Protein 5DBJ (pdb70)

GO terms:
  GO:0047651 alkylhalidase activity (F, IDA)

Organism: Pseudomonas fluorescens (strain ATCC BAA-477 / NRRL B-23932 / Pf-5) (NCBI:txid220664)

Nearest PDB structures (foldseek):
  5dbj-assembly1_E  TM=1.002E+00  e=1.154E-94  Pseudomonas protegens Pf-5
  5dbj-assembly3_D  TM=1.001E+00  e=9.780E-88  Pseudomonas protegens Pf-5
  5dbj-assembly2_B  TM=9.991E-01  e=4.605E-87  Pseudomonas protegens Pf-5
  7fco-assembly1_A  TM=9.778E-01  e=1.468E-64  Streptomyces antibioticus
  5buk-assembly2_B  TM=9.796E-01  e=3.278E-64  Streptomyces sp. CNQ-418

B-factor: mean 79.22, std 24.17, range [26.07, 203.74]

Foldseek 3Di:
DPAQFQEEEAAQALLRLLLLLLQLLLVGAYAYEHQADALDFDPQFDAFQLVQLSCVVSPLVVVVVVVVFQWAQWAKEAEPDQADPCLVPLPDDPGRLGMFIDGLVPDDDPSGPDSTDGGARRRSVSVSSNVSSVVSPYHYHYNKHWQDKADDDQQWIWTWIDNPNRTDIGIYRFYEHLDALVQHCCVVVVFKAQDDPDFKKKKKAKWFQQQLCLQDDDPVCSQHWYWYFFPDALKTKIWHGHHPGMIIIMIMDHVVVVVVVPDDSVVVGLVRQVSRPSRNVSRVPTDGPDDMDMDGSQAIATNDQAFRRYGYFQSSHGDHDCPLSCRSSRSSVLSVLQSVLSSVCVVVVGRGRVSRVRSRVQVVQLVVCVRLLVVLCSFQPSVVSSQCGRPVRNVLNSCVSSSVRGDPPPSVSSVVSVVVSVVLVVDVVDSSNVNGD/DPAQFQEEEAAQFLLNLLLLLLCLLLVGAYAYEHQADALDADDQFDAFQLVQLSCVVSPLVVVVVVVQFFWAQWAKEAEPDAAFPCLPPLPFDDRRLGMFIDGLVVDDDPSGPDSTDGGARRRVVSVSSNVSSVVSNYHYHYSKHWQDKDCPDFQWIWTWIDHPPGTDTHIYGFYEHLDAQVQRCCVRVVQKFFDPPDFKKKKWAKWFQQQLCLQDPDVVNSQHWYWYFFPAALKTKTWHDHHPGMTIIMIMDHVCQVVVVPDDSVVSRQVRLVRRPSSNVSRVPIDTPDDIDMDGRQFIAGNDQAFRRYGYFQNSHGDHDCPLSCSSSRSSVLSVFQSVLSSVCVVVVGRGVVSCVRSRLQSVQLVVQLNLLVVLCSQCRSVVSSLCGGPVNNNQVSCSSNSVRGDDGCVSVVSVVVSVVQCPDCVRSSHVNGD/DDAQFAEEEAAQFLLNLLLLLLQLLLPGAYAYEHQADFLDFDDQFDAFQLLQLSCVVSPLVVVVVVVVFAKAQWAKEAEPDAADPCLPPFDFDDRRLGIFIDGLVVADDVRDPDSTDGGERRRSVSVSSNVSSVVSRYHYDYNKHFQDKDCDFQQWIWTWIDNVPRIDTGIYGFYEHLDALVLRCCVVVVFKFQDDPDWKKKKKAKWFQQQLCLQDDDPVCSQHWYWYFAPDAAKTKTWHGYHPGMIIIMIMHHVVCVVVVPDDSVRVGQVRQVSRPSSNVSRVVTDGPDDMDMDGSQAIATNDQAFRRYGYAQSSHGDHDCPLSCSSSRSSVLSVQQSVLSSVCVVVVGRGPVSCVRSVVQSCQLVVQLNLVVVLCSQQPSPVSSLCRGPVRNNLNSCVSNSVRRPDHPPSVVSVVVSVVLCPPVPRRSVVNGD/DPAPFAEEEEAQALLRLLLLLLCLLLVGAYEYEHQADALDADDQFDAFQLLQLSCVVSPLNVVVVVVAFQKAQWEKEAEPDQAFPCLVDQDDDDRRLGIFIDGLVVADDPSDPDSIDGGERSRVVSCSSNVSSVVSNYHYHYNKHFPDKDCPDFQWIWTWIDRPPRTDTRIYRFYEHPDALPLHCLVVVVFKFQDPPDFKKKKKAKWFQQQQCLRDVDPPCSQHWYWYFFPAALKTKTWHGHHPGMIIIMIMGHPCQVVVVVDDSVVSVQVRQVRDDSRNVSRVPTDGPDDMDMDGSQAIATNDQAFRRYGYFQNSHGDHDCPLSCRSSRSNVLSVQQSVLSSVCSVVVGRGRVSRVSSVVQSVQLVVVLNLLVVLCSQQRSPVSSLCGRPVNNNLNSCSSSSVRRDPDDSCSSVVSVVVSCVQVVDVVDSSNVNGD/DPAQFAEEEEALFLLRLLLLLLCLLLVGAYAYEHQADALDFDPQFDAFQLLQLSCVVSPLVVVVVVVQFQWAQWAKEAEPDAADPCLVPQPDDDPRLGIFIDGLVVFDDPRDPDSTDGGARRRVVSVSSNVSSVVSPYHYHYNKHWDDKDCPDQQWIWTFIDNDPRTDTHIYRFYEHPDALVQHCCVVVVFWFQDDPDWKKKKKAKWFQQDLCLQDPDPVCSQHWYWYFFPDAQKIKIWHDHHPGIIIIMIMGGPVVVVVVPDDRVVVVLVRQVSRVSSNVSRVPTDGPDHMDMDTSQAIAGNDQFFRRYGYFQSSHGDHDCPLSCRSSRSSVLSVFQSVLSSVCVVVSGRGPVSRVRSRVQSVQLCVQLNLLVVLCSQQPSPVSSLCGRPVNNNQVSCSSNSVRSHVVSVVSVVVSVVCVPDVVRRSNVNGD

Secondary structure (DSSP, 8-state):
---SEEEEEE--SHHHHHHHHHHHHTT--EEEEESSPSS---S--B--GGGHHHHHHHT-HHHHHTT-PPEE-EEEEEESS---TTGGG-S--SSSSSEEEEEGGGS--TT--SS-EEB--HHHHHHHHHHHHHHHT-EEEES-EEEEEEEEETTEEEEEEESSS-EEEEEEEEEEE---TT-HHHHHTT-EEE-SS--EEEEEEEEET--GGGT-S-GGGTTSEEEEE-SSTT-EEEEEESSSS-EEEEEEEEHHHHHHHT--HHHHHHHHHHTSHHHHHHHHHSEE-SPPEEE-S--EEES-SEETTEEE-GGGT-B--TTS--HHHHHHHHHHHHHHHHHHHHHHT--SGGGGHHHHHHHHHHHHHHHHHHHHHHHHGGGHHHHHHSTTTHHHHHHHHHT--S---HHHHHHHHHHHHHHH-TTSTTGGG--/---SEEEEEE--SHHHHHHHHHHHHTT--EEEEESSPSS---S--B--TTSHHHHHHHT-HHHHHHTTPPEE-EEEEEESS---SS-TT-S--SSSSSEEEEEGGGS--BTB-SS-EEB--HHHHHHHHHHHHHHHT-EEEES-EEEEEEEEETTEEEEEEEETTEEEEEEEEEEEE--STT-HHHHHTT-EEE-SS--EEEEEEEEET--GGGT-S-STTTTSEEEEE-SSTT-EEEEEESSSSEEEEEEEEEHHHHHHH-S-HHHHHHHHHTTSHHHHHHHHHSEE-S--EEEES--EEES-SEETTEEE-GGGT-B--SSS--HHHHHHHHHHHHHHHHHHHHHHT--STGGGHHHHHHHHHHHHHHHHHHHHHHHHGGGHHHHHHSHHHHHHHHHHHHT--S----SHHHHHHHHHHHHH-TTSSGGGG--/---SEEEEEE--SHHHHHHHHHHHHTT--EEEEESSPSS---S--B--TTSHHHHHHTT-HHHHHHTTPPEE-EEEEE-SS---SSGGG-S--SSTTSEEEEEGGGS--TT--SS-EEB--HHHHHHHHHHHHHHTT-EEEES-EEEEEEEEETTEEEEEEESSS-EEEEEEEEEEE--STT-HHHHHHT-EEE-SS--EEEEEEEEET--GGGT-SSTTSTTSEEEEE-SSTT-EEEEEE-SSS-EEEEEEEEHHHHHHHT--HHHHHHHHHHTSHHHHHHHHHSEE-S--EEEES--EEES-SEETTEEE-GGGT-B--SSS--HHHHHHHHHHHHHHHHHHHHHTT--SGGGGHHHHHHHHHHHHHHHHHHHHHHHHGGGHHHHHHSHHHHHHHHHHHTT---SSS--THHHHHHHHHHHHHH-SSSTTGGG--/---SEEEEEE--SHHHHHHHHHHHHTT--EEEEESSPSSPP-S--B--TTHHHHHHHHT-HHHHHHTTPPEE-EEEEE-SS---SSGGG-S--SSSSSEEEEEGGGS--SS---S-EEB--HHHHHHHHHHHHHHTT-EEEES-EEEEEEEEETTEEEEEEESSS-EEEEEEEEEEE---TT-HHHHHTT-EEE-SS--EEEEEEEEET--GGGT-S-TTSTTSEEEEE-SSTT-EEEEEE-SSSEEEEEEEEEHHHHHHHT--HHHHHHHHHTTSHHHHHHHHHSEESS--EEE-S--EEES-SEETTEEE-HHHH-B--SSS--HHHHHHHHHHHHHHHHHHHHHHT--SGGGGHHHHHHHHHHHHHHHHHHHHHHHHGGGHHHHHHSHHHHHHHHHHHTT-----HHHHHHHHHHHHHH-TTSTTGGG--/---SEEEEEE--SHHHHHHHHHHHHTT--EEEEESSPSS---S--B--GGGHHHHHHHT-HHHHHTT-PPEE-EEEEEESS---SSGGG-S--SSSSSEEEEEGGGS--TT---S-EEB--HHHHHHHHHHHHHHTT-EEEES-EEEEEEEEETTEEEEEEESSS-EEEEEEEEEEE---SS-HHHHHTT-EEE-SS--EEEEEEEEET--GGGS-S-TTSTTSEEEEE-SSTT-EEEEEESSSS-EEEEEEEEHHHHHHHTS-HHHHHHHHHTTSHHHHHHHHHSEE-S--EEE-S--EEES-SEETTEEE-GGGT-B--STT--HHHHHHHHHHHHHHHHHHHHHHT--SGGGGHHHHHHHHHHHHHHHHHHHHHHHHGGGHHHHHH-HHHHHHHHHHHTT---S----THHHHHHHHHHHHHH-SSSTTGGG--

Solvent-accessible surface area: 82862 Å² total; per-residue (Å²): 137,110,40,60,27,27,0,0,0,8,14,0,13,10,6,0,0,0,0,0,0,10,0,17,101,46,70,10,121,3,0,0,6,10,84,64,141,19,90,46,85,75,34,30,6,6,0,2,2,7,0,0,33,0,0,67,87,3,49,0,8,110,76,0,64,135,28,128,9,17,92,2,76,0,4,1,1,12,4,64,74,45,15,10,137,70,57,76,59,17,90,29,22,107,99,39,2,133,28,2,40,0,54,7,49,49,40,126,3,159,32,32,95,45,58,37,0,4,0,0,15,10,6,81,0,0,72,18,1,3,100,5,0,24,79,58,63,8,104,41,52,71,45,17,71,8,29,55,8,84,72,100,55,86,12,56,0,18,0,49,1,64,93,57,168,176,69,62,109,19,74,0,34,0,0,0,0,7,16,25,85,85,0,15,0,0,132,114,71,44,20,81,80,118,8,124,108,14,58,10,2,2,0,7,3,25,0,28,104,6,82,16,103,25,18,22,175,31,98,128,60,30,46,10,5,3,3,5,4,4,100,48,84,24,1,3,0,13,0,9,0,3,47,167,66,24,0,0,0,0,0,0,0,55,66,77,36,33,82,127,28,137,48,70,78,89,91,0,0,64,89,0,0,134,60,41,139,110,8,19,81,11,1,158,92,13,107,66,58,48,104,34,63,97,24,4,82,6,7,1,8,7,118,58,9,1,6,75,1,17,1,0,0,1,37,0,3,48,26,2,2,36,0,8,20,9,14,17,2,9,8,0,7,0,0,74,10,0,1,44,16,0,54,91,1,31,154,77,107,66,3,31,77,86,30,0,85,103,0,30,42,58,2,88,50,0,13,94,2,11,54,24,3,0,39,8,2,17,90,1,25,8,0,0,1,0,0,0,28,0,89,108,21,38,51,61,0,0,26,5,6,2,5,38,13,38,82,54,126,84,6,100,4,0,65,93,0,115,129,41,5,49,52,1,74,40,12,92,65,25,78,1,55,192,62,34,54,147,87,49,21,13,30,0,0,0,10,13,1,12,10,6,0,1,0,0,0,0,12,0,16,102,48,69,7,123,4,0,0,2,11,67,69,31,5,47,40,89,73,31,32,5,5,0,2,2,4,0,0,28,0,0,71,75,3,37,0,8,116,73,0,83,148,30,127,9,16,100,4,73,0,6,0,2,5,4,60,71,55,14,13,143,73,59,78,66,21,127,24,41,87,93,49,1,130,21,0,21,0,44,9,75,60,43,52,1,59,32,32,94,40,72,36,0,6,0,0,12,14,7,80,0,0,25,19,0,0,32,14,0,21,80,51,62,6,68,5,0,4,2,0,74,10,33,58,13,82,70,100,53,78,12,50,0,20,0,46,0,60,0,30,142,86,58,7,89,0,59,0,44,0,0,0,0,4,16,26,79,84,0,12,1,0,129,112,72,47,22,87,85,111,7,124,104,13,50,9,2,3,0,6,2,22,0,25,95,10,66,17,121,24,12,25,181,23,102,135,62,31,49,10,6,0,3,1,5,7,98,52,84,26,1,2,0,13,0,10,0,4,54,168,64,26,0,0,0,0,0,0,0,48,54,78,36,32,31,30,39,93,53,65,82,102,89,0,0,65,85,1,0,132,60,31,138,104,6,28,70,11,2,142,91,16,102,81,59,47,100,27,58,94,25,10,72,6,4,0,6,9,117,62,8,0,5,71,1,19,0,0,0,2,31,0,4,54,21,0,2,37,2,9,17,7,14,13,2,14,7,0,5,0,0,64,11,0,1,39,17,0,54,92,1,28,158,85,100,59,3,26,80,80,27,1,90,96,0,32,37,43,2,95,63,3,18,112,13,11,52,42,2,0,43,10,2,15,90,2,26,8,0,0,2,0,0,0,28,0,88,117,21,43,72,47,0,0,37,6,8,1,3,41,12,36,101,68,47,116,3,5,80,88,0,116,62,41,7,18,19,4,42,38,39,99,143,22,98,3,46,124,62,26,46,114,114,65,23,9,34,0,0,0,12,13,0,12,8,7,0,0,0,0,0,0,13,0,18,90,43,77,8,134,2,0,0,2,10,72,68,34,4,55,43,89,68,34,30,7,5,0,2,2,6,0,0,30,0,0,62,93,3,44,0,10,115,81,0,79,145,23,123,11,14,92,2,83,0,7,0,2,8,2,56,79,56,13,9,152,68,55,95,67,22,138,18,34,96,98,44,4,129,21,1,34,1,48,8,73,68,51,178,4,166,38,29,100,50,74,35,0,4,0,0,18,16,5,73,0,0,18,21,0,1,35,15,0,19,85,56,56,4,71,3,0,4,3,0,98,5,30,56,12,72,69,107,53,73,13,44,0,14,0,37,0,56,2,50,177,59,61,2,96,0,59,0,41,0,0,0,0,5,12,26,84,80,1,14,0,1,112,114,68,48,22,121,76,132,7,121,106,14,40,9,0,3,0,7,2,23,0,27,98,9,80,18,121,27,20,23,183,28,90,125,63,24,50,6,5,0,3,4,5,6,96,62,93,24,1,2,0,13,0,8,0,3,53,166,66,20,0,0,0,0,0,0,0,52,38,94,37,53,93,120,33,138,57,70,80,79,90,9,0,32,108,3,0,136,59,44,130,97,7,26,78,10,2,120,88,17,104,70,72,47,107,16,64,99,27,13,87,8,5,8,1,6,109,62,8,4,3,65,1,19,0,0,0,4,29,0,4,42,25,1,1,36,1,10,19,6,17,12,1,12,8,0,6,0,0,73,10,0,1,40,12,0,53,106,1,36,175,96,105,66,4,26,105,79,31,0,85,105,0,53,41,51,5,94,54,4,17,109,8,11,53,45,2,0,45,10,2,18,90,1,29,6,0,0,2,0,0,0,29,0,77,137,18,48,85,55,1,0,34,7,7,1,3,32,7,38,86,68,47,130,4,6,78,89,0,119,123,40,8,57,54,3,68,71,70,98,139,27,87,1,45,171,65,33,46,148,104,47,17,13,24,0,0,0,11,12,0,12,9,6,0,0,1,0,0,1,12,0,13,106,50,64,8,124,3,0,0,2,10,78,65,34,3,43,39,93,79,38,31,7,6,0,1,2,6,0,0,29,0,0,64,85,4,37,0,8,101,68,0,71,135,31,121,8,18,67,3,34,0,5,0,1,10,5,66,81,49,9,7,132,68,9,95,54,10,58,26,19,75,93,29,0,91,21,0,23,0,16,9,54,53,48,175,9,162,28,25,101,48,33,34,0,2,0,0,16,15,6,75,0,0,16,13,3,1,47,9,0,23,81,51,62,7,64,5,0,1,3,0,79,7,41,51,13,64,73,94,54,91,12,45,1,14,0,23,1,65,2,25,152,102,72,6,96,0,67,0,36,0,0,0,0,4,14,27,82,79,0,22,1,0,144,116,68,44,22,83,79,124,9,122,100,17,45,10,5,2,0,10,1,28,0,30,105,9,68,18,137,33,26,18,187,35,111,39,44,40,56,8,3,0,2,3,6,7,101,50,87,28,2,2,0,14,0,8,0,4,49,160,62,20,0,0,0,0,0,0,0,55,59,82,36,33,79,118,36,133,56,78,74,82,98,2,0,59,95,1,0,133,60,29,133,102,6,32,79,12,1,147,90,14,108,67,56,41,102,31,69,102,27,9,70,7,6,0,6,8,119,60,8,0,6,71,1,19,0,0,0,2,34,0,3,50,24,1,1,36,0,7,18,6,18,10,1,12,7,0,6,0,0,63,11,0,2,40,12,0,45,110,3,27,160,96,108,71,4,28,80,79,29,0,77,108,0,31,44,52,3,97,48,3,16,95,1,8,48,24,1,0,45,7,3,17,86,1,31,6,0,0,0,0,0,0,29,0,81,125,14,42,85,70,0,0,26,4,5,1,3,40,10,24,47,71,160,103,12,120,3,0,72,81,0,128,118,53,15,57,54,2,94,82,52,102,129,33,81,3,57,200,59,33,54,139,127,50,23,14,27,0,0,0,13,11,0,12,9,6,0,0,0,0,0,0,14,0,16,108,47,71,12,126,3,0,0,2,9,73,63,27,4,25,50,87,64,31,31,4,6,0,2,2,7,0,0,25,0,0,69,83,3,40,0,9,106,67,0,76,143,28,125,10,15,99,3,81,0,6,0,2,12,3,50,73,49,14,10,147,77,59,88,65,18,125,30,29,78,109,46,1,128,18,0,27,1,49,7,80,81,52,198,8,159,36,34,100,48,69,37,0,4,0,0,18,13,4,74,0,0,18,16,1,1,39,10,0,25,80,56,64,5,70,5,0,2,2,0,70,8,32,60,9,98,66,103,56,80,14,53,2,18,0,51,0,63,1,22,158,89,66,5,98,0,70,0,44,0,0,0,0,5,13,29,83,80,1,10,0,0,125,111,72,44,24,83,95,107,8,124,112,15,43,9,2,2,0,6,2,24,1,32,85,8,33,17,72,20,17,22,147,35,91,120,62,25,49,8,5,0,3,4,2,4,88,46,91,24,2,3,0,12,0,10,0,3,49,162,52,22,0,0,0,0,0,0,0,46,62,89,34,38,87,123,36,132,49,74,78,86,92,1,0,64,93,0,0,127,61,44,129,88,5,24,57,1,3,149,55,16,113,58,60,41,108,34,68,102,20,12,72,6,4,0,8,9,116,51,5,0,4,63,0,18,0,0,0,3,30,0,2,41,23,0,1,40,0,6,18,6,14,14,3,10,8,0,7,0,0,63,9,1,1,41,20,0,54,94,2,28,166,95,105,63,2,23,97,79,24,0,91,101,0,46,47,55,2,91,70,3,17,111,15,7,52,38,2,0,47,6,2,18,89,2,27,8,0,0,0,0,0,0,26,0,76,128,26,39,83,69,1,0,32,6,8,1,4,38,10,88,90,123,3,5,85,100,0,126,114,44,7,50,64,2,73,97,78,98,133,32,90,1,57,197,58,32,52

Sequence (2177 aa):
SDHDYDVVIIGGGPAGSTMASYLAKAGVKCAVFEKELFEREHVGESLVPATTPVLLEIGVMEKIEKANFPKKFGAAWTSADSGPEDKMGFQGLDHDFRSAEILFNERKQEGVDRDFTFHVDRGKFDRILLEHAGSLGAKVFQGVEIADVEFLSPGNVIVNAKLGKRSVEIKAKMVVDASGRNVLLGRRLGLREKDPVFNQFAIHSWFDNFDRKSATQSPDKVDYIFIHFLPMTNTWVWQIPITETITSVGVVTQKQNYTNSDLTYEEFFWEAVKTRENLHDALKASEQVRPFKKEADYSYGMKEVCGDSFVLIGDAARFVDPIFSSGVSVALNSARIASGDIIEAVKNNDFSKSSFTHYEGMIRNGIKNWYEFITLYYRLNILFTAFVQDPRYRLDILQLLQGDVYSGKRLEVLDKMREIIAAVESDPEHLWHKYLGSDHDYDVVIIGGGPAGSTMASYLAKAGVKCAVFEKELFEREHVGESLVPATTPVLLEIGVMEKIEKANFPKKFGAAWTSADSGPEDKMGFQGLDHDFRSAEILFNERKQEGVDRDFTFHVDRGKFDRILLEHAGSLGAKVFQGVEIADVEFLSPGNVIVNAKLGKRSVEIKAKMVVDASGRNVLLGRRLGLREKDPVFNQFAIHSWFDNFDRKSATQSPDKVDYIFIHFLPMTNTWVWQIPITETITSVGVVTQKQNYTNSDLTYEEFFWEAVKTRENLHDALKASEQVRPFKKEADYSYGMKEVCGDSFVLIGDAARFVDPIFSSGVSVALNSARIASGDIIEAVKNNDFSKSSFTHYEGMIRNGIKNWYEFITLYYRLNILFTAFVQDPRYRLDILQLLQGDVYSGLEVLDKMREIIAAVESDPEHLWHKYLGSDHDYDVVIIGGGPAGSTMASYLAKAGVKCAVFEKELFEREHVGESLVPATTPVLLEIGVMEKIEKANFPKKFGAAWTSADSGPEDKMGFQGLDHDFRSAEILFNERKQEGVDRDFTFHVDRGKFDRILLEHAGSLGAKVFQGVEIADVEFLSPGNVIVNAKLGKRSVEIKAKMVVDASGRNVLLGRRLGLREKDPVFNQFAIHSWFDNFDRKSATQSPDKVDYIFIHFLPMTNTWVWQIPITETITSVGVVTQKQNYTNSDLTYEEFFWEAVKTRENLHDALKASEQVRPFKKEADYSYGMKEVCGDSFVLIGDAARFVDPIFSSGVSVALNSARIASGDIIEAVKNNDFSKSSFTHYEGMIRNGIKNWYEFITLYYRLNILFTAFVQDPRYRLDILQLLQGDVYSGLEVLDKMREIIAAVESDPEHLWHKYLGSDHDYDVVIIGGGPAGSTMASYLAKAGVKCAVFEKELFEREHVGESLVPATTPVLLEIGVMEKIEKANFPKKFGAAWTSADSGPEDKMGFQGLDHDFRSAEILFNERKQEGVDRDFTFHVDRGKFDRILLEHAGSLGAKVFQGVEIADVEFLSPGNVIVNAKLGKRSVEIKAKMVVDASGRNVLLGRRLGLREKDPVFNQFAIHSWFDNFDRKSATQSPDKVDYIFIHFLPMTNTWVWQIPITETITSVGVVTQKQNYTNSDLTYEEFFWEAVKTRENLHDALKASEQVRPFKKEADYSYGMKEVCGDSFVLIGDAARFVDPIFSSGVSVALNSARIASGDIIEAVKNNDFSKSSFTHYEGMIRNGIKNWYEFITLYYRLNILFTAFVQDPRYRLDILQLLQGDVYSGKRLEVLDKMREIIAAVESDPEHLWHKYLGSDHDYDVVIIGGGPAGSTMASYLAKAGVKCAVFEKELFEREHVGESLVPATTPVLLEIGVMEKIEKANFPKKFGAAWTSADSGPEDKMGFQGLDHDFRSAEILFNERKQEGVDRDFTFHVDRGKFDRILLEHAGSLGAKVFQGVEIADVEFLSPGNVIVNAKLGKRSVEIKAKMVVDASGRNVLLGRRLGLREKDPVFNQFAIHSWFDNFDRKSATQSPDKVDYIFIHFLPMTNTWVWQIPITETITSVGVVTQKQNYTNSDLTYEEFFWEAVKTRENLHDALKASEQVRPFKKEADYSYGMKEVCGDSFVLIGDAARFVDPIFSSGVSVALNSARIASGDIIEAVKNNDFSKSSFTHYEGMIRNGIKNWYEFITLYYRLNILFTAFVQDPRYRLDILQLLQGDVYLEVLDKMREIIAAVESDPEHLWHKYLG

Radius of gyration: 47.96 Å; Cα contacts (8 Å, |Δi|>4): 4859; chains: 5; bounding box: 131×91×128 Å

CATH classification: 3.50.50.60

InterPro domains:
  IPR002938 FAD-binding domain [PF01494] (5-337)
  IPR036188 FAD/NAD(P)-binding domain superfamily [G3DSA:3.50.50.60] (1-449)
  IPR036188 FAD/NAD(P)-binding domain superfamily [SSF51905] (1-402)
  IPR050816 Flavin-dependent halogenases [PTHR43747] (3-379)

Structure (mmCIF, N/CA/C/O backbone):
data_5DBJ
#
_entry.id   5DBJ
#
_cell.length_a   242.934
_cell.length_b   94.981
_cell.length_c   102.145
_cell.angle_alpha   90.00
_cell.angle_beta   91.21
_cell.angle_gamma   90.00
#
_symmetry.space_group_name_H-M   'C 1 2 1'
#
loop_
_entity.id
_entity.type
_entity.pdbx_description
1 polymer 'FADH2-dependent halogenase PltA'
2 non-polymer 'FLAVIN-ADENINE DINUCLEOTIDE'
3 non-polymer 'CHLORIDE ION'
4 water water
#
loop_
_atom_site.group_PDB
_atom_site.id
_atom_site.type_symbol
_atom_site.label_atom_id
_atom_site.label_alt_id
_atom_site.label_comp_id
_atom_site.label_asym_id
_atom_site.label_entity_id
_atom_site.label_seq_id
_atom_site.pdbx_PDB_ins_code
_atom_site.Cartn_x
_atom_site.Cartn_y
_atom_site.Cartn_z
_atom_site.occupancy
_atom_site.B_iso_or_equiv
_atom_site.auth_seq_id
_atom_site.auth_comp_id
_atom_site.auth_asym_id
_atom_site.auth_atom_id
_atom_site.pdbx_PDB_model_num
ATOM 1 N N . SER A 1 5 ? 1.364 -85.428 31.736 1.00 106.48 2 SER E N 1
ATOM 2 C CA . SER A 1 5 ? 2.368 -86.542 31.849 1.00 107.85 2 SER E CA 1
ATOM 3 C C . SER A 1 5 ? 2.701 -86.883 33.313 1.00 106.43 2 SER E C 1
ATOM 4 O O . SER A 1 5 ? 3.870 -87.042 33.681 1.00 106.56 2 SER E O 1
ATOM 7 N N . ASP A 1 6 ? 1.646 -87.023 34.118 1.00 105.03 3 ASP E N 1
ATOM 8 C CA . ASP A 1 6 ? 1.709 -87.161 35.589 1.00 102.94 3 ASP E CA 1
ATOM 9 C C . ASP A 1 6 ? 2.850 -86.379 36.263 1.00 98.77 3 ASP E C 1
ATOM 10 O O . ASP A 1 6 ? 3.689 -86.932 36.982 1.00 99.29 3 ASP E O 1
ATOM 15 N N . HIS A 1 7 ? 2.873 -85.084 35.972 1.00 93.82 4 HIS E N 1
ATOM 16 C CA . HIS A 1 7 ? 3.603 -84.099 36.755 1.00 89.43 4 HIS E CA 1
ATOM 17 C C . HIS A 1 7 ? 2.562 -83.064 37.146 1.00 86.25 4 HIS E C 1
ATOM 18 O O . HIS A 1 7 ? 1.749 -82.656 36.310 1.00 86.19 4 HIS E O 1
ATOM 25 N N . ASP A 1 8 ? 2.568 -82.655 38.411 1.00 82.97 5 ASP E N 1
ATOM 26 C CA . ASP A 1 8 ? 1.665 -81.607 38.876 1.00 79.61 5 ASP E CA 1
ATOM 27 C C . ASP A 1 8 ? 2.018 -80.266 38.226 1.00 76.67 5 ASP E C 1
ATOM 28 O O . ASP A 1 8 ? 1.128 -79.482 37.888 1.00 75.86 5 ASP E O 1
ATOM 33 N N . TYR A 1 9 ? 3.317 -80.023 38.053 1.00 74.54 6 TYR E N 1
ATOM 34 C CA . TYR A 1 9 ? 3.835 -78.770 37.481 1.00 71.82 6 TYR E CA 1
ATOM 35 C C . TYR A 1 9 ? 5.108 -79.062 36.689 1.00 72.34 6 TYR E C 1
ATOM 36 O O . TYR A 1 9 ? 5.809 -80.032 36.977 1.00 73.27 6 TYR E O 1
ATOM 45 N N . ASP A 1 10 ? 5.394 -78.239 35.681 1.00 71.47 7 ASP E N 1
ATOM 46 C CA . ASP A 1 10 ? 6.686 -78.294 34.991 1.00 71.62 7 ASP E CA 1
ATOM 47 C C . ASP A 1 10 ? 7.783 -77.917 35.976 1.00 70.12 7 ASP E C 1
ATOM 48 O O . ASP A 1 10 ? 8.750 -78.655 36.162 1.00 71.18 7 ASP E O 1
ATOM 53 N N . VAL A 1 11 ? 7.591 -76.771 36.623 1.00 67.48 8 VAL E N 1
ATOM 54 C CA . VAL A 1 11 ? 8.549 -76.211 37.569 1.00 65.69 8 VAL E CA 1
ATOM 55 C C . VAL A 1 11 ? 7.870 -76.019 38.922 1.00 64.15 8 VAL E C 1
ATOM 56 O O . VAL A 1 11 ? 6.696 -75.667 38.990 1.00 63.61 8 VAL E O 1
ATOM 60 N N . VAL A 1 12 ? 8.611 -76.258 39.998 1.00 63.53 9 VAL E N 1
ATOM 61 C CA . VAL A 1 12 ? 8.151 -75.926 41.348 1.00 62.27 9 VAL E CA 1
ATOM 62 C C . VAL A 1 12 ? 9.154 -74.961 41.974 1.00 60.40 9 VAL E C 1
ATOM 63 O O . VAL A 1 12 ? 10.302 -75.322 42.221 1.00 60.52 9 VAL E O 1
ATOM 67 N N . ILE A 1 13 ? 8.713 -73.732 42.219 1.00 58.47 10 ILE E N 1
ATOM 68 C CA . ILE A 1 13 ? 9.541 -72.733 42.884 1.00 57.27 10 ILE E CA 1
ATOM 69 C C . ILE A 1 13 ? 9.429 -72.905 44.408 1.00 56.54 10 ILE E C 1
ATOM 70 O O . ILE A 1 13 ? 8.329 -72.979 44.963 1.00 56.22 10 ILE E O 1
ATOM 75 N N . ILE A 1 14 ? 10.593 -72.986 45.051 1.00 56.18 11 ILE E N 1
ATOM 76 C CA . ILE A 1 14 ? 10.741 -73.062 46.508 1.00 55.57 11 ILE E CA 1
ATOM 77 C C . ILE A 1 14 ? 10.996 -71.637 47.009 1.00 53.47 11 ILE E C 1
ATOM 78 O O . ILE A 1 14 ? 12.051 -71.082 46.740 1.00 53.08 11 ILE E O 1
ATOM 83 N N . GLY A 1 15 ? 10.036 -71.057 47.728 1.00 52.45 12 GLY E N 1
ATOM 84 C CA . GLY A 1 15 ? 10.160 -69.688 48.280 1.00 50.93 12 GLY E CA 1
ATOM 85 C C . GLY A 1 15 ? 9.512 -68.621 47.412 1.00 49.63 12 GLY E C 1
ATOM 86 O O . GLY A 1 15 ? 9.647 -68.655 46.195 1.00 49.38 12 GLY E O 1
ATOM 87 N N . GLY A 1 16 ? 8.820 -67.671 48.046 1.00 48.99 13 GLY E N 1
ATOM 88 C CA . GLY A 1 16 ? 8.012 -66.647 47.345 1.00 48.53 13 GLY E CA 1
ATOM 89 C C . GLY A 1 16 ? 8.497 -65.211 47.482 1.00 47.66 13 GLY E C 1
ATOM 90 O O . GLY A 1 16 ? 7.693 -64.272 47.474 1.00 46.99 13 GLY E O 1
ATOM 91 N N . GLY A 1 17 ? 9.814 -65.049 47.587 1.00 48.02 14 GLY E N 1
ATOM 92 C CA . GLY A 1 17 ? 10.451 -63.735 47.679 1.00 47.61 14 GLY E CA 1
ATOM 93 C C . GLY A 1 17 ? 10.614 -63.124 46.298 1.00 47.77 14 GLY E C 1
ATOM 94 O O . GLY A 1 17 ? 9.949 -63.552 45.355 1.00 48.75 14 GLY E O 1
ATOM 95 N N . PRO A 1 18 ? 11.488 -62.110 46.166 1.00 47.40 15 PRO E N 1
ATOM 96 C CA . PRO A 1 18 ? 11.748 -61.510 44.856 1.00 47.40 15 PRO E CA 1
ATOM 97 C C . PRO A 1 18 ? 12.274 -62.497 43.821 1.00 47.87 15 PRO E C 1
ATOM 98 O O . PRO A 1 18 ? 11.839 -62.466 42.675 1.00 48.22 15 PRO E O 1
ATOM 102 N N . ALA A 1 19 ? 13.195 -63.364 44.232 1.00 48.43 16 ALA E N 1
ATOM 103 C CA . ALA A 1 19 ? 13.787 -64.359 43.331 1.00 49.42 16 ALA E CA 1
ATOM 104 C C . ALA A 1 19 ? 12.753 -65.378 42.859 1.00 50.06 16 ALA E C 1
ATOM 105 O O . ALA A 1 19 ? 12.737 -65.764 41.690 1.00 51.03 16 ALA E O 1
ATOM 107 N N . GLY A 1 20 ? 11.886 -65.793 43.777 1.00 49.81 17 GLY E N 1
ATOM 108 C CA . GLY A 1 20 ? 10.845 -66.768 43.485 1.00 50.37 17 GLY E CA 1
ATOM 109 C C . GLY A 1 20 ? 9.683 -66.196 42.699 1.00 49.82 17 GLY E C 1
ATOM 110 O O . GLY A 1 20 ? 9.262 -66.781 41.704 1.00 51.05 17 GLY E O 1
ATOM 111 N N . SER A 1 21 ? 9.162 -65.062 43.159 1.00 48.49 18 SER E N 1
ATOM 112 C CA . SER A 1 21 ? 8.046 -64.375 42.501 1.00 48.26 18 SER E CA 1
ATOM 113 C C . SER A 1 21 ? 8.355 -64.075 41.042 1.00 48.29 18 SER E C 1
ATOM 114 O O . SER A 1 21 ? 7.508 -64.242 40.167 1.00 49.01 18 SER E O 1
ATOM 117 N N . THR A 1 22 ? 9.581 -63.635 40.798 1.00 47.73 19 THR E N 1
ATOM 118 C CA . THR A 1 22 ? 10.016 -63.230 39.469 1.00 47.97 19 THR E CA 1
ATOM 119 C C . THR A 1 22 ? 10.116 -64.409 38.520 1.00 49.14 19 THR E C 1
ATOM 120 O O . THR A 1 22 ? 9.594 -64.355 37.402 1.00 49.31 19 THR E O 1
ATOM 124 N N . MET A 1 23 ? 10.804 -65.456 38.972 1.00 49.74 20 MET E N 1
ATOM 125 C CA . MET A 1 23 ? 10.919 -66.705 38.222 1.00 51.18 20 MET E CA 1
ATOM 126 C C . MET A 1 23 ? 9.533 -67.183 37.796 1.00 51.32 20 MET E C 1
ATOM 127 O O . MET A 1 23 ? 9.302 -67.469 36.627 1.00 52.01 20 MET E O 1
ATOM 132 N N . ALA A 1 24 ? 8.622 -67.239 38.759 1.00 50.74 21 ALA E N 1
ATOM 133 C CA . ALA A 1 24 ? 7.222 -67.591 38.521 1.00 51.54 21 ALA E CA 1
ATOM 134 C C . ALA A 1 24 ? 6.521 -66.703 37.489 1.00 51.91 21 ALA E C 1
ATOM 135 O O . ALA A 1 24 ? 5.726 -67.197 36.690 1.00 52.78 21 ALA E O 1
ATOM 137 N N . SER A 1 25 ? 6.796 -65.400 37.530 1.00 51.50 22 SER E N 1
ATOM 138 C CA . SER A 1 25 ? 6.263 -64.462 36.537 1.00 51.68 22 SER E CA 1
ATOM 139 C C . SER A 1 25 ? 6.831 -64.723 35.142 1.00 52.89 22 SER E C 1
ATOM 140 O O . SER A 1 25 ? 6.086 -64.702 34.174 1.00 54.01 22 SER E O 1
ATOM 143 N N . TYR A 1 26 ? 8.137 -64.970 35.050 1.00 53.06 23 TYR E N 1
ATOM 144 C CA . TYR A 1 26 ? 8.792 -65.288 33.761 1.00 54.30 23 TYR E CA 1
ATOM 145 C C . TYR A 1 26 ? 8.328 -66.607 33.136 1.00 55.59 23 TYR E C 1
ATOM 146 O O . TYR A 1 26 ? 8.336 -66.748 31.911 1.00 56.93 23 TYR E O 1
ATOM 155 N N . LEU A 1 27 ? 7.945 -67.563 33.976 1.00 55.29 24 LEU E N 1
ATOM 156 C CA . LEU A 1 27 ? 7.516 -68.883 33.520 1.00 56.66 24 LEU E CA 1
ATOM 157 C C . LEU A 1 27 ? 6.053 -68.872 33.080 1.00 57.57 24 LEU E C 1
ATOM 158 O O . LEU A 1 27 ? 5.734 -69.298 31.965 1.00 59.10 24 LEU E O 1
ATOM 163 N N . ALA A 1 28 ? 5.177 -68.383 33.955 1.00 56.93 25 ALA E N 1
ATOM 164 C CA . ALA A 1 28 ? 3.743 -68.238 33.654 1.00 57.77 25 ALA E CA 1
ATOM 165 C C . ALA A 1 28 ? 3.477 -67.321 32.452 1.00 58.87 25 ALA E C 1
ATOM 166 O O . ALA A 1 28 ? 2.562 -67.574 31.666 1.00 60.41 25 ALA E O 1
ATOM 168 N N . LYS A 1 29 ? 4.280 -66.269 32.319 1.00 58.88 26 LYS E N 1
ATOM 169 C CA . LYS A 1 29 ? 4.217 -65.365 31.165 1.00 60.59 26 LYS E CA 1
ATOM 170 C C . LYS A 1 29 ? 4.609 -66.076 29.864 1.00 62.44 26 LYS E C 1
ATOM 171 O O . LYS A 1 29 ? 4.063 -65.772 28.802 1.00 63.48 26 LYS E O 1
ATOM 177 N N . ALA A 1 30 ? 5.543 -67.024 29.964 1.00 62.89 27 ALA E N 1
ATOM 178 C CA . ALA A 1 30 ? 5.988 -67.840 28.825 1.00 64.57 27 ALA E CA 1
ATOM 179 C C . ALA A 1 30 ? 5.245 -69.179 28.686 1.00 66.25 27 ALA E C 1
ATOM 180 O O . ALA A 1 30 ? 5.744 -70.102 28.029 1.00 68.01 27 ALA E O 1
ATOM 182 N N . GLY A 1 31 ? 4.063 -69.288 29.297 1.00 66.04 28 GLY E N 1
ATOM 183 C CA . GLY A 1 31 ? 3.215 -70.483 29.169 1.00 67.51 28 GLY E CA 1
ATOM 184 C C . GLY A 1 31 ? 3.556 -71.703 30.016 1.00 67.69 28 GLY E C 1
ATOM 185 O O . GLY A 1 31 ? 2.782 -72.656 30.047 1.00 68.69 28 GLY E O 1
ATOM 186 N N . VAL A 1 32 ? 4.692 -71.677 30.712 1.00 67.11 29 VAL E N 1
ATOM 187 C CA . VAL A 1 32 ? 5.143 -72.807 31.522 1.00 67.34 29 VAL E CA 1
ATOM 188 C C . VAL A 1 32 ? 4.262 -72.902 32.758 1.00 66.69 29 VAL E C 1
ATOM 189 O O . VAL A 1 32 ? 4.010 -71.898 33.423 1.00 65.74 29 VAL E O 1
ATOM 193 N N . LYS A 1 33 ? 3.796 -74.112 33.047 1.00 67.89 30 LYS E N 1
ATOM 194 C CA . LYS A 1 33 ? 2.986 -74.377 34.227 1.00 67.49 30 LYS E CA 1
ATOM 195 C C . LYS A 1 33 ? 3.903 -74.577 35.439 1.00 66.33 30 LYS E C 1
ATOM 196 O O . LYS A 1 33 ? 4.528 -75.631 35.595 1.00 67.31 30 LYS E O 1
ATOM 202 N N . CYS A 1 34 ? 3.984 -73.554 36.286 1.00 64.34 31 CYS E N 1
ATOM 203 C CA . CYS A 1 34 ? 4.798 -73.609 37.502 1.00 63.27 31 CYS E CA 1
ATOM 204 C C . CYS A 1 34 ? 3.946 -73.449 38.759 1.00 62.12 31 CYS E C 1
ATOM 205 O O . CYS A 1 34 ? 2.729 -73.261 38.682 1.00 62.43 31 CYS E O 1
ATOM 208 N N . ALA A 1 35 ? 4.605 -73.556 39.911 1.00 61.00 32 ALA E N 1
ATOM 209 C CA . ALA A 1 35 ? 3.994 -73.263 41.210 1.00 59.49 32 ALA E CA 1
ATOM 210 C C . ALA A 1 35 ? 5.021 -72.683 42.181 1.00 57.71 32 ALA E C 1
ATOM 211 O O . ALA A 1 35 ? 6.170 -73.126 42.203 1.00 58.29 32 ALA E O 1
ATOM 213 N N . VAL A 1 36 ? 4.602 -71.696 42.973 1.00 55.57 33 VAL E N 1
ATOM 214 C CA . VAL A 1 36 ? 5.432 -71.142 44.046 1.00 53.71 33 VAL E CA 1
ATOM 215 C C . VAL A 1 36 ? 4.909 -71.630 45.381 1.00 53.32 33 VAL E C 1
ATOM 216 O O . VAL A 1 36 ? 3.708 -71.563 45.646 1.00 53.33 33 VAL E O 1
ATOM 220 N N . PHE A 1 37 ? 5.827 -72.103 46.216 1.00 52.91 34 PHE E N 1
ATOM 221 C CA . PHE A 1 37 ? 5.539 -72.429 47.604 1.00 52.69 34 PHE E CA 1
ATOM 222 C C . PHE A 1 37 ? 6.254 -71.425 48.501 1.00 51.54 34 PHE E C 1
ATOM 223 O O . PHE A 1 37 ? 7.483 -71.375 48.522 1.00 51.12 34 PHE E O 1
ATOM 231 N N . GLU A 1 38 ? 5.472 -70.608 49.204 1.00 50.93 35 GLU E N 1
ATOM 232 C CA . GLU A 1 38 ? 5.980 -69.719 50.250 1.00 50.25 35 GLU E CA 1
ATOM 233 C C . GLU A 1 38 ? 5.562 -70.282 51.612 1.00 50.77 35 GLU E C 1
ATOM 234 O O . GLU A 1 38 ? 4.387 -70.574 51.833 1.00 51.33 35 GLU E O 1
ATOM 240 N N . LYS A 1 39 ? 6.523 -70.443 52.515 1.00 50.79 36 LYS E N 1
ATOM 241 C CA . LYS A 1 39 ? 6.243 -71.015 53.838 1.00 51.66 36 LYS E CA 1
ATOM 242 C C . LYS A 1 39 ? 5.557 -70.022 54.787 1.00 51.07 36 LYS E C 1
ATOM 243 O O . LYS A 1 39 ? 4.808 -70.428 55.676 1.00 51.94 36 LYS E O 1
ATOM 249 N N . GLU A 1 40 ? 5.826 -68.731 54.600 1.00 49.71 37 GLU E N 1
ATOM 250 C CA . GLU A 1 40 ? 5.224 -67.687 55.425 1.00 48.96 37 GLU E CA 1
ATOM 251 C C . GLU A 1 40 ? 3.908 -67.178 54.862 1.00 48.44 37 GLU E C 1
ATOM 252 O O . GLU A 1 40 ? 3.631 -67.302 53.671 1.00 47.99 37 GLU E O 1
ATOM 258 N N . LEU A 1 41 ? 3.094 -66.620 55.752 1.00 48.61 38 LEU E N 1
ATOM 259 C CA . LEU A 1 41 ? 1.929 -65.842 55.363 1.00 48.02 38 LEU E CA 1
ATOM 260 C C . LEU A 1 41 ? 2.399 -64.409 55.143 1.00 46.44 38 LEU E C 1
ATOM 261 O O . LEU A 1 41 ? 2.953 -63.787 56.048 1.00 46.72 38 LEU E O 1
ATOM 266 N N . PHE A 1 42 ? 2.176 -63.902 53.935 1.00 45.25 39 PHE E N 1
ATOM 267 C CA . PHE A 1 42 ? 2.471 -62.511 53.585 1.00 43.71 39 PHE E CA 1
ATOM 268 C C . PHE A 1 42 ? 1.324 -61.631 54.088 1.00 44.33 39 PHE E C 1
ATOM 269 O O . PHE A 1 42 ? 0.225 -62.138 54.295 1.00 45.28 39 PHE E O 1
ATOM 277 N N . GLU A 1 43 ? 1.540 -60.337 54.326 1.00 44.59 40 GLU E N 1
ATOM 278 C CA . GLU A 1 43 ? 2.856 -59.687 54.356 1.00 44.36 40 GLU E CA 1
ATOM 279 C C . GLU A 1 43 ? 3.707 -60.095 55.551 1.00 44.51 40 GLU E C 1
ATOM 280 O O . GLU A 1 43 ? 3.206 -60.282 56.663 1.00 45.25 40 GLU E O 1
ATOM 286 N N . ARG A 1 44 ? 5.006 -60.181 55.289 1.00 43.92 41 ARG E N 1
ATOM 287 C CA . ARG A 1 44 ? 6.003 -60.629 56.243 1.00 44.10 41 ARG E CA 1
ATOM 288 C C . ARG A 1 44 ? 7.198 -59.675 56.173 1.00 43.64 41 ARG E C 1
ATOM 289 O O . ARG A 1 44 ? 7.682 -59.356 55.090 1.00 42.78 41 ARG E O 1
ATOM 297 N N . GLU A 1 45 ? 7.678 -59.255 57.340 1.00 44.56 42 GLU E N 1
ATOM 298 C CA . GLU A 1 45 ? 8.823 -58.350 57.463 1.00 44.53 42 GLU E CA 1
ATOM 299 C C . GLU A 1 45 ? 10.092 -58.991 56.906 1.00 44.58 42 GLU E C 1
ATOM 300 O O . GLU A 1 45 ? 10.360 -60.166 57.151 1.00 46.15 42 GLU E O 1
ATOM 306 N N . HIS A 1 46 ? 10.863 -58.220 56.152 1.00 44.26 43 HIS E N 1
ATOM 307 C CA . HIS A 1 46 ? 12.098 -58.705 55.549 1.00 44.37 43 HIS E CA 1
ATOM 308 C C . HIS A 1 46 ? 13.074 -57.547 55.396 1.00 44.16 43 HIS E C 1
ATOM 309 O O . HIS A 1 46 ? 12.707 -56.492 54.889 1.00 44.01 43 HIS E O 1
ATOM 316 N N . VAL A 1 47 ? 14.309 -57.734 55.851 1.00 44.59 44 VAL E N 1
ATOM 317 C CA . VAL A 1 47 ? 15.368 -56.763 55.590 1.00 44.62 44 VAL E CA 1
ATOM 318 C C . VAL A 1 47 ? 15.730 -56.828 54.111 1.00 44.58 44 VAL E C 1
ATOM 319 O O . VAL A 1 47 ? 15.610 -57.884 53.481 1.00 45.44 44 VAL E O 1
ATOM 323 N N . GLY A 1 48 ? 16.174 -55.702 53.568 1.00 44.46 45 GLY E N 1
ATOM 324 C CA . GLY A 1 48 ? 16.703 -55.644 52.209 1.00 44.58 45 GLY E CA 1
ATOM 325 C C . GLY A 1 48 ? 15.901 -54.714 51.338 1.00 44.53 45 GLY E C 1
ATOM 326 O O . GLY A 1 48 ? 15.304 -55.138 50.352 1.00 44.03 45 GLY E O 1
ATOM 327 N N . GLU A 1 49 ? 15.954 -53.431 51.680 1.00 44.49 46 GLU E N 1
ATOM 328 C CA . GLU A 1 49 ? 14.955 -52.461 51.252 1.00 44.36 46 GLU E CA 1
ATOM 329 C C . GLU A 1 49 ? 15.314 -51.628 50.032 1.00 44.28 46 GLU E C 1
ATOM 330 O O . GLU A 1 49 ? 14.460 -51.392 49.184 1.00 44.30 46 GLU E O 1
ATOM 336 N N . SER A 1 50 ? 16.553 -51.163 49.948 1.00 44.49 47 SER E N 1
ATOM 337 C CA . SER A 1 50 ? 16.926 -50.191 48.913 1.00 44.38 47 SER E CA 1
ATOM 338 C C . SER A 1 50 ? 17.252 -50.878 47.585 1.00 44.68 47 SER E C 1
ATOM 339 O O . SER A 1 50 ? 18.295 -51.526 47.455 1.00 44.44 47 SER E O 1
ATOM 342 N N . LEU A 1 51 ? 16.362 -50.735 46.602 1.00 44.83 48 LEU E N 1
ATOM 343 C CA . LEU A 1 51 ? 16.589 -51.329 45.280 1.00 45.20 48 LEU E CA 1
ATOM 344 C C . LEU A 1 51 ? 17.677 -50.588 44.531 1.00 45.89 48 LEU E C 1
ATOM 345 O O . LEU A 1 51 ? 18.079 -49.484 44.904 1.00 46.13 48 LEU E O 1
ATOM 350 N N . VAL A 1 52 ? 18.146 -51.237 43.476 1.00 46.48 49 VAL E N 1
ATOM 351 C CA . VAL A 1 52 ? 19.171 -50.713 42.600 1.00 47.23 49 VAL E CA 1
ATOM 352 C C . VAL A 1 52 ? 18.582 -50.837 41.189 1.00 48.22 49 VAL E C 1
ATOM 353 O O . VAL A 1 52 ? 17.863 -51.799 40.912 1.00 47.81 49 VAL E O 1
ATOM 357 N N . PRO A 1 53 ? 18.864 -49.855 40.303 1.00 49.42 50 PRO E N 1
ATOM 358 C CA . PRO A 1 53 ? 18.153 -49.717 39.023 1.00 50.33 50 PRO E CA 1
ATOM 359 C C . PRO A 1 53 ? 18.171 -50.911 38.061 1.00 51.17 50 PRO E C 1
ATOM 360 O O . PRO A 1 53 ? 17.323 -50.962 37.162 1.00 52.11 50 PRO E O 1
ATOM 364 N N . ALA A 1 54 ? 19.096 -51.858 38.242 1.00 50.94 51 ALA E N 1
ATOM 365 C CA . ALA A 1 54 ? 19.074 -53.116 37.479 1.00 51.17 51 ALA E CA 1
ATOM 366 C C . ALA A 1 54 ? 17.850 -53.991 37.771 1.00 50.87 51 ALA E C 1
ATOM 367 O O . ALA A 1 54 ? 17.639 -54.995 37.093 1.00 51.74 51 ALA E O 1
ATOM 369 N N . THR A 1 55 ? 17.068 -53.635 38.788 1.00 50.20 52 THR E N 1
ATOM 370 C CA . THR A 1 55 ? 15.764 -54.250 39.019 1.00 50.17 52 THR E CA 1
ATOM 371 C C . THR A 1 55 ? 14.703 -53.858 37.994 1.00 50.84 52 THR E C 1
ATOM 372 O O . THR A 1 55 ? 13.841 -54.674 37.666 1.00 51.75 52 THR E O 1
ATOM 376 N N . THR A 1 56 ? 14.762 -52.631 37.479 1.00 51.08 53 THR E N 1
ATOM 377 C CA . THR A 1 56 ? 13.627 -52.084 36.719 1.00 51.68 53 THR E CA 1
ATOM 378 C C . THR A 1 56 ? 13.403 -52.741 35.348 1.00 52.20 53 THR E C 1
ATOM 379 O O . THR A 1 56 ? 12.247 -52.953 34.971 1.00 52.33 53 THR E O 1
ATOM 383 N N . PRO A 1 57 ? 14.484 -53.076 34.605 1.00 52.47 54 PRO E N 1
ATOM 384 C CA . PRO A 1 57 ? 14.249 -53.808 33.357 1.00 53.34 54 PRO E CA 1
ATOM 385 C C . PRO A 1 57 ? 13.472 -55.101 33.582 1.00 52.85 54 PRO E C 1
ATOM 386 O O . PRO A 1 57 ? 12.577 -55.414 32.799 1.00 54.02 54 PRO E O 1
ATOM 390 N N . VAL A 1 58 ? 13.801 -55.810 34.662 1.00 51.29 55 VAL E N 1
ATOM 391 C CA . VAL A 1 58 ? 13.098 -57.035 35.049 1.00 50.88 55 VAL E CA 1
ATOM 392 C C . VAL A 1 58 ? 11.668 -56.726 35.476 1.00 50.12 55 VAL E C 1
ATOM 393 O O . VAL A 1 58 ? 10.726 -57.312 34.945 1.00 50.54 55 VAL E O 1
ATOM 397 N N . LEU A 1 59 ? 11.515 -55.823 36.440 1.00 49.54 56 LEU E N 1
ATOM 398 C CA . LEU A 1 59 ? 10.181 -55.382 36.887 1.00 49.55 56 LEU E CA 1
ATOM 399 C C . LEU A 1 59 ? 9.288 -54.994 35.707 1.00 50.43 56 LEU E C 1
ATOM 400 O O . LEU A 1 59 ? 8.100 -55.320 35.689 1.00 51.14 56 LEU E O 1
ATOM 405 N N . LEU A 1 60 ? 9.878 -54.314 34.724 1.00 50.93 57 LEU E N 1
ATOM 406 C CA . LEU A 1 60 ? 9.197 -53.964 33.476 1.00 51.72 57 LEU E CA 1
ATOM 407 C C . LEU A 1 60 ? 8.910 -55.176 32.603 1.00 52.28 57 LEU E C 1
ATOM 408 O O . LEU A 1 60 ? 7.793 -55.342 32.115 1.00 52.65 57 LEU E O 1
ATOM 413 N N . GLU A 1 61 ? 9.928 -56.006 32.403 1.00 52.58 58 GLU E N 1
ATOM 414 C CA . GLU A 1 61 ? 9.816 -57.201 31.563 1.00 53.78 58 GLU E CA 1
ATOM 415 C C . GLU A 1 61 ? 8.727 -58.172 32.042 1.00 53.32 58 GLU E C 1
ATOM 416 O O . GLU A 1 61 ? 8.054 -58.788 31.221 1.00 54.00 58 GLU E O 1
ATOM 422 N N . ILE A 1 62 ? 8.550 -58.290 33.357 1.00 52.45 59 ILE E N 1
ATOM 423 C CA . ILE A 1 62 ? 7.507 -59.172 33.934 1.00 52.46 59 ILE E CA 1
ATOM 424 C C . ILE A 1 62 ? 6.105 -58.547 34.016 1.00 52.49 59 ILE E C 1
ATOM 425 O O . ILE A 1 62 ? 5.126 -59.259 34.232 1.00 52.26 59 ILE E O 1
ATOM 430 N N . GLY A 1 63 ? 6.017 -57.228 33.857 1.00 52.89 60 GLY E N 1
ATOM 431 C CA . GLY A 1 63 ? 4.731 -56.516 33.778 1.00 53.51 60 GLY E CA 1
ATOM 432 C C . GLY A 1 63 ? 4.181 -55.989 35.096 1.00 53.14 60 GLY E C 1
ATOM 433 O O . GLY A 1 63 ? 2.987 -55.686 35.189 1.00 53.70 60 GLY E O 1
ATOM 434 N N . VAL A 1 64 ? 5.049 -55.846 36.098 1.00 52.62 61 VAL E N 1
ATOM 435 C CA . VAL A 1 64 ? 4.634 -55.491 37.465 1.00 52.23 61 VAL E CA 1
ATOM 436 C C . VAL A 1 64 ? 4.940 -54.040 37.868 1.00 52.19 61 VAL E C 1
ATOM 437 O O . VAL A 1 64 ? 4.496 -53.593 38.927 1.00 51.87 61 VAL E O 1
ATOM 441 N N . MET A 1 65 ? 5.672 -53.306 37.031 1.00 53.02 62 MET E N 1
ATOM 442 C CA . MET A 1 65 ? 6.124 -51.946 37.382 1.00 53.23 62 MET E CA 1
ATOM 443 C C . MET A 1 65 ? 5.034 -50.983 37.866 1.00 54.23 62 MET E C 1
ATOM 444 O O . MET A 1 65 ? 5.252 -50.268 38.842 1.00 53.79 62 MET E O 1
ATOM 449 N N . GLU A 1 66 ? 3.879 -50.960 37.199 1.00 55.96 63 GLU E N 1
ATOM 450 C CA . GLU A 1 66 ? 2.815 -50.016 37.576 1.00 56.90 63 GLU E CA 1
ATOM 451 C C . GLU A 1 66 ? 2.122 -50.391 38.899 1.00 56.39 63 GLU E C 1
ATOM 452 O O . GLU A 1 66 ? 1.745 -49.507 39.674 1.00 56.19 63 GLU E O 1
ATOM 458 N N . LYS A 1 67 ? 1.984 -51.690 39.159 1.00 55.76 64 LYS E N 1
ATOM 459 C CA . LYS A 1 67 ? 1.544 -52.171 40.478 1.00 55.04 64 LYS E CA 1
ATOM 460 C C . LYS A 1 67 ? 2.513 -51.746 41.596 1.00 54.22 64 LYS E C 1
ATOM 461 O O . LYS A 1 67 ? 2.085 -51.400 42.702 1.00 53.90 64 LYS E O 1
ATOM 467 N N . ILE A 1 68 ? 3.808 -51.773 41.288 1.00 53.64 65 ILE E N 1
ATOM 468 C CA . ILE A 1 68 ? 4.862 -51.289 42.194 1.00 52.72 65 ILE E CA 1
ATOM 469 C C . ILE A 1 68 ? 4.816 -49.779 42.380 1.00 53.03 65 ILE E C 1
ATOM 470 O O . ILE A 1 68 ? 5.041 -49.279 43.479 1.00 53.10 65 ILE E O 1
ATOM 475 N N . GLU A 1 69 ? 4.549 -49.059 41.300 1.00 53.98 66 GLU E N 1
ATOM 476 C CA . GLU A 1 69 ? 4.413 -47.610 41.354 1.00 54.67 66 GLU E CA 1
ATOM 477 C C . GLU A 1 69 ? 3.205 -47.173 42.170 1.00 55.16 66 GLU E C 1
ATOM 478 O O . GLU A 1 69 ? 3.271 -46.161 42.858 1.00 56.12 66 GLU E O 1
ATOM 484 N N . LYS A 1 70 ? 2.117 -47.938 42.109 1.00 55.67 67 LYS E N 1
ATOM 485 C CA . LYS A 1 70 ? 0.932 -47.670 42.933 1.00 56.39 67 LYS E CA 1
ATOM 486 C C . LYS A 1 70 ? 1.162 -47.875 44.433 1.00 54.89 67 LYS E C 1
ATOM 487 O O . LYS A 1 70 ? 0.387 -47.376 45.245 1.00 54.92 67 LYS E O 1
ATOM 493 N N . ALA A 1 71 ? 2.206 -48.621 44.793 1.00 53.86 68 ALA E N 1
ATOM 494 C CA . ALA A 1 71 ? 2.610 -48.788 46.198 1.00 53.23 68 ALA E CA 1
ATOM 495 C C . ALA A 1 71 ? 3.227 -47.534 46.820 1.00 53.24 68 ALA E C 1
ATOM 496 O O . ALA A 1 71 ? 3.314 -47.441 48.043 1.00 53.24 68 ALA E O 1
ATOM 498 N N . ASN A 1 72 ? 3.661 -46.593 45.978 1.00 53.48 69 ASN E N 1
ATOM 499 C CA . ASN A 1 72 ? 4.192 -45.292 46.402 1.00 53.90 69 ASN E CA 1
ATOM 500 C C . ASN A 1 72 ? 5.414 -45.439 47.299 1.00 52.45 69 ASN E C 1
ATOM 501 O O . ASN A 1 72 ? 5.465 -44.920 48.411 1.00 53.17 69 ASN E O 1
ATOM 506 N N . PHE A 1 73 ? 6.394 -46.174 46.791 1.00 50.94 70 PHE E N 1
ATOM 507 C CA . PHE A 1 73 ? 7.655 -46.371 47.484 1.00 49.44 70 PHE E CA 1
ATOM 508 C C . PHE A 1 73 ? 8.506 -45.125 47.306 1.00 49.09 70 PHE E C 1
ATOM 509 O O . PHE A 1 73 ? 8.442 -44.493 46.249 1.00 49.36 70 PHE E O 1
ATOM 517 N N . PRO A 1 74 ? 9.298 -44.758 48.332 1.00 48.77 71 PRO E N 1
ATOM 518 C CA . PRO A 1 74 ? 10.170 -43.602 48.137 1.00 48.70 71 PRO E CA 1
ATOM 519 C C . PRO A 1 74 ? 11.162 -43.827 47.003 1.00 48.13 71 PRO E C 1
ATOM 520 O O . PRO A 1 74 ? 11.811 -44.873 46.944 1.00 48.14 71 PRO E O 1
ATOM 524 N N . LYS A 1 75 ? 11.247 -42.848 46.109 1.00 47.88 72 LYS E N 1
ATOM 525 C CA . LYS A 1 75 ? 12.105 -42.921 44.939 1.00 47.02 72 LYS E CA 1
ATOM 526 C C . LYS A 1 75 ? 13.574 -42.753 45.310 1.00 46.25 72 LYS E C 1
ATOM 527 O O . LYS A 1 75 ? 13.930 -41.920 46.151 1.00 46.79 72 LYS E O 1
ATOM 533 N N . LYS A 1 76 ? 14.414 -43.551 44.659 1.00 44.95 73 LYS E N 1
ATOM 534 C CA . LYS A 1 76 ? 15.857 -43.541 44.859 1.00 43.79 73 LYS E CA 1
ATOM 535 C C . LYS A 1 76 ? 16.518 -43.029 43.591 1.00 43.54 73 LYS E C 1
ATOM 536 O O . LYS A 1 76 ? 16.835 -43.799 42.688 1.00 43.01 73 LYS E O 1
ATOM 542 N N . PHE A 1 77 ? 16.723 -41.717 43.538 1.00 43.74 74 PHE E N 1
ATOM 543 C CA . PHE A 1 77 ? 17.437 -41.088 42.431 1.00 43.88 74 PHE E CA 1
ATOM 544 C C . PHE A 1 77 ? 18.954 -41.269 42.527 1.00 44.40 74 PHE E C 1
ATOM 545 O O . PHE A 1 77 ? 19.662 -41.102 41.534 1.00 45.18 74 PHE E O 1
ATOM 553 N N . GLY A 1 78 ? 19.459 -41.613 43.705 1.00 44.45 75 GLY E N 1
ATOM 554 C CA . GLY A 1 78 ? 20.892 -41.814 43.857 1.00 45.42 75 GLY E CA 1
ATOM 555 C C . GLY A 1 78 ? 21.338 -42.286 45.221 1.00 45.70 75 GLY E C 1
ATOM 556 O O . GLY A 1 78 ? 20.522 -42.668 46.062 1.00 45.34 75 GLY E O 1
ATOM 557 N N . ALA A 1 79 ? 22.651 -42.236 45.420 1.00 46.78 76 ALA E N 1
ATOM 558 C CA . ALA A 1 79 ? 23.315 -42.854 46.564 1.00 47.20 76 ALA E CA 1
ATOM 559 C C . ALA A 1 79 ? 24.441 -41.962 47.072 1.00 48.92 76 ALA E C 1
ATOM 560 O O . ALA A 1 79 ? 25.190 -41.381 46.278 1.00 49.56 76 ALA E O 1
ATOM 562 N N . ALA A 1 80 ? 24.565 -41.883 48.394 1.00 50.02 77 ALA E N 1
ATOM 563 C CA . ALA A 1 80 ? 25.575 -41.054 49.043 1.00 52.00 77 ALA E CA 1
ATOM 564 C C . ALA A 1 80 ? 26.419 -41.847 50.031 1.00 53.32 77 ALA E C 1
ATOM 565 O O . ALA A 1 80 ? 26.026 -42.924 50.485 1.00 53.28 77 ALA E O 1
ATOM 567 N N . TRP A 1 81 ? 27.599 -41.306 50.321 1.00 55.56 78 TRP E N 1
ATOM 568 C CA . TRP A 1 81 ? 28.477 -41.797 51.380 1.00 56.95 78 TRP E CA 1
ATOM 569 C C . TRP A 1 81 ? 28.955 -40.582 52.153 1.00 57.82 78 TRP E C 1
ATOM 570 O O . TRP A 1 81 ? 29.318 -39.573 51.554 1.00 58.17 78 TRP E O 1
ATOM 581 N N . THR A 1 82 ? 28.938 -40.686 53.479 1.00 58.36 79 THR E N 1
ATOM 582 C CA . THR A 1 82 ? 29.449 -39.639 54.358 1.00 59.63 79 THR E CA 1
ATOM 583 C C . THR A 1 82 ? 30.419 -40.262 55.353 1.00 60.72 79 THR E C 1
ATOM 584 O O . THR A 1 82 ? 30.315 -41.445 55.672 1.00 59.80 79 THR E O 1
ATOM 588 N N . SER A 1 83 ? 31.355 -39.458 55.844 1.00 62.93 80 SER E N 1
ATOM 589 C CA . SER A 1 83 ? 32.238 -39.865 56.937 1.00 64.50 80 SER E CA 1
ATOM 590 C C . SER A 1 83 ? 32.599 -38.642 57.763 1.00 66.03 80 SER E C 1
ATOM 591 O O . SER A 1 83 ? 32.913 -37.590 57.210 1.00 66.37 80 SER E O 1
ATOM 594 N N . ALA A 1 84 ? 32.546 -38.790 59.084 1.00 67.61 81 ALA E N 1
ATOM 595 C CA . ALA A 1 84 ? 32.968 -37.738 60.005 1.00 70.01 81 ALA E CA 1
ATOM 596 C C . ALA A 1 84 ? 34.460 -37.457 59.854 1.00 72.56 81 ALA E C 1
ATOM 597 O O . ALA A 1 84 ? 34.898 -36.315 60.004 1.00 74.31 81 ALA E O 1
ATOM 599 N N . ASP A 1 85 ? 35.229 -38.501 59.553 1.00 73.85 82 ASP E N 1
ATOM 600 C CA . ASP A 1 85 ? 36.646 -38.350 59.258 1.00 76.41 82 ASP E CA 1
ATOM 601 C C . ASP A 1 85 ? 36.844 -38.041 57.782 1.00 76.54 82 ASP E C 1
ATOM 602 O O . ASP A 1 85 ? 36.806 -38.938 56.936 1.00 76.45 82 ASP E O 1
ATOM 607 N N . SER A 1 86 ? 37.044 -36.761 57.481 1.00 77.71 83 SER E N 1
ATOM 608 C CA . SER A 1 86 ? 37.631 -36.363 56.207 1.00 78.28 83 SER E CA 1
ATOM 609 C C . SER A 1 86 ? 39.026 -36.969 56.178 1.00 80.22 83 SER E C 1
ATOM 610 O O . SER A 1 86 ? 39.697 -37.054 57.209 1.00 82.36 83 SER E O 1
ATOM 613 N N . GLY A 1 87 ? 39.456 -37.388 54.998 1.00 81.12 84 GLY E N 1
ATOM 614 C CA . GLY A 1 87 ? 40.574 -38.321 54.869 1.00 82.83 84 GLY E CA 1
ATOM 615 C C . GLY A 1 87 ? 41.928 -37.637 54.943 1.00 85.84 84 GLY E C 1
ATOM 616 O O . GLY A 1 87 ? 42.086 -36.654 55.672 1.00 86.76 84 GLY E O 1
ATOM 617 N N . PRO A 1 88 ? 42.928 -38.161 54.205 1.00 87.85 85 PRO E N 1
ATOM 618 C CA . PRO A 1 88 ? 44.198 -37.439 54.126 1.00 90.58 85 PRO E CA 1
ATOM 619 C C . PRO A 1 88 ? 44.070 -36.167 53.296 1.00 92.54 85 PRO E C 1
ATOM 620 O O . PRO A 1 88 ? 43.220 -36.086 52.402 1.00 91.86 85 PRO E O 1
ATOM 624 N N . GLU A 1 89 ? 44.917 -35.189 53.602 1.00 95.94 86 GLU E N 1
ATOM 625 C CA . GLU A 1 89 ? 44.883 -33.886 52.930 1.00 97.95 86 GLU E CA 1
ATOM 626 C C . GLU A 1 89 ? 45.480 -33.948 51.511 1.00 98.95 86 GLU E C 1
ATOM 627 O O . GLU A 1 89 ? 45.164 -33.104 50.670 1.00 99.83 86 GLU E O 1
ATOM 633 N N . ASP A 1 90 ? 46.328 -34.947 51.254 1.00 99.38 87 ASP E N 1
ATOM 634 C CA . ASP A 1 90 ? 47.016 -35.111 49.964 1.00 100.28 87 ASP E CA 1
ATOM 635 C C . ASP A 1 90 ? 46.084 -35.441 48.786 1.00 99.16 87 ASP E C 1
ATOM 636 O O . ASP A 1 90 ? 46.198 -34.834 47.715 1.00 99.78 87 ASP E O 1
ATOM 641 N N . LYS A 1 91 ? 45.191 -36.411 48.992 1.00 96.95 88 LYS E N 1
ATOM 642 C CA . LYS A 1 91 ? 44.231 -36.876 47.968 1.00 95.23 88 LYS E CA 1
ATOM 643 C C . LYS A 1 91 ? 44.874 -37.588 46.763 1.00 95.21 88 LYS E C 1
ATOM 644 O O . LYS A 1 91 ? 44.206 -37.801 45.752 1.00 93.84 88 LYS E O 1
ATOM 650 N N . MET A 1 92 ? 46.152 -37.957 46.881 1.00 96.64 89 MET E N 1
ATOM 651 C CA . MET A 1 92 ? 46.927 -38.658 45.829 1.00 97.40 89 MET E CA 1
ATOM 652 C C . MET A 1 92 ? 46.608 -38.311 44.362 1.00 96.90 89 MET E C 1
ATOM 653 O O . MET A 1 92 ? 46.560 -39.187 43.491 1.00 96.28 89 MET E O 1
ATOM 658 N N . GLY A 1 93 ? 46.422 -37.023 44.097 1.00 96.92 90 GLY E N 1
ATOM 659 C CA . GLY A 1 93 ? 46.121 -36.539 42.749 1.00 96.85 90 GLY E CA 1
ATOM 660 C C . GLY A 1 93 ? 44.769 -36.935 42.177 1.00 95.08 90 GLY E C 1
ATOM 661 O O . GLY A 1 93 ? 44.590 -36.911 40.959 1.00 95.02 90 GLY E O 1
ATOM 662 N N . PHE A 1 94 ? 43.817 -37.289 43.042 1.00 93.97 91 PHE E N 1
ATOM 663 C CA . PHE A 1 94 ? 42.473 -37.662 42.592 1.00 92.88 91 PHE E CA 1
ATOM 664 C C . PHE A 1 94 ? 41.694 -36.413 42.199 1.00 95.51 91 PHE E C 1
ATOM 665 O O . PHE A 1 94 ? 41.503 -35.499 43.004 1.00 96.02 91 PHE E O 1
ATOM 673 N N . GLN A 1 95 ? 41.228 -36.431 40.953 1.00 98.47 92 GLN E N 1
ATOM 674 C CA . GLN A 1 95 ? 40.858 -35.237 40.174 1.00 101.24 92 GLN E CA 1
ATOM 675 C C . GLN A 1 95 ? 39.795 -34.342 40.812 1.00 101.03 92 GLN E C 1
ATOM 676 O O . GLN A 1 95 ? 39.850 -33.117 40.664 1.00 102.16 92 GLN E O 1
ATOM 682 N N . GLY A 1 96 ? 38.842 -34.955 41.511 1.00 99.30 93 GLY E N 1
ATOM 683 C CA . GLY A 1 96 ? 37.751 -34.223 42.144 1.00 99.05 93 GLY E CA 1
ATOM 684 C C . GLY A 1 96 ? 37.322 -34.847 43.454 1.00 98.68 93 GLY E C 1
ATOM 685 O O . GLY A 1 96 ? 36.854 -35.981 43.471 1.00 98.94 93 GLY E O 1
ATOM 686 N N . LEU A 1 97 ? 37.521 -34.111 44.549 1.00 99.79 94 LEU E N 1
ATOM 687 C CA . LEU A 1 97 ? 36.913 -34.414 45.853 1.00 98.53 94 LEU E CA 1
ATOM 688 C C . LEU A 1 97 ? 36.421 -33.103 46.467 1.00 98.56 94 LEU E C 1
ATOM 689 O O . LEU A 1 97 ? 37.205 -32.343 47.040 1.00 98.94 94 LEU E O 1
ATOM 694 N N . ASP A 1 98 ? 35.121 -32.848 46.344 1.00 97.79 95 ASP E N 1
ATOM 695 C CA . ASP A 1 98 ? 34.533 -31.585 46.824 1.00 98.03 95 ASP E CA 1
ATOM 696 C C . ASP A 1 98 ? 34.504 -31.402 48.356 1.00 95.81 95 ASP E C 1
ATOM 697 O O . ASP A 1 98 ? 34.265 -30.291 48.827 1.00 96.05 95 ASP E O 1
ATOM 702 N N . HIS A 1 99 ? 34.734 -32.477 49.119 1.00 93.44 96 HIS E N 1
ATOM 703 C CA . HIS A 1 99 ? 34.789 -32.410 50.598 1.00 91.92 96 HIS E CA 1
ATOM 704 C C . HIS A 1 99 ? 35.898 -33.232 51.308 1.00 90.76 96 HIS E C 1
ATOM 705 O O . HIS A 1 99 ? 35.866 -33.349 52.528 1.00 90.51 96 HIS E O 1
ATOM 712 N N . ASP A 1 100 ? 36.882 -33.749 50.567 1.00 89.89 97 ASP E N 1
ATOM 713 C CA . ASP A 1 100 ? 38.032 -34.505 51.131 1.00 89.80 97 ASP E CA 1
ATOM 714 C C . ASP A 1 100 ? 37.638 -35.804 51.860 1.00 87.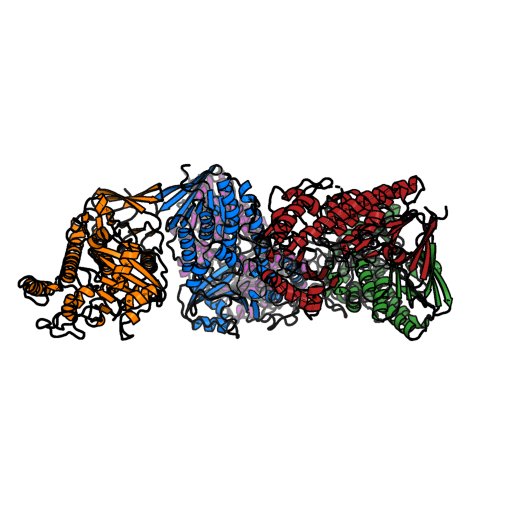51 97 ASP E C 1
ATOM 715 O O . ASP A 1 100 ? 37.850 -35.935 53.067 1.00 88.37 97 ASP E O 1
ATOM 720 N N . PHE A 1 101 ? 37.073 -36.757 51.116 1.00 84.13 98 PHE E N 1
ATOM 721 C CA . PHE A 1 101 ? 36.595 -38.059 51.655 1.00 81.63 98 PHE E CA 1
ATOM 722 C C . PHE A 1 101 ? 35.456 -37.957 52.689 1.00 80.13 98 PHE E C 1
ATOM 723 O O . PHE A 1 101 ? 35.023 -38.969 53.246 1.00 79.33 98 PHE E O 1
ATOM 731 N N . ARG A 1 102 ? 34.962 -36.744 52.916 1.00 79.78 99 ARG E N 1
ATOM 732 C CA . ARG A 1 102 ? 33.977 -36.454 53.953 1.00 78.90 99 ARG E CA 1
ATOM 733 C C . ARG A 1 102 ? 32.601 -36.797 53.400 1.00 75.65 99 ARG E C 1
ATOM 734 O O . ARG A 1 102 ? 31.804 -37.442 54.072 1.00 74.55 99 ARG E O 1
ATOM 742 N N . SER A 1 103 ? 32.344 -36.355 52.168 1.00 73.95 100 SER E N 1
ATOM 743 C CA . SER A 1 103 ? 31.085 -36.613 51.472 1.00 71.35 100 SER E CA 1
ATOM 744 C C . SER A 1 103 ? 31.288 -36.961 49.997 1.00 69.62 100 SER E C 1
ATOM 745 O O . SER A 1 103 ? 32.161 -36.405 49.326 1.00 70.80 100 SER E O 1
ATOM 748 N N . ALA A 1 104 ? 30.454 -37.879 49.513 1.00 66.92 101 ALA E N 1
ATOM 749 C CA . ALA A 1 104 ? 30.428 -38.290 48.108 1.00 65.04 101 ALA E CA 1
ATOM 750 C C . ALA A 1 104 ? 29.009 -38.677 47.701 1.00 61.97 101 ALA E C 1
ATOM 751 O O . ALA A 1 104 ? 28.266 -39.259 48.485 1.00 60.71 101 ALA E O 1
ATOM 753 N N . GLU A 1 105 ? 28.651 -38.342 46.467 1.00 60.57 102 GLU E N 1
ATOM 754 C CA . GLU A 1 105 ? 27.307 -38.551 45.933 1.00 58.84 102 GLU E CA 1
ATOM 755 C C . GLU A 1 105 ? 27.395 -39.034 44.515 1.00 57.62 102 GLU E C 1
ATOM 756 O O . GLU A 1 105 ? 28.387 -38.786 43.826 1.00 58.50 102 GLU E O 1
ATOM 762 N N . ILE A 1 106 ? 26.338 -39.705 44.074 1.00 55.52 103 ILE E N 1
ATOM 763 C CA . ILE A 1 106 ? 26.215 -40.102 42.682 1.00 54.64 103 ILE E CA 1
ATOM 764 C C . ILE A 1 106 ? 24.747 -40.291 42.311 1.00 53.31 103 ILE E C 1
ATOM 765 O O . ILE A 1 106 ? 23.972 -40.855 43.080 1.00 52.28 103 ILE E O 1
ATOM 770 N N . LEU A 1 107 ? 24.376 -39.768 41.147 1.00 53.82 104 LEU E N 1
ATOM 771 C CA . LEU A 1 107 ? 23.029 -39.903 40.599 1.00 53.24 104 LEU E CA 1
ATOM 772 C C . LEU A 1 107 ? 23.040 -41.103 39.662 1.00 53.11 104 LEU E C 1
ATOM 773 O O . LEU A 1 107 ? 23.960 -41.249 38.855 1.00 53.66 104 LEU E O 1
ATOM 778 N N . PHE A 1 108 ? 22.026 -41.959 39.774 1.00 52.43 105 PHE E N 1
ATOM 779 C CA . PHE A 1 108 ? 21.894 -43.126 38.890 1.00 52.72 105 PHE E CA 1
ATOM 780 C C . PHE A 1 108 ? 21.713 -42.764 37.403 1.00 54.31 105 PHE E C 1
ATOM 781 O O . PHE A 1 108 ? 22.131 -43.526 36.539 1.00 54.84 105 PHE E O 1
ATOM 789 N N . ASN A 1 109 ? 21.113 -41.608 37.113 1.00 55.84 106 ASN E N 1
ATOM 790 C CA . ASN A 1 109 ? 20.955 -41.134 35.719 1.00 57.44 106 ASN E CA 1
ATOM 791 C C . ASN A 1 109 ? 22.252 -40.743 34.986 1.00 58.59 106 ASN E C 1
ATOM 792 O O . ASN A 1 109 ? 22.249 -40.623 33.761 1.00 59.29 106 ASN E O 1
ATOM 797 N N . GLU A 1 110 ? 23.339 -40.528 35.735 1.00 58.68 107 GLU E N 1
ATOM 798 C CA . GLU A 1 110 ? 24.658 -40.179 35.173 1.00 59.69 107 GLU E CA 1
ATOM 799 C C . GLU A 1 110 ? 25.261 -41.186 34.180 1.00 59.97 107 GLU E C 1
ATOM 800 O O . GLU A 1 110 ? 26.171 -40.839 33.430 1.00 60.78 107 GLU E O 1
ATOM 806 N N . ARG A 1 111 ? 24.796 -42.431 34.218 1.00 59.45 108 ARG E N 1
ATOM 807 C CA . ARG A 1 111 ? 25.158 -43.435 33.221 1.00 60.13 108 ARG E CA 1
ATOM 808 C C . ARG A 1 111 ? 23.885 -44.034 32.629 1.00 60.28 108 ARG E C 1
ATOM 809 O O . ARG A 1 111 ? 22.922 -44.311 33.354 1.00 58.57 108 ARG E O 1
ATOM 817 N N . LYS A 1 112 ? 23.884 -44.218 31.309 1.00 62.25 109 LYS E N 1
ATOM 818 C CA . LYS A 1 112 ? 22.779 -44.881 30.631 1.00 63.43 109 LYS E CA 1
ATOM 819 C C . LYS A 1 112 ? 22.912 -46.383 30.840 1.00 63.14 109 LYS E C 1
ATOM 820 O O . LYS A 1 112 ? 23.992 -46.954 30.671 1.00 63.48 109 LYS E O 1
ATOM 826 N N . GLN A 1 113 ? 21.796 -47.004 31.199 1.00 62.58 110 GLN E N 1
ATOM 827 C CA . GLN A 1 113 ? 21.742 -48.409 31.568 1.00 62.26 110 GLN E CA 1
ATOM 828 C C . GLN A 1 113 ? 20.653 -49.055 30.716 1.00 63.45 110 GLN E C 1
ATOM 829 O O . GLN A 1 113 ? 19.505 -48.607 30.743 1.00 62.25 110 GLN E O 1
ATOM 835 N N . GLU A 1 114 ? 21.011 -50.081 29.941 1.00 65.82 111 GLU E N 1
ATOM 836 C CA . GLU A 1 114 ? 20.056 -50.699 29.010 1.00 67.94 111 GLU E CA 1
ATOM 837 C C . GLU A 1 114 ? 18.940 -51.388 29.791 1.00 66.25 111 GLU E C 1
ATOM 838 O O . GLU A 1 114 ? 19.204 -52.168 30.709 1.00 64.49 111 GLU E O 1
ATOM 844 N N . GLY A 1 115 ? 17.701 -51.061 29.424 1.00 66.22 112 GLY E N 1
ATOM 845 C CA . GLY A 1 115 ? 16.513 -51.467 30.171 1.00 65.17 112 GLY E CA 1
ATOM 846 C C . GLY A 1 115 ? 15.941 -50.367 31.052 1.00 64.51 112 GLY E C 1
ATOM 847 O O . GLY A 1 115 ? 14.719 -50.251 31.174 1.00 64.52 112 GLY E O 1
ATOM 848 N N . VAL A 1 116 ? 16.815 -49.574 31.680 1.00 64.38 113 VAL E N 1
ATOM 849 C CA . VAL A 1 116 ? 16.382 -48.473 32.544 1.00 63.49 113 VAL E CA 1
ATOM 850 C C . VAL A 1 116 ? 15.784 -47.369 31.668 1.00 63.69 113 VAL E C 1
ATOM 851 O O . VAL A 1 116 ? 16.383 -46.960 30.674 1.00 65.06 113 VAL E O 1
ATOM 855 N N . ASP A 1 117 ? 14.591 -46.919 32.039 1.00 62.92 114 ASP E N 1
ATOM 856 C CA . ASP A 1 117 ? 13.877 -45.840 31.339 1.00 63.90 114 ASP E CA 1
ATOM 857 C C . ASP A 1 117 ? 13.552 -44.724 32.334 1.00 63.38 114 ASP E C 1
ATOM 858 O O . ASP A 1 117 ? 12.552 -44.014 32.201 1.00 64.25 114 ASP E O 1
ATOM 863 N N . ARG A 1 118 ? 14.442 -44.564 33.308 1.00 62.51 115 ARG E N 1
ATOM 864 C CA . ARG A 1 118 ? 14.150 -43.867 34.548 1.00 61.60 115 ARG E CA 1
ATOM 865 C C . ARG A 1 118 ? 15.401 -43.220 35.110 1.00 61.59 115 ARG E C 1
ATOM 866 O O . ARG A 1 118 ? 16.517 -43.699 34.877 1.00 62.09 115 ARG E O 1
ATOM 874 N N . ASP A 1 119 ? 15.197 -42.135 35.857 1.00 61.23 116 ASP E N 1
ATOM 875 C CA . ASP A 1 119 ? 16.246 -41.528 36.687 1.00 60.36 116 ASP E CA 1
ATOM 876 C C . ASP A 1 119 ? 16.328 -42.184 38.070 1.00 57.39 116 ASP E C 1
ATOM 877 O O . ASP A 1 119 ? 17.336 -42.041 38.760 1.00 57.67 116 ASP E O 1
ATOM 882 N N . PHE A 1 120 ? 15.264 -42.891 38.461 1.00 54.46 117 PHE E N 1
ATOM 883 C CA . PHE A 1 120 ? 15.110 -43.453 39.805 1.00 51.73 117 PHE E CA 1
ATOM 884 C C . PHE A 1 120 ? 14.715 -44.930 39.799 1.00 49.92 117 PHE E C 1
ATOM 885 O O . PHE A 1 120 ? 14.064 -45.411 38.871 1.00 50.09 117 PHE E O 1
ATOM 893 N N . THR A 1 121 ? 15.120 -45.624 40.859 1.00 47.71 118 THR E N 1
ATOM 894 C CA . THR A 1 121 ? 14.506 -46.878 41.290 1.00 46.14 118 THR E CA 1
ATOM 895 C C . THR A 1 121 ? 13.838 -46.601 42.651 1.00 45.22 118 THR E C 1
ATOM 896 O O . THR A 1 121 ? 13.623 -45.437 42.991 1.00 45.38 118 THR E O 1
ATOM 900 N N . PHE A 1 122 ? 13.511 -47.639 43.424 1.00 44.04 119 PHE E N 1
ATOM 901 C CA . PHE A 1 122 ? 12.752 -47.472 44.678 1.00 43.17 119 PHE E CA 1
ATOM 902 C C . PHE A 1 122 ? 13.485 -47.953 45.932 1.00 42.47 119 PHE E C 1
ATOM 903 O O . PHE A 1 122 ? 14.377 -48.798 45.866 1.00 42.28 119 PHE E O 1
ATOM 911 N N . HIS A 1 123 ? 13.100 -47.382 47.070 1.00 41.88 120 HIS E N 1
ATOM 912 C CA . HIS A 1 123 ? 13.359 -47.970 48.378 1.00 41.49 120 HIS E CA 1
ATOM 913 C C . HIS A 1 123 ? 12.038 -48.587 48.814 1.00 41.49 120 HIS E C 1
ATOM 914 O O . HIS A 1 123 ? 11.028 -47.893 48.816 1.00 42.16 120 HIS E O 1
ATOM 921 N N . VAL A 1 124 ? 12.026 -49.853 49.215 1.00 41.36 121 VAL E N 1
ATOM 922 C CA . VAL A 1 124 ? 10.750 -50.543 49.476 1.00 41.50 121 VAL E CA 1
ATOM 923 C C . VAL A 1 124 ? 10.565 -51.048 50.912 1.00 41.78 121 VAL E C 1
ATOM 924 O O . VAL A 1 124 ? 11.522 -51.448 51.572 1.00 41.46 121 VAL E O 1
ATOM 928 N N . ASP A 1 125 ? 9.319 -50.996 51.380 1.00 42.09 122 ASP E N 1
ATOM 929 C CA . ASP A 1 125 ? 8.856 -51.867 52.444 1.00 42.64 122 ASP E CA 1
ATOM 930 C C . ASP A 1 125 ? 8.854 -53.249 51.807 1.00 42.83 122 ASP E C 1
ATOM 931 O O . ASP A 1 125 ? 8.070 -53.518 50.895 1.00 43.08 122 ASP E O 1
ATOM 936 N N . ARG A 1 126 ? 9.738 -54.118 52.283 1.00 43.60 123 ARG E N 1
ATOM 937 C CA . ARG A 1 126 ? 9.921 -55.446 51.672 1.00 43.65 123 ARG E CA 1
ATOM 938 C C . ARG A 1 126 ? 8.755 -56.399 51.912 1.00 43.90 123 ARG E C 1
ATOM 939 O O . ARG A 1 126 ? 8.585 -57.360 51.165 1.00 44.08 123 ARG E O 1
ATOM 947 N N . GLY A 1 127 ? 7.964 -56.132 52.949 1.00 44.22 124 GLY E N 1
ATOM 948 C CA . GLY A 1 127 ? 6.698 -56.821 53.162 1.00 44.70 124 GLY E CA 1
ATOM 949 C C . GLY A 1 127 ? 5.727 -56.553 52.028 1.00 45.12 124 GLY E C 1
ATOM 950 O O . GLY A 1 127 ? 5.283 -57.485 51.368 1.00 45.12 124 GLY E O 1
ATOM 951 N N . LYS A 1 128 ? 5.417 -55.272 51.803 1.00 45.85 125 LYS E N 1
ATOM 952 C CA . LYS A 1 128 ? 4.556 -54.828 50.689 1.00 46.22 125 LYS E CA 1
ATOM 953 C C . LYS A 1 128 ? 5.099 -55.289 49.340 1.00 45.45 125 LYS E C 1
ATOM 954 O O . LYS A 1 128 ? 4.379 -55.911 48.554 1.00 45.91 125 LYS E O 1
ATOM 960 N N . PHE A 1 129 ? 6.372 -54.974 49.096 1.00 44.16 126 PHE E N 1
ATOM 961 C CA . PHE A 1 129 ? 7.063 -55.282 47.833 1.00 43.46 126 PHE E CA 1
ATOM 962 C C . PHE A 1 129 ? 6.856 -56.736 47.387 1.00 43.52 126 PHE E C 1
ATOM 963 O O . PHE A 1 129 ? 6.384 -56.989 46.284 1.00 43.65 126 PHE E O 1
ATOM 971 N N . ASP A 1 130 ? 7.178 -57.672 48.269 1.00 43.34 127 ASP E N 1
ATOM 972 C CA . ASP A 1 130 ? 7.129 -59.105 47.949 1.00 43.85 127 ASP E CA 1
ATOM 973 C C . ASP A 1 130 ? 5.714 -59.650 47.728 1.00 43.75 127 ASP E C 1
ATOM 974 O O . ASP A 1 130 ? 5.524 -60.559 46.919 1.00 44.20 127 ASP E O 1
ATOM 979 N N . ARG A 1 131 ? 4.734 -59.101 48.439 1.00 43.18 128 ARG E N 1
ATOM 980 C CA . ARG A 1 131 ? 3.336 -59.470 48.219 1.00 43.40 128 ARG E CA 1
ATOM 981 C C . ARG A 1 131 ? 2.874 -59.085 46.814 1.00 43.46 128 ARG E C 1
ATOM 982 O O . ARG A 1 131 ? 2.324 -59.917 46.088 1.00 44.51 128 ARG E O 1
ATOM 990 N N . ILE A 1 132 ? 3.091 -57.823 46.458 1.00 42.60 129 ILE E N 1
ATOM 991 C CA . ILE A 1 132 ? 2.749 -57.300 45.136 1.00 42.58 129 ILE E CA 1
ATOM 992 C C . ILE A 1 132 ? 3.379 -58.128 44.001 1.00 42.56 129 ILE E C 1
ATOM 993 O O . ILE A 1 132 ? 2.732 -58.361 42.978 1.00 43.32 129 ILE E O 1
ATOM 998 N N . LEU A 1 133 ? 4.618 -58.578 44.195 1.00 41.73 130 LEU E N 1
ATOM 999 C CA . LEU A 1 133 ? 5.319 -59.390 43.193 1.00 41.60 130 LEU E CA 1
ATOM 1000 C C . LEU A 1 133 ? 4.759 -60.808 43.079 1.00 42.34 130 LEU E C 1
ATOM 1001 O O . LEU A 1 133 ? 4.716 -61.370 41.983 1.00 43.62 130 LEU E O 1
ATOM 1006 N N . LEU A 1 134 ? 4.375 -61.393 44.210 1.00 42.19 131 LEU E N 1
ATOM 1007 C CA . LEU A 1 134 ? 3.858 -62.766 44.242 1.00 42.75 131 LEU E CA 1
ATOM 1008 C C . LEU A 1 134 ? 2.406 -62.794 43.789 1.00 43.36 131 LEU E C 1
ATOM 1009 O O . LEU A 1 134 ? 1.994 -63.708 43.070 1.00 44.01 131 LEU E O 1
ATOM 1014 N N . GLU A 1 135 ? 1.635 -61.800 44.230 1.00 43.13 132 GLU E N 1
ATOM 1015 C CA . GLU A 1 135 ? 0.305 -61.539 43.671 1.00 43.64 132 GLU E CA 1
ATOM 1016 C C . GLU A 1 135 ? 0.362 -61.443 42.162 1.00 44.02 132 GLU E C 1
ATOM 1017 O O . GLU A 1 135 ? -0.428 -62.075 41.462 1.00 44.94 132 GLU E O 1
ATOM 1023 N N . HIS A 1 136 ? 1.294 -60.623 41.681 1.00 43.56 133 HIS E N 1
ATOM 1024 C CA . HIS A 1 136 ? 1.490 -60.430 40.253 1.00 44.11 133 HIS E CA 1
ATOM 1025 C C . HIS A 1 136 ? 1.771 -61.748 39.549 1.00 45.07 133 HIS E C 1
ATOM 1026 O O . HIS A 1 136 ? 1.103 -62.077 38.572 1.00 46.02 133 HIS E O 1
ATOM 1033 N N . ALA A 1 137 ? 2.752 -62.493 40.053 1.00 45.08 134 ALA E N 1
ATOM 1034 C CA . ALA A 1 137 ? 3.075 -63.818 39.517 1.00 46.38 134 ALA E CA 1
ATOM 1035 C C . ALA A 1 137 ? 1.827 -64.696 39.486 1.00 47.60 134 ALA E C 1
ATOM 1036 O O . ALA A 1 137 ? 1.575 -65.391 38.501 1.00 48.90 134 ALA E O 1
ATOM 1038 N N . GLY A 1 138 ? 1.042 -64.625 40.560 1.00 47.38 135 GLY E N 1
ATOM 1039 C CA . GLY A 1 138 ? -0.274 -65.250 40.619 1.00 48.32 135 GLY E CA 1
ATOM 1040 C C . GLY A 1 138 ? -1.160 -64.861 39.450 1.00 49.32 135 GLY E C 1
ATOM 1041 O O . GLY A 1 138 ? -1.628 -65.727 38.707 1.00 50.39 135 GLY E O 1
ATOM 1042 N N . SER A 1 139 ? -1.353 -63.555 39.271 1.00 49.21 136 SER E N 1
ATOM 1043 C CA . SER A 1 139 ? -2.222 -63.015 38.213 1.00 50.51 136 SER E CA 1
ATOM 1044 C C . SER A 1 139 ? -1.799 -63.394 36.783 1.00 51.85 136 SER E C 1
ATOM 1045 O O . SER A 1 139 ? -2.645 -63.448 35.888 1.00 53.37 136 SER E O 1
ATOM 1048 N N . LEU A 1 140 ? -0.507 -63.658 36.575 1.00 51.65 137 LEU E N 1
ATOM 1049 C CA . LEU A 1 140 ? -0.002 -64.126 35.273 1.00 52.86 137 LEU E CA 1
ATOM 1050 C C . LEU A 1 140 ? -0.282 -65.607 34.987 1.00 54.07 137 LEU E C 1
ATOM 1051 O O . LEU A 1 140 ? 0.005 -66.089 33.886 1.00 55.02 137 LEU E O 1
ATOM 1056 N N . GLY A 1 141 ? -0.819 -66.321 35.974 1.00 53.86 138 GLY E N 1
ATOM 1057 C CA . GLY A 1 141 ? -1.216 -67.714 35.822 1.00 54.96 138 GLY E CA 1
ATOM 1058 C C . GLY A 1 141 ? -0.531 -68.675 36.773 1.00 54.75 138 GLY E C 1
ATOM 1059 O O . GLY A 1 141 ? -0.994 -69.814 36.919 1.00 56.09 138 GLY E O 1
ATOM 1060 N N . ALA A 1 142 ? 0.565 -68.241 37.405 1.00 53.19 139 ALA E N 1
ATOM 1061 C CA . ALA A 1 142 ? 1.318 -69.099 38.327 1.00 52.87 139 ALA E CA 1
ATOM 1062 C C . ALA A 1 142 ? 0.465 -69.470 39.531 1.00 52.85 139 ALA E C 1
ATOM 1063 O O . ALA A 1 142 ? -0.266 -68.635 40.058 1.00 51.95 139 ALA E O 1
ATOM 1065 N N . LYS A 1 143 ? 0.538 -70.735 39.935 1.00 53.95 140 LYS E N 1
ATOM 1066 C CA . LYS A 1 143 ? -0.155 -71.211 41.132 1.00 54.19 140 LYS E CA 1
ATOM 1067 C C . LYS A 1 143 ? 0.728 -70.886 42.339 1.00 53.01 140 LYS E C 1
ATOM 1068 O O . LYS A 1 143 ? 1.922 -71.156 42.321 1.00 53.05 140 LYS E O 1
ATOM 1074 N N . VAL A 1 144 ? 0.142 -70.294 43.377 1.00 52.36 141 VAL E N 1
ATOM 1075 C CA . VAL A 1 144 ? 0.901 -69.821 44.543 1.00 51.20 141 VAL E CA 1
ATOM 1076 C C . VAL A 1 144 ? 0.322 -70.416 45.814 1.00 51.16 141 VAL E C 1
ATOM 1077 O O . VAL A 1 144 ? -0.875 -70.289 46.058 1.00 51.60 141 VAL E O 1
ATOM 1081 N N . PHE A 1 145 ? 1.181 -71.038 46.619 1.00 50.90 142 PHE E N 1
ATOM 1082 C CA . PHE A 1 145 ? 0.807 -71.555 47.941 1.00 51.16 142 PHE E CA 1
ATOM 1083 C C . PHE A 1 145 ? 1.523 -70.769 49.045 1.00 50.13 142 PHE E C 1
ATOM 1084 O O . PHE A 1 145 ? 2.736 -70.565 48.979 1.00 49.87 142 PHE E O 1
ATOM 1092 N N . GLN A 1 146 ? 0.760 -70.328 50.046 1.00 49.86 143 GLN E N 1
ATOM 1093 C CA . GLN A 1 146 ? 1.300 -69.672 51.242 1.00 49.10 143 GLN E CA 1
ATOM 1094 C C . GLN A 1 146 ? 0.924 -70.476 52.477 1.00 50.16 143 GLN E C 1
ATOM 1095 O O . GLN A 1 146 ? -0.174 -71.028 52.556 1.00 50.57 143 GLN E O 1
ATOM 1101 N N . GLY A 1 147 ? 1.836 -70.507 53.445 1.00 50.43 144 GLY E N 1
ATOM 1102 C CA . GLY A 1 147 ? 1.695 -71.347 54.635 1.00 51.74 144 GLY E CA 1
ATOM 1103 C C . GLY A 1 147 ? 2.091 -72.799 54.410 1.00 53.12 144 GLY E C 1
ATOM 1104 O O . GLY A 1 147 ? 1.858 -73.639 55.275 1.00 54.12 144 GLY E O 1
ATOM 1105 N N . VAL A 1 148 ? 2.714 -73.079 53.263 1.00 53.28 145 VAL E N 1
ATOM 1106 C CA . VAL A 1 148 ? 3.074 -74.433 52.843 1.00 54.71 145 VAL E CA 1
ATOM 1107 C C . VAL A 1 148 ? 4.587 -74.452 52.661 1.00 54.79 145 VAL E C 1
ATOM 1108 O O . VAL A 1 148 ? 5.113 -73.872 51.714 1.00 53.85 145 VAL E O 1
ATOM 1112 N N . GLU A 1 149 ? 5.275 -75.114 53.582 1.00 56.52 146 GLU E N 1
ATOM 1113 C CA . GLU A 1 149 ? 6.732 -75.197 53.573 1.00 57.34 146 GLU E CA 1
ATOM 1114 C C . GLU A 1 149 ? 7.205 -76.427 52.806 1.00 59.11 146 GLU E C 1
ATOM 1115 O O . GLU A 1 149 ? 6.618 -77.507 52.930 1.00 60.56 146 GLU E O 1
ATOM 1121 N N . ILE A 1 150 ? 8.269 -76.252 52.026 1.00 59.00 147 ILE E N 1
ATOM 1122 C CA . ILE A 1 150 ? 8.938 -77.349 51.325 1.00 60.49 147 ILE E CA 1
ATOM 1123 C C . ILE A 1 150 ? 10.017 -77.965 52.219 1.00 62.01 147 ILE E C 1
ATOM 1124 O O . ILE A 1 150 ? 11.043 -77.334 52.488 1.00 61.35 147 ILE E O 1
ATOM 1129 N N . ALA A 1 151 ? 9.776 -79.197 52.661 1.00 64.32 148 ALA E N 1
ATOM 1130 C CA . ALA A 1 151 ? 10.695 -79.927 53.534 1.00 65.95 148 ALA E CA 1
ATOM 1131 C C . ALA A 1 151 ? 11.937 -80.450 52.810 1.00 67.14 148 ALA E C 1
ATOM 1132 O O . ALA A 1 151 ? 13.049 -80.321 53.321 1.00 67.30 148 ALA E O 1
ATOM 1134 N N . ASP A 1 152 ? 11.745 -81.047 51.636 1.00 68.44 149 ASP E N 1
ATOM 1135 C CA . ASP A 1 152 ? 12.850 -81.643 50.871 1.00 70.47 149 ASP E CA 1
ATOM 1136 C C . ASP A 1 152 ? 12.415 -81.981 49.444 1.00 71.53 149 ASP E C 1
ATOM 1137 O O . ASP A 1 152 ? 11.222 -82.122 49.163 1.00 71.73 149 ASP E O 1
ATOM 1142 N N . VAL A 1 153 ? 13.401 -82.106 48.558 1.00 72.63 150 VAL E N 1
ATOM 1143 C CA . VAL A 1 153 ? 13.189 -82.459 47.157 1.00 73.83 150 VAL E CA 1
ATOM 1144 C C . VAL A 1 153 ? 13.836 -83.809 46.837 1.00 77.09 150 VAL E C 1
ATOM 1145 O O . VAL A 1 153 ? 15.052 -83.962 46.978 1.00 77.62 150 VAL E O 1
ATOM 1149 N N . GLU A 1 154 ? 13.018 -84.771 46.402 1.00 79.63 151 GLU E N 1
ATOM 1150 C CA . GLU A 1 154 ? 13.490 -86.073 45.911 1.00 82.93 151 GLU E CA 1
ATOM 1151 C C . GLU A 1 154 ? 13.937 -85.967 44.452 1.00 83.93 151 GLU E C 1
ATOM 1152 O O . GLU A 1 154 ? 13.135 -85.621 43.583 1.00 83.30 151 GLU E O 1
ATOM 1158 N N . PHE A 1 155 ? 15.210 -86.270 44.198 1.00 85.91 152 PHE E N 1
ATOM 1159 C CA . PHE A 1 155 ? 15.785 -86.241 42.846 1.00 87.38 152 PHE E CA 1
ATOM 1160 C C . PHE A 1 155 ? 15.822 -87.644 42.245 1.00 90.82 152 PHE E C 1
ATOM 1161 O O . PHE A 1 155 ? 16.782 -88.396 42.441 1.00 92.16 152 PHE E O 1
ATOM 1169 N N . LEU A 1 156 ? 14.767 -87.976 41.505 1.00 92.09 153 LEU E N 1
ATOM 1170 C CA . LEU A 1 156 ? 14.564 -89.326 40.973 1.00 95.42 153 LEU E CA 1
ATOM 1171 C C . LEU A 1 156 ? 15.348 -89.546 39.683 1.00 96.64 153 LEU E C 1
ATOM 1172 O O . LEU A 1 156 ? 16.074 -90.533 39.543 1.00 99.15 153 LEU E O 1
ATOM 1177 N N . SER A 1 157 ? 15.176 -88.620 38.745 1.00 94.95 154 SER E N 1
ATOM 1178 C CA . SER A 1 157 ? 15.760 -88.721 37.412 1.00 95.81 154 SER E CA 1
ATOM 1179 C C . SER A 1 157 ? 15.862 -87.330 36.776 1.00 93.20 154 SER E C 1
ATOM 1180 O O . SER A 1 157 ? 15.132 -86.420 37.174 1.00 90.71 154 SER E O 1
ATOM 1183 N N . PRO A 1 158 ? 16.782 -87.150 35.804 1.00 93.71 155 PRO E N 1
ATOM 1184 C CA . PRO A 1 158 ? 16.752 -85.924 35.005 1.00 91.80 155 PRO E CA 1
ATOM 1185 C C . PRO A 1 158 ? 15.385 -85.696 34.348 1.00 90.81 155 PRO E C 1
ATOM 1186 O O . PRO A 1 158 ? 14.916 -86.528 33.569 1.00 92.49 155 PRO E O 1
ATOM 1190 N N . GLY A 1 159 ? 14.761 -84.578 34.706 1.00 87.95 156 GLY E N 1
ATOM 1191 C CA . GLY A 1 159 ? 13.408 -84.237 34.274 1.00 86.87 156 GLY E CA 1
ATOM 1192 C C . GLY A 1 159 ? 12.305 -84.874 35.099 1.00 86.81 156 GLY E C 1
ATOM 1193 O O . GLY A 1 159 ? 11.163 -84.956 34.640 1.00 87.40 156 GLY E O 1
ATOM 1194 N N . ASN A 1 160 ? 12.634 -85.318 36.313 1.00 86.54 157 ASN E N 1
ATOM 1195 C CA . ASN A 1 160 ? 11.678 -86.038 37.161 1.00 87.00 157 ASN E CA 1
ATOM 1196 C C . ASN A 1 160 ? 12.032 -85.902 38.645 1.00 85.69 157 ASN E C 1
ATOM 1197 O O . ASN A 1 160 ? 13.007 -86.486 39.124 1.00 86.65 157 ASN E O 1
ATOM 1202 N N . VAL A 1 161 ? 11.217 -85.128 39.357 1.00 83.43 158 VAL E N 1
ATOM 1203 C CA . VAL A 1 161 ? 11.469 -84.759 40.746 1.00 82.20 158 VAL E CA 1
ATOM 1204 C C . VAL A 1 161 ? 10.168 -84.816 41.554 1.00 81.52 158 VAL E C 1
ATOM 1205 O O . VAL A 1 161 ? 9.083 -84.581 41.023 1.00 81.45 158 VAL E O 1
ATOM 1209 N N . ILE A 1 162 ? 10.296 -85.140 42.838 1.00 81.55 159 ILE E N 1
ATOM 1210 C CA . ILE A 1 162 ? 9.191 -85.049 43.797 1.00 81.10 159 ILE E CA 1
ATOM 1211 C C . ILE A 1 162 ? 9.605 -84.062 44.881 1.00 79.13 159 ILE E C 1
ATOM 1212 O O . ILE A 1 162 ? 10.768 -84.021 45.280 1.00 79.34 159 ILE E O 1
ATOM 1217 N N . VAL A 1 163 ? 8.635 -83.284 45.352 1.00 77.43 160 VAL E N 1
ATOM 1218 C CA . VAL A 1 163 ? 8.853 -82.254 46.359 1.00 75.63 160 VAL E CA 1
ATOM 1219 C C . VAL A 1 163 ? 8.009 -82.585 47.585 1.00 76.36 160 VAL E C 1
ATOM 1220 O O . VAL A 1 163 ? 6.796 -82.781 47.470 1.00 76.27 160 VAL E O 1
ATOM 1224 N N . ASN A 1 164 ? 8.656 -82.643 48.748 1.00 77.29 161 ASN E N 1
ATOM 1225 C CA . ASN A 1 164 ? 7.970 -82.839 50.026 1.00 78.58 161 ASN E CA 1
ATOM 1226 C C . ASN A 1 164 ? 7.504 -81.494 50.592 1.00 77.45 161 ASN E C 1
ATOM 1227 O O . ASN A 1 164 ? 8.278 -80.770 51.219 1.00 76.02 161 ASN E O 1
ATOM 1232 N N . ALA A 1 165 ? 6.235 -81.176 50.349 1.00 78.42 162 ALA E N 1
ATOM 1233 C CA . ALA A 1 165 ? 5.588 -79.994 50.918 1.00 78.02 162 ALA E CA 1
ATOM 1234 C C . ALA A 1 165 ? 4.821 -80.400 52.171 1.00 80.01 162 ALA E C 1
ATOM 1235 O O . ALA A 1 165 ? 4.062 -81.368 52.142 1.00 81.48 162 ALA E O 1
ATOM 1237 N N . LYS A 1 166 ? 5.016 -79.652 53.256 1.00 80.49 163 LYS E N 1
ATOM 1238 C CA . LYS A 1 166 ? 4.357 -79.925 54.545 1.00 81.95 163 LYS E CA 1
ATOM 1239 C C . LYS A 1 166 ? 3.367 -78.818 54.915 1.00 80.71 163 LYS E C 1
ATOM 1240 O O . LYS A 1 166 ? 3.527 -77.667 54.511 1.00 78.71 163 LYS E O 1
ATOM 1246 N N . LEU A 1 167 ? 2.330 -79.202 55.658 1.00 82.36 164 LEU E N 1
ATOM 1247 C CA . LEU A 1 167 ? 1.331 -78.284 56.205 1.00 82.14 164 LEU E CA 1
ATOM 1248 C C . LEU A 1 167 ? 1.299 -78.493 57.719 1.00 84.22 164 LEU E C 1
ATOM 1249 O O . LEU A 1 167 ? 0.534 -79.314 58.234 1.00 85.70 164 LEU E O 1
ATOM 1254 N N . GLY A 1 168 ? 2.151 -77.744 58.416 1.00 84.94 165 GLY E N 1
ATOM 1255 C CA . GLY A 1 168 ? 2.398 -77.953 59.842 1.00 87.07 165 GLY E CA 1
ATOM 1256 C C . GLY A 1 168 ? 3.218 -79.218 60.031 1.00 89.99 165 GLY E C 1
ATOM 1257 O O . GLY A 1 168 ? 4.433 -79.208 59.828 1.00 90.57 165 GLY E O 1
ATOM 1258 N N . LYS A 1 169 ? 2.547 -80.302 60.418 1.00 92.27 166 LYS E N 1
ATOM 1259 C CA . LYS A 1 169 ? 3.161 -81.629 60.502 1.00 94.75 166 LYS E CA 1
ATOM 1260 C C . LYS A 1 169 ? 2.253 -82.592 59.726 1.00 95.08 166 LYS E C 1
ATOM 1261 O O . LYS A 1 169 ? 1.619 -83.492 60.287 1.00 97.06 166 LYS E O 1
ATOM 1267 N N . ARG A 1 170 ? 2.186 -82.361 58.418 1.00 92.90 167 ARG E N 1
ATOM 1268 C CA . ARG A 1 170 ? 1.319 -83.127 57.522 1.00 92.69 167 ARG E CA 1
ATOM 1269 C C . ARG A 1 170 ? 1.822 -82.998 56.080 1.00 90.30 167 ARG E C 1
ATOM 1270 O O . ARG A 1 170 ? 1.656 -81.963 55.444 1.00 88.48 167 ARG E O 1
ATOM 1278 N N . SER A 1 171 ? 2.438 -84.065 55.580 1.00 90.58 168 SER E N 1
ATOM 1279 C CA . SER A 1 171 ? 3.159 -84.052 54.305 1.00 88.74 168 SER E CA 1
ATOM 1280 C C . SER A 1 171 ? 2.254 -84.119 53.070 1.00 87.38 168 SER E C 1
ATOM 1281 O O . SER A 1 171 ? 1.141 -84.642 53.130 1.00 88.52 168 SER E O 1
ATOM 1284 N N . VAL A 1 172 ? 2.755 -83.575 51.959 1.00 85.00 169 VAL E N 1
ATOM 1285 C CA . VAL A 1 172 ? 2.114 -83.662 50.637 1.00 84.17 169 VAL E CA 1
ATOM 1286 C C . VAL A 1 172 ? 3.186 -83.792 49.558 1.00 83.40 169 VAL E C 1
ATOM 1287 O O . VAL A 1 172 ? 4.173 -83.049 49.556 1.00 81.82 169 VAL E O 1
ATOM 1291 N N . GLU A 1 173 ? 2.949 -84.710 48.624 1.00 84.06 170 GLU E N 1
ATOM 1292 C CA . GLU A 1 173 ? 3.892 -85.036 47.560 1.00 83.80 170 GLU E CA 1
ATOM 1293 C C . GLU A 1 173 ? 3.481 -84.322 46.271 1.00 81.95 170 GLU E C 1
ATOM 1294 O O . GLU A 1 173 ? 2.331 -84.427 45.841 1.00 82.02 170 GLU E O 1
ATOM 1300 N N . ILE A 1 174 ? 4.424 -83.598 45.671 1.00 80.01 171 ILE E N 1
ATOM 1301 C CA . ILE A 1 174 ? 4.176 -82.796 44.469 1.00 78.80 171 ILE E CA 1
ATOM 1302 C C . ILE A 1 174 ? 5.186 -83.184 43.389 1.00 79.40 171 ILE E C 1
ATOM 1303 O O . ILE A 1 174 ? 6.378 -82.891 43.513 1.00 78.62 171 ILE E O 1
ATOM 1308 N N . LYS A 1 175 ? 4.708 -83.842 42.335 1.00 80.86 172 LYS E N 1
ATOM 1309 C CA . LYS A 1 175 ? 5.574 -84.248 41.229 1.00 82.20 172 LYS E CA 1
ATOM 1310 C C . LYS A 1 175 ? 5.892 -83.069 40.326 1.00 79.89 172 LYS E C 1
ATOM 1311 O O . LYS A 1 175 ? 5.030 -82.226 40.064 1.00 78.81 172 LYS E O 1
ATOM 1317 N N . ALA A 1 176 ? 7.132 -83.028 39.848 1.00 79.10 173 ALA E N 1
ATOM 1318 C CA . ALA A 1 176 ? 7.606 -81.941 39.003 1.00 77.42 173 ALA E CA 1
ATOM 1319 C C . ALA A 1 176 ? 8.772 -82.373 38.140 1.00 78.32 173 ALA E C 1
ATOM 1320 O O . ALA A 1 176 ? 9.516 -83.281 38.501 1.00 80.23 173 ALA E O 1
ATOM 1322 N N . LYS A 1 177 ? 8.925 -81.715 36.994 1.00 77.45 174 LYS E N 1
ATOM 1323 C CA . LYS A 1 177 ? 10.075 -81.948 36.115 1.00 78.06 174 LYS E CA 1
ATOM 1324 C C . LYS A 1 177 ? 11.347 -81.299 36.666 1.00 76.40 174 LYS E C 1
ATOM 1325 O O . LYS A 1 177 ? 12.455 -81.710 36.320 1.00 77.37 174 LYS E O 1
ATOM 1331 N N . MET A 1 178 ? 11.181 -80.287 37.516 1.00 74.07 175 MET E N 1
ATOM 1332 C CA . MET A 1 178 ? 12.293 -79.688 38.256 1.00 72.48 175 MET E CA 1
ATOM 1333 C C . MET A 1 178 ? 11.796 -78.785 39.377 1.00 69.84 175 MET E C 1
ATOM 1334 O O . MET A 1 178 ? 10.611 -78.453 39.449 1.00 68.80 175 MET E O 1
ATOM 1339 N N . VAL A 1 179 ? 12.737 -78.386 40.229 1.00 68.82 176 VAL E N 1
ATOM 1340 C CA . VAL A 1 179 ? 12.506 -77.382 41.266 1.00 66.72 176 VAL E CA 1
ATOM 1341 C C . VAL A 1 179 ? 13.409 -76.181 41.051 1.00 64.75 176 VAL E C 1
ATOM 1342 O O . VAL A 1 179 ? 14.485 -76.304 40.471 1.00 65.04 176 VAL E O 1
ATOM 1346 N N . VAL A 1 180 ? 12.955 -75.029 41.531 1.00 62.83 177 VAL E N 1
ATOM 1347 C CA . VAL A 1 180 ? 13.776 -73.824 41.612 1.00 61.27 177 VAL E CA 1
ATOM 1348 C C . VAL A 1 180 ? 13.918 -73.488 43.085 1.00 60.48 177 VAL E C 1
ATOM 1349 O O . VAL A 1 180 ? 12.922 -73.258 43.773 1.00 59.17 177 VAL E O 1
ATOM 1353 N N . ASP A 1 181 ? 15.157 -73.472 43.563 1.00 61.22 178 ASP E N 1
ATOM 1354 C CA . ASP A 1 181 ? 15.449 -73.031 44.920 1.00 60.86 178 ASP E CA 1
ATOM 1355 C C . ASP A 1 181 ? 15.522 -71.508 44.894 1.00 59.50 178 ASP E C 1
ATOM 1356 O O . ASP A 1 181 ? 16.527 -70.928 44.485 1.00 59.16 178 ASP E O 1
ATOM 1361 N N . ALA A 1 182 ? 14.419 -70.883 45.295 1.00 59.39 179 ALA E N 1
ATOM 1362 C CA . ALA A 1 182 ? 14.335 -69.436 45.491 1.00 58.60 179 ALA E CA 1
ATOM 1363 C C . ALA A 1 182 ? 14.177 -69.138 46.982 1.00 58.98 179 ALA E C 1
ATOM 1364 O O . ALA A 1 182 ? 13.507 -68.179 47.382 1.00 58.12 179 ALA E O 1
ATOM 1366 N N . SER A 1 183 ? 14.806 -69.982 47.797 1.00 61.04 180 SER E N 1
ATOM 1367 C CA . SER A 1 183 ? 14.830 -69.818 49.235 1.00 62.06 180 SER E CA 1
ATOM 1368 C C . SER A 1 183 ? 15.745 -68.638 49.576 1.00 61.42 180 SER E C 1
ATOM 1369 O O . SER A 1 183 ? 16.409 -68.068 48.698 1.00 62.50 180 SER E O 1
ATOM 1372 N N . GLY A 1 184 ? 15.774 -68.260 50.842 1.00 60.50 181 GLY E N 1
ATOM 1373 C CA . GLY A 1 184 ? 16.504 -67.065 51.240 1.00 59.56 181 GLY E CA 1
ATOM 1374 C C . GLY A 1 184 ? 17.921 -67.397 51.653 1.00 59.83 181 GLY E C 1
ATOM 1375 O O . GLY A 1 184 ? 18.625 -68.155 50.983 1.00 60.05 181 GLY E O 1
ATOM 1376 N N . ARG A 1 185 ? 18.329 -66.796 52.766 1.00 59.06 182 ARG E N 1
ATOM 1377 C CA . ARG A 1 185 ? 19.481 -67.247 53.529 1.00 59.56 182 ARG E CA 1
ATOM 1378 C C . ARG A 1 185 ? 19.202 -68.595 54.207 1.00 61.66 182 ARG E C 1
ATOM 1379 O O . ARG A 1 185 ? 20.128 -69.244 54.702 1.00 62.47 182 ARG E O 1
ATOM 1387 N N . ASN A 1 186 ? 17.922 -68.982 54.250 1.00 62.50 183 ASN E N 1
ATOM 1388 C CA . ASN A 1 186 ? 17.486 -70.336 54.612 1.00 64.39 183 ASN E CA 1
ATOM 1389 C C . ASN A 1 186 ? 18.285 -71.413 53.879 1.00 66.25 183 ASN E C 1
ATOM 1390 O O . ASN A 1 186 ? 18.926 -72.255 54.518 1.00 67.61 183 ASN E O 1
ATOM 1395 N N . VAL A 1 187 ? 18.248 -71.348 52.544 1.00 66.44 184 VAL E N 1
ATOM 1396 C CA . VAL A 1 187 ? 19.028 -72.222 51.655 1.00 68.19 184 VAL E CA 1
ATOM 1397 C C . VAL A 1 187 ? 18.629 -73.690 51.849 1.00 69.83 184 VAL E C 1
ATOM 1398 O O . VAL A 1 187 ? 19.242 -74.416 52.633 1.00 71.25 184 VAL E O 1
ATOM 1402 N N . LEU A 1 188 ? 17.589 -74.116 51.139 1.00 69.68 185 LEU E N 1
ATOM 1403 C CA . LEU A 1 188 ? 17.077 -75.475 51.283 1.00 70.39 185 LEU E CA 1
ATOM 1404 C C . LEU A 1 188 ? 17.998 -76.453 50.572 1.00 72.78 185 LEU E C 1
ATOM 1405 O O . LEU A 1 188 ? 18.551 -77.358 51.202 1.00 74.56 185 LEU E O 1
ATOM 1410 N N . LEU A 1 189 ? 18.175 -76.256 49.269 1.00 73.03 186 LEU E N 1
ATOM 1411 C CA . LEU A 1 189 ? 18.971 -77.182 48.458 1.00 75.01 186 LEU E CA 1
ATOM 1412 C C . LEU A 1 189 ? 20.471 -77.091 48.735 1.00 76.22 186 LEU E C 1
ATOM 1413 O O . LEU A 1 189 ? 21.177 -78.085 48.586 1.00 78.74 186 LEU E O 1
ATOM 1418 N N . GLY A 1 190 ? 20.952 -75.921 49.146 1.00 75.45 187 GLY E N 1
ATOM 1419 C CA . GLY A 1 190 ? 22.353 -75.777 49.556 1.00 76.23 187 GLY E CA 1
ATOM 1420 C C . GLY A 1 190 ? 22.706 -76.568 50.808 1.00 77.77 187 GLY E C 1
ATOM 1421 O O . GLY A 1 190 ? 23.802 -77.120 50.899 1.00 79.40 187 GLY E O 1
ATOM 1422 N N . ARG A 1 191 ? 21.783 -76.623 51.767 1.00 77.85 188 ARG E N 1
ATOM 1423 C CA . ARG A 1 191 ? 21.960 -77.433 52.980 1.00 80.18 188 ARG E CA 1
ATOM 1424 C C . ARG A 1 191 ? 21.723 -78.928 52.730 1.00 82.77 188 ARG E C 1
ATOM 1425 O O . ARG A 1 191 ? 22.548 -79.755 53.125 1.00 84.85 188 ARG E O 1
ATOM 1433 N N . ARG A 1 192 ? 20.602 -79.263 52.083 1.00 82.90 189 ARG E N 1
ATOM 1434 C CA . ARG A 1 192 ? 20.233 -80.667 51.799 1.00 84.77 189 ARG E CA 1
ATOM 1435 C C . ARG A 1 192 ? 21.283 -81.393 50.950 1.00 85.14 189 ARG E C 1
ATOM 1436 O O . ARG A 1 192 ? 21.729 -82.489 51.305 1.00 87.29 189 ARG E O 1
ATOM 1444 N N . LEU A 1 193 ? 21.658 -80.773 49.830 1.00 82.49 190 LEU E N 1
ATOM 1445 C CA . LEU A 1 193 ? 22.683 -81.315 48.919 1.00 82.61 190 LEU E CA 1
ATOM 1446 C C . LEU A 1 193 ? 24.131 -80.984 49.305 1.00 82.00 190 LEU E C 1
ATOM 1447 O O . LEU A 1 193 ? 25.062 -81.465 48.660 1.00 83.30 190 LEU E O 1
ATOM 1452 N N . GLY A 1 194 ? 24.320 -80.158 50.332 1.00 80.04 191 GLY E N 1
ATOM 1453 C CA . GLY A 1 194 ? 25.655 -79.839 50.848 1.00 80.38 191 GLY E CA 1
ATOM 1454 C C . GLY A 1 194 ? 26.488 -78.959 49.931 1.00 79.40 191 GLY E C 1
ATOM 1455 O O . GLY A 1 194 ? 27.705 -79.132 49.830 1.00 80.67 191 GLY E O 1
ATOM 1456 N N . LEU A 1 195 ? 25.824 -78.016 49.267 1.00 77.35 192 LEU E N 1
ATOM 1457 C CA . LEU A 1 195 ? 26.468 -77.055 48.367 1.00 76.11 192 LEU E CA 1
ATOM 1458 C C . LEU A 1 195 ? 26.986 -75.804 49.110 1.00 74.67 192 LEU E C 1
ATOM 1459 O O . LEU A 1 195 ? 27.962 -75.192 48.670 1.00 74.23 192 LEU E O 1
ATOM 1464 N N . ARG A 1 196 ? 26.340 -75.451 50.227 1.00 73.73 193 ARG E N 1
ATOM 1465 C CA . ARG A 1 196 ? 26.685 -74.272 51.050 1.00 72.89 193 ARG E CA 1
ATOM 1466 C C . ARG A 1 196 ? 28.170 -74.215 51.421 1.00 73.41 193 ARG E C 1
ATOM 1467 O O . ARG A 1 196 ? 28.702 -75.157 52.006 1.00 75.53 193 ARG E O 1
ATOM 1475 N N . GLU A 1 197 ? 28.814 -73.100 51.073 1.00 71.90 194 GLU E N 1
ATOM 1476 C CA . GLU A 1 197 ? 30.214 -72.832 51.418 1.00 72.48 194 GLU E CA 1
ATOM 1477 C C . GLU A 1 197 ? 30.326 -71.474 52.096 1.00 71.46 194 GLU E C 1
ATOM 1478 O O . GLU A 1 197 ? 30.352 -70.442 51.425 1.00 70.13 194 GLU E O 1
ATOM 1484 N N . LYS A 1 198 ? 30.389 -71.486 53.425 1.00 72.39 195 LYS E N 1
ATOM 1485 C CA . LYS A 1 198 ? 30.554 -70.271 54.221 1.00 71.99 195 LYS E CA 1
ATOM 1486 C C . LYS A 1 198 ? 31.809 -69.513 53.775 1.00 72.63 195 LYS E C 1
ATOM 1487 O O . LYS A 1 198 ? 32.858 -70.118 53.539 1.00 74.07 195 LYS E O 1
ATOM 1493 N N . ASP A 1 199 ? 31.683 -68.193 53.661 1.00 71.75 196 ASP E N 1
ATOM 1494 C CA . ASP A 1 199 ? 32.754 -67.340 53.147 1.00 72.27 196 ASP E CA 1
ATOM 1495 C C . ASP A 1 199 ? 33.906 -67.236 54.157 1.00 73.48 196 ASP E C 1
ATOM 1496 O O . ASP A 1 199 ? 33.657 -67.006 55.342 1.00 73.40 196 ASP E O 1
ATOM 1501 N N . PRO A 1 200 ? 35.165 -67.404 53.691 1.00 74.90 197 PRO E N 1
ATOM 1502 C CA . PRO A 1 200 ? 36.310 -67.349 54.607 1.00 76.36 197 PRO E CA 1
ATOM 1503 C C . PRO A 1 200 ? 36.721 -65.934 55.032 1.00 75.53 197 PRO E C 1
ATOM 1504 O O . PRO A 1 200 ? 37.014 -65.718 56.208 1.00 76.30 197 PRO E O 1
ATOM 1508 N N . VAL A 1 201 ? 36.740 -64.986 54.096 1.00 74.48 198 VAL E N 1
ATOM 1509 C CA . VAL A 1 201 ? 37.178 -63.614 54.402 1.00 73.90 198 VAL E CA 1
ATOM 1510 C C . VAL A 1 201 ? 36.070 -62.803 55.097 1.00 71.86 198 VAL E C 1
ATOM 1511 O O . VAL A 1 201 ? 36.322 -62.161 56.119 1.00 71.94 198 VAL E O 1
ATOM 1515 N N . PHE A 1 202 ? 34.851 -62.861 54.558 1.00 70.18 199 PHE E N 1
ATOM 1516 C CA . PHE A 1 202 ? 33.717 -62.090 55.079 1.00 68.74 199 PHE E CA 1
ATOM 1517 C C . PHE A 1 202 ? 33.110 -62.699 56.334 1.00 69.23 199 PHE E C 1
ATOM 1518 O O . PHE A 1 202 ? 32.522 -63.789 56.298 1.00 69.82 199 PHE E O 1
ATOM 1526 N N . ASN A 1 203 ? 33.264 -61.979 57.439 1.00 69.05 200 ASN E N 1
ATOM 1527 C CA . ASN A 1 203 ? 32.499 -62.220 58.646 1.00 68.73 200 ASN E CA 1
ATOM 1528 C C . ASN A 1 203 ? 31.900 -60.884 59.075 1.00 66.24 200 ASN E C 1
ATOM 1529 O O . ASN A 1 203 ? 32.338 -60.259 60.044 1.00 66.58 200 ASN E O 1
ATOM 1534 N N . GLN A 1 204 ? 30.908 -60.450 58.301 1.00 63.41 201 GLN E N 1
ATOM 1535 C CA . GLN A 1 204 ? 30.143 -59.233 58.589 1.00 61.19 201 GLN E CA 1
ATOM 1536 C C . GLN A 1 204 ? 28.793 -59.582 59.206 1.00 59.85 201 GLN E C 1
ATOM 1537 O O . GLN A 1 204 ? 28.334 -60.723 59.155 1.00 60.51 201 GLN E O 1
ATOM 1543 N N . PHE A 1 205 ? 28.170 -58.563 59.774 1.00 58.42 202 PHE E N 1
ATOM 1544 C CA . PHE A 1 205 ? 27.061 -58.714 60.701 1.00 57.67 202 PHE E CA 1
ATOM 1545 C C . PHE A 1 205 ? 26.285 -57.393 60.721 1.00 56.21 202 PHE E C 1
ATOM 1546 O O . PHE A 1 205 ? 26.893 -56.323 60.620 1.00 56.07 202 PHE E O 1
ATOM 1554 N N . ALA A 1 206 ? 24.958 -57.470 60.830 1.00 54.64 203 ALA E N 1
ATOM 1555 C CA . ALA A 1 206 ? 24.098 -56.280 60.739 1.00 53.09 203 ALA E CA 1
ATOM 1556 C C . ALA A 1 206 ? 23.036 -56.220 61.827 1.00 52.75 203 ALA E C 1
ATOM 1557 O O . ALA A 1 206 ? 22.481 -57.250 62.222 1.00 53.57 203 ALA E O 1
ATOM 1559 N N . ILE A 1 207 ? 22.764 -55.002 62.301 1.00 51.54 204 ILE E N 1
ATOM 1560 C CA . ILE A 1 207 ? 21.697 -54.740 63.271 1.00 50.93 204 ILE E CA 1
ATOM 1561 C C . ILE A 1 207 ? 20.912 -53.536 62.781 1.00 49.37 204 ILE E C 1
ATOM 1562 O O . ILE A 1 207 ? 21.504 -52.499 62.489 1.00 49.15 204 ILE E O 1
ATOM 1567 N N . HIS A 1 208 ? 19.587 -53.665 62.726 1.00 48.32 205 HIS E N 1
ATOM 1568 C CA . HIS A 1 208 ? 18.734 -52.637 62.128 1.00 46.94 205 HIS E CA 1
ATOM 1569 C C . HIS A 1 208 ? 17.320 -52.616 62.668 1.00 46.51 205 HIS E C 1
ATOM 1570 O O . HIS A 1 208 ? 16.815 -53.618 63.176 1.00 47.02 205 HIS E O 1
ATOM 1577 N N . SER A 1 209 ? 16.677 -51.462 62.525 1.00 45.85 206 SER E N 1
ATOM 1578 C CA . SER A 1 209 ? 15.220 -51.372 62.620 1.00 45.29 206 SER E CA 1
ATOM 1579 C C . SER A 1 209 ? 14.708 -50.141 61.872 1.00 44.56 206 SER E C 1
ATOM 1580 O O . SER A 1 209 ? 15.444 -49.506 61.109 1.00 44.23 206 SER E O 1
ATOM 1583 N N . TRP A 1 210 ? 13.433 -49.836 62.080 1.00 44.62 207 TRP E N 1
ATOM 1584 C CA . TRP A 1 210 ? 12.775 -48.698 61.454 1.00 44.12 207 TRP E CA 1
ATOM 1585 C C . TRP A 1 210 ? 12.707 -47.534 62.423 1.00 45.98 207 TRP E C 1
ATOM 1586 O O . TRP A 1 210 ? 12.715 -47.727 63.639 1.00 47.34 207 TRP E O 1
ATOM 1597 N N . PHE A 1 211 ? 12.643 -46.326 61.865 1.00 46.76 208 PHE E N 1
ATOM 1598 C CA . PHE A 1 211 ? 12.667 -45.088 62.640 1.00 48.24 208 PHE E CA 1
ATOM 1599 C C . PHE A 1 211 ? 11.761 -44.044 61.988 1.00 49.25 208 PHE E C 1
ATOM 1600 O O . PHE A 1 211 ? 12.059 -43.530 60.905 1.00 48.69 208 PHE E O 1
ATOM 1608 N N . ASP A 1 212 ? 10.651 -43.750 62.663 1.00 51.13 209 ASP E N 1
ATOM 1609 C CA . ASP A 1 212 ? 9.608 -42.862 62.155 1.00 52.00 209 ASP E CA 1
ATOM 1610 C C . ASP A 1 212 ? 9.889 -41.408 62.521 1.00 53.17 209 ASP E C 1
ATOM 1611 O O . ASP A 1 212 ? 10.406 -41.126 63.605 1.00 54.41 209 ASP E O 1
ATOM 1616 N N . ASN A 1 213 ? 9.524 -40.500 61.615 1.00 52.99 210 ASN E N 1
ATOM 1617 C CA . ASN A 1 213 ? 9.889 -39.074 61.700 1.00 53.62 210 ASN E CA 1
ATOM 1618 C C . ASN A 1 213 ? 11.397 -38.844 61.818 1.00 53.42 210 ASN E C 1
ATOM 1619 O O . ASN A 1 213 ? 11.837 -37.908 62.481 1.00 54.79 210 ASN E O 1
ATOM 1624 N N . PHE A 1 214 ? 12.183 -39.704 61.176 1.00 52.42 211 PHE E N 1
ATOM 1625 C CA . PHE A 1 214 ? 13.634 -39.584 61.196 1.00 52.19 211 PHE E CA 1
ATOM 1626 C C . PHE A 1 214 ? 14.028 -38.500 60.204 1.00 53.32 211 PHE E C 1
ATOM 1627 O O . PHE A 1 214 ? 13.886 -38.685 58.988 1.00 52.58 211 PHE E O 1
ATOM 1635 N N . ASP A 1 215 ? 14.522 -37.381 60.732 1.00 55.02 212 ASP E N 1
ATOM 1636 C CA . ASP A 1 215 ? 14.886 -36.239 59.909 1.00 56.14 212 ASP E CA 1
ATOM 1637 C C . ASP A 1 215 ? 16.029 -36.589 58.963 1.00 55.65 212 ASP E C 1
ATOM 1638 O O . ASP A 1 215 ? 17.197 -36.638 59.360 1.00 56.17 212 ASP E O 1
ATOM 1643 N N . ARG A 1 216 ? 15.676 -36.820 57.704 1.00 54.94 213 ARG E N 1
ATOM 1644 C CA . ARG A 1 216 ? 16.647 -37.216 56.686 1.00 54.28 213 ARG E CA 1
ATOM 1645 C C . ARG A 1 216 ? 17.630 -36.102 56.290 1.00 55.08 213 ARG E C 1
ATOM 1646 O O . ARG A 1 216 ? 18.653 -36.377 55.662 1.00 54.90 213 ARG E O 1
ATOM 1654 N N . LYS A 1 217 ? 17.326 -34.861 56.677 1.00 56.50 214 LYS E N 1
ATOM 1655 C CA . LYS A 1 217 ? 18.286 -33.745 56.591 1.00 57.49 214 LYS E CA 1
ATOM 1656 C C . LYS A 1 217 ? 19.465 -33.825 57.569 1.00 57.48 214 LYS E C 1
ATOM 1657 O O . LYS A 1 217 ? 20.412 -33.052 57.446 1.00 58.03 214 LYS E O 1
ATOM 1663 N N . SER A 1 218 ? 19.413 -34.746 58.529 1.00 57.06 215 SER E N 1
ATOM 1664 C CA . SER A 1 218 ? 20.593 -35.105 59.322 1.00 57.12 215 SER E CA 1
ATOM 1665 C C . SER A 1 218 ? 21.778 -35.544 58.453 1.00 56.79 215 SER E C 1
ATOM 1666 O O . SER A 1 218 ? 22.927 -35.351 58.843 1.00 57.80 215 SER E O 1
ATOM 1669 N N . ALA A 1 219 ? 21.487 -36.118 57.284 1.00 56.14 216 ALA E N 1
ATOM 1670 C CA . ALA A 1 219 ? 22.503 -36.587 56.339 1.00 56.40 216 ALA E CA 1
ATOM 1671 C C . ALA A 1 219 ? 22.980 -35.567 55.293 1.00 58.26 216 ALA E C 1
ATOM 1672 O O . ALA A 1 219 ? 24.102 -35.687 54.793 1.00 58.66 216 ALA E O 1
ATOM 1674 N N . THR A 1 220 ? 22.136 -34.597 54.936 1.00 59.97 217 THR E N 1
ATOM 1675 C CA . THR A 1 220 ? 22.497 -33.593 53.921 1.00 61.40 217 THR E CA 1
ATOM 1676 C C . THR A 1 220 ? 21.666 -32.316 54.004 1.00 63.37 217 THR E C 1
ATOM 1677 O O . THR A 1 220 ? 20.512 -32.332 54.439 1.00 63.33 217 THR E O 1
ATOM 1681 N N . GLN A 1 221 ? 22.264 -31.221 53.543 1.00 65.57 218 GLN E N 1
ATOM 1682 C CA . GLN A 1 221 ? 21.611 -29.915 53.518 1.00 67.54 218 GLN E CA 1
ATOM 1683 C C . GLN A 1 221 ? 20.467 -29.869 52.495 1.00 66.50 218 GLN E C 1
ATOM 1684 O O . GLN A 1 221 ? 19.353 -29.461 52.825 1.00 67.21 218 GLN E O 1
ATOM 1690 N N . SER A 1 222 ? 20.745 -30.320 51.272 1.00 64.92 219 SER E N 1
ATOM 1691 C CA . SER A 1 222 ? 19.859 -30.094 50.125 1.00 64.37 219 SER E CA 1
ATOM 1692 C C . SER A 1 222 ? 18.632 -31.018 50.094 1.00 62.50 219 SER E C 1
ATOM 1693 O O . SER A 1 222 ? 18.771 -32.223 50.281 1.00 61.14 219 SER E O 1
ATOM 1696 N N . PRO A 1 223 ? 17.433 -30.460 49.820 1.00 62.72 220 PRO E N 1
ATOM 1697 C CA . PRO A 1 223 ? 16.207 -31.266 49.785 1.00 61.85 220 PRO E CA 1
ATOM 1698 C C . PRO A 1 223 ? 16.053 -32.179 48.558 1.00 60.64 220 PRO E C 1
ATOM 1699 O O . PRO A 1 223 ? 15.185 -33.050 48.555 1.00 58.85 220 PRO E O 1
ATOM 1703 N N . ASP A 1 224 ? 16.858 -31.948 47.521 1.00 61.46 221 ASP E N 1
ATOM 1704 C CA . ASP A 1 224 ? 16.962 -32.862 46.375 1.00 60.54 221 ASP E CA 1
ATOM 1705 C C . ASP A 1 224 ? 17.600 -34.210 46.722 1.00 58.86 221 ASP E C 1
ATOM 1706 O O . ASP A 1 224 ? 17.282 -35.215 46.087 1.00 58.87 221 ASP E O 1
ATOM 1711 N N . LYS A 1 225 ? 18.501 -34.223 47.707 1.00 58.28 222 LYS E N 1
ATOM 1712 C CA . LYS A 1 225 ? 19.256 -35.432 48.088 1.00 56.99 222 LYS E CA 1
ATOM 1713 C C . LYS A 1 225 ? 18.712 -36.153 49.332 1.00 55.40 222 LYS E C 1
ATOM 1714 O O . LYS A 1 225 ? 19.359 -37.048 49.862 1.00 54.29 222 LYS E O 1
ATOM 1720 N N . VAL A 1 226 ? 17.511 -35.786 49.765 1.00 55.00 223 VAL E N 1
ATOM 1721 C CA . VAL A 1 226 ? 16.967 -36.214 51.053 1.00 53.84 223 VAL E CA 1
ATOM 1722 C C . VAL A 1 226 ? 16.594 -37.704 51.089 1.00 52.33 223 VAL E C 1
ATOM 1723 O O . VAL A 1 226 ? 16.689 -38.337 52.140 1.00 52.26 223 VAL E O 1
ATOM 1727 N N . ASP A 1 227 ? 16.172 -38.238 49.938 1.00 51.38 224 ASP E N 1
ATOM 1728 C CA . ASP A 1 227 ? 15.734 -39.637 49.795 1.00 49.45 224 ASP E CA 1
ATOM 1729 C C . ASP A 1 227 ? 16.720 -40.535 49.037 1.00 48.54 224 ASP E C 1
ATOM 1730 O O . ASP A 1 227 ? 16.339 -41.606 48.568 1.00 48.45 224 ASP E O 1
ATOM 1735 N N . TYR A 1 228 ? 17.979 -40.114 48.922 1.00 48.63 225 TYR E N 1
ATOM 1736 C CA . TYR A 1 228 ? 19.053 -41.005 48.469 1.00 48.62 225 TYR E CA 1
ATOM 1737 C C . TYR A 1 228 ? 19.274 -42.076 49.537 1.00 48.21 225 TYR E C 1
ATOM 1738 O O . TYR A 1 228 ? 18.915 -41.873 50.701 1.00 48.43 225 TYR E O 1
ATOM 1747 N N . ILE A 1 229 ? 19.886 -43.197 49.156 1.00 47.61 226 ILE E N 1
ATOM 1748 C CA . ILE A 1 229 ? 20.497 -44.074 50.161 1.00 47.46 226 ILE E CA 1
ATOM 1749 C C . ILE A 1 229 ? 21.735 -43.350 50.680 1.00 48.35 226 ILE E C 1
ATOM 1750 O O . ILE A 1 229 ? 22.517 -42.799 49.898 1.00 48.98 226 ILE E O 1
ATOM 1755 N N . PHE A 1 230 ? 21.888 -43.338 51.999 1.00 48.42 227 PHE E N 1
ATOM 1756 C CA . PHE A 1 230 ? 23.078 -42.799 52.635 1.00 48.97 227 PHE E CA 1
ATOM 1757 C C . PHE A 1 230 ? 23.798 -43.923 53.350 1.00 49.25 227 PHE E C 1
ATOM 1758 O O . PHE A 1 230 ? 23.197 -44.649 54.147 1.00 49.48 227 PHE E O 1
ATOM 1766 N N . ILE A 1 231 ? 25.082 -44.069 53.040 1.00 49.74 228 ILE E N 1
ATOM 1767 C CA . ILE A 1 231 ? 25.957 -45.015 53.715 1.00 50.01 228 ILE E CA 1
ATOM 1768 C C . ILE A 1 231 ? 26.927 -44.191 54.565 1.00 51.11 228 ILE E C 1
ATOM 1769 O O . ILE A 1 231 ? 27.858 -43.571 54.049 1.00 51.42 228 ILE E O 1
ATOM 1774 N N . HIS A 1 232 ? 26.673 -44.176 55.868 1.00 51.37 229 HIS E N 1
ATOM 1775 C CA . HIS A 1 232 ? 27.489 -43.436 56.814 1.00 52.55 229 HIS E CA 1
ATOM 1776 C C . HIS A 1 232 ? 28.626 -44.334 57.299 1.00 53.49 229 HIS E C 1
ATOM 1777 O O . HIS A 1 232 ? 28.388 -45.293 58.029 1.00 53.15 229 HIS E O 1
ATOM 1784 N N . PHE A 1 233 ? 29.850 -44.031 56.866 1.00 54.97 230 PHE E N 1
ATOM 1785 C CA . PHE A 1 233 ? 31.061 -44.651 57.414 1.00 56.54 230 PHE E CA 1
ATOM 1786 C C . PHE A 1 233 ? 31.166 -44.342 58.900 1.00 58.06 230 PHE E C 1
ATOM 1787 O O . PHE A 1 233 ? 30.877 -43.223 59.309 1.00 58.92 230 PHE E O 1
ATOM 1795 N N . LEU A 1 234 ? 31.585 -45.328 59.690 1.00 59.07 231 LEU E N 1
ATOM 1796 C CA . LEU A 1 234 ? 31.890 -45.129 61.113 1.00 60.69 231 LEU E CA 1
ATOM 1797 C C . LEU A 1 234 ? 33.383 -45.403 61.357 1.00 62.63 231 LEU E C 1
ATOM 1798 O O . LEU A 1 234 ? 33.987 -46.172 60.607 1.00 62.38 231 LEU E O 1
ATOM 1803 N N . PRO A 1 235 ? 33.988 -44.766 62.392 1.00 64.95 232 PRO E N 1
ATOM 1804 C CA . PRO A 1 235 ? 35.428 -44.936 62.676 1.00 67.21 232 PRO E CA 1
ATOM 1805 C C . PRO A 1 235 ? 35.864 -46.361 63.034 1.00 68.47 232 PRO E C 1
ATOM 1806 O O . PRO A 1 235 ? 37.028 -46.709 62.835 1.00 69.96 232 PRO E O 1
ATOM 1810 N N . MET A 1 236 ? 34.937 -47.161 63.555 1.00 68.74 233 MET E N 1
ATOM 1811 C CA . MET A 1 236 ? 35.186 -48.577 63.842 1.00 69.98 233 MET E CA 1
ATOM 1812 C C . MET A 1 236 ? 35.574 -49.334 62.568 1.00 68.83 233 MET E C 1
ATOM 1813 O O . MET A 1 236 ? 35.144 -48.968 61.472 1.00 68.06 233 MET E O 1
ATOM 1818 N N . THR A 1 237 ? 36.366 -50.396 62.726 1.00 68.94 234 THR E N 1
ATOM 1819 C CA . THR A 1 237 ? 36.862 -51.192 61.590 1.00 67.80 234 THR E CA 1
ATOM 1820 C C . THR A 1 237 ? 35.713 -51.833 60.803 1.00 65.48 234 THR E C 1
ATOM 1821 O O . THR A 1 237 ? 34.814 -52.432 61.393 1.00 64.91 234 THR E O 1
ATOM 1825 N N . ASN A 1 238 ? 35.753 -51.685 59.477 1.00 64.00 235 ASN E N 1
ATOM 1826 C CA . ASN A 1 238 ? 34.743 -52.248 58.561 1.00 62.26 235 ASN E CA 1
ATOM 1827 C C . ASN A 1 238 ? 33.289 -51.982 58.975 1.00 60.41 235 ASN E C 1
ATOM 1828 O O . ASN A 1 238 ? 32.419 -52.848 58.830 1.00 59.17 235 ASN E O 1
ATOM 1833 N N . THR A 1 239 ? 33.038 -50.775 59.480 1.00 59.79 236 THR E N 1
ATOM 1834 C CA . THR A 1 239 ? 31.730 -50.412 60.024 1.00 58.47 236 THR E CA 1
ATOM 1835 C C . THR A 1 239 ? 31.088 -49.274 59.240 1.00 57.20 236 THR E C 1
ATOM 1836 O O . THR A 1 239 ? 31.746 -48.294 58.889 1.00 57.75 236 THR E O 1
ATOM 1840 N N . TRP A 1 240 ? 29.793 -49.424 58.975 1.00 55.68 237 TRP E N 1
ATOM 1841 C CA . TRP A 1 240 ? 28.995 -48.387 58.327 1.00 54.48 237 TRP E CA 1
ATOM 1842 C C . TRP A 1 240 ? 27.521 -48.581 58.658 1.00 53.62 237 TRP E C 1
ATOM 1843 O O . TRP A 1 240 ? 27.092 -49.682 59.015 1.00 53.67 237 TRP E O 1
ATOM 1854 N N . VAL A 1 241 ? 26.759 -47.496 58.536 1.00 52.99 238 VAL E N 1
ATOM 1855 C CA . VAL A 1 241 ? 25.319 -47.495 58.804 1.00 52.15 238 VAL E CA 1
ATOM 1856 C C . VAL A 1 241 ? 24.585 -47.214 57.503 1.00 50.55 238 VAL E C 1
ATOM 1857 O O . VAL A 1 241 ? 25.032 -46.375 56.729 1.00 51.07 238 VAL E O 1
ATOM 1861 N N . TRP A 1 242 ? 23.476 -47.909 57.255 1.00 49.28 239 TRP E N 1
ATOM 1862 C CA . TRP A 1 242 ? 22.591 -47.544 56.137 1.00 48.27 239 TRP E CA 1
ATOM 1863 C C . TRP A 1 242 ? 21.481 -46.632 56.628 1.00 48.07 239 TRP E C 1
ATOM 1864 O O . TRP A 1 242 ? 21.074 -46.708 57.784 1.00 48.81 239 TRP E O 1
ATOM 1875 N N . GLN A 1 243 ? 21.021 -45.763 55.734 1.00 47.48 240 GLN E N 1
ATOM 1876 C CA . GLN A 1 243 ? 19.844 -44.922 55.946 1.00 47.04 240 GLN E CA 1
ATOM 1877 C C . GLN A 1 243 ? 19.014 -45.043 54.675 1.00 45.92 240 GLN E C 1
ATOM 1878 O O . GLN A 1 243 ? 19.424 -44.568 53.617 1.00 45.94 240 GLN E O 1
ATOM 1884 N N . ILE A 1 244 ? 17.863 -45.698 54.785 1.00 45.39 241 ILE E N 1
ATOM 1885 C CA . ILE A 1 244 ? 17.014 -46.013 53.632 1.00 44.76 241 ILE E CA 1
ATOM 1886 C C . ILE A 1 244 ? 15.589 -45.547 53.923 1.00 44.73 241 ILE E C 1
ATOM 1887 O O . ILE A 1 244 ? 15.002 -45.991 54.911 1.00 44.91 241 ILE E O 1
ATOM 1892 N N . PRO A 1 245 ? 15.025 -44.665 53.071 1.00 44.33 242 PRO E N 1
ATOM 1893 C CA . PRO A 1 245 ? 13.608 -44.304 53.167 1.00 44.49 242 PRO E CA 1
ATOM 1894 C C . PRO A 1 245 ? 12.674 -45.482 52.937 1.00 44.26 242 PRO E C 1
ATOM 1895 O O . PRO A 1 245 ? 12.907 -46.259 52.036 1.00 44.22 242 PRO E O 1
ATOM 1899 N N . ILE A 1 246 ? 11.634 -45.606 53.753 1.00 44.78 243 ILE E N 1
ATOM 1900 C CA . ILE A 1 246 ? 10.617 -46.667 53.601 1.00 44.56 243 ILE E CA 1
ATOM 1901 C C . ILE A 1 246 ? 9.250 -46.081 53.243 1.00 45.00 243 ILE E C 1
ATOM 1902 O O . ILE A 1 246 ? 8.517 -46.640 52.420 1.00 44.76 243 ILE E O 1
ATOM 1907 N N . THR A 1 247 ? 8.899 -44.989 53.912 1.00 45.49 244 THR E N 1
ATOM 1908 C CA . THR A 1 247 ? 7.761 -44.167 53.548 1.00 46.17 244 THR E CA 1
ATOM 1909 C C . THR A 1 247 ? 8.248 -42.720 53.592 1.00 47.32 244 THR E C 1
ATOM 1910 O O . THR A 1 247 ? 9.455 -42.471 53.717 1.00 47.28 244 THR E O 1
ATOM 1914 N N . GLU A 1 248 ? 7.316 -41.774 53.476 1.00 48.21 245 GLU E N 1
ATOM 1915 C CA . GLU A 1 248 ? 7.621 -40.349 53.631 1.00 49.22 245 GLU E CA 1
ATOM 1916 C C . GLU A 1 248 ? 8.254 -40.013 54.985 1.00 49.17 245 GLU E C 1
ATOM 1917 O O . GLU A 1 248 ? 9.131 -39.156 55.062 1.00 49.64 245 GLU E O 1
ATOM 1923 N N . THR A 1 249 ? 7.809 -40.706 56.033 1.00 48.58 246 THR E N 1
ATOM 1924 C CA . THR A 1 249 ? 8.264 -40.474 57.414 1.00 48.65 246 THR E CA 1
ATOM 1925 C C . THR A 1 249 ? 9.207 -41.570 57.964 1.00 47.40 246 THR E C 1
ATOM 1926 O O . THR A 1 249 ? 10.171 -41.266 58.678 1.00 46.95 246 THR E O 1
ATOM 1930 N N . ILE A 1 250 ? 8.929 -42.830 57.617 1.00 46.41 247 ILE E N 1
ATOM 1931 C CA . ILE A 1 250 ? 9.673 -43.983 58.147 1.00 45.55 247 ILE E CA 1
ATOM 1932 C C . ILE A 1 250 ? 10.982 -44.121 57.375 1.00 44.54 247 ILE E C 1
ATOM 1933 O O . ILE A 1 250 ? 10.989 -44.114 56.144 1.00 43.85 247 ILE E O 1
ATOM 1938 N N . THR A 1 251 ? 12.080 -44.257 58.112 1.00 44.37 248 THR E N 1
ATOM 1939 C CA . THR A 1 251 ? 13.385 -44.576 57.542 1.00 43.65 248 THR E CA 1
ATOM 1940 C C . THR A 1 251 ? 13.861 -45.889 58.160 1.00 43.16 248 THR E C 1
ATOM 1941 O O . THR A 1 251 ? 13.607 -46.155 59.334 1.00 43.52 248 THR E O 1
ATOM 1945 N N . SER A 1 252 ? 14.527 -46.708 57.353 1.00 42.40 249 SER E N 1
ATOM 1946 C CA . SER A 1 252 ? 15.159 -47.938 57.820 1.00 43.01 249 SER E CA 1
ATOM 1947 C C . SER A 1 252 ? 16.623 -47.627 58.058 1.00 43.54 249 SER E C 1
ATOM 1948 O O . SER A 1 252 ? 17.296 -47.106 57.169 1.00 43.72 249 SER E O 1
ATOM 1951 N N . VAL A 1 253 ? 17.106 -47.942 59.256 1.00 44.22 250 VAL E N 1
ATOM 1952 C CA . VAL A 1 253 ? 18.483 -47.648 59.641 1.00 44.90 250 VAL E CA 1
ATOM 1953 C C . VAL A 1 253 ? 19.105 -48.897 60.246 1.00 45.65 250 VAL E C 1
ATOM 1954 O O . VAL A 1 253 ? 18.559 -49.471 61.192 1.00 45.71 250 VAL E O 1
ATOM 1958 N N . GLY A 1 254 ? 20.251 -49.296 59.697 1.00 46.23 251 GLY E N 1
ATOM 1959 C CA . GLY A 1 254 ? 20.981 -50.466 60.170 1.00 47.48 251 GLY E CA 1
ATOM 1960 C C . GLY A 1 254 ? 22.474 -50.228 60.234 1.00 48.71 251 GLY E C 1
ATOM 1961 O O . GLY A 1 254 ? 23.037 -49.662 59.306 1.00 48.98 251 GLY E O 1
ATOM 1962 N N . VAL A 1 255 ? 23.112 -50.645 61.328 1.00 50.20 252 VAL E N 1
ATOM 1963 C CA . VAL A 1 255 ? 24.576 -50.682 61.388 1.00 51.49 252 VAL E CA 1
ATOM 1964 C C . VAL A 1 255 ? 25.034 -52.035 60.852 1.00 52.06 252 VAL E C 1
ATOM 1965 O O . VAL A 1 255 ? 24.390 -53.063 61.090 1.00 51.67 252 VAL E O 1
ATOM 1969 N N . VAL A 1 256 ? 26.134 -52.010 60.109 1.00 52.74 253 VAL E N 1
ATOM 1970 C CA . VAL A 1 256 ? 26.792 -53.211 59.624 1.00 53.53 253 VAL E CA 1
ATOM 1971 C C . VAL A 1 256 ? 28.232 -53.132 60.110 1.00 55.26 253 VAL E C 1
ATOM 1972 O O . VAL A 1 256 ? 28.841 -52.064 60.052 1.00 56.01 253 VAL E O 1
ATOM 1976 N N . THR A 1 257 ? 28.767 -54.251 60.591 1.00 56.44 254 THR E N 1
ATOM 1977 C CA . THR A 1 257 ? 30.148 -54.303 61.076 1.00 58.22 254 THR E CA 1
ATOM 1978 C C . THR A 1 257 ? 30.687 -55.736 61.142 1.00 60.21 254 THR E C 1
ATOM 1979 O O . THR A 1 257 ? 29.954 -56.699 60.921 1.00 59.76 254 THR E O 1
ATOM 1983 N N . GLN A 1 258 ? 31.985 -55.849 61.421 1.00 63.05 255 GLN E N 1
ATOM 1984 C CA . GLN A 1 258 ? 32.604 -57.127 61.798 1.00 65.48 255 GLN E CA 1
ATOM 1985 C C . GLN A 1 258 ? 31.955 -57.606 63.088 1.00 67.01 255 GLN E C 1
ATOM 1986 O O . GLN A 1 258 ? 31.750 -56.810 64.007 1.00 67.76 255 GLN E O 1
ATOM 1992 N N . LYS A 1 259 ? 31.628 -58.895 63.152 1.00 68.01 256 LYS E N 1
ATOM 1993 C CA . LYS A 1 259 ? 31.103 -59.500 64.379 1.00 69.10 256 LYS E CA 1
ATOM 1994 C C . LYS A 1 259 ? 32.108 -59.358 65.530 1.00 70.40 256 LYS E C 1
ATOM 1995 O O . LYS A 1 259 ? 31.718 -59.126 66.674 1.00 70.47 256 LYS E O 1
ATOM 2001 N N . GLN A 1 260 ? 33.394 -59.467 65.197 1.00 71.31 257 GLN E N 1
ATOM 2002 C CA . GLN A 1 260 ? 34.509 -59.272 66.140 1.00 73.08 257 GLN E CA 1
ATOM 2003 C C . GLN A 1 260 ? 34.394 -57.961 66.929 1.00 72.40 257 GLN E C 1
ATOM 2004 O O . GLN A 1 260 ? 34.709 -57.929 68.117 1.00 73.66 257 GLN E O 1
ATOM 2010 N N . ASN A 1 261 ? 33.945 -56.894 66.263 1.00 70.07 258 ASN E N 1
ATOM 2011 C CA . ASN A 1 261 ? 33.652 -55.615 66.927 1.00 69.15 258 ASN E CA 1
ATOM 2012 C C . ASN A 1 261 ? 32.452 -55.696 67.871 1.00 68.47 258 ASN E C 1
ATOM 2013 O O . ASN A 1 261 ? 32.497 -55.141 68.972 1.00 69.23 258 ASN E O 1
ATOM 2018 N N . TYR A 1 262 ? 31.386 -56.372 67.442 1.00 66.87 259 TYR E N 1
ATOM 2019 C CA . TYR A 1 262 ? 30.229 -56.591 68.312 1.00 66.59 259 TYR E CA 1
ATOM 2020 C C . TYR A 1 262 ? 30.546 -57.509 69.501 1.00 68.94 259 TYR E C 1
ATOM 2021 O O . TYR A 1 262 ? 30.283 -57.151 70.641 1.00 69.54 259 TYR E O 1
ATOM 2030 N N . THR A 1 263 ? 31.077 -58.699 69.235 1.00 70.26 260 THR E N 1
ATOM 2031 C CA . THR A 1 263 ? 31.307 -59.688 70.304 1.00 72.81 260 THR E CA 1
ATOM 2032 C C . THR A 1 263 ? 32.293 -59.207 71.384 1.00 74.71 260 THR E C 1
ATOM 2033 O O . THR A 1 263 ? 32.133 -59.539 72.559 1.00 76.53 260 THR E O 1
ATOM 2037 N N . ASN A 1 264 ? 33.292 -58.422 70.983 1.00 74.65 261 ASN E N 1
ATOM 2038 C CA . ASN A 1 264 ? 34.177 -57.734 71.935 1.00 76.16 261 ASN E CA 1
ATOM 2039 C C . ASN A 1 264 ? 33.530 -56.542 72.653 1.00 75.54 261 ASN E C 1
ATOM 2040 O O . ASN A 1 264 ? 34.031 -56.107 73.690 1.00 77.16 261 ASN E O 1
ATOM 2045 N N . SER A 1 265 ? 32.443 -56.013 72.090 1.00 73.37 262 SER E N 1
ATOM 2046 C CA . SER A 1 265 ? 31.672 -54.912 72.688 1.00 72.75 262 SER E CA 1
ATOM 2047 C C . SER A 1 265 ? 31.156 -55.197 74.093 1.00 73.77 262 SER E C 1
ATOM 2048 O O . SER A 1 265 ? 31.072 -54.284 74.911 1.00 74.81 262 SER E O 1
ATOM 2051 N N . ASP A 1 266 ? 30.786 -56.453 74.347 1.00 73.90 263 ASP E N 1
ATOM 2052 C CA . ASP A 1 266 ? 30.229 -56.899 75.638 1.00 75.17 263 ASP E CA 1
ATOM 2053 C C . ASP A 1 266 ? 28.811 -56.337 75.862 1.00 73.58 263 ASP E C 1
ATOM 2054 O O . ASP A 1 266 ? 28.334 -56.260 76.994 1.00 74.44 263 ASP E O 1
ATOM 2059 N N . LEU A 1 267 ? 28.142 -55.978 74.764 1.00 71.18 264 LEU E N 1
ATOM 2060 C CA . LEU A 1 267 ? 26.839 -55.308 74.787 1.00 70.12 264 LEU E CA 1
ATOM 2061 C C . LEU A 1 267 ? 25.770 -56.144 74.104 1.00 69.16 264 LEU E C 1
ATOM 2062 O O . LEU A 1 267 ? 26.073 -57.037 73.311 1.00 68.23 264 LEU E O 1
ATOM 2067 N N . THR A 1 268 ? 24.516 -55.838 74.418 1.00 69.59 265 THR E N 1
ATOM 2068 C CA . THR A 1 268 ? 23.382 -56.370 73.660 1.00 69.10 265 THR E CA 1
ATOM 2069 C C . THR A 1 268 ? 23.314 -55.675 72.288 1.00 67.00 265 THR E C 1
ATOM 2070 O O . THR A 1 268 ? 23.982 -54.658 72.065 1.00 66.66 265 THR E O 1
ATOM 2074 N N . TYR A 1 269 ? 22.523 -56.244 71.377 1.00 65.38 266 TYR E N 1
ATOM 2075 C CA . TYR A 1 269 ? 22.405 -55.736 69.999 1.00 63.23 266 TYR E CA 1
ATOM 2076 C C . TYR A 1 269 ? 21.908 -54.297 69.972 1.00 62.51 266 TYR E C 1
ATOM 2077 O O . TYR A 1 269 ? 22.452 -53.460 69.248 1.00 61.88 266 TYR E O 1
ATOM 2086 N N . GLU A 1 270 ? 20.866 -54.034 70.760 1.00 62.75 267 GLU E N 1
ATOM 2087 C CA . GLU A 1 270 ? 20.310 -52.691 70.942 1.00 62.31 267 GLU E CA 1
ATOM 2088 C C . GLU A 1 270 ? 21.376 -51.675 71.359 1.00 62.56 267 GLU E C 1
ATOM 2089 O O . GLU A 1 270 ? 21.464 -50.601 70.778 1.00 62.17 267 GLU E O 1
ATOM 2095 N N . GLU A 1 271 ? 22.197 -52.040 72.340 1.00 63.56 268 GLU E N 1
ATOM 2096 C CA . GLU A 1 271 ? 23.188 -51.133 72.932 1.00 64.03 268 GLU E CA 1
ATOM 2097 C C . GLU A 1 271 ? 24.344 -50.861 71.971 1.00 62.79 268 GLU E C 1
ATOM 2098 O O . GLU A 1 271 ? 24.818 -49.725 71.878 1.00 62.96 268 GLU E O 1
ATOM 2104 N N . PHE A 1 272 ? 24.781 -51.897 71.255 1.00 61.53 269 PHE E N 1
ATOM 2105 C CA . PHE A 1 272 ? 25.817 -51.748 70.230 1.00 60.43 269 PHE E CA 1
ATOM 2106 C C . PHE A 1 272 ? 25.400 -50.786 69.120 1.00 59.15 269 PHE E C 1
ATOM 2107 O O . PHE A 1 272 ? 26.227 -50.011 68.632 1.00 59.19 269 PHE E O 1
ATOM 2115 N N . PHE A 1 273 ? 24.131 -50.866 68.712 1.00 58.32 270 PHE E N 1
ATOM 2116 C CA . PHE A 1 273 ? 23.566 -49.969 67.697 1.00 57.19 270 PHE E CA 1
ATOM 2117 C C . PHE A 1 273 ? 23.806 -48.521 68.089 1.00 57.41 270 PHE E C 1
ATOM 2118 O O . PHE A 1 273 ? 24.432 -47.776 67.346 1.00 56.92 270 PHE E O 1
ATOM 2126 N N . TRP A 1 274 ? 23.331 -48.153 69.275 1.00 58.21 271 TRP E N 1
ATOM 2127 C CA . TRP A 1 274 ? 23.449 -46.783 69.768 1.00 58.85 271 TRP E CA 1
ATOM 2128 C C . TRP A 1 274 ? 24.904 -46.374 69.985 1.00 60.27 271 TRP E C 1
ATOM 2129 O O . TRP A 1 274 ? 25.267 -45.242 69.696 1.00 60.37 271 TRP E O 1
ATOM 2140 N N . GLU A 1 275 ? 25.733 -47.305 70.456 1.00 61.84 272 GLU E N 1
ATOM 2141 C CA . GLU A 1 275 ? 27.147 -47.021 70.733 1.00 63.29 272 GLU E CA 1
ATOM 2142 C C . GLU A 1 275 ? 27.953 -46.749 69.459 1.00 62.60 272 GLU E C 1
ATOM 2143 O O . GLU A 1 275 ? 28.721 -45.792 69.409 1.00 63.69 272 GLU E O 1
ATOM 2149 N N . ALA A 1 276 ? 27.784 -47.591 68.445 1.00 61.71 273 ALA E N 1
ATOM 2150 C CA . ALA A 1 276 ? 28.409 -47.365 67.137 1.00 61.40 273 ALA E CA 1
ATOM 2151 C C . ALA A 1 276 ? 27.851 -46.101 66.470 1.00 61.40 273 ALA E C 1
ATOM 2152 O O . ALA A 1 276 ? 28.601 -45.297 65.920 1.00 61.48 273 ALA E O 1
ATOM 2154 N N . VAL A 1 277 ? 26.532 -45.938 66.540 1.00 61.43 274 VAL E N 1
ATOM 2155 C CA . VAL A 1 277 ? 25.838 -44.753 66.013 1.00 61.15 274 VAL E CA 1
ATOM 2156 C C . VAL A 1 277 ? 26.262 -43.436 66.703 1.00 62.78 274 VAL E C 1
ATOM 2157 O O . VAL A 1 277 ? 26.341 -42.394 66.048 1.00 62.36 274 VAL E O 1
ATOM 2161 N N . LYS A 1 278 ? 26.561 -43.492 68.002 1.00 64.70 275 LYS E N 1
ATOM 2162 C CA . LYS A 1 278 ? 26.989 -42.302 68.774 1.00 66.59 275 LYS E CA 1
ATOM 2163 C C . LYS A 1 278 ? 28.353 -41.729 68.344 1.00 67.32 275 LYS E C 1
ATOM 2164 O O . LYS A 1 278 ? 28.684 -40.592 68.692 1.00 68.50 275 LYS E O 1
ATOM 2170 N N . THR A 1 279 ? 29.131 -42.503 67.581 1.00 66.98 276 THR E N 1
ATOM 2171 C CA . THR A 1 279 ? 30.397 -42.018 67.000 1.00 67.61 276 THR E CA 1
ATOM 2172 C C . THR A 1 279 ? 30.189 -40.977 65.888 1.00 67.12 276 THR E C 1
ATOM 2173 O O . THR A 1 279 ? 31.159 -40.385 65.413 1.00 67.91 276 THR E O 1
ATOM 2177 N N . ARG A 1 280 ? 28.939 -40.788 65.460 1.00 66.44 277 ARG E N 1
ATOM 2178 C CA . ARG A 1 280 ? 28.560 -39.717 64.541 1.00 66.26 277 ARG E CA 1
ATOM 2179 C C . ARG A 1 280 ? 27.328 -38.953 65.042 1.00 67.05 277 ARG E C 1
ATOM 2180 O O . ARG A 1 280 ? 26.189 -39.390 64.846 1.00 65.90 277 ARG E O 1
ATOM 2188 N N . GLU A 1 281 ? 27.584 -37.799 65.665 1.00 69.03 278 GLU E N 1
ATOM 2189 C CA . GLU A 1 281 ? 26.594 -37.078 66.478 1.00 70.43 278 GLU E CA 1
ATOM 2190 C C . GLU A 1 281 ? 25.293 -36.697 65.768 1.00 68.84 278 GLU E C 1
ATOM 2191 O O . GLU A 1 281 ? 24.221 -36.774 66.373 1.00 69.29 278 GLU E O 1
ATOM 2197 N N . ASN A 1 282 ? 25.383 -36.276 64.511 1.00 66.93 279 ASN E N 1
ATOM 2198 C CA . ASN A 1 282 ? 24.179 -35.906 63.754 1.00 65.76 279 ASN E CA 1
ATOM 2199 C C . ASN A 1 282 ? 23.227 -37.080 63.561 1.00 63.87 279 ASN E C 1
ATOM 2200 O O . ASN A 1 282 ? 22.021 -36.946 63.779 1.00 63.51 279 ASN E O 1
ATOM 2205 N N . LEU A 1 283 ? 23.781 -38.219 63.157 1.00 62.46 280 LEU E N 1
ATOM 2206 C CA . LEU A 1 283 ? 23.015 -39.450 62.981 1.00 60.80 280 LEU E CA 1
ATOM 2207 C C . LEU A 1 283 ? 22.329 -39.869 64.284 1.00 61.31 280 LEU E C 1
ATOM 2208 O O . LEU A 1 283 ? 21.110 -40.069 64.315 1.00 61.37 280 LEU E O 1
ATOM 2213 N N . HIS A 1 284 ? 23.122 -39.981 65.348 1.00 61.65 281 HIS E N 1
ATOM 2214 C CA . HIS A 1 284 ? 22.639 -40.390 66.673 1.00 62.03 281 HIS E CA 1
ATOM 2215 C C . HIS A 1 284 ? 21.466 -39.557 67.186 1.00 62.45 281 HIS E C 1
ATOM 2216 O O . HIS A 1 284 ? 20.449 -40.103 67.611 1.00 62.10 281 HIS E O 1
ATOM 2223 N N . ASP A 1 285 ? 21.632 -38.241 67.157 1.00 63.22 282 ASP E N 1
ATOM 2224 C CA . ASP A 1 285 ? 20.610 -37.313 67.641 1.00 64.43 282 ASP E CA 1
ATOM 2225 C C . ASP A 1 285 ? 19.331 -37.316 66.793 1.00 62.92 282 ASP E C 1
ATOM 2226 O O . ASP A 1 285 ? 18.231 -37.158 67.326 1.00 63.18 282 ASP E O 1
ATOM 2231 N N . ALA A 1 286 ? 19.476 -37.495 65.484 1.00 61.35 283 ALA E N 1
ATOM 2232 C CA . ALA A 1 286 ? 18.321 -37.654 64.593 1.00 60.39 283 ALA E CA 1
ATOM 2233 C C . ALA A 1 286 ? 17.561 -38.953 64.872 1.00 59.77 283 ALA E C 1
ATOM 2234 O O . ALA A 1 286 ? 16.329 -38.981 64.825 1.00 60.05 283 ALA E O 1
ATOM 2236 N N . LEU A 1 287 ? 18.306 -40.019 65.155 1.00 59.10 284 LEU E N 1
ATOM 2237 C CA . LEU A 1 287 ? 17.730 -41.316 65.512 1.00 58.62 284 LEU E CA 1
ATOM 2238 C C . LEU A 1 287 ? 17.080 -41.310 66.890 1.00 59.82 284 LEU E C 1
ATOM 2239 O O . LEU A 1 287 ? 15.992 -41.862 67.078 1.00 59.75 284 LEU E O 1
ATOM 2244 N N . LYS A 1 288 ? 17.760 -40.696 67.851 1.00 61.37 285 LYS E N 1
ATOM 2245 C CA . LYS A 1 288 ? 17.250 -40.565 69.217 1.00 63.12 285 LYS E CA 1
ATOM 2246 C C . LYS A 1 288 ? 15.963 -39.731 69.237 1.00 62.85 285 LYS E C 1
ATOM 2247 O O . LYS A 1 288 ? 15.034 -40.039 69.979 1.00 63.12 285 LYS E O 1
ATOM 2253 N N . ALA A 1 289 ? 15.926 -38.686 68.412 1.00 62.47 286 ALA E N 1
ATOM 2254 C CA . ALA A 1 289 ? 14.729 -37.857 68.226 1.00 62.65 286 ALA E CA 1
ATOM 2255 C C . ALA A 1 289 ? 13.583 -38.585 67.516 1.00 61.72 286 ALA E C 1
ATOM 2256 O O . ALA A 1 289 ? 12.419 -38.251 67.722 1.00 62.66 286 ALA E O 1
ATOM 2258 N N . SER A 1 290 ? 13.920 -39.553 66.669 1.00 60.37 287 SER E N 1
ATOM 2259 C CA . SER A 1 290 ? 12.929 -40.340 65.939 1.00 59.47 287 SER E CA 1
ATOM 2260 C C . SER A 1 290 ? 12.377 -41.483 66.780 1.00 59.68 287 SER E C 1
ATOM 2261 O O . SER A 1 290 ? 12.939 -41.838 67.817 1.00 60.55 287 SER E O 1
ATOM 2264 N N . GLU A 1 291 ? 11.291 -42.069 66.283 1.00 59.19 288 GLU E N 1
ATOM 2265 C CA . GLU A 1 291 ? 10.536 -43.111 66.982 1.00 59.62 288 GLU E CA 1
ATOM 2266 C C . GLU A 1 291 ? 10.791 -44.515 66.415 1.00 58.03 288 GLU E C 1
ATOM 2267 O O . GLU A 1 291 ? 10.460 -44.785 65.260 1.00 56.81 288 GLU E O 1
ATOM 2273 N N . GLN A 1 292 ? 11.371 -45.399 67.230 1.00 58.03 289 GLN E N 1
ATOM 2274 C CA . GLN A 1 292 ? 11.457 -46.821 66.888 1.00 57.25 289 GLN E CA 1
ATOM 2275 C C . GLN A 1 292 ? 10.050 -47.377 66.710 1.00 57.71 289 GLN E C 1
ATOM 2276 O O . GLN A 1 292 ? 9.271 -47.413 67.668 1.00 58.59 289 GLN E O 1
ATOM 2282 N N . VAL A 1 293 ? 9.730 -47.789 65.484 1.00 56.83 290 VAL E N 1
ATOM 2283 C CA . VAL A 1 293 ? 8.447 -48.459 65.193 1.00 57.09 290 VAL E CA 1
ATOM 2284 C C . VAL A 1 293 ? 8.588 -49.985 65.147 1.00 57.18 290 VAL E C 1
ATOM 2285 O O . VAL A 1 293 ? 7.600 -50.696 64.949 1.00 57.69 290 VAL E O 1
ATOM 2289 N N . ARG A 1 294 ? 9.810 -50.479 65.334 1.00 57.18 291 ARG E N 1
ATOM 2290 C CA . ARG A 1 294 ? 10.092 -51.909 65.323 1.00 57.14 291 ARG E CA 1
ATOM 2291 C C . ARG A 1 294 ? 11.277 -52.208 66.218 1.00 58.02 291 ARG E C 1
ATOM 2292 O O . ARG A 1 294 ? 12.194 -51.386 66.314 1.00 58.77 291 ARG E O 1
ATOM 2300 N N . PRO A 1 295 ? 11.285 -53.397 66.849 1.00 58.28 292 PRO E N 1
ATOM 2301 C CA . PRO A 1 295 ? 12.451 -53.789 67.626 1.00 58.61 292 PRO E CA 1
ATOM 2302 C C . PRO A 1 295 ? 13.618 -54.123 66.711 1.00 57.33 292 PRO E C 1
ATOM 2303 O O . PRO A 1 295 ? 13.410 -54.465 65.543 1.00 56.43 292 PRO E O 1
ATOM 2307 N N . PHE A 1 296 ? 14.830 -54.009 67.247 1.00 57.75 293 PHE E N 1
ATOM 2308 C CA . PHE A 1 296 ? 16.052 -54.247 66.485 1.00 56.86 293 PHE E CA 1
ATOM 2309 C C . PHE A 1 296 ? 16.172 -55.705 66.091 1.00 56.60 293 PHE E C 1
ATOM 2310 O O . PHE A 1 296 ? 15.925 -56.597 66.905 1.00 57.53 293 PHE E O 1
ATOM 2318 N N . LYS A 1 297 ? 16.553 -55.926 64.838 1.00 55.52 294 LYS E N 1
ATOM 2319 C CA . LYS A 1 297 ? 16.785 -57.256 64.304 1.00 55.40 294 LYS E CA 1
ATOM 2320 C C . LYS A 1 297 ? 18.276 -57.439 64.082 1.00 56.38 294 LYS E C 1
ATOM 2321 O O . LYS A 1 297 ? 18.954 -56.506 63.644 1.00 55.79 294 LYS E O 1
ATOM 2327 N N . LYS A 1 298 ? 18.771 -58.638 64.395 1.00 57.63 295 LYS E N 1
ATOM 2328 C CA . LYS A 1 298 ? 20.113 -59.074 63.988 1.00 58.27 295 LYS E CA 1
ATOM 2329 C C . LYS A 1 298 ? 20.006 -59.749 62.628 1.00 56.89 295 LYS E C 1
ATOM 2330 O O . LYS A 1 298 ? 19.033 -60.457 62.360 1.00 56.27 295 LYS E O 1
ATOM 2336 N N . GLU A 1 299 ? 21.022 -59.537 61.795 1.00 56.09 296 GLU E N 1
ATOM 2337 C CA . GLU A 1 299 ? 21.241 -60.338 60.595 1.00 55.46 296 GLU E CA 1
ATOM 2338 C C . GLU A 1 299 ? 22.714 -60.731 60.575 1.00 56.46 296 GLU E C 1
ATOM 2339 O O . GLU A 1 299 ? 23.592 -59.867 60.547 1.00 56.39 296 GLU E O 1
ATOM 2345 N N . ALA A 1 300 ? 22.971 -62.036 60.607 1.00 57.56 297 ALA E N 1
ATOM 2346 C CA . ALA A 1 300 ? 24.326 -62.576 60.691 1.00 59.13 297 ALA E CA 1
ATOM 2347 C C . ALA A 1 300 ? 24.483 -63.762 59.764 1.00 60.10 297 ALA E C 1
ATOM 2348 O O . ALA A 1 300 ? 23.515 -64.206 59.140 1.00 59.82 297 ALA E O 1
ATOM 2350 N N . ASP A 1 301 ? 25.718 -64.254 59.672 1.00 61.84 298 ASP E N 1
ATOM 2351 C CA . ASP A 1 301 ? 26.047 -65.522 58.989 1.00 62.93 298 ASP E CA 1
ATOM 2352 C C . ASP A 1 301 ? 25.552 -65.586 57.535 1.00 61.98 298 ASP E C 1
ATOM 2353 O O . ASP A 1 301 ? 25.194 -66.656 57.030 1.00 62.39 298 ASP E O 1
ATOM 2358 N N . TYR A 1 302 ? 25.561 -64.426 56.875 1.00 60.85 299 TYR E N 1
ATOM 2359 C CA . TYR A 1 302 ? 24.952 -64.248 55.543 1.00 59.51 299 TYR E CA 1
ATOM 2360 C C . TYR A 1 302 ? 25.949 -64.288 54.372 1.00 59.70 299 TYR E C 1
ATOM 2361 O O . TYR A 1 302 ? 25.529 -64.316 53.214 1.00 59.14 299 TYR E O 1
ATOM 2370 N N . SER A 1 303 ? 27.249 -64.268 54.673 1.00 60.62 300 SER E N 1
ATOM 2371 C CA . SER A 1 303 ? 28.298 -64.385 53.654 1.00 61.07 300 SER E CA 1
ATOM 2372 C C . SER A 1 303 ? 28.595 -65.863 53.370 1.00 62.36 300 SER E C 1
ATOM 2373 O O . SER A 1 303 ? 29.279 -66.529 54.150 1.00 63.61 300 SER E O 1
ATOM 2376 N N . TYR A 1 304 ? 28.063 -66.367 52.260 1.00 62.02 301 TYR E N 1
ATOM 2377 C CA . TYR A 1 304 ? 28.250 -67.765 51.867 1.00 63.50 301 TYR E CA 1
ATOM 2378 C C . TYR A 1 304 ? 28.268 -67.931 50.352 1.00 64.10 301 TYR E C 1
ATOM 2379 O O . TYR A 1 304 ? 27.495 -67.293 49.637 1.00 62.76 301 TYR E O 1
ATOM 2388 N N . GLY A 1 305 ? 29.161 -68.798 49.884 1.00 66.69 302 GLY E N 1
ATOM 2389 C CA . GLY A 1 305 ? 29.199 -69.242 48.492 1.00 67.74 302 GLY E CA 1
ATOM 2390 C C . GLY A 1 305 ? 28.354 -70.484 48.275 1.00 68.55 302 GLY E C 1
ATOM 2391 O O . GLY A 1 305 ? 27.526 -70.841 49.114 1.00 67.45 302 GLY E O 1
ATOM 2392 N N . MET A 1 306 ? 28.581 -71.143 47.143 1.00 70.35 303 MET E N 1
ATOM 2393 C CA . MET A 1 306 ? 27.796 -72.315 46.741 1.00 71.28 303 MET E CA 1
ATOM 2394 C C . MET A 1 306 ? 28.583 -73.135 45.709 1.00 72.88 303 MET E C 1
ATOM 2395 O O . MET A 1 306 ? 28.903 -72.635 44.626 1.00 72.33 303 MET E O 1
ATOM 2400 N N . LYS A 1 307 ? 28.912 -74.378 46.069 1.00 74.92 304 LYS E N 1
ATOM 2401 C CA . LYS A 1 307 ? 29.692 -75.291 45.215 1.00 77.07 304 LYS E CA 1
ATOM 2402 C C . LYS A 1 307 ? 29.130 -75.416 43.809 1.00 76.59 304 LYS E C 1
ATOM 2403 O O . LYS A 1 307 ? 29.867 -75.330 42.825 1.00 77.60 304 LYS E O 1
ATOM 2409 N N . GLU A 1 308 ? 27.820 -75.628 43.739 1.00 75.06 305 GLU E N 1
ATOM 2410 C CA . GLU A 1 308 ? 27.107 -75.752 42.475 1.00 74.42 305 GLU E CA 1
ATOM 2411 C C . GLU A 1 308 ? 25.808 -74.960 42.556 1.00 71.91 305 GLU E C 1
ATOM 2412 O O . GLU A 1 308 ? 25.012 -75.162 43.471 1.00 71.62 305 GLU E O 1
ATOM 2418 N N . VAL A 1 309 ? 25.609 -74.051 41.603 1.00 70.33 306 VAL E N 1
ATOM 2419 C CA . VAL A 1 309 ? 24.375 -73.250 41.521 1.00 67.75 306 VAL E CA 1
ATOM 2420 C C . VAL A 1 309 ? 23.361 -73.829 40.527 1.00 67.96 306 VAL E C 1
ATOM 2421 O O . VAL A 1 309 ? 22.323 -73.218 40.268 1.00 66.45 306 VAL E O 1
ATOM 2425 N N . CYS A 1 310 ? 23.673 -74.999 39.970 1.00 69.88 307 CYS E N 1
ATOM 2426 C CA . CYS A 1 310 ? 22.767 -75.714 39.081 1.00 70.62 307 CYS E CA 1
ATOM 2427 C C . CYS A 1 310 ? 23.075 -77.209 39.080 1.00 72.97 307 CYS E C 1
ATOM 2428 O O . CYS A 1 310 ? 24.140 -77.641 39.528 1.00 74.30 307 CYS E O 1
ATOM 2431 N N . GLY A 1 311 ? 22.131 -77.983 38.556 1.00 73.61 308 GLY E N 1
ATOM 2432 C CA . GLY A 1 311 ? 22.233 -79.438 38.542 1.00 75.89 308 GLY E CA 1
ATOM 2433 C C . GLY A 1 311 ? 21.161 -80.112 37.710 1.00 76.94 308 GLY E C 1
ATOM 2434 O O . GLY A 1 311 ? 20.369 -79.445 37.036 1.00 75.73 308 GLY E O 1
ATOM 2435 N N . ASP A 1 312 ? 21.154 -81.445 37.760 1.00 78.88 309 ASP E N 1
ATOM 2436 C CA . ASP A 1 312 ? 20.102 -82.247 37.138 1.00 79.85 309 ASP E CA 1
ATOM 2437 C C . ASP A 1 312 ? 18.780 -81.946 37.839 1.00 78.49 309 ASP E C 1
ATOM 2438 O O . ASP A 1 312 ? 18.629 -82.223 39.032 1.00 78.61 309 ASP E O 1
ATOM 2443 N N . SER A 1 313 ? 17.849 -81.353 37.091 1.00 77.52 310 SER E N 1
ATOM 2444 C CA . SER A 1 313 ? 16.507 -80.994 37.574 1.00 76.27 310 SER E CA 1
ATOM 2445 C C . SER A 1 313 ? 16.490 -79.995 38.742 1.00 74.19 310 SER E C 1
ATOM 2446 O O . SER A 1 313 ? 15.557 -79.989 39.552 1.00 73.83 310 SER E O 1
ATOM 2449 N N . PHE A 1 314 ? 17.508 -79.142 38.823 1.00 73.14 311 PHE E N 1
ATOM 2450 C CA . PHE A 1 314 ? 17.511 -78.071 39.814 1.00 70.84 311 PHE E CA 1
ATOM 2451 C C . PHE A 1 314 ? 18.383 -76.901 39.406 1.00 69.77 311 PHE E C 1
ATOM 2452 O O . PHE A 1 314 ? 19.377 -77.049 38.689 1.00 70.93 311 PHE E O 1
ATOM 2460 N N . VAL A 1 315 ? 17.982 -75.737 39.900 1.00 67.71 312 VAL E N 1
ATOM 2461 C CA . VAL A 1 315 ? 18.735 -74.515 39.739 1.00 66.32 312 VAL E CA 1
ATOM 2462 C C . VAL A 1 315 ? 18.476 -73.646 40.977 1.00 64.32 312 VAL E C 1
ATOM 2463 O O . VAL A 1 315 ? 17.350 -73.596 41.477 1.00 63.56 312 VAL E O 1
ATOM 2467 N N . LEU A 1 316 ? 19.532 -73.016 41.486 1.00 63.78 313 LEU E N 1
ATOM 2468 C CA . LEU A 1 316 ? 19.451 -72.120 42.645 1.00 62.14 313 LEU E CA 1
ATOM 2469 C C . LEU A 1 316 ? 19.459 -70.671 42.159 1.00 60.86 313 LEU E C 1
ATOM 2470 O O . LEU A 1 316 ? 20.236 -70.332 41.264 1.00 61.26 313 LEU E O 1
ATOM 2475 N N . ILE A 1 317 ? 18.607 -69.828 42.749 1.00 59.44 314 ILE E N 1
ATOM 2476 C CA . ILE A 1 317 ? 18.533 -68.397 42.396 1.00 58.01 314 ILE E CA 1
ATOM 2477 C C . ILE A 1 317 ? 18.448 -67.483 43.615 1.00 57.03 314 ILE E C 1
ATOM 2478 O O . ILE A 1 317 ? 17.956 -67.877 44.676 1.00 56.49 314 ILE E O 1
ATOM 2483 N N . GLY A 1 318 ? 18.917 -66.251 43.430 1.00 56.65 315 GLY E N 1
ATOM 2484 C CA . GLY A 1 318 ? 18.857 -65.227 44.465 1.00 55.79 315 GLY E CA 1
ATOM 2485 C C . GLY A 1 318 ? 19.756 -65.560 45.637 1.00 56.69 315 GLY E C 1
ATOM 2486 O O . GLY A 1 318 ? 20.931 -65.892 45.446 1.00 57.28 315 GLY E O 1
ATOM 2487 N N . ASP A 1 319 ? 19.197 -65.484 46.844 1.00 56.80 316 ASP E N 1
ATOM 2488 C CA . ASP A 1 319 ? 19.953 -65.764 48.072 1.00 57.65 316 ASP E CA 1
ATOM 2489 C C . ASP A 1 319 ? 20.191 -67.253 48.315 1.00 58.83 316 ASP E C 1
ATOM 2490 O O . ASP A 1 319 ? 21.173 -67.626 48.948 1.00 59.78 316 ASP E O 1
ATOM 2495 N N . ALA A 1 320 ? 19.313 -68.100 47.790 1.00 58.81 317 ALA E N 1
ATOM 2496 C CA . ALA A 1 320 ? 19.547 -69.542 47.780 1.00 59.81 317 ALA E CA 1
ATOM 2497 C C . ALA A 1 320 ? 20.850 -69.948 47.069 1.00 60.77 317 ALA E C 1
ATOM 2498 O O . ALA A 1 320 ? 21.395 -71.014 47.355 1.00 62.00 317 ALA E O 1
ATOM 2500 N N . ALA A 1 321 ? 21.312 -69.114 46.133 1.00 60.16 318 ALA E N 1
ATOM 2501 C CA . ALA A 1 321 ? 22.561 -69.336 45.387 1.00 61.34 318 ALA E CA 1
ATOM 2502 C C . ALA A 1 321 ? 23.796 -68.646 45.974 1.00 60.75 318 ALA E C 1
ATOM 2503 O O . ALA A 1 321 ? 24.909 -69.147 45.834 1.00 62.82 318 ALA E O 1
ATOM 2505 N N . ARG A 1 322 ? 23.601 -67.493 46.603 1.00 58.86 319 ARG E N 1
ATOM 2506 C CA . ARG A 1 322 ? 24.713 -66.646 47.047 1.00 58.10 319 ARG E CA 1
ATOM 2507 C C . ARG A 1 322 ? 24.212 -65.482 47.883 1.00 56.03 319 ARG E C 1
ATOM 2508 O O . ARG A 1 322 ? 23.128 -64.963 47.640 1.00 54.48 319 ARG E O 1
ATOM 2516 N N . PHE A 1 323 ? 25.011 -65.074 48.860 1.00 56.01 320 PHE E N 1
ATOM 2517 C CA . PHE A 1 323 ? 24.974 -63.686 49.332 1.00 55.18 320 PHE E CA 1
ATOM 2518 C C . PHE A 1 323 ? 26.327 -63.280 49.898 1.00 55.56 320 PHE E C 1
ATOM 2519 O O . PHE A 1 323 ? 27.012 -64.094 50.519 1.00 56.68 320 PHE E O 1
ATOM 2527 N N . VAL A 1 324 ? 26.692 -62.018 49.667 1.00 54.57 321 VAL E N 1
ATOM 2528 C CA . VAL A 1 324 ? 27.982 -61.459 50.081 1.00 54.91 321 VAL E CA 1
ATOM 2529 C C . VAL A 1 324 ? 27.806 -60.545 51.302 1.00 54.51 321 VAL E C 1
ATOM 2530 O O . VAL A 1 324 ? 28.121 -60.938 52.425 1.00 54.90 321 VAL E O 1
ATOM 2534 N N . ASP A 1 325 ? 27.286 -59.338 51.069 1.00 54.02 322 ASP E N 1
ATOM 2535 C CA . ASP A 1 325 ? 27.240 -58.262 52.071 1.00 53.51 322 ASP E CA 1
ATOM 2536 C C . ASP A 1 325 ? 26.413 -57.108 51.497 1.00 52.72 322 ASP E C 1
ATOM 2537 O O . ASP A 1 325 ? 26.508 -56.837 50.299 1.00 53.02 322 ASP E O 1
ATOM 2542 N N . PRO A 1 326 ? 25.626 -56.402 52.338 1.00 52.52 323 PRO E N 1
ATOM 2543 C CA . PRO A 1 326 ? 24.630 -55.495 51.762 1.00 51.56 323 PRO E CA 1
ATOM 2544 C C . PRO A 1 326 ? 25.041 -54.055 51.413 1.00 51.82 323 PRO E C 1
ATOM 2545 O O . PRO A 1 326 ? 24.155 -53.217 51.228 1.00 51.21 323 PRO E O 1
ATOM 2549 N N . ILE A 1 327 ? 26.336 -53.768 51.271 1.00 53.35 324 ILE E N 1
ATOM 2550 C CA . ILE A 1 327 ? 26.800 -52.366 51.076 1.00 53.92 324 ILE E CA 1
ATOM 2551 C C . ILE A 1 327 ? 26.054 -51.689 49.940 1.00 54.12 324 ILE E C 1
ATOM 2552 O O . ILE A 1 327 ? 25.404 -50.652 50.127 1.00 54.86 324 ILE E O 1
ATOM 2557 N N . PHE A 1 328 ? 26.154 -52.302 48.765 1.00 54.31 325 PHE E N 1
ATOM 2558 C CA . PHE A 1 328 ? 25.694 -51.694 47.520 1.00 54.00 325 PHE E CA 1
ATOM 2559 C C . PHE A 1 328 ? 24.244 -52.012 47.168 1.00 53.52 325 PHE E C 1
ATOM 2560 O O . PHE A 1 328 ? 23.798 -51.724 46.055 1.00 53.88 325 PHE E O 1
ATOM 2568 N N . SER A 1 329 ? 23.521 -52.605 48.119 1.00 53.23 326 SER E N 1
ATOM 2569 C CA . SER A 1 329 ? 22.063 -52.687 48.084 1.00 52.88 326 SER E CA 1
ATOM 2570 C C . SER A 1 329 ? 21.597 -53.390 46.806 1.00 53.36 326 SER E C 1
ATOM 2571 O O . SER A 1 329 ? 20.641 -52.967 46.148 1.00 54.02 326 SER E O 1
ATOM 2574 N N . SER A 1 330 ? 22.295 -54.482 46.497 1.00 53.83 327 SER E N 1
ATOM 2575 C CA . SER A 1 330 ? 22.262 -55.135 45.186 1.00 53.89 327 SER E CA 1
ATOM 2576 C C . SER A 1 330 ? 21.710 -56.558 45.192 1.00 53.14 327 SER E C 1
ATOM 2577 O O . SER A 1 330 ? 21.670 -57.199 44.147 1.00 53.73 327 SER E O 1
ATOM 2580 N N . GLY A 1 331 ? 21.275 -57.044 46.351 1.00 52.15 328 GLY E N 1
ATOM 2581 C CA . GLY A 1 331 ? 20.894 -58.446 46.516 1.00 51.62 328 GLY E CA 1
ATOM 2582 C C . GLY A 1 331 ? 19.558 -58.780 45.884 1.00 50.99 328 GLY E C 1
ATOM 2583 O O . GLY A 1 331 ? 19.398 -59.853 45.298 1.00 51.98 328 GLY E O 1
ATOM 2584 N N . VAL A 1 332 ? 18.599 -57.865 46.012 1.00 49.63 329 VAL E N 1
ATOM 2585 C CA . VAL A 1 332 ? 17.286 -58.001 45.366 1.00 49.04 329 VAL E CA 1
ATOM 2586 C C . VAL A 1 332 ? 17.432 -57.926 43.847 1.00 49.26 329 VAL E C 1
ATOM 2587 O O . VAL A 1 332 ? 16.670 -58.560 43.120 1.00 49.73 329 VAL E O 1
ATOM 2591 N N . SER A 1 333 ? 18.394 -57.138 43.373 1.00 49.01 330 SER E N 1
ATOM 2592 C CA . SER A 1 333 ? 18.679 -57.055 41.942 1.00 49.48 330 SER E CA 1
ATOM 2593 C C . SER A 1 333 ? 19.121 -58.414 41.416 1.00 50.38 330 SER E C 1
ATOM 2594 O O . SER A 1 333 ? 18.623 -58.882 40.385 1.00 50.78 330 SER E O 1
ATOM 2597 N N . VAL A 1 334 ? 20.057 -59.030 42.136 1.00 50.74 331 VAL E N 1
ATOM 2598 C CA . VAL A 1 334 ? 20.525 -60.391 41.842 1.00 51.51 331 VAL E CA 1
ATOM 2599 C C . VAL A 1 334 ? 19.378 -61.409 41.893 1.00 51.26 331 VAL E C 1
ATOM 2600 O O . VAL A 1 334 ? 19.311 -62.299 41.051 1.00 51.86 331 VAL E O 1
ATOM 2604 N N . ALA A 1 335 ? 18.489 -61.271 42.873 1.00 50.31 332 ALA E N 1
ATOM 2605 C CA . ALA A 1 335 ? 17.288 -62.104 42.952 1.00 50.16 332 ALA E CA 1
ATOM 2606 C C . ALA A 1 335 ? 16.494 -62.069 41.648 1.00 50.78 332 ALA E C 1
ATOM 2607 O O . ALA A 1 335 ? 16.156 -63.122 41.103 1.00 52.28 332 ALA E O 1
ATOM 2609 N N . LEU A 1 336 ? 16.234 -60.864 41.140 1.00 50.41 333 LEU E N 1
ATOM 2610 C CA . LEU A 1 336 ? 15.418 -60.682 39.927 1.00 50.65 333 LEU E CA 1
ATOM 2611 C C . LEU A 1 336 ? 16.164 -61.081 38.649 1.00 51.26 333 LEU E C 1
ATOM 2612 O O . LEU A 1 336 ? 15.577 -61.687 37.748 1.00 52.02 333 LEU E O 1
ATOM 2617 N N . ASN A 1 337 ? 17.448 -60.731 38.573 1.00 50.97 334 ASN E N 1
ATOM 2618 C CA . ASN A 1 337 ? 18.273 -61.054 37.399 1.00 51.74 334 ASN E CA 1
ATOM 2619 C C . ASN A 1 337 ? 18.695 -62.522 37.314 1.00 52.33 334 ASN E C 1
ATOM 2620 O O . ASN A 1 337 ? 18.769 -63.078 36.220 1.00 53.34 334 ASN E O 1
ATOM 2625 N N . SER A 1 338 ? 18.968 -63.148 38.454 1.00 51.77 335 SER E N 1
ATOM 2626 C CA . SER A 1 338 ? 19.157 -64.599 38.489 1.00 52.85 335 SER E CA 1
ATOM 2627 C C . SER A 1 338 ? 17.848 -65.327 38.148 1.00 53.35 335 SER E C 1
ATOM 2628 O O . SER A 1 338 ? 17.880 -66.390 37.522 1.00 54.83 335 SER E O 1
ATOM 2631 N N . ALA A 1 339 ? 16.713 -64.752 38.556 1.00 52.32 336 ALA E N 1
ATOM 2632 C CA . ALA A 1 339 ? 15.391 -65.252 38.158 1.00 52.63 336 ALA E CA 1
ATOM 2633 C C . ALA A 1 339 ? 15.098 -65.031 36.669 1.00 53.94 336 ALA E C 1
ATOM 2634 O O . ALA A 1 339 ? 14.468 -65.869 36.036 1.00 55.12 336 ALA E O 1
ATOM 2636 N N . ARG A 1 340 ? 15.547 -63.907 36.119 1.00 54.39 337 ARG E N 1
ATOM 2637 C CA . ARG A 1 340 ? 15.392 -63.627 34.683 1.00 55.59 337 ARG E CA 1
ATOM 2638 C C . ARG A 1 340 ? 16.189 -64.592 33.808 1.00 56.90 337 ARG E C 1
ATOM 2639 O O . ARG A 1 340 ? 15.653 -65.184 32.873 1.00 57.90 337 ARG E O 1
ATOM 2647 N N . ILE A 1 341 ? 17.475 -64.714 34.107 1.00 57.37 338 ILE E N 1
ATOM 2648 C CA . ILE A 1 341 ? 18.406 -65.478 33.270 1.00 59.17 338 ILE E CA 1
ATOM 2649 C C . ILE A 1 341 ? 18.127 -66.978 33.356 1.00 60.68 338 ILE E C 1
ATOM 2650 O O . ILE A 1 341 ? 18.069 -67.658 32.329 1.00 62.19 338 ILE E O 1
ATOM 2655 N N . ALA A 1 342 ? 17.950 -67.481 34.575 1.00 60.71 339 ALA E N 1
ATOM 2656 C CA . ALA A 1 342 ? 17.628 -68.897 34.787 1.00 62.67 339 ALA E CA 1
ATOM 2657 C C . ALA A 1 342 ? 16.278 -69.309 34.179 1.00 63.77 339 ALA E C 1
ATOM 2658 O O . ALA A 1 342 ? 16.107 -70.469 33.801 1.00 65.19 339 ALA E O 1
ATOM 2660 N N . SER A 1 343 ? 15.336 -68.365 34.084 1.00 63.39 340 SER E N 1
ATOM 2661 C CA . SER A 1 343 ? 14.047 -68.599 33.406 1.00 64.26 340 SER E CA 1
ATOM 2662 C C . SER A 1 343 ? 14.220 -68.801 31.903 1.00 66.33 340 SER E C 1
ATOM 2663 O O . SER A 1 343 ? 13.588 -69.676 31.318 1.00 67.29 340 SER E O 1
ATOM 2666 N N . GLY A 1 344 ? 15.072 -67.979 31.291 1.00 67.29 341 GLY E N 1
ATOM 2667 C CA . GLY A 1 344 ? 15.431 -68.122 29.876 1.00 69.10 341 GLY E CA 1
ATOM 2668 C C . GLY A 1 344 ? 15.894 -69.527 29.533 1.00 71.04 341 GLY E C 1
ATOM 2669 O O . GLY A 1 344 ? 15.479 -70.091 28.521 1.00 73.43 341 GLY E O 1
ATOM 2670 N N . ASP A 1 345 ? 16.746 -70.087 30.390 1.00 70.87 342 ASP E N 1
ATOM 2671 C CA . ASP A 1 345 ? 17.177 -71.486 30.285 1.00 72.57 342 ASP E CA 1
ATOM 2672 C C . ASP A 1 345 ? 16.070 -72.502 30.599 1.00 73.12 342 ASP E C 1
ATOM 2673 O O . ASP A 1 345 ? 15.977 -73.533 29.931 1.00 75.19 342 ASP E O 1
ATOM 2678 N N . ILE A 1 346 ? 15.253 -72.221 31.613 1.00 71.62 343 ILE E N 1
ATOM 2679 C CA . ILE A 1 346 ? 14.143 -73.115 31.999 1.00 71.96 343 ILE E CA 1
ATOM 2680 C C . ILE A 1 346 ? 13.037 -73.189 30.933 1.00 72.79 343 ILE E C 1
ATOM 2681 O O . ILE A 1 346 ? 12.524 -74.276 30.645 1.00 74.20 343 ILE E O 1
ATOM 2686 N N . ILE A 1 347 ? 12.671 -72.038 30.369 1.00 71.89 344 ILE E N 1
ATOM 2687 C CA . ILE A 1 347 ? 11.640 -71.949 29.324 1.00 72.76 344 ILE E CA 1
ATOM 2688 C C . ILE A 1 347 ? 11.991 -72.848 28.131 1.00 75.60 344 ILE E C 1
ATOM 2689 O O . ILE A 1 347 ? 11.111 -73.490 27.542 1.00 77.16 344 ILE E O 1
ATOM 2694 N N . GLU A 1 348 ? 13.275 -72.887 27.789 1.00 76.39 345 GLU E N 1
ATOM 2695 C CA . GLU A 1 348 ? 13.768 -73.778 26.740 1.00 78.84 345 GLU E CA 1
ATOM 2696 C C . GLU A 1 348 ? 13.850 -75.237 27.224 1.00 79.92 345 GLU E C 1
ATOM 2697 O O . GLU A 1 348 ? 13.590 -76.161 26.452 1.00 82.12 345 GLU E O 1
ATOM 2703 N N . ALA A 1 349 ? 14.227 -75.435 28.488 1.00 78.55 346 ALA E N 1
ATOM 2704 C CA . ALA A 1 349 ? 14.321 -76.779 29.085 1.00 79.39 346 ALA E CA 1
ATOM 2705 C C . ALA A 1 349 ? 13.012 -77.586 29.023 1.00 79.89 346 ALA E C 1
ATOM 2706 O O . ALA A 1 349 ? 13.044 -78.780 28.725 1.00 81.98 346 ALA E O 1
ATOM 2708 N N . VAL A 1 350 ? 11.881 -76.937 29.305 1.00 78.23 347 VAL E N 1
ATOM 2709 C CA . VAL A 1 350 ? 10.557 -77.578 29.165 1.00 78.81 347 VAL E CA 1
ATOM 2710 C C . VAL A 1 350 ? 10.151 -77.779 27.703 1.00 80.90 347 VAL E C 1
ATOM 2711 O O . VAL A 1 350 ? 9.455 -78.742 27.378 1.00 83.01 347 VAL E O 1
ATOM 2715 N N . LYS A 1 351 ? 10.569 -76.856 26.838 1.00 80.85 348 LYS E N 1
ATOM 2716 C CA . LYS A 1 351 ? 10.349 -76.970 25.395 1.00 82.79 348 LYS E CA 1
ATOM 2717 C C . LYS A 1 351 ? 11.088 -78.195 24.858 1.00 84.74 348 LYS E C 1
ATOM 2718 O O . LYS A 1 351 ? 10.495 -79.041 24.191 1.00 86.53 348 LYS E O 1
ATOM 2724 N N . ASN A 1 352 ? 12.378 -78.280 25.175 1.00 84.35 349 ASN E N 1
ATOM 2725 C CA . ASN A 1 352 ? 13.222 -79.419 24.796 1.00 86.26 349 ASN E CA 1
ATOM 2726 C C . ASN A 1 352 ? 13.023 -80.689 25.634 1.00 86.74 349 ASN E C 1
ATOM 2727 O O . ASN A 1 352 ? 13.453 -81.768 25.215 1.00 89.04 349 ASN E O 1
ATOM 2732 N N . ASN A 1 353 ? 12.391 -80.557 26.803 1.00 84.51 350 ASN E N 1
ATOM 2733 C CA . ASN A 1 353 ? 12.152 -81.678 27.729 1.00 85.01 350 ASN E CA 1
ATOM 2734 C C . ASN A 1 353 ? 13.485 -82.271 28.210 1.00 85.83 350 ASN E C 1
ATOM 2735 O O . ASN A 1 353 ? 13.679 -83.492 28.242 1.00 87.64 350 ASN E O 1
ATOM 2740 N N . ASP A 1 354 ? 14.386 -81.370 28.595 1.00 84.24 351 ASP E N 1
ATOM 2741 C CA . ASP A 1 354 ? 15.786 -81.688 28.866 1.00 84.91 351 ASP E CA 1
ATOM 2742 C C . ASP A 1 354 ? 16.236 -80.847 30.063 1.00 82.48 351 ASP E C 1
ATOM 2743 O O . ASP A 1 354 ? 16.663 -79.702 29.905 1.00 81.13 351 ASP E O 1
ATOM 2748 N N . PHE A 1 355 ? 16.131 -81.435 31.255 1.00 82.14 352 PHE E N 1
ATOM 2749 C CA . PHE A 1 355 ? 16.397 -80.737 32.523 1.00 80.10 352 PHE E CA 1
ATOM 2750 C C . PHE A 1 355 ? 17.710 -81.160 33.201 1.00 80.79 352 PHE E C 1
ATOM 2751 O O . PHE A 1 355 ? 17.824 -81.104 34.429 1.00 79.89 352 PHE E O 1
ATOM 2759 N N . SER A 1 356 ? 18.698 -81.573 32.409 1.00 82.63 353 SER E N 1
ATOM 2760 C CA . SER A 1 356 ? 20.033 -81.878 32.926 1.00 83.37 353 SER E CA 1
ATOM 2761 C C . SER A 1 356 ? 20.868 -80.602 32.993 1.00 81.53 353 SER E C 1
ATOM 2762 O O . SER A 1 356 ? 20.583 -79.639 32.277 1.00 80.60 353 SER E O 1
ATOM 2765 N N . LYS A 1 357 ? 21.895 -80.610 33.844 1.00 81.09 354 LYS E N 1
ATOM 2766 C CA . LYS A 1 357 ? 22.827 -79.470 34.018 1.00 79.68 354 LYS E CA 1
ATOM 2767 C C . LYS A 1 357 ? 23.121 -78.650 32.759 1.00 79.49 354 LYS E C 1
ATOM 2768 O O . LYS A 1 357 ? 23.129 -77.419 32.810 1.00 77.52 354 LYS E O 1
ATOM 2774 N N . SER A 1 358 ? 23.383 -79.347 31.654 1.00 81.50 355 SER E N 1
ATOM 2775 C CA . SER A 1 358 ? 23.703 -78.736 30.354 1.00 81.88 355 SER E CA 1
ATOM 2776 C C . SER A 1 358 ? 22.705 -77.683 29.858 1.00 80.12 355 SER E C 1
ATOM 2777 O O . SER A 1 358 ? 23.103 -76.699 29.233 1.00 79.67 355 SER E O 1
ATOM 2780 N N . SER A 1 359 ? 21.418 -77.907 30.122 1.00 79.16 356 SER E N 1
ATOM 2781 C CA . SER A 1 359 ? 20.361 -76.959 29.749 1.00 77.34 356 SER E CA 1
ATOM 2782 C C . SER A 1 359 ? 20.376 -75.660 30.572 1.00 74.93 356 SER E C 1
ATOM 2783 O O . SER A 1 359 ? 19.850 -74.643 30.115 1.00 73.82 356 SER E O 1
ATOM 2786 N N . PHE A 1 360 ? 20.965 -75.705 31.771 1.00 74.29 357 PHE E N 1
ATOM 2787 C CA . PHE A 1 360 ? 21.139 -74.521 32.635 1.00 72.51 357 PHE E CA 1
ATOM 2788 C C . PHE A 1 360 ? 22.570 -73.960 32.659 1.00 73.07 357 PHE E C 1
ATOM 2789 O O . PHE A 1 360 ? 22.900 -73.158 33.541 1.00 71.49 357 PHE E O 1
ATOM 2797 N N . THR A 1 361 ? 23.412 -74.370 31.709 1.00 75.28 358 THR E N 1
ATOM 2798 C CA . THR A 1 361 ? 24.821 -73.953 31.692 1.00 76.14 358 THR E CA 1
ATOM 2799 C C . THR A 1 361 ? 25.005 -72.448 31.440 1.00 75.13 358 THR E C 1
ATOM 2800 O O . THR A 1 361 ? 25.946 -71.839 31.957 1.00 74.72 358 THR E O 1
ATOM 2804 N N . HIS A 1 362 ? 24.110 -71.872 30.638 1.00 74.99 359 HIS E N 1
ATOM 2805 C CA . HIS A 1 362 ? 24.143 -70.445 30.319 1.00 73.98 359 HIS E CA 1
ATOM 2806 C C . HIS A 1 362 ? 23.867 -69.582 31.549 1.00 72.14 359 HIS E C 1
ATOM 2807 O O . HIS A 1 362 ? 24.504 -68.544 31.729 1.00 71.74 359 HIS E O 1
ATOM 2814 N N . TYR A 1 363 ? 22.924 -70.009 32.386 1.00 71.52 360 TYR E N 1
ATOM 2815 C CA . TYR A 1 363 ? 22.693 -69.354 33.675 1.00 69.60 360 TYR E CA 1
ATOM 2816 C C . TYR A 1 363 ? 23.908 -69.469 34.599 1.00 70.37 360 TYR E C 1
ATOM 2817 O O . TYR A 1 363 ? 24.305 -68.472 35.197 1.00 69.62 360 TYR E O 1
ATOM 2826 N N . GLU A 1 364 ? 24.485 -70.668 34.716 1.00 72.69 361 GLU E N 1
ATOM 2827 C CA . GLU A 1 364 ? 25.664 -70.890 35.577 1.00 73.92 361 GLU E CA 1
ATOM 2828 C C . GLU A 1 364 ? 26.795 -69.906 35.273 1.00 74.16 361 GLU E C 1
ATOM 2829 O O . GLU A 1 364 ? 27.338 -69.285 36.180 1.00 73.75 361 GLU E O 1
ATOM 2835 N N . GLY A 1 365 ? 27.140 -69.781 33.996 1.00 75.51 362 GLY E N 1
ATOM 2836 C CA . GLY A 1 365 ? 28.203 -68.876 33.558 1.00 76.00 362 GLY E CA 1
ATOM 2837 C C . GLY A 1 365 ? 27.874 -67.416 33.811 1.00 74.33 362 GLY E C 1
ATOM 2838 O O . GLY A 1 365 ? 28.716 -66.661 34.296 1.00 73.88 362 GLY E O 1
ATOM 2839 N N . MET A 1 366 ? 26.641 -67.033 33.488 1.00 73.72 363 MET E N 1
ATOM 2840 C CA . MET A 1 366 ? 26.173 -65.654 33.651 1.00 72.81 363 MET E CA 1
ATOM 2841 C C . MET A 1 366 ? 26.149 -65.204 35.110 1.00 71.54 363 MET E C 1
ATOM 2842 O O . MET A 1 366 ? 26.621 -64.108 35.420 1.00 71.11 363 MET E O 1
ATOM 2847 N N . ILE A 1 367 ? 25.609 -66.046 35.992 1.00 71.10 364 ILE E N 1
ATOM 2848 C CA . ILE A 1 367 ? 25.531 -65.710 37.415 1.00 70.00 364 ILE E CA 1
ATOM 2849 C C . ILE A 1 367 ? 26.912 -65.693 38.069 1.00 71.23 364 ILE E C 1
ATOM 2850 O O . ILE A 1 367 ? 27.247 -64.723 38.736 1.00 70.50 364 ILE E O 1
ATOM 2855 N N . ARG A 1 368 ? 27.718 -66.731 37.846 1.00 73.60 365 ARG E N 1
ATOM 2856 C CA . ARG A 1 368 ? 29.049 -66.830 38.469 1.00 75.20 365 ARG E CA 1
ATOM 2857 C C . ARG A 1 368 ? 29.921 -65.607 38.182 1.00 75.00 365 ARG E C 1
ATOM 2858 O O . ARG A 1 368 ? 30.641 -65.134 39.063 1.00 74.75 365 ARG E O 1
ATOM 2866 N N . ASN A 1 369 ? 29.833 -65.100 36.955 1.00 75.08 366 ASN E N 1
ATOM 2867 C CA . ASN A 1 369 ? 30.552 -63.886 36.562 1.00 75.00 366 ASN E CA 1
ATOM 2868 C C . ASN A 1 369 ? 29.906 -62.646 37.193 1.00 73.04 366 ASN E C 1
ATOM 2869 O O . ASN A 1 369 ? 30.602 -61.711 37.592 1.00 72.67 366 ASN E O 1
ATOM 2874 N N . GLY A 1 370 ? 28.577 -62.652 37.269 1.00 71.99 367 GLY E N 1
ATOM 2875 C CA . GLY A 1 370 ? 27.812 -61.611 37.970 1.00 70.19 367 GLY E CA 1
ATOM 2876 C C . GLY A 1 370 ? 28.012 -61.572 39.480 1.00 69.44 367 GLY E C 1
ATOM 2877 O O . GLY A 1 370 ? 27.917 -60.523 40.106 1.00 67.26 367 GLY E O 1
ATOM 2878 N N . ILE A 1 371 ? 28.263 -62.731 40.071 1.00 70.76 368 ILE E N 1
ATOM 2879 C CA . ILE A 1 371 ? 28.669 -62.809 41.464 1.00 70.98 368 ILE E CA 1
ATOM 2880 C C . ILE A 1 371 ? 30.117 -62.337 41.599 1.00 72.32 368 ILE E C 1
ATOM 2881 O O . ILE A 1 371 ? 30.427 -61.611 42.537 1.00 72.47 368 ILE E O 1
ATOM 2886 N N . LYS A 1 372 ? 30.990 -62.743 40.675 1.00 74.11 369 LYS E N 1
ATOM 2887 C CA . LYS A 1 372 ? 32.424 -62.408 40.743 1.00 75.65 369 LYS E CA 1
ATOM 2888 C C . LYS A 1 372 ? 32.682 -60.908 40.880 1.00 74.69 369 LYS E C 1
ATOM 2889 O O . LYS A 1 372 ? 33.392 -60.481 41.790 1.00 74.74 369 LYS E O 1
ATOM 2895 N N . ASN A 1 373 ? 32.107 -60.126 39.969 1.00 74.41 370 ASN E N 1
ATOM 2896 C CA . ASN A 1 373 ? 32.240 -58.662 39.985 1.00 73.46 370 ASN E CA 1
ATOM 2897 C C . ASN A 1 373 ? 31.595 -58.061 41.228 1.00 71.61 370 ASN E C 1
ATOM 2898 O O . ASN A 1 373 ? 32.206 -57.246 41.919 1.00 71.33 370 ASN E O 1
ATOM 2903 N N . TRP A 1 374 ? 30.354 -58.464 41.489 1.00 70.13 371 TRP E N 1
ATOM 2904 C CA . TRP A 1 374 ? 29.642 -58.098 42.717 1.00 68.52 371 TRP E CA 1
ATOM 2905 C C . TRP A 1 374 ? 30.484 -58.400 43.963 1.00 67.98 371 TRP E C 1
ATOM 2906 O O . TRP A 1 374 ? 30.601 -57.565 44.858 1.00 67.63 371 TRP E O 1
ATOM 2917 N N . TYR A 1 375 ? 31.093 -59.581 43.983 1.00 68.08 372 TYR E N 1
ATOM 2918 C CA . TYR A 1 375 ? 31.922 -60.031 45.098 1.00 67.75 372 TYR E CA 1
ATOM 2919 C C . TYR A 1 375 ? 33.192 -59.187 45.231 1.00 68.04 372 TYR E C 1
ATOM 2920 O O . TYR A 1 375 ? 33.462 -58.641 46.303 1.00 67.89 372 TYR E O 1
ATOM 2929 N N . GLU A 1 376 ? 33.957 -59.099 44.139 1.00 68.39 373 GLU E N 1
ATOM 2930 C CA . GLU A 1 376 ? 35.189 -58.286 44.075 1.00 68.98 373 GLU E CA 1
ATOM 2931 C C . GLU A 1 376 ? 34.960 -56.833 44.478 1.00 67.42 373 GLU E C 1
ATOM 2932 O O . GLU A 1 376 ? 35.742 -56.262 45.230 1.00 68.41 373 GLU E O 1
ATOM 2938 N N . PHE A 1 377 ? 33.890 -56.246 43.953 1.00 65.38 374 PHE E N 1
ATOM 2939 C CA . PHE A 1 377 ? 33.548 -54.851 44.220 1.00 63.70 374 PHE E CA 1
ATOM 2940 C C . PHE A 1 377 ? 33.256 -54.599 45.703 1.00 62.72 374 PHE E C 1
ATOM 2941 O O . PHE A 1 377 ? 33.624 -53.550 46.236 1.00 62.50 374 PHE E O 1
ATOM 2949 N N . ILE A 1 378 ? 32.603 -55.561 46.358 1.00 61.83 375 ILE E N 1
ATOM 2950 C CA . ILE A 1 378 ? 32.359 -55.503 47.806 1.00 61.10 375 ILE E CA 1
ATOM 2951 C C . ILE A 1 378 ? 33.658 -55.620 48.614 1.00 62.30 375 ILE E C 1
ATOM 2952 O O . ILE A 1 378 ? 33.814 -54.921 49.617 1.00 62.27 375 ILE E O 1
ATOM 2957 N N . THR A 1 379 ? 34.578 -56.486 48.190 1.00 63.68 376 THR E N 1
ATOM 2958 C CA . THR A 1 379 ? 35.858 -56.653 48.903 1.00 65.22 376 THR E CA 1
ATOM 2959 C C . THR A 1 379 ? 36.699 -55.374 48.882 1.00 65.41 376 THR E C 1
ATOM 2960 O O . THR A 1 379 ? 37.220 -54.949 49.916 1.00 65.94 376 THR E O 1
ATOM 2964 N N . LEU A 1 380 ? 36.806 -54.765 47.705 1.00 65.12 377 LEU E N 1
ATOM 2965 C CA . LEU A 1 380 ? 37.607 -53.553 47.508 1.00 65.69 377 LEU E CA 1
ATOM 2966 C C . LEU A 1 380 ? 37.051 -52.306 48.212 1.00 64.93 377 LEU E C 1
ATOM 2967 O O . LEU A 1 380 ? 37.805 -51.390 48.531 1.00 65.17 377 LEU E O 1
ATOM 2972 N N . TYR A 1 381 ? 35.743 -52.272 48.445 1.00 64.40 378 TYR E N 1
ATOM 2973 C CA . TYR A 1 381 ? 35.133 -51.229 49.275 1.00 64.80 378 TYR E CA 1
ATOM 2974 C C . TYR A 1 381 ? 35.652 -51.316 50.706 1.00 64.82 378 TYR E C 1
ATOM 2975 O O . TYR A 1 381 ? 36.098 -50.320 51.274 1.00 65.01 378 TYR E O 1
ATOM 2984 N N . TYR A 1 382 ? 35.557 -52.509 51.284 1.00 64.41 379 TYR E N 1
ATOM 2985 C CA . TYR A 1 382 ? 36.033 -52.751 52.647 1.00 64.73 379 TYR E CA 1
ATOM 2986 C C . TYR A 1 382 ? 37.542 -52.555 52.784 1.00 67.59 379 TYR E C 1
ATOM 2987 O O . TYR A 1 382 ? 38.025 -52.141 53.845 1.00 68.85 379 TYR E O 1
ATOM 2996 N N . ARG A 1 383 ? 38.271 -52.841 51.708 1.00 69.08 380 ARG E N 1
ATOM 2997 C CA . ARG A 1 383 ? 39.715 -52.611 51.664 1.00 71.39 380 ARG E CA 1
ATOM 2998 C C . ARG A 1 383 ? 40.034 -51.111 51.613 1.00 70.59 380 ARG E C 1
ATOM 2999 O O . ARG A 1 383 ? 40.908 -50.634 52.339 1.00 71.64 380 ARG E O 1
ATOM 3007 N N . LEU A 1 384 ? 39.316 -50.378 50.767 1.00 68.74 381 LEU E N 1
ATOM 3008 C CA . LEU A 1 384 ? 39.473 -48.922 50.664 1.00 68.23 381 LEU E CA 1
ATOM 3009 C C . LEU A 1 384 ? 38.950 -48.152 51.884 1.00 67.12 381 LEU E C 1
ATOM 3010 O O . LEU A 1 384 ? 39.513 -47.123 52.254 1.00 68.01 381 LEU E O 1
ATOM 3015 N N . ASN A 1 385 ? 37.883 -48.663 52.497 1.00 65.73 382 ASN E N 1
ATOM 3016 C CA . ASN A 1 385 ? 37.086 -47.939 53.507 1.00 64.78 382 ASN E CA 1
ATOM 3017 C C . ASN A 1 385 ? 36.631 -46.548 52.989 1.00 64.34 382 ASN E C 1
ATOM 3018 O O . ASN A 1 385 ? 35.947 -46.491 51.961 1.00 63.31 382 ASN E O 1
ATOM 3023 N N . ILE A 1 386 ? 37.014 -45.448 53.651 1.00 64.77 383 ILE E N 1
ATOM 3024 C CA . ILE A 1 386 ? 36.585 -44.096 53.239 1.00 64.49 383 ILE E CA 1
ATOM 3025 C C . ILE A 1 386 ? 37.228 -43.646 51.923 1.00 64.67 383 ILE E C 1
ATOM 3026 O O . ILE A 1 386 ? 36.703 -42.762 51.251 1.00 64.60 383 ILE E O 1
ATOM 3031 N N . LEU A 1 387 ? 38.342 -44.276 51.556 1.00 65.23 384 LEU E N 1
ATOM 3032 C CA . LEU A 1 387 ? 39.053 -43.981 50.307 1.00 65.95 384 LEU E CA 1
ATOM 3033 C C . LEU A 1 387 ? 38.270 -44.412 49.062 1.00 65.32 384 LEU E C 1
ATOM 3034 O O . LEU A 1 387 ? 38.612 -44.014 47.946 1.00 65.93 384 LEU E O 1
ATOM 3039 N N . PHE A 1 388 ? 37.245 -45.245 49.261 1.00 64.29 385 PHE E N 1
ATOM 3040 C CA . PHE A 1 388 ? 36.241 -45.570 48.237 1.00 63.24 385 PHE E CA 1
ATOM 3041 C C . PHE A 1 388 ? 35.622 -44.340 47.576 1.00 63.17 385 PHE E C 1
ATOM 3042 O O . PHE A 1 388 ? 35.385 -44.345 46.371 1.00 63.34 385 PHE E O 1
ATOM 3050 N N . THR A 1 389 ? 35.378 -43.296 48.369 1.00 63.51 386 THR E N 1
ATOM 3051 C CA . THR A 1 389 ? 34.782 -42.042 47.889 1.00 63.53 386 THR E CA 1
ATOM 3052 C C . THR A 1 389 ? 35.631 -41.299 46.852 1.00 64.55 386 THR E C 1
ATOM 3053 O O . THR A 1 389 ? 35.099 -40.517 46.058 1.00 64.39 386 THR E O 1
ATOM 3057 N N . ALA A 1 390 ? 36.944 -41.521 46.880 1.00 65.65 387 ALA E N 1
ATOM 3058 C CA . ALA A 1 390 ? 37.850 -40.966 45.871 1.00 66.95 387 ALA E CA 1
ATOM 3059 C C . ALA A 1 390 ? 37.574 -41.531 44.486 1.00 66.28 387 ALA E C 1
ATOM 3060 O O . ALA A 1 390 ? 37.701 -40.819 43.497 1.00 67.56 387 ALA E O 1
ATOM 3062 N N . PHE A 1 391 ? 37.194 -42.804 44.426 1.00 64.90 388 PHE E N 1
ATOM 3063 C CA . PHE A 1 391 ? 36.844 -43.455 43.158 1.00 64.32 388 PHE E CA 1
ATOM 3064 C C . PHE A 1 391 ? 35.450 -43.038 42.685 1.00 62.96 388 PHE E C 1
ATOM 3065 O O . PHE A 1 391 ? 35.257 -42.761 41.501 1.00 63.16 388 PHE E O 1
ATOM 3073 N N . VAL A 1 392 ? 34.499 -42.980 43.617 1.00 61.62 389 VAL E N 1
ATOM 3074 C CA . VAL A 1 392 ? 33.136 -42.498 43.335 1.00 60.84 389 VAL E CA 1
ATOM 3075 C C . VAL A 1 392 ? 33.179 -41.109 42.693 1.00 61.82 389 VAL E C 1
ATOM 3076 O O . VAL A 1 392 ? 32.535 -40.883 41.672 1.00 62.38 389 VAL E O 1
ATOM 3080 N N . GLN A 1 393 ? 33.951 -40.200 43.286 1.00 62.73 390 GLN E N 1
ATOM 3081 C CA . GLN A 1 393 ? 33.984 -38.791 42.867 1.00 63.70 390 GLN E CA 1
ATOM 3082 C C . GLN A 1 393 ? 34.840 -38.476 41.632 1.00 65.39 390 GLN E C 1
ATOM 3083 O O . GLN A 1 393 ? 34.572 -37.491 40.941 1.00 66.45 390 GLN E O 1
ATOM 3089 N N . ASP A 1 394 ? 35.858 -39.288 41.358 1.00 66.22 391 ASP E N 1
ATOM 3090 C CA . ASP A 1 394 ? 36.794 -39.016 40.259 1.00 68.07 391 ASP E CA 1
ATOM 3091 C C . ASP A 1 394 ? 36.206 -39.428 38.901 1.00 68.47 391 ASP E C 1
ATOM 3092 O O . ASP A 1 394 ? 35.823 -40.586 38.738 1.00 67.89 391 ASP E O 1
ATOM 3097 N N . PRO A 1 395 ? 36.154 -38.493 37.922 1.00 69.98 392 PRO E N 1
ATOM 3098 C CA . PRO A 1 395 ? 35.678 -38.771 36.555 1.00 70.56 392 PRO E CA 1
ATOM 3099 C C . PRO A 1 395 ? 36.278 -40.004 35.866 1.00 71.52 392 PRO E C 1
ATOM 3100 O O . PRO A 1 395 ? 35.564 -40.714 35.148 1.00 71.23 392 PRO E O 1
ATOM 3104 N N . ARG A 1 396 ? 37.569 -40.244 36.085 1.00 73.00 393 ARG E N 1
ATOM 3105 C CA . ARG A 1 396 ? 38.266 -41.401 35.501 1.00 74.43 393 ARG E CA 1
ATOM 3106 C C . ARG A 1 396 ? 37.672 -42.765 35.887 1.00 72.38 393 ARG E C 1
ATOM 3107 O O . ARG A 1 396 ? 37.772 -43.722 35.114 1.00 72.91 393 ARG E O 1
ATOM 3115 N N . TYR A 1 397 ? 37.072 -42.845 37.076 1.00 69.87 394 TYR E N 1
ATOM 3116 C CA . TYR A 1 397 ? 36.452 -44.085 37.583 1.00 67.78 394 TYR E CA 1
ATOM 3117 C C . TYR A 1 397 ? 34.941 -43.994 37.885 1.00 64.92 394 TYR E C 1
ATOM 3118 O O . TYR A 1 397 ? 34.294 -45.024 38.077 1.00 63.56 394 TYR E O 1
ATOM 3127 N N . ARG A 1 398 ? 34.387 -42.779 37.895 1.00 63.09 395 ARG E N 1
ATOM 3128 C CA . ARG A 1 398 ? 33.032 -42.505 38.406 1.00 60.16 395 ARG E CA 1
ATOM 3129 C C . ARG A 1 398 ? 31.931 -43.355 37.785 1.00 58.82 395 ARG E C 1
ATOM 3130 O O . ARG A 1 398 ? 31.186 -44.024 38.497 1.00 58.03 395 ARG E O 1
ATOM 3138 N N . LEU A 1 399 ? 31.822 -43.308 36.464 1.00 59.02 396 LEU E N 1
ATOM 3139 C CA . LEU A 1 399 ? 30.745 -44.014 35.759 1.00 58.23 396 LEU E CA 1
ATOM 3140 C C . LEU A 1 399 ? 31.027 -45.513 35.594 1.00 58.46 396 LEU E C 1
ATOM 3141 O O . LEU A 1 399 ? 30.097 -46.311 35.481 1.00 57.84 396 LEU E O 1
ATOM 3146 N N . ASP A 1 400 ? 32.303 -45.887 35.614 1.00 59.64 397 ASP E N 1
ATOM 3147 C CA . ASP A 1 400 ? 32.710 -47.298 35.730 1.00 59.64 397 ASP E CA 1
ATOM 3148 C C . ASP A 1 400 ? 32.325 -47.889 37.102 1.00 58.11 397 ASP E C 1
ATOM 3149 O O . ASP A 1 400 ? 31.969 -49.066 37.207 1.00 57.98 397 ASP E O 1
ATOM 3154 N N . ILE A 1 401 ? 32.433 -47.068 38.145 1.00 57.02 398 ILE E N 1
ATOM 3155 C CA . ILE A 1 401 ? 31.951 -47.409 39.484 1.00 55.62 398 ILE E CA 1
ATOM 3156 C C . ILE A 1 401 ? 30.428 -47.414 39.516 1.00 54.60 398 ILE E C 1
ATOM 3157 O O . ILE A 1 401 ? 29.823 -48.289 40.137 1.00 54.30 398 ILE E O 1
ATOM 3162 N N . LEU A 1 402 ? 29.815 -46.428 38.866 1.00 54.47 399 LEU E N 1
ATOM 3163 C CA . LEU A 1 402 ? 28.355 -46.343 38.794 1.00 53.36 399 LEU E CA 1
ATOM 3164 C C . LEU A 1 402 ? 27.746 -47.562 38.111 1.00 53.44 399 LEU E C 1
ATOM 3165 O O . LEU A 1 402 ? 26.705 -48.047 38.531 1.00 52.58 399 LEU E O 1
ATOM 3170 N N . GLN A 1 403 ? 28.406 -48.047 37.062 1.00 55.09 400 GLN E N 1
ATOM 3171 C CA . GLN A 1 403 ? 28.024 -49.289 36.385 1.00 55.49 400 GLN E CA 1
ATOM 3172 C C . GLN A 1 403 ? 27.726 -50.417 37.380 1.00 55.03 400 GLN E C 1
ATOM 3173 O O . GLN A 1 403 ? 26.694 -51.081 37.288 1.00 54.53 400 GLN E O 1
ATOM 3179 N N . LEU A 1 404 ? 28.639 -50.611 38.327 1.00 55.49 401 LEU E N 1
ATOM 3180 C CA . LEU A 1 404 ? 28.486 -51.619 39.378 1.00 54.95 401 LEU E CA 1
ATOM 3181 C C . LEU A 1 404 ? 27.369 -51.277 40.355 1.00 53.69 401 LEU E C 1
ATOM 3182 O O . LEU A 1 404 ? 26.533 -52.123 40.660 1.00 52.83 401 LEU E O 1
ATOM 3187 N N . LEU A 1 405 ? 27.349 -50.034 40.828 1.00 53.70 402 LEU E N 1
ATOM 3188 C CA . LEU A 1 405 ? 26.317 -49.573 41.769 1.00 53.02 402 LEU E CA 1
ATOM 3189 C C . LEU A 1 405 ? 24.914 -49.637 41.156 1.00 52.91 402 LEU E C 1
ATOM 3190 O O . LEU A 1 405 ? 23.925 -49.856 41.857 1.00 52.42 402 LEU E O 1
ATOM 3195 N N . GLN A 1 406 ? 24.848 -49.457 39.842 1.00 53.90 403 GLN E N 1
ATOM 3196 C CA . GLN A 1 406 ? 23.623 -49.658 39.071 1.00 54.21 403 GLN E CA 1
ATOM 3197 C C . GLN A 1 406 ? 23.177 -51.124 38.927 1.00 55.09 403 GLN E C 1
ATOM 3198 O O . GLN A 1 406 ? 22.019 -51.380 38.586 1.00 54.68 403 GLN E O 1
ATOM 3204 N N . GLY A 1 407 ? 24.090 -52.066 39.169 1.00 56.44 404 GLY E N 1
ATOM 3205 C CA . GLY A 1 407 ? 23.821 -53.501 39.035 1.00 57.05 404 GLY E CA 1
ATOM 3206 C C . GLY A 1 407 ? 24.054 -54.089 37.646 1.00 59.11 404 GLY E C 1
ATOM 3207 O O . GLY A 1 407 ? 23.626 -55.218 37.385 1.00 59.38 404 GLY E O 1
ATOM 3208 N N . ASP A 1 408 ? 24.728 -53.344 36.759 1.00 60.78 405 ASP E N 1
ATOM 3209 C CA . ASP A 1 408 ? 25.171 -53.868 35.446 1.00 63.04 405 ASP E CA 1
ATOM 3210 C C . ASP A 1 408 ? 26.422 -54.713 35.637 1.00 63.70 405 ASP E C 1
ATOM 3211 O O . ASP A 1 408 ? 27.544 -54.294 35.337 1.00 64.73 405 ASP E O 1
ATOM 3216 N N . VAL A 1 409 ? 26.193 -55.916 36.140 1.00 63.31 406 VAL E N 1
ATOM 3217 C CA . VAL A 1 409 ? 27.246 -56.812 36.584 1.00 63.95 406 VAL E CA 1
ATOM 3218 C C . VAL A 1 409 ? 27.368 -58.049 35.657 1.00 65.14 406 VAL E C 1
ATOM 3219 O O . VAL A 1 409 ? 28.303 -58.842 35.792 1.00 65.64 406 VAL E O 1
ATOM 3223 N N . TYR A 1 410 ? 26.465 -58.161 34.678 1.00 65.42 407 TYR E N 1
ATOM 3224 C CA . TYR A 1 410 ? 26.372 -59.323 33.787 1.00 66.93 407 TYR E CA 1
ATOM 3225 C C . TYR A 1 410 ? 26.673 -58.883 32.357 1.00 68.98 407 TYR E C 1
ATOM 3226 O O . TYR A 1 410 ? 25.911 -58.120 31.754 1.00 69.76 407 TYR E O 1
ATOM 3235 N N . SER A 1 411 ? 27.783 -59.382 31.824 1.00 70.35 408 SER E N 1
ATOM 3236 C CA . SER A 1 411 ? 28.257 -59.023 30.476 1.00 71.66 408 SER E CA 1
ATOM 3237 C C . SER A 1 411 ? 29.539 -59.747 30.063 1.00 73.04 408 SER E C 1
ATOM 3238 O O . SER A 1 411 ? 29.750 -59.986 28.869 1.00 74.57 408 SER E O 1
ATOM 3241 N N . GLY A 1 412 ? 30.405 -60.057 31.028 1.00 72.76 409 GLY E N 1
ATOM 3242 C CA . GLY A 1 412 ? 31.636 -60.791 30.752 1.00 74.64 409 GLY E CA 1
ATOM 3243 C C . GLY A 1 412 ? 32.820 -59.894 30.429 1.00 75.69 409 GLY E C 1
ATOM 3244 O O . GLY A 1 412 ? 33.957 -60.375 30.408 1.00 77.84 409 GLY E O 1
ATOM 3245 N N . LYS A 1 413 ? 32.570 -58.604 30.154 1.00 74.76 410 LYS E N 1
ATOM 3246 C CA . LYS A 1 413 ? 33.638 -57.595 30.160 1.00 74.59 410 LYS E CA 1
ATOM 3247 C C . LYS A 1 413 ? 34.303 -57.655 31.529 1.00 74.07 410 LYS E C 1
ATOM 3248 O O . LYS A 1 413 ? 33.653 -57.976 32.529 1.00 73.04 410 LYS E O 1
ATOM 3254 N N . ARG A 1 414 ? 35.594 -57.350 31.564 1.00 75.69 411 ARG E N 1
ATOM 3255 C CA . ARG A 1 414 ? 36.364 -57.420 32.800 1.00 76.07 411 ARG E CA 1
ATOM 3256 C C . ARG A 1 414 ? 35.869 -56.410 33.845 1.00 74.62 411 ARG E C 1
ATOM 3257 O O . ARG A 1 414 ? 35.577 -56.790 34.981 1.00 73.37 411 ARG E O 1
ATOM 3265 N N . LEU A 1 415 ? 35.773 -55.148 33.425 1.00 74.74 412 LEU E N 1
ATOM 3266 C CA . LEU A 1 415 ? 35.500 -53.977 34.281 1.00 73.71 412 LEU E CA 1
ATOM 3267 C C . LEU A 1 415 ? 36.853 -53.530 34.815 1.00 74.76 412 LEU E C 1
ATOM 3268 O O . LEU A 1 415 ? 37.240 -53.867 35.936 1.00 74.61 412 LEU E O 1
ATOM 3273 N N . GLU A 1 416 ? 37.569 -52.789 33.964 1.00 76.13 413 GLU E N 1
ATOM 3274 C CA . GLU A 1 416 ? 38.930 -52.317 34.239 1.00 77.39 413 GLU E CA 1
ATOM 3275 C C . GLU A 1 416 ? 39.056 -51.622 35.600 1.00 76.06 413 GLU E C 1
ATOM 3276 O O . GLU A 1 416 ? 40.088 -51.748 36.256 1.00 77.06 413 GLU E O 1
ATOM 3282 N N . VAL A 1 417 ? 38.017 -50.880 36.000 1.00 74.34 414 VAL E N 1
ATOM 3283 C CA . VAL A 1 417 ? 37.919 -50.291 37.364 1.00 73.02 414 VAL E CA 1
ATOM 3284 C C . VAL A 1 417 ? 38.477 -51.177 38.458 1.00 72.96 414 VAL E C 1
ATOM 3285 O O . VAL A 1 417 ? 39.347 -50.761 39.215 1.00 73.24 414 VAL E O 1
ATOM 3289 N N . LEU A 1 418 ? 37.968 -52.402 38.512 1.00 72.55 415 LEU E N 1
ATOM 3290 C CA . LEU A 1 418 ? 38.251 -53.320 39.612 1.00 72.50 415 LEU E CA 1
ATOM 3291 C C . LEU A 1 418 ? 39.735 -53.709 39.715 1.00 74.82 415 LEU E C 1
ATOM 3292 O O . LEU A 1 418 ? 40.198 -54.050 40.799 1.00 75.10 415 LEU E O 1
ATOM 3297 N N . ASP A 1 419 ? 40.462 -53.641 38.596 1.00 77.23 416 ASP E N 1
ATOM 3298 C CA . ASP A 1 419 ? 41.935 -53.751 38.584 1.00 80.12 416 ASP E CA 1
ATOM 3299 C C . ASP A 1 419 ? 42.621 -52.440 38.989 1.00 81.09 416 ASP E C 1
ATOM 3300 O O . ASP A 1 419 ? 43.606 -52.452 39.731 1.00 81.88 416 ASP E O 1
ATOM 3305 N N . LYS A 1 420 ? 42.112 -51.321 38.476 1.00 81.43 417 LYS E N 1
ATOM 3306 C CA . LYS A 1 420 ? 42.617 -49.987 38.829 1.00 82.53 417 LYS E CA 1
ATOM 3307 C C . LYS A 1 420 ? 42.437 -49.698 40.319 1.00 81.17 417 LYS E C 1
ATOM 3308 O O . LYS A 1 420 ? 43.291 -49.073 40.948 1.00 81.98 417 LYS E O 1
ATOM 3314 N N . MET A 1 421 ? 41.319 -50.169 40.866 1.00 79.41 418 MET E N 1
ATOM 3315 C CA . MET A 1 421 ? 41.088 -50.200 42.309 1.00 78.67 418 MET E CA 1
ATOM 3316 C C . MET A 1 421 ? 42.192 -51.041 42.959 1.00 80.31 418 MET E C 1
ATOM 3317 O O . MET A 1 421 ? 42.915 -50.556 43.825 1.00 80.80 418 MET E O 1
ATOM 3322 N N . ARG A 1 422 ? 42.338 -52.279 42.484 1.00 81.23 419 ARG E N 1
ATOM 3323 C CA . ARG A 1 422 ? 43.348 -53.237 42.976 1.00 82.94 419 ARG E CA 1
ATOM 3324 C C . ARG A 1 422 ? 44.790 -52.725 42.945 1.00 85.07 419 ARG E C 1
ATOM 3325 O O . ARG A 1 422 ? 45.582 -53.069 43.823 1.00 86.20 419 ARG E O 1
ATOM 3333 N N . GLU A 1 423 ? 45.131 -51.940 41.923 1.00 85.86 420 GLU E N 1
ATOM 3334 C CA . GLU A 1 423 ? 46.490 -51.398 41.781 1.00 87.93 420 GLU E CA 1
ATOM 3335 C C . GLU A 1 423 ? 46.784 -50.359 42.854 1.00 87.75 420 GLU E C 1
ATOM 3336 O O . GLU A 1 423 ? 47.805 -50.432 43.537 1.00 88.95 420 GLU E O 1
ATOM 3342 N N . ILE A 1 424 ? 45.885 -49.389 42.982 1.00 86.58 421 ILE E N 1
ATOM 3343 C CA . ILE A 1 424 ? 46.006 -48.337 43.995 1.00 86.77 421 ILE E CA 1
ATOM 3344 C C . ILE A 1 424 ? 45.904 -48.912 45.417 1.00 86.55 421 ILE E C 1
ATOM 3345 O O . ILE A 1 424 ? 46.509 -48.371 46.340 1.00 87.36 421 ILE E O 1
ATOM 3350 N N . ILE A 1 425 ? 45.163 -50.011 45.583 1.00 85.68 422 ILE E N 1
ATOM 3351 C CA . ILE A 1 425 ? 45.197 -50.788 46.829 1.00 85.74 422 ILE E CA 1
ATOM 3352 C C . ILE A 1 425 ? 46.639 -51.248 47.055 1.00 87.89 422 ILE E C 1
ATOM 3353 O O . ILE A 1 425 ? 47.272 -50.864 48.039 1.00 88.49 422 ILE E O 1
ATOM 3358 N N . ALA A 1 426 ? 47.139 -52.045 46.110 1.00 89.06 423 ALA E N 1
ATOM 3359 C CA . ALA A 1 426 ? 48.480 -52.651 46.164 1.00 91.15 423 ALA E CA 1
ATOM 3360 C C . ALA A 1 426 ? 49.633 -51.650 46.298 1.00 92.51 423 ALA E C 1
ATOM 3361 O O . ALA A 1 426 ? 50.672 -51.971 46.883 1.00 94.25 423 ALA E O 1
ATOM 3363 N N . ALA A 1 427 ? 49.451 -50.455 45.738 1.00 91.84 424 ALA E N 1
ATOM 3364 C CA . ALA A 1 427 ? 50.417 -49.363 45.875 1.00 92.98 424 ALA E CA 1
ATOM 3365 C C . ALA A 1 427 ? 50.516 -48.867 47.321 1.00 92.76 424 ALA E C 1
ATOM 3366 O O . ALA A 1 427 ? 51.609 -48.573 47.807 1.00 94.60 424 ALA E O 1
ATOM 3368 N N . VAL A 1 428 ? 49.371 -48.781 47.995 1.00 90.92 425 VAL E N 1
ATOM 3369 C CA . VAL A 1 428 ? 49.308 -48.363 49.400 1.00 90.83 425 VAL E CA 1
ATOM 3370 C C . VAL A 1 428 ? 49.662 -49.524 50.329 1.00 91.62 425 VAL E C 1
ATOM 3371 O O . VAL A 1 428 ? 50.419 -49.335 51.274 1.00 92.89 425 VAL E O 1
ATOM 3375 N N . GLU A 1 429 ? 49.092 -50.704 50.069 1.00 91.20 426 GLU E N 1
ATOM 3376 C CA . GLU A 1 429 ? 49.439 -51.948 50.783 1.00 92.25 426 GLU E CA 1
ATOM 3377 C C . GLU A 1 429 ? 50.937 -52.085 50.968 1.00 95.26 426 GLU E C 1
ATOM 3378 O O . GLU A 1 429 ? 51.425 -52.255 52.087 1.00 96.56 426 GLU E O 1
ATOM 3384 N N . SER A 1 430 ? 51.644 -52.020 49.842 1.00 96.90 427 SER E N 1
ATOM 3385 C CA . SER A 1 430 ? 53.088 -52.199 49.796 1.00 99.98 427 SER E CA 1
ATOM 3386 C C . SER A 1 430 ? 53.783 -51.251 50.760 1.00 102.24 427 SER E C 1
ATOM 3387 O O . SER A 1 430 ? 54.581 -51.686 51.585 1.00 104.85 427 SER E O 1
ATOM 3390 N N . ASP A 1 431 ? 53.429 -49.971 50.681 1.00 102.39 428 ASP E N 1
ATOM 3391 C CA . ASP A 1 431 ? 54.114 -48.899 51.406 1.00 104.10 428 ASP E CA 1
ATOM 3392 C C . ASP A 1 431 ? 53.344 -48.436 52.669 1.00 103.16 428 ASP E C 1
ATOM 3393 O O . ASP A 1 431 ? 52.319 -47.762 52.541 1.00 101.47 428 ASP E O 1
ATOM 3398 N N . PRO A 1 432 ? 53.835 -48.777 53.890 1.00 104.12 429 PRO E N 1
ATOM 3399 C CA . PRO A 1 432 ? 53.166 -48.289 55.113 1.00 103.54 429 PRO E CA 1
ATOM 3400 C C . PRO A 1 432 ? 53.446 -46.831 55.472 1.00 104.72 429 PRO E C 1
ATOM 3401 O O . PRO A 1 432 ? 52.790 -46.286 56.363 1.00 103.61 429 PRO E O 1
ATOM 3405 N N . GLU A 1 433 ? 54.431 -46.224 54.816 1.00 107.49 430 GLU E N 1
ATOM 3406 C CA . GLU A 1 433 ? 54.605 -44.776 54.855 1.00 109.17 430 GLU E CA 1
ATOM 3407 C C . GLU A 1 433 ? 53.403 -44.079 54.223 1.00 107.01 430 GLU E C 1
ATOM 3408 O O . GLU A 1 433 ? 52.944 -43.059 54.742 1.00 107.80 430 GLU E O 1
ATOM 3414 N N . HIS A 1 434 ? 52.917 -44.640 53.109 1.00 104.63 431 HIS E N 1
ATOM 3415 C CA . HIS A 1 434 ? 51.870 -44.041 52.265 1.00 101.81 431 HIS E CA 1
ATOM 3416 C C . HIS A 1 434 ? 50.778 -43.391 53.120 1.00 99.18 431 HIS E C 1
ATOM 3417 O O . HIS A 1 434 ? 50.337 -43.954 54.122 1.00 98.27 431 HIS E O 1
ATOM 3424 N N . LEU A 1 435 ? 50.353 -42.205 52.704 1.00 97.56 432 LEU E N 1
ATOM 3425 C CA . LEU A 1 435 ? 49.557 -41.298 53.536 1.00 95.96 432 LEU E CA 1
ATOM 3426 C C . LEU A 1 435 ? 48.148 -41.865 53.759 1.00 92.88 432 LEU E C 1
ATOM 3427 O O . LEU A 1 435 ? 47.614 -41.845 54.868 1.00 93.20 432 LEU E O 1
ATOM 3432 N N . TRP A 1 436 ? 47.580 -42.376 52.673 1.00 90.07 433 TRP E N 1
ATOM 3433 C CA . TRP A 1 436 ? 46.353 -43.196 52.645 1.00 86.83 433 TRP E CA 1
ATOM 3434 C C . TRP A 1 436 ? 46.336 -44.508 53.476 1.00 86.70 433 TRP E C 1
ATOM 3435 O O . TRP A 1 436 ? 45.287 -45.148 53.561 1.00 85.57 433 TRP E O 1
ATOM 3446 N N . HIS A 1 437 ? 47.454 -44.910 54.086 1.00 88.16 434 HIS E N 1
ATOM 3447 C CA . HIS A 1 437 ? 47.591 -46.271 54.650 1.00 88.54 434 HIS E CA 1
ATOM 3448 C C . HIS A 1 437 ? 46.690 -46.599 55.849 1.00 87.45 434 HIS E C 1
ATOM 3449 O O . HIS A 1 437 ? 46.004 -47.627 55.834 1.00 86.83 434 HIS E O 1
ATOM 3456 N N . LYS A 1 438 ? 46.700 -45.748 56.878 1.00 87.16 435 LYS E N 1
ATOM 3457 C CA . LYS A 1 438 ? 45.904 -45.999 58.099 1.00 85.92 435 LYS E CA 1
ATOM 3458 C C . LYS A 1 438 ? 44.379 -45.915 57.901 1.00 82.84 435 LYS E C 1
ATOM 3459 O O . LYS A 1 438 ? 43.620 -46.314 58.789 1.00 82.84 435 LYS E O 1
ATOM 3465 N N . TYR A 1 439 ? 43.944 -45.416 56.744 1.00 80.04 436 TYR E N 1
ATOM 3466 C CA . TYR A 1 439 ? 42.525 -45.378 56.373 1.00 76.95 436 TYR E CA 1
ATOM 3467 C C . TYR A 1 439 ? 42.010 -46.650 55.666 1.00 75.68 436 TYR E C 1
ATOM 3468 O O . TYR A 1 439 ? 40.820 -46.741 55.376 1.00 74.05 436 TYR E O 1
ATOM 3477 N N . LEU A 1 440 ? 42.892 -47.613 55.386 1.00 76.11 437 LEU E N 1
ATOM 3478 C CA . LEU A 1 440 ? 42.506 -48.897 54.770 1.00 75.04 437 LEU E CA 1
ATOM 3479 C C . LEU A 1 440 ? 41.851 -49.856 55.763 1.00 74.49 437 LEU E C 1
ATOM 3480 O O . LEU A 1 440 ? 41.878 -49.628 56.975 1.00 75.38 437 LEU E O 1
ATOM 3485 N N . GLY A 1 441 ? 41.278 -50.933 55.225 1.00 73.10 438 GLY E N 1
ATOM 3486 C CA . GLY A 1 441 ? 40.648 -51.993 56.016 1.00 72.30 438 GLY E CA 1
ATOM 3487 C C . GLY A 1 441 ? 40.995 -53.372 55.489 1.00 72.77 438 GLY E C 1
ATOM 3488 O O . GLY A 1 441 ? 40.899 -54.366 56.211 1.00 72.93 438 GLY E O 1
ATOM 3489 N N . SER B 1 5 ? 32.232 -61.724 -22.377 1.00 62.38 2 SER A N 1
ATOM 3490 C CA . SER B 1 5 ? 31.565 -61.477 -23.700 1.00 62.77 2 SER A CA 1
ATOM 3491 C C . SER B 1 5 ? 30.062 -61.250 -23.583 1.00 62.37 2 SER A C 1
ATOM 3492 O O . SER B 1 5 ? 29.523 -60.446 -24.318 1.00 62.37 2 SER A O 1
ATOM 3495 N N . ASP B 1 6 ? 29.396 -61.956 -22.669 1.00 62.52 3 ASP A N 1
ATOM 3496 C CA . ASP B 1 6 ? 28.046 -61.580 -22.242 1.00 61.95 3 ASP A CA 1
ATOM 3497 C C . ASP B 1 6 ? 28.124 -60.891 -20.893 1.00 60.48 3 ASP A C 1
ATOM 3498 O O . ASP B 1 6 ? 27.261 -61.067 -20.036 1.00 60.34 3 ASP A O 1
ATOM 3503 N N . HIS B 1 7 ? 29.174 -60.103 -20.711 1.00 59.87 4 HIS A N 1
ATOM 3504 C CA . HIS B 1 7 ? 29.331 -59.311 -19.523 1.00 58.69 4 HIS A CA 1
ATOM 3505 C C . HIS B 1 7 ? 28.762 -57.966 -19.883 1.00 58.20 4 HIS A C 1
ATOM 3506 O O . HIS B 1 7 ? 29.219 -57.321 -20.836 1.00 58.22 4 HIS A O 1
ATOM 3513 N N . ASP B 1 8 ? 27.748 -57.557 -19.136 1.00 58.12 5 ASP A N 1
ATOM 3514 C CA . ASP B 1 8 ? 27.089 -56.275 -19.368 1.00 57.64 5 ASP A CA 1
ATOM 3515 C C . ASP B 1 8 ? 28.074 -55.120 -19.247 1.00 56.90 5 ASP A C 1
ATOM 3516 O O . ASP B 1 8 ? 28.032 -54.184 -20.047 1.00 57.19 5 ASP A O 1
ATOM 3521 N N . TYR B 1 9 ? 28.972 -55.207 -18.266 1.00 56.61 6 TYR A N 1
ATOM 3522 C CA . TYR B 1 9 ? 29.989 -54.180 -18.032 1.00 55.98 6 TYR A CA 1
ATOM 3523 C C . TYR B 1 9 ? 31.288 -54.849 -17.606 1.00 56.76 6 TYR A C 1
ATOM 3524 O O . TYR B 1 9 ? 31.254 -55.902 -16.984 1.00 57.31 6 TYR A O 1
ATOM 3533 N N . ASP B 1 10 ? 32.431 -54.258 -17.960 1.00 57.48 7 ASP A N 1
ATOM 3534 C CA . ASP B 1 10 ? 33.730 -54.699 -17.415 1.00 58.09 7 ASP A CA 1
ATOM 3535 C C . ASP B 1 10 ? 33.711 -54.550 -15.903 1.00 56.93 7 ASP A C 1
ATOM 3536 O O . ASP B 1 10 ? 33.997 -55.486 -15.169 1.00 57.53 7 ASP A O 1
ATOM 3541 N N . VAL B 1 11 ? 33.354 -53.350 -15.459 1.00 55.79 8 VAL A N 1
ATOM 3542 C CA . VAL B 1 11 ? 33.384 -52.982 -14.051 1.00 54.92 8 VAL A CA 1
ATOM 3543 C C . VAL B 1 11 ? 32.030 -52.395 -13.656 1.00 53.90 8 VAL A C 1
ATOM 3544 O O . VAL B 1 11 ? 31.507 -51.533 -14.345 1.00 53.63 8 VAL A O 1
ATOM 3548 N N . VAL B 1 12 ? 31.476 -52.871 -12.544 1.00 53.51 9 VAL A N 1
ATOM 3549 C CA . VAL B 1 12 ? 30.225 -52.353 -11.983 1.00 52.88 9 VAL A CA 1
ATOM 3550 C C . VAL B 1 12 ? 30.571 -51.693 -10.650 1.00 52.11 9 VAL A C 1
ATOM 3551 O O . VAL B 1 12 ? 31.097 -52.347 -9.753 1.00 52.21 9 VAL A O 1
ATOM 3555 N N . ILE B 1 13 ? 30.280 -50.399 -10.534 1.00 51.42 10 ILE A N 1
ATOM 3556 C CA . ILE B 1 13 ? 30.608 -49.630 -9.333 1.00 50.84 10 ILE A CA 1
ATOM 3557 C C . ILE B 1 13 ? 29.370 -49.562 -8.445 1.00 50.49 10 ILE A C 1
ATOM 3558 O O . ILE B 1 13 ? 28.372 -48.949 -8.817 1.00 51.06 10 ILE A O 1
ATOM 3563 N N . ILE B 1 14 ? 29.435 -50.202 -7.279 1.00 50.35 11 ILE A N 1
ATOM 3564 C CA . ILE B 1 14 ? 28.337 -50.162 -6.316 1.00 50.10 11 ILE A CA 1
ATOM 3565 C C . ILE B 1 14 ? 28.384 -48.808 -5.632 1.00 49.44 11 ILE A C 1
ATOM 3566 O O . ILE B 1 14 ? 29.381 -48.483 -5.009 1.00 49.83 11 ILE A O 1
ATOM 3571 N N . GLY B 1 15 ? 27.318 -48.026 -5.747 1.00 49.31 12 GLY A N 1
ATOM 3572 C CA . GLY B 1 15 ? 27.246 -46.719 -5.083 1.00 49.01 12 GLY A CA 1
ATOM 3573 C C . GLY B 1 15 ? 27.871 -45.621 -5.923 1.00 48.87 12 GLY A C 1
ATOM 3574 O O . GLY B 1 15 ? 28.924 -45.823 -6.530 1.00 49.41 12 GLY A O 1
ATOM 3575 N N . GLY B 1 16 ? 27.227 -44.456 -5.947 1.00 48.78 13 GLY A N 1
ATOM 3576 C CA . GLY B 1 16 ? 27.620 -43.362 -6.843 1.00 49.06 13 GLY A CA 1
ATOM 3577 C C . GLY B 1 16 ? 27.905 -42.049 -6.146 1.00 48.67 13 GLY A C 1
ATOM 3578 O O . GLY B 1 16 ? 27.461 -40.996 -6.596 1.00 49.73 13 GLY A O 1
ATOM 3579 N N . GLY B 1 17 ? 28.662 -42.113 -5.058 1.00 48.10 14 GLY A N 1
ATOM 3580 C CA . GLY B 1 17 ? 29.130 -40.914 -4.352 1.00 47.36 14 GLY A CA 1
ATOM 3581 C C . GLY B 1 17 ? 30.455 -40.450 -4.930 1.00 46.88 14 GLY A C 1
ATOM 3582 O O . GLY B 1 17 ? 30.774 -40.776 -6.069 1.00 47.02 14 GLY A O 1
ATOM 3583 N N . PRO B 1 18 ? 31.238 -39.678 -4.158 1.00 46.56 15 PRO A N 1
ATOM 3584 C CA . PRO B 1 18 ? 32.537 -39.209 -4.637 1.00 46.96 15 PRO A CA 1
ATOM 3585 C C . PRO B 1 18 ? 33.494 -40.325 -5.033 1.00 47.14 15 PRO A C 1
ATOM 3586 O O . PRO B 1 18 ? 34.158 -40.215 -6.064 1.00 47.52 15 PRO A O 1
ATOM 3590 N N . ALA B 1 19 ? 33.563 -41.375 -4.217 1.00 46.65 16 ALA A N 1
ATOM 3591 C CA . ALA B 1 19 ? 34.334 -42.571 -4.554 1.00 46.78 16 ALA A CA 1
ATOM 3592 C C . ALA B 1 19 ? 33.830 -43.188 -5.857 1.00 47.38 16 ALA A C 1
ATOM 3593 O O . ALA B 1 19 ? 34.611 -43.430 -6.780 1.00 47.88 16 ALA A O 1
ATOM 3595 N N . GLY B 1 20 ? 32.518 -43.416 -5.917 1.00 47.40 17 GLY A N 1
ATOM 3596 C CA . GLY B 1 20 ? 31.862 -44.044 -7.067 1.00 47.72 17 GLY A CA 1
ATOM 3597 C C . GLY B 1 20 ? 31.928 -43.268 -8.369 1.00 48.26 17 GLY A C 1
ATOM 3598 O O . GLY B 1 20 ? 32.222 -43.836 -9.421 1.00 48.93 17 GLY A O 1
ATOM 3599 N N . SER B 1 21 ? 31.646 -41.970 -8.298 1.00 48.34 18 SER A N 1
ATOM 3600 C CA . SER B 1 21 ? 31.688 -41.095 -9.477 1.00 49.01 18 SER A CA 1
ATOM 3601 C C . SER B 1 21 ? 33.107 -40.933 -10.024 1.00 49.57 18 SER A C 1
ATOM 3602 O O . SER B 1 21 ? 33.301 -40.812 -11.233 1.00 50.12 18 SER A O 1
ATOM 3605 N N . THR B 1 22 ? 34.088 -40.948 -9.126 1.00 49.66 19 THR A N 1
ATOM 3606 C CA . THR B 1 22 ? 35.493 -40.766 -9.488 1.00 50.56 19 THR A CA 1
ATOM 3607 C C . THR B 1 22 ? 36.085 -42.012 -10.139 1.00 51.36 19 THR A C 1
ATOM 3608 O O . THR B 1 22 ? 36.766 -41.906 -11.164 1.00 51.66 19 THR A O 1
ATOM 3612 N N . MET B 1 23 ? 35.824 -43.181 -9.556 1.00 51.70 20 MET A N 1
ATOM 3613 C CA . MET B 1 23 ? 36.155 -44.450 -10.213 1.00 53.10 20 MET A CA 1
ATOM 3614 C C . MET B 1 23 ? 35.527 -44.480 -11.608 1.00 53.88 20 MET A C 1
ATOM 3615 O O . MET B 1 23 ? 36.205 -44.770 -12.596 1.00 54.74 20 MET A O 1
ATOM 3620 N N . ALA B 1 24 ? 34.237 -44.156 -11.667 1.00 53.52 21 ALA A N 1
ATOM 3621 C CA . ALA B 1 24 ? 33.489 -44.080 -12.924 1.00 54.14 21 ALA A CA 1
ATOM 3622 C C . ALA B 1 24 ? 34.079 -43.112 -13.954 1.00 55.12 21 ALA A C 1
ATOM 3623 O O . ALA B 1 24 ? 34.101 -43.424 -15.147 1.00 55.92 21 ALA A O 1
ATOM 3625 N N . SER B 1 25 ? 34.537 -41.945 -13.495 1.00 55.27 22 SER A N 1
ATOM 3626 C CA . SER B 1 25 ? 35.172 -40.946 -14.373 1.00 56.51 22 SER A CA 1
ATOM 3627 C C . SER B 1 25 ? 36.469 -41.480 -14.985 1.00 57.53 22 SER A C 1
ATOM 3628 O O . SER B 1 25 ? 36.640 -41.451 -16.204 1.00 58.51 22 SER A O 1
ATOM 3631 N N . TYR B 1 26 ? 37.363 -41.966 -14.122 1.00 57.44 23 TYR A N 1
ATOM 3632 C CA . TYR B 1 26 ? 38.658 -42.538 -14.532 1.00 58.31 23 TYR A CA 1
ATOM 3633 C C . TYR B 1 26 ? 38.538 -43.708 -15.520 1.00 59.03 23 TYR A C 1
ATOM 3634 O O . TYR B 1 26 ? 39.240 -43.737 -16.535 1.00 59.91 23 TYR A O 1
ATOM 3643 N N . LEU B 1 27 ? 37.657 -44.659 -15.211 1.00 58.55 24 LEU A N 1
ATOM 3644 C CA . LEU B 1 27 ? 37.424 -45.835 -16.063 1.00 59.61 24 LEU A CA 1
ATOM 3645 C C . LEU B 1 27 ? 36.837 -45.479 -17.437 1.00 60.92 24 LEU A C 1
ATOM 3646 O O . LEU B 1 27 ? 37.325 -45.957 -18.463 1.00 61.81 24 LEU A O 1
ATOM 3651 N N . ALA B 1 28 ? 35.797 -44.644 -17.446 1.00 61.42 25 ALA A N 1
ATOM 3652 C CA . ALA B 1 28 ? 35.126 -44.217 -18.688 1.00 62.87 25 ALA A CA 1
ATOM 3653 C C . ALA B 1 28 ? 36.038 -43.416 -19.618 1.00 64.89 25 ALA A C 1
ATOM 3654 O O . ALA B 1 28 ? 35.985 -43.577 -20.839 1.00 66.37 25 ALA A O 1
ATOM 3656 N N . LYS B 1 29 ? 36.864 -42.556 -19.028 1.00 65.90 26 LYS A N 1
ATOM 3657 C CA . LYS B 1 29 ? 37.912 -41.826 -19.743 1.00 67.97 26 LYS A CA 1
ATOM 3658 C C . LYS B 1 29 ? 38.963 -42.759 -20.368 1.00 68.29 26 LYS A C 1
ATOM 3659 O O . LYS B 1 29 ? 39.448 -42.504 -21.469 1.00 69.90 26 LYS A O 1
ATOM 3665 N N . ALA B 1 30 ? 39.295 -43.837 -19.658 1.00 67.17 27 ALA A N 1
ATOM 3666 C CA . ALA B 1 30 ? 40.232 -44.868 -20.134 1.00 67.61 27 ALA A CA 1
ATOM 3667 C C . ALA B 1 30 ? 39.612 -45.948 -21.050 1.00 67.67 27 ALA A C 1
ATOM 3668 O O . ALA B 1 30 ? 40.294 -46.906 -21.427 1.00 68.66 27 ALA A O 1
ATOM 3670 N N . GLY B 1 31 ? 38.336 -45.800 -21.403 1.00 66.45 28 GLY A N 1
ATOM 3671 C CA . GLY B 1 31 ? 37.660 -46.721 -22.321 1.00 66.46 28 GLY A CA 1
ATOM 3672 C C . GLY B 1 31 ? 37.196 -48.034 -21.713 1.00 65.38 28 GLY A C 1
ATOM 3673 O O . GLY B 1 31 ? 36.853 -48.970 -22.441 1.00 66.30 28 GLY A O 1
ATOM 3674 N N . VAL B 1 32 ? 37.171 -48.099 -20.384 1.00 63.42 29 VAL A N 1
ATOM 3675 C CA . VAL B 1 32 ? 36.705 -49.273 -19.657 1.00 62.44 29 VAL A CA 1
ATOM 3676 C C . VAL B 1 32 ? 35.199 -49.113 -19.485 1.00 61.59 29 VAL A C 1
ATOM 3677 O O . VAL B 1 32 ? 34.745 -48.155 -18.857 1.00 60.99 29 VAL A O 1
ATOM 3681 N N . LYS B 1 33 ? 34.430 -50.042 -20.049 1.00 61.89 30 LYS A N 1
ATOM 3682 C CA . LYS B 1 33 ? 32.972 -49.977 -19.964 1.00 61.36 30 LYS A CA 1
ATOM 3683 C C . LYS B 1 33 ? 32.538 -50.225 -18.528 1.00 59.84 30 LYS A C 1
ATOM 3684 O O . LYS B 1 33 ? 33.054 -51.123 -17.865 1.00 59.63 30 LYS A O 1
ATOM 3690 N N . CYS B 1 34 ? 31.593 -49.420 -18.056 1.00 58.76 31 CYS A N 1
ATOM 3691 C CA . CYS B 1 34 ? 31.172 -49.472 -16.662 1.00 57.56 31 CYS A CA 1
ATOM 3692 C C . CYS B 1 34 ? 29.812 -48.850 -16.432 1.00 56.95 31 CYS A C 1
ATOM 3693 O O . CYS B 1 34 ? 29.318 -48.072 -17.248 1.00 57.61 31 CYS A O 1
ATOM 3696 N N . ALA B 1 35 ? 29.238 -49.193 -15.285 1.00 56.04 32 ALA A N 1
ATOM 3697 C CA . ALA B 1 35 ? 27.956 -48.665 -14.846 1.00 55.56 32 ALA A CA 1
ATOM 3698 C C . ALA B 1 35 ? 28.000 -48.378 -13.356 1.00 54.42 32 ALA A C 1
ATOM 3699 O O . ALA B 1 35 ? 28.495 -49.189 -12.574 1.00 54.23 32 ALA A O 1
ATOM 3701 N N . VAL B 1 36 ? 27.475 -47.220 -12.974 1.00 53.97 33 VAL A N 1
ATOM 3702 C CA . VAL B 1 36 ? 27.376 -46.830 -11.570 1.00 52.97 33 VAL A CA 1
ATOM 3703 C C . VAL B 1 36 ? 25.950 -47.082 -11.118 1.00 52.84 33 VAL A C 1
ATOM 3704 O O . VAL B 1 36 ? 25.000 -46.629 -11.763 1.00 53.27 33 VAL A O 1
ATOM 3708 N N . PHE B 1 37 ? 25.812 -47.797 -10.009 1.00 52.28 34 PHE A N 1
ATOM 3709 C CA . PHE B 1 37 ? 24.515 -48.033 -9.388 1.00 52.60 34 PHE A CA 1
ATOM 3710 C C . PHE B 1 37 ? 24.449 -47.229 -8.106 1.00 51.36 34 PHE A C 1
ATOM 3711 O O . PHE B 1 37 ? 25.309 -47.374 -7.240 1.00 50.78 34 PHE A O 1
ATOM 3719 N N . GLU B 1 38 ? 23.432 -46.379 -8.000 1.00 50.93 35 GLU A N 1
ATOM 3720 C CA . GLU B 1 38 ? 23.246 -45.500 -6.848 1.00 49.74 35 GLU A CA 1
ATOM 3721 C C . GLU B 1 38 ? 21.815 -45.678 -6.341 1.00 50.64 35 GLU A C 1
ATOM 3722 O O . GLU B 1 38 ? 20.867 -45.383 -7.061 1.00 51.67 35 GLU A O 1
ATOM 3728 N N . LYS B 1 39 ? 21.664 -46.168 -5.111 1.00 50.61 36 LYS A N 1
ATOM 3729 C CA . LYS B 1 39 ? 20.335 -46.482 -4.560 1.00 51.67 36 LYS A CA 1
ATOM 3730 C C . LYS B 1 39 ? 19.415 -45.273 -4.365 1.00 52.31 36 LYS A C 1
ATOM 3731 O O . LYS B 1 39 ? 18.194 -45.409 -4.446 1.00 53.41 36 LYS A O 1
ATOM 3737 N N . GLU B 1 40 ? 20.001 -44.110 -4.092 1.00 52.01 37 GLU A N 1
ATOM 3738 C CA . GLU B 1 40 ? 19.236 -42.889 -3.833 1.00 52.85 37 GLU A CA 1
ATOM 3739 C C . GLU B 1 40 ? 18.989 -42.091 -5.104 1.00 53.64 37 GLU A C 1
ATOM 3740 O O . GLU B 1 40 ? 19.676 -42.260 -6.116 1.00 53.17 37 GLU A O 1
ATOM 3746 N N . LEU B 1 41 ? 17.988 -41.221 -5.030 1.00 55.09 38 LEU A N 1
ATOM 3747 C CA . LEU B 1 41 ? 17.763 -40.207 -6.044 1.00 56.26 38 LEU A CA 1
ATOM 3748 C C . LEU B 1 41 ? 18.590 -38.989 -5.647 1.00 55.65 38 LEU A C 1
ATOM 3749 O O . LEU B 1 41 ? 18.368 -38.398 -4.591 1.00 55.30 38 LEU A O 1
ATOM 3754 N N . PHE B 1 42 ? 19.556 -38.642 -6.488 1.00 55.71 39 PHE A N 1
ATOM 3755 C CA . PHE B 1 42 ? 20.347 -37.422 -6.317 1.00 55.97 39 PHE A CA 1
ATOM 3756 C C . PHE B 1 42 ? 19.504 -36.214 -6.733 1.00 57.73 39 PHE A C 1
ATOM 3757 O O . PHE B 1 42 ? 18.573 -36.381 -7.518 1.00 58.90 39 PHE A O 1
ATOM 3765 N N . GLU B 1 43 ? 19.769 -35.005 -6.224 1.00 58.60 40 GLU A N 1
ATOM 3766 C CA . GLU B 1 43 ? 20.624 -34.716 -5.068 1.00 57.98 40 GLU A CA 1
ATOM 3767 C C . GLU B 1 43 ? 20.072 -35.341 -3.802 1.00 58.17 40 GLU A C 1
ATOM 3768 O O . GLU B 1 43 ? 18.860 -35.495 -3.634 1.00 59.31 40 GLU A O 1
ATOM 3774 N N . ARG B 1 44 ? 20.994 -35.667 -2.910 1.00 57.50 41 ARG A N 1
ATOM 3775 C CA . ARG B 1 44 ? 20.721 -36.481 -1.740 1.00 57.28 41 ARG A CA 1
ATOM 3776 C C . ARG B 1 44 ? 21.590 -35.914 -0.631 1.00 56.66 41 ARG A C 1
ATOM 3777 O O . ARG B 1 44 ? 22.804 -35.799 -0.795 1.00 55.89 41 ARG A O 1
ATOM 3785 N N . GLU B 1 45 ? 20.968 -35.552 0.487 1.00 57.45 42 GLU A N 1
ATOM 3786 C CA . GLU B 1 45 ? 21.683 -34.925 1.597 1.00 57.18 42 GLU A CA 1
ATOM 3787 C C . GLU B 1 45 ? 22.698 -35.897 2.179 1.00 56.03 42 GLU A C 1
ATOM 3788 O O . GLU B 1 45 ? 22.504 -37.113 2.127 1.00 55.78 42 GLU A O 1
ATOM 3794 N N . HIS B 1 46 ? 23.782 -35.353 2.719 1.00 55.86 43 HIS A N 1
ATOM 3795 C CA . HIS B 1 46 ? 24.915 -36.165 3.155 1.00 55.49 43 HIS A CA 1
ATOM 3796 C C . HIS B 1 46 ? 25.874 -35.332 3.994 1.00 55.46 43 HIS A C 1
ATOM 3797 O O . HIS B 1 46 ? 26.143 -34.177 3.659 1.00 55.66 43 HIS A O 1
ATOM 3804 N N . VAL B 1 47 ? 26.389 -35.915 5.078 1.00 54.99 44 VAL A N 1
ATOM 3805 C CA . VAL B 1 47 ? 27.386 -35.229 5.901 1.00 54.46 44 VAL A CA 1
ATOM 3806 C C . VAL B 1 47 ? 28.739 -35.313 5.211 1.00 53.52 44 VAL A C 1
ATOM 3807 O O . VAL B 1 47 ? 28.990 -36.229 4.421 1.00 53.05 44 VAL A O 1
ATOM 3811 N N . GLY B 1 48 ? 29.592 -34.339 5.505 1.00 52.59 45 GLY A N 1
ATOM 3812 C CA . GLY B 1 48 ? 31.002 -34.403 5.159 1.00 51.53 45 GLY A CA 1
ATOM 3813 C C . GLY B 1 48 ? 31.385 -33.416 4.095 1.00 51.31 45 GLY A C 1
ATOM 3814 O O . GLY B 1 48 ? 31.737 -33.797 2.982 1.00 50.78 45 GLY A O 1
ATOM 3815 N N . GLU B 1 49 ? 31.373 -32.143 4.479 1.00 51.80 46 GLU A N 1
ATOM 3816 C CA . GLU B 1 49 ? 31.280 -31.032 3.533 1.00 51.89 46 GLU A CA 1
ATOM 3817 C C . GLU B 1 49 ? 32.594 -30.355 3.186 1.00 52.21 46 GLU A C 1
ATOM 3818 O O . GLU B 1 49 ? 32.815 -30.002 2.034 1.00 52.12 46 GLU A O 1
ATOM 3824 N N . SER B 1 50 ? 33.466 -30.176 4.167 1.00 52.84 47 SER A N 1
ATOM 3825 C CA . SER B 1 50 ? 34.708 -29.436 3.956 1.00 54.28 47 SER A CA 1
ATOM 3826 C C . SER B 1 50 ? 35.736 -30.315 3.262 1.00 54.52 47 SER A C 1
ATOM 3827 O O . SER B 1 50 ? 36.139 -31.341 3.806 1.00 54.01 47 SER A O 1
ATOM 3830 N N . LEU B 1 51 ? 36.154 -29.918 2.063 1.00 55.69 48 LEU A N 1
ATOM 3831 C CA . LEU B 1 51 ? 37.140 -30.685 1.301 1.00 55.93 48 LEU A CA 1
ATOM 3832 C C . LEU B 1 51 ? 38.544 -30.351 1.757 1.00 57.32 48 LEU A C 1
ATOM 3833 O O . LEU B 1 51 ? 38.749 -29.465 2.592 1.00 58.34 48 LEU A O 1
ATOM 3838 N N . VAL B 1 52 ? 39.501 -31.084 1.200 1.00 57.97 49 VAL A N 1
ATOM 3839 C CA . VAL B 1 52 ? 40.925 -30.901 1.468 1.00 59.20 49 VAL A CA 1
ATOM 3840 C C . VAL B 1 52 ? 41.645 -30.792 0.106 1.00 60.05 49 VAL A C 1
ATOM 3841 O O . VAL B 1 52 ? 41.189 -31.382 -0.871 1.00 60.07 49 VAL A O 1
ATOM 3845 N N . PRO B 1 53 ? 42.758 -30.029 0.029 1.00 61.17 50 PRO A N 1
ATOM 3846 C CA . PRO B 1 53 ? 43.368 -29.751 -1.288 1.00 62.09 50 PRO A CA 1
ATOM 3847 C C . PRO B 1 53 ? 44.024 -30.927 -2.034 1.00 61.62 50 PRO A C 1
ATOM 3848 O O . PRO B 1 53 ? 44.412 -30.759 -3.192 1.00 62.32 50 PRO A O 1
ATOM 3852 N N . ALA B 1 54 ? 44.154 -32.087 -1.391 1.00 60.26 51 ALA A N 1
ATOM 3853 C CA . ALA B 1 54 ? 44.488 -33.328 -2.094 1.00 59.99 51 ALA A CA 1
ATOM 3854 C C . ALA B 1 54 ? 43.382 -33.806 -3.036 1.00 59.40 51 ALA A C 1
ATOM 3855 O O . ALA B 1 54 ? 43.606 -34.734 -3.813 1.00 59.75 51 ALA A O 1
ATOM 3857 N N . THR B 1 55 ? 42.195 -33.204 -2.944 1.00 58.93 52 THR A N 1
ATOM 3858 C CA . THR B 1 55 ? 41.107 -33.451 -3.885 1.00 58.44 52 THR A CA 1
ATOM 3859 C C . THR B 1 55 ? 41.277 -32.759 -5.237 1.00 59.55 52 THR A C 1
ATOM 3860 O O . THR B 1 55 ? 40.782 -33.267 -6.238 1.00 59.94 52 THR A O 1
ATOM 3864 N N . THR B 1 56 ? 41.959 -31.614 -5.278 1.00 60.85 53 THR A N 1
ATOM 3865 C CA . THR B 1 56 ? 42.035 -30.836 -6.531 1.00 62.56 53 THR A CA 1
ATOM 3866 C C . THR B 1 56 ? 42.829 -31.531 -7.658 1.00 63.36 53 THR A C 1
ATOM 3867 O O . THR B 1 56 ? 42.387 -31.479 -8.809 1.00 64.05 53 THR A O 1
ATOM 3871 N N . PRO B 1 57 ? 43.978 -32.182 -7.349 1.00 63.81 54 PRO A N 1
ATOM 3872 C CA . PRO B 1 57 ? 44.670 -32.890 -8.437 1.00 64.71 54 PRO A CA 1
ATOM 3873 C C . PRO B 1 57 ? 43.736 -33.821 -9.204 1.00 64.38 54 PRO A C 1
ATOM 3874 O O . PRO B 1 57 ? 43.739 -33.811 -10.430 1.00 65.78 54 PRO A O 1
ATOM 3878 N N . VAL B 1 58 ? 42.923 -34.575 -8.465 1.00 63.14 55 VAL A N 1
ATOM 3879 C CA . VAL B 1 58 ? 41.961 -35.512 -9.044 1.00 62.65 55 VAL A CA 1
ATOM 3880 C C . VAL B 1 58 ? 40.907 -34.759 -9.853 1.00 63.04 55 VAL A C 1
ATOM 3881 O O . VAL B 1 58 ? 40.756 -35.000 -11.046 1.00 63.41 55 VAL A O 1
ATOM 3885 N N . LEU B 1 59 ? 40.196 -33.850 -9.192 1.00 63.31 56 LEU A N 1
ATOM 3886 C CA . LEU B 1 59 ? 39.091 -33.102 -9.808 1.00 64.29 56 LEU A CA 1
ATOM 3887 C C . LEU B 1 59 ? 39.473 -32.507 -11.166 1.00 66.84 56 LEU A C 1
ATOM 3888 O O . LEU B 1 59 ? 38.679 -32.531 -12.109 1.00 67.10 56 LEU A O 1
ATOM 3893 N N . LEU B 1 60 ? 40.696 -31.987 -11.249 1.00 68.91 57 LEU A N 1
ATOM 3894 C CA . LEU B 1 60 ? 41.305 -31.604 -12.522 1.00 71.36 57 LEU A CA 1
ATOM 3895 C C . LEU B 1 60 ? 41.551 -32.831 -13.408 1.00 71.83 57 LEU A C 1
ATOM 3896 O O . LEU B 1 60 ? 41.052 -32.891 -14.533 1.00 72.48 57 LEU A O 1
ATOM 3901 N N . GLU B 1 61 ? 42.309 -33.797 -12.883 1.00 72.00 58 GLU A N 1
ATOM 3902 C CA . GLU B 1 61 ? 42.690 -35.032 -13.606 1.00 72.67 58 GLU A CA 1
ATOM 3903 C C . GLU B 1 61 ? 41.511 -35.719 -14.317 1.00 71.40 58 GLU A C 1
ATOM 3904 O O . GLU B 1 61 ? 41.656 -36.160 -15.456 1.00 72.08 58 GLU A O 1
ATOM 3910 N N . ILE B 1 62 ? 40.354 -35.780 -13.651 1.00 69.68 59 ILE A N 1
ATOM 3911 C CA . ILE B 1 62 ? 39.119 -36.372 -14.225 1.00 68.53 59 ILE A CA 1
ATOM 3912 C C . ILE B 1 62 ? 38.305 -35.409 -15.104 1.00 68.93 59 ILE A C 1
ATOM 3913 O O . ILE B 1 62 ? 37.479 -35.853 -15.901 1.00 69.04 59 ILE A O 1
ATOM 3918 N N . GLY B 1 63 ? 38.515 -34.104 -14.918 1.00 69.02 60 GLY A N 1
ATOM 3919 C CA . GLY B 1 63 ? 37.990 -33.064 -15.813 1.00 69.73 60 GLY A CA 1
ATOM 3920 C C . GLY B 1 63 ? 36.729 -32.352 -15.351 1.00 69.14 60 GLY A C 1
ATOM 3921 O O . GLY B 1 63 ? 35.982 -31.833 -16.179 1.00 69.73 60 GLY A O 1
ATOM 3922 N N . VAL B 1 64 ? 36.523 -32.281 -14.036 1.00 68.09 61 VAL A N 1
ATOM 3923 C CA . VAL B 1 64 ? 35.268 -31.783 -13.442 1.00 67.73 61 VAL A CA 1
ATOM 3924 C C . VAL B 1 64 ? 35.409 -30.463 -12.649 1.00 68.84 61 VAL A C 1
ATOM 3925 O O . VAL B 1 64 ? 34.441 -29.996 -12.045 1.00 68.72 61 VAL A O 1
ATOM 3929 N N . MET B 1 65 ? 36.594 -29.857 -12.654 1.00 70.34 62 MET A N 1
ATOM 3930 C CA . MET B 1 65 ? 36.849 -28.665 -11.825 1.00 71.98 62 MET A CA 1
ATOM 3931 C C . MET B 1 65 ? 35.996 -27.461 -12.221 1.00 74.40 62 MET A C 1
ATOM 3932 O O . MET B 1 65 ? 35.361 -26.835 -11.372 1.00 74.68 62 MET A O 1
ATOM 3937 N N . GLU B 1 66 ? 36.002 -27.141 -13.511 1.00 76.82 63 GLU A N 1
ATOM 3938 C CA . GLU B 1 66 ? 35.191 -26.040 -14.047 1.00 79.28 63 GLU A CA 1
ATOM 3939 C C . GLU B 1 66 ? 33.681 -26.212 -13.802 1.00 78.44 63 GLU A C 1
ATOM 3940 O O . GLU B 1 66 ? 32.964 -25.222 -13.647 1.00 79.75 63 GLU A O 1
ATOM 3946 N N . LYS B 1 67 ? 33.215 -27.459 -13.748 1.00 76.21 64 LYS A N 1
ATOM 3947 C CA . LYS B 1 67 ? 31.822 -27.761 -13.386 1.00 75.38 64 LYS A CA 1
ATOM 3948 C C . LYS B 1 67 ? 31.539 -27.503 -11.900 1.00 73.95 64 LYS A C 1
ATOM 3949 O O . LYS B 1 67 ? 30.470 -27.006 -11.543 1.00 74.11 64 LYS A O 1
ATOM 3955 N N . ILE B 1 68 ? 32.497 -27.857 -11.047 1.00 72.49 65 ILE A N 1
ATOM 3956 C CA . ILE B 1 68 ? 32.419 -27.576 -9.609 1.00 71.54 65 ILE A CA 1
ATOM 3957 C C . ILE B 1 68 ? 32.485 -26.080 -9.332 1.00 72.69 65 ILE A C 1
ATOM 3958 O O . ILE B 1 68 ? 31.697 -25.560 -8.543 1.00 72.06 65 ILE A O 1
ATOM 3963 N N . GLU B 1 69 ? 33.440 -25.411 -9.975 1.00 74.39 66 GLU A N 1
ATOM 3964 C CA . GLU B 1 69 ? 33.591 -23.948 -9.913 1.00 76.35 66 GLU A CA 1
ATOM 3965 C C . GLU B 1 69 ? 32.271 -23.174 -10.080 1.00 77.45 66 GLU A C 1
ATOM 3966 O O . GLU B 1 69 ? 32.019 -22.208 -9.358 1.00 78.29 66 GLU A O 1
ATOM 3972 N N . LYS B 1 70 ? 31.441 -23.618 -11.025 1.00 77.84 67 LYS A N 1
ATOM 3973 C CA . LYS B 1 70 ? 30.130 -23.007 -11.310 1.00 79.46 67 LYS A CA 1
ATOM 3974 C C . LYS B 1 70 ? 29.134 -23.034 -10.144 1.00 77.76 67 LYS A C 1
ATOM 3975 O O . LYS B 1 70 ? 28.239 -22.194 -10.075 1.00 79.46 67 LYS A O 1
ATOM 3981 N N . ALA B 1 71 ? 29.285 -24.003 -9.246 1.00 74.84 68 ALA A N 1
ATOM 3982 C CA . ALA B 1 71 ? 28.398 -24.152 -8.089 1.00 73.13 68 ALA A CA 1
ATOM 3983 C C . ALA B 1 71 ? 28.611 -23.113 -6.987 1.00 72.64 68 ALA A C 1
ATOM 3984 O O . ALA B 1 71 ? 27.804 -23.043 -6.059 1.00 71.73 68 ALA A O 1
ATOM 3986 N N . ASN B 1 72 ? 29.690 -22.329 -7.080 1.00 72.97 69 ASN A N 1
ATOM 3987 C CA . ASN B 1 72 ? 30.001 -21.258 -6.118 1.00 73.41 69 ASN A CA 1
ATOM 3988 C C . ASN B 1 72 ? 30.117 -21.783 -4.688 1.00 71.44 69 ASN A C 1
ATOM 3989 O O . ASN B 1 72 ? 29.544 -21.215 -3.749 1.00 72.10 69 ASN A O 1
ATOM 3994 N N . PHE B 1 73 ? 30.852 -22.882 -4.540 1.00 68.91 70 PHE A N 1
ATOM 3995 C CA . PHE B 1 73 ? 31.149 -23.429 -3.227 1.00 67.07 70 PHE A CA 1
ATOM 3996 C C . PHE B 1 73 ? 32.127 -22.476 -2.527 1.00 67.28 70 PHE A C 1
ATOM 3997 O O . PHE B 1 73 ? 33.079 -22.017 -3.157 1.00 68.36 70 PHE A O 1
ATOM 4005 N N . PRO B 1 74 ? 31.879 -22.144 -1.243 1.00 66.42 71 PRO A N 1
ATOM 4006 C CA . PRO B 1 74 ? 32.792 -21.277 -0.495 1.00 67.18 71 PRO A CA 1
ATOM 4007 C C . PRO B 1 74 ? 34.237 -21.765 -0.522 1.00 66.93 71 PRO A C 1
ATOM 4008 O O . PRO B 1 74 ? 34.498 -22.961 -0.354 1.00 65.19 71 PRO A O 1
ATOM 4012 N N . LYS B 1 75 ? 35.157 -20.833 -0.741 1.00 68.81 72 LYS A N 1
ATOM 4013 C CA . LYS B 1 75 ? 36.572 -21.150 -0.853 1.00 68.82 72 LYS A CA 1
ATOM 4014 C C . LYS B 1 75 ? 37.179 -21.366 0.527 1.00 68.18 72 LYS A C 1
ATOM 4015 O O . LYS B 1 75 ? 36.965 -20.575 1.450 1.00 69.08 72 LYS A O 1
ATOM 4021 N N . LYS B 1 76 ? 37.924 -22.457 0.648 1.00 66.86 73 LYS A N 1
ATOM 4022 C CA . LYS B 1 76 ? 38.604 -22.825 1.874 1.00 66.20 73 LYS A CA 1
ATOM 4023 C C . LYS B 1 76 ? 40.081 -22.602 1.619 1.00 66.82 73 LYS A C 1
ATOM 4024 O O . LYS B 1 76 ? 40.730 -23.415 0.964 1.00 66.81 73 LYS A O 1
ATOM 4030 N N . PHE B 1 77 ? 40.604 -21.490 2.122 1.00 68.07 74 PHE A N 1
ATOM 4031 C CA . PHE B 1 77 ? 42.016 -21.132 1.918 1.00 69.30 74 PHE A CA 1
ATOM 4032 C C . PHE B 1 77 ? 42.942 -21.705 2.987 1.00 68.53 74 PHE A C 1
ATOM 4033 O O . PHE B 1 77 ? 44.167 -21.615 2.872 1.00 69.83 74 PHE A O 1
ATOM 4041 N N . GLY B 1 78 ? 42.348 -22.298 4.016 1.00 66.64 75 GLY A N 1
ATOM 4042 C CA . GLY B 1 78 ? 43.104 -22.930 5.082 1.00 65.76 75 GLY A CA 1
ATOM 4043 C C . GLY B 1 78 ? 42.181 -23.450 6.162 1.00 63.85 75 GLY A C 1
ATOM 4044 O O . GLY B 1 78 ? 41.002 -23.708 5.909 1.00 63.08 75 GLY A O 1
ATOM 4045 N N . ALA B 1 79 ? 42.716 -23.592 7.367 1.00 63.20 76 ALA A N 1
ATOM 4046 C CA . ALA B 1 79 ? 41.958 -24.125 8.492 1.00 61.79 76 ALA A CA 1
ATOM 4047 C C . ALA B 1 79 ? 42.374 -23.440 9.777 1.00 62.74 76 ALA A C 1
ATOM 4048 O O . ALA B 1 79 ? 43.438 -22.822 9.845 1.00 63.85 76 ALA A O 1
ATOM 4050 N N . ALA B 1 80 ? 41.529 -23.572 10.795 1.00 62.47 77 ALA A N 1
ATOM 4051 C CA . ALA B 1 80 ? 41.731 -22.893 12.071 1.00 64.15 77 ALA A CA 1
ATOM 4052 C C . ALA B 1 80 ? 41.213 -23.719 13.236 1.00 63.91 77 ALA A C 1
ATOM 4053 O O . ALA B 1 80 ? 40.224 -24.439 13.109 1.00 63.07 77 ALA A O 1
ATOM 4055 N N . TRP B 1 81 ? 41.901 -23.596 14.368 1.00 65.84 78 TRP A N 1
ATOM 4056 C CA . TRP B 1 81 ? 41.545 -24.272 15.616 1.00 66.14 78 TRP A CA 1
ATOM 4057 C C . TRP B 1 81 ? 41.394 -23.219 16.702 1.00 68.18 78 TRP A C 1
ATOM 4058 O O . TRP B 1 81 ? 42.223 -22.314 16.806 1.00 69.70 78 TRP A O 1
ATOM 4069 N N . THR B 1 82 ? 40.334 -23.346 17.500 1.00 68.47 79 THR A N 1
ATOM 4070 C CA . THR B 1 82 ? 40.006 -22.375 18.543 1.00 70.33 79 THR A CA 1
ATOM 4071 C C . THR B 1 82 ? 39.512 -23.099 19.789 1.00 70.41 79 THR A C 1
ATOM 4072 O O . THR B 1 82 ? 38.825 -24.116 19.688 1.00 68.74 79 THR A O 1
ATOM 4076 N N . SER B 1 83 ? 39.850 -22.556 20.955 1.00 72.52 80 SER A N 1
ATOM 4077 C CA . SER B 1 83 ? 39.293 -23.014 22.227 1.00 73.52 80 SER A CA 1
ATOM 4078 C C . SER B 1 83 ? 39.122 -21.835 23.173 1.00 76.25 80 SER A C 1
ATOM 4079 O O . SER B 1 83 ? 39.912 -20.891 23.146 1.00 77.75 80 SER A O 1
ATOM 4082 N N . ALA B 1 84 ? 38.079 -21.896 23.997 1.00 77.70 81 ALA A N 1
ATOM 4083 C CA . ALA B 1 84 ? 37.853 -20.911 25.057 1.00 80.14 81 ALA A CA 1
ATOM 4084 C C . ALA B 1 84 ? 38.908 -21.074 26.148 1.00 81.96 81 ALA A C 1
ATOM 4085 O O . ALA B 1 84 ? 39.367 -20.093 26.734 1.00 84.07 81 ALA A O 1
ATOM 4087 N N . ASP B 1 85 ? 39.273 -22.327 26.412 1.00 81.99 82 ASP A N 1
ATOM 4088 C CA . ASP B 1 85 ? 40.359 -22.667 27.323 1.00 83.75 82 ASP A CA 1
ATOM 4089 C C . ASP B 1 85 ? 41.711 -22.326 26.704 1.00 84.40 82 ASP A C 1
ATOM 4090 O O . ASP B 1 85 ? 42.057 -22.835 25.639 1.00 83.55 82 ASP A O 1
ATOM 4095 N N . SER B 1 86 ? 42.457 -21.449 27.366 1.00 86.57 83 SER A N 1
ATOM 4096 C CA . SER B 1 86 ? 43.892 -21.321 27.121 1.00 87.62 83 SER A CA 1
ATOM 4097 C C . SER B 1 86 ? 44.584 -22.476 27.843 1.00 88.43 83 SER A C 1
ATOM 4098 O O . SER B 1 86 ? 44.072 -22.995 28.839 1.00 88.54 83 SER A O 1
ATOM 4101 N N . GLY B 1 87 ? 45.750 -22.868 27.344 1.00 89.42 84 GLY A N 1
ATOM 4102 C CA . GLY B 1 87 ? 46.485 -24.010 27.893 1.00 90.09 84 GLY A CA 1
ATOM 4103 C C . GLY B 1 87 ? 47.285 -23.626 29.126 1.00 92.85 84 GLY A C 1
ATOM 4104 O O . GLY B 1 87 ? 46.960 -22.641 29.795 1.00 94.14 84 GLY A O 1
ATOM 4105 N N . PRO B 1 88 ? 48.337 -24.404 29.446 1.00 94.66 85 PRO A N 1
ATOM 4106 C CA . PRO B 1 88 ? 49.230 -23.989 30.518 1.00 97.84 85 PRO A CA 1
ATOM 4107 C C . PRO B 1 88 ? 50.192 -22.919 30.007 1.00 100.51 85 PRO A C 1
ATOM 4108 O O . PRO B 1 88 ? 50.521 -22.898 28.815 1.00 100.07 85 PRO A O 1
ATOM 4112 N N . GLU B 1 89 ? 50.642 -22.053 30.911 1.00 103.70 86 GLU A N 1
ATOM 4113 C CA . GLU B 1 89 ? 51.418 -20.862 30.540 1.00 106.34 86 GLU A CA 1
ATOM 4114 C C . GLU B 1 89 ? 52.793 -21.184 29.938 1.00 108.19 86 GLU A C 1
ATOM 4115 O O . GLU B 1 89 ? 53.309 -20.394 29.151 1.00 109.17 86 GLU A O 1
ATOM 4121 N N . ASP B 1 90 ? 53.369 -22.336 30.289 1.00 109.22 87 ASP A N 1
ATOM 4122 C CA . ASP B 1 90 ? 54.777 -22.630 29.967 1.00 111.25 87 ASP A CA 1
ATOM 4123 C C . ASP B 1 90 ? 55.081 -22.854 28.483 1.00 110.21 87 ASP A C 1
ATOM 4124 O O . ASP B 1 90 ? 56.119 -22.396 27.999 1.00 112.56 87 ASP A O 1
ATOM 4129 N N . LYS B 1 91 ? 54.200 -23.573 27.788 1.00 107.26 88 LYS A N 1
ATOM 4130 C CA . LYS B 1 91 ? 54.367 -23.893 26.354 1.00 106.25 88 LYS A CA 1
ATOM 4131 C C . LYS B 1 91 ? 55.641 -24.716 26.065 1.00 107.76 88 LYS A C 1
ATOM 4132 O O . LYS B 1 91 ? 56.184 -24.638 24.963 1.00 108.01 88 LYS A O 1
ATOM 4138 N N . MET B 1 92 ? 56.080 -25.516 27.044 1.00 109.07 89 MET A N 1
ATOM 4139 C CA . MET B 1 92 ? 57.409 -26.187 27.064 1.00 111.10 89 MET A CA 1
ATOM 4140 C C . MET B 1 92 ? 58.272 -26.032 25.798 1.00 110.97 89 MET A C 1
ATOM 4141 O O . MET B 1 92 ? 58.390 -26.945 24.975 1.00 109.38 89 MET A O 1
ATOM 4146 N N . GLY B 1 93 ? 58.850 -24.841 25.662 1.00 112.22 90 GLY A N 1
ATOM 4147 C CA . GLY B 1 93 ? 59.804 -24.521 24.596 1.00 113.16 90 GLY A CA 1
ATOM 4148 C C . GLY B 1 93 ? 59.303 -24.449 23.160 1.00 111.24 90 GLY A C 1
ATOM 4149 O O . GLY B 1 93 ? 60.119 -24.440 22.234 1.00 111.98 90 GLY A O 1
ATOM 4150 N N . PHE B 1 94 ? 57.984 -24.377 22.962 1.00 108.98 91 PHE A N 1
ATOM 4151 C CA . PHE B 1 94 ? 57.397 -24.375 21.605 1.00 107.22 91 PHE A CA 1
ATOM 4152 C C . PHE B 1 94 ? 57.485 -22.991 20.957 1.00 109.34 91 PHE A C 1
ATOM 4153 O O . PHE B 1 94 ? 56.833 -22.041 21.393 1.00 109.50 91 PHE A O 1
ATOM 4161 N N . GLN B 1 95 ? 58.269 -22.932 19.882 1.00 111.70 92 GLN A N 1
ATOM 4162 C CA . GLN B 1 95 ? 58.898 -21.700 19.375 1.00 115.24 92 GLN A CA 1
ATOM 4163 C C . GLN B 1 95 ? 57.962 -20.547 19.012 1.00 115.38 92 GLN A C 1
ATOM 4164 O O . GLN B 1 95 ? 58.309 -19.379 19.228 1.00 117.79 92 GLN A O 1
ATOM 4170 N N . GLY B 1 96 ? 56.793 -20.877 18.465 1.00 113.26 93 GLY A N 1
ATOM 4171 C CA . GLY B 1 96 ? 55.839 -19.874 17.986 1.00 113.48 93 GLY A CA 1
ATOM 4172 C C . GLY B 1 96 ? 54.408 -20.173 18.386 1.00 111.86 93 GLY A C 1
ATOM 4173 O O . GLY B 1 96 ? 53.879 -21.222 18.042 1.00 110.00 93 GLY A O 1
ATOM 4174 N N . LEU B 1 97 ? 53.814 -19.261 19.156 1.00 113.27 94 LEU A N 1
ATOM 4175 C CA . LEU B 1 97 ? 52.366 -19.213 19.397 1.00 111.87 94 LEU A CA 1
ATOM 4176 C C . LEU B 1 97 ? 51.928 -17.753 19.498 1.00 113.48 94 LEU A C 1
ATOM 4177 O O . LEU B 1 97 ? 52.671 -16.903 19.999 1.00 115.76 94 LEU A O 1
ATOM 4182 N N . ASP B 1 98 ? 50.714 -17.480 19.031 1.00 112.35 95 ASP A N 1
ATOM 4183 C CA . ASP B 1 98 ? 50.147 -16.119 19.040 1.00 113.32 95 ASP A CA 1
ATOM 4184 C C . ASP B 1 98 ? 4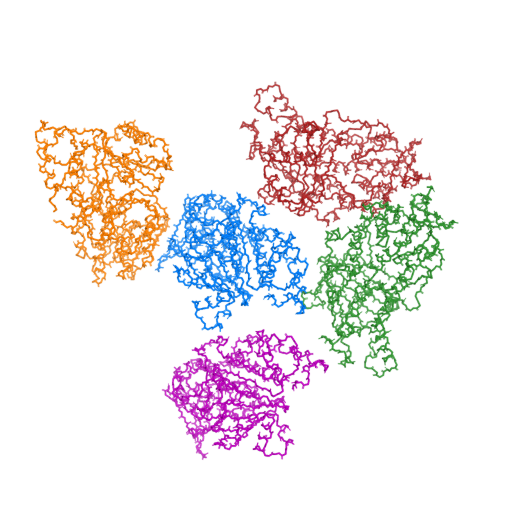9.152 -15.877 20.188 1.00 112.76 95 ASP A C 1
ATOM 4185 O O . ASP B 1 98 ? 49.143 -14.789 20.768 1.00 113.82 95 ASP A O 1
ATOM 4190 N N . HIS B 1 99 ? 48.330 -16.884 20.506 1.00 110.48 96 HIS A N 1
ATOM 4191 C CA . HIS B 1 99 ? 47.312 -16.792 21.577 1.00 109.63 96 HIS A CA 1
ATOM 4192 C C . HIS B 1 99 ? 47.379 -17.856 22.698 1.00 108.39 96 HIS A C 1
ATOM 4193 O O . HIS B 1 99 ? 46.483 -17.903 23.544 1.00 107.14 96 HIS A O 1
ATOM 4200 N N . ASP B 1 100 ? 48.427 -18.685 22.712 1.00 108.47 97 ASP A N 1
ATOM 4201 C CA . ASP B 1 100 ? 48.647 -19.709 23.762 1.00 107.91 97 ASP A CA 1
ATOM 4202 C C . ASP B 1 100 ? 47.532 -20.764 23.813 1.00 104.26 97 ASP A C 1
ATOM 4203 O O . ASP B 1 100 ? 46.716 -20.782 24.740 1.00 104.48 97 ASP A O 1
ATOM 4208 N N . PHE B 1 101 ? 47.501 -21.620 22.792 1.00 100.77 98 PHE A N 1
ATOM 4209 C CA . PHE B 1 101 ? 46.491 -22.697 22.629 1.00 97.57 98 PHE A CA 1
ATOM 4210 C C . PHE B 1 101 ? 45.025 -22.235 22.464 1.00 95.64 98 PHE A C 1
ATOM 4211 O O . PHE B 1 101 ? 44.128 -23.063 22.304 1.00 94.76 98 PHE A O 1
ATOM 4219 N N . ARG B 1 102 ? 44.797 -20.926 22.476 1.00 95.70 99 ARG A N 1
ATOM 4220 C CA . ARG B 1 102 ? 43.459 -20.340 22.439 1.00 94.73 99 ARG A CA 1
ATOM 4221 C C . ARG B 1 102 ? 42.976 -20.260 20.996 1.00 91.89 99 ARG A C 1
ATOM 4222 O O . ARG B 1 102 ? 41.792 -20.454 20.716 1.00 90.93 99 ARG A O 1
ATOM 4230 N N . SER B 1 103 ? 43.909 -19.964 20.093 1.00 90.12 100 SER A N 1
ATOM 4231 C CA . SER B 1 103 ? 43.651 -19.891 18.662 1.00 87.66 100 SER A CA 1
ATOM 4232 C C . SER B 1 103 ? 44.880 -20.366 17.890 1.00 85.89 100 SER A C 1
ATOM 4233 O O . SER B 1 103 ? 46.013 -20.208 18.348 1.00 87.26 100 SER A O 1
ATOM 4236 N N . ALA B 1 104 ? 44.638 -20.952 16.721 1.00 82.65 101 ALA A N 1
ATOM 4237 C CA . ALA B 1 104 ? 45.703 -21.426 15.837 1.00 81.11 101 ALA A CA 1
ATOM 4238 C C . ALA B 1 104 ? 45.177 -21.562 14.411 1.00 78.91 101 ALA A C 1
ATOM 4239 O O . ALA B 1 104 ? 43.988 -21.815 14.208 1.00 76.42 101 ALA A O 1
ATOM 4241 N N . GLU B 1 105 ? 46.076 -21.403 13.440 1.00 78.95 102 GLU A N 1
ATOM 4242 C CA . GLU B 1 105 ? 45.714 -21.300 12.021 1.00 78.28 102 GLU A CA 1
ATOM 4243 C C . GLU B 1 105 ? 46.760 -21.875 11.072 1.00 78.53 102 GLU A C 1
ATOM 4244 O O . GLU B 1 105 ? 47.931 -22.038 11.425 1.00 79.36 102 GLU A O 1
ATOM 4250 N N . ILE B 1 106 ? 46.301 -22.165 9.857 1.00 77.86 103 ILE A N 1
ATOM 4251 C CA . ILE B 1 106 ? 47.129 -22.738 8.796 1.00 77.69 103 ILE A CA 1
ATOM 4252 C C . ILE B 1 106 ? 46.514 -22.391 7.433 1.00 77.37 103 ILE A C 1
ATOM 4253 O O . ILE B 1 106 ? 45.296 -22.435 7.276 1.00 75.94 103 ILE A O 1
ATOM 4258 N N . LEU B 1 107 ? 47.366 -22.008 6.483 1.00 78.74 104 LEU A N 1
ATOM 4259 C CA . LEU B 1 107 ? 46.973 -21.738 5.095 1.00 79.18 104 LEU A CA 1
ATOM 4260 C C . LEU B 1 107 ? 47.451 -22.882 4.216 1.00 78.60 104 LEU A C 1
ATOM 4261 O O . LEU B 1 107 ? 48.553 -23.394 4.413 1.00 79.29 104 LEU A O 1
ATOM 4266 N N . PHE B 1 108 ? 46.632 -23.274 3.242 1.00 77.80 105 PHE A N 1
ATOM 4267 C CA . PHE B 1 108 ? 47.019 -24.321 2.289 1.00 77.35 105 PHE A CA 1
ATOM 4268 C C . PHE B 1 108 ? 48.111 -23.865 1.318 1.00 79.58 105 PHE A C 1
ATOM 4269 O O . PHE B 1 108 ? 48.868 -24.698 0.813 1.00 79.95 105 PHE A O 1
ATOM 4277 N N . ASN B 1 109 ? 48.198 -22.554 1.073 1.00 81.51 106 ASN A N 1
ATOM 4278 C CA . ASN B 1 109 ? 49.269 -21.985 0.233 1.00 83.55 106 ASN A CA 1
ATOM 4279 C C . ASN B 1 109 ? 50.676 -21.984 0.860 1.00 84.63 106 ASN A C 1
ATOM 4280 O O . ASN B 1 109 ? 51.659 -21.740 0.156 1.00 86.38 106 ASN A O 1
ATOM 4285 N N . GLU B 1 110 ? 50.771 -22.250 2.164 1.00 83.48 107 GLU A N 1
ATOM 4286 C CA . GLU B 1 110 ? 52.067 -22.332 2.859 1.00 84.45 107 GLU A CA 1
ATOM 4287 C C . GLU B 1 110 ? 52.947 -23.518 2.450 1.00 84.30 107 GLU A C 1
ATOM 4288 O O . GLU B 1 110 ? 54.159 -23.473 2.659 1.00 86.31 107 GLU A O 1
ATOM 4294 N N . ARG B 1 111 ? 52.344 -24.572 1.899 1.00 82.50 108 ARG A N 1
ATOM 4295 C CA . ARG B 1 111 ? 53.093 -25.719 1.367 1.00 82.82 108 ARG A CA 1
ATOM 4296 C C . ARG B 1 111 ? 52.702 -25.984 -0.087 1.00 82.67 108 ARG A C 1
ATOM 4297 O O . ARG B 1 111 ? 51.512 -26.090 -0.408 1.00 80.79 108 ARG A O 1
ATOM 4305 N N . LYS B 1 112 ? 53.712 -26.093 -0.952 1.00 84.49 109 LYS A N 1
ATOM 4306 C CA . LYS B 1 112 ? 53.497 -26.374 -2.369 1.00 85.19 109 LYS A CA 1
ATOM 4307 C C . LYS B 1 112 ? 53.180 -27.862 -2.572 1.00 83.57 109 LYS A C 1
ATOM 4308 O O . LYS B 1 112 ? 54.068 -28.720 -2.511 1.00 83.95 109 LYS A O 1
ATOM 4314 N N . GLN B 1 113 ? 51.901 -28.143 -2.802 1.00 81.66 110 GLN A N 1
ATOM 4315 C CA . GLN B 1 113 ? 51.391 -29.497 -3.007 1.00 79.82 110 GLN A CA 1
ATOM 4316 C C . GLN B 1 113 ? 51.343 -29.768 -4.505 1.00 80.70 110 GLN A C 1
ATOM 4317 O O . GLN B 1 113 ? 50.693 -29.025 -5.235 1.00 81.22 110 GLN A O 1
ATOM 4323 N N . GLU B 1 114 ? 52.023 -30.815 -4.972 1.00 81.78 111 GLU A N 1
ATOM 4324 C CA . GLU B 1 114 ? 51.975 -31.157 -6.406 1.00 82.87 111 GLU A CA 1
ATOM 4325 C C . GLU B 1 114 ? 50.591 -31.676 -6.815 1.00 80.35 111 GLU A C 1
ATOM 4326 O O . GLU B 1 114 ? 49.958 -32.441 -6.085 1.00 77.99 111 GLU A O 1
ATOM 4332 N N . GLY B 1 115 ? 50.140 -31.238 -7.989 1.00 80.78 112 GLY A N 1
ATOM 4333 C CA . GLY B 1 115 ? 48.760 -31.436 -8.439 1.00 79.40 112 GLY A CA 1
ATOM 4334 C C . GLY B 1 115 ? 47.862 -30.247 -8.126 1.00 79.36 112 GLY A C 1
ATOM 4335 O O . GLY B 1 115 ? 46.952 -29.942 -8.897 1.00 78.96 112 GLY A O 1
ATOM 4336 N N . VAL B 1 116 ? 48.111 -29.588 -6.990 1.00 80.11 113 VAL A N 1
ATOM 4337 C CA . VAL B 1 116 ? 47.394 -28.369 -6.598 1.00 80.32 113 VAL A CA 1
ATOM 4338 C C . VAL B 1 116 ? 47.922 -27.216 -7.470 1.00 82.08 113 VAL A C 1
ATOM 4339 O O . VAL B 1 116 ? 49.121 -27.140 -7.748 1.00 83.59 113 VAL A O 1
ATOM 4343 N N . ASP B 1 117 ? 47.013 -26.345 -7.900 1.00 81.84 114 ASP A N 1
ATOM 4344 C CA . ASP B 1 117 ? 47.317 -25.197 -8.774 1.00 83.53 114 ASP A CA 1
ATOM 4345 C C . ASP B 1 117 ? 46.702 -23.926 -8.184 1.00 83.56 114 ASP A C 1
ATOM 4346 O O . ASP B 1 117 ? 46.409 -22.960 -8.897 1.00 85.07 114 ASP A O 1
ATOM 4351 N N . ARG B 1 118 ? 46.554 -23.942 -6.864 1.00 81.82 115 ARG A N 1
ATOM 4352 C CA . ARG B 1 118 ? 45.585 -23.118 -6.154 1.00 80.88 115 ARG A CA 1
ATOM 4353 C C . ARG B 1 118 ? 46.036 -22.871 -4.720 1.00 80.10 115 ARG A C 1
ATOM 4354 O O . ARG B 1 118 ? 46.759 -23.684 -4.137 1.00 79.47 115 ARG A O 1
ATOM 4362 N N . ASP B 1 119 ? 45.578 -21.754 -4.160 1.00 79.95 116 ASP A N 1
ATOM 4363 C CA . ASP B 1 119 ? 45.710 -21.466 -2.725 1.00 78.68 116 ASP A CA 1
ATOM 4364 C C . ASP B 1 119 ? 44.516 -21.976 -1.907 1.00 75.29 116 ASP A C 1
ATOM 4365 O O . ASP B 1 119 ? 44.564 -21.964 -0.672 1.00 74.34 116 ASP A O 1
ATOM 4370 N N . PHE B 1 120 ? 43.458 -22.413 -2.597 1.00 73.02 117 PHE A N 1
ATOM 4371 C CA . PHE B 1 120 ? 42.227 -22.888 -1.962 1.00 70.54 117 PHE A CA 1
ATOM 4372 C C . PHE B 1 120 ? 41.693 -24.216 -2.507 1.00 68.85 117 PHE A C 1
ATOM 4373 O O . PHE B 1 120 ? 42.077 -24.687 -3.581 1.00 69.66 117 PHE A O 1
ATOM 4381 N N . THR B 1 121 ? 40.799 -24.803 -1.721 1.00 66.63 118 THR A N 1
ATOM 4382 C CA . THR B 1 121 ? 39.867 -25.826 -2.177 1.00 64.80 118 THR A CA 1
ATOM 4383 C C . THR B 1 121 ? 38.491 -25.316 -1.746 1.00 64.01 118 THR A C 1
ATOM 4384 O O . THR B 1 121 ? 38.350 -24.129 -1.433 1.00 64.88 118 THR A O 1
ATOM 4388 N N . PHE B 1 122 ? 37.494 -26.197 -1.704 1.00 62.03 119 PHE A N 1
ATOM 4389 C CA . PHE B 1 122 ? 36.113 -25.794 -1.436 1.00 61.58 119 PHE A CA 1
ATOM 4390 C C . PHE B 1 122 ? 35.522 -26.379 -0.154 1.00 60.26 119 PHE A C 1
ATOM 4391 O O . PHE B 1 122 ? 36.031 -27.351 0.399 1.00 59.45 119 PHE A O 1
ATOM 4399 N N . HIS B 1 123 ? 34.460 -25.731 0.317 1.00 60.66 120 HIS A N 1
ATOM 4400 C CA . HIS B 1 123 ? 33.509 -26.312 1.256 1.00 59.54 120 HIS A CA 1
ATOM 4401 C C . HIS B 1 123 ? 32.259 -26.598 0.436 1.00 59.27 120 HIS A C 1
ATOM 4402 O O . HIS B 1 123 ? 31.669 -25.667 -0.116 1.00 60.19 120 HIS A O 1
ATOM 4409 N N . VAL B 1 124 ? 31.828 -27.855 0.374 1.00 57.88 121 VAL A N 1
ATOM 4410 C CA . VAL B 1 124 ? 30.772 -28.248 -0.576 1.00 57.47 121 VAL A CA 1
ATOM 4411 C C . VAL B 1 124 ? 29.457 -28.683 0.073 1.00 56.65 121 VAL A C 1
ATOM 4412 O O . VAL B 1 124 ? 29.450 -29.357 1.097 1.00 55.36 121 VAL A O 1
ATOM 4416 N N . ASP B 1 125 ? 28.352 -28.258 -0.536 1.00 57.16 122 ASP A N 1
ATOM 4417 C CA . ASP B 1 125 ? 27.047 -28.877 -0.343 1.00 56.56 122 ASP A CA 1
ATOM 4418 C C . ASP B 1 125 ? 27.190 -30.268 -0.951 1.00 55.17 122 ASP A C 1
ATOM 4419 O O . ASP B 1 125 ? 27.318 -30.403 -2.166 1.00 55.62 122 ASP A O 1
ATOM 4424 N N . ARG B 1 126 ? 27.184 -31.295 -0.109 1.00 53.83 123 ARG A N 1
ATOM 4425 C CA . ARG B 1 126 ? 27.435 -32.661 -0.575 1.00 52.90 123 ARG A CA 1
ATOM 4426 C C . ARG B 1 126 ? 26.307 -33.235 -1.439 1.00 53.58 123 ARG A C 1
ATOM 4427 O O . ARG B 1 126 ? 26.530 -34.200 -2.161 1.00 53.63 123 ARG A O 1
ATOM 4435 N N . GLY B 1 127 ? 25.112 -32.650 -1.369 1.00 54.92 124 GLY A N 1
ATOM 4436 C CA . GLY B 1 127 ? 24.036 -32.971 -2.314 1.00 55.74 124 GLY A CA 1
ATOM 4437 C C . GLY B 1 127 ? 24.412 -32.601 -3.740 1.00 56.51 124 GLY A C 1
ATOM 4438 O O . GLY B 1 127 ? 24.468 -33.466 -4.616 1.00 56.39 124 GLY A O 1
ATOM 4439 N N . LYS B 1 128 ? 24.705 -31.317 -3.946 1.00 57.75 125 LYS A N 1
ATOM 4440 C CA . LYS B 1 128 ? 25.117 -30.768 -5.251 1.00 58.64 125 LYS A CA 1
ATOM 4441 C C . LYS B 1 128 ? 26.409 -31.402 -5.772 1.00 57.32 125 LYS A C 1
ATOM 4442 O O . LYS B 1 128 ? 26.484 -31.838 -6.919 1.00 56.88 125 LYS A O 1
ATOM 4448 N N . PHE B 1 129 ? 27.417 -31.419 -4.905 1.00 56.74 126 PHE A N 1
ATOM 4449 C CA . PHE B 1 129 ? 28.774 -31.903 -5.201 1.00 56.62 126 PHE A CA 1
ATOM 4450 C C . PHE B 1 129 ? 28.802 -33.307 -5.798 1.00 56.10 126 PHE A C 1
ATOM 4451 O O . PHE B 1 129 ? 29.415 -33.533 -6.834 1.00 56.53 126 PHE A O 1
ATOM 4459 N N . ASP B 1 130 ? 28.124 -34.236 -5.138 1.00 55.66 127 ASP A N 1
ATOM 4460 C CA . ASP B 1 130 ? 28.022 -35.619 -5.612 1.00 55.35 127 ASP A CA 1
ATOM 4461 C C . ASP B 1 130 ? 27.301 -35.754 -6.955 1.00 55.73 127 ASP A C 1
ATOM 4462 O O . ASP B 1 130 ? 27.680 -36.585 -7.780 1.00 56.44 127 ASP A O 1
ATOM 4467 N N . ARG B 1 131 ? 26.263 -34.953 -7.161 1.00 56.03 128 ARG A N 1
ATOM 4468 C CA . ARG B 1 131 ? 25.545 -34.933 -8.434 1.00 56.67 128 ARG A CA 1
ATOM 4469 C C . ARG B 1 131 ? 26.390 -34.381 -9.579 1.00 57.31 128 ARG A C 1
ATOM 4470 O O . ARG B 1 131 ? 26.406 -34.948 -10.674 1.00 57.69 128 ARG A O 1
ATOM 4478 N N . ILE B 1 132 ? 27.063 -33.265 -9.329 1.00 57.58 129 ILE A N 1
ATOM 4479 C CA . ILE B 1 132 ? 27.963 -32.669 -10.314 1.00 58.27 129 ILE A CA 1
ATOM 4480 C C . ILE B 1 132 ? 29.043 -33.680 -10.704 1.00 57.67 129 ILE A C 1
ATOM 4481 O O . ILE B 1 132 ? 29.362 -33.828 -11.884 1.00 58.98 129 ILE A O 1
ATOM 4486 N N . LEU B 1 133 ? 29.588 -34.376 -9.709 1.00 56.44 130 LEU A N 1
ATOM 4487 C CA . LEU B 1 133 ? 30.604 -35.397 -9.940 1.00 55.49 130 LEU A CA 1
ATOM 4488 C C . LEU B 1 133 ? 30.062 -36.599 -10.714 1.00 55.14 130 LEU A C 1
ATOM 4489 O O . LEU B 1 133 ? 30.706 -37.069 -11.658 1.00 55.39 130 LEU A O 1
ATOM 4494 N N . LEU B 1 134 ? 28.881 -37.074 -10.321 1.00 54.66 131 LEU A N 1
ATOM 4495 C CA . LEU B 1 134 ? 28.279 -38.270 -10.923 1.00 54.74 131 LEU A CA 1
ATOM 4496 C C . LEU B 1 134 ? 27.754 -38.042 -12.337 1.00 56.09 131 LEU A C 1
ATOM 4497 O O . LEU B 1 134 ? 27.788 -38.957 -13.165 1.00 56.57 131 LEU A O 1
ATOM 4502 N N . GLU B 1 135 ? 27.242 -36.845 -12.602 1.00 56.99 132 GLU A N 1
ATOM 4503 C CA . GLU B 1 135 ? 26.870 -36.457 -13.965 1.00 58.33 132 GLU A CA 1
ATOM 4504 C C . GLU B 1 135 ? 28.076 -36.386 -14.897 1.00 58.62 132 GLU A C 1
ATOM 4505 O O . GLU B 1 135 ? 27.981 -36.780 -16.064 1.00 59.25 132 GLU A O 1
ATOM 4511 N N . HIS B 1 136 ? 29.196 -35.873 -14.380 1.00 57.99 133 HIS A N 1
ATOM 4512 C CA . HIS B 1 136 ? 30.434 -35.775 -15.154 1.00 58.39 133 HIS A CA 1
ATOM 4513 C C . HIS B 1 136 ? 30.996 -37.150 -15.526 1.00 58.26 133 HIS A C 1
ATOM 4514 O O . HIS B 1 136 ? 31.500 -37.331 -16.638 1.00 59.66 133 HIS A O 1
ATOM 4521 N N . ALA B 1 137 ? 30.915 -38.101 -14.595 1.00 56.86 134 ALA A N 1
ATOM 4522 C CA . ALA B 1 137 ? 31.144 -39.515 -14.904 1.00 56.29 134 ALA A CA 1
ATOM 4523 C C . ALA B 1 137 ? 30.188 -39.970 -15.999 1.00 57.28 134 ALA A C 1
ATOM 4524 O O . ALA B 1 137 ? 30.607 -40.581 -16.983 1.00 57.77 134 ALA A O 1
ATOM 4526 N N . GLY B 1 138 ? 28.908 -39.648 -15.820 1.00 57.86 135 GLY A N 1
ATOM 4527 C CA . GLY B 1 138 ? 27.866 -39.894 -16.830 1.00 59.37 135 GLY A CA 1
ATOM 4528 C C . GLY B 1 138 ? 28.190 -39.407 -18.236 1.00 61.08 135 GLY A C 1
ATOM 4529 O O . GLY B 1 138 ? 27.942 -40.114 -19.220 1.00 62.23 135 GLY A O 1
ATOM 4530 N N . SER B 1 139 ? 28.749 -38.200 -18.316 1.00 61.73 136 SER A N 1
ATOM 4531 C CA . SER B 1 139 ? 29.127 -37.565 -19.590 1.00 63.31 136 SER A CA 1
ATOM 4532 C C . SER B 1 139 ? 30.454 -38.060 -20.183 1.00 63.45 136 SER A C 1
ATOM 4533 O O . SER B 1 139 ? 30.723 -37.826 -21.362 1.00 65.24 136 SER A O 1
ATOM 4536 N N . LEU B 1 140 ? 31.285 -38.706 -19.365 1.00 61.97 137 LEU A N 1
ATOM 4537 C CA . LEU B 1 140 ? 32.555 -39.287 -19.826 1.00 61.91 137 LEU A CA 1
ATOM 4538 C C . LEU B 1 140 ? 32.400 -40.671 -20.475 1.00 61.18 137 LEU A C 1
ATOM 4539 O O . LEU B 1 140 ? 33.355 -41.183 -21.059 1.00 61.84 137 LEU A O 1
ATOM 4544 N N . GLY B 1 141 ? 31.212 -41.263 -20.376 1.00 59.86 138 GLY A N 1
ATOM 4545 C CA . GLY B 1 141 ? 30.950 -42.595 -20.925 1.00 59.56 138 GLY A CA 1
ATOM 4546 C C . GLY B 1 141 ? 30.184 -43.501 -19.977 1.00 58.05 138 GLY A C 1
ATOM 4547 O O . GLY B 1 141 ? 29.354 -44.295 -20.419 1.00 58.68 138 GLY A O 1
ATOM 4548 N N . ALA B 1 142 ? 30.459 -43.379 -18.677 1.00 56.09 139 ALA A N 1
ATOM 4549 C CA . ALA B 1 142 ? 29.879 -44.261 -17.661 1.00 54.73 139 ALA A CA 1
ATOM 4550 C C . ALA B 1 142 ? 28.354 -44.261 -17.676 1.00 54.24 139 ALA A C 1
ATOM 4551 O O . ALA B 1 142 ? 27.727 -43.207 -17.648 1.00 54.57 139 ALA A O 1
ATOM 4553 N N . LYS B 1 143 ? 27.776 -45.456 -17.744 1.00 53.83 140 LYS A N 1
ATOM 4554 C CA . LYS B 1 143 ? 26.345 -45.648 -17.528 1.00 53.75 140 LYS A CA 1
ATOM 4555 C C . LYS B 1 143 ? 26.043 -45.376 -16.054 1.00 52.60 140 LYS A C 1
ATOM 4556 O O . LYS B 1 143 ? 26.873 -45.653 -15.186 1.00 51.69 140 LYS A O 1
ATOM 4562 N N . VAL B 1 144 ? 24.868 -44.818 -15.778 1.00 52.59 141 VAL A N 1
ATOM 4563 C CA . VAL B 1 144 ? 24.493 -44.439 -14.412 1.00 51.85 141 VAL A CA 1
ATOM 4564 C C . VAL B 1 144 ? 23.047 -44.832 -14.143 1.00 52.67 141 VAL A C 1
ATOM 4565 O O . VAL B 1 144 ? 22.132 -44.333 -14.800 1.00 54.20 141 VAL A O 1
ATOM 4569 N N . PHE B 1 145 ? 22.857 -45.717 -13.169 1.00 52.16 142 PHE A N 1
ATOM 4570 C CA . PHE B 1 145 ? 21.534 -46.058 -12.680 1.00 52.88 142 PHE A CA 1
ATOM 4571 C C . PHE B 1 145 ? 21.353 -45.430 -11.308 1.00 52.61 142 PHE A C 1
ATOM 4572 O O . PHE B 1 145 ? 22.090 -45.755 -10.380 1.00 51.97 142 PHE A O 1
ATOM 4580 N N . GLN B 1 146 ? 20.393 -44.516 -11.196 1.00 53.67 143 GLN A N 1
ATOM 4581 C CA . GLN B 1 146 ? 19.974 -43.974 -9.903 1.00 53.85 143 GLN A CA 1
ATOM 4582 C C . GLN B 1 146 ? 18.696 -44.660 -9.440 1.00 54.69 143 GLN A C 1
ATOM 4583 O O . GLN B 1 146 ? 17.869 -45.061 -10.260 1.00 55.69 143 GLN A O 1
ATOM 4589 N N . GLY B 1 147 ? 18.543 -44.781 -8.124 1.00 54.31 144 GLY A N 1
ATOM 4590 C CA . GLY B 1 147 ? 17.379 -45.433 -7.521 1.00 55.61 144 GLY A CA 1
ATOM 4591 C C . GLY B 1 147 ? 17.424 -46.955 -7.531 1.00 56.25 144 GLY A C 1
ATOM 4592 O O . GLY B 1 147 ? 16.430 -47.602 -7.208 1.00 57.01 144 GLY A O 1
ATOM 4593 N N . VAL B 1 148 ? 18.579 -47.521 -7.879 1.00 55.99 145 VAL A N 1
ATOM 4594 C CA . VAL B 1 148 ? 18.722 -48.956 -8.117 1.00 57.09 145 VAL A CA 1
ATOM 4595 C C . VAL B 1 148 ? 19.749 -49.506 -7.138 1.00 56.85 145 VAL A C 1
ATOM 4596 O O . VAL B 1 148 ? 20.955 -49.399 -7.359 1.00 56.30 145 VAL A O 1
ATOM 4600 N N . GLU B 1 149 ? 19.258 -50.096 -6.055 1.00 57.93 146 GLU A N 1
ATOM 4601 C CA . GLU B 1 149 ? 20.116 -50.609 -4.994 1.00 58.01 146 GLU A CA 1
ATOM 4602 C C . GLU B 1 149 ? 20.720 -51.957 -5.381 1.00 58.69 146 GLU A C 1
ATOM 4603 O O . GLU B 1 149 ? 20.047 -52.783 -5.985 1.00 60.30 146 GLU A O 1
ATOM 4609 N N . ILE B 1 150 ? 21.989 -52.161 -5.044 1.00 58.38 147 ILE A N 1
ATOM 4610 C CA . ILE B 1 150 ? 22.639 -53.463 -5.181 1.00 59.51 147 ILE A CA 1
ATOM 4611 C C . ILE B 1 150 ? 22.442 -54.215 -3.871 1.00 60.49 147 ILE A C 1
ATOM 4612 O O . ILE B 1 150 ? 22.841 -53.732 -2.807 1.00 59.35 147 ILE A O 1
ATOM 4617 N N . ALA B 1 151 ? 21.827 -55.392 -3.967 1.00 62.35 148 ALA A N 1
ATOM 4618 C CA . ALA B 1 151 ? 21.601 -56.265 -2.816 1.00 63.91 148 ALA A CA 1
ATOM 4619 C C . ALA B 1 151 ? 22.792 -57.190 -2.553 1.00 64.70 148 ALA A C 1
ATOM 4620 O O . ALA B 1 151 ? 23.188 -57.378 -1.406 1.00 64.93 148 ALA A O 1
ATOM 4622 N N . ASP B 1 152 ? 23.353 -57.769 -3.613 1.00 65.28 149 ASP A N 1
ATOM 4623 C CA . ASP B 1 152 ? 24.390 -58.793 -3.468 1.00 66.12 149 ASP A CA 1
ATOM 4624 C C . ASP B 1 152 ? 25.264 -58.912 -4.716 1.00 65.16 149 ASP A C 1
ATOM 4625 O O . ASP B 1 152 ? 24.899 -58.443 -5.794 1.00 64.52 149 ASP A O 1
ATOM 4630 N N . VAL B 1 153 ? 26.424 -59.539 -4.537 1.00 65.16 150 VAL A N 1
ATOM 4631 C CA . VAL B 1 153 ? 27.309 -59.924 -5.636 1.00 65.24 150 VAL A CA 1
ATOM 4632 C C . VAL B 1 153 ? 27.556 -61.425 -5.530 1.00 67.71 150 VAL A C 1
ATOM 4633 O O . VAL B 1 153 ? 27.827 -61.947 -4.447 1.00 68.69 150 VAL A O 1
ATOM 4637 N N . GLU B 1 154 ? 27.453 -62.105 -6.663 1.00 69.10 151 GLU A N 1
ATOM 4638 C CA . GLU B 1 154 ? 27.841 -63.499 -6.776 1.00 71.45 151 GLU A CA 1
ATOM 4639 C C . GLU B 1 154 ? 29.230 -63.524 -7.405 1.00 70.68 151 GLU A C 1
ATOM 4640 O O . GLU B 1 154 ? 29.419 -63.046 -8.523 1.00 70.23 151 GLU A O 1
ATOM 4646 N N . PHE B 1 155 ? 30.198 -64.043 -6.655 1.00 70.81 152 PHE A N 1
ATOM 4647 C CA . PHE B 1 155 ? 31.557 -64.252 -7.141 1.00 70.54 152 PHE A CA 1
ATOM 4648 C C . PHE B 1 155 ? 31.685 -65.675 -7.654 1.00 72.96 152 PHE A C 1
ATOM 4649 O O . PHE B 1 155 ? 31.868 -66.619 -6.880 1.00 74.38 152 PHE A O 1
ATOM 4657 N N . LEU B 1 156 ? 31.573 -65.810 -8.971 1.00 73.25 153 LEU A N 1
ATOM 4658 C CA . LEU B 1 156 ? 31.654 -67.103 -9.643 1.00 75.53 153 LEU A CA 1
ATOM 4659 C C . LEU B 1 156 ? 33.112 -67.513 -9.820 1.00 76.53 153 LEU A C 1
ATOM 4660 O O . LEU B 1 156 ? 33.482 -68.647 -9.526 1.00 78.92 153 LEU A O 1
ATOM 4665 N N . SER B 1 157 ? 33.924 -66.575 -10.307 1.00 75.41 154 SER A N 1
ATOM 4666 C CA . SER B 1 157 ? 35.325 -66.818 -10.661 1.00 76.66 154 SER A CA 1
ATOM 4667 C C . SER B 1 157 ? 36.087 -65.487 -10.778 1.00 74.82 154 SER A C 1
ATOM 4668 O O . SER B 1 157 ? 35.465 -64.419 -10.801 1.00 73.20 154 SER A O 1
ATOM 4671 N N . PRO B 1 158 ? 37.434 -65.537 -10.814 1.00 75.36 155 PRO A N 1
ATOM 4672 C CA . PRO B 1 158 ? 38.218 -64.379 -11.232 1.00 74.05 155 PRO A CA 1
ATOM 4673 C C . PRO B 1 158 ? 37.831 -63.828 -12.607 1.00 73.20 155 PRO A C 1
ATOM 4674 O O . PRO B 1 158 ? 37.876 -64.551 -13.605 1.00 74.61 155 PRO A O 1
ATOM 4678 N N . GLY B 1 159 ? 37.438 -62.556 -12.629 1.00 71.01 156 GLY A N 1
ATOM 4679 C CA . GLY B 1 159 ? 37.041 -61.864 -13.855 1.00 70.09 156 GLY A CA 1
ATOM 4680 C C . GLY B 1 159 ? 35.670 -62.264 -14.357 1.00 70.11 156 GLY A C 1
ATOM 4681 O O . GLY B 1 159 ? 35.417 -62.254 -15.566 1.00 70.52 156 GLY A O 1
ATOM 4682 N N . ASN B 1 160 ? 34.785 -62.604 -13.424 1.00 69.85 157 ASN A N 1
ATOM 4683 C CA . ASN B 1 160 ? 33.462 -63.131 -13.751 1.00 70.45 157 ASN A CA 1
ATOM 4684 C C . ASN B 1 160 ? 32.542 -63.070 -12.531 1.00 69.92 157 ASN A C 1
ATOM 4685 O O . ASN B 1 160 ? 32.726 -63.802 -11.559 1.00 70.96 157 ASN A O 1
ATOM 4690 N N . VAL B 1 161 ? 31.542 -62.202 -12.614 1.00 68.94 158 VAL A N 1
ATOM 4691 C CA . VAL B 1 161 ? 30.727 -61.805 -11.473 1.00 68.37 158 VAL A CA 1
ATOM 4692 C C . VAL B 1 161 ? 29.284 -61.620 -11.932 1.00 68.58 158 VAL A C 1
ATOM 4693 O O . VAL B 1 161 ? 29.029 -61.196 -13.060 1.00 68.05 158 VAL A O 1
ATOM 4697 N N . ILE B 1 162 ? 28.350 -61.950 -11.047 1.00 69.52 159 ILE A N 1
ATOM 4698 C CA . ILE B 1 162 ? 26.954 -61.579 -11.220 1.00 69.85 159 ILE A CA 1
ATOM 4699 C C . ILE B 1 162 ? 26.581 -60.618 -10.104 1.00 68.63 159 ILE A C 1
ATOM 4700 O O . ILE B 1 162 ? 26.580 -60.987 -8.932 1.00 68.88 159 ILE A O 1
ATOM 4705 N N . VAL B 1 163 ? 26.257 -59.390 -10.484 1.00 67.80 160 VAL A N 1
ATOM 4706 C CA . VAL B 1 163 ? 25.753 -58.395 -9.556 1.00 67.02 160 VAL A CA 1
ATOM 4707 C C . VAL B 1 163 ? 24.232 -58.457 -9.585 1.00 68.18 160 VAL A C 1
ATOM 4708 O O . VAL B 1 163 ? 23.626 -58.314 -10.648 1.00 68.67 160 VAL A O 1
ATOM 4712 N N . ASN B 1 164 ? 23.631 -58.681 -8.418 1.00 69.11 161 ASN A N 1
ATOM 4713 C CA . ASN B 1 164 ? 22.181 -58.602 -8.250 1.00 70.43 161 ASN A CA 1
ATOM 4714 C C . ASN B 1 164 ? 21.756 -57.174 -7.901 1.00 69.58 161 ASN A C 1
ATOM 4715 O O . ASN B 1 164 ? 21.993 -56.698 -6.787 1.00 69.13 161 ASN A O 1
ATOM 4720 N N . ALA B 1 165 ? 21.135 -56.499 -8.865 1.00 69.96 162 ALA A N 1
ATOM 4721 C CA . ALA B 1 165 ? 20.538 -55.179 -8.648 1.00 69.43 162 ALA A CA 1
ATOM 4722 C C . ALA B 1 165 ? 19.063 -55.362 -8.329 1.00 71.05 162 ALA A C 1
ATOM 4723 O O . ALA B 1 165 ? 18.442 -56.316 -8.803 1.00 72.43 162 ALA A O 1
ATOM 4725 N N . LYS B 1 166 ? 18.513 -54.457 -7.520 1.00 71.34 163 LYS A N 1
ATOM 4726 C CA . LYS B 1 166 ? 17.077 -54.459 -7.215 1.00 73.54 163 LYS A CA 1
ATOM 4727 C C . LYS B 1 166 ? 16.416 -53.100 -7.445 1.00 73.30 163 LYS A C 1
ATOM 4728 O O . LYS B 1 166 ? 17.022 -52.050 -7.212 1.00 72.07 163 LYS A O 1
ATOM 4734 N N . LEU B 1 167 ? 15.172 -53.153 -7.923 1.00 75.08 164 LEU A N 1
ATOM 4735 C CA . LEU B 1 167 ? 14.327 -51.978 -8.127 1.00 76.05 164 LEU A CA 1
ATOM 4736 C C . LEU B 1 167 ? 13.056 -52.178 -7.308 1.00 78.41 164 LEU A C 1
ATOM 4737 O O . LEU B 1 167 ? 12.186 -52.966 -7.685 1.00 80.33 164 LEU A O 1
ATOM 4742 N N . GLY B 1 168 ? 12.959 -51.468 -6.185 1.00 79.39 165 GLY A N 1
ATOM 4743 C CA . GLY B 1 168 ? 11.893 -51.694 -5.212 1.00 81.67 165 GLY A CA 1
ATOM 4744 C C . GLY B 1 168 ? 12.094 -53.077 -4.624 1.00 83.62 165 GLY A C 1
ATOM 4745 O O . GLY B 1 168 ? 13.208 -53.420 -4.230 1.00 82.62 165 GLY A O 1
ATOM 4746 N N . LYS B 1 169 ? 11.027 -53.873 -4.584 1.00 87.24 166 LYS A N 1
ATOM 4747 C CA . LYS B 1 169 ? 11.138 -55.299 -4.273 1.00 89.54 166 LYS A CA 1
ATOM 4748 C C . LYS B 1 169 ? 11.049 -56.063 -5.593 1.00 89.95 166 LYS A C 1
ATOM 4749 O O . LYS B 1 169 ? 10.047 -56.723 -5.889 1.00 92.76 166 LYS A O 1
ATOM 4755 N N . ARG B 1 170 ? 12.102 -55.939 -6.397 1.00 87.33 167 ARG A N 1
ATOM 4756 C CA . ARG B 1 170 ? 12.220 -56.700 -7.646 1.00 86.77 167 ARG A CA 1
ATOM 4757 C C . ARG B 1 170 ? 13.665 -56.787 -8.120 1.00 83.47 167 ARG A C 1
ATOM 4758 O O . ARG B 1 170 ? 14.357 -55.780 -8.187 1.00 81.54 167 ARG A O 1
ATOM 4766 N N . SER B 1 171 ? 14.087 -57.997 -8.477 1.00 82.79 168 SER A N 1
ATOM 4767 C CA . SER B 1 171 ? 15.481 -58.298 -8.790 1.00 80.26 168 SER A CA 1
ATOM 4768 C C . SER B 1 171 ? 15.802 -58.159 -10.278 1.00 78.69 168 SER A C 1
ATOM 4769 O O . SER B 1 171 ? 14.936 -58.336 -11.136 1.00 79.86 168 SER A O 1
ATOM 4772 N N . VAL B 1 172 ? 17.060 -57.825 -10.556 1.00 75.57 169 VAL A N 1
ATOM 4773 C CA . VAL B 1 172 ? 17.632 -57.877 -11.903 1.00 74.00 169 VAL A CA 1
ATOM 4774 C C . VAL B 1 172 ? 19.049 -58.401 -11.790 1.00 71.96 169 VAL A C 1
ATOM 4775 O O . VAL B 1 172 ? 19.762 -58.084 -10.836 1.00 71.34 169 VAL A O 1
ATOM 4779 N N . GLU B 1 173 ? 19.459 -59.178 -12.783 1.00 71.08 170 GLU A N 1
ATOM 4780 C CA . GLU B 1 173 ? 20.785 -59.774 -12.803 1.00 69.85 170 GLU A CA 1
ATOM 4781 C C . GLU B 1 173 ? 21.686 -59.016 -13.778 1.00 67.72 170 GLU A C 1
ATOM 4782 O O . GLU B 1 173 ? 21.408 -58.982 -14.975 1.00 68.60 170 GLU A O 1
ATOM 4788 N N . ILE B 1 174 ? 22.750 -58.409 -13.255 1.00 64.80 171 ILE A N 1
ATOM 4789 C CA . ILE B 1 174 ? 23.708 -57.635 -14.053 1.00 62.79 171 ILE A CA 1
ATOM 4790 C C . ILE B 1 174 ? 25.073 -58.321 -14.002 1.00 62.12 171 ILE A C 1
ATOM 4791 O O . ILE B 1 174 ? 25.707 -58.367 -12.952 1.00 61.46 171 ILE A O 1
ATOM 4796 N N . LYS B 1 175 ? 25.516 -58.849 -15.140 1.00 62.48 172 LYS A N 1
ATOM 4797 C CA . LYS B 1 175 ? 26.800 -59.548 -15.239 1.00 62.57 172 LYS A CA 1
ATOM 4798 C C . LYS B 1 175 ? 27.954 -58.583 -15.446 1.00 61.18 172 LYS A C 1
ATOM 4799 O O . LYS B 1 175 ? 27.821 -57.595 -16.163 1.00 60.72 172 LYS A O 1
ATOM 4805 N N . ALA B 1 176 ? 29.092 -58.891 -14.833 1.00 61.06 173 ALA A N 1
ATOM 4806 C CA . ALA B 1 176 ? 30.298 -58.079 -14.974 1.00 60.29 173 ALA A CA 1
ATOM 4807 C C . ALA B 1 176 ? 31.558 -58.884 -14.698 1.00 61.48 173 ALA A C 1
ATOM 4808 O O . ALA B 1 176 ? 31.488 -60.011 -14.215 1.00 62.86 173 ALA A O 1
ATOM 4810 N N . LYS B 1 177 ? 32.709 -58.303 -15.025 1.00 61.62 174 LYS A N 1
ATOM 4811 C CA . LYS B 1 177 ? 34.004 -58.946 -14.760 1.00 63.02 174 LYS A CA 1
ATOM 4812 C C . LYS B 1 177 ? 34.451 -58.725 -13.318 1.00 62.77 174 LYS A C 1
ATOM 4813 O O . LYS B 1 177 ? 34.946 -59.652 -12.671 1.00 64.14 174 LYS A O 1
ATOM 4819 N N . MET B 1 178 ? 34.275 -57.506 -12.818 1.00 61.64 175 MET A N 1
ATOM 4820 C CA . MET B 1 178 ? 34.540 -57.202 -11.409 1.00 61.24 175 MET A CA 1
ATOM 4821 C C . MET B 1 178 ? 33.525 -56.210 -10.859 1.00 59.33 175 MET A C 1
ATOM 4822 O O . MET B 1 178 ? 32.649 -55.736 -11.582 1.00 58.50 175 MET A O 1
ATOM 4827 N N . VAL B 1 179 ? 33.654 -55.926 -9.567 1.00 58.61 176 VAL A N 1
ATOM 4828 C CA . VAL B 1 179 ? 32.934 -54.830 -8.917 1.00 56.95 176 VAL A CA 1
ATOM 4829 C C . VAL B 1 179 ? 33.877 -53.952 -8.116 1.00 55.87 176 VAL A C 1
ATOM 4830 O O . VAL B 1 179 ? 34.914 -54.405 -7.643 1.00 55.99 176 VAL A O 1
ATOM 4834 N N . VAL B 1 180 ? 33.494 -52.688 -7.982 1.00 54.77 177 VAL A N 1
ATOM 4835 C CA . VAL B 1 180 ? 34.173 -51.733 -7.126 1.00 53.56 177 VAL A CA 1
ATOM 4836 C C . VAL B 1 180 ? 33.171 -51.374 -6.052 1.00 53.11 177 VAL A C 1
ATOM 4837 O O . VAL B 1 180 ? 32.135 -50.787 -6.363 1.00 53.06 177 VAL A O 1
ATOM 4841 N N . ASP B 1 181 ? 33.459 -51.733 -4.800 1.00 53.48 178 ASP A N 1
ATOM 4842 C CA . ASP B 1 181 ? 32.607 -51.319 -3.680 1.00 53.43 178 ASP A CA 1
ATOM 4843 C C . ASP B 1 181 ? 32.899 -49.854 -3.363 1.00 53.10 178 ASP A C 1
ATOM 4844 O O . ASP B 1 181 ? 33.796 -49.526 -2.586 1.00 53.05 178 ASP A O 1
ATOM 4849 N N . ALA B 1 182 ? 32.143 -48.985 -4.020 1.00 53.35 179 ALA A N 1
ATOM 4850 C CA . ALA B 1 182 ? 32.170 -47.553 -3.764 1.00 52.96 179 ALA A CA 1
ATOM 4851 C C . ALA B 1 182 ? 30.881 -47.138 -3.078 1.00 53.07 179 ALA A C 1
ATOM 4852 O O . ALA B 1 182 ? 30.281 -46.126 -3.417 1.00 53.30 179 ALA A O 1
ATOM 4854 N N . SER B 1 183 ? 30.433 -47.950 -2.131 1.00 54.26 180 SER A N 1
ATOM 4855 C CA . SER B 1 183 ? 29.497 -47.487 -1.132 1.00 54.94 180 SER A CA 1
ATOM 4856 C C . SER B 1 183 ? 30.273 -46.543 -0.210 1.00 54.61 180 SER A C 1
ATOM 4857 O O . SER B 1 183 ? 31.444 -46.203 -0.467 1.00 54.92 180 SER A O 1
ATOM 4860 N N . GLY B 1 184 ? 29.622 -46.114 0.859 1.00 53.87 181 GLY A N 1
ATOM 4861 C CA . GLY B 1 184 ? 30.310 -45.421 1.930 1.00 53.48 181 GLY A CA 1
ATOM 4862 C C . GLY B 1 184 ? 30.157 -46.267 3.167 1.00 53.60 181 GLY A C 1
ATOM 4863 O O . GLY B 1 184 ? 30.569 -47.426 3.188 1.00 54.59 181 GLY A O 1
ATOM 4864 N N . ARG B 1 185 ? 29.514 -45.693 4.174 1.00 52.94 182 ARG A N 1
ATOM 4865 C CA . ARG B 1 185 ? 29.265 -46.364 5.440 1.00 53.39 182 ARG A CA 1
ATOM 4866 C C . ARG B 1 185 ? 28.174 -47.437 5.393 1.00 54.04 182 ARG A C 1
ATOM 4867 O O . ARG B 1 185 ? 27.987 -48.152 6.379 1.00 54.79 182 ARG A O 1
ATOM 4875 N N . ASN B 1 186 ? 27.454 -47.544 4.274 1.00 54.07 183 ASN A N 1
ATOM 4876 C CA . ASN B 1 186 ? 26.537 -48.664 4.045 1.00 54.87 183 ASN A CA 1
ATOM 4877 C C . ASN B 1 186 ? 27.282 -50.001 3.934 1.00 55.17 183 ASN A C 1
ATOM 4878 O O . ASN B 1 186 ? 26.787 -51.015 4.422 1.00 55.96 183 ASN A O 1
ATOM 4883 N N . VAL B 1 187 ? 28.461 -49.990 3.307 1.00 54.68 184 VAL A N 1
ATOM 4884 C CA . VAL B 1 187 ? 29.437 -51.100 3.409 1.00 55.69 184 VAL A CA 1
ATOM 4885 C C . VAL B 1 187 ? 28.818 -52.441 2.958 1.00 56.74 184 VAL A C 1
ATOM 4886 O O . VAL B 1 187 ? 28.552 -53.330 3.766 1.00 58.30 184 VAL A O 1
ATOM 4890 N N . LEU B 1 188 ? 28.559 -52.570 1.662 1.00 56.54 185 LEU A N 1
ATOM 4891 C CA . LEU B 1 188 ? 27.850 -53.746 1.139 1.00 57.18 185 LEU A CA 1
ATOM 4892 C C . LEU B 1 188 ? 28.752 -54.971 1.143 1.00 58.50 185 LEU A C 1
ATOM 4893 O O . LEU B 1 188 ? 28.406 -55.994 1.726 1.00 59.64 185 LEU A O 1
ATOM 4898 N N . LEU B 1 189 ? 29.914 -54.851 0.511 1.00 58.43 186 LEU A N 1
ATOM 4899 C CA . LEU B 1 189 ? 30.905 -55.933 0.507 1.00 59.85 186 LEU A CA 1
ATOM 4900 C C . LEU B 1 189 ? 31.652 -56.124 1.836 1.00 61.03 186 LEU A C 1
ATOM 4901 O O . LEU B 1 189 ? 32.391 -57.095 1.982 1.00 62.45 186 LEU A O 1
ATOM 4906 N N . GLY B 1 190 ? 31.481 -55.211 2.790 1.00 60.99 187 GLY A N 1
ATOM 4907 C CA . GLY B 1 190 ? 31.967 -55.429 4.156 1.00 62.19 187 GLY A CA 1
ATOM 4908 C C . GLY B 1 190 ? 31.023 -56.280 4.988 1.00 63.84 187 GLY A C 1
ATOM 4909 O O . GLY B 1 190 ? 31.470 -57.092 5.803 1.00 64.34 187 GLY A O 1
ATOM 4910 N N . ARG B 1 191 ? 29.719 -56.078 4.791 1.00 64.65 188 ARG A N 1
ATOM 4911 C CA . ARG B 1 191 ? 28.688 -56.918 5.408 1.00 66.89 188 ARG A CA 1
ATOM 4912 C C . ARG B 1 191 ? 28.565 -58.254 4.683 1.00 68.44 188 ARG A C 1
ATOM 4913 O O . ARG B 1 191 ? 28.700 -59.305 5.306 1.00 70.72 188 ARG A O 1
ATOM 4921 N N . ARG B 1 192 ? 28.323 -58.201 3.372 1.00 68.28 189 ARG A N 1
ATOM 4922 C CA . ARG B 1 192 ? 28.111 -59.409 2.543 1.00 69.93 189 ARG A CA 1
ATOM 4923 C C . ARG B 1 192 ? 29.245 -60.440 2.634 1.00 71.03 189 ARG A C 1
ATOM 4924 O O . ARG B 1 192 ? 28.980 -61.645 2.565 1.00 72.64 189 ARG A O 1
ATOM 4932 N N . LEU B 1 193 ? 30.488 -59.964 2.775 1.00 69.67 190 LEU A N 1
ATOM 4933 C CA . LEU B 1 193 ? 31.676 -60.842 2.885 1.00 70.86 190 LEU A CA 1
ATOM 4934 C C . LEU B 1 193 ? 32.257 -60.995 4.299 1.00 71.81 190 LEU A C 1
ATOM 4935 O O . LEU B 1 193 ? 33.173 -61.794 4.501 1.00 73.03 190 LEU A O 1
ATOM 4940 N N . GLY B 1 194 ? 31.730 -60.248 5.266 1.00 71.56 191 GLY A N 1
ATOM 4941 C CA . GLY B 1 194 ? 32.220 -60.297 6.649 1.00 72.85 191 GLY A CA 1
ATOM 4942 C C . GLY B 1 194 ? 33.599 -59.688 6.848 1.00 72.57 191 GLY A C 1
ATOM 4943 O O . GLY B 1 194 ? 34.345 -60.107 7.733 1.00 73.90 191 GLY A O 1
ATOM 4944 N N . LEU B 1 195 ? 33.931 -58.696 6.025 1.00 71.34 192 LEU A N 1
ATOM 4945 C CA . LEU B 1 195 ? 35.213 -57.986 6.116 1.00 71.32 192 LEU A CA 1
ATOM 4946 C C . LEU B 1 195 ? 35.177 -56.858 7.156 1.00 70.87 192 LEU A C 1
ATOM 4947 O O . LEU B 1 195 ? 36.225 -56.414 7.616 1.00 70.54 192 LEU A O 1
ATOM 4952 N N . ARG B 1 196 ? 33.975 -56.408 7.515 1.00 71.39 193 ARG A N 1
ATOM 4953 C CA . ARG B 1 196 ? 33.765 -55.360 8.516 1.00 71.73 193 ARG A CA 1
ATOM 4954 C C . ARG B 1 196 ? 34.413 -55.710 9.857 1.00 73.38 193 ARG A C 1
ATOM 4955 O O . ARG B 1 196 ? 34.085 -56.730 10.464 1.00 75.73 193 ARG A O 1
ATOM 4963 N N . GLU B 1 197 ? 35.341 -54.857 10.288 1.00 72.82 194 GLU A N 1
ATOM 4964 C CA . GLU B 1 197 ? 35.920 -54.897 11.629 1.00 73.75 194 GLU A CA 1
ATOM 4965 C C . GLU B 1 197 ? 35.710 -53.535 12.295 1.00 72.40 194 GLU A C 1
ATOM 4966 O O . GLU B 1 197 ? 36.335 -52.548 11.900 1.00 70.44 194 GLU A O 1
ATOM 4972 N N . LYS B 1 198 ? 34.826 -53.491 13.294 1.00 73.04 195 LYS A N 1
ATOM 4973 C CA . LYS B 1 198 ? 34.546 -52.265 14.050 1.00 72.25 195 LYS A CA 1
ATOM 4974 C C . LYS B 1 198 ? 35.791 -51.824 14.811 1.00 72.95 195 LYS A C 1
ATOM 4975 O O . LYS B 1 198 ? 36.526 -52.657 15.341 1.00 74.89 195 LYS A O 1
ATOM 4981 N N . ASP B 1 199 ? 36.016 -50.514 14.861 1.00 72.34 196 ASP A N 1
ATOM 4982 C CA . ASP B 1 199 ? 37.208 -49.951 15.497 1.00 72.55 196 ASP A CA 1
ATOM 4983 C C . ASP B 1 199 ? 37.093 -49.996 17.023 1.00 73.05 196 ASP A C 1
ATOM 4984 O O . ASP B 1 199 ? 36.140 -49.444 17.583 1.00 72.47 196 ASP A O 1
ATOM 4989 N N . PRO B 1 200 ? 38.068 -50.638 17.701 1.00 74.01 197 PRO A N 1
ATOM 4990 C CA . PRO B 1 200 ? 37.999 -50.764 19.161 1.00 74.80 197 PRO A CA 1
ATOM 4991 C C . PRO B 1 200 ? 38.170 -49.448 19.928 1.00 73.53 197 PRO A C 1
ATOM 4992 O O . PRO B 1 200 ? 37.524 -49.266 20.961 1.00 74.27 197 PRO A O 1
ATOM 4996 N N . VAL B 1 201 ? 39.018 -48.547 19.428 1.00 71.43 198 VAL A N 1
ATOM 4997 C CA . VAL B 1 201 ? 39.318 -47.287 20.140 1.00 70.71 198 VAL A CA 1
ATOM 4998 C C . VAL B 1 201 ? 38.353 -46.133 19.814 1.00 67.65 198 VAL A C 1
ATOM 4999 O O . VAL B 1 201 ? 37.865 -45.465 20.726 1.00 66.91 198 VAL A O 1
ATOM 5003 N N . PHE B 1 202 ? 38.068 -45.914 18.532 1.00 65.54 199 PHE A N 1
ATOM 5004 C CA . PHE B 1 202 ? 37.208 -44.798 18.108 1.00 63.74 199 PHE A CA 1
ATOM 5005 C C . PHE B 1 202 ? 35.727 -45.111 18.291 1.00 63.32 199 PHE A C 1
ATOM 5006 O O . PHE B 1 202 ? 35.182 -45.974 17.606 1.00 63.47 199 PHE A O 1
ATOM 5014 N N . ASN B 1 203 ? 35.096 -44.407 19.226 1.00 63.55 200 ASN A N 1
ATOM 5015 C CA . ASN B 1 203 ? 33.658 -44.516 19.471 1.00 63.52 200 ASN A CA 1
ATOM 5016 C C . ASN B 1 203 ? 33.031 -43.119 19.457 1.00 62.22 200 ASN A C 1
ATOM 5017 O O . ASN B 1 203 ? 32.238 -42.762 20.332 1.00 63.26 200 ASN A O 1
ATOM 5022 N N . GLN B 1 204 ? 33.396 -42.338 18.442 1.00 60.37 201 GLN A N 1
ATOM 5023 C CA . GLN B 1 204 ? 32.907 -40.965 18.286 1.00 59.21 201 GLN A CA 1
ATOM 5024 C C . GLN B 1 204 ? 31.494 -40.904 17.682 1.00 58.26 201 GLN A C 1
ATOM 5025 O O . GLN B 1 204 ? 30.982 -41.883 17.132 1.00 58.29 201 GLN A O 1
ATOM 5031 N N . PHE B 1 205 ? 30.884 -39.731 17.807 1.00 57.70 202 PHE A N 1
ATOM 5032 C CA . PHE B 1 205 ? 29.460 -39.528 17.535 1.00 57.15 202 PHE A CA 1
ATOM 5033 C C . PHE B 1 205 ? 29.213 -38.056 17.211 1.00 55.83 202 PHE A C 1
ATOM 5034 O O . PHE B 1 205 ? 29.648 -37.181 17.959 1.00 55.77 202 PHE A O 1
ATOM 5042 N N . ALA B 1 206 ? 28.500 -37.797 16.117 1.00 54.46 203 ALA A N 1
ATOM 5043 C CA . ALA B 1 206 ? 28.259 -36.433 15.639 1.00 53.75 203 ALA A CA 1
ATOM 5044 C C . ALA B 1 206 ? 26.774 -36.088 15.563 1.00 53.98 203 ALA A C 1
ATOM 5045 O O . ALA B 1 206 ? 25.998 -36.814 14.942 1.00 53.54 203 ALA A O 1
ATOM 5047 N N . ILE B 1 207 ? 26.396 -34.981 16.205 1.00 54.62 204 ILE A N 1
ATOM 5048 C CA . ILE B 1 207 ? 25.091 -34.343 15.995 1.00 55.40 204 ILE A CA 1
ATOM 5049 C C . ILE B 1 207 ? 25.353 -33.046 15.245 1.00 55.63 204 ILE A C 1
ATOM 5050 O O . ILE B 1 207 ? 26.224 -32.269 15.642 1.00 56.05 204 ILE A O 1
ATOM 5055 N N . HIS B 1 208 ? 24.593 -32.804 14.179 1.00 55.73 205 HIS A N 1
ATOM 5056 C CA . HIS B 1 208 ? 24.853 -31.660 13.308 1.00 55.73 205 HIS A CA 1
ATOM 5057 C C . HIS B 1 208 ? 23.653 -31.233 12.470 1.00 56.54 205 HIS A C 1
ATOM 5058 O O . HIS B 1 208 ? 22.775 -32.042 12.161 1.00 56.90 205 HIS A O 1
ATOM 5065 N N . SER B 1 209 ? 23.638 -29.953 12.105 1.00 57.36 206 SER A N 1
ATOM 5066 C CA . SER B 1 209 ? 22.682 -29.423 11.130 1.00 58.20 206 SER A CA 1
ATOM 5067 C C . SER B 1 209 ? 23.214 -28.150 10.485 1.00 58.58 206 SER A C 1
ATOM 5068 O O . SER B 1 209 ? 24.235 -27.598 10.905 1.00 58.71 206 SER A O 1
ATOM 5071 N N . TRP B 1 210 ? 22.497 -27.697 9.463 1.00 59.15 207 TRP A N 1
ATOM 5072 C CA . TRP B 1 210 ? 22.782 -26.434 8.778 1.00 59.62 207 TRP A CA 1
ATOM 5073 C C . TRP B 1 210 ? 22.118 -25.256 9.482 1.00 60.98 207 TRP A C 1
ATOM 5074 O O . TRP B 1 210 ? 21.063 -25.400 10.105 1.00 61.62 207 TRP A O 1
ATOM 5085 N N . PHE B 1 211 ? 22.758 -24.096 9.357 1.00 61.57 208 PHE A N 1
ATOM 5086 C CA . PHE B 1 211 ? 22.353 -22.868 10.033 1.00 63.13 208 PHE A CA 1
ATOM 5087 C C . PHE B 1 211 ? 22.517 -21.691 9.084 1.00 64.56 208 PHE A C 1
ATOM 5088 O O . PHE B 1 211 ? 23.626 -21.415 8.618 1.00 64.07 208 PHE A O 1
ATOM 5096 N N . ASP B 1 212 ? 21.417 -20.998 8.810 1.00 66.56 209 ASP A N 1
ATOM 5097 C CA . ASP B 1 212 ? 21.423 -19.848 7.914 1.00 68.27 209 ASP A CA 1
ATOM 5098 C C . ASP B 1 212 ? 21.661 -18.564 8.700 1.00 69.99 209 ASP A C 1
ATOM 5099 O O . ASP B 1 212 ? 21.161 -18.409 9.815 1.00 70.27 209 ASP A O 1
ATOM 5104 N N . ASN B 1 213 ? 22.427 -17.657 8.093 1.00 71.27 210 ASN A N 1
ATOM 5105 C CA . ASN B 1 213 ? 22.819 -16.362 8.687 1.00 73.41 210 ASN A CA 1
ATOM 5106 C C . ASN B 1 213 ? 23.581 -16.501 10.004 1.00 72.73 210 ASN A C 1
ATOM 5107 O O . ASN B 1 213 ? 23.428 -15.681 10.917 1.00 74.63 210 ASN A O 1
ATOM 5112 N N . PHE B 1 214 ? 24.402 -17.543 10.095 1.00 70.32 211 PHE A N 1
ATOM 5113 C CA . PHE B 1 214 ? 25.258 -17.737 11.253 1.00 69.59 211 PHE A CA 1
ATOM 5114 C C . PHE B 1 214 ? 26.447 -16.794 11.118 1.00 70.66 211 PHE A C 1
ATOM 5115 O O . PHE B 1 214 ? 27.092 -16.749 10.069 1.00 70.47 211 PHE A O 1
ATOM 5123 N N . ASP B 1 215 ? 26.725 -16.046 12.182 1.00 72.13 212 ASP A N 1
ATOM 5124 C CA . ASP B 1 215 ? 27.876 -15.153 12.219 1.00 73.34 212 ASP A CA 1
ATOM 5125 C C . ASP B 1 215 ? 29.162 -15.957 12.407 1.00 72.01 212 ASP A C 1
ATOM 5126 O O . ASP B 1 215 ? 29.426 -16.484 13.488 1.00 71.10 212 ASP A O 1
ATOM 5131 N N . ARG B 1 216 ? 29.949 -16.039 11.338 1.00 72.24 213 ARG A N 1
ATOM 5132 C CA . ARG B 1 216 ? 31.243 -16.722 11.355 1.00 71.49 213 ARG A CA 1
ATOM 5133 C C . ARG B 1 216 ? 32.358 -15.900 12.025 1.00 74.12 213 ARG A C 1
ATOM 5134 O O . ARG B 1 216 ? 33.426 -16.436 12.313 1.00 73.64 213 ARG A O 1
ATOM 5142 N N . LYS B 1 217 ? 32.113 -14.612 12.268 1.00 77.93 214 LYS A N 1
ATOM 5143 C CA . LYS B 1 217 ? 33.027 -13.775 13.062 1.00 80.90 214 LYS A CA 1
ATOM 5144 C C . LYS B 1 217 ? 33.047 -14.123 14.556 1.00 81.03 214 LYS A C 1
ATOM 5145 O O . LYS B 1 217 ? 33.951 -13.699 15.264 1.00 82.14 214 LYS A O 1
ATOM 5151 N N . SER B 1 218 ? 32.044 -14.857 15.039 1.00 80.48 215 SER A N 1
ATOM 5152 C CA . SER B 1 218 ? 32.033 -15.348 16.424 1.00 80.46 215 SER A CA 1
ATOM 5153 C C . SER B 1 218 ? 33.139 -16.381 16.702 1.00 79.76 215 SER A C 1
ATOM 5154 O O . SER B 1 218 ? 33.547 -16.561 17.850 1.00 80.20 215 SER A O 1
ATOM 5157 N N . ALA B 1 219 ? 33.599 -17.058 15.650 1.00 79.39 216 ALA A N 1
ATOM 5158 C CA . ALA B 1 219 ? 34.731 -17.989 15.718 1.00 78.49 216 ALA A CA 1
ATOM 5159 C C . ALA B 1 219 ? 36.065 -17.293 15.993 1.00 80.04 216 ALA A C 1
ATOM 5160 O O . ALA B 1 219 ? 36.810 -17.701 16.883 1.00 80.13 216 ALA A O 1
ATOM 5162 N N . THR B 1 220 ? 36.356 -16.254 15.215 1.00 81.91 217 THR A N 1
ATOM 5163 C CA . THR B 1 220 ? 37.652 -15.565 15.268 1.00 83.95 217 THR A CA 1
ATOM 5164 C C . THR B 1 220 ? 37.443 -14.051 15.379 1.00 87.40 217 THR A C 1
ATOM 5165 O O . THR B 1 220 ? 36.388 -13.595 15.800 1.00 88.28 217 THR A O 1
ATOM 5169 N N . GLN B 1 221 ? 38.473 -13.283 15.057 1.00 90.49 218 GLN A N 1
ATOM 5170 C CA . GLN B 1 221 ? 38.349 -11.837 14.894 1.00 94.43 218 GLN A CA 1
ATOM 5171 C C . GLN B 1 221 ? 39.404 -11.410 13.880 1.00 95.99 218 GLN A C 1
ATOM 5172 O O . GLN B 1 221 ? 40.388 -10.737 14.193 1.00 98.41 218 GLN A O 1
ATOM 5178 N N . SER B 1 222 ? 39.176 -11.863 12.657 1.00 95.12 219 SER A N 1
ATOM 5179 C CA . SER B 1 222 ? 40.035 -11.576 11.516 1.00 95.96 219 SER A CA 1
ATOM 5180 C C . SER B 1 222 ? 39.264 -12.065 10.295 1.00 94.32 219 SER A C 1
ATOM 5181 O O . SER B 1 222 ? 39.268 -13.261 10.008 1.00 92.27 219 SER A O 1
ATOM 5184 N N . PRO B 1 223 ? 38.575 -11.146 9.586 1.00 95.52 220 PRO A N 1
ATOM 5185 C CA . PRO B 1 223 ? 37.660 -11.581 8.531 1.00 94.03 220 PRO A CA 1
ATOM 5186 C C . PRO B 1 223 ? 38.341 -12.067 7.240 1.00 93.02 220 PRO A C 1
ATOM 5187 O O . PRO B 1 223 ? 37.648 -12.498 6.319 1.00 92.19 220 PRO A O 1
ATOM 5191 N N . ASP B 1 224 ? 39.671 -11.979 7.177 1.00 93.28 221 ASP A N 1
ATOM 5192 C CA . ASP B 1 224 ? 40.466 -12.727 6.184 1.00 92.56 221 ASP A CA 1
ATOM 5193 C C . ASP B 1 224 ? 40.423 -14.255 6.387 1.00 89.41 221 ASP A C 1
ATOM 5194 O O . ASP B 1 224 ? 40.706 -15.006 5.452 1.00 88.66 221 ASP A O 1
ATOM 5199 N N . LYS B 1 225 ? 40.086 -14.699 7.599 1.00 87.87 222 LYS A N 1
ATOM 5200 C CA . LYS B 1 225 ? 40.002 -16.127 7.941 1.00 85.23 222 LYS A CA 1
ATOM 5201 C C . LYS B 1 225 ? 38.564 -16.575 8.257 1.00 82.96 222 LYS A C 1
ATOM 5202 O O . LYS B 1 225 ? 38.356 -17.590 8.929 1.00 81.00 222 LYS A O 1
ATOM 5208 N N . VAL B 1 226 ? 37.583 -15.845 7.727 1.00 82.44 223 VAL A N 1
ATOM 5209 C CA . VAL B 1 226 ? 36.169 -16.064 8.053 1.00 80.99 223 VAL A CA 1
ATOM 5210 C C . VAL B 1 226 ? 35.577 -17.347 7.422 1.00 78.33 223 VAL A C 1
ATOM 5211 O O . VAL B 1 226 ? 34.699 -17.977 8.019 1.00 77.38 223 VAL A O 1
ATOM 5215 N N . ASP B 1 227 ? 36.062 -17.715 6.231 1.00 77.02 224 ASP A N 1
ATOM 5216 C CA . ASP B 1 227 ? 35.623 -18.927 5.507 1.00 74.50 224 ASP A CA 1
ATOM 5217 C C . ASP B 1 227 ? 36.584 -20.128 5.626 1.00 72.75 224 ASP A C 1
ATOM 5218 O O . ASP B 1 227 ? 36.577 -21.023 4.774 1.00 71.80 224 ASP A O 1
ATOM 5223 N N . TYR B 1 228 ? 37.403 -20.153 6.674 1.00 72.28 225 TYR A N 1
ATOM 5224 C CA . TYR B 1 228 ? 38.206 -21.334 7.001 1.00 70.35 225 TYR A CA 1
ATOM 5225 C C . TYR B 1 228 ? 37.291 -22.364 7.638 1.00 68.15 225 TYR A C 1
ATOM 5226 O O . TYR B 1 228 ? 36.199 -22.015 8.108 1.00 68.67 225 TYR A O 1
ATOM 5235 N N . ILE B 1 229 ? 37.727 -23.625 7.671 1.00 65.68 226 ILE A N 1
ATOM 5236 C CA . ILE B 1 229 ? 37.087 -24.583 8.576 1.00 63.93 226 ILE A CA 1
ATOM 5237 C C . ILE B 1 229 ? 37.548 -24.234 9.983 1.00 64.07 226 ILE A C 1
ATOM 5238 O O . ILE B 1 229 ? 38.730 -23.956 10.210 1.00 65.11 226 ILE A O 1
ATOM 5243 N N . PHE B 1 230 ? 36.599 -24.223 10.910 1.00 63.27 227 PHE A N 1
ATOM 5244 C CA . PHE B 1 230 ? 36.890 -23.947 12.304 1.00 63.65 227 PHE A CA 1
ATOM 5245 C C . PHE B 1 230 ? 36.563 -25.166 13.138 1.00 62.56 227 PHE A C 1
ATOM 5246 O O . PHE B 1 230 ? 35.450 -25.688 13.078 1.00 61.39 227 PHE A O 1
ATOM 5254 N N . ILE B 1 231 ? 37.557 -25.610 13.899 1.00 63.16 228 ILE A N 1
ATOM 5255 C CA . ILE B 1 231 ? 37.382 -26.644 14.902 1.00 63.10 228 ILE A CA 1
ATOM 5256 C C . ILE B 1 231 ? 37.334 -25.925 16.244 1.00 64.56 228 ILE A C 1
ATOM 5257 O O . ILE B 1 231 ? 38.271 -25.212 16.613 1.00 65.61 228 ILE A O 1
ATOM 5262 N N . HIS B 1 232 ? 36.223 -26.112 16.947 1.00 64.96 229 HIS A N 1
ATOM 5263 C CA . HIS B 1 232 ? 35.976 -25.482 18.232 1.00 66.69 229 HIS A CA 1
ATOM 5264 C C . HIS B 1 232 ? 36.029 -26.520 19.346 1.00 67.75 229 HIS A C 1
ATOM 5265 O O . HIS B 1 232 ? 35.005 -27.100 19.707 1.00 67.50 229 HIS A O 1
ATOM 5272 N N . PHE B 1 233 ? 37.230 -26.756 19.875 1.00 69.80 230 PHE A N 1
ATOM 5273 C CA . PHE B 1 233 ? 37.417 -27.611 21.055 1.00 71.16 230 PHE A CA 1
ATOM 5274 C C . PHE B 1 233 ? 36.490 -27.137 22.162 1.00 72.57 230 PHE A C 1
ATOM 5275 O O . PHE B 1 233 ? 36.417 -25.937 22.441 1.00 74.09 230 PHE A O 1
ATOM 5283 N N . LEU B 1 234 ? 35.793 -28.080 22.786 1.00 72.91 231 LEU A N 1
ATOM 5284 C CA . LEU B 1 234 ? 34.969 -27.801 23.957 1.00 74.43 231 LEU A CA 1
ATOM 5285 C C . LEU B 1 234 ? 35.619 -28.418 25.199 1.00 76.06 231 LEU A C 1
ATOM 5286 O O . LEU B 1 234 ? 36.448 -29.324 25.070 1.00 75.34 231 LEU A O 1
ATOM 5291 N N . PRO B 1 235 ? 35.256 -27.928 26.406 1.00 78.61 232 PRO A N 1
ATOM 5292 C CA . PRO B 1 235 ? 35.776 -28.525 27.650 1.00 80.29 232 PRO A CA 1
ATOM 5293 C C . PRO B 1 235 ? 35.385 -29.985 27.924 1.00 80.55 232 PRO A C 1
ATOM 5294 O O . PRO B 1 235 ? 35.993 -30.618 28.791 1.00 81.92 232 PRO A O 1
ATOM 5298 N N . MET B 1 236 ? 34.391 -30.506 27.207 1.00 80.10 233 MET A N 1
ATOM 5299 C CA . MET B 1 236 ? 34.025 -31.922 27.293 1.00 80.05 233 MET A CA 1
ATOM 5300 C C . MET B 1 236 ? 35.066 -32.818 26.609 1.00 78.28 233 MET A C 1
ATOM 5301 O O . MET B 1 236 ? 35.808 -32.370 25.731 1.00 77.53 233 MET A O 1
ATOM 5306 N N . THR B 1 237 ? 35.110 -34.082 27.025 1.00 77.12 234 THR A N 1
ATOM 5307 C CA . THR B 1 237 ? 36.185 -34.999 26.627 1.00 76.02 234 THR A CA 1
ATOM 5308 C C . THR B 1 237 ? 36.079 -35.446 25.168 1.00 73.19 234 THR A C 1
ATOM 5309 O O . THR B 1 237 ? 35.000 -35.819 24.704 1.00 72.53 234 THR A O 1
ATOM 5313 N N . ASN B 1 238 ? 37.222 -35.417 24.477 1.00 71.47 235 ASN A N 1
ATOM 5314 C CA . ASN B 1 238 ? 37.336 -35.646 23.021 1.00 69.29 235 ASN A CA 1
ATOM 5315 C C . ASN B 1 238 ? 36.179 -35.038 22.210 1.00 67.86 235 ASN A C 1
ATOM 5316 O O . ASN B 1 238 ? 35.653 -35.664 21.282 1.00 67.45 235 ASN A O 1
ATOM 5321 N N . THR B 1 239 ? 35.804 -33.812 22.577 1.00 67.00 236 THR A N 1
ATOM 5322 C CA . THR B 1 239 ? 34.626 -33.135 22.041 1.00 65.69 236 THR A CA 1
ATOM 5323 C C . THR B 1 239 ? 35.042 -31.849 21.344 1.00 65.11 236 THR A C 1
ATOM 5324 O O . THR B 1 239 ? 35.847 -31.079 21.865 1.00 66.81 236 THR A O 1
ATOM 5328 N N . TRP B 1 240 ? 34.464 -31.620 20.173 1.00 63.58 237 TRP A N 1
ATOM 5329 C CA . TRP B 1 240 ? 34.729 -30.420 19.391 1.00 63.17 237 TRP A CA 1
ATOM 5330 C C . TRP B 1 240 ? 33.574 -30.156 18.427 1.00 61.83 237 TRP A C 1
ATOM 5331 O O . TRP B 1 240 ? 32.695 -31.002 18.253 1.00 60.79 237 TRP A O 1
ATOM 5342 N N . VAL B 1 241 ? 33.589 -28.972 17.819 1.00 61.27 238 VAL A N 1
ATOM 5343 C CA . VAL B 1 241 ? 32.519 -28.517 16.930 1.00 60.60 238 VAL A CA 1
ATOM 5344 C C . VAL B 1 241 ? 33.128 -28.066 15.608 1.00 60.05 238 VAL A C 1
ATOM 5345 O O . VAL B 1 241 ? 34.026 -27.224 15.601 1.00 61.64 238 VAL A O 1
ATOM 5349 N N . TRP B 1 242 ? 32.652 -28.627 14.498 1.00 58.42 239 TRP A N 1
ATOM 5350 C CA . TRP B 1 242 ? 33.067 -28.160 13.176 1.00 57.89 239 TRP A CA 1
ATOM 5351 C C . TRP B 1 242 ? 32.217 -26.959 12.786 1.00 58.20 239 TRP A C 1
ATOM 5352 O O . TRP B 1 242 ? 31.070 -26.837 13.216 1.00 59.25 239 TRP A O 1
ATOM 5363 N N . GLN B 1 243 ? 32.790 -26.087 11.967 1.00 57.88 240 GLN A N 1
ATOM 5364 C CA . GLN B 1 243 ? 32.090 -24.920 11.440 1.00 58.18 240 GLN A CA 1
ATOM 5365 C C . GLN B 1 243 ? 32.541 -24.742 9.998 1.00 57.41 240 GLN A C 1
ATOM 5366 O O . GLN B 1 243 ? 33.579 -24.143 9.714 1.00 57.41 240 GLN A O 1
ATOM 5372 N N . ILE B 1 244 ? 31.731 -25.294 9.105 1.00 56.50 241 ILE A N 1
ATOM 5373 C CA . ILE B 1 244 ? 32.031 -25.398 7.694 1.00 55.96 241 ILE A CA 1
ATOM 5374 C C . ILE B 1 244 ? 30.981 -24.589 6.941 1.00 56.89 241 ILE A C 1
ATOM 5375 O O . ILE B 1 244 ? 29.801 -24.951 6.967 1.00 56.59 241 ILE A O 1
ATOM 5380 N N . PRO B 1 245 ? 31.400 -23.483 6.289 1.00 57.63 242 PRO A N 1
ATOM 5381 C CA . PRO B 1 245 ? 30.546 -22.740 5.372 1.00 58.82 242 PRO A CA 1
ATOM 5382 C C . PRO B 1 245 ? 29.969 -23.617 4.270 1.00 58.21 242 PRO A C 1
ATOM 5383 O O . PRO B 1 245 ? 30.667 -24.472 3.749 1.00 56.93 242 PRO A O 1
ATOM 5387 N N . ILE B 1 246 ? 28.706 -23.400 3.928 1.00 59.07 243 ILE A N 1
ATOM 5388 C CA . ILE B 1 246 ? 28.082 -24.075 2.788 1.00 59.06 243 ILE A CA 1
ATOM 5389 C C . ILE B 1 246 ? 27.789 -23.070 1.685 1.00 61.13 243 ILE A C 1
ATOM 5390 O O . ILE B 1 246 ? 28.095 -23.315 0.522 1.00 61.41 243 ILE A O 1
ATOM 5395 N N . THR B 1 247 ? 27.154 -21.967 2.052 1.00 63.37 244 THR A N 1
ATOM 5396 C CA . THR B 1 247 ? 26.972 -20.823 1.156 1.00 65.66 244 THR A CA 1
ATOM 5397 C C . THR B 1 247 ? 27.562 -19.591 1.844 1.00 67.17 244 THR A C 1
ATOM 5398 O O . THR B 1 247 ? 28.236 -19.708 2.874 1.00 66.58 244 THR A O 1
ATOM 5402 N N . GLU B 1 248 ? 27.321 -18.420 1.268 1.00 69.72 245 GLU A N 1
ATOM 5403 C CA . GLU B 1 248 ? 27.728 -17.152 1.872 1.00 71.54 245 GLU A CA 1
ATOM 5404 C C . GLU B 1 248 ? 27.063 -16.909 3.235 1.00 71.44 245 GLU A C 1
ATOM 5405 O O . GLU B 1 248 ? 27.685 -16.341 4.133 1.00 71.55 245 GLU A O 1
ATOM 5411 N N . THR B 1 249 ? 25.820 -17.370 3.382 1.00 71.34 246 THR A N 1
ATOM 5412 C CA . THR B 1 249 ? 25.082 -17.297 4.660 1.00 71.68 246 THR A CA 1
ATOM 5413 C C . THR B 1 249 ? 24.976 -18.633 5.427 1.00 69.39 246 THR A C 1
ATOM 5414 O O . THR B 1 249 ? 25.059 -18.638 6.659 1.00 69.02 246 THR A O 1
ATOM 5418 N N . ILE B 1 250 ? 24.798 -19.745 4.706 1.00 67.93 247 ILE A N 1
ATOM 5419 C CA . ILE B 1 250 ? 24.556 -21.067 5.320 1.00 66.00 247 ILE A CA 1
ATOM 5420 C C . ILE B 1 250 ? 25.858 -21.669 5.844 1.00 63.99 247 ILE A C 1
ATOM 5421 O O . ILE B 1 250 ? 26.798 -21.881 5.072 1.00 63.76 247 ILE A O 1
ATOM 5426 N N . THR B 1 251 ? 25.896 -21.981 7.138 1.00 62.58 248 THR A N 1
ATOM 5427 C CA . THR B 1 251 ? 27.038 -22.678 7.745 1.00 60.61 248 THR A CA 1
ATOM 5428 C C . THR B 1 251 ? 26.589 -24.040 8.274 1.00 58.84 248 THR A C 1
ATOM 5429 O O . THR B 1 251 ? 25.615 -24.129 9.022 1.00 59.36 248 THR A O 1
ATOM 5433 N N . SER B 1 252 ? 27.302 -25.093 7.875 1.00 56.70 249 SER A N 1
ATOM 5434 C CA . SER B 1 252 ? 27.140 -26.411 8.475 1.00 55.14 249 SER A CA 1
ATOM 5435 C C . SER B 1 252 ? 27.871 -26.392 9.803 1.00 54.88 249 SER A C 1
ATOM 5436 O O . SER B 1 252 ? 29.023 -25.965 9.871 1.00 54.74 249 SER A O 1
ATOM 5439 N N . VAL B 1 253 ? 27.192 -26.842 10.853 1.00 55.00 250 VAL A N 1
ATOM 5440 C CA . VAL B 1 253 ? 27.766 -26.914 12.192 1.00 55.09 250 VAL A CA 1
ATOM 5441 C C . VAL B 1 253 ? 27.386 -28.245 12.823 1.00 54.45 250 VAL A C 1
ATOM 5442 O O . VAL B 1 253 ? 26.218 -28.639 12.816 1.00 54.30 250 VAL A O 1
ATOM 5446 N N . GLY B 1 254 ? 28.384 -28.917 13.384 1.00 54.17 251 GLY A N 1
ATOM 5447 C CA . GLY B 1 254 ? 28.185 -30.194 14.050 1.00 53.95 251 GLY A CA 1
ATOM 5448 C C . GLY B 1 254 ? 29.080 -30.343 15.252 1.00 54.16 251 GLY A C 1
ATOM 5449 O O . GLY B 1 254 ? 30.226 -29.911 15.216 1.00 53.90 251 GLY A O 1
ATOM 5450 N N . VAL B 1 255 ? 28.542 -30.944 16.313 1.00 54.95 252 VAL A N 1
ATOM 5451 C CA . VAL B 1 255 ? 29.336 -31.336 17.476 1.00 55.60 252 VAL A CA 1
ATOM 5452 C C . VAL B 1 255 ? 29.723 -32.804 17.318 1.00 55.13 252 VAL A C 1
ATOM 5453 O O . VAL B 1 255 ? 28.861 -33.665 17.170 1.00 54.57 252 VAL A O 1
ATOM 5457 N N . VAL B 1 256 ? 31.027 -33.058 17.283 1.00 55.43 253 VAL A N 1
ATOM 5458 C CA . VAL B 1 256 ? 31.578 -34.407 17.387 1.00 55.55 253 VAL A CA 1
ATOM 5459 C C . VAL B 1 256 ? 31.996 -34.602 18.844 1.00 57.05 253 VAL A C 1
ATOM 5460 O O . VAL B 1 256 ? 32.581 -33.717 19.455 1.00 57.26 253 VAL A O 1
ATOM 5464 N N . THR B 1 257 ? 31.683 -35.769 19.387 1.00 58.65 254 THR A N 1
ATOM 5465 C CA . THR B 1 257 ? 32.005 -36.104 20.773 1.00 60.50 254 THR A CA 1
ATOM 5466 C C . THR B 1 257 ? 32.060 -37.619 20.906 1.00 61.40 254 THR A C 1
ATOM 5467 O O . THR B 1 257 ? 31.741 -38.338 19.958 1.00 60.26 254 THR A O 1
ATOM 5471 N N . GLN B 1 258 ? 32.463 -38.092 22.081 1.00 63.79 255 GLN A N 1
ATOM 5472 C CA . GLN B 1 258 ? 32.375 -39.519 22.402 1.00 65.29 255 GLN A CA 1
ATOM 5473 C C . GLN B 1 258 ? 30.911 -39.896 22.550 1.00 66.30 255 GLN A C 1
ATOM 5474 O O . GLN B 1 258 ? 30.132 -39.141 23.133 1.00 66.87 255 GLN A O 1
ATOM 5480 N N . LYS B 1 259 ? 30.540 -41.056 22.015 1.00 67.26 256 LYS A N 1
ATOM 5481 C CA . LYS B 1 259 ? 29.166 -41.563 22.119 1.00 68.71 256 LYS A CA 1
ATOM 5482 C C . LYS B 1 259 ? 28.733 -41.685 23.583 1.00 71.02 256 LYS A C 1
ATOM 5483 O O . LYS B 1 259 ? 27.574 -41.437 23.927 1.00 71.16 256 LYS A O 1
ATOM 5489 N N . GLN B 1 260 ? 29.695 -42.069 24.420 1.00 73.15 257 GLN A N 1
ATOM 5490 C CA . GLN B 1 260 ? 29.571 -42.090 25.879 1.00 75.52 257 GLN A CA 1
ATOM 5491 C C . GLN B 1 260 ? 28.940 -40.795 26.395 1.00 75.97 257 GLN A C 1
ATOM 5492 O O . GLN B 1 260 ? 27.908 -40.826 27.068 1.00 76.99 257 GLN A O 1
ATOM 5498 N N . ASN B 1 261 ? 29.561 -39.668 26.046 1.00 75.08 258 ASN A N 1
ATOM 5499 C CA . ASN B 1 261 ? 29.109 -38.351 26.506 1.00 76.11 258 ASN A CA 1
ATOM 5500 C C . ASN B 1 261 ? 27.661 -38.070 26.131 1.00 77.22 258 ASN A C 1
ATOM 5501 O O . ASN B 1 261 ? 26.918 -37.511 26.934 1.00 79.08 258 ASN A O 1
ATOM 5506 N N . TYR B 1 262 ? 27.265 -38.476 24.925 1.00 77.13 259 TYR A N 1
ATOM 5507 C CA . TYR B 1 262 ? 25.886 -38.303 24.462 1.00 77.85 259 TYR A CA 1
ATOM 5508 C C . TYR B 1 262 ? 24.917 -39.241 25.183 1.00 79.43 259 TYR A C 1
ATOM 5509 O O . TYR B 1 262 ? 23.905 -38.790 25.724 1.00 80.60 259 TYR A O 1
ATOM 5518 N N . THR B 1 263 ? 25.226 -40.538 25.160 1.00 80.03 260 THR A N 1
ATOM 5519 C CA . THR B 1 263 ? 24.374 -41.571 25.771 1.00 81.58 260 THR A CA 1
ATOM 5520 C C . THR B 1 263 ? 24.129 -41.317 27.258 1.00 83.24 260 THR A C 1
ATOM 5521 O O . THR B 1 263 ? 22.986 -41.335 27.720 1.00 84.22 260 THR A O 1
ATOM 5525 N N . ASN B 1 264 ? 25.215 -41.072 27.985 1.00 83.72 261 ASN A N 1
ATOM 5526 C CA . ASN B 1 264 ? 25.170 -40.831 29.434 1.00 85.76 261 ASN A CA 1
ATOM 5527 C C . ASN B 1 264 ? 24.455 -39.545 29.850 1.00 88.28 261 ASN A C 1
ATOM 5528 O O . ASN B 1 264 ? 23.930 -39.468 30.962 1.00 90.23 261 ASN A O 1
ATOM 5533 N N . SER B 1 265 ? 24.449 -38.541 28.969 1.00 89.22 262 SER A N 1
ATOM 5534 C CA . SER B 1 265 ? 23.784 -37.257 29.239 1.00 91.29 262 SER A CA 1
ATOM 5535 C C . SER B 1 265 ? 22.277 -37.386 29.463 1.00 93.14 262 SER A C 1
ATOM 5536 O O . SER B 1 265 ? 21.688 -36.576 30.182 1.00 94.45 262 SER A O 1
ATOM 5539 N N . ASP B 1 266 ? 21.672 -38.393 28.832 1.00 93.70 263 ASP A N 1
ATOM 5540 C CA . ASP B 1 266 ? 20.234 -38.667 28.935 1.00 95.73 263 ASP A CA 1
ATOM 5541 C C . ASP B 1 266 ? 19.416 -37.557 28.244 1.00 96.24 263 ASP A C 1
ATOM 5542 O O . ASP B 1 266 ? 18.280 -37.269 28.635 1.00 98.30 263 ASP A O 1
ATOM 5547 N N . LEU B 1 267 ? 20.014 -36.955 27.212 1.00 94.83 264 LEU A N 1
ATOM 5548 C CA . LEU B 1 267 ? 19.406 -35.879 26.424 1.00 94.74 264 LEU A CA 1
ATOM 5549 C C . LEU B 1 267 ? 19.292 -36.340 24.980 1.00 94.08 264 LEU A C 1
ATOM 5550 O O . LEU B 1 267 ? 20.118 -37.127 24.517 1.00 93.53 264 LEU A O 1
ATOM 5555 N N . THR B 1 268 ? 18.285 -35.842 24.265 1.00 94.99 265 THR A N 1
ATOM 5556 C CA . THR B 1 268 ? 18.111 -36.175 22.841 1.00 95.01 265 THR A CA 1
ATOM 5557 C C . THR B 1 268 ? 19.183 -35.476 21.991 1.00 93.55 265 THR A C 1
ATOM 5558 O O . THR B 1 268 ? 19.902 -34.605 22.495 1.00 93.15 265 THR A O 1
ATOM 5562 N N . TYR B 1 269 ? 19.287 -35.864 20.715 1.00 92.61 266 TYR A N 1
ATOM 5563 C CA . TYR B 1 269 ? 20.304 -35.284 19.799 1.00 91.35 266 TYR A CA 1
ATOM 5564 C C . TYR B 1 269 ? 20.247 -33.755 19.883 1.00 89.86 266 TYR A C 1
ATOM 5565 O O . TYR B 1 269 ? 21.238 -33.088 20.173 1.00 89.70 266 TYR A O 1
ATOM 5574 N N . GLU B 1 270 ? 19.044 -33.245 19.644 1.00 88.83 267 GLU A N 1
ATOM 5575 C CA . GLU B 1 270 ? 18.691 -31.820 19.693 1.00 88.04 267 GLU A CA 1
ATOM 5576 C C . GLU B 1 270 ? 19.281 -31.077 20.900 1.00 86.12 267 GLU A C 1
ATOM 5577 O O . GLU B 1 270 ? 19.986 -30.084 20.744 1.00 85.64 267 GLU A O 1
ATOM 5583 N N . GLU B 1 271 ? 19.012 -31.602 22.091 1.00 84.37 268 GLU A N 1
ATOM 5584 C CA . GLU B 1 271 ? 19.329 -30.939 23.357 1.00 83.22 268 GLU A CA 1
ATOM 5585 C C . GLU B 1 271 ? 20.808 -31.014 23.748 1.00 80.34 268 GLU A C 1
ATOM 5586 O O . GLU B 1 271 ? 21.335 -30.075 24.349 1.00 80.41 268 GLU A O 1
ATOM 5592 N N . PHE B 1 272 ? 21.459 -32.132 23.429 1.00 77.28 269 PHE A N 1
ATOM 5593 C CA . PHE B 1 272 ? 22.885 -32.324 23.726 1.00 74.91 269 PHE A CA 1
ATOM 5594 C C . PHE B 1 272 ? 23.753 -31.312 22.980 1.00 73.60 269 PHE A C 1
ATOM 5595 O O . PHE B 1 272 ? 24.628 -30.676 23.574 1.00 73.44 269 PHE A O 1
ATOM 5603 N N . PHE B 1 273 ? 23.515 -31.206 21.673 1.00 72.38 270 PHE A N 1
ATOM 5604 C CA . PHE B 1 273 ? 24.189 -30.238 20.803 1.00 71.64 270 PHE A CA 1
ATOM 5605 C C . PHE B 1 273 ? 24.258 -28.856 21.452 1.00 73.06 270 PHE A C 1
ATOM 5606 O O . PHE B 1 273 ? 25.338 -28.280 21.592 1.00 72.96 270 PHE A O 1
ATOM 5614 N N . TRP B 1 274 ? 23.092 -28.356 21.853 1.00 74.38 271 TRP A N 1
ATOM 5615 C CA . TRP B 1 274 ? 22.961 -27.036 22.464 1.00 75.51 271 TRP A CA 1
ATOM 5616 C C . TRP B 1 274 ? 23.714 -26.896 23.787 1.00 75.65 271 TRP A C 1
ATOM 5617 O O . TRP B 1 274 ? 24.327 -25.861 24.035 1.00 76.10 271 TRP A O 1
ATOM 5628 N N . GLU B 1 275 ? 23.668 -27.935 24.619 1.00 75.25 272 GLU A N 1
ATOM 5629 C CA . GLU B 1 275 ? 24.377 -27.949 25.908 1.00 75.65 272 GLU A CA 1
ATOM 5630 C C . GLU B 1 275 ? 25.897 -27.935 25.737 1.00 73.80 272 GLU A C 1
ATOM 5631 O O . GLU B 1 275 ? 26.605 -27.262 26.487 1.00 74.18 272 GLU A O 1
ATOM 5637 N N . ALA B 1 276 ? 26.386 -28.706 24.769 1.00 71.94 273 ALA A N 1
ATOM 5638 C CA . ALA B 1 276 ? 27.811 -28.745 24.441 1.00 70.64 273 ALA A CA 1
ATOM 5639 C C . ALA B 1 276 ? 28.256 -27.382 23.938 1.00 70.69 273 ALA A C 1
ATOM 5640 O O . ALA B 1 276 ? 29.176 -26.780 24.483 1.00 71.39 273 ALA A O 1
ATOM 5642 N N . VAL B 1 277 ? 27.566 -26.900 22.910 1.00 70.17 274 VAL A N 1
ATOM 5643 C CA . VAL B 1 277 ? 27.784 -25.569 22.343 1.00 70.54 274 VAL A CA 1
ATOM 5644 C C . VAL B 1 277 ? 27.735 -24.448 23.404 1.00 71.98 274 VAL A C 1
ATOM 5645 O O . VAL B 1 277 ? 28.525 -23.501 23.342 1.00 72.70 274 VAL A O 1
ATOM 5649 N N . LYS B 1 278 ? 26.823 -24.577 24.373 1.00 72.29 275 LYS A N 1
ATOM 5650 C CA . LYS B 1 278 ? 26.668 -23.621 25.496 1.00 73.06 275 LYS A CA 1
ATOM 5651 C C . LYS B 1 278 ? 27.957 -23.350 26.287 1.00 72.84 275 LYS A C 1
ATOM 5652 O O . LYS B 1 278 ? 28.113 -22.275 26.867 1.00 74.54 275 LYS A O 1
ATOM 5658 N N . THR B 1 279 ? 28.871 -24.321 26.301 1.00 71.04 276 THR A N 1
ATOM 5659 C CA . THR B 1 279 ? 30.167 -24.190 26.984 1.00 70.81 276 THR A CA 1
ATOM 5660 C C . THR B 1 279 ? 31.150 -23.210 26.316 1.00 70.59 276 THR A C 1
ATOM 5661 O O . THR B 1 279 ? 32.243 -22.985 26.842 1.00 70.74 276 THR A O 1
ATOM 5665 N N . ARG B 1 280 ? 30.777 -22.666 25.155 1.00 70.16 277 ARG A N 1
ATOM 5666 C CA . ARG B 1 280 ? 31.517 -21.592 24.492 1.00 70.58 277 ARG A CA 1
ATOM 5667 C C . ARG B 1 280 ? 30.538 -20.510 24.050 1.00 71.51 277 ARG A C 1
ATOM 5668 O O . ARG B 1 280 ? 29.873 -20.656 23.024 1.00 70.82 277 ARG A O 1
ATOM 5676 N N . GLU B 1 281 ? 30.470 -19.431 24.835 1.00 73.59 278 GLU A N 1
ATOM 5677 C CA . GLU B 1 281 ? 29.442 -18.377 24.699 1.00 75.31 278 GLU A CA 1
ATOM 5678 C C . GLU B 1 281 ? 29.233 -17.857 23.277 1.00 74.97 278 GLU A C 1
ATOM 5679 O O . GLU B 1 281 ? 28.117 -17.894 22.756 1.00 74.60 278 GLU A O 1
ATOM 5685 N N . ASN B 1 282 ? 30.312 -17.370 22.671 1.00 75.07 279 ASN A N 1
ATOM 5686 C CA . ASN B 1 282 ? 30.251 -16.719 21.355 1.00 75.51 279 ASN A CA 1
ATOM 5687 C C . ASN B 1 282 ? 29.678 -17.618 20.273 1.00 73.85 279 ASN A C 1
ATOM 5688 O O . ASN B 1 282 ? 28.855 -17.181 19.468 1.00 74.39 279 ASN A O 1
ATOM 5693 N N . LEU B 1 283 ? 30.127 -18.870 20.265 1.00 72.32 280 LEU A N 1
ATOM 5694 C CA . LEU B 1 283 ? 29.577 -19.894 19.381 1.00 70.89 280 LEU A CA 1
ATOM 5695 C C . LEU B 1 283 ? 28.083 -20.065 19.638 1.00 71.51 280 LEU A C 1
ATOM 5696 O O . LEU B 1 283 ? 27.280 -20.012 18.706 1.00 71.28 280 LEU A O 1
ATOM 5701 N N . HIS B 1 284 ? 27.729 -20.258 20.909 1.00 72.61 281 HIS A N 1
ATOM 5702 C CA . HIS B 1 284 ? 26.339 -20.485 21.317 1.00 73.98 281 HIS A CA 1
ATOM 5703 C C . HIS B 1 284 ? 25.416 -19.344 20.920 1.00 76.46 281 HIS A C 1
ATOM 5704 O O . HIS B 1 284 ? 24.367 -19.578 20.319 1.00 76.90 281 HIS A O 1
ATOM 5711 N N . ASP B 1 285 ? 25.816 -18.120 21.252 1.00 78.48 282 ASP A N 1
ATOM 5712 C CA . ASP B 1 285 ? 25.009 -16.935 20.962 1.00 80.68 282 ASP A CA 1
ATOM 5713 C C . ASP B 1 285 ? 24.880 -16.654 19.460 1.00 80.42 282 ASP A C 1
ATOM 5714 O O . ASP B 1 285 ? 23.852 -16.144 19.015 1.00 82.03 282 ASP A O 1
ATOM 5719 N N . ALA B 1 286 ? 25.914 -16.990 18.690 1.00 78.87 283 ALA A N 1
ATOM 5720 C CA . ALA B 1 286 ? 25.866 -16.877 17.227 1.00 78.67 283 ALA A CA 1
ATOM 5721 C C . ALA B 1 286 ? 24.921 -17.916 16.616 1.00 77.84 283 ALA A C 1
ATOM 5722 O O . ALA B 1 286 ? 24.118 -17.589 15.741 1.00 78.53 283 ALA A O 1
ATOM 5724 N N . LEU B 1 287 ? 25.029 -19.161 17.082 1.00 76.97 284 LEU A N 1
ATOM 5725 C CA . LEU B 1 287 ? 24.123 -20.253 16.679 1.00 76.51 284 LEU A CA 1
ATOM 5726 C C . LEU B 1 287 ? 22.682 -20.028 17.134 1.00 78.65 284 LEU A C 1
ATOM 5727 O O . LEU B 1 287 ? 21.735 -20.393 16.438 1.00 78.65 284 LEU A O 1
ATOM 5732 N N . LYS B 1 288 ? 22.543 -19.449 18.322 1.00 80.76 285 LYS A N 1
ATOM 5733 C CA . LYS B 1 288 ? 21.251 -19.058 18.886 1.00 83.24 285 LYS A CA 1
ATOM 5734 C C . LYS B 1 288 ? 20.547 -18.014 18.009 1.00 84.64 285 LYS A C 1
ATOM 5735 O O . LYS B 1 288 ? 19.347 -18.122 17.750 1.00 85.62 285 LYS A O 1
ATOM 5741 N N . ALA B 1 289 ? 21.303 -17.014 17.560 1.00 85.03 286 ALA A N 1
ATOM 5742 C CA . ALA B 1 289 ? 20.786 -15.953 16.682 1.00 86.42 286 ALA A CA 1
ATOM 5743 C C . ALA B 1 289 ? 20.418 -16.448 15.278 1.00 85.17 286 ALA A C 1
ATOM 5744 O O . ALA B 1 289 ? 19.500 -15.911 14.650 1.00 86.41 286 ALA A O 1
ATOM 5746 N N . SER B 1 290 ? 21.139 -17.463 14.801 1.00 82.07 287 SER A N 1
ATOM 5747 C CA . SER B 1 290 ? 20.963 -17.994 13.447 1.00 80.72 287 SER A CA 1
ATOM 5748 C C . SER B 1 290 ? 19.668 -18.788 13.277 1.00 80.30 287 SER A C 1
ATOM 5749 O O . SER B 1 290 ? 18.997 -19.129 14.252 1.00 80.44 287 SER A O 1
ATOM 5752 N N . GLU B 1 291 ? 19.347 -19.075 12.018 1.00 79.87 288 GLU A N 1
ATOM 5753 C CA . GLU B 1 291 ? 18.131 -19.787 11.620 1.00 80.02 288 GLU A CA 1
ATOM 5754 C C . GLU B 1 291 ? 18.467 -21.230 11.240 1.00 77.99 288 GLU A C 1
ATOM 5755 O O . GLU B 1 291 ? 19.318 -21.454 10.383 1.00 76.56 288 GLU A O 1
ATOM 5761 N N . GLN B 1 292 ? 17.792 -22.196 11.867 1.00 78.05 289 GLN A N 1
ATOM 5762 C CA . GLN B 1 292 ? 17.961 -23.626 11.536 1.00 76.57 289 GLN A CA 1
ATOM 5763 C C . GLN B 1 292 ? 17.245 -24.002 10.234 1.00 76.88 289 GLN A C 1
ATOM 5764 O O . GLN B 1 292 ? 16.017 -23.921 10.157 1.00 78.32 289 GLN A O 1
ATOM 5770 N N . VAL B 1 293 ? 18.011 -24.449 9.239 1.00 75.66 290 VAL A N 1
ATOM 5771 C CA . VAL B 1 293 ? 17.461 -24.813 7.914 1.00 76.28 290 VAL A CA 1
ATOM 5772 C C . VAL B 1 293 ? 17.395 -26.328 7.638 1.00 75.23 290 VAL A C 1
ATOM 5773 O O . VAL B 1 293 ? 16.949 -26.743 6.564 1.00 75.12 290 VAL A O 1
ATOM 5777 N N . ARG B 1 294 ? 17.835 -27.139 8.601 1.00 74.62 291 ARG A N 1
ATOM 5778 C CA . ARG B 1 294 ? 17.650 -28.596 8.575 1.00 74.16 291 ARG A CA 1
ATOM 5779 C C . ARG B 1 294 ? 17.443 -29.114 9.998 1.00 74.09 291 ARG A C 1
ATOM 5780 O O . ARG B 1 294 ? 17.831 -28.446 10.956 1.00 74.71 291 ARG A O 1
ATOM 5788 N N . PRO B 1 295 ? 16.829 -30.306 10.146 1.00 74.03 292 PRO A N 1
ATOM 5789 C CA . PRO B 1 295 ? 16.793 -30.923 11.472 1.00 73.58 292 PRO A CA 1
ATOM 5790 C C . PRO B 1 295 ? 18.158 -31.499 11.851 1.00 71.19 292 PRO A C 1
ATOM 5791 O O . PRO B 1 295 ? 19.001 -31.730 10.976 1.00 69.88 292 PRO A O 1
ATOM 5795 N N . PHE B 1 296 ? 18.368 -31.714 13.145 1.00 70.56 293 PHE A N 1
ATOM 5796 C CA . PHE B 1 296 ? 19.625 -32.268 13.643 1.00 68.81 293 PHE A CA 1
ATOM 5797 C C . PHE B 1 296 ? 19.754 -33.735 13.235 1.00 67.67 293 PHE A C 1
ATOM 5798 O O . PHE B 1 296 ? 18.925 -34.564 13.617 1.00 68.11 293 PHE A O 1
ATOM 5806 N N . LYS B 1 297 ? 20.779 -34.033 12.438 1.00 65.79 294 LYS A N 1
ATOM 5807 C CA . LYS B 1 297 ? 21.115 -35.408 12.073 1.00 64.62 294 LYS A CA 1
ATOM 5808 C C . LYS B 1 297 ? 22.151 -35.983 13.031 1.00 63.36 294 LYS A C 1
ATOM 5809 O O . LYS B 1 297 ? 23.076 -35.284 13.443 1.00 62.22 294 LYS A O 1
ATOM 5815 N N . LYS B 1 298 ? 21.987 -37.263 13.360 1.00 62.88 295 LYS A N 1
ATOM 5816 C CA . LYS B 1 298 ? 22.993 -38.039 14.091 1.00 62.26 295 LYS A CA 1
ATOM 5817 C C . LYS B 1 298 ? 23.879 -38.779 13.086 1.00 60.21 295 LYS A C 1
ATOM 5818 O O . LYS B 1 298 ? 23.402 -39.201 12.035 1.00 59.87 295 LYS A O 1
ATOM 5824 N N . GLU B 1 299 ? 25.159 -38.928 13.420 1.00 58.84 296 GLU A N 1
ATOM 5825 C CA . GLU B 1 299 ? 26.072 -39.821 12.694 1.00 57.57 296 GLU A CA 1
ATOM 5826 C C . GLU B 1 299 ? 26.833 -40.673 13.720 1.00 57.40 296 GLU A C 1
ATOM 5827 O O . GLU B 1 299 ? 27.673 -40.162 14.466 1.00 56.95 296 GLU A O 1
ATOM 5833 N N . ALA B 1 300 ? 26.522 -41.968 13.746 1.00 57.53 297 ALA A N 1
ATOM 5834 C CA . ALA B 1 300 ? 27.077 -42.909 14.723 1.00 57.76 297 ALA A CA 1
ATOM 5835 C C . ALA B 1 300 ? 27.834 -44.033 14.045 1.00 57.25 297 ALA A C 1
ATOM 5836 O O . ALA B 1 300 ? 27.676 -44.260 12.844 1.00 57.11 297 ALA A O 1
ATOM 5838 N N . ASP B 1 301 ? 28.652 -44.730 14.834 1.00 57.44 298 ASP A N 1
ATOM 5839 C CA . ASP B 1 301 ? 29.251 -46.021 14.447 1.00 57.33 298 ASP A CA 1
ATOM 5840 C C . ASP B 1 301 ? 30.032 -45.962 13.132 1.00 56.06 298 ASP A C 1
ATOM 5841 O O . ASP B 1 301 ? 30.025 -46.915 12.348 1.00 56.24 298 ASP A O 1
ATOM 5846 N N . TYR B 1 302 ? 30.704 -44.837 12.908 1.00 54.80 299 TYR A N 1
ATOM 5847 C CA . TYR B 1 302 ? 31.364 -44.562 11.628 1.00 53.80 299 TYR A CA 1
ATOM 5848 C C . TYR B 1 302 ? 32.837 -44.964 11.596 1.00 54.04 299 TYR A C 1
ATOM 5849 O O . TYR B 1 302 ? 33.452 -44.947 10.536 1.00 54.11 299 TYR A O 1
ATOM 5858 N N . SER B 1 303 ? 33.398 -45.321 12.747 1.00 54.90 300 SER A N 1
ATOM 5859 C CA . SER B 1 303 ? 34.793 -45.753 12.826 1.00 55.36 300 SER A CA 1
ATOM 5860 C C . SER B 1 303 ? 34.876 -47.268 12.663 1.00 56.01 300 SER A C 1
ATOM 5861 O O . SER B 1 303 ? 34.378 -48.021 13.502 1.00 56.92 300 SER A O 1
ATOM 5864 N N . TYR B 1 304 ? 35.492 -47.705 11.569 1.00 55.75 301 TYR A N 1
ATOM 5865 C CA . TYR B 1 304 ? 35.581 -49.130 11.237 1.00 56.61 301 TYR A CA 1
ATOM 5866 C C . TYR B 1 304 ? 36.657 -49.383 10.188 1.00 56.75 301 TYR A C 1
ATOM 5867 O O . TYR B 1 304 ? 36.939 -48.524 9.350 1.00 55.94 301 TYR A O 1
ATOM 5876 N N . GLY B 1 305 ? 37.230 -50.578 10.240 1.00 58.37 302 GLY A N 1
ATOM 5877 C CA . GLY B 1 305 ? 38.179 -51.048 9.240 1.00 59.04 302 GLY A CA 1
ATOM 5878 C C . GLY B 1 305 ? 37.552 -52.116 8.372 1.00 59.82 302 GLY A C 1
ATOM 5879 O O . GLY B 1 305 ? 36.352 -52.401 8.466 1.00 59.53 302 GLY A O 1
ATOM 5880 N N . MET B 1 306 ? 38.383 -52.714 7.531 1.00 60.99 303 MET A N 1
ATOM 5881 C CA . MET B 1 306 ? 37.936 -53.730 6.588 1.00 61.67 303 MET A CA 1
ATOM 5882 C C . MET B 1 306 ? 39.076 -54.746 6.423 1.00 63.58 303 MET A C 1
ATOM 5883 O O . MET B 1 306 ? 40.159 -54.402 5.943 1.00 63.11 303 MET A O 1
ATOM 5888 N N . LYS B 1 307 ? 38.826 -55.978 6.873 1.00 65.86 304 LYS A N 1
ATOM 5889 C CA . LYS B 1 307 ? 39.804 -57.087 6.856 1.00 68.43 304 LYS A CA 1
ATOM 5890 C C . LYS B 1 307 ? 40.616 -57.189 5.567 1.00 68.39 304 LYS A C 1
ATOM 5891 O O . LYS B 1 307 ? 41.839 -57.347 5.594 1.00 69.24 304 LYS A O 1
ATOM 5897 N N . GLU B 1 308 ? 39.900 -57.093 4.453 1.00 67.52 305 GLU A N 1
ATOM 5898 C CA . GLU B 1 308 ? 40.462 -57.188 3.113 1.00 67.60 305 GLU A CA 1
ATOM 5899 C C . GLU B 1 308 ? 39.861 -56.047 2.287 1.00 65.18 305 GLU A C 1
ATOM 5900 O O . GLU B 1 308 ? 38.639 -55.887 2.250 1.00 64.33 305 GLU A O 1
ATOM 5906 N N . VAL B 1 309 ? 40.716 -55.238 1.662 1.00 64.39 306 VAL A N 1
ATOM 5907 C CA . VAL B 1 309 ? 40.255 -54.115 0.809 1.00 62.03 306 VAL A CA 1
ATOM 5908 C C . VAL B 1 309 ? 40.067 -54.515 -0.654 1.00 62.17 306 VAL A C 1
ATOM 5909 O O . VAL B 1 309 ? 39.556 -53.725 -1.454 1.00 61.42 306 VAL A O 1
ATOM 5913 N N . CYS B 1 310 ? 40.497 -55.723 -1.004 1.00 63.28 307 CYS A N 1
ATOM 5914 C CA . CYS B 1 310 ? 40.303 -56.239 -2.348 1.00 63.40 307 CYS A CA 1
ATOM 5915 C C . CYS B 1 310 ? 40.296 -57.753 -2.341 1.00 65.16 307 CYS A C 1
ATOM 5916 O O . CYS B 1 310 ? 40.548 -58.392 -1.318 1.00 66.60 307 CYS A O 1
ATOM 5919 N N . GLY B 1 311 ? 39.981 -58.317 -3.495 1.00 65.22 308 GLY A N 1
ATOM 5920 C CA . GLY B 1 311 ? 40.056 -59.753 -3.688 1.00 66.99 308 GLY A CA 1
ATOM 5921 C C . GLY B 1 311 ? 40.044 -60.114 -5.148 1.00 67.16 308 GLY A C 1
ATOM 5922 O O . GLY B 1 311 ? 40.223 -59.256 -6.017 1.00 66.45 308 GLY A O 1
ATOM 5923 N N . ASP B 1 312 ? 39.845 -61.400 -5.409 1.00 68.36 309 ASP A N 1
ATOM 5924 C CA . ASP B 1 312 ? 39.505 -61.856 -6.741 1.00 68.46 309 ASP A CA 1
ATOM 5925 C C . ASP B 1 312 ? 38.172 -61.196 -7.083 1.00 66.91 309 ASP A C 1
ATOM 5926 O O . ASP B 1 312 ? 37.222 -61.281 -6.301 1.00 66.52 309 ASP A O 1
ATOM 5931 N N . SER B 1 313 ? 38.137 -60.481 -8.210 1.00 66.15 310 SER A N 1
ATOM 5932 C CA . SER B 1 313 ? 36.912 -59.866 -8.771 1.00 64.90 310 SER A CA 1
ATOM 5933 C C . SER B 1 313 ? 36.327 -58.644 -8.021 1.00 63.08 310 SER A C 1
ATOM 5934 O O . SER B 1 313 ? 35.260 -58.147 -8.400 1.00 61.68 310 SER A O 1
ATOM 5937 N N . PHE B 1 314 ? 37.002 -58.142 -6.986 1.00 62.71 311 PHE A N 1
ATOM 5938 C CA . PHE B 1 314 ? 36.519 -56.929 -6.313 1.00 61.18 311 PHE A CA 1
ATOM 5939 C C . PHE B 1 314 ? 37.591 -56.046 -5.695 1.00 60.65 311 PHE A C 1
ATOM 5940 O O . PHE B 1 314 ? 38.725 -56.468 -5.453 1.00 62.19 311 PHE A O 1
ATOM 5948 N N . VAL B 1 315 ? 37.179 -54.810 -5.437 1.00 58.68 312 VAL A N 1
ATOM 5949 C CA . VAL B 1 315 ? 37.973 -53.846 -4.697 1.00 57.86 312 VAL A CA 1
ATOM 5950 C C . VAL B 1 315 ? 37.021 -52.960 -3.896 1.00 55.90 312 VAL A C 1
ATOM 5951 O O . VAL B 1 315 ? 35.889 -52.720 -4.313 1.00 54.77 312 VAL A O 1
ATOM 5955 N N . LEU B 1 316 ? 37.480 -52.506 -2.736 1.00 55.50 313 LEU A N 1
ATOM 5956 C CA . LEU B 1 316 ? 36.759 -51.519 -1.935 1.00 54.17 313 LEU A CA 1
ATOM 5957 C C . LEU B 1 316 ? 37.503 -50.187 -2.037 1.00 52.83 313 LEU A C 1
ATOM 5958 O O . LEU B 1 316 ? 38.735 -50.156 -1.983 1.00 53.26 313 LEU A O 1
ATOM 5963 N N . ILE B 1 317 ? 36.750 -49.104 -2.218 1.00 51.23 314 ILE A N 1
ATOM 5964 C CA . ILE B 1 317 ? 37.292 -47.737 -2.229 1.00 50.11 314 ILE A CA 1
ATOM 5965 C C . ILE B 1 317 ? 36.398 -46.817 -1.407 1.00 49.01 314 ILE A C 1
ATOM 5966 O O . ILE B 1 317 ? 35.244 -47.145 -1.117 1.00 48.72 314 ILE A O 1
ATOM 5971 N N . GLY B 1 318 ? 36.939 -45.657 -1.052 1.00 48.28 315 GLY A N 1
ATOM 5972 C CA . GLY B 1 318 ? 36.223 -44.690 -0.235 1.00 47.43 315 GLY A CA 1
ATOM 5973 C C . GLY B 1 318 ? 35.880 -45.259 1.127 1.00 47.42 315 GLY A C 1
ATOM 5974 O O . GLY B 1 318 ? 36.546 -46.178 1.607 1.00 47.67 315 GLY A O 1
ATOM 5975 N N . ASP B 1 319 ? 34.827 -44.730 1.741 1.00 46.96 316 ASP A N 1
ATOM 5976 C CA . ASP B 1 319 ? 34.435 -45.147 3.087 1.00 47.43 316 ASP A CA 1
ATOM 5977 C C . ASP B 1 319 ? 34.044 -46.612 3.195 1.00 48.39 316 ASP A C 1
ATOM 5978 O O . ASP B 1 319 ? 34.173 -47.202 4.261 1.00 49.30 316 ASP A O 1
ATOM 5983 N N . ALA B 1 320 ? 33.598 -47.198 2.085 1.00 48.82 317 ALA A N 1
ATOM 5984 C CA . ALA B 1 320 ? 33.384 -48.642 1.978 1.00 49.65 317 ALA A CA 1
ATOM 5985 C C . ALA B 1 320 ? 34.621 -49.486 2.297 1.00 50.66 317 ALA A C 1
ATOM 5986 O O . ALA B 1 320 ? 34.485 -50.648 2.672 1.00 51.62 317 ALA A O 1
ATOM 5988 N N . ALA B 1 321 ? 35.810 -48.914 2.112 1.00 50.84 318 ALA A N 1
ATOM 5989 C CA . ALA B 1 321 ? 37.078 -49.555 2.481 1.00 52.16 318 ALA A CA 1
ATOM 5990 C C . ALA B 1 321 ? 37.518 -49.271 3.911 1.00 52.79 318 ALA A C 1
ATOM 5991 O O . ALA B 1 321 ? 38.182 -50.098 4.517 1.00 54.52 318 ALA A O 1
ATOM 5993 N N . ARG B 1 322 ? 37.177 -48.098 4.434 1.00 52.58 319 ARG A N 1
ATOM 5994 C CA . ARG B 1 322 ? 37.672 -47.643 5.740 1.00 53.27 319 ARG A CA 1
ATOM 5995 C C . ARG B 1 322 ? 37.108 -46.268 6.057 1.00 52.09 319 ARG A C 1
ATOM 5996 O O . ARG B 1 322 ? 36.994 -45.436 5.166 1.00 51.95 319 ARG A O 1
ATOM 6004 N N . PHE B 1 323 ? 36.765 -46.034 7.320 1.00 52.05 320 PHE A N 1
ATOM 6005 C CA . PHE B 1 323 ? 36.609 -44.661 7.832 1.00 51.44 320 PHE A CA 1
ATOM 6006 C C . PHE B 1 323 ? 37.043 -44.591 9.290 1.00 52.02 320 PHE A C 1
ATOM 6007 O O . PHE B 1 323 ? 36.789 -45.521 10.064 1.00 53.33 320 PHE A O 1
ATOM 6015 N N . VAL B 1 324 ? 37.710 -43.490 9.640 1.00 51.46 321 VAL A N 1
ATOM 6016 C CA . VAL B 1 324 ? 38.301 -43.297 10.967 1.00 52.17 321 VAL A CA 1
ATOM 6017 C C . VAL B 1 324 ? 37.531 -42.219 11.727 1.00 52.33 321 VAL A C 1
ATOM 6018 O O . VAL B 1 324 ? 36.787 -42.547 12.654 1.00 53.13 321 VAL A O 1
ATOM 6022 N N . ASP B 1 325 ? 37.702 -40.951 11.327 1.00 51.98 322 ASP A N 1
ATOM 6023 C CA . ASP B 1 325 ? 37.109 -39.798 12.019 1.00 51.81 322 ASP A CA 1
ATOM 6024 C C . ASP B 1 325 ? 37.269 -38.495 11.200 1.00 52.30 322 ASP A C 1
ATOM 6025 O O . ASP B 1 325 ? 38.311 -38.292 10.568 1.00 52.11 322 ASP A O 1
ATOM 6030 N N . PRO B 1 326 ? 36.249 -37.600 11.230 1.00 53.03 323 PRO A N 1
ATOM 6031 C CA . PRO B 1 326 ? 36.224 -36.387 10.397 1.00 53.98 323 PRO A CA 1
ATOM 6032 C C . PRO B 1 326 ? 36.892 -35.106 10.928 1.00 56.07 323 PRO A C 1
ATOM 6033 O O . PRO B 1 326 ? 36.468 -34.002 10.567 1.00 55.33 323 PRO A O 1
ATOM 6037 N N . ILE B 1 327 ? 37.952 -35.241 11.716 1.00 59.06 324 ILE A N 1
ATOM 6038 C CA . ILE B 1 327 ? 38.611 -34.067 12.300 1.00 62.12 324 ILE A CA 1
ATOM 6039 C C . ILE B 1 327 ? 39.296 -33.268 11.206 1.00 64.12 324 ILE A C 1
ATOM 6040 O O . ILE B 1 327 ? 39.161 -32.046 11.128 1.00 64.86 324 ILE A O 1
ATOM 6045 N N . PHE B 1 328 ? 40.045 -33.986 10.377 1.00 65.86 325 PHE A N 1
ATOM 6046 C CA . PHE B 1 328 ? 40.860 -33.388 9.333 1.00 67.35 325 PHE A CA 1
ATOM 6047 C C . PHE B 1 328 ? 40.157 -33.327 7.983 1.00 66.39 325 PHE A C 1
ATOM 6048 O O . PHE B 1 328 ? 40.772 -32.969 6.978 1.00 67.04 325 PHE A O 1
ATOM 6056 N N . SER B 1 329 ? 38.867 -33.674 7.977 1.00 65.00 326 SER A N 1
ATOM 6057 C CA . SER B 1 329 ? 37.961 -33.377 6.867 1.00 64.10 326 SER A CA 1
ATOM 6058 C C . SER B 1 329 ? 38.509 -33.904 5.530 1.00 63.09 326 SER A C 1
ATOM 6059 O O . SER B 1 329 ? 38.486 -33.213 4.511 1.00 64.74 326 SER A O 1
ATOM 6062 N N . SER B 1 330 ? 38.996 -35.143 5.566 1.00 61.96 327 SER A N 1
ATOM 6063 C CA . SER B 1 330 ? 39.739 -35.763 4.458 1.00 61.16 327 SER A CA 1
ATOM 6064 C C . SER B 1 330 ? 39.062 -36.975 3.793 1.00 58.69 327 SER A C 1
ATOM 6065 O O . SER B 1 330 ? 39.598 -37.520 2.830 1.00 58.18 327 SER A O 1
ATOM 6068 N N . GLY B 1 331 ? 37.894 -37.384 4.275 1.00 56.72 328 GLY A N 1
ATOM 6069 C CA . GLY B 1 331 ? 37.240 -38.597 3.771 1.00 55.91 328 GLY A CA 1
ATOM 6070 C C . GLY B 1 331 ? 36.887 -38.558 2.293 1.00 55.28 328 GLY A C 1
ATOM 6071 O O . GLY B 1 331 ? 37.001 -39.568 1.595 1.00 55.29 328 GLY A O 1
ATOM 6072 N N . VAL B 1 332 ? 36.452 -37.390 1.826 1.00 54.61 329 VAL A N 1
ATOM 6073 C CA . VAL B 1 332 ? 36.222 -37.158 0.397 1.00 54.14 329 VAL A CA 1
ATOM 6074 C C . VAL B 1 332 ? 37.545 -37.241 -0.388 1.00 54.28 329 VAL A C 1
ATOM 6075 O O . VAL B 1 332 ? 37.567 -37.740 -1.510 1.00 53.96 329 VAL A O 1
ATOM 6079 N N . SER B 1 333 ? 38.634 -36.748 0.202 1.00 54.75 330 SER A N 1
ATOM 6080 C CA . SER B 1 333 ? 39.975 -36.872 -0.398 1.00 55.36 330 SER A CA 1
ATOM 6081 C C . SER B 1 333 ? 40.492 -38.311 -0.456 1.00 55.29 330 SER A C 1
ATOM 6082 O O . SER B 1 333 ? 41.137 -38.690 -1.436 1.00 56.02 330 SER A O 1
ATOM 6085 N N . VAL B 1 334 ? 40.231 -39.099 0.585 1.00 54.31 331 VAL A N 1
ATOM 6086 C CA . VAL B 1 334 ? 40.578 -40.528 0.564 1.00 53.89 331 VAL A CA 1
ATOM 6087 C C . VAL B 1 334 ? 39.747 -41.230 -0.511 1.00 53.42 331 VAL A C 1
ATOM 6088 O O . VAL B 1 334 ? 40.281 -42.053 -1.249 1.00 53.67 331 VAL A O 1
ATOM 6092 N N . ALA B 1 335 ? 38.457 -40.885 -0.589 1.00 52.44 332 ALA A N 1
ATOM 6093 C CA . ALA B 1 335 ? 37.535 -41.405 -1.606 1.00 51.91 332 ALA A CA 1
ATOM 6094 C C . ALA B 1 335 ? 37.995 -41.149 -3.037 1.00 53.05 332 ALA A C 1
ATOM 6095 O O . ALA B 1 335 ? 38.060 -42.075 -3.845 1.00 54.28 332 ALA A O 1
ATOM 6097 N N . LEU B 1 336 ? 38.301 -39.894 -3.351 1.00 53.83 333 LEU A N 1
ATOM 6098 C CA . LEU B 1 336 ? 38.768 -39.531 -4.694 1.00 54.49 333 LEU A CA 1
ATOM 6099 C C . LEU B 1 336 ? 40.055 -40.279 -5.020 1.00 54.64 333 LEU A C 1
ATOM 6100 O O . LEU B 1 336 ? 40.147 -40.964 -6.035 1.00 54.67 333 LEU A O 1
ATOM 6105 N N . ASN B 1 337 ? 41.036 -40.146 -4.134 1.00 54.70 334 ASN A N 1
ATOM 6106 C CA . ASN B 1 337 ? 42.369 -40.709 -4.345 1.00 55.37 334 ASN A CA 1
ATOM 6107 C C . ASN B 1 337 ? 42.439 -42.237 -4.312 1.00 55.17 334 ASN A C 1
ATOM 6108 O O . ASN B 1 337 ? 43.238 -42.825 -5.036 1.00 56.20 334 ASN A O 1
ATOM 6113 N N . SER B 1 338 ? 41.609 -42.875 -3.489 1.00 54.43 335 SER A N 1
ATOM 6114 C CA . SER B 1 338 ? 41.472 -44.344 -3.513 1.00 54.52 335 SER A CA 1
ATOM 6115 C C . SER B 1 338 ? 40.954 -44.816 -4.875 1.00 55.03 335 SER A C 1
ATOM 6116 O O . SER B 1 338 ? 41.540 -45.706 -5.492 1.00 56.03 335 SER A O 1
ATOM 6119 N N . ALA B 1 339 ? 39.860 -44.204 -5.330 1.00 54.72 336 ALA A N 1
ATOM 6120 C CA . ALA B 1 339 ? 39.332 -44.423 -6.686 1.00 55.42 336 ALA A CA 1
ATOM 6121 C C . ALA B 1 339 ? 40.377 -44.183 -7.784 1.00 57.02 336 ALA A C 1
ATOM 6122 O O . ALA B 1 339 ? 40.481 -44.975 -8.719 1.00 57.97 336 ALA A O 1
ATOM 6124 N N . ARG B 1 340 ? 41.142 -43.096 -7.654 1.00 57.91 337 ARG A N 1
ATOM 6125 C CA . ARG B 1 340 ? 42.213 -42.751 -8.606 1.00 59.44 337 ARG A CA 1
ATOM 6126 C C . ARG B 1 340 ? 43.232 -43.866 -8.734 1.00 60.47 337 ARG A C 1
ATOM 6127 O O . ARG B 1 340 ? 43.529 -44.318 -9.835 1.00 61.56 337 ARG A O 1
ATOM 6135 N N . ILE B 1 341 ? 43.778 -44.272 -7.593 1.00 60.70 338 ILE A N 1
ATOM 6136 C CA . ILE B 1 341 ? 44.821 -45.293 -7.534 1.00 61.91 338 ILE A CA 1
ATOM 6137 C C . ILE B 1 341 ? 44.255 -46.628 -8.009 1.00 62.61 338 ILE A C 1
ATOM 6138 O O . ILE B 1 341 ? 44.828 -47.262 -8.900 1.00 63.96 338 ILE A O 1
ATOM 6143 N N . ALA B 1 342 ? 43.126 -47.026 -7.421 1.00 61.96 339 ALA A N 1
ATOM 6144 C CA . ALA B 1 342 ? 42.450 -48.290 -7.753 1.00 62.24 339 ALA A CA 1
ATOM 6145 C C . ALA B 1 342 ? 42.164 -48.422 -9.243 1.00 62.65 339 ALA A C 1
ATOM 6146 O O . ALA B 1 342 ? 42.391 -49.483 -9.821 1.00 63.78 339 ALA A O 1
ATOM 6148 N N . SER B 1 343 ? 41.675 -47.344 -9.854 1.00 62.13 340 SER A N 1
ATOM 6149 C CA . SER B 1 343 ? 41.384 -47.325 -11.294 1.00 62.77 340 SER A CA 1
ATOM 6150 C C . SER B 1 343 ? 42.608 -47.671 -12.154 1.00 64.78 340 SER A C 1
ATOM 6151 O O . SER B 1 343 ? 42.473 -48.353 -13.166 1.00 65.56 340 SER A O 1
ATOM 6154 N N . GLY B 1 344 ? 43.790 -47.219 -11.734 1.00 65.67 341 GLY A N 1
ATOM 6155 C CA . GLY B 1 344 ? 45.050 -47.538 -12.419 1.00 67.45 341 GLY A CA 1
ATOM 6156 C C . GLY B 1 344 ? 45.287 -49.032 -12.556 1.00 68.58 341 GLY A C 1
ATOM 6157 O O . GLY B 1 344 ? 45.629 -49.521 -13.636 1.00 70.10 341 GLY A O 1
ATOM 6158 N N . ASP B 1 345 ? 45.085 -49.749 -11.455 1.00 68.20 342 ASP A N 1
ATOM 6159 C CA . ASP B 1 345 ? 45.202 -51.208 -11.426 1.00 69.42 342 ASP A CA 1
ATOM 6160 C C . ASP B 1 345 ? 44.040 -51.921 -12.134 1.00 68.49 342 ASP A C 1
ATOM 6161 O O . ASP B 1 345 ? 44.224 -53.005 -12.692 1.00 69.81 342 ASP A O 1
ATOM 6166 N N . ILE B 1 346 ? 42.855 -51.312 -12.096 1.00 66.15 343 ILE A N 1
ATOM 6167 C CA . ILE B 1 346 ? 41.669 -51.821 -12.792 1.00 65.22 343 ILE A CA 1
ATOM 6168 C C . ILE B 1 346 ? 41.738 -51.582 -14.298 1.00 66.11 343 ILE A C 1
ATOM 6169 O O . ILE B 1 346 ? 41.286 -52.415 -15.076 1.00 66.99 343 ILE A O 1
ATOM 6174 N N . ILE B 1 347 ? 42.284 -50.442 -14.703 1.00 66.86 344 ILE A N 1
ATOM 6175 C CA . ILE B 1 347 ? 42.497 -50.140 -16.121 1.00 68.56 344 ILE A CA 1
ATOM 6176 C C . ILE B 1 347 ? 43.409 -51.197 -16.747 1.00 70.98 344 ILE A C 1
ATOM 6177 O O . ILE B 1 347 ? 43.138 -51.678 -17.844 1.00 72.15 344 ILE A O 1
ATOM 6182 N N . GLU B 1 348 ? 44.478 -51.551 -16.037 1.00 72.65 345 GLU A N 1
ATOM 6183 C CA . GLU B 1 348 ? 45.427 -52.574 -16.496 1.00 74.96 345 GLU A CA 1
ATOM 6184 C C . GLU B 1 348 ? 44.910 -54.010 -16.294 1.00 75.44 345 GLU A C 1
ATOM 6185 O O . GLU B 1 348 ? 45.351 -54.928 -16.986 1.00 77.16 345 GLU A O 1
ATOM 6191 N N . ALA B 1 349 ? 43.994 -54.199 -15.343 1.00 74.06 346 ALA A N 1
ATOM 6192 C CA . ALA B 1 349 ? 43.293 -55.475 -15.168 1.00 74.32 346 ALA A CA 1
ATOM 6193 C C . ALA B 1 349 ? 42.431 -55.844 -16.389 1.00 74.85 346 ALA A C 1
ATOM 6194 O O . ALA B 1 349 ? 42.607 -56.917 -16.958 1.00 76.69 346 ALA A O 1
ATOM 6196 N N . VAL B 1 350 ? 41.509 -54.962 -16.780 1.00 73.57 347 VAL A N 1
ATOM 6197 C CA . VAL B 1 350 ? 40.647 -55.205 -17.969 1.00 74.02 347 VAL A CA 1
ATOM 6198 C C . VAL B 1 350 ? 41.427 -55.344 -19.292 1.00 75.82 347 VAL A C 1
ATOM 6199 O O . VAL B 1 350 ? 41.018 -56.096 -20.180 1.00 76.94 347 VAL A O 1
ATOM 6203 N N . LYS B 1 351 ? 42.538 -54.612 -19.405 1.00 76.29 348 LYS A N 1
ATOM 6204 C CA . LYS B 1 351 ? 43.453 -54.695 -20.554 1.00 77.79 348 LYS A CA 1
ATOM 6205 C C . LYS B 1 351 ? 44.104 -56.076 -20.614 1.00 79.02 348 LYS A C 1
ATOM 6206 O O . LYS B 1 351 ? 44.044 -56.752 -21.640 1.00 80.59 348 LYS A O 1
ATOM 6212 N N . ASN B 1 352 ? 44.734 -56.470 -19.509 1.00 78.38 349 ASN A N 1
ATOM 6213 C CA . ASN B 1 352 ? 45.306 -57.813 -19.360 1.00 79.60 349 ASN A CA 1
ATOM 6214 C C . ASN B 1 352 ? 44.258 -58.930 -19.285 1.00 79.27 349 ASN A C 1
ATOM 6215 O O . ASN B 1 352 ? 44.570 -60.084 -19.580 1.00 81.50 349 ASN A O 1
ATOM 6220 N N . ASN B 1 353 ? 43.036 -58.578 -18.877 1.00 76.84 350 ASN A N 1
ATOM 6221 C CA . ASN B 1 353 ? 41.940 -59.527 -18.636 1.00 76.32 350 ASN A CA 1
ATOM 6222 C C . ASN B 1 353 ? 42.328 -60.488 -17.510 1.00 76.68 350 ASN A C 1
ATOM 6223 O O . ASN B 1 353 ? 42.435 -61.705 -17.690 1.00 78.53 350 ASN A O 1
ATOM 6228 N N . ASP B 1 354 ? 42.568 -59.887 -16.351 1.00 74.83 351 ASP A N 1
ATOM 6229 C CA . ASP B 1 354 ? 42.982 -60.593 -15.145 1.00 75.02 351 ASP A CA 1
ATOM 6230 C C . ASP B 1 354 ? 42.495 -59.778 -13.947 1.00 73.01 351 ASP A C 1
ATOM 6231 O O . ASP B 1 354 ? 42.915 -58.636 -13.756 1.00 71.66 351 ASP A O 1
ATOM 6236 N N . PHE B 1 355 ? 41.617 -60.387 -13.153 1.00 72.59 352 PHE A N 1
ATOM 6237 C CA . PHE B 1 355 ? 40.948 -59.716 -12.038 1.00 70.61 352 PHE A CA 1
ATOM 6238 C C . PHE B 1 355 ? 41.167 -60.426 -10.700 1.00 71.72 352 PHE A C 1
ATOM 6239 O O . PHE B 1 355 ? 40.384 -60.244 -9.761 1.00 70.79 352 PHE A O 1
ATOM 6247 N N . SER B 1 356 ? 42.234 -61.222 -10.610 1.00 73.90 353 SER A N 1
ATOM 6248 C CA . SER B 1 356 ? 42.701 -61.742 -9.322 1.00 75.01 353 SER A CA 1
ATOM 6249 C C . SER B 1 356 ? 43.348 -60.620 -8.496 1.00 73.93 353 SER A C 1
ATOM 6250 O O . SER B 1 356 ? 43.569 -59.513 -8.995 1.00 72.78 353 SER A O 1
ATOM 6253 N N . LYS B 1 357 ? 43.628 -60.914 -7.230 1.00 74.80 354 LYS A N 1
ATOM 6254 C CA . LYS B 1 357 ? 44.285 -59.959 -6.317 1.00 74.35 354 LYS A CA 1
ATOM 6255 C C . LYS B 1 357 ? 45.595 -59.389 -6.854 1.00 74.97 354 LYS A C 1
ATOM 6256 O O . LYS B 1 357 ? 45.836 -58.187 -6.750 1.00 73.73 354 LYS A O 1
ATOM 6262 N N . SER B 1 358 ? 46.428 -60.268 -7.409 1.00 77.07 355 SER A N 1
ATOM 6263 C CA . SER B 1 358 ? 47.712 -59.908 -8.039 1.00 78.22 355 SER A CA 1
ATOM 6264 C C . SER B 1 358 ? 47.697 -58.548 -8.739 1.00 76.50 355 SER A C 1
ATOM 6265 O O . SER B 1 358 ? 48.619 -57.753 -8.585 1.00 76.59 355 SER A O 1
ATOM 6268 N N . SER B 1 359 ? 46.644 -58.314 -9.520 1.00 75.14 356 SER A N 1
ATOM 6269 C CA . SER B 1 359 ? 46.466 -57.075 -10.276 1.00 73.69 356 SER A CA 1
ATOM 6270 C C . SER B 1 359 ? 46.216 -55.845 -9.398 1.00 72.27 356 SER A C 1
ATOM 6271 O O . SER B 1 359 ? 46.743 -54.771 -9.689 1.00 72.41 356 SER A O 1
ATOM 6274 N N . PHE B 1 360 ? 45.436 -56.009 -8.325 1.00 71.47 357 PHE A N 1
ATOM 6275 C CA . PHE B 1 360 ? 45.158 -54.916 -7.367 1.00 69.80 357 PHE A CA 1
ATOM 6276 C C . PHE B 1 360 ? 46.178 -54.801 -6.221 1.00 70.80 357 PHE A C 1
ATOM 6277 O O . PHE B 1 360 ? 45.920 -54.097 -5.239 1.00 69.63 357 PHE A O 1
ATOM 6285 N N . THR B 1 361 ? 47.324 -55.478 -6.342 1.00 73.10 358 THR A N 1
ATOM 6286 C CA . THR B 1 361 ? 48.373 -55.462 -5.309 1.00 74.30 358 THR A CA 1
ATOM 6287 C C . THR B 1 361 ? 48.881 -54.055 -4.967 1.00 73.55 358 THR A C 1
ATOM 6288 O O . THR B 1 361 ? 49.121 -53.744 -3.797 1.00 73.48 358 THR A O 1
ATOM 6292 N N . HIS B 1 362 ? 49.031 -53.222 -5.998 1.00 73.07 359 HIS A N 1
ATOM 6293 C CA . HIS B 1 362 ? 49.593 -51.883 -5.862 1.00 72.37 359 HIS A CA 1
ATOM 6294 C C . HIS B 1 362 ? 48.624 -50.953 -5.139 1.00 70.41 359 HIS A C 1
ATOM 6295 O O . HIS B 1 362 ? 49.042 -50.211 -4.244 1.00 70.32 359 HIS A O 1
ATOM 6302 N N . TYR B 1 363 ? 47.347 -50.993 -5.531 1.00 68.65 360 TYR A N 1
ATOM 6303 C CA . TYR B 1 363 ? 46.302 -50.204 -4.863 1.00 66.37 360 TYR A CA 1
ATOM 6304 C C . TYR B 1 363 ? 46.242 -50.511 -3.370 1.00 67.87 360 TYR A C 1
ATOM 6305 O O . TYR B 1 363 ? 46.232 -49.590 -2.546 1.00 67.66 360 TYR A O 1
ATOM 6314 N N . GLU B 1 364 ? 46.185 -51.804 -3.047 1.00 69.98 361 GLU A N 1
ATOM 6315 C CA . GLU B 1 364 ? 46.145 -52.284 -1.662 1.00 71.06 361 GLU A CA 1
ATOM 6316 C C . GLU B 1 364 ? 47.290 -51.722 -0.826 1.00 72.25 361 GLU A C 1
ATOM 6317 O O . GLU B 1 364 ? 47.068 -51.201 0.263 1.00 72.17 361 GLU A O 1
ATOM 6323 N N . GLY B 1 365 ? 48.506 -51.820 -1.356 1.00 74.23 362 GLY A N 1
ATOM 6324 C CA . GLY B 1 365 ? 49.708 -51.321 -0.672 1.00 75.62 362 GLY A CA 1
ATOM 6325 C C . GLY B 1 365 ? 49.693 -49.827 -0.401 1.00 74.44 362 GLY A C 1
ATOM 6326 O O . GLY B 1 365 ? 50.063 -49.384 0.686 1.00 74.32 362 GLY A O 1
ATOM 6327 N N . MET B 1 366 ? 49.261 -49.062 -1.401 1.00 74.04 363 MET A N 1
ATOM 6328 C CA . MET B 1 366 ? 49.141 -47.609 -1.300 1.00 73.33 363 MET A CA 1
ATOM 6329 C C . MET B 1 366 ? 48.025 -47.205 -0.342 1.00 72.10 363 MET A C 1
ATOM 6330 O O . MET B 1 366 ? 48.240 -46.366 0.535 1.00 71.82 363 MET A O 1
ATOM 6335 N N . ILE B 1 367 ? 46.843 -47.803 -0.507 1.00 71.61 364 ILE A N 1
ATOM 6336 C CA . ILE B 1 367 ? 45.689 -47.454 0.335 1.00 70.84 364 ILE A CA 1
ATOM 6337 C C . ILE B 1 367 ? 45.893 -47.858 1.801 1.00 72.42 364 ILE A C 1
ATOM 6338 O O . ILE B 1 367 ? 45.594 -47.070 2.691 1.00 71.81 364 ILE A O 1
ATOM 6343 N N . ARG B 1 368 ? 46.426 -49.055 2.045 1.00 75.35 365 ARG A N 1
ATOM 6344 C CA . ARG B 1 368 ? 46.667 -49.524 3.418 1.00 77.43 365 ARG A CA 1
ATOM 6345 C C . ARG B 1 368 ? 47.669 -48.645 4.164 1.00 78.58 365 ARG A C 1
ATOM 6346 O O . ARG B 1 368 ? 47.489 -48.380 5.352 1.00 78.63 365 ARG A O 1
ATOM 6354 N N . ASN B 1 369 ? 48.713 -48.202 3.465 1.00 80.13 366 ASN A N 1
ATOM 6355 C CA . ASN B 1 369 ? 49.651 -47.201 4.001 1.00 81.45 366 ASN A CA 1
ATOM 6356 C C . ASN B 1 369 ? 49.028 -45.804 4.105 1.00 80.25 366 ASN A C 1
ATOM 6357 O O . ASN B 1 369 ? 49.342 -45.044 5.023 1.00 80.61 366 ASN A O 1
ATOM 6362 N N . GLY B 1 370 ? 48.160 -45.478 3.151 1.00 79.16 367 GLY A N 1
ATOM 6363 C CA . GLY B 1 370 ? 47.359 -44.253 3.189 1.00 78.01 367 GLY A CA 1
ATOM 6364 C C . GLY B 1 370 ? 46.487 -44.148 4.428 1.00 77.44 367 GLY A C 1
ATOM 6365 O O . GLY B 1 370 ? 46.359 -43.068 5.003 1.00 77.25 367 GLY A O 1
ATOM 6366 N N . ILE B 1 371 ? 45.892 -45.271 4.832 1.00 77.13 368 ILE A N 1
ATOM 6367 C CA . ILE B 1 371 ? 45.134 -45.352 6.086 1.00 76.47 368 ILE A CA 1
ATOM 6368 C C . ILE B 1 371 ? 46.065 -45.343 7.298 1.00 78.85 368 ILE A C 1
ATOM 6369 O O . ILE B 1 371 ? 45.790 -44.649 8.272 1.00 78.55 368 ILE A O 1
ATOM 6374 N N . LYS B 1 372 ? 47.148 -46.117 7.240 1.00 82.44 369 LYS A N 1
ATOM 6375 C CA . LYS B 1 372 ? 48.062 -46.282 8.382 1.00 85.68 369 LYS A CA 1
ATOM 6376 C C . LYS B 1 372 ? 48.596 -44.949 8.911 1.00 86.29 369 LYS A C 1
ATOM 6377 O O . LYS B 1 372 ? 48.626 -44.729 10.124 1.00 87.02 369 LYS A O 1
ATOM 6383 N N . ASN B 1 373 ? 49.019 -44.079 7.998 1.00 86.22 370 ASN A N 1
ATOM 6384 C CA . ASN B 1 373 ? 49.451 -42.726 8.352 1.00 86.24 370 ASN A CA 1
ATOM 6385 C C . ASN B 1 373 ? 48.274 -41.885 8.832 1.00 84.75 370 ASN A C 1
ATOM 6386 O O . ASN B 1 373 ? 48.356 -41.237 9.876 1.00 86.52 370 ASN A O 1
ATOM 6391 N N . TRP B 1 374 ? 47.191 -41.905 8.051 1.00 82.68 371 TRP A N 1
ATOM 6392 C CA . TRP B 1 374 ? 45.953 -41.157 8.338 1.00 80.70 371 TRP A CA 1
ATOM 6393 C C . TRP B 1 374 ? 45.341 -41.503 9.699 1.00 77.94 371 TRP A C 1
ATOM 6394 O O . TRP B 1 374 ? 44.805 -40.632 10.377 1.00 77.02 371 TRP A O 1
ATOM 6405 N N . TYR B 1 375 ? 45.447 -42.769 10.091 1.00 75.89 372 TYR A N 1
ATOM 6406 C CA . TYR B 1 375 ? 44.929 -43.255 11.371 1.00 73.83 372 TYR A CA 1
ATOM 6407 C C . TYR B 1 375 ? 45.723 -42.727 12.565 1.00 74.77 372 TYR A C 1
ATOM 6408 O O . TYR B 1 375 ? 45.133 -42.284 13.550 1.00 74.50 372 TYR A O 1
ATOM 6417 N N . GLU B 1 376 ? 47.054 -42.791 12.470 1.00 76.06 373 GLU A N 1
ATOM 6418 C CA . GLU B 1 376 ? 47.953 -42.354 13.551 1.00 77.02 373 GLU A CA 1
ATOM 6419 C C . GLU B 1 376 ? 47.749 -40.878 13.870 1.00 75.81 373 GLU A C 1
ATOM 6420 O O . GLU B 1 376 ? 47.591 -40.502 15.031 1.00 76.66 373 GLU A O 1
ATOM 6426 N N . PHE B 1 377 ? 47.758 -40.060 12.822 1.00 73.85 374 PHE A N 1
ATOM 6427 C CA . PHE B 1 377 ? 47.526 -38.616 12.920 1.00 72.66 374 PHE A CA 1
ATOM 6428 C C . PHE B 1 377 ? 46.256 -38.278 13.714 1.00 71.57 374 PHE A C 1
ATOM 6429 O O . PHE B 1 377 ? 46.279 -37.411 14.593 1.00 72.04 374 PHE A O 1
ATOM 6437 N N . ILE B 1 378 ? 45.171 -38.993 13.414 1.00 70.16 375 ILE A N 1
ATOM 6438 C CA . ILE B 1 378 ? 43.867 -38.790 14.058 1.00 68.95 375 ILE A CA 1
ATOM 6439 C C . ILE B 1 378 ? 43.904 -39.192 15.534 1.00 70.17 375 ILE A C 1
ATOM 6440 O O . ILE B 1 378 ? 43.427 -38.446 16.393 1.00 69.80 375 ILE A O 1
ATOM 6445 N N . THR B 1 379 ? 44.452 -40.373 15.818 1.00 71.54 376 THR A N 1
ATOM 6446 C CA . THR B 1 379 ? 44.596 -40.845 17.202 1.00 72.98 376 THR A CA 1
ATOM 6447 C C . THR B 1 379 ? 45.507 -39.912 18.002 1.00 74.60 376 THR A C 1
ATOM 6448 O O . THR B 1 379 ? 45.215 -39.592 19.155 1.00 75.22 376 THR A O 1
ATOM 6452 N N . LEU B 1 380 ? 46.603 -39.483 17.374 1.00 75.46 377 LEU A N 1
ATOM 6453 C CA . LEU B 1 380 ? 47.534 -38.522 17.972 1.00 76.49 377 LEU A CA 1
ATOM 6454 C C . LEU B 1 380 ? 46.946 -37.126 18.170 1.00 75.26 377 LEU A C 1
ATOM 6455 O O . LEU B 1 380 ? 47.347 -36.422 19.100 1.00 76.22 377 LEU A O 1
ATOM 6460 N N . TYR B 1 381 ? 46.026 -36.719 17.297 1.00 73.14 378 TYR A N 1
ATOM 6461 C CA . TYR B 1 381 ? 45.298 -35.460 17.479 1.00 72.66 378 TYR A CA 1
ATOM 6462 C C . TYR B 1 381 ? 44.458 -35.506 18.743 1.00 70.92 378 TYR A C 1
ATOM 6463 O O . TYR B 1 381 ? 44.520 -34.592 19.566 1.00 72.02 378 TYR A O 1
ATOM 6472 N N . TYR B 1 382 ? 43.643 -36.552 18.860 1.00 68.12 379 TYR A N 1
ATOM 6473 C CA . TYR B 1 382 ? 42.744 -36.706 20.004 1.00 66.70 379 TYR A CA 1
ATOM 6474 C C . TYR B 1 382 ? 43.484 -36.811 21.332 1.00 68.14 379 TYR A C 1
ATOM 6475 O O . TYR B 1 382 ? 42.979 -36.349 22.356 1.00 69.07 379 TYR A O 1
ATOM 6484 N N . ARG B 1 383 ? 44.672 -37.406 21.305 1.00 69.14 380 ARG A N 1
ATOM 6485 C CA . ARG B 1 383 ? 45.526 -37.491 22.489 1.00 71.54 380 ARG A CA 1
ATOM 6486 C C . ARG B 1 383 ? 46.101 -36.120 22.874 1.00 72.14 380 ARG A C 1
ATOM 6487 O O . ARG B 1 383 ? 46.175 -35.795 24.057 1.00 72.91 380 ARG A O 1
ATOM 6495 N N . LEU B 1 384 ? 46.503 -35.330 21.877 1.00 72.16 381 LEU A N 1
ATOM 6496 C CA . LEU B 1 384 ? 46.944 -33.943 22.098 1.00 73.29 381 LEU A CA 1
ATOM 6497 C C . LEU B 1 384 ? 45.810 -32.996 22.501 1.00 72.94 381 LEU A C 1
ATOM 6498 O O . LEU B 1 384 ? 46.026 -32.098 23.321 1.00 74.23 381 LEU A O 1
ATOM 6503 N N . ASN B 1 385 ? 44.622 -33.187 21.922 1.00 71.17 382 ASN A N 1
ATOM 6504 C CA . ASN B 1 385 ? 43.471 -32.304 22.163 1.00 70.84 382 ASN A CA 1
ATOM 6505 C C . ASN B 1 385 ? 43.848 -30.849 21.780 1.00 71.35 382 ASN A C 1
ATOM 6506 O O . ASN B 1 385 ? 44.345 -30.638 20.672 1.00 70.88 382 ASN A O 1
ATOM 6511 N N . ILE B 1 386 ? 43.656 -29.869 22.669 1.00 72.65 383 ILE A N 1
ATOM 6512 C CA . ILE B 1 386 ? 43.996 -28.455 22.386 1.00 73.38 383 ILE A CA 1
ATOM 6513 C C . ILE B 1 386 ? 45.493 -28.223 22.177 1.00 74.49 383 ILE A C 1
ATOM 6514 O O . ILE B 1 386 ? 45.885 -27.300 21.462 1.00 74.62 383 ILE A O 1
ATOM 6519 N N . LEU B 1 387 ? 46.316 -29.074 22.787 1.00 75.49 384 LEU A N 1
ATOM 6520 C CA . LEU B 1 387 ? 47.776 -28.994 22.654 1.00 77.29 384 LEU A CA 1
ATOM 6521 C C . LEU B 1 387 ? 48.263 -29.273 21.222 1.00 76.70 384 LEU A C 1
ATOM 6522 O O . LEU B 1 387 ? 49.404 -28.954 20.884 1.00 78.10 384 LEU A O 1
ATOM 6527 N N . PHE B 1 388 ? 47.403 -29.879 20.400 1.00 75.10 385 PHE A N 1
ATOM 6528 C CA . PHE B 1 388 ? 47.623 -30.017 18.951 1.00 74.08 385 PHE A CA 1
ATOM 6529 C C . PHE B 1 388 ? 48.037 -28.717 18.252 1.00 74.67 385 PHE A C 1
ATOM 6530 O O . PHE B 1 388 ? 48.833 -28.747 17.308 1.00 75.01 385 PHE A O 1
ATOM 6538 N N . THR B 1 389 ? 47.495 -27.593 18.722 1.00 74.82 386 THR A N 1
ATOM 6539 C CA . THR B 1 389 ? 47.764 -26.269 18.149 1.00 75.71 386 THR A CA 1
ATOM 6540 C C . THR B 1 389 ? 49.240 -25.853 18.147 1.00 77.29 386 THR A C 1
ATOM 6541 O O . THR B 1 389 ? 49.663 -25.096 17.275 1.00 78.10 386 THR A O 1
ATOM 6545 N N . ALA B 1 390 ? 50.011 -26.342 19.117 1.00 77.79 387 ALA A N 1
ATOM 6546 C CA . ALA B 1 390 ? 51.454 -26.081 19.181 1.00 79.36 387 ALA A CA 1
ATOM 6547 C C . ALA B 1 390 ? 52.211 -26.654 17.972 1.00 78.93 387 ALA A C 1
ATOM 6548 O O . ALA B 1 390 ? 53.090 -25.993 17.419 1.00 80.51 387 ALA A O 1
ATOM 6550 N N . PHE B 1 391 ? 51.856 -27.871 17.568 1.00 76.90 388 PHE A N 1
ATOM 6551 C CA . PHE B 1 391 ? 52.440 -28.518 16.380 1.00 76.46 388 PHE A CA 1
ATOM 6552 C C . PHE B 1 391 ? 52.035 -27.868 15.053 1.00 75.97 388 PHE A C 1
ATOM 6553 O O . PHE B 1 391 ? 52.792 -27.919 14.081 1.00 76.48 388 PHE A O 1
ATOM 6561 N N . VAL B 1 392 ? 50.844 -27.274 15.017 1.00 75.03 389 VAL A N 1
ATOM 6562 C CA . VAL B 1 392 ? 50.415 -26.444 13.887 1.00 74.94 389 VAL A CA 1
ATOM 6563 C C . VAL B 1 392 ? 51.227 -25.135 13.876 1.00 77.51 389 VAL A C 1
ATOM 6564 O O . VAL B 1 392 ? 51.733 -24.719 12.835 1.00 78.40 389 VAL A O 1
ATOM 6568 N N . GLN B 1 393 ? 51.358 -24.512 15.043 1.00 78.85 390 GLN A N 1
ATOM 6569 C CA . GLN B 1 393 ? 51.954 -23.179 15.160 1.00 81.39 390 GLN A CA 1
ATOM 6570 C C . GLN B 1 393 ? 53.493 -23.123 15.045 1.00 83.78 390 GLN A C 1
ATOM 6571 O O . GLN B 1 393 ? 54.037 -22.140 14.530 1.00 85.59 390 GLN A O 1
ATOM 6577 N N . ASP B 1 394 ? 54.184 -24.160 15.518 1.00 83.78 391 ASP A N 1
ATOM 6578 C CA . ASP B 1 394 ? 55.658 -24.172 15.553 1.00 85.84 391 ASP A CA 1
ATOM 6579 C C . ASP B 1 394 ? 56.275 -24.358 14.150 1.00 85.96 391 ASP A C 1
ATOM 6580 O O . ASP B 1 394 ? 55.913 -25.309 13.457 1.00 84.40 391 ASP A O 1
ATOM 6585 N N . PRO B 1 395 ? 57.219 -23.469 13.737 1.00 87.61 392 PRO A N 1
ATOM 6586 C CA . PRO B 1 395 ? 57.912 -23.588 12.434 1.00 87.92 392 PRO A CA 1
ATOM 6587 C C . PRO B 1 395 ? 58.565 -24.942 12.108 1.00 87.24 392 PRO A C 1
ATOM 6588 O O . PRO B 1 395 ? 58.732 -25.260 10.930 1.00 87.34 392 PRO A O 1
ATOM 6592 N N . ARG B 1 396 ? 58.948 -25.708 13.129 1.00 86.66 393 ARG A N 1
ATOM 6593 C CA . ARG B 1 396 ? 59.512 -27.049 12.936 1.00 86.15 393 ARG A CA 1
ATOM 6594 C C . ARG B 1 396 ? 58.483 -28.055 12.412 1.00 82.88 393 ARG A C 1
ATOM 6595 O O . ARG B 1 396 ? 58.736 -28.758 11.432 1.00 82.71 393 ARG A O 1
ATOM 6603 N N . TYR B 1 397 ? 57.325 -28.102 13.060 1.00 80.20 394 TYR A N 1
ATOM 6604 C CA . TYR B 1 397 ? 56.321 -29.139 12.799 1.00 77.45 394 TYR A CA 1
ATOM 6605 C C . TYR B 1 397 ? 55.209 -28.690 11.847 1.00 75.64 394 TYR A C 1
ATOM 6606 O O . TYR B 1 397 ? 54.417 -29.515 11.406 1.00 73.77 394 TYR A O 1
ATOM 6615 N N . ARG B 1 398 ? 55.184 -27.403 11.502 1.00 76.36 395 ARG A N 1
ATOM 6616 C CA . ARG B 1 398 ? 54.069 -26.795 10.766 1.00 74.97 395 ARG A CA 1
ATOM 6617 C C . ARG B 1 398 ? 53.830 -27.409 9.388 1.00 74.25 395 ARG A C 1
ATOM 6618 O O . ARG B 1 398 ? 52.744 -27.918 9.115 1.00 72.16 395 ARG A O 1
ATOM 6626 N N . LEU B 1 399 ? 54.841 -27.348 8.526 1.00 76.15 396 LEU A N 1
ATOM 6627 C CA . LEU B 1 399 ? 54.692 -27.772 7.128 1.00 75.99 396 LEU A CA 1
ATOM 6628 C C . LEU B 1 399 ? 54.528 -29.287 6.968 1.00 74.78 396 LEU A C 1
ATOM 6629 O O . LEU B 1 399 ? 53.771 -29.744 6.109 1.00 73.84 396 LEU A O 1
ATOM 6634 N N . ASP B 1 400 ? 55.229 -30.054 7.796 1.00 75.44 397 ASP A N 1
ATOM 6635 C CA . ASP B 1 400 ? 55.038 -31.506 7.862 1.00 74.49 397 ASP A CA 1
ATOM 6636 C C . ASP B 1 400 ? 53.641 -31.891 8.402 1.00 72.10 397 ASP A C 1
ATOM 6637 O O . ASP B 1 400 ? 53.089 -32.924 8.018 1.00 71.00 397 ASP A O 1
ATOM 6642 N N . ILE B 1 401 ? 53.086 -31.067 9.292 1.00 71.56 398 ILE A N 1
ATOM 6643 C CA . ILE B 1 401 ? 51.679 -31.195 9.715 1.00 69.48 398 ILE A CA 1
ATOM 6644 C C . ILE B 1 401 ? 50.739 -30.743 8.590 1.00 68.86 398 ILE A C 1
ATOM 6645 O O . ILE B 1 401 ? 49.732 -31.396 8.330 1.00 67.46 398 ILE A O 1
ATOM 6650 N N . LEU B 1 402 ? 51.066 -29.627 7.940 1.00 70.35 399 LEU A N 1
ATOM 6651 C CA . LEU B 1 402 ? 50.278 -29.103 6.812 1.00 70.19 399 LEU A CA 1
ATOM 6652 C C . LEU B 1 402 ? 50.146 -30.119 5.677 1.00 69.92 399 LEU A C 1
ATOM 6653 O O . LEU B 1 402 ? 49.102 -30.190 5.030 1.00 68.86 399 LEU A O 1
ATOM 6658 N N . GLN B 1 403 ? 51.203 -30.897 5.451 1.00 71.09 400 GLN A N 1
ATOM 6659 C CA . GLN B 1 403 ? 51.187 -32.011 4.496 1.00 70.80 400 GLN A CA 1
ATOM 6660 C C . GLN B 1 403 ? 50.035 -32.979 4.786 1.00 69.46 400 GLN A C 1
ATOM 6661 O O . GLN B 1 403 ? 49.250 -33.306 3.894 1.00 68.11 400 GLN A O 1
ATOM 6667 N N . LEU B 1 404 ? 49.958 -33.423 6.041 1.00 70.00 401 LEU A N 1
ATOM 6668 C CA . LEU B 1 404 ? 48.902 -34.324 6.517 1.00 68.71 401 LEU A CA 1
ATOM 6669 C C . LEU B 1 404 ? 47.507 -33.713 6.393 1.00 68.03 401 LEU A C 1
ATOM 6670 O O . LEU B 1 404 ? 46.568 -34.385 5.970 1.00 67.91 401 LEU A O 1
ATOM 6675 N N . LEU B 1 405 ? 47.380 -32.443 6.764 1.00 69.16 402 LEU A N 1
ATOM 6676 C CA . LEU B 1 405 ? 46.118 -31.704 6.609 1.00 68.64 402 LEU A CA 1
ATOM 6677 C C . LEU B 1 405 ? 45.733 -31.528 5.137 1.00 68.43 402 LEU A C 1
ATOM 6678 O O . LEU B 1 405 ? 44.553 -31.540 4.797 1.00 67.19 402 LEU A O 1
ATOM 6683 N N . GLN B 1 406 ? 46.742 -31.358 4.284 1.00 69.84 403 GLN A N 1
ATOM 6684 C CA . GLN B 1 406 ? 46.552 -31.218 2.834 1.00 70.19 403 GLN A CA 1
ATOM 6685 C C . GLN B 1 406 ? 46.121 -32.494 2.113 1.00 69.97 403 GLN A C 1
ATOM 6686 O O . GLN B 1 406 ? 45.637 -32.411 0.989 1.00 70.84 403 GLN A O 1
ATOM 6692 N N . GLY B 1 407 ? 46.324 -33.656 2.731 1.00 69.92 404 GLY A N 1
ATOM 6693 C CA . GLY B 1 407 ? 45.892 -34.939 2.164 1.00 69.44 404 GLY A CA 1
ATOM 6694 C C . GLY B 1 407 ? 46.889 -35.663 1.271 1.00 71.06 404 GLY A C 1
ATOM 6695 O O . GLY B 1 407 ? 46.517 -36.620 0.592 1.00 70.31 404 GLY A O 1
ATOM 6696 N N . ASP B 1 408 ? 48.142 -35.204 1.255 1.00 74.38 405 ASP A N 1
ATOM 6697 C CA . ASP B 1 408 ? 49.256 -35.967 0.669 1.00 76.62 405 ASP A CA 1
ATOM 6698 C C . ASP B 1 408 ? 49.721 -37.002 1.688 1.00 76.57 405 ASP A C 1
ATOM 6699 O O . ASP B 1 408 ? 50.537 -36.700 2.559 1.00 77.63 405 ASP A O 1
ATOM 6704 N N . VAL B 1 409 ? 49.183 -38.214 1.572 1.00 75.87 406 VAL A N 1
ATOM 6705 C CA . VAL B 1 409 ? 49.374 -39.278 2.571 1.00 75.94 406 VAL A CA 1
ATOM 6706 C C . VAL B 1 409 ? 49.790 -40.617 1.925 1.00 76.13 406 VAL A C 1
ATOM 6707 O O . VAL B 1 409 ? 49.819 -41.648 2.597 1.00 76.58 406 VAL A O 1
ATOM 6711 N N . TYR B 1 410 ? 50.175 -40.597 0.647 1.00 76.24 407 TYR A N 1
ATOM 6712 C CA . TYR B 1 410 ? 50.329 -41.839 -0.141 1.00 76.33 407 TYR A CA 1
ATOM 6713 C C . TYR B 1 410 ? 51.787 -42.155 -0.535 1.00 77.94 407 TYR A C 1
ATOM 6714 O O . TYR B 1 410 ? 52.130 -42.132 -1.719 1.00 78.69 407 TYR A O 1
ATOM 6723 N N . SER B 1 411 ? 52.625 -42.461 0.464 1.00 78.76 408 SER A N 1
ATOM 6724 C CA . SER B 1 411 ? 54.038 -42.889 0.251 1.00 81.06 408 SER A CA 1
ATOM 6725 C C . SER B 1 411 ? 54.841 -43.140 1.543 1.00 82.26 408 SER A C 1
ATOM 6726 O O . SER B 1 411 ? 55.570 -44.132 1.641 1.00 83.59 408 SER A O 1
ATOM 6729 N N . GLY B 1 412 ? 54.731 -42.226 2.505 1.00 81.61 409 GLY A N 1
ATOM 6730 C CA . GLY B 1 412 ? 55.465 -42.324 3.771 1.00 82.53 409 GLY A CA 1
ATOM 6731 C C . GLY B 1 412 ? 56.936 -41.983 3.612 1.00 84.81 409 GLY A C 1
ATOM 6732 O O . GLY B 1 412 ? 57.775 -42.422 4.399 1.00 86.06 409 GLY A O 1
ATOM 6733 N N . LEU B 1 415 ? 56.584 -40.090 7.540 1.00 91.36 412 LEU A N 1
ATOM 6734 C CA . LEU B 1 415 ? 56.203 -38.761 8.017 1.00 90.87 412 LEU A CA 1
ATOM 6735 C C . LEU B 1 415 ? 56.690 -38.550 9.453 1.00 92.19 412 LEU A C 1
ATOM 6736 O O . LEU B 1 415 ? 56.113 -39.095 10.398 1.00 90.83 412 LEU A O 1
ATOM 6741 N N . GLU B 1 416 ? 57.754 -37.756 9.597 1.00 94.77 413 GLU A N 1
ATOM 6742 C CA . GLU B 1 416 ? 58.503 -37.648 10.860 1.00 97.03 413 GLU A CA 1
ATOM 6743 C C . GLU B 1 416 ? 57.775 -36.946 12.007 1.00 95.76 413 GLU A C 1
ATOM 6744 O O . GLU B 1 416 ? 58.029 -37.269 13.168 1.00 96.93 413 GLU A O 1
ATOM 6750 N N . VAL B 1 417 ? 56.911 -35.979 11.698 1.00 94.01 414 VAL A N 1
ATOM 6751 C CA . VAL B 1 417 ? 56.088 -35.329 12.745 1.00 93.21 414 VAL A CA 1
ATOM 6752 C C . VAL B 1 417 ? 55.351 -36.329 13.633 1.00 92.77 414 VAL A C 1
ATOM 6753 O O . VAL B 1 417 ? 55.325 -36.156 14.848 1.00 93.64 414 VAL A O 1
ATOM 6757 N N . LEU B 1 418 ? 54.791 -37.379 13.030 1.00 91.99 415 LEU A N 1
ATOM 6758 C CA . LEU B 1 418 ? 54.070 -38.422 13.772 1.00 91.43 415 LEU A CA 1
ATOM 6759 C C . LEU B 1 418 ? 54.906 -39.009 14.912 1.00 93.24 415 LEU A C 1
ATOM 6760 O O . LEU B 1 418 ? 54.396 -39.194 16.017 1.00 93.54 415 LEU A O 1
ATOM 6765 N N . ASP B 1 419 ? 56.180 -39.288 14.641 1.00 95.03 416 ASP A N 1
ATOM 6766 C CA . ASP B 1 419 ? 57.125 -39.728 15.680 1.00 97.42 416 ASP A CA 1
ATOM 6767 C C . ASP B 1 419 ? 57.406 -38.627 16.713 1.00 97.60 416 ASP A C 1
ATOM 6768 O O . ASP B 1 419 ? 57.439 -38.888 17.915 1.00 97.51 416 ASP A O 1
ATOM 6773 N N . LYS B 1 420 ? 57.609 -37.403 16.233 1.00 97.58 417 LYS A N 1
ATOM 6774 C CA . LYS B 1 420 ? 57.853 -36.249 17.105 1.00 98.38 417 LYS A CA 1
ATOM 6775 C C . LYS B 1 420 ? 56.646 -35.864 17.975 1.00 95.97 417 LYS A C 1
ATOM 6776 O O . LYS B 1 420 ? 56.825 -35.311 19.059 1.00 96.44 417 LYS A O 1
ATOM 6782 N N . MET B 1 421 ? 55.434 -36.171 17.511 1.00 93.00 418 MET A N 1
ATOM 6783 C CA . MET B 1 421 ? 54.232 -36.068 18.350 1.00 90.65 418 MET A CA 1
ATOM 6784 C C . MET B 1 421 ? 54.268 -37.163 19.416 1.00 91.18 418 MET A C 1
ATOM 6785 O O . MET B 1 421 ? 54.114 -36.876 20.597 1.00 91.59 418 MET A O 1
ATOM 6790 N N . ARG B 1 422 ? 54.506 -38.400 18.978 1.00 91.30 419 ARG A N 1
ATOM 6791 C CA . ARG B 1 422 ? 54.607 -39.588 19.856 1.00 92.42 419 ARG A CA 1
ATOM 6792 C C . ARG B 1 422 ? 55.526 -39.373 21.063 1.00 94.14 419 ARG A C 1
ATOM 6793 O O . ARG B 1 422 ? 55.132 -39.635 22.199 1.00 93.93 419 ARG A O 1
ATOM 6801 N N . GLU B 1 423 ? 56.745 -38.902 20.799 1.00 95.92 420 GLU A N 1
ATOM 6802 C CA . GLU B 1 423 ? 57.733 -38.601 21.853 1.00 98.63 420 GLU A CA 1
ATOM 6803 C C . GLU B 1 423 ? 57.267 -37.506 22.810 1.00 97.58 420 GLU A C 1
ATOM 6804 O O . GLU B 1 423 ? 57.448 -37.611 24.025 1.00 98.64 420 GLU A O 1
ATOM 6810 N N . ILE B 1 424 ? 56.686 -36.455 22.242 1.00 95.49 421 ILE A N 1
ATOM 6811 C CA . ILE B 1 424 ? 56.199 -35.310 23.007 1.00 94.95 421 ILE A CA 1
ATOM 6812 C C . ILE B 1 424 ? 54.874 -35.639 23.718 1.00 93.15 421 ILE A C 1
ATOM 6813 O O . ILE B 1 424 ? 54.555 -35.024 24.724 1.00 93.36 421 ILE A O 1
ATOM 6818 N N . ILE B 1 425 ? 54.113 -36.605 23.206 1.00 91.59 422 ILE A N 1
ATOM 6819 C CA . ILE B 1 425 ? 52.968 -37.169 23.937 1.00 90.45 422 ILE A CA 1
ATOM 6820 C C . ILE B 1 425 ? 53.480 -38.005 25.109 1.00 92.22 422 ILE A C 1
ATOM 6821 O O . ILE B 1 425 ? 53.069 -37.808 26.251 1.00 92.47 422 ILE A O 1
ATOM 6826 N N . ALA B 1 426 ? 54.361 -38.953 24.797 1.00 93.41 423 ALA A N 1
ATOM 6827 C CA . ALA B 1 426 ? 54.835 -39.960 25.753 1.00 95.70 423 ALA A CA 1
ATOM 6828 C C . ALA B 1 426 ? 55.576 -39.378 26.957 1.00 97.95 423 ALA A C 1
ATOM 6829 O O . ALA B 1 426 ? 55.327 -39.781 28.096 1.00 98.67 423 ALA A O 1
ATOM 6831 N N . ALA B 1 427 ? 56.485 -38.440 26.693 1.00 99.03 424 ALA A N 1
ATOM 6832 C CA . ALA B 1 427 ? 57.221 -37.736 27.750 1.00 101.17 424 ALA A CA 1
ATOM 6833 C C . ALA B 1 427 ? 56.288 -36.978 28.706 1.00 100.78 424 ALA A C 1
ATOM 6834 O O . ALA B 1 427 ? 56.602 -36.821 29.890 1.00 103.03 424 ALA A O 1
ATOM 6836 N N . VAL B 1 428 ? 55.150 -36.520 28.180 1.00 98.15 425 VAL A N 1
ATOM 6837 C CA . VAL B 1 428 ? 54.113 -35.843 28.958 1.00 97.16 425 VAL A CA 1
ATOM 6838 C C . VAL B 1 428 ? 53.231 -36.840 29.682 1.00 96.50 425 VAL A C 1
ATOM 6839 O O . VAL B 1 428 ? 52.983 -36.694 30.877 1.00 97.38 425 VAL A O 1
ATOM 6843 N N . GLU B 1 429 ? 52.730 -37.815 28.932 1.00 95.13 426 GLU A N 1
ATOM 6844 C CA . GLU B 1 429 ? 51.806 -38.824 29.457 1.00 94.95 426 GLU A CA 1
ATOM 6845 C C . GLU B 1 429 ? 52.251 -39.402 30.788 1.00 97.98 426 GLU A C 1
ATOM 6846 O O . GLU B 1 429 ? 51.483 -39.401 31.752 1.00 98.42 426 GLU A O 1
ATOM 6852 N N . SER B 1 430 ? 53.491 -39.893 30.817 1.00 100.45 427 SER A N 1
ATOM 6853 C CA . SER B 1 430 ? 54.072 -40.537 32.000 1.00 103.53 427 SER A CA 1
ATOM 6854 C C . SER B 1 430 ? 53.789 -39.768 33.285 1.00 105.28 427 SER A C 1
ATOM 6855 O O . SER B 1 430 ? 53.011 -40.222 34.117 1.00 105.57 427 SER A O 1
ATOM 6858 N N . ASP B 1 431 ? 54.411 -38.601 33.401 1.00 106.56 428 ASP A N 1
ATOM 6859 C CA . ASP B 1 431 ? 54.389 -37.789 34.607 1.00 108.36 428 ASP A CA 1
ATOM 6860 C C . ASP B 1 431 ? 53.072 -36.999 34.676 1.00 106.98 428 ASP A C 1
ATOM 6861 O O . ASP B 1 431 ? 52.913 -36.031 33.924 1.00 106.33 428 ASP A O 1
ATOM 6866 N N . PRO B 1 432 ? 52.118 -37.397 35.569 1.00 107.54 429 PRO A N 1
ATOM 6867 C CA . PRO B 1 432 ? 50.939 -36.527 35.714 1.00 106.06 429 PRO A CA 1
ATOM 6868 C C . PRO B 1 432 ? 51.221 -35.158 36.359 1.00 106.99 429 PRO A C 1
ATOM 6869 O O . PRO B 1 432 ? 50.306 -34.336 36.467 1.00 105.86 429 PRO A O 1
ATOM 6873 N N . GLU B 1 433 ? 52.468 -34.935 36.788 1.00 109.25 430 GLU A N 1
ATOM 6874 C CA . GLU B 1 433 ? 52.939 -33.631 37.249 1.00 110.05 430 GLU A CA 1
ATOM 6875 C C . GLU B 1 433 ? 53.146 -32.646 36.098 1.00 107.74 430 GLU A C 1
ATOM 6876 O O . GLU B 1 433 ? 53.066 -31.430 36.303 1.00 107.50 430 GLU A O 1
ATOM 6882 N N . HIS B 1 434 ? 53.425 -33.175 34.903 1.00 105.31 431 HIS A N 1
ATOM 6883 C CA . HIS B 1 434 ? 53.688 -32.360 33.717 1.00 103.35 431 HIS A CA 1
ATOM 6884 C C . HIS B 1 434 ? 52.570 -31.342 33.566 1.00 100.40 431 HIS A C 1
ATOM 6885 O O . HIS B 1 434 ? 51.392 -31.667 33.750 1.00 99.19 431 HIS A O 1
ATOM 6892 N N . LEU B 1 435 ? 52.945 -30.119 33.227 1.00 98.93 432 LEU A N 1
ATOM 6893 C CA . LEU B 1 435 ? 51.997 -29.001 33.185 1.00 96.58 432 LEU A CA 1
ATOM 6894 C C . LEU B 1 435 ? 50.924 -29.273 32.123 1.00 92.93 432 LEU A C 1
ATOM 6895 O O . LEU B 1 435 ? 49.727 -29.115 32.368 1.00 91.17 432 LEU A O 1
ATOM 6900 N N . TRP B 1 436 ? 51.393 -29.716 30.959 1.00 91.29 433 TRP A N 1
ATOM 6901 C CA . TRP B 1 436 ? 50.565 -30.180 29.831 1.00 88.09 433 TRP A CA 1
ATOM 6902 C C . TRP B 1 436 ? 49.617 -31.375 30.088 1.00 86.79 433 TRP A C 1
ATOM 6903 O O . TRP B 1 436 ? 48.685 -31.582 29.308 1.00 84.71 433 TRP A O 1
ATOM 6914 N N . HIS B 1 437 ? 49.842 -32.145 31.155 1.00 88.03 434 HIS A N 1
ATOM 6915 C CA . HIS B 1 437 ? 49.199 -33.458 31.336 1.00 87.74 434 HIS A CA 1
ATOM 6916 C C . HIS B 1 437 ? 47.667 -33.484 31.330 1.00 86.59 434 HIS A C 1
ATOM 6917 O O . HIS B 1 437 ? 47.067 -34.246 30.570 1.00 85.24 434 HIS A O 1
ATOM 6924 N N . LYS B 1 438 ? 47.050 -32.677 32.191 1.00 87.71 435 LYS A N 1
ATOM 6925 C CA . LYS B 1 438 ? 45.581 -32.672 32.346 1.00 86.91 435 LYS A CA 1
ATOM 6926 C C . LYS B 1 438 ? 44.811 -32.219 31.090 1.00 84.59 435 LYS A C 1
ATOM 6927 O O . LYS B 1 438 ? 43.610 -32.477 30.972 1.00 83.57 435 LYS A O 1
ATOM 6933 N N . TYR B 1 439 ? 45.508 -31.570 30.157 1.00 83.70 436 TYR A N 1
ATOM 6934 C CA . TYR B 1 439 ? 44.927 -31.125 28.884 1.00 81.64 436 TYR A CA 1
ATOM 6935 C C . TYR B 1 439 ? 44.828 -32.228 27.816 1.00 79.93 436 TYR A C 1
ATOM 6936 O O . TYR B 1 439 ? 44.117 -32.054 26.824 1.00 78.59 436 TYR A O 1
ATOM 6945 N N . LEU B 1 440 ? 45.526 -33.349 28.019 1.00 80.13 437 LEU A N 1
ATOM 6946 C CA . LEU B 1 440 ? 45.514 -34.482 27.075 1.00 78.58 437 LEU A CA 1
ATOM 6947 C C . LEU B 1 440 ? 44.155 -35.175 27.027 1.00 77.16 437 LEU A C 1
ATOM 6948 O O . LEU B 1 440 ? 43.277 -34.894 27.842 1.00 77.62 437 LEU A O 1
ATOM 6953 N N . GLY B 1 441 ? 43.996 -36.084 26.069 1.00 76.13 438 GLY A N 1
ATOM 6954 C CA . GLY B 1 441 ? 42.745 -36.833 25.896 1.00 74.98 438 GLY A CA 1
ATOM 6955 C C . GLY B 1 441 ? 42.956 -38.223 25.337 1.00 74.62 438 GLY A C 1
ATOM 6956 O O . GLY B 1 441 ? 42.185 -39.134 25.629 1.00 75.09 438 GLY A O 1
ATOM 6957 N N . SER C 1 5 ? -0.178 -61.149 -10.064 1.00 118.56 2 SER B N 1
ATOM 6958 C CA . SER C 1 5 ? -0.204 -61.465 -8.598 1.00 121.14 2 SER B CA 1
ATOM 6959 C C . SER C 1 5 ? 0.928 -60.740 -7.866 1.00 118.99 2 SER B C 1
ATOM 6960 O O . SER C 1 5 ? 2.100 -60.965 -8.167 1.00 117.36 2 SER B O 1
ATOM 6963 N N . ASP C 1 6 ? 0.552 -59.885 -6.910 1.00 119.42 3 ASP B N 1
ATOM 6964 C CA . ASP C 1 6 ? 1.463 -58.964 -6.200 1.00 116.96 3 ASP B CA 1
ATOM 6965 C C . ASP C 1 6 ? 1.936 -57.837 -7.121 1.00 112.60 3 ASP B C 1
ATOM 6966 O O . ASP C 1 6 ? 2.705 -58.068 -8.058 1.00 110.81 3 ASP B O 1
ATOM 6971 N N . HIS C 1 7 ? 1.477 -56.620 -6.832 1.00 111.13 4 HIS B N 1
ATOM 6972 C CA . HIS C 1 7 ? 1.744 -55.448 -7.665 1.00 107.13 4 HIS B CA 1
ATOM 6973 C C . HIS C 1 7 ? 2.802 -54.555 -7.015 1.00 104.56 4 HIS B C 1
ATOM 6974 O O . HIS C 1 7 ? 2.661 -54.161 -5.855 1.00 106.35 4 HIS B O 1
ATOM 6981 N N . ASP C 1 8 ? 3.855 -54.248 -7.773 1.00 100.26 5 ASP B N 1
ATOM 6982 C CA . ASP C 1 8 ? 5.015 -53.502 -7.266 1.00 97.42 5 ASP B CA 1
ATOM 6983 C C . ASP C 1 8 ? 4.674 -52.044 -6.960 1.00 96.28 5 ASP B C 1
ATOM 6984 O O . ASP C 1 8 ? 5.094 -51.509 -5.933 1.00 96.78 5 ASP B O 1
ATOM 6989 N N . TYR C 1 9 ? 3.925 -51.414 -7.864 1.00 94.79 6 TYR B N 1
ATOM 6990 C CA . TYR C 1 9 ? 3.469 -50.026 -7.705 1.00 94.00 6 TYR B CA 1
ATOM 6991 C C . TYR C 1 9 ? 2.027 -49.890 -8.178 1.00 94.94 6 TYR B C 1
ATOM 6992 O O . TYR C 1 9 ? 1.517 -50.744 -8.900 1.00 94.88 6 TYR B O 1
ATOM 7001 N N . ASP C 1 10 ? 1.378 -48.810 -7.752 1.00 95.63 7 ASP B N 1
ATOM 7002 C CA . ASP C 1 10 ? 0.024 -48.486 -8.191 1.00 97.05 7 ASP B CA 1
ATOM 7003 C C . ASP C 1 10 ? 0.066 -47.941 -9.606 1.00 94.64 7 ASP B C 1
ATOM 7004 O O . ASP C 1 10 ? -0.561 -48.484 -10.512 1.00 95.19 7 ASP B O 1
ATOM 7009 N N . VAL C 1 11 ? 0.828 -46.867 -9.779 1.00 92.39 8 VAL B N 1
ATOM 7010 C CA . VAL C 1 11 ? 0.917 -46.157 -11.046 1.00 90.13 8 VAL B CA 1
ATOM 7011 C C . VAL C 1 11 ? 2.381 -46.110 -11.455 1.00 86.79 8 VAL B C 1
ATOM 7012 O O . VAL C 1 11 ? 3.212 -45.617 -10.706 1.00 86.34 8 VAL B O 1
ATOM 7016 N N . VAL C 1 12 ? 2.691 -46.640 -12.633 1.00 84.62 9 VAL B N 1
ATOM 7017 C CA . VAL C 1 12 ? 4.036 -46.540 -13.195 1.00 81.64 9 VAL B CA 1
ATOM 7018 C C . VAL C 1 12 ? 4.045 -45.413 -14.218 1.00 80.02 9 VAL B C 1
ATOM 7019 O O . VAL C 1 12 ? 3.237 -45.409 -15.146 1.00 80.48 9 VAL B O 1
ATOM 7023 N N . ILE C 1 13 ? 4.965 -44.468 -14.046 1.00 78.63 10 ILE B N 1
ATOM 7024 C CA . ILE C 1 13 ? 5.119 -43.351 -14.977 1.00 77.16 10 ILE B CA 1
ATOM 7025 C C . ILE C 1 13 ? 6.338 -43.593 -15.875 1.00 74.68 10 ILE B C 1
ATOM 7026 O O . ILE C 1 13 ? 7.459 -43.747 -15.386 1.00 74.59 10 ILE B O 1
ATOM 7031 N N . ILE C 1 14 ? 6.095 -43.634 -17.186 1.00 73.15 11 ILE B N 1
ATOM 7032 C CA . ILE C 1 14 ? 7.148 -43.747 -18.192 1.00 70.24 11 ILE B CA 1
ATOM 7033 C C . ILE C 1 14 ? 7.634 -42.337 -18.487 1.00 68.62 11 ILE B C 1
ATOM 7034 O O . ILE C 1 14 ? 6.866 -41.521 -18.976 1.00 68.88 11 ILE B O 1
ATOM 7039 N N . GLY C 1 15 ? 8.904 -42.065 -18.196 1.00 67.15 12 GLY B N 1
ATOM 7040 C CA . GLY C 1 15 ? 9.515 -40.753 -18.444 1.00 65.85 12 GLY B CA 1
ATOM 7041 C C . GLY C 1 15 ? 9.393 -39.816 -17.255 1.00 66.85 12 GLY B C 1
ATOM 7042 O O . GLY C 1 15 ? 8.350 -39.775 -16.611 1.00 68.68 12 GLY B O 1
ATOM 7043 N N . GLY C 1 16 ? 10.452 -39.048 -16.987 1.00 66.08 13 GLY B N 1
ATOM 7044 C CA . GLY C 1 16 ? 10.568 -38.220 -15.767 1.00 67.20 13 GLY B CA 1
ATOM 7045 C C . GLY C 1 16 ? 10.683 -36.718 -15.986 1.00 67.13 13 GLY B C 1
ATOM 7046 O O . GLY C 1 16 ? 11.284 -36.010 -15.174 1.00 67.77 13 GLY B O 1
ATOM 7047 N N . GLY C 1 17 ? 10.079 -36.232 -17.068 1.00 66.73 14 GLY B N 1
ATOM 7048 C CA . GLY C 1 17 ? 10.078 -34.805 -17.403 1.00 66.71 14 GLY B CA 1
ATOM 7049 C C . GLY C 1 17 ? 9.001 -34.071 -16.621 1.00 68.87 14 GLY B C 1
ATOM 7050 O O . GLY C 1 17 ? 8.421 -34.643 -15.698 1.00 70.07 14 GLY B O 1
ATOM 7051 N N . PRO C 1 18 ? 8.719 -32.801 -16.979 1.00 69.67 15 PRO B N 1
ATOM 7052 C CA . PRO C 1 18 ? 7.687 -31.976 -16.329 1.00 72.19 15 PRO B CA 1
ATOM 7053 C C . PRO C 1 18 ? 6.290 -32.601 -16.253 1.00 73.73 15 PRO B C 1
ATOM 7054 O O . PRO C 1 18 ? 5.555 -32.317 -15.314 1.00 76.25 15 PRO B O 1
ATOM 7058 N N . ALA C 1 19 ? 5.932 -33.425 -17.234 1.00 72.53 16 ALA B N 1
ATOM 7059 C CA . ALA C 1 19 ? 4.720 -34.246 -17.158 1.00 73.72 16 ALA B CA 1
ATOM 7060 C C . ALA C 1 19 ? 4.881 -35.315 -16.080 1.00 74.24 16 ALA B C 1
ATOM 7061 O O . ALA C 1 19 ? 4.049 -35.443 -15.184 1.00 76.29 16 ALA B O 1
ATOM 7063 N N . GLY C 1 20 ? 5.975 -36.065 -16.181 1.00 72.87 17 GLY B N 1
ATOM 7064 C CA . GLY C 1 20 ? 6.254 -37.207 -15.308 1.00 73.04 17 GLY B CA 1
ATOM 7065 C C . GLY C 1 20 ? 6.523 -36.871 -13.855 1.00 74.38 17 GLY B C 1
ATOM 7066 O O . GLY C 1 20 ? 6.075 -37.586 -12.959 1.00 76.08 17 GLY B O 1
ATOM 7067 N N . SER C 1 21 ? 7.268 -35.793 -13.629 1.00 73.84 18 SER B N 1
ATOM 7068 C CA . SER C 1 21 ? 7.587 -35.321 -12.283 1.00 74.99 18 SER B CA 1
ATOM 7069 C C . SER C 1 21 ? 6.346 -34.789 -11.579 1.00 77.70 18 SER B C 1
ATOM 7070 O O . SER C 1 21 ? 6.100 -35.110 -10.415 1.00 79.31 18 SER B O 1
ATOM 7073 N N . THR C 1 22 ? 5.580 -33.974 -12.299 1.00 78.38 19 THR B N 1
ATOM 7074 C CA . THR C 1 22 ? 4.320 -33.414 -11.802 1.00 81.49 19 THR B CA 1
ATOM 7075 C C . THR C 1 22 ? 3.305 -34.491 -11.434 1.00 83.72 19 THR B C 1
ATOM 7076 O O . THR C 1 22 ? 2.708 -34.440 -10.357 1.00 85.84 19 THR B O 1
ATOM 7080 N N . MET C 1 23 ? 3.112 -35.448 -12.338 1.00 83.40 20 MET B N 1
ATOM 7081 C CA . MET C 1 23 ? 2.253 -36.606 -12.081 1.00 85.81 20 MET B CA 1
ATOM 7082 C C . MET C 1 23 ? 2.698 -37.340 -10.818 1.00 87.28 20 MET B C 1
ATOM 7083 O O . MET C 1 23 ? 1.887 -37.617 -9.933 1.00 89.35 20 MET B O 1
ATOM 7088 N N . ALA C 1 24 ? 3.994 -37.642 -10.760 1.00 86.56 21 ALA B N 1
ATOM 7089 C CA . ALA C 1 24 ? 4.618 -38.331 -9.621 1.00 87.53 21 ALA B CA 1
ATOM 7090 C C . ALA C 1 24 ? 4.559 -37.556 -8.305 1.00 90.47 21 ALA B C 1
ATOM 7091 O O . ALA C 1 24 ? 4.520 -38.159 -7.231 1.00 92.41 21 ALA B O 1
ATOM 7093 N N . SER C 1 25 ? 4.572 -36.229 -8.395 1.00 91.35 22 SER B N 1
ATOM 7094 C CA . SER C 1 25 ? 4.413 -35.371 -7.222 1.00 94.16 22 SER B CA 1
ATOM 7095 C C . SER C 1 25 ? 2.992 -35.467 -6.655 1.00 97.65 22 SER B C 1
ATOM 7096 O O . SER C 1 25 ? 2.823 -35.742 -5.471 1.00 100.02 22 SER B O 1
ATOM 7099 N N . TYR C 1 26 ? 1.987 -35.260 -7.508 1.00 98.30 23 TYR B N 1
ATOM 7100 C CA . TYR C 1 26 ? 0.566 -35.360 -7.118 1.00 101.51 23 TYR B CA 1
ATOM 7101 C C . TYR C 1 26 ? 0.174 -36.716 -6.525 1.00 103.53 23 TYR B C 1
ATOM 7102 O O . TYR C 1 26 ? -0.480 -36.771 -5.484 1.00 107.34 23 TYR B O 1
ATOM 7111 N N . LEU C 1 27 ? 0.566 -37.796 -7.198 1.00 102.34 24 LEU B N 1
ATOM 7112 C CA . LEU C 1 27 ? 0.180 -39.159 -6.801 1.00 104.17 24 LEU B CA 1
ATOM 7113 C C . LEU C 1 27 ? 0.824 -39.614 -5.489 1.00 105.62 24 LEU B C 1
ATOM 7114 O O . LEU C 1 27 ? 0.171 -40.257 -4.664 1.00 108.28 24 LEU B O 1
ATOM 7119 N N . ALA C 1 28 ? 2.101 -39.283 -5.312 1.00 104.15 25 ALA B N 1
ATOM 7120 C CA . ALA C 1 28 ? 2.812 -39.523 -4.048 1.00 105.05 25 ALA B CA 1
ATOM 7121 C C . ALA C 1 28 ? 2.257 -38.677 -2.895 1.00 108.26 25 ALA B C 1
ATOM 7122 O O . ALA C 1 28 ? 2.171 -39.143 -1.755 1.00 110.42 25 ALA B O 1
ATOM 7124 N N . LYS C 1 29 ? 1.877 -37.439 -3.213 1.00 108.47 26 LYS B N 1
ATOM 7125 C CA . LYS C 1 29 ? 1.279 -36.507 -2.252 1.00 111.40 26 LYS B CA 1
ATOM 7126 C C . LYS C 1 29 ? -0.178 -36.847 -1.874 1.00 113.55 26 LYS B C 1
ATOM 7127 O O . LYS C 1 29 ? -0.716 -36.263 -0.936 1.00 116.49 26 LYS B O 1
ATOM 7133 N N . ALA C 1 30 ? -0.809 -37.773 -2.594 1.00 111.76 27 ALA B N 1
ATOM 7134 C CA . ALA C 1 30 ? -2.197 -38.172 -2.328 1.00 114.16 27 ALA B CA 1
ATOM 7135 C C . ALA C 1 30 ? -2.352 -39.679 -2.074 1.00 113.89 27 ALA B C 1
ATOM 7136 O O . ALA C 1 30 ? -3.363 -40.280 -2.444 1.00 115.27 27 ALA B O 1
ATOM 7138 N N . GLY C 1 31 ? -1.353 -40.284 -1.434 1.00 112.45 28 GLY B N 1
ATOM 7139 C CA . GLY C 1 31 ? -1.449 -41.679 -0.979 1.00 113.27 28 GLY B CA 1
ATOM 7140 C C . GLY C 1 31 ? -0.942 -42.769 -1.908 1.00 110.23 28 GLY B C 1
ATOM 7141 O O . GLY C 1 31 ? -0.635 -43.873 -1.454 1.00 110.31 28 GLY B O 1
ATOM 7142 N N . VAL C 1 32 ? -0.828 -42.460 -3.196 1.00 107.68 29 VAL B N 1
ATOM 7143 C CA . VAL C 1 32 ? -0.674 -43.485 -4.235 1.00 105.43 29 VAL B CA 1
ATOM 7144 C C . VAL C 1 32 ? 0.807 -43.808 -4.417 1.00 102.08 29 VAL B C 1
ATOM 7145 O O . VAL C 1 32 ? 1.604 -42.913 -4.698 1.00 99.81 29 VAL B O 1
ATOM 7149 N N . LYS C 1 33 ? 1.163 -45.082 -4.259 1.00 101.94 30 LYS B N 1
ATOM 7150 C CA . LYS C 1 33 ? 2.544 -45.526 -4.462 1.00 99.65 30 LYS B CA 1
ATOM 7151 C C . LYS C 1 33 ? 2.863 -45.612 -5.953 1.00 95.88 30 LYS B C 1
ATOM 7152 O O . LYS C 1 33 ? 2.486 -46.576 -6.623 1.00 96.05 30 LYS B O 1
ATOM 7158 N N . CYS C 1 34 ? 3.569 -44.601 -6.455 1.00 92.37 31 CYS B N 1
ATOM 7159 C CA . CYS C 1 34 ? 3.940 -44.525 -7.867 1.00 88.42 31 CYS B CA 1
ATOM 7160 C C . CYS C 1 34 ? 5.453 -44.475 -8.063 1.00 84.87 31 CYS B C 1
ATOM 7161 O O . CYS C 1 34 ? 6.202 -44.107 -7.154 1.00 85.17 31 CYS B O 1
ATOM 7164 N N . ALA C 1 35 ? 5.881 -44.846 -9.265 1.00 81.30 32 ALA B N 1
ATOM 7165 C CA . ALA C 1 35 ? 7.293 -44.848 -9.641 1.00 77.70 32 ALA B CA 1
ATOM 7166 C C . ALA C 1 35 ? 7.499 -44.105 -10.956 1.00 74.37 32 ALA B C 1
ATOM 7167 O O . ALA C 1 35 ? 6.638 -44.140 -11.836 1.00 73.91 32 ALA B O 1
ATOM 7169 N N . VAL C 1 36 ? 8.643 -43.433 -11.071 1.00 71.64 33 VAL B N 1
ATOM 7170 C CA . VAL C 1 36 ? 9.062 -42.770 -12.308 1.00 68.58 33 VAL B CA 1
ATOM 7171 C C . VAL C 1 36 ? 10.220 -43.549 -12.915 1.00 66.16 33 VAL B C 1
ATOM 7172 O O . VAL C 1 36 ? 11.226 -43.799 -12.247 1.00 66.06 33 VAL B O 1
ATOM 7176 N N . PHE C 1 37 ? 10.066 -43.932 -14.178 1.00 64.13 34 PHE B N 1
ATOM 7177 C CA . PHE C 1 37 ? 11.161 -44.492 -14.956 1.00 62.01 34 PHE B CA 1
ATOM 7178 C C . PHE C 1 37 ? 11.592 -43.486 -16.002 1.00 60.28 34 PHE B C 1
ATOM 7179 O O . PHE C 1 37 ? 10.912 -43.292 -17.003 1.00 59.60 34 PHE B O 1
ATOM 7187 N N . GLU C 1 38 ? 12.712 -42.828 -15.726 1.00 59.80 35 GLU B N 1
ATOM 7188 C CA . GLU C 1 38 ? 13.339 -41.888 -16.640 1.00 58.52 35 GLU B CA 1
ATOM 7189 C C . GLU C 1 38 ? 14.538 -42.589 -17.273 1.00 57.34 35 GLU B C 1
ATOM 7190 O O . GLU C 1 38 ? 15.381 -43.134 -16.561 1.00 58.03 35 GLU B O 1
ATOM 7196 N N . LYS C 1 39 ? 14.605 -42.582 -18.601 1.00 56.28 36 LYS B N 1
ATOM 7197 C CA . LYS C 1 39 ? 15.686 -43.266 -19.327 1.00 55.54 36 LYS B CA 1
ATOM 7198 C C . LYS C 1 39 ? 17.028 -42.533 -19.252 1.00 54.75 36 LYS B C 1
ATOM 7199 O O . LYS C 1 39 ? 18.078 -43.168 -19.328 1.00 54.67 36 LYS B O 1
ATOM 7205 N N . GLU C 1 40 ? 16.989 -41.209 -19.110 1.00 54.69 37 GLU B N 1
ATOM 7206 C CA . GLU C 1 40 ? 18.210 -40.391 -19.066 1.00 54.34 37 GLU B CA 1
ATOM 7207 C C . GLU C 1 40 ? 18.703 -40.095 -17.654 1.00 55.29 37 GLU B C 1
ATOM 7208 O O . GLU C 1 40 ? 17.950 -40.161 -16.683 1.00 56.25 37 GLU B O 1
ATOM 7214 N N . LEU C 1 41 ? 19.989 -39.770 -17.572 1.00 55.22 38 LEU B N 1
ATOM 7215 C CA . LEU C 1 41 ? 20.604 -39.243 -16.363 1.00 56.26 38 LEU B CA 1
ATOM 7216 C C . LEU C 1 41 ? 20.472 -37.721 -16.424 1.00 56.84 38 LEU B C 1
ATOM 7217 O O . LEU C 1 41 ? 20.949 -37.095 -17.374 1.00 55.88 38 LEU B O 1
ATOM 7222 N N . PHE C 1 42 ? 19.813 -37.141 -15.423 1.00 58.56 39 PHE B N 1
ATOM 7223 C CA . PHE C 1 42 ? 19.684 -35.681 -15.305 1.00 59.54 39 PHE B CA 1
ATOM 7224 C C . PHE C 1 42 ? 20.925 -35.125 -14.590 1.00 60.18 39 PHE B C 1
ATOM 7225 O O . PHE C 1 42 ? 21.546 -35.858 -13.823 1.00 60.45 39 PHE B O 1
ATOM 7233 N N . GLU C 1 43 ? 21.313 -33.863 -14.810 1.00 60.64 40 GLU B N 1
ATOM 7234 C CA . GLU C 1 43 ? 20.687 -32.916 -15.738 1.00 60.85 40 GLU B CA 1
ATOM 7235 C C . GLU C 1 43 ? 20.922 -33.309 -17.193 1.00 59.47 40 GLU B C 1
ATOM 7236 O O . GLU C 1 43 ? 22.018 -33.735 -17.563 1.00 58.49 40 GLU B O 1
ATOM 7242 N N . ARG C 1 44 ? 19.872 -33.135 -17.992 1.00 59.24 41 ARG B N 1
ATOM 7243 C CA . ARG C 1 44 ? 19.800 -33.606 -19.371 1.00 58.26 41 ARG B CA 1
ATOM 7244 C C . ARG C 1 44 ? 19.210 -32.479 -20.224 1.00 57.97 41 ARG B C 1
ATOM 7245 O O . ARG C 1 44 ? 18.106 -32.001 -19.942 1.00 58.84 41 ARG B O 1
ATOM 7253 N N . GLU C 1 45 ? 19.935 -32.068 -21.265 1.00 56.55 42 GLU B N 1
ATOM 7254 C CA . GLU C 1 45 ? 19.534 -30.930 -22.107 1.00 56.13 42 GLU B CA 1
ATOM 7255 C C . GLU C 1 45 ? 18.200 -31.194 -22.800 1.00 55.90 42 GLU B C 1
ATOM 7256 O O . GLU C 1 45 ? 17.881 -32.338 -23.126 1.00 55.26 42 GLU B O 1
ATOM 7262 N N . HIS C 1 46 ? 17.422 -30.134 -23.007 1.00 56.91 43 HIS B N 1
ATOM 7263 C CA . HIS C 1 46 ? 16.061 -30.259 -23.524 1.00 57.09 43 HIS B CA 1
ATOM 7264 C C . HIS C 1 46 ? 15.499 -28.914 -23.973 1.00 58.58 43 HIS B C 1
ATOM 7265 O O . HIS C 1 46 ? 15.580 -27.925 -23.245 1.00 59.80 43 HIS B O 1
ATOM 7272 N N . VAL C 1 47 ? 14.898 -28.894 -25.161 1.00 58.97 44 VAL B N 1
ATOM 7273 C CA . VAL C 1 47 ? 14.272 -27.687 -25.685 1.00 60.46 44 VAL B CA 1
ATOM 7274 C C . VAL C 1 47 ? 12.981 -27.404 -24.920 1.00 62.44 44 VAL B C 1
ATOM 7275 O O . VAL C 1 47 ? 12.329 -28.324 -24.423 1.00 62.44 44 VAL B O 1
ATOM 7279 N N . GLY C 1 48 ? 12.636 -26.127 -24.824 1.00 64.54 45 GLY B N 1
ATOM 7280 C CA . GLY C 1 48 ? 11.353 -25.699 -24.282 1.00 66.56 45 GLY B CA 1
ATOM 7281 C C . GLY C 1 48 ? 11.459 -24.908 -23.004 1.00 68.64 45 GLY B C 1
ATOM 7282 O O . GLY C 1 48 ? 11.021 -25.358 -21.951 1.00 69.19 45 GLY B O 1
ATOM 7283 N N . GLU C 1 49 ? 11.990 -23.699 -23.123 1.00 70.25 46 GLU B N 1
ATOM 7284 C CA . GLU C 1 49 ? 12.553 -22.977 -21.980 1.00 72.14 46 GLU B CA 1
ATOM 7285 C C . GLU C 1 49 ? 11.651 -21.923 -21.330 1.00 75.68 46 GLU B C 1
ATOM 7286 O O . GLU C 1 49 ? 11.660 -21.774 -20.106 1.00 77.59 46 GLU B O 1
ATOM 7292 N N . SER C 1 50 ? 10.895 -21.182 -22.132 1.00 77.23 47 SER B N 1
ATOM 7293 C CA . SER C 1 50 ? 10.094 -20.079 -21.610 1.00 80.66 47 SER B CA 1
ATOM 7294 C C . SER C 1 50 ? 8.765 -20.591 -21.065 1.00 82.42 47 SER B C 1
ATOM 7295 O O . SER C 1 50 ? 7.927 -21.072 -21.822 1.00 82.17 47 SER B O 1
ATOM 7298 N N . LEU C 1 51 ? 8.578 -20.501 -19.751 1.00 85.15 48 LEU B N 1
ATOM 7299 C CA . LEU C 1 51 ? 7.334 -20.961 -19.121 1.00 87.20 48 LEU B CA 1
ATOM 7300 C C . LEU C 1 51 ? 6.191 -19.961 -19.292 1.00 90.45 48 LEU B C 1
ATOM 7301 O O . LEU C 1 51 ? 6.396 -18.824 -19.719 1.00 91.24 48 LEU B O 1
ATOM 7306 N N . VAL C 1 52 ? 4.989 -20.420 -18.953 1.00 92.58 49 VAL B N 1
ATOM 7307 C CA . VAL C 1 52 ? 3.748 -19.652 -19.083 1.00 96.36 49 VAL B CA 1
ATOM 7308 C C . VAL C 1 52 ? 3.001 -19.753 -17.738 1.00 99.85 49 VAL B C 1
ATOM 7309 O O . VAL C 1 52 ? 2.940 -20.838 -17.157 1.00 99.68 49 VAL B O 1
ATOM 7313 N N . PRO C 1 53 ? 2.419 -18.634 -17.244 1.00 103.44 50 PRO B N 1
ATOM 7314 C CA . PRO C 1 53 ? 1.935 -18.564 -15.850 1.00 106.26 50 PRO B CA 1
ATOM 7315 C C . PRO C 1 53 ? 0.809 -19.513 -15.401 1.00 107.33 50 PRO B C 1
ATOM 7316 O O . PRO C 1 53 ? 0.479 -19.520 -14.216 1.00 109.44 50 PRO B O 1
ATOM 7320 N N . ALA C 1 54 ? 0.232 -20.301 -16.312 1.00 105.99 51 ALA B N 1
ATOM 7321 C CA . ALA C 1 54 ? -0.616 -21.442 -15.918 1.00 106.58 51 ALA B CA 1
ATOM 7322 C C . ALA C 1 54 ? 0.186 -22.601 -15.308 1.00 104.84 51 ALA B C 1
ATOM 7323 O O . ALA C 1 54 ? -0.408 -23.560 -14.810 1.00 105.62 51 ALA B O 1
ATOM 7325 N N . THR C 1 55 ? 1.517 -22.528 -15.379 1.00 102.83 52 THR B N 1
ATOM 7326 C CA . THR C 1 55 ? 2.407 -23.405 -14.610 1.00 101.26 52 THR B CA 1
ATOM 7327 C C . THR C 1 55 ? 2.338 -23.141 -13.108 1.00 103.96 52 THR B C 1
ATOM 7328 O O . THR C 1 55 ? 2.231 -24.079 -12.316 1.00 103.79 52 THR B O 1
ATOM 7332 N N . THR C 1 56 ? 2.402 -21.862 -12.734 1.00 106.47 53 THR B N 1
ATOM 7333 C CA . THR C 1 56 ? 2.564 -21.444 -11.330 1.00 108.71 53 THR B CA 1
ATOM 7334 C C . THR C 1 56 ? 1.531 -21.998 -10.320 1.00 110.82 53 THR B C 1
ATOM 7335 O O . THR C 1 56 ? 1.920 -22.323 -9.196 1.00 111.55 53 THR B O 1
ATOM 7339 N N . PRO C 1 57 ? 0.236 -22.127 -10.704 1.00 111.94 54 PRO B N 1
ATOM 7340 C CA . PRO C 1 57 ? -0.712 -22.833 -9.824 1.00 113.87 54 PRO B CA 1
ATOM 7341 C C . PRO C 1 57 ? -0.333 -24.287 -9.537 1.00 111.70 54 PRO B C 1
ATOM 7342 O O . PRO C 1 57 ? -0.543 -24.756 -8.423 1.00 113.64 54 PRO B O 1
ATOM 7346 N N . VAL C 1 58 ? 0.227 -24.974 -10.531 1.00 108.08 55 VAL B N 1
ATOM 7347 C CA . VAL C 1 58 ? 0.666 -26.367 -10.380 1.00 105.50 55 VAL B CA 1
ATOM 7348 C C . VAL C 1 58 ? 1.943 -26.422 -9.542 1.00 103.80 55 VAL B C 1
ATOM 7349 O O . VAL C 1 58 ? 2.039 -27.227 -8.614 1.00 103.84 55 VAL B O 1
ATOM 7353 N N . LEU C 1 59 ? 2.913 -25.571 -9.886 1.00 101.73 56 LEU B N 1
ATOM 7354 C CA . LEU C 1 59 ? 4.195 -25.480 -9.171 1.00 100.36 56 LEU B CA 1
ATOM 7355 C C . LEU C 1 59 ? 4.009 -25.227 -7.673 1.00 103.32 56 LEU B C 1
ATOM 7356 O O . LEU C 1 59 ? 4.698 -25.826 -6.843 1.00 102.74 56 LEU B O 1
ATOM 7361 N N . LEU C 1 60 ? 3.077 -24.335 -7.345 1.00 106.41 57 LEU B N 1
ATOM 7362 C CA . LEU C 1 60 ? 2.681 -24.089 -5.957 1.00 109.57 57 LEU B CA 1
ATOM 7363 C C . LEU C 1 60 ? 2.000 -25.311 -5.346 1.00 110.35 57 LEU B C 1
ATOM 7364 O O . LEU C 1 60 ? 2.390 -25.761 -4.267 1.00 111.56 57 LEU B O 1
ATOM 7369 N N . GLU C 1 61 ? 0.995 -25.837 -6.046 1.00 110.11 58 GLU B N 1
ATOM 7370 C CA . GLU C 1 61 ? 0.173 -26.955 -5.555 1.00 111.34 58 GLU B CA 1
ATOM 7371 C C . GLU C 1 61 ? 0.979 -28.194 -5.151 1.00 109.60 58 GLU B C 1
ATOM 7372 O O . GLU C 1 61 ? 0.650 -28.836 -4.156 1.00 111.52 58 GLU B O 1
ATOM 7378 N N . ILE C 1 62 ? 2.030 -28.515 -5.908 1.00 106.48 59 ILE B N 1
ATOM 7379 C CA . ILE C 1 62 ? 2.906 -29.665 -5.584 1.00 104.75 59 ILE B CA 1
ATOM 7380 C C . ILE C 1 62 ? 3.976 -29.339 -4.528 1.00 105.20 59 ILE B C 1
ATOM 7381 O O . ILE C 1 62 ? 4.563 -30.246 -3.944 1.00 104.21 59 ILE B O 1
ATOM 7386 N N . GLY C 1 63 ? 4.226 -28.050 -4.301 1.00 106.75 60 GLY B N 1
ATOM 7387 C CA . GLY C 1 63 ? 5.079 -27.572 -3.199 1.00 108.11 60 GLY B CA 1
ATOM 7388 C C . GLY C 1 63 ? 6.547 -27.382 -3.547 1.00 105.85 60 GLY B C 1
ATOM 7389 O O . GLY C 1 63 ? 7.407 -27.462 -2.667 1.00 105.87 60 GLY B O 1
ATOM 7390 N N . VAL C 1 64 ? 6.821 -27.094 -4.820 1.00 104.13 61 VAL B N 1
ATOM 7391 C CA . VAL C 1 64 ? 8.188 -27.013 -5.357 1.00 101.84 61 VAL B CA 1
ATOM 7392 C C . VAL C 1 64 ? 8.554 -25.590 -5.821 1.00 103.01 61 VAL B C 1
ATOM 7393 O O . VAL C 1 64 ? 9.537 -25.392 -6.537 1.00 100.76 61 VAL B O 1
ATOM 7397 N N . MET C 1 65 ? 7.783 -24.598 -5.386 1.00 107.20 62 MET B N 1
ATOM 7398 C CA . MET C 1 65 ? 7.900 -23.246 -5.939 1.00 108.88 62 MET B CA 1
ATOM 7399 C C . MET C 1 65 ? 9.162 -22.545 -5.438 1.00 109.34 62 MET B C 1
ATOM 7400 O O . MET C 1 65 ? 9.923 -21.992 -6.233 1.00 107.38 62 MET B O 1
ATOM 7405 N N . GLU C 1 66 ? 9.384 -22.575 -4.126 1.00 111.83 63 GLU B N 1
ATOM 7406 C CA . GLU C 1 66 ? 10.595 -21.982 -3.545 1.00 112.83 63 GLU B CA 1
ATOM 7407 C C . GLU C 1 66 ? 11.878 -22.713 -3.977 1.00 109.50 63 GLU B C 1
ATOM 7408 O O . GLU C 1 66 ? 12.946 -22.104 -4.021 1.00 109.64 63 GLU B O 1
ATOM 7414 N N . LYS C 1 67 ? 11.762 -24.001 -4.306 1.00 106.93 64 LYS B N 1
ATOM 7415 C CA . LYS C 1 67 ? 12.880 -24.770 -4.887 1.00 103.60 64 LYS B CA 1
ATOM 7416 C C . LYS C 1 67 ? 13.265 -24.271 -6.291 1.00 101.66 64 LYS B C 1
ATOM 7417 O O . LYS C 1 67 ? 14.441 -24.275 -6.660 1.00 100.20 64 LYS B O 1
ATOM 7423 N N . ILE C 1 68 ? 12.263 -23.849 -7.058 1.00 101.86 65 ILE B N 1
ATOM 7424 C CA . ILE C 1 68 ? 12.455 -23.242 -8.380 1.00 100.47 65 ILE B CA 1
ATOM 7425 C C . ILE C 1 68 ? 13.010 -21.818 -8.290 1.00 102.37 65 ILE B C 1
ATOM 7426 O O . ILE C 1 68 ? 13.823 -21.416 -9.122 1.00 100.92 65 ILE B O 1
ATOM 7431 N N . GLU C 1 69 ? 12.553 -21.055 -7.300 1.00 105.82 66 GLU B N 1
ATOM 7432 C CA . GLU C 1 69 ? 13.067 -19.703 -7.071 1.00 107.97 66 GLU B CA 1
ATOM 7433 C C . GLU C 1 69 ? 14.553 -19.713 -6.697 1.00 107.35 66 GLU B C 1
ATOM 7434 O O . GLU C 1 69 ? 15.312 -18.856 -7.152 1.00 107.01 66 GLU B O 1
ATOM 7440 N N . LYS C 1 70 ? 14.955 -20.694 -5.889 1.00 107.37 67 LYS B N 1
ATOM 7441 C CA . LYS C 1 70 ? 16.368 -20.904 -5.520 1.00 107.41 67 LYS B CA 1
ATOM 7442 C C . LYS C 1 70 ? 17.306 -21.133 -6.716 1.00 104.34 67 LYS B C 1
ATOM 7443 O O . LYS C 1 70 ? 18.493 -20.807 -6.643 1.00 104.84 67 LYS B O 1
ATOM 7449 N N . ALA C 1 71 ? 16.771 -21.698 -7.800 1.00 101.24 68 ALA B N 1
ATOM 7450 C CA . ALA C 1 71 ? 17.526 -21.903 -9.044 1.00 98.07 68 ALA B CA 1
ATOM 7451 C C . ALA C 1 71 ? 17.898 -20.616 -9.791 1.00 98.15 68 ALA B C 1
ATOM 7452 O O . ALA C 1 71 ? 18.752 -20.652 -10.677 1.00 96.32 68 ALA B O 1
ATOM 7454 N N . ASN C 1 72 ? 17.238 -19.506 -9.457 1.00 100.28 69 ASN B N 1
ATOM 7455 C CA . ASN C 1 72 ? 17.581 -18.174 -9.974 1.00 101.29 69 ASN B CA 1
ATOM 7456 C C . ASN C 1 72 ? 17.410 -18.067 -11.490 1.00 98.72 69 ASN B C 1
ATOM 7457 O O . ASN C 1 72 ? 18.312 -17.620 -12.203 1.00 97.79 69 ASN B O 1
ATOM 7462 N N . PHE C 1 73 ? 16.244 -18.493 -11.968 1.00 97.38 70 PHE B N 1
ATOM 7463 C CA . PHE C 1 73 ? 15.899 -18.382 -13.385 1.00 95.80 70 PHE B CA 1
ATOM 7464 C C . PHE C 1 73 ? 15.529 -16.931 -13.709 1.00 98.12 70 PHE B C 1
ATOM 7465 O O . PHE C 1 73 ? 14.939 -16.256 -12.864 1.00 101.06 70 PHE B O 1
ATOM 7473 N N . PRO C 1 74 ? 15.888 -16.436 -14.917 1.00 97.37 71 PRO B N 1
ATOM 7474 C CA . PRO C 1 74 ? 15.436 -15.106 -15.340 1.00 99.78 71 PRO B CA 1
ATOM 7475 C C . PRO C 1 74 ? 13.917 -14.978 -15.345 1.00 101.22 71 PRO B C 1
ATOM 7476 O O . PRO C 1 74 ? 13.224 -15.846 -15.879 1.00 99.45 71 PRO B O 1
ATOM 7480 N N . LYS C 1 75 ? 13.418 -13.905 -14.740 1.00 105.06 72 LYS B N 1
ATOM 7481 C CA . LYS C 1 75 ? 11.982 -13.697 -14.593 1.00 107.11 72 LYS B CA 1
ATOM 7482 C C . LYS C 1 75 ? 11.330 -13.257 -15.901 1.00 107.69 72 LYS B C 1
ATOM 7483 O O . LYS C 1 75 ? 11.855 -12.402 -16.620 1.00 108.20 72 LYS B O 1
ATOM 7489 N N . LYS C 1 76 ? 10.184 -13.868 -16.183 1.00 107.97 73 LYS B N 1
ATOM 7490 C CA . LYS C 1 76 ? 9.355 -13.555 -17.335 1.00 108.69 73 LYS B CA 1
ATOM 7491 C C . LYS C 1 76 ? 8.102 -12.860 -16.826 1.00 112.09 73 LYS B C 1
ATOM 7492 O O . LYS C 1 76 ? 7.121 -13.512 -16.463 1.00 111.83 73 LYS B O 1
ATOM 7498 N N . PHE C 1 77 ? 8.144 -11.532 -16.802 1.00 115.66 74 PHE B N 1
ATOM 7499 C CA . PHE C 1 77 ? 6.974 -10.726 -16.427 1.00 120.04 74 PHE B CA 1
ATOM 7500 C C . PHE C 1 77 ? 5.925 -10.702 -17.551 1.00 120.37 74 PHE B C 1
ATOM 7501 O O . PHE C 1 77 ? 4.755 -10.391 -17.306 1.00 122.72 74 PHE B O 1
ATOM 7509 N N . GLY C 1 78 ? 6.347 -11.026 -18.775 1.00 118.01 75 GLY B N 1
ATOM 7510 C CA . GLY C 1 78 ? 5.460 -11.044 -19.931 1.00 117.70 75 GLY B CA 1
ATOM 7511 C C . GLY C 1 78 ? 6.152 -11.512 -21.198 1.00 114.66 75 GLY B C 1
ATOM 7512 O O . GLY C 1 78 ? 7.184 -12.189 -21.143 1.00 111.91 75 GLY B O 1
ATOM 7513 N N . ALA C 1 79 ? 5.572 -11.131 -22.337 1.00 115.28 76 ALA B N 1
ATOM 7514 C CA . ALA C 1 79 ? 6.043 -11.529 -23.667 1.00 112.55 76 ALA B CA 1
ATOM 7515 C C . ALA C 1 79 ? 6.063 -10.348 -24.632 1.00 114.64 76 ALA B C 1
ATOM 7516 O O . ALA C 1 79 ? 5.565 -9.263 -24.318 1.00 117.87 76 ALA B O 1
ATOM 7518 N N . ALA C 1 80 ? 6.649 -10.573 -25.806 1.00 112.83 77 ALA B N 1
ATOM 7519 C CA . ALA C 1 80 ? 6.709 -9.556 -26.858 1.00 114.26 77 ALA B CA 1
ATOM 7520 C C . ALA C 1 80 ? 6.856 -10.168 -28.249 1.00 111.64 77 ALA B C 1
ATOM 7521 O O . ALA C 1 80 ? 7.348 -11.287 -28.402 1.00 107.74 77 ALA B O 1
ATOM 7523 N N . TRP C 1 81 ? 6.400 -9.409 -29.244 1.00 113.88 78 TRP B N 1
ATOM 7524 C CA . TRP C 1 81 ? 6.511 -9.753 -30.662 1.00 112.66 78 TRP B CA 1
ATOM 7525 C C . TRP C 1 81 ? 7.061 -8.540 -31.406 1.00 116.35 78 TRP B C 1
ATOM 7526 O O . TRP C 1 81 ? 6.566 -7.425 -31.224 1.00 120.60 78 TRP B O 1
ATOM 7537 N N . THR C 1 82 ? 8.073 -8.763 -32.242 1.00 116.17 79 THR B N 1
ATOM 7538 C CA . THR C 1 82 ? 8.711 -7.694 -33.019 1.00 119.13 79 THR B CA 1
ATOM 7539 C C . THR C 1 82 ? 8.862 -8.115 -34.480 1.00 118.45 79 THR B C 1
ATOM 7540 O O . THR C 1 82 ? 8.881 -9.305 -34.791 1.00 115.49 79 THR B O 1
ATOM 7544 N N . SER C 1 83 ? 8.974 -7.130 -35.367 1.00 122.11 80 SER B N 1
ATOM 7545 C CA . SER C 1 83 ? 9.122 -7.376 -36.804 1.00 122.38 80 SER B CA 1
ATOM 7546 C C . SER C 1 83 ? 9.734 -6.160 -37.495 1.00 126.14 80 SER B C 1
ATOM 7547 O O . SER C 1 83 ? 9.239 -5.047 -37.331 1.00 129.76 80 SER B O 1
ATOM 7550 N N . ALA C 1 84 ? 10.803 -6.380 -38.261 1.00 126.41 81 ALA B N 1
ATOM 7551 C CA . ALA C 1 84 ? 11.468 -5.309 -39.013 1.00 129.88 81 ALA B CA 1
ATOM 7552 C C . ALA C 1 84 ? 10.520 -4.705 -40.041 1.00 133.38 81 ALA B C 1
ATOM 7553 O O . ALA C 1 84 ? 10.383 -3.483 -40.128 1.00 137.29 81 ALA B O 1
ATOM 7555 N N . ASP C 1 85 ? 9.875 -5.578 -40.813 1.00 133.24 82 ASP B N 1
ATOM 7556 C CA . ASP C 1 85 ? 8.823 -5.181 -41.750 1.00 136.20 82 ASP B CA 1
ATOM 7557 C C . ASP C 1 85 ? 7.605 -4.641 -41.001 1.00 139.32 82 ASP B C 1
ATOM 7558 O O . ASP C 1 85 ? 6.943 -5.378 -40.265 1.00 138.22 82 ASP B O 1
ATOM 7563 N N . SER C 1 86 ? 7.331 -3.351 -41.187 1.00 143.64 83 SER B N 1
ATOM 7564 C CA . SER C 1 86 ? 6.075 -2.754 -40.740 1.00 146.82 83 SER B CA 1
ATOM 7565 C C . SER C 1 86 ? 4.937 -3.271 -41.617 1.00 147.01 83 SER B C 1
ATOM 7566 O O . SER C 1 86 ? 5.137 -3.579 -42.797 1.00 145.82 83 SER B O 1
ATOM 7569 N N . GLY C 1 87 ? 3.747 -3.355 -41.034 1.00 148.74 84 GLY B N 1
ATOM 7570 C CA . GLY C 1 87 ? 2.584 -3.925 -41.710 1.00 148.87 84 GLY B CA 1
ATOM 7571 C C . GLY C 1 87 ? 1.911 -2.902 -42.611 1.00 153.08 84 GLY B C 1
ATOM 7572 O O . GLY C 1 87 ? 2.567 -1.970 -43.084 1.00 154.66 84 GLY B O 1
ATOM 7573 N N . PRO C 1 88 ? 0.598 -3.070 -42.867 1.00 155.31 85 PRO B N 1
ATOM 7574 C CA . PRO C 1 88 ? -0.121 -2.091 -43.695 1.00 159.68 85 PRO B CA 1
ATOM 7575 C C . PRO C 1 88 ? -0.359 -0.749 -42.996 1.00 164.61 85 PRO B C 1
ATOM 7576 O O . PRO C 1 88 ? -0.309 -0.662 -41.766 1.00 164.78 85 PRO B O 1
ATOM 7580 N N . GLU C 1 89 ? -0.625 0.277 -43.801 1.00 168.85 86 GLU B N 1
ATOM 7581 C CA . GLU C 1 89 ? -0.797 1.654 -43.316 1.00 174.28 86 GLU B CA 1
ATOM 7582 C C . GLU C 1 89 ? -2.243 1.940 -42.874 1.00 177.83 86 GLU B C 1
ATOM 7583 O O . GLU C 1 89 ? -2.500 2.940 -42.199 1.00 181.62 86 GLU B O 1
ATOM 7589 N N . ASP C 1 90 ? -3.173 1.061 -43.247 1.00 177.07 87 ASP B N 1
ATOM 7590 C CA . ASP C 1 90 ? -4.595 1.246 -42.951 1.00 180.72 87 ASP B CA 1
ATOM 7591 C C . ASP C 1 90 ? -4.966 0.876 -41.515 1.00 181.52 87 ASP B C 1
ATOM 7592 O O . ASP C 1 90 ? -5.510 1.706 -40.783 1.00 185.73 87 ASP B O 1
ATOM 7597 N N . LYS C 1 91 ? -4.682 -0.373 -41.140 1.00 178.22 88 LYS B N 1
ATOM 7598 C CA . LYS C 1 91 ? -5.034 -0.942 -39.821 1.00 178.15 88 LYS B CA 1
ATOM 7599 C C . LYS C 1 91 ? -6.559 -1.027 -39.627 1.00 180.62 88 LYS B C 1
ATOM 7600 O O . LYS C 1 91 ? -7.107 -0.444 -38.689 1.00 184.43 88 LYS B O 1
ATOM 7606 N N . MET C 1 92 ? -7.209 -1.778 -40.521 1.00 179.05 89 MET B N 1
ATOM 7607 C CA . MET C 1 92 ? -8.686 -1.925 -40.613 1.00 181.12 89 MET B CA 1
ATOM 7608 C C . MET C 1 92 ? -9.494 -1.781 -39.308 1.00 183.08 89 MET B C 1
ATOM 7609 O O . MET C 1 92 ? -9.942 -2.767 -38.714 1.00 181.21 89 MET B O 1
ATOM 7614 N N . GLY C 1 93 ? -9.679 -0.531 -38.892 1.00 186.81 90 GLY B N 1
ATOM 7615 C CA . GLY C 1 93 ? -10.501 -0.182 -37.728 1.00 189.62 90 GLY B CA 1
ATOM 7616 C C . GLY C 1 93 ? -10.042 -0.697 -36.372 1.00 187.77 90 GLY B C 1
ATOM 7617 O O . GLY C 1 93 ? -10.872 -0.913 -35.487 1.00 189.00 90 GLY B O 1
ATOM 7618 N N . PHE C 1 94 ? -8.732 -0.890 -36.204 1.00 185.01 91 PHE B N 1
ATOM 7619 C CA . PHE C 1 94 ? -8.158 -1.341 -34.925 1.00 183.56 91 PHE B CA 1
ATOM 7620 C C . PHE C 1 94 ? -7.741 -0.152 -34.064 1.00 186.78 91 PHE B C 1
ATOM 7621 O O . PHE C 1 94 ? -7.046 0.751 -34.534 1.00 188.50 91 PHE B O 1
ATOM 7629 N N . GLN C 1 95 ? -8.165 -0.174 -32.801 1.00 188.02 92 GLN B N 1
ATOM 7630 C CA . GLN C 1 95 ? -8.045 0.977 -31.900 1.00 191.40 92 GLN B CA 1
ATOM 7631 C C . GLN C 1 95 ? -6.613 1.188 -31.413 1.00 189.88 92 GLN B C 1
ATOM 7632 O O . GLN C 1 95 ? -6.078 2.297 -31.505 1.00 192.52 92 GLN B O 1
ATOM 7638 N N . GLY C 1 96 ? -6.011 0.119 -30.894 1.00 185.47 93 GLY B N 1
ATOM 7639 C CA . GLY C 1 96 ? -4.674 0.166 -30.294 1.00 183.46 93 GLY B CA 1
ATOM 7640 C C . GLY C 1 96 ? -3.571 -0.418 -31.160 1.00 178.73 93 GLY B C 1
ATOM 7641 O O . GLY C 1 96 ? -3.524 -1.625 -31.377 1.00 175.11 93 GLY B O 1
ATOM 7642 N N . LEU C 1 97 ? -2.717 0.458 -31.686 1.00 179.13 94 LEU B N 1
ATOM 7643 C CA . LEU C 1 97 ? -1.427 0.087 -32.288 1.00 175.13 94 LEU B CA 1
ATOM 7644 C C . LEU C 1 97 ? -0.449 1.236 -32.052 1.00 177.13 94 LEU B C 1
ATOM 7645 O O . LEU C 1 97 ? -0.816 2.396 -32.243 1.00 181.91 94 LEU B O 1
ATOM 7650 N N . ASP C 1 98 ? 0.785 0.921 -31.654 1.00 174.50 95 ASP B N 1
ATOM 7651 C CA . ASP C 1 98 ? 1.792 1.963 -31.355 1.00 176.87 95 ASP B CA 1
ATOM 7652 C C . ASP C 1 98 ? 2.884 2.117 -32.431 1.00 175.21 95 ASP B C 1
ATOM 7653 O O . ASP C 1 98 ? 3.187 3.242 -32.835 1.00 177.99 95 ASP B O 1
ATOM 7658 N N . HIS C 1 99 ? 3.456 1.002 -32.889 1.00 170.65 96 HIS B N 1
ATOM 7659 C CA . HIS C 1 99 ? 4.527 1.008 -33.907 1.00 168.66 96 HIS B CA 1
ATOM 7660 C C . HIS C 1 99 ? 4.093 0.444 -35.276 1.00 167.73 96 HIS B C 1
ATOM 7661 O O . HIS C 1 99 ? 4.931 0.264 -36.162 1.00 165.79 96 HIS B O 1
ATOM 7668 N N . ASP C 1 100 ? 2.790 0.199 -35.447 1.00 169.62 97 ASP B N 1
ATOM 7669 C CA . ASP C 1 100 ? 2.206 -0.356 -36.690 1.00 168.87 97 ASP B CA 1
ATOM 7670 C C . ASP C 1 100 ? 2.773 -1.736 -37.049 1.00 164.17 97 ASP B C 1
ATOM 7671 O O . ASP C 1 100 ? 3.589 -1.868 -37.966 1.00 162.21 97 ASP B O 1
ATOM 7676 N N . PHE C 1 101 ? 2.337 -2.748 -36.295 1.00 162.47 98 PHE B N 1
ATOM 7677 C CA . PHE C 1 101 ? 2.754 -4.162 -36.465 1.00 158.36 98 PHE B CA 1
ATOM 7678 C C . PHE C 1 101 ? 4.260 -4.444 -36.294 1.00 156.13 98 PHE B C 1
ATOM 7679 O O . PHE C 1 101 ? 4.698 -5.586 -36.445 1.00 152.63 98 PHE B O 1
ATOM 7687 N N . ARG C 1 102 ? 5.029 -3.414 -35.947 1.00 158.38 99 ARG B N 1
ATOM 7688 C CA . ARG C 1 102 ? 6.491 -3.455 -35.933 1.00 156.67 99 ARG B CA 1
ATOM 7689 C C . ARG C 1 102 ? 6.987 -3.961 -34.576 1.00 153.61 99 ARG B C 1
ATOM 7690 O O . ARG C 1 102 ? 7.976 -4.693 -34.506 1.00 150.52 99 ARG B O 1
ATOM 7698 N N . SER C 1 103 ? 6.297 -3.550 -33.510 1.00 153.95 100 SER B N 1
ATOM 7699 C CA . SER C 1 103 ? 6.533 -4.052 -32.156 1.00 151.37 100 SER B CA 1
ATOM 7700 C C . SER C 1 103 ? 5.219 -4.136 -31.373 1.00 150.61 100 SER B C 1
ATOM 7701 O O . SER C 1 103 ? 4.309 -3.325 -31.572 1.00 153.37 100 SER B O 1
ATOM 7704 N N . ALA C 1 104 ? 5.143 -5.123 -30.481 1.00 145.62 101 ALA B N 1
ATOM 7705 C CA . ALA C 1 104 ? 3.966 -5.358 -29.641 1.00 144.43 101 ALA B CA 1
ATOM 7706 C C . ALA C 1 104 ? 4.393 -6.061 -28.355 1.00 140.53 101 ALA B C 1
ATOM 7707 O O . ALA C 1 104 ? 5.219 -6.974 -28.389 1.00 137.05 101 ALA B O 1
ATOM 7709 N N . GLU C 1 105 ? 3.825 -5.625 -27.233 1.00 140.72 102 GLU B N 1
ATOM 7710 C CA . GLU C 1 105 ? 4.206 -6.093 -25.898 1.00 138.24 102 GLU B CA 1
ATOM 7711 C C . GLU C 1 105 ? 2.976 -6.409 -25.042 1.00 138.39 102 GLU B C 1
ATOM 7712 O O . GLU C 1 105 ? 1.913 -5.812 -25.223 1.00 141.38 102 GLU B O 1
ATOM 7718 N N . ILE C 1 106 ? 3.140 -7.352 -24.115 1.00 135.38 103 ILE B N 1
ATOM 7719 C CA . ILE C 1 106 ? 2.062 -7.797 -23.220 1.00 135.49 103 ILE B CA 1
ATOM 7720 C C . ILE C 1 106 ? 2.652 -8.207 -21.861 1.00 134.16 103 ILE B C 1
ATOM 7721 O O . ILE C 1 106 ? 3.773 -8.718 -21.793 1.00 130.77 103 ILE B O 1
ATOM 7726 N N . LEU C 1 107 ? 1.885 -7.967 -20.797 1.00 136.13 104 LEU B N 1
ATOM 7727 C CA . LEU C 1 107 ? 2.269 -8.283 -19.412 1.00 135.47 104 LEU B CA 1
ATOM 7728 C C . LEU C 1 107 ? 1.308 -9.325 -18.831 1.00 134.30 104 LEU B C 1
ATOM 7729 O O . LEU C 1 107 ? 0.104 -9.266 -19.087 1.00 135.91 104 LEU B O 1
ATOM 7734 N N . PHE C 1 108 ? 1.836 -10.262 -18.044 1.00 131.53 105 PHE B N 1
ATOM 7735 C CA . PHE C 1 108 ? 1.009 -11.313 -17.431 1.00 131.01 105 PHE B CA 1
ATOM 7736 C C . PHE C 1 108 ? 0.149 -10.830 -16.258 1.00 134.89 105 PHE B C 1
ATOM 7737 O O . PHE C 1 108 ? -0.911 -11.404 -16.000 1.00 135.63 105 PHE B O 1
ATOM 7745 N N . ASN C 1 109 ? 0.593 -9.786 -15.555 1.00 137.26 106 ASN B N 1
ATOM 7746 C CA . ASN C 1 109 ? -0.208 -9.180 -14.482 1.00 141.49 106 ASN B CA 1
ATOM 7747 C C . ASN C 1 109 ? -1.500 -8.501 -14.968 1.00 144.38 106 ASN B C 1
ATOM 7748 O O . ASN C 1 109 ? -2.437 -8.339 -14.186 1.00 147.78 106 ASN B O 1
ATOM 7753 N N . GLU C 1 110 ? -1.532 -8.101 -16.243 1.00 143.18 107 GLU B N 1
ATOM 7754 C CA . GLU C 1 110 ? -2.695 -7.424 -16.851 1.00 145.84 107 GLU B CA 1
ATOM 7755 C C . GLU C 1 110 ? -4.024 -8.189 -16.795 1.00 146.64 107 GLU B C 1
ATOM 7756 O O . GLU C 1 110 ? -5.089 -7.569 -16.854 1.00 150.55 107 GLU B O 1
ATOM 7762 N N . ARG C 1 111 ? -3.959 -9.517 -16.711 1.00 143.34 108 ARG B N 1
ATOM 7763 C CA . ARG C 1 111 ? -5.136 -10.341 -16.413 1.00 144.54 108 ARG B CA 1
ATOM 7764 C C . ARG C 1 111 ? -4.869 -11.190 -15.169 1.00 144.35 108 ARG B C 1
ATOM 7765 O O . ARG C 1 111 ? -3.821 -11.835 -15.071 1.00 140.87 108 ARG B O 1
ATOM 7773 N N . LYS C 1 112 ? -5.816 -11.182 -14.226 1.00 148.15 109 LYS B N 1
ATOM 7774 C CA . LYS C 1 112 ? -5.739 -12.034 -13.034 1.00 148.02 109 LYS B CA 1
ATOM 7775 C C . LYS C 1 112 ? -6.038 -13.488 -13.407 1.00 144.64 109 LYS B C 1
ATOM 7776 O O . LYS C 1 112 ? -6.943 -13.759 -14.201 1.00 145.00 109 LYS B O 1
ATOM 7782 N N . GLN C 1 113 ? -5.279 -14.407 -12.814 1.00 141.21 110 GLN B N 1
ATOM 7783 C CA . GLN C 1 113 ? -5.331 -15.828 -13.155 1.00 137.01 110 GLN B CA 1
ATOM 7784 C C . GLN C 1 113 ? -5.569 -16.671 -11.901 1.00 137.62 110 GLN B C 1
ATOM 7785 O O . GLN C 1 113 ? -4.888 -16.488 -10.893 1.00 138.09 110 GLN B O 1
ATOM 7791 N N . GLU C 1 114 ? -6.528 -17.595 -11.971 1.00 137.62 111 GLU B N 1
ATOM 7792 C CA . GLU C 1 114 ? -6.955 -18.358 -10.791 1.00 139.23 111 GLU B CA 1
ATOM 7793 C C . GLU C 1 114 ? -5.890 -19.380 -10.367 1.00 136.12 111 GLU B C 1
ATOM 7794 O O . GLU C 1 114 ? -5.797 -20.478 -10.921 1.00 132.77 111 GLU B O 1
ATOM 7800 N N . GLY C 1 115 ? -5.091 -18.987 -9.376 1.00 137.75 112 GLY B N 1
ATOM 7801 C CA . GLY C 1 115 ? -3.960 -19.781 -8.891 1.00 135.56 112 GLY B CA 1
ATOM 7802 C C . GLY C 1 115 ? -2.677 -18.972 -8.782 1.00 135.38 112 GLY B C 1
ATOM 7803 O O . GLY C 1 115 ? -1.839 -19.260 -7.926 1.00 134.59 112 GLY B O 1
ATOM 7804 N N . VAL C 1 116 ? -2.522 -17.965 -9.648 1.00 136.82 113 VAL B N 1
ATOM 7805 C CA . VAL C 1 116 ? -1.326 -17.113 -9.651 1.00 137.09 113 VAL B CA 1
ATOM 7806 C C . VAL C 1 116 ? -1.350 -16.164 -8.451 1.00 141.09 113 VAL B C 1
ATOM 7807 O O . VAL C 1 116 ? -2.413 -15.676 -8.057 1.00 145.83 113 VAL B O 1
ATOM 7811 N N . ASP C 1 117 ? -0.175 -15.927 -7.877 1.00 140.12 114 ASP B N 1
ATOM 7812 C CA . ASP C 1 117 ? 0.017 -14.943 -6.802 1.00 143.66 114 ASP B CA 1
ATOM 7813 C C . ASP C 1 117 ? 1.236 -14.082 -7.146 1.00 142.44 114 ASP B C 1
ATOM 7814 O O . ASP C 1 117 ? 2.036 -13.716 -6.280 1.00 144.18 114 ASP B O 1
ATOM 7819 N N . ARG C 1 118 ? 1.330 -13.733 -8.425 1.00 140.02 115 ARG B N 1
ATOM 7820 C CA . ARG C 1 118 ? 2.570 -13.260 -9.026 1.00 137.38 115 ARG B CA 1
ATOM 7821 C C . ARG C 1 118 ? 2.304 -12.534 -10.335 1.00 136.14 115 ARG B C 1
ATOM 7822 O O . ARG C 1 118 ? 1.344 -12.843 -11.046 1.00 135.53 115 ARG B O 1
ATOM 7830 N N . ASP C 1 119 ? 3.178 -11.581 -10.645 1.00 135.14 116 ASP B N 1
ATOM 7831 C CA . ASP C 1 119 ? 3.189 -10.899 -11.940 1.00 133.63 116 ASP B CA 1
ATOM 7832 C C . ASP C 1 119 ? 4.044 -11.632 -12.985 1.00 128.04 116 ASP B C 1
ATOM 7833 O O . ASP C 1 119 ? 3.963 -11.318 -14.174 1.00 126.75 116 ASP B O 1
ATOM 7838 N N . PHE C 1 120 ? 4.845 -12.602 -12.540 1.00 124.67 117 PHE B N 1
ATOM 7839 C CA . PHE C 1 120 ? 5.821 -13.284 -13.394 1.00 120.40 117 PHE B CA 1
ATOM 7840 C C . PHE C 1 120 ? 5.832 -14.809 -13.259 1.00 116.76 117 PHE B C 1
ATOM 7841 O O . PHE C 1 120 ? 5.394 -15.368 -12.249 1.00 117.78 117 PHE B O 1
ATOM 7849 N N . THR C 1 121 ? 6.336 -15.455 -14.309 1.00 112.29 118 THR B N 1
ATOM 7850 C CA . THR C 1 121 ? 6.839 -16.831 -14.262 1.00 108.15 118 THR B CA 1
ATOM 7851 C C . THR C 1 121 ? 8.296 -16.757 -14.751 1.00 105.34 118 THR B C 1
ATOM 7852 O O . THR C 1 121 ? 8.861 -15.662 -14.790 1.00 107.04 118 THR B O 1
ATOM 7856 N N . PHE C 1 122 ? 8.898 -17.884 -15.133 1.00 101.05 119 PHE B N 1
ATOM 7857 C CA . PHE C 1 122 ? 10.341 -17.930 -15.440 1.00 98.46 119 PHE B CA 1
ATOM 7858 C C . PHE C 1 122 ? 10.680 -18.386 -16.857 1.00 95.07 119 PHE B C 1
ATOM 7859 O O . PHE C 1 122 ? 9.879 -19.039 -17.524 1.00 94.12 119 PHE B O 1
ATOM 7867 N N . HIS C 1 123 ? 11.885 -18.025 -17.297 1.00 93.18 120 HIS B N 1
ATOM 7868 C CA . HIS C 1 123 ? 12.542 -18.672 -18.430 1.00 89.67 120 HIS B CA 1
ATOM 7869 C C . HIS C 1 123 ? 13.550 -19.653 -17.836 1.00 87.17 120 HIS B C 1
ATOM 7870 O O . HIS C 1 123 ? 14.485 -19.227 -17.155 1.00 87.56 120 HIS B O 1
ATOM 7877 N N . VAL C 1 124 ? 13.377 -20.949 -18.099 1.00 83.89 121 VAL B N 1
ATOM 7878 C CA . VAL C 1 124 ? 14.161 -21.990 -17.409 1.00 81.44 121 VAL B CA 1
ATOM 7879 C C . VAL C 1 124 ? 15.164 -22.734 -18.294 1.00 77.78 121 VAL B C 1
ATOM 7880 O O . VAL C 1 124 ? 14.898 -23.012 -19.461 1.00 76.18 121 VAL B O 1
ATOM 7884 N N . ASP C 1 125 ? 16.328 -23.025 -17.716 1.00 76.35 122 ASP B N 1
ATOM 7885 C CA . ASP C 1 125 ? 17.172 -24.136 -18.145 1.00 73.18 122 ASP B CA 1
ATOM 7886 C C . ASP C 1 125 ? 16.366 -25.392 -17.847 1.00 71.46 122 ASP B C 1
ATOM 7887 O O . ASP C 1 125 ? 16.051 -25.661 -16.687 1.00 72.36 122 ASP B O 1
ATOM 7892 N N . ARG C 1 126 ? 16.028 -26.149 -18.885 1.00 68.94 123 ARG B N 1
ATOM 7893 C CA . ARG C 1 126 ? 15.237 -27.369 -18.714 1.00 67.95 123 ARG B CA 1
ATOM 7894 C C . ARG C 1 126 ? 16.011 -28.492 -18.023 1.00 66.56 123 ARG B C 1
ATOM 7895 O O . ARG C 1 126 ? 15.409 -29.335 -17.361 1.00 66.65 123 ARG B O 1
ATOM 7903 N N . GLY C 1 127 ? 17.335 -28.494 -18.177 1.00 65.45 124 GLY B N 1
ATOM 7904 C CA . GLY C 1 127 ? 18.209 -29.435 -17.466 1.00 64.87 124 GLY B CA 1
ATOM 7905 C C . GLY C 1 127 ? 18.072 -29.320 -15.957 1.00 66.17 124 GLY B C 1
ATOM 7906 O O . GLY C 1 127 ? 17.810 -30.312 -15.278 1.00 66.46 124 GLY B O 1
ATOM 7907 N N . LYS C 1 128 ? 18.235 -28.098 -15.450 1.00 67.21 125 LYS B N 1
ATOM 7908 C CA . LYS C 1 128 ? 18.054 -27.785 -14.025 1.00 68.82 125 LYS B CA 1
ATOM 7909 C C . LYS C 1 128 ? 16.620 -28.044 -13.569 1.00 69.47 125 LYS B C 1
ATOM 7910 O O . LYS C 1 128 ? 16.384 -28.765 -12.600 1.00 69.72 125 LYS B O 1
ATOM 7916 N N . PHE C 1 129 ? 15.683 -27.431 -14.288 1.00 69.63 126 PHE B N 1
ATOM 7917 C CA . PHE C 1 129 ? 14.256 -27.424 -13.956 1.00 70.77 126 PHE B CA 1
ATOM 7918 C C . PHE C 1 129 ? 13.682 -28.830 -13.785 1.00 69.70 126 PHE B C 1
ATOM 7919 O O . PHE C 1 129 ? 13.111 -29.147 -12.740 1.00 71.29 126 PHE B O 1
ATOM 7927 N N . ASP C 1 130 ? 13.865 -29.666 -14.804 1.00 67.22 127 ASP B N 1
ATOM 7928 C CA . ASP C 1 130 ? 13.332 -31.038 -14.807 1.00 66.41 127 ASP B CA 1
ATOM 7929 C C . ASP C 1 130 ? 13.911 -31.917 -13.705 1.00 66.75 127 ASP B C 1
ATOM 7930 O O . ASP C 1 130 ? 13.213 -32.787 -13.187 1.00 67.59 127 ASP B O 1
ATOM 7935 N N . ARG C 1 131 ? 15.182 -31.695 -13.366 1.00 66.47 128 ARG B N 1
ATOM 7936 C CA . ARG C 1 131 ? 15.816 -32.352 -12.215 1.00 66.69 128 ARG B CA 1
ATOM 7937 C C . ARG C 1 131 ? 15.259 -31.852 -10.888 1.00 69.00 128 ARG B C 1
ATOM 7938 O O . ARG C 1 131 ? 14.944 -32.653 -10.005 1.00 69.80 128 ARG B O 1
ATOM 7946 N N . ILE C 1 132 ? 15.191 -30.530 -10.743 1.00 70.38 129 ILE B N 1
ATOM 7947 C CA . ILE C 1 132 ? 14.610 -29.886 -9.552 1.00 73.10 129 ILE B CA 1
ATOM 7948 C C . ILE C 1 132 ? 13.159 -30.336 -9.310 1.00 74.41 129 ILE B C 1
ATOM 7949 O O . ILE C 1 132 ? 12.746 -30.484 -8.161 1.00 76.47 129 ILE B O 1
ATOM 7954 N N . LEU C 1 133 ? 12.398 -30.559 -10.381 1.00 73.73 130 LEU B N 1
ATOM 7955 C CA . LEU C 1 133 ? 11.044 -31.113 -10.255 1.00 75.24 130 LEU B CA 1
ATOM 7956 C C . LEU C 1 133 ? 11.065 -32.602 -9.918 1.00 75.02 130 LEU B C 1
ATOM 7957 O O . LEU C 1 133 ? 10.303 -33.055 -9.063 1.00 77.35 130 LEU B O 1
ATOM 7962 N N . LEU C 1 134 ? 11.927 -33.357 -10.592 1.00 73.28 131 LEU B N 1
ATOM 7963 C CA . LEU C 1 134 ? 12.016 -34.806 -10.378 1.00 73.14 131 LEU B CA 1
ATOM 7964 C C . LEU C 1 134 ? 12.570 -35.171 -8.992 1.00 74.67 131 LEU B C 1
ATOM 7965 O O . LEU C 1 134 ? 12.185 -36.193 -8.420 1.00 75.78 131 LEU B O 1
ATOM 7970 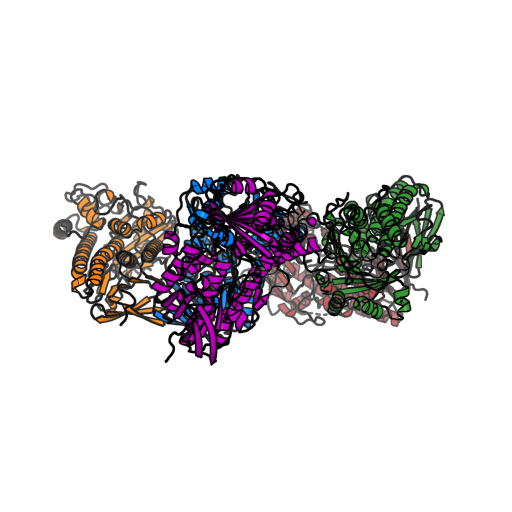N N . GLU C 1 135 ? 13.473 -34.341 -8.471 1.00 74.95 132 GLU B N 1
ATOM 7971 C CA . GLU C 1 135 ? 13.929 -34.446 -7.078 1.00 76.38 132 GLU B CA 1
ATOM 7972 C C . GLU C 1 135 ? 12.807 -34.235 -6.071 1.00 79.14 132 GLU B C 1
ATOM 7973 O O . GLU C 1 135 ? 12.741 -34.931 -5.054 1.00 80.25 132 GLU B O 1
ATOM 7979 N N . HIS C 1 136 ? 11.950 -33.253 -6.349 1.00 80.23 133 HIS B N 1
ATOM 7980 C CA . HIS C 1 136 ? 10.805 -32.960 -5.492 1.00 82.92 133 HIS B CA 1
ATOM 7981 C C . HIS C 1 136 ? 9.762 -34.070 -5.532 1.00 83.43 133 HIS B C 1
ATOM 7982 O O . HIS C 1 136 ? 9.130 -34.367 -4.518 1.00 85.70 133 HIS B O 1
ATOM 7989 N N . ALA C 1 137 ? 9.581 -34.667 -6.706 1.00 81.88 134 ALA B N 1
ATOM 7990 C CA . ALA C 1 137 ? 8.701 -35.825 -6.868 1.00 82.32 134 ALA B CA 1
ATOM 7991 C C . ALA C 1 137 ? 9.169 -36.994 -6.003 1.00 82.79 134 ALA B C 1
ATOM 7992 O O . ALA C 1 137 ? 8.357 -37.661 -5.358 1.00 84.67 134 ALA B O 1
ATOM 7994 N N . GLY C 1 138 ? 10.482 -37.219 -5.994 1.00 81.33 135 GLY B N 1
ATOM 7995 C CA . GLY C 1 138 ? 11.104 -38.270 -5.193 1.00 81.79 135 GLY B CA 1
ATOM 7996 C C . GLY C 1 138 ? 10.894 -38.095 -3.701 1.00 84.70 135 GLY B C 1
ATOM 7997 O O . GLY C 1 138 ? 10.481 -39.027 -3.010 1.00 86.14 135 GLY B O 1
ATOM 7998 N N . SER C 1 139 ? 11.178 -36.889 -3.220 1.00 85.77 136 SER B N 1
ATOM 7999 C CA . SER C 1 139 ? 11.064 -36.550 -1.797 1.00 88.60 136 SER B CA 1
ATOM 8000 C C . SER C 1 139 ? 9.624 -36.582 -1.248 1.00 91.34 136 SER B C 1
ATOM 8001 O O . SER C 1 139 ? 9.422 -36.864 -0.063 1.00 93.69 136 SER B O 1
ATOM 8004 N N . LEU C 1 140 ? 8.640 -36.293 -2.102 1.00 91.02 137 LEU B N 1
ATOM 8005 C CA . LEU C 1 140 ? 7.213 -36.385 -1.726 1.00 93.34 137 LEU B CA 1
ATOM 8006 C C . LEU C 1 140 ? 6.717 -37.816 -1.490 1.00 93.87 137 LEU B C 1
ATOM 8007 O O . LEU C 1 140 ? 5.728 -38.015 -0.781 1.00 97.20 137 LEU B O 1
ATOM 8012 N N . GLY C 1 141 ? 7.388 -38.796 -2.091 1.00 91.25 138 GLY B N 1
ATOM 8013 C CA . GLY C 1 141 ? 7.051 -40.208 -1.897 1.00 91.66 138 GLY B CA 1
ATOM 8014 C C . GLY C 1 141 ? 7.407 -41.106 -3.067 1.00 88.90 138 GLY B C 1
ATOM 8015 O O . GLY C 1 141 ? 7.845 -42.239 -2.861 1.00 88.91 138 GLY B O 1
ATOM 8016 N N . ALA C 1 142 ? 7.227 -40.596 -4.287 1.00 86.72 139 ALA B N 1
ATOM 8017 C CA . ALA C 1 142 ? 7.372 -41.385 -5.513 1.00 84.03 139 ALA B CA 1
ATOM 8018 C C . ALA C 1 142 ? 8.779 -41.937 -5.660 1.00 81.53 139 ALA B C 1
ATOM 8019 O O . ALA C 1 142 ? 9.745 -41.237 -5.378 1.00 80.93 139 ALA B O 1
ATOM 8021 N N . LYS C 1 143 ? 8.890 -43.193 -6.084 1.00 80.44 140 LYS B N 1
ATOM 8022 C CA . LYS C 1 143 ? 10.194 -43.770 -6.416 1.00 78.24 140 LYS B CA 1
ATOM 8023 C C . LYS C 1 143 ? 10.617 -43.235 -7.784 1.00 75.21 140 LYS B C 1
ATOM 8024 O O . LYS C 1 143 ? 9.771 -43.001 -8.648 1.00 74.73 140 LYS B O 1
ATOM 8030 N N . VAL C 1 144 ? 11.917 -43.008 -7.962 1.00 73.07 141 VAL B N 1
ATOM 8031 C CA . VAL C 1 144 ? 12.458 -42.518 -9.238 1.00 70.17 141 VAL B CA 1
ATOM 8032 C C . VAL C 1 144 ? 13.703 -43.305 -9.621 1.00 68.48 141 VAL B C 1
ATOM 8033 O O . VAL C 1 144 ? 14.649 -43.412 -8.839 1.00 68.51 141 VAL B O 1
ATOM 8037 N N . PHE C 1 145 ? 13.683 -43.844 -10.835 1.00 67.23 142 PHE B N 1
ATOM 8038 C CA . PHE C 1 145 ? 14.828 -44.519 -11.424 1.00 65.94 142 PHE B CA 1
ATOM 8039 C C . PHE C 1 145 ? 15.305 -43.728 -12.630 1.00 64.47 142 PHE B C 1
ATOM 8040 O O . PHE C 1 145 ? 14.532 -43.475 -13.553 1.00 63.77 142 PHE B O 1
ATOM 8048 N N . GLN C 1 146 ? 16.572 -43.328 -12.606 1.00 64.67 143 GLN B N 1
ATOM 8049 C CA . GLN C 1 146 ? 17.236 -42.750 -13.775 1.00 63.65 143 GLN B CA 1
ATOM 8050 C C . GLN C 1 146 ? 18.136 -43.796 -14.409 1.00 63.28 143 GLN B C 1
ATOM 8051 O O . GLN C 1 146 ? 18.600 -44.724 -13.739 1.00 63.57 143 GLN B O 1
ATOM 8057 N N . GLY C 1 147 ? 18.369 -43.635 -15.708 1.00 62.33 144 GLY B N 1
ATOM 8058 C CA . GLY C 1 147 ? 19.119 -44.610 -16.495 1.00 61.92 144 GLY B CA 1
ATOM 8059 C C . GLY C 1 147 ? 18.353 -45.883 -16.814 1.00 62.47 144 GLY B C 1
ATOM 8060 O O . GLY C 1 147 ? 18.958 -46.865 -17.231 1.00 62.78 144 GLY B O 1
ATOM 8061 N N . VAL C 1 148 ? 17.031 -45.863 -16.646 1.00 63.11 145 VAL B N 1
ATOM 8062 C CA . VAL C 1 148 ? 16.195 -47.056 -16.811 1.00 64.32 145 VAL B CA 1
ATOM 8063 C C . VAL C 1 148 ? 15.059 -46.733 -17.776 1.00 64.22 145 VAL B C 1
ATOM 8064 O O . VAL C 1 148 ? 14.185 -45.921 -17.468 1.00 64.59 145 VAL B O 1
ATOM 8068 N N . GLU C 1 149 ? 15.086 -47.389 -18.934 1.00 64.18 146 GLU B N 1
ATOM 8069 C CA . GLU C 1 149 ? 14.143 -47.147 -20.023 1.00 63.92 146 GLU B CA 1
ATOM 8070 C C . GLU C 1 149 ? 13.055 -48.218 -20.039 1.00 65.44 146 GLU B C 1
ATOM 8071 O O . GLU C 1 149 ? 13.343 -49.405 -19.870 1.00 66.24 146 GLU B O 1
ATOM 8077 N N . ILE C 1 150 ? 11.813 -47.784 -20.242 1.00 66.15 147 ILE B N 1
ATOM 8078 C CA . ILE C 1 150 ? 10.680 -48.689 -20.445 1.00 67.85 147 ILE B CA 1
ATOM 8079 C C . ILE C 1 150 ? 10.598 -49.063 -21.923 1.00 67.72 147 ILE B C 1
ATOM 8080 O O . ILE C 1 150 ? 10.334 -48.211 -22.774 1.00 66.56 147 ILE B O 1
ATOM 8085 N N . ALA C 1 151 ? 10.826 -50.343 -22.211 1.00 69.37 148 ALA B N 1
ATOM 8086 C CA . ALA C 1 151 ? 10.711 -50.882 -23.565 1.00 69.84 148 ALA B CA 1
ATOM 8087 C C . ALA C 1 151 ? 9.252 -51.013 -23.982 1.00 71.39 148 ALA B C 1
ATOM 8088 O O . ALA C 1 151 ? 8.845 -50.455 -24.996 1.00 70.81 148 ALA B O 1
ATOM 8090 N N . ASP C 1 152 ? 8.475 -51.752 -23.195 1.00 73.86 149 ASP B N 1
ATOM 8091 C CA . ASP C 1 152 ? 7.085 -52.059 -23.544 1.00 76.07 149 ASP B CA 1
ATOM 8092 C C . ASP C 1 152 ? 6.188 -52.113 -22.311 1.00 78.03 149 ASP B C 1
ATOM 8093 O O . ASP C 1 152 ? 6.663 -52.044 -21.177 1.00 78.17 149 ASP B O 1
ATOM 8098 N N . VAL C 1 153 ? 4.885 -52.207 -22.568 1.00 79.98 150 VAL B N 1
ATOM 8099 C CA . VAL C 1 153 ? 3.865 -52.441 -21.546 1.00 82.58 150 VAL B CA 1
ATOM 8100 C C . VAL C 1 153 ? 2.970 -53.592 -22.013 1.00 85.63 150 VAL B C 1
ATOM 8101 O O . VAL C 1 153 ? 2.551 -53.618 -23.173 1.00 86.13 150 VAL B O 1
ATOM 8105 N N . GLU C 1 154 ? 2.693 -54.534 -21.110 1.00 88.69 151 GLU B N 1
ATOM 8106 C CA . GLU C 1 154 ? 1.706 -55.600 -21.335 1.00 91.72 151 GLU B CA 1
ATOM 8107 C C . GLU C 1 154 ? 0.416 -55.225 -20.621 1.00 94.10 151 GLU B C 1
ATOM 8108 O O . GLU C 1 154 ? 0.444 -54.886 -19.438 1.00 95.19 151 GLU B O 1
ATOM 8114 N N . PHE C 1 155 ? -0.704 -55.301 -21.336 1.00 95.73 152 PHE B N 1
ATOM 8115 C CA . PHE C 1 155 ? -2.027 -55.006 -20.782 1.00 98.06 152 PHE B CA 1
ATOM 8116 C C . PHE C 1 155 ? -2.834 -56.292 -20.643 1.00 102.45 152 PHE B C 1
ATOM 8117 O O . PHE C 1 155 ? -3.445 -56.762 -21.609 1.00 104.37 152 PHE B O 1
ATOM 8125 N N . LEU C 1 156 ? -2.834 -56.849 -19.436 1.00 104.85 153 LEU B N 1
ATOM 8126 C CA . LEU C 1 156 ? -3.518 -58.112 -19.155 1.00 108.50 153 LEU B CA 1
ATOM 8127 C C . LEU C 1 156 ? -5.000 -57.907 -18.839 1.00 111.72 153 LEU B C 1
ATOM 8128 O O . LEU C 1 156 ? -5.845 -58.684 -19.289 1.00 114.34 153 LEU B O 1
ATOM 8133 N N . SER C 1 157 ? -5.302 -56.870 -18.059 1.00 111.82 154 SER B N 1
ATOM 8134 C CA . SER C 1 157 ? -6.665 -56.597 -17.584 1.00 114.60 154 SER B CA 1
ATOM 8135 C C . SER C 1 157 ? -6.757 -55.159 -17.054 1.00 113.33 154 SER B C 1
ATOM 8136 O O . SER C 1 157 ? -5.723 -54.554 -16.757 1.00 110.88 154 SER B O 1
ATOM 8139 N N . PRO C 1 158 ? -7.984 -54.596 -16.952 1.00 115.21 155 PRO B N 1
ATOM 8140 C CA . PRO C 1 158 ? -8.121 -53.316 -16.248 1.00 114.73 155 PRO B CA 1
ATOM 8141 C C . PRO C 1 158 ? -7.644 -53.397 -14.794 1.00 115.43 155 PRO B C 1
ATOM 8142 O O . PRO C 1 158 ? -8.239 -54.104 -13.979 1.00 118.79 155 PRO B O 1
ATOM 8146 N N . GLY C 1 159 ? -6.552 -52.694 -14.504 1.00 112.49 156 GLY B N 1
ATOM 8147 C CA . GLY C 1 159 ? -5.913 -52.718 -13.186 1.00 112.69 156 GLY B CA 1
ATOM 8148 C C . GLY C 1 159 ? -4.921 -53.855 -12.993 1.00 112.03 156 GLY B C 1
ATOM 8149 O O . GLY C 1 159 ? -4.678 -54.285 -11.860 1.00 113.19 156 GLY B O 1
ATOM 8150 N N . ASN C 1 160 ? -4.346 -54.337 -14.095 1.00 110.08 157 ASN B N 1
ATOM 8151 C CA . ASN C 1 160 ? -3.359 -55.417 -14.064 1.00 109.52 157 ASN B CA 1
ATOM 8152 C C . ASN C 1 160 ? -2.408 -55.316 -15.269 1.00 105.78 157 ASN B C 1
ATOM 8153 O O . ASN C 1 160 ? -2.709 -55.787 -16.371 1.00 105.90 157 ASN B O 1
ATOM 8158 N N . VAL C 1 161 ? -1.264 -54.678 -15.034 1.00 102.45 158 VAL B N 1
ATOM 8159 C CA . VAL C 1 161 ? -0.264 -54.388 -16.059 1.00 98.60 158 VAL B CA 1
ATOM 8160 C C . VAL C 1 161 ? 1.062 -55.049 -15.684 1.00 96.87 158 VAL B C 1
ATOM 8161 O O . VAL C 1 161 ? 1.313 -55.354 -14.517 1.00 98.11 158 VAL B O 1
ATOM 8165 N N . ILE C 1 162 ? 1.882 -55.293 -16.701 1.00 93.87 159 ILE B N 1
ATOM 8166 C CA . ILE C 1 162 ? 3.295 -55.611 -16.537 1.00 91.23 159 ILE B CA 1
ATOM 8167 C C . ILE C 1 162 ? 4.063 -54.573 -17.344 1.00 87.49 159 ILE B C 1
ATOM 8168 O O . ILE C 1 162 ? 3.902 -54.483 -18.565 1.00 86.63 159 ILE B O 1
ATOM 8173 N N . VAL C 1 163 ? 4.875 -53.781 -16.653 1.00 85.09 160 VAL B N 1
ATOM 8174 C CA . VAL C 1 163 ? 5.773 -52.831 -17.293 1.00 81.56 160 VAL B CA 1
ATOM 8175 C C . VAL C 1 163 ? 7.132 -53.502 -17.435 1.00 80.20 160 VAL B C 1
ATOM 8176 O O . VAL C 1 163 ? 7.671 -54.036 -16.464 1.00 81.18 160 VAL B O 1
ATOM 8180 N N . ASN C 1 164 ? 7.673 -53.468 -18.649 1.00 78.08 161 ASN B N 1
ATOM 8181 C CA . ASN C 1 164 ? 8.968 -54.066 -18.950 1.00 76.73 161 ASN B CA 1
ATOM 8182 C C . ASN C 1 164 ? 10.056 -52.995 -19.000 1.00 73.63 161 ASN B C 1
ATOM 8183 O O . ASN C 1 164 ? 10.284 -52.370 -20.037 1.00 71.81 161 ASN B O 1
ATOM 8188 N N . ALA C 1 165 ? 10.710 -52.789 -17.861 1.00 72.95 162 ALA B N 1
ATOM 8189 C CA . ALA C 1 165 ? 11.842 -51.868 -17.756 1.00 70.56 162 ALA B CA 1
ATOM 8190 C C . ALA C 1 165 ? 13.119 -52.590 -18.157 1.00 69.60 162 ALA B C 1
ATOM 8191 O O . ALA C 1 165 ? 13.183 -53.819 -18.102 1.00 71.13 162 ALA B O 1
ATOM 8193 N N . LYS C 1 166 ? 14.124 -51.818 -18.564 1.00 67.25 163 LYS B N 1
ATOM 8194 C CA . LYS C 1 166 ? 15.406 -52.367 -19.002 1.00 66.37 163 LYS B CA 1
ATOM 8195 C C . LYS C 1 166 ? 16.594 -51.564 -18.483 1.00 64.64 163 LYS B C 1
ATOM 8196 O O . LYS C 1 166 ? 16.545 -50.336 -18.410 1.00 63.50 163 LYS B O 1
ATOM 8202 N N . LEU C 1 167 ? 17.648 -52.289 -18.114 1.00 64.55 164 LEU B N 1
ATOM 8203 C CA . LEU C 1 167 ? 18.921 -51.726 -17.684 1.00 63.37 164 LEU B CA 1
ATOM 8204 C C . LEU C 1 167 ? 19.974 -52.282 -18.636 1.00 63.16 164 LEU B C 1
ATOM 8205 O O . LEU C 1 167 ? 20.537 -53.352 -18.395 1.00 64.51 164 LEU B O 1
ATOM 8210 N N . GLY C 1 168 ? 20.226 -51.558 -19.723 1.00 61.82 165 GLY B N 1
ATOM 8211 C CA . GLY C 1 168 ? 21.010 -52.084 -20.841 1.00 62.15 165 GLY B CA 1
ATOM 8212 C C . GLY C 1 168 ? 20.181 -53.126 -21.575 1.00 63.78 165 GLY B C 1
ATOM 8213 O O . GLY C 1 168 ? 19.003 -52.895 -21.846 1.00 63.47 165 GLY B O 1
ATOM 8214 N N . LYS C 1 169 ? 20.788 -54.273 -21.882 1.00 66.09 166 LYS B N 1
ATOM 8215 C CA . LYS C 1 169 ? 20.056 -55.433 -22.441 1.00 68.28 166 LYS B CA 1
ATOM 8216 C C . LYS C 1 169 ? 19.207 -56.178 -21.402 1.00 69.70 166 LYS B C 1
ATOM 8217 O O . LYS C 1 169 ? 18.301 -56.927 -21.775 1.00 70.78 166 LYS B O 1
ATOM 8223 N N . ARG C 1 170 ? 19.499 -55.987 -20.115 1.00 69.75 167 ARG B N 1
ATOM 8224 C CA . ARG C 1 170 ? 18.793 -56.702 -19.052 1.00 71.38 167 ARG B CA 1
ATOM 8225 C C . ARG C 1 170 ? 17.403 -56.140 -18.813 1.00 71.01 167 ARG B C 1
ATOM 8226 O O . ARG C 1 170 ? 17.207 -54.931 -18.795 1.00 69.07 167 ARG B O 1
ATOM 8234 N N . SER C 1 171 ? 16.460 -57.053 -18.613 1.00 72.96 168 SER B N 1
ATOM 8235 C CA . SER C 1 171 ? 15.038 -56.758 -18.603 1.00 73.68 168 SER B CA 1
ATOM 8236 C C . SER C 1 171 ? 14.503 -56.935 -17.191 1.00 75.51 168 SER B C 1
ATOM 8237 O O . SER C 1 171 ? 14.988 -57.785 -16.439 1.00 77.40 168 SER B O 1
ATOM 8240 N N . VAL C 1 172 ? 13.502 -56.131 -16.840 1.00 75.68 169 VAL B N 1
ATOM 8241 C CA . VAL C 1 172 ? 12.914 -56.142 -15.499 1.00 77.68 169 VAL B CA 1
ATOM 8242 C C . VAL C 1 172 ? 11.398 -56.102 -15.606 1.00 79.56 169 VAL B C 1
ATOM 8243 O O . VAL C 1 172 ? 10.825 -55.099 -16.037 1.00 78.80 169 VAL B O 1
ATOM 8247 N N . GLU C 1 173 ? 10.756 -57.193 -15.208 1.00 82.82 170 GLU B N 1
ATOM 8248 C CA . GLU C 1 173 ? 9.304 -57.265 -15.202 1.00 85.36 170 GLU B CA 1
ATOM 8249 C C . GLU C 1 173 ? 8.783 -56.557 -13.947 1.00 86.15 170 GLU B C 1
ATOM 8250 O O . GLU C 1 173 ? 9.103 -56.960 -12.827 1.00 87.47 170 GLU B O 1
ATOM 8256 N N . ILE C 1 174 ? 7.998 -55.499 -14.152 1.00 85.42 171 ILE B N 1
ATOM 8257 C CA . ILE C 1 174 ? 7.487 -54.652 -13.068 1.00 86.28 171 ILE B CA 1
ATOM 8258 C C . ILE C 1 174 ? 5.962 -54.672 -13.113 1.00 88.70 171 ILE B C 1
ATOM 8259 O O . ILE C 1 174 ? 5.353 -53.984 -13.938 1.00 87.74 171 ILE B O 1
ATOM 8264 N N . LYS C 1 175 ? 5.353 -55.459 -12.227 1.00 92.07 172 LYS B N 1
ATOM 8265 C CA . LYS C 1 175 ? 3.893 -55.543 -12.147 1.00 94.78 172 LYS B CA 1
ATOM 8266 C C . LYS C 1 175 ? 3.299 -54.268 -11.550 1.00 94.53 172 LYS B C 1
ATOM 8267 O O . LYS C 1 175 ? 3.714 -53.824 -10.480 1.00 94.71 172 LYS B O 1
ATOM 8273 N N . ALA C 1 176 ? 2.328 -53.694 -12.255 1.00 94.33 173 ALA B N 1
ATOM 8274 C CA . ALA C 1 176 ? 1.611 -52.498 -11.811 1.00 94.54 173 ALA B CA 1
ATOM 8275 C C . ALA C 1 176 ? 0.122 -52.615 -12.126 1.00 96.58 173 ALA B C 1
ATOM 8276 O O . ALA C 1 176 ? -0.311 -53.563 -12.782 1.00 97.55 173 ALA B O 1
ATOM 8278 N N . LYS C 1 177 ? -0.653 -51.652 -11.634 1.00 97.58 174 LYS B N 1
ATOM 8279 C CA . LYS C 1 177 ? -2.095 -51.575 -11.915 1.00 99.59 174 LYS B CA 1
ATOM 8280 C C . LYS C 1 177 ? -2.303 -50.905 -13.261 1.00 97.40 174 LYS B C 1
ATOM 8281 O O . LYS C 1 177 ? -2.887 -51.498 -14.168 1.00 98.34 174 LYS B O 1
ATOM 8287 N N . MET C 1 178 ? -1.821 -49.667 -13.369 1.00 94.99 175 MET B N 1
ATOM 8288 C CA . MET C 1 178 ? -1.894 -48.882 -14.608 1.00 92.83 175 MET B CA 1
ATOM 8289 C C . MET C 1 178 ? -0.539 -48.264 -14.956 1.00 89.19 175 MET B C 1
ATOM 8290 O O . MET C 1 178 ? 0.429 -48.395 -14.202 1.00 88.91 175 MET B O 1
ATOM 8295 N N . VAL C 1 179 ? -0.489 -47.598 -16.108 1.00 86.83 176 VAL B N 1
ATOM 8296 C CA . VAL C 1 179 ? 0.684 -46.821 -16.524 1.00 83.61 176 VAL B CA 1
ATOM 8297 C C . VAL C 1 179 ? 0.307 -45.412 -16.954 1.00 82.82 176 VAL B C 1
ATOM 8298 O O . VAL C 1 179 ? -0.795 -45.172 -17.443 1.00 83.83 176 VAL B O 1
ATOM 8302 N N . VAL C 1 180 ? 1.239 -44.487 -16.759 1.00 81.14 177 VAL B N 1
ATOM 8303 C CA . VAL C 1 180 ? 1.150 -43.160 -17.345 1.00 80.46 177 VAL B CA 1
ATOM 8304 C C . VAL C 1 180 ? 2.290 -43.054 -18.340 1.00 77.94 177 VAL B C 1
ATOM 8305 O O . VAL C 1 180 ? 3.453 -43.253 -17.982 1.00 76.87 177 VAL B O 1
ATOM 8309 N N . ASP C 1 181 ? 1.947 -42.766 -19.591 1.00 77.29 178 ASP B N 1
ATOM 8310 C CA . ASP C 1 181 ? 2.937 -42.412 -20.592 1.00 75.20 178 ASP B CA 1
ATOM 8311 C C . ASP C 1 181 ? 3.218 -40.933 -20.393 1.00 74.95 178 ASP B C 1
ATOM 8312 O O . ASP C 1 181 ? 2.465 -40.075 -20.859 1.00 75.59 178 ASP B O 1
ATOM 8317 N N . ALA C 1 182 ? 4.299 -40.652 -19.673 1.00 74.64 179 ALA B N 1
ATOM 8318 C CA . ALA C 1 182 ? 4.796 -39.290 -19.502 1.00 74.37 179 ALA B CA 1
ATOM 8319 C C . ALA C 1 182 ? 6.024 -39.090 -20.378 1.00 72.31 179 ALA B C 1
ATOM 8320 O O . ALA C 1 182 ? 6.957 -38.377 -20.013 1.00 71.44 179 ALA B O 1
ATOM 8322 N N . SER C 1 183 ? 6.023 -39.732 -21.541 1.00 72.13 180 SER B N 1
ATOM 8323 C CA . SER C 1 183 ? 7.111 -39.582 -22.483 1.00 70.90 180 SER B CA 1
ATOM 8324 C C . SER C 1 183 ? 7.006 -38.220 -23.136 1.00 70.90 180 SER B C 1
ATOM 8325 O O . SER C 1 183 ? 6.021 -37.493 -22.961 1.00 73.12 180 SER B O 1
ATOM 8328 N N . GLY C 1 184 ? 8.041 -37.875 -23.879 1.00 69.42 181 GLY B N 1
ATOM 8329 C CA . GLY C 1 184 ? 8.063 -36.623 -24.603 1.00 69.47 181 GLY B CA 1
ATOM 8330 C C . GLY C 1 184 ? 7.559 -36.892 -25.997 1.00 69.31 181 GLY B C 1
ATOM 8331 O O . GLY C 1 184 ? 6.499 -37.494 -26.189 1.00 70.48 181 GLY B O 1
ATOM 8332 N N . ARG C 1 185 ? 8.347 -36.453 -26.967 1.00 68.16 182 ARG B N 1
ATOM 8333 C CA . ARG C 1 185 ? 8.171 -36.832 -28.353 1.00 67.71 182 ARG B CA 1
ATOM 8334 C C . ARG C 1 185 ? 8.668 -38.256 -28.643 1.00 67.13 182 ARG B C 1
ATOM 8335 O O . ARG C 1 185 ? 8.563 -38.720 -29.782 1.00 67.51 182 ARG B O 1
ATOM 8343 N N . ASN C 1 186 ? 9.214 -38.942 -27.636 1.00 66.55 183 ASN B N 1
ATOM 8344 C CA . ASN C 1 186 ? 9.477 -40.378 -27.741 1.00 66.08 183 ASN B CA 1
ATOM 8345 C C . ASN C 1 186 ? 8.192 -41.205 -27.863 1.00 67.46 183 ASN B C 1
ATOM 8346 O O . ASN C 1 186 ? 8.221 -42.282 -28.459 1.00 67.54 183 ASN B O 1
ATOM 8351 N N . VAL C 1 187 ? 7.090 -40.699 -27.300 1.00 69.03 184 VAL B N 1
ATOM 8352 C CA . VAL C 1 187 ? 5.728 -41.221 -27.553 1.00 71.23 184 VAL B CA 1
ATOM 8353 C C . VAL C 1 187 ? 5.706 -42.761 -27.536 1.00 72.24 184 VAL B C 1
ATOM 8354 O O . VAL C 1 187 ? 5.590 -43.400 -28.584 1.00 73.04 184 VAL B O 1
ATOM 8358 N N . LEU C 1 188 ? 5.851 -43.354 -26.352 1.00 73.00 185 LEU B N 1
ATOM 8359 C CA . LEU C 1 188 ? 6.004 -44.816 -26.249 1.00 73.50 185 LEU B CA 1
ATOM 8360 C C . LEU C 1 188 ? 4.714 -45.551 -26.570 1.00 74.85 185 LEU B C 1
ATOM 8361 O O . LEU C 1 188 ? 4.687 -46.380 -27.480 1.00 75.07 185 LEU B O 1
ATOM 8366 N N . LEU C 1 189 ? 3.663 -45.262 -25.810 1.00 75.81 186 LEU B N 1
ATOM 8367 C CA . LEU C 1 189 ? 2.377 -45.937 -25.993 1.00 77.42 186 LEU B CA 1
ATOM 8368 C C . LEU C 1 189 ? 1.713 -45.559 -27.317 1.00 77.32 186 LEU B C 1
ATOM 8369 O O . LEU C 1 189 ? 1.001 -46.369 -27.895 1.00 78.57 186 LEU B O 1
ATOM 8374 N N . GLY C 1 190 ? 1.973 -44.349 -27.805 1.00 76.33 187 GLY B N 1
ATOM 8375 C CA . GLY C 1 190 ? 1.485 -43.922 -29.120 1.00 76.73 187 GLY B CA 1
ATOM 8376 C C . GLY C 1 190 ? 2.002 -44.731 -30.304 1.00 76.51 187 GLY B C 1
ATOM 8377 O O . GLY C 1 190 ? 1.268 -44.954 -31.267 1.00 76.96 187 GLY B O 1
ATOM 8378 N N . ARG C 1 191 ? 3.261 -45.164 -30.233 1.00 75.86 188 ARG B N 1
ATOM 8379 C CA . ARG C 1 191 ? 3.858 -46.038 -31.256 1.00 75.87 188 ARG B CA 1
ATOM 8380 C C . ARG C 1 191 ? 3.551 -47.521 -31.024 1.00 76.60 188 ARG B C 1
ATOM 8381 O O . ARG C 1 191 ? 3.316 -48.262 -31.982 1.00 77.58 188 ARG B O 1
ATOM 8389 N N . ARG C 1 192 ? 3.587 -47.945 -29.760 1.00 76.18 189 ARG B N 1
ATOM 8390 C CA . ARG C 1 192 ? 3.305 -49.334 -29.375 1.00 77.52 189 ARG B CA 1
ATOM 8391 C C . ARG C 1 192 ? 1.856 -49.711 -29.676 1.00 79.31 189 ARG B C 1
ATOM 8392 O O . ARG C 1 192 ? 1.585 -50.717 -30.335 1.00 80.25 189 ARG B O 1
ATOM 8400 N N . LEU C 1 193 ? 0.939 -48.885 -29.177 1.00 79.68 190 LEU B N 1
ATOM 8401 C CA . LEU C 1 193 ? -0.503 -49.094 -29.333 1.00 81.54 190 LEU B CA 1
ATOM 8402 C C . LEU C 1 193 ? -1.075 -48.568 -30.660 1.00 81.62 190 LEU B C 1
ATOM 8403 O O . LEU C 1 193 ? -2.238 -48.826 -30.968 1.00 84.30 190 LEU B O 1
ATOM 8408 N N . GLY C 1 194 ? -0.274 -47.828 -31.427 1.00 79.69 191 GLY B N 1
ATOM 8409 C CA . GLY C 1 194 ? -0.683 -47.316 -32.742 1.00 79.53 191 GLY B CA 1
ATOM 8410 C C . GLY C 1 194 ? -1.596 -46.099 -32.683 1.00 80.03 191 GLY B C 1
ATOM 8411 O O . GLY C 1 194 ? -2.377 -45.863 -33.605 1.00 81.14 191 GLY B O 1
ATOM 8412 N N . LEU C 1 195 ? -1.478 -45.318 -31.612 1.00 79.77 192 LEU B N 1
ATOM 8413 C CA . LEU C 1 195 ? -2.358 -44.169 -31.361 1.00 80.73 192 LEU B CA 1
ATOM 8414 C C . LEU C 1 195 ? -1.920 -42.875 -32.051 1.00 79.88 192 LEU B C 1
ATOM 8415 O O . LEU C 1 195 ? -2.735 -41.965 -32.212 1.00 81.79 192 LEU B O 1
ATOM 8420 N N . ARG C 1 196 ? -0.655 -42.785 -32.454 1.00 78.09 193 ARG B N 1
ATOM 8421 C CA . ARG C 1 196 ? -0.112 -41.532 -32.976 1.00 77.19 193 ARG B CA 1
ATOM 8422 C C . ARG C 1 196 ? -0.698 -41.186 -34.342 1.00 78.73 193 ARG B C 1
ATOM 8423 O O . ARG C 1 196 ? -0.570 -41.960 -35.289 1.00 78.45 193 ARG B O 1
ATOM 8431 N N . GLU C 1 197 ? -1.345 -40.023 -34.414 1.00 81.07 194 GLU B N 1
ATOM 8432 C CA . GLU C 1 197 ? -1.745 -39.409 -35.683 1.00 82.83 194 GLU B CA 1
ATOM 8433 C C . GLU C 1 197 ? -0.870 -38.164 -35.929 1.00 82.94 194 GLU B C 1
ATOM 8434 O O . GLU C 1 197 ? -0.904 -37.203 -35.156 1.00 82.20 194 GLU B O 1
ATOM 8440 N N . LYS C 1 198 ? -0.046 -38.220 -36.980 1.00 83.52 195 LYS B N 1
ATOM 8441 C CA . LYS C 1 198 ? 0.757 -37.072 -37.421 1.00 83.67 195 LYS B CA 1
ATOM 8442 C C . LYS C 1 198 ? -0.186 -35.977 -37.923 1.00 85.69 195 LYS B C 1
ATOM 8443 O O . LYS C 1 198 ? -1.165 -36.266 -38.612 1.00 86.72 195 LYS B O 1
ATOM 8449 N N . ASP C 1 199 ? 0.120 -34.728 -37.575 1.00 86.90 196 ASP B N 1
ATOM 8450 C CA . ASP C 1 199 ? -0.742 -33.592 -37.898 1.00 89.40 196 ASP B CA 1
ATOM 8451 C C . ASP C 1 199 ? -0.551 -33.208 -39.364 1.00 90.97 196 ASP B C 1
ATOM 8452 O O . ASP C 1 199 ? 0.581 -32.960 -39.785 1.00 89.56 196 ASP B O 1
ATOM 8457 N N . PRO C 1 200 ? -1.649 -33.163 -40.148 1.00 94.87 197 PRO B N 1
ATOM 8458 C CA . PRO C 1 200 ? -1.496 -32.907 -41.587 1.00 95.81 197 PRO B CA 1
ATOM 8459 C C . PRO C 1 200 ? -1.012 -31.492 -41.921 1.00 96.50 197 PRO B C 1
ATOM 8460 O O . PRO C 1 200 ? -0.111 -31.340 -42.750 1.00 96.15 197 PRO B O 1
ATOM 8464 N N . VAL C 1 201 ? -1.591 -30.482 -41.267 1.00 97.51 198 VAL B N 1
ATOM 8465 C CA . VAL C 1 201 ? -1.322 -29.073 -41.611 1.00 97.18 198 VAL B CA 1
ATOM 8466 C C . VAL C 1 201 ? 0.028 -28.567 -41.090 1.00 94.56 198 VAL B C 1
ATOM 8467 O O . VAL C 1 201 ? 0.768 -27.914 -41.828 1.00 94.15 198 VAL B O 1
ATOM 8471 N N . PHE C 1 202 ? 0.347 -28.878 -39.835 1.00 92.52 199 PHE B N 1
ATOM 8472 C CA . PHE C 1 202 ? 1.588 -28.408 -39.211 1.00 90.19 199 PHE B CA 1
ATOM 8473 C C . PHE C 1 202 ? 2.773 -29.309 -39.537 1.00 86.52 199 PHE B C 1
ATOM 8474 O O . PHE C 1 202 ? 2.822 -30.462 -39.110 1.00 85.33 199 PHE B O 1
ATOM 8482 N N . ASN C 1 203 ? 3.710 -28.769 -40.312 1.00 84.28 200 ASN B N 1
ATOM 8483 C CA . ASN C 1 203 ? 4.992 -29.412 -40.565 1.00 81.85 200 ASN B CA 1
ATOM 8484 C C . ASN C 1 203 ? 6.110 -28.404 -40.292 1.00 80.61 200 ASN B C 1
ATOM 8485 O O . ASN C 1 203 ? 6.862 -28.009 -41.189 1.00 80.71 200 ASN B O 1
ATOM 8490 N N . GLN C 1 204 ? 6.193 -27.994 -39.026 1.00 79.44 201 GLN B N 1
ATOM 8491 C CA . GLN C 1 204 ? 7.157 -26.982 -38.573 1.00 78.51 201 GLN B CA 1
ATOM 8492 C C . GLN C 1 204 ? 8.496 -27.594 -38.152 1.00 76.07 201 GLN B C 1
ATOM 8493 O O . GLN C 1 204 ? 8.607 -28.804 -37.933 1.00 75.21 201 GLN B O 1
ATOM 8499 N N . PHE C 1 205 ? 9.499 -26.727 -38.034 1.00 75.13 202 PHE B N 1
ATOM 8500 C CA . PHE C 1 205 ? 10.902 -27.125 -37.997 1.00 73.53 202 PHE B CA 1
ATOM 8501 C C . PHE C 1 205 ? 11.744 -26.062 -37.293 1.00 72.54 202 PHE B C 1
ATOM 8502 O O . PHE C 1 205 ? 11.847 -24.934 -37.774 1.00 73.31 202 PHE B O 1
ATOM 8510 N N . ALA C 1 206 ? 12.359 -26.438 -36.172 1.00 70.47 203 ALA B N 1
ATOM 8511 C CA . ALA C 1 206 ? 13.102 -25.509 -35.320 1.00 69.59 203 ALA B CA 1
ATOM 8512 C C . ALA C 1 206 ? 14.597 -25.813 -35.294 1.00 67.75 203 ALA B C 1
ATOM 8513 O O . ALA C 1 206 ? 14.992 -26.933 -34.971 1.00 67.06 203 ALA B O 1
ATOM 8515 N N . ILE C 1 207 ? 15.413 -24.819 -35.645 1.00 67.35 204 ILE B N 1
ATOM 8516 C CA . ILE C 1 207 ? 16.872 -24.861 -35.430 1.00 66.23 204 ILE B CA 1
ATOM 8517 C C . ILE C 1 207 ? 17.174 -23.902 -34.286 1.00 66.73 204 ILE B C 1
ATOM 8518 O O . ILE C 1 207 ? 16.645 -22.796 -34.273 1.00 67.85 204 ILE B O 1
ATOM 8523 N N . HIS C 1 208 ? 18.021 -24.314 -33.340 1.00 65.70 205 HIS B N 1
ATOM 8524 C CA . HIS C 1 208 ? 18.255 -23.522 -32.121 1.00 66.55 205 HIS B CA 1
ATOM 8525 C C . HIS C 1 208 ? 19.518 -23.903 -31.345 1.00 65.85 205 HIS B C 1
ATOM 8526 O O . HIS C 1 208 ? 19.988 -25.043 -31.409 1.00 64.90 205 HIS B O 1
ATOM 8533 N N . SER C 1 209 ? 20.045 -22.933 -30.596 1.00 66.40 206 SER B N 1
ATOM 8534 C CA . SER C 1 209 ? 21.154 -23.169 -29.671 1.00 65.58 206 SER B CA 1
ATOM 8535 C C . SER C 1 209 ? 21.248 -22.074 -28.603 1.00 66.30 206 SER B C 1
ATOM 8536 O O . SER C 1 209 ? 20.357 -21.231 -28.482 1.00 67.18 206 SER B O 1
ATOM 8539 N N . TRP C 1 210 ? 22.327 -22.119 -27.823 1.00 66.08 207 TRP B N 1
ATOM 8540 C CA . TRP C 1 210 ? 22.564 -21.191 -26.715 1.00 67.29 207 TRP B CA 1
ATOM 8541 C C . TRP C 1 210 ? 23.678 -20.180 -27.018 1.00 68.37 207 TRP B C 1
ATOM 8542 O O . TRP C 1 210 ? 24.704 -20.524 -27.614 1.00 67.70 207 TRP B O 1
ATOM 8553 N N . PHE C 1 211 ? 23.455 -18.935 -26.592 1.00 70.17 208 PHE B N 1
ATOM 8554 C CA . PHE C 1 211 ? 24.353 -17.818 -26.889 1.00 71.85 208 PHE B CA 1
ATOM 8555 C C . PHE C 1 211 ? 24.730 -17.039 -25.631 1.00 73.89 208 PHE B C 1
ATOM 8556 O O . PHE C 1 211 ? 23.893 -16.351 -25.035 1.00 74.73 208 PHE B O 1
ATOM 8564 N N . ASP C 1 212 ? 25.999 -17.173 -25.242 1.00 74.51 209 ASP B N 1
ATOM 8565 C CA . ASP C 1 212 ? 26.552 -16.536 -24.046 1.00 76.50 209 ASP B CA 1
ATOM 8566 C C . ASP C 1 212 ? 27.056 -15.147 -24.407 1.00 79.26 209 ASP B C 1
ATOM 8567 O O . ASP C 1 212 ? 27.798 -14.988 -25.379 1.00 79.42 209 ASP B O 1
ATOM 8572 N N . ASN C 1 213 ? 26.659 -14.162 -23.604 1.00 81.90 210 ASN B N 1
ATOM 8573 C CA . ASN C 1 213 ? 26.939 -12.743 -23.860 1.00 85.06 210 ASN B CA 1
ATOM 8574 C C . ASN C 1 213 ? 26.302 -12.245 -25.167 1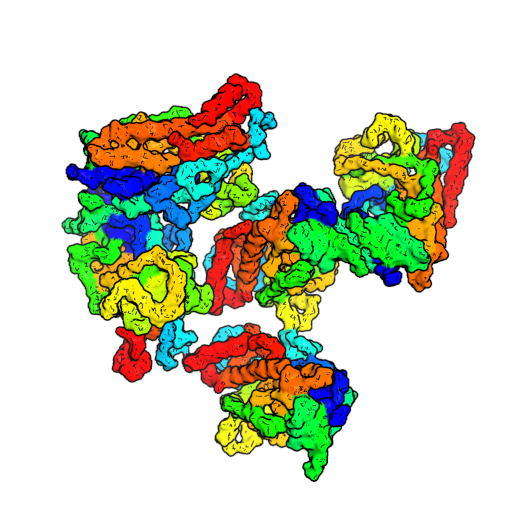.00 85.55 210 ASN B C 1
ATOM 8575 O O . ASN C 1 213 ? 26.906 -11.478 -25.923 1.00 87.38 210 ASN B O 1
ATOM 8580 N N . PHE C 1 214 ? 25.077 -12.706 -25.421 1.00 84.30 211 PHE B N 1
ATOM 8581 C CA . PHE C 1 214 ? 24.234 -12.157 -26.478 1.00 84.90 211 PHE B CA 1
ATOM 8582 C C . PHE C 1 214 ? 23.612 -10.886 -25.927 1.00 88.42 211 PHE B C 1
ATOM 8583 O O . PHE C 1 214 ? 23.035 -10.903 -24.839 1.00 88.85 211 PHE B O 1
ATOM 8591 N N . ASP C 1 215 ? 23.728 -9.796 -26.681 1.00 91.59 212 ASP B N 1
ATOM 8592 C CA . ASP C 1 215 ? 23.169 -8.509 -26.272 1.00 95.69 212 ASP B CA 1
ATOM 8593 C C . ASP C 1 215 ? 21.649 -8.520 -26.468 1.00 96.43 212 ASP B C 1
ATOM 8594 O O . ASP C 1 215 ? 21.157 -8.399 -27.591 1.00 96.22 212 ASP B O 1
ATOM 8599 N N . ARG C 1 216 ? 20.923 -8.688 -25.362 1.00 98.02 213 ARG B N 1
ATOM 8600 C CA . ARG C 1 216 ? 19.452 -8.715 -25.368 1.00 99.03 213 ARG B CA 1
ATOM 8601 C C . ARG C 1 216 ? 18.810 -7.357 -25.690 1.00 102.54 213 ARG B C 1
ATOM 8602 O O . ARG C 1 216 ? 17.668 -7.309 -26.144 1.00 102.41 213 ARG B O 1
ATOM 8610 N N . LYS C 1 217 ? 19.544 -6.268 -25.460 1.00 106.09 214 LYS B N 1
ATOM 8611 C CA . LYS C 1 217 ? 19.098 -4.911 -25.821 1.00 110.26 214 LYS B CA 1
ATOM 8612 C C . LYS C 1 217 ? 19.049 -4.642 -27.326 1.00 110.82 214 LYS B C 1
ATOM 8613 O O . LYS C 1 217 ? 18.487 -3.633 -27.754 1.00 113.29 214 LYS B O 1
ATOM 8619 N N . SER C 1 218 ? 19.655 -5.526 -28.118 1.00 108.84 215 SER B N 1
ATOM 8620 C CA . SER C 1 218 ? 19.448 -5.555 -29.569 1.00 108.92 215 SER B CA 1
ATOM 8621 C C . SER C 1 218 ? 17.965 -5.717 -29.943 1.00 109.64 215 SER B C 1
ATOM 8622 O O . SER C 1 218 ? 17.530 -5.226 -30.985 1.00 110.88 215 SER B O 1
ATOM 8625 N N . ALA C 1 219 ? 17.205 -6.403 -29.087 1.00 109.72 216 ALA B N 1
ATOM 8626 C CA . ALA C 1 219 ? 15.764 -6.598 -29.275 1.00 110.96 216 ALA B CA 1
ATOM 8627 C C . ALA C 1 219 ? 14.917 -5.338 -29.084 1.00 115.77 216 ALA B C 1
ATOM 8628 O O . ALA C 1 219 ? 14.060 -5.044 -29.919 1.00 116.93 216 ALA B O 1
ATOM 8630 N N . THR C 1 220 ? 15.146 -4.607 -27.993 1.00 119.56 217 THR B N 1
ATOM 8631 C CA . THR C 1 220 ? 14.239 -3.518 -27.585 1.00 124.31 217 THR B CA 1
ATOM 8632 C C . THR C 1 220 ? 14.941 -2.264 -27.057 1.00 128.27 217 THR B C 1
ATOM 8633 O O . THR C 1 220 ? 16.129 -2.282 -26.732 1.00 127.76 217 THR B O 1
ATOM 8637 N N . GLN C 1 221 ? 14.165 -1.184 -26.979 1.00 132.61 218 GLN B N 1
ATOM 8638 C CA . GLN C 1 221 ? 14.630 0.106 -26.474 1.00 137.17 218 GLN B CA 1
ATOM 8639 C C . GLN C 1 221 ? 14.783 0.071 -24.953 1.00 138.91 218 GLN B C 1
ATOM 8640 O O . GLN C 1 221 ? 15.884 0.255 -24.432 1.00 139.68 218 GLN B O 1
ATOM 8646 N N . SER C 1 222 ? 13.674 -0.179 -24.259 1.00 140.17 219 SER B N 1
ATOM 8647 C CA . SER C 1 222 ? 13.618 -0.075 -22.796 1.00 142.47 219 SER B CA 1
ATOM 8648 C C . SER C 1 222 ? 14.276 -1.272 -22.094 1.00 139.13 219 SER B C 1
ATOM 8649 O O . SER C 1 222 ? 14.239 -2.388 -22.617 1.00 134.72 219 SER B O 1
ATOM 8652 N N . PRO C 1 223 ? 14.867 -1.044 -20.901 1.00 141.01 220 PRO B N 1
ATOM 8653 C CA . PRO C 1 223 ? 15.457 -2.134 -20.124 1.00 138.39 220 PRO B CA 1
ATOM 8654 C C . PRO C 1 223 ? 14.458 -2.922 -19.263 1.00 137.47 220 PRO B C 1
ATOM 8655 O O . PRO C 1 223 ? 14.827 -3.961 -18.714 1.00 134.31 220 PRO B O 1
ATOM 8659 N N . ASP C 1 224 ? 13.229 -2.420 -19.123 1.00 140.07 221 ASP B N 1
ATOM 8660 C CA . ASP C 1 224 ? 12.165 -3.125 -18.397 1.00 139.90 221 ASP B CA 1
ATOM 8661 C C . ASP C 1 224 ? 11.795 -4.448 -19.067 1.00 135.98 221 ASP B C 1
ATOM 8662 O O . ASP C 1 224 ? 11.559 -5.450 -18.388 1.00 134.89 221 ASP B O 1
ATOM 8667 N N . LYS C 1 225 ? 11.766 -4.438 -20.399 1.00 134.27 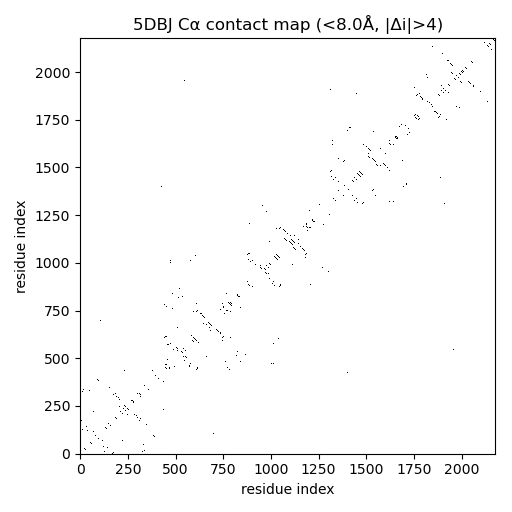222 LYS B N 1
ATOM 8668 C CA . LYS C 1 225 ? 11.333 -5.586 -21.202 1.00 129.97 222 LYS B CA 1
ATOM 8669 C C . LYS C 1 225 ? 12.494 -6.437 -21.741 1.00 125.48 222 LYS B C 1
ATOM 8670 O O . LYS C 1 225 ? 12.276 -7.290 -22.593 1.00 122.35 222 LYS B O 1
ATOM 8676 N N . VAL C 1 226 ? 13.712 -6.227 -21.239 1.00 124.88 223 VAL B N 1
ATOM 8677 C CA . VAL C 1 226 ? 14.913 -6.879 -21.791 1.00 121.27 223 VAL B CA 1
ATOM 8678 C C . VAL C 1 226 ? 14.941 -8.409 -21.614 1.00 116.61 223 VAL B C 1
ATOM 8679 O O . VAL C 1 226 ? 15.453 -9.122 -22.479 1.00 113.24 223 VAL B O 1
ATOM 8683 N N . ASP C 1 227 ? 14.396 -8.894 -20.497 1.00 116.27 224 ASP B N 1
ATOM 8684 C CA . ASP C 1 227 ? 14.326 -10.336 -20.204 1.00 112.85 224 ASP B CA 1
ATOM 8685 C C . ASP C 1 227 ? 12.926 -10.889 -20.486 1.00 112.36 224 ASP B C 1
ATOM 8686 O O . ASP C 1 227 ? 12.321 -11.554 -19.639 1.00 112.58 224 ASP B O 1
ATOM 8691 N N . TYR C 1 228 ? 12.422 -10.599 -21.684 1.00 112.21 225 TYR B N 1
ATOM 8692 C CA . TYR C 1 228 ? 11.146 -11.127 -22.170 1.00 111.18 225 TYR B CA 1
ATOM 8693 C C . TYR C 1 228 ? 11.379 -12.123 -23.284 1.00 107.15 225 TYR B C 1
ATOM 8694 O O . TYR C 1 228 ? 12.442 -12.138 -23.912 1.00 105.69 225 TYR B O 1
ATOM 8703 N N . ILE C 1 229 ? 10.371 -12.960 -23.512 1.00 105.14 226 ILE B N 1
ATOM 8704 C CA . ILE C 1 229 ? 10.292 -13.747 -24.739 1.00 102.09 226 ILE B CA 1
ATOM 8705 C C . ILE C 1 229 ? 9.989 -12.802 -25.915 1.00 103.49 226 ILE B C 1
ATOM 8706 O O . ILE C 1 229 ? 8.950 -12.138 -25.940 1.00 106.01 226 ILE B O 1
ATOM 8711 N N . PHE C 1 230 ? 10.935 -12.713 -26.850 1.00 102.36 227 PHE B N 1
ATOM 8712 C CA . PHE C 1 230 ? 10.764 -11.946 -28.088 1.00 103.29 227 PHE B CA 1
ATOM 8713 C C . PHE C 1 230 ? 10.650 -12.883 -29.283 1.00 100.92 227 PHE B C 1
ATOM 8714 O O . PHE C 1 230 ? 11.608 -13.574 -29.642 1.00 98.43 227 PHE B O 1
ATOM 8722 N N . ILE C 1 231 ? 9.465 -12.897 -29.884 1.00 101.86 228 ILE B N 1
ATOM 8723 C CA . ILE C 1 231 ? 9.214 -13.617 -31.124 1.00 100.09 228 ILE B CA 1
ATOM 8724 C C . ILE C 1 231 ? 9.487 -12.632 -32.260 1.00 101.70 228 ILE B C 1
ATOM 8725 O O . ILE C 1 231 ? 8.750 -11.661 -32.433 1.00 104.74 228 ILE B O 1
ATOM 8730 N N . HIS C 1 232 ? 10.555 -12.885 -33.015 1.00 100.40 229 HIS B N 1
ATOM 8731 C CA . HIS C 1 232 ? 10.987 -12.007 -34.109 1.00 101.84 229 HIS B CA 1
ATOM 8732 C C . HIS C 1 232 ? 10.515 -12.536 -35.463 1.00 101.25 229 HIS B C 1
ATOM 8733 O O . HIS C 1 232 ? 11.063 -13.511 -35.980 1.00 98.90 229 HIS B O 1
ATOM 8740 N N . PHE C 1 233 ? 9.495 -11.892 -36.027 1.00 104.22 230 PHE B N 1
ATOM 8741 C CA . PHE C 1 233 ? 9.008 -12.228 -37.365 1.00 104.45 230 PHE B CA 1
ATOM 8742 C C . PHE C 1 233 ? 10.066 -11.900 -38.412 1.00 104.45 230 PHE B C 1
ATOM 8743 O O . PHE C 1 233 ? 10.630 -10.803 -38.409 1.00 106.25 230 PHE B O 1
ATOM 8751 N N . LEU C 1 234 ? 10.324 -12.859 -39.297 1.00 102.65 231 LEU B N 1
ATOM 8752 C CA . LEU C 1 234 ? 11.211 -12.665 -40.442 1.00 103.18 231 LEU B CA 1
ATOM 8753 C C . LEU C 1 234 ? 10.361 -12.548 -41.714 1.00 104.83 231 LEU B C 1
ATOM 8754 O O . LEU C 1 234 ? 9.202 -12.970 -41.716 1.00 104.67 231 LEU B O 1
ATOM 8759 N N . PRO C 1 235 ? 10.921 -11.961 -42.795 1.00 107.10 232 PRO B N 1
ATOM 8760 C CA . PRO C 1 235 ? 10.171 -11.793 -44.052 1.00 109.09 232 PRO B CA 1
ATOM 8761 C C . PRO C 1 235 ? 9.676 -13.083 -44.731 1.00 108.57 232 PRO B C 1
ATOM 8762 O O . PRO C 1 235 ? 8.697 -13.029 -45.481 1.00 109.76 232 PRO B O 1
ATOM 8766 N N . MET C 1 236 ? 10.340 -14.214 -44.477 1.00 107.44 233 MET B N 1
ATOM 8767 C CA . MET C 1 236 ? 9.913 -15.521 -45.000 1.00 106.59 233 MET B CA 1
ATOM 8768 C C . MET C 1 236 ? 8.519 -15.931 -44.511 1.00 106.88 233 MET B C 1
ATOM 8769 O O . MET C 1 236 ? 8.052 -15.479 -43.459 1.00 107.94 233 MET B O 1
ATOM 8774 N N . THR C 1 237 ? 7.878 -16.807 -45.283 1.00 105.86 234 THR B N 1
ATOM 8775 C CA . THR C 1 237 ? 6.521 -17.278 -44.993 1.00 105.82 234 THR B CA 1
ATOM 8776 C C . THR C 1 237 ? 6.494 -18.246 -43.801 1.00 103.38 234 THR B C 1
ATOM 8777 O O . THR C 1 237 ? 7.198 -19.260 -43.803 1.00 101.36 234 THR B O 1
ATOM 8781 N N . ASN C 1 238 ? 5.680 -17.914 -42.797 1.00 102.95 235 ASN B N 1
ATOM 8782 C CA . ASN C 1 238 ? 5.488 -18.740 -41.591 1.00 100.54 235 ASN B CA 1
ATOM 8783 C C . ASN C 1 238 ? 6.799 -19.049 -40.848 1.00 96.98 235 ASN B C 1
ATOM 8784 O O . ASN C 1 238 ? 7.033 -20.177 -40.403 1.00 94.66 235 ASN B O 1
ATOM 8789 N N . THR C 1 239 ? 7.632 -18.018 -40.719 1.00 95.74 236 THR B N 1
ATOM 8790 C CA . THR C 1 239 ? 8.957 -18.116 -40.104 1.00 92.98 236 THR B CA 1
ATOM 8791 C C . THR C 1 239 ? 9.083 -17.106 -38.963 1.00 93.15 236 THR B C 1
ATOM 8792 O O . THR C 1 239 ? 8.619 -15.966 -39.078 1.00 95.55 236 THR B O 1
ATOM 8796 N N . TRP C 1 240 ? 9.719 -17.534 -37.871 1.00 90.09 237 TRP B N 1
ATOM 8797 C CA . TRP C 1 240 ? 9.965 -16.670 -36.714 1.00 90.04 237 TRP B CA 1
ATOM 8798 C C . TRP C 1 240 ? 11.063 -17.220 -35.802 1.00 87.65 237 TRP B C 1
ATOM 8799 O O . TRP C 1 240 ? 11.305 -18.429 -35.763 1.00 85.17 237 TRP B O 1
ATOM 8810 N N . VAL C 1 241 ? 11.699 -16.312 -35.062 1.00 87.74 238 VAL B N 1
ATOM 8811 C CA . VAL C 1 241 ? 12.824 -16.619 -34.169 1.00 86.01 238 VAL B CA 1
ATOM 8812 C C . VAL C 1 241 ? 12.420 -16.295 -32.738 1.00 86.85 238 VAL B C 1
ATOM 8813 O O . VAL C 1 241 ? 11.861 -15.226 -32.494 1.00 89.45 238 VAL B O 1
ATOM 8817 N N . TRP C 1 242 ? 12.700 -17.197 -31.798 1.00 84.86 239 TRP B N 1
ATOM 8818 C CA . TRP C 1 242 ? 12.523 -16.877 -30.376 1.00 85.88 239 TRP B CA 1
ATOM 8819 C C . TRP C 1 242 ? 13.800 -16.271 -29.801 1.00 86.81 239 TRP B C 1
ATOM 8820 O O . TRP C 1 242 ? 14.884 -16.410 -30.370 1.00 85.91 239 TRP B O 1
ATOM 8831 N N . GLN C 1 243 ? 13.643 -15.603 -28.662 1.00 88.77 240 GLN B N 1
ATOM 8832 C CA . GLN C 1 243 ? 14.757 -15.057 -27.885 1.00 89.41 240 GLN B CA 1
ATOM 8833 C C . GLN C 1 243 ? 14.389 -15.199 -26.411 1.00 89.85 240 GLN B C 1
ATOM 8834 O O . GLN C 1 243 ? 13.582 -14.428 -25.887 1.00 91.65 240 GLN B O 1
ATOM 8840 N N . ILE C 1 244 ? 14.981 -16.199 -25.762 1.00 87.84 241 ILE B N 1
ATOM 8841 C CA . ILE C 1 244 ? 14.625 -16.586 -24.397 1.00 87.75 241 ILE B CA 1
ATOM 8842 C C . ILE C 1 244 ? 15.881 -16.493 -23.516 1.00 87.59 241 ILE B C 1
ATOM 8843 O O . ILE C 1 244 ? 16.895 -17.120 -23.831 1.00 85.67 241 ILE B O 1
ATOM 8848 N N . PRO C 1 245 ? 15.828 -15.689 -22.427 1.00 89.02 242 PRO B N 1
ATOM 8849 C CA . PRO C 1 245 ? 16.880 -15.701 -21.407 1.00 88.59 242 PRO B CA 1
ATOM 8850 C C . PRO C 1 245 ? 16.988 -17.043 -20.693 1.00 85.58 242 PRO B C 1
ATOM 8851 O O . PRO C 1 245 ? 16.003 -17.758 -20.589 1.00 84.75 242 PRO B O 1
ATOM 8855 N N . ILE C 1 246 ? 18.176 -17.364 -20.198 1.00 83.95 243 ILE B N 1
ATOM 8856 C CA . ILE C 1 246 ? 18.416 -18.640 -19.504 1.00 81.90 243 ILE B CA 1
ATOM 8857 C C . ILE C 1 246 ? 19.169 -18.418 -18.204 1.00 82.87 243 ILE B C 1
ATOM 8858 O O . ILE C 1 246 ? 18.775 -18.923 -17.153 1.00 83.84 243 ILE B O 1
ATOM 8863 N N . THR C 1 247 ? 20.292 -17.725 -18.310 1.00 82.80 244 THR B N 1
ATOM 8864 C CA . THR C 1 247 ? 20.970 -17.140 -17.173 1.00 84.07 244 THR B CA 1
ATOM 8865 C C . THR C 1 247 ? 20.960 -15.647 -17.481 1.00 86.12 244 THR B C 1
ATOM 8866 O O . THR C 1 247 ? 20.320 -15.212 -18.444 1.00 85.80 244 THR B O 1
ATOM 8870 N N . GLU C 1 248 ? 21.653 -14.864 -16.667 1.00 88.11 245 GLU B N 1
ATOM 8871 C CA . GLU C 1 248 ? 21.796 -13.433 -16.921 1.00 90.72 245 GLU B CA 1
ATOM 8872 C C . GLU C 1 248 ? 22.679 -13.152 -18.149 1.00 89.83 245 GLU B C 1
ATOM 8873 O O . GLU C 1 248 ? 22.523 -12.116 -18.800 1.00 91.62 245 GLU B O 1
ATOM 8879 N N . THR C 1 249 ? 23.576 -14.088 -18.465 1.00 87.05 246 THR B N 1
ATOM 8880 C CA . THR C 1 249 ? 24.428 -14.020 -19.658 1.00 86.17 246 THR B CA 1
ATOM 8881 C C . THR C 1 249 ? 23.876 -14.836 -20.844 1.00 83.50 246 THR B C 1
ATOM 8882 O O . THR C 1 249 ? 23.862 -14.348 -21.977 1.00 83.95 246 THR B O 1
ATOM 8886 N N . ILE C 1 250 ? 23.428 -16.066 -20.579 1.00 80.84 247 ILE B N 1
ATOM 8887 C CA . ILE C 1 250 ? 23.002 -17.006 -21.638 1.00 77.70 247 ILE B CA 1
ATOM 8888 C C . ILE C 1 250 ? 21.620 -16.652 -22.202 1.00 77.55 247 ILE B C 1
ATOM 8889 O O . ILE C 1 250 ? 20.652 -16.548 -21.447 1.00 78.27 247 ILE B O 1
ATOM 8894 N N . THR C 1 251 ? 21.534 -16.493 -23.525 1.00 76.75 248 THR B N 1
ATOM 8895 C CA . THR C 1 251 ? 20.240 -16.381 -24.227 1.00 76.94 248 THR B CA 1
ATOM 8896 C C . THR C 1 251 ? 20.051 -17.538 -25.222 1.00 74.40 248 THR B C 1
ATOM 8897 O O . THR C 1 251 ? 20.919 -17.794 -26.064 1.00 73.17 248 THR B O 1
ATOM 8901 N N . SER C 1 252 ? 18.915 -18.227 -25.107 1.00 73.53 249 SER B N 1
ATOM 8902 C CA . SER C 1 252 ? 18.511 -19.261 -26.057 1.00 71.82 249 SER B CA 1
ATOM 8903 C C . SER C 1 252 ? 17.846 -18.612 -27.256 1.00 72.63 249 SER B C 1
ATOM 8904 O O . SER C 1 252 ? 16.908 -17.829 -27.098 1.00 74.32 249 SER B O 1
ATOM 8907 N N . VAL C 1 253 ? 18.330 -18.942 -28.449 1.00 71.91 250 VAL B N 1
ATOM 8908 C CA . VAL C 1 253 ? 17.788 -18.393 -29.692 1.00 72.99 250 VAL B CA 1
ATOM 8909 C C . VAL C 1 253 ? 17.617 -19.520 -30.707 1.00 71.24 250 VAL B C 1
ATOM 8910 O O . VAL C 1 253 ? 18.491 -20.386 -30.835 1.00 69.75 250 VAL B O 1
ATOM 8914 N N . GLY C 1 254 ? 16.491 -19.486 -31.423 1.00 71.37 251 GLY B N 1
ATOM 8915 C CA . GLY C 1 254 ? 16.164 -20.503 -32.420 1.00 70.05 251 GLY B CA 1
ATOM 8916 C C . GLY C 1 254 ? 15.098 -20.105 -33.429 1.00 71.10 251 GLY B C 1
ATOM 8917 O O . GLY C 1 254 ? 14.034 -19.613 -33.051 1.00 71.94 251 GLY B O 1
ATOM 8918 N N . VAL C 1 255 ? 15.378 -20.339 -34.714 1.00 71.29 252 VAL B N 1
ATOM 8919 C CA . VAL C 1 255 ? 14.396 -20.098 -35.784 1.00 72.33 252 VAL B CA 1
ATOM 8920 C C . VAL C 1 255 ? 13.382 -21.244 -35.817 1.00 71.23 252 VAL B C 1
ATOM 8921 O O . VAL C 1 255 ? 13.754 -22.400 -35.652 1.00 69.40 252 VAL B O 1
ATOM 8925 N N . VAL C 1 256 ? 12.108 -20.902 -35.995 1.00 72.87 253 VAL B N 1
ATOM 8926 C CA . VAL C 1 256 ? 11.027 -21.872 -36.209 1.00 72.88 253 VAL B CA 1
ATOM 8927 C C . VAL C 1 256 ? 10.389 -21.514 -37.550 1.00 73.90 253 VAL B C 1
ATOM 8928 O O . VAL C 1 256 ? 9.897 -20.399 -37.725 1.00 75.85 253 VAL B O 1
ATOM 8932 N N . THR C 1 257 ? 10.399 -22.467 -38.479 1.00 72.72 254 THR B N 1
ATOM 8933 C CA . THR C 1 257 ? 9.960 -22.242 -39.859 1.00 73.92 254 THR B CA 1
ATOM 8934 C C . THR C 1 257 ? 9.228 -23.462 -40.419 1.00 73.25 254 THR B C 1
ATOM 8935 O O . THR C 1 257 ? 9.116 -24.489 -39.752 1.00 72.34 254 THR B O 1
ATOM 8939 N N . GLN C 1 258 ? 8.732 -23.335 -41.646 1.00 74.45 255 GLN B N 1
ATOM 8940 C CA . GLN C 1 258 ? 8.192 -24.481 -42.378 1.00 74.24 255 GLN B CA 1
ATOM 8941 C C . GLN C 1 258 ? 9.336 -25.407 -42.775 1.00 73.44 255 GLN B C 1
ATOM 8942 O O . GLN C 1 258 ? 10.387 -24.942 -43.223 1.00 73.47 255 GLN B O 1
ATOM 8948 N N . LYS C 1 259 ? 9.125 -26.710 -42.605 1.00 72.95 256 LYS B N 1
ATOM 8949 C CA . LYS C 1 259 ? 10.140 -27.717 -42.923 1.00 72.16 256 LYS B CA 1
ATOM 8950 C C . LYS C 1 259 ? 10.441 -27.792 -44.424 1.00 72.69 256 LYS B C 1
ATOM 8951 O O . LYS C 1 259 ? 11.561 -28.127 -44.814 1.00 71.73 256 LYS B O 1
ATOM 8957 N N . GLN C 1 260 ? 9.439 -27.481 -45.248 1.00 74.31 257 GLN B N 1
ATOM 8958 C CA . GLN C 1 260 ? 9.607 -27.381 -46.707 1.00 75.54 257 GLN B CA 1
ATOM 8959 C C . GLN C 1 260 ? 10.707 -26.396 -47.119 1.00 75.60 257 GLN B C 1
ATOM 8960 O O . GLN C 1 260 ? 11.388 -26.616 -48.118 1.00 76.20 257 GLN B O 1
ATOM 8966 N N . ASN C 1 261 ? 10.869 -25.319 -46.351 1.00 75.39 258 ASN B N 1
ATOM 8967 C CA . ASN C 1 261 ? 11.923 -24.332 -46.609 1.00 75.48 258 ASN B CA 1
ATOM 8968 C C . ASN C 1 261 ? 13.332 -24.905 -46.439 1.00 74.21 258 ASN B C 1
ATOM 8969 O O . ASN C 1 261 ? 14.216 -24.615 -47.243 1.00 74.57 258 ASN B O 1
ATOM 8974 N N . TYR C 1 262 ? 13.529 -25.719 -45.404 1.00 73.09 259 TYR B N 1
ATOM 8975 C CA . TYR C 1 262 ? 14.814 -26.394 -45.170 1.00 72.05 259 TYR B CA 1
ATOM 8976 C C . TYR C 1 262 ? 15.101 -27.489 -46.201 1.00 72.95 259 TYR B C 1
ATOM 8977 O O . TYR C 1 262 ? 16.231 -27.602 -46.683 1.00 73.12 259 TYR B O 1
ATOM 8986 N N . THR C 1 263 ? 14.083 -28.290 -46.528 1.00 74.14 260 THR B N 1
ATOM 8987 C CA . THR C 1 263 ? 14.230 -29.403 -47.484 1.00 74.92 260 THR B CA 1
ATOM 8988 C C . THR C 1 263 ? 14.591 -28.975 -48.913 1.00 76.02 260 THR B C 1
ATOM 8989 O O . THR C 1 263 ? 15.146 -29.771 -49.672 1.00 76.58 260 THR B O 1
ATOM 8993 N N . ASN C 1 264 ? 14.249 -27.742 -49.278 1.00 76.86 261 ASN B N 1
ATOM 8994 C CA . ASN C 1 264 ? 14.686 -27.143 -50.548 1.00 78.23 261 ASN B CA 1
ATOM 8995 C C . ASN C 1 264 ? 16.005 -26.375 -50.418 1.00 78.34 261 ASN B C 1
ATOM 8996 O O . ASN C 1 264 ? 16.812 -26.372 -51.341 1.00 79.25 261 ASN B O 1
ATOM 9001 N N . SER C 1 265 ? 16.195 -25.737 -49.264 1.00 78.08 262 SER B N 1
ATOM 9002 C CA . SER C 1 265 ? 17.273 -24.773 -48.982 1.00 78.80 262 SER B CA 1
ATOM 9003 C C . SER C 1 265 ? 18.548 -24.823 -49.828 1.00 80.30 262 SER B C 1
ATOM 9004 O O . SER C 1 265 ? 18.922 -23.817 -50.432 1.00 83.13 262 SER B O 1
ATOM 9007 N N . ASP C 1 266 ? 19.195 -25.984 -49.863 1.00 79.65 263 ASP B N 1
ATOM 9008 C CA . ASP C 1 266 ? 20.583 -26.117 -50.352 1.00 81.25 263 ASP B CA 1
ATOM 9009 C C . ASP C 1 266 ? 21.563 -25.400 -49.399 1.00 80.89 263 ASP B C 1
ATOM 9010 O O . ASP C 1 266 ? 22.531 -24.768 -49.828 1.00 81.83 263 ASP B O 1
ATOM 9015 N N . LEU C 1 267 ? 21.279 -25.502 -48.103 1.00 79.47 264 LEU B N 1
ATOM 9016 C CA . LEU C 1 267 ? 22.170 -25.052 -47.037 1.00 79.34 264 LEU B CA 1
ATOM 9017 C C . LEU C 1 267 ? 22.104 -26.082 -45.923 1.00 78.57 264 LEU B C 1
ATOM 9018 O O . LEU C 1 267 ? 21.090 -26.771 -45.773 1.00 77.94 264 LEU B O 1
ATOM 9023 N N . THR C 1 268 ? 23.172 -26.177 -45.135 1.00 79.19 265 THR B N 1
ATOM 9024 C CA . THR C 1 268 ? 23.137 -26.963 -43.900 1.00 78.70 265 THR B CA 1
ATOM 9025 C C . THR C 1 268 ? 22.279 -26.205 -42.875 1.00 78.51 265 THR B C 1
ATOM 9026 O O . THR C 1 268 ? 21.957 -25.033 -43.082 1.00 80.09 265 THR B O 1
ATOM 9030 N N . TYR C 1 269 ? 21.909 -26.870 -41.786 1.00 77.71 266 TYR B N 1
ATOM 9031 C CA . TYR C 1 269 ? 20.972 -26.275 -40.810 1.00 77.58 266 TYR B CA 1
ATOM 9032 C C . TYR C 1 269 ? 21.584 -25.111 -40.008 1.00 78.12 266 TYR B C 1
ATOM 9033 O O . TYR C 1 269 ? 20.863 -24.217 -39.578 1.00 79.24 266 TYR B O 1
ATOM 9042 N N . GLU C 1 270 ? 22.904 -25.098 -39.845 1.00 77.80 267 GLU B N 1
ATOM 9043 C CA . GLU C 1 270 ? 23.606 -23.913 -39.329 1.00 78.60 267 GLU B CA 1
ATOM 9044 C C . GLU C 1 270 ? 23.479 -22.723 -40.296 1.00 78.85 267 GLU B C 1
ATOM 9045 O O . GLU C 1 270 ? 23.101 -21.625 -39.899 1.00 79.50 267 GLU B O 1
ATOM 9051 N N . GLU C 1 271 ? 23.794 -22.971 -41.563 1.00 77.60 268 GLU B N 1
ATOM 9052 C CA . GLU C 1 271 ? 23.701 -21.972 -42.635 1.00 78.27 268 GLU B CA 1
ATOM 9053 C C . GLU C 1 271 ? 22.273 -21.462 -42.865 1.00 77.11 268 GLU B C 1
ATOM 9054 O O . GLU C 1 271 ? 22.073 -20.272 -43.130 1.00 78.27 268 GLU B O 1
ATOM 9060 N N . PHE C 1 272 ? 21.295 -22.363 -42.775 1.00 74.04 269 PHE B N 1
ATOM 9061 C CA . PHE C 1 272 ? 19.882 -21.980 -42.837 1.00 72.80 269 PHE B CA 1
ATOM 9062 C C . PHE C 1 272 ? 19.518 -21.039 -41.692 1.00 73.00 269 PHE B C 1
ATOM 9063 O O . PHE C 1 272 ? 18.798 -20.064 -41.907 1.00 74.50 269 PHE B O 1
ATOM 9071 N N . PHE C 1 273 ? 19.994 -21.353 -40.485 1.00 71.79 270 PHE B N 1
ATOM 9072 C CA . PHE C 1 273 ? 19.767 -20.511 -39.301 1.00 72.30 270 PHE B CA 1
ATOM 9073 C C . PHE C 1 273 ? 20.258 -19.082 -39.537 1.00 74.27 270 PHE B C 1
ATOM 9074 O O . PHE C 1 273 ? 19.516 -18.124 -39.333 1.00 75.03 270 PHE B O 1
ATOM 9082 N N . TRP C 1 274 ? 21.505 -18.960 -39.984 1.00 74.79 271 TRP B N 1
ATOM 9083 C CA . TRP C 1 274 ? 22.130 -17.657 -40.197 1.00 76.88 271 TRP B CA 1
ATOM 9084 C C . TRP C 1 274 ? 21.529 -16.865 -41.357 1.00 78.73 271 TRP B C 1
ATOM 9085 O O . TRP C 1 274 ? 21.322 -15.660 -41.224 1.00 80.94 271 TRP B O 1
ATOM 9096 N N . GLU C 1 275 ? 21.243 -17.527 -42.478 1.00 78.44 272 GLU B N 1
ATOM 9097 C CA . GLU C 1 275 ? 20.583 -16.863 -43.617 1.00 80.24 272 GLU B CA 1
ATOM 9098 C C . GLU C 1 275 ? 19.188 -16.344 -43.243 1.00 80.43 272 GLU B C 1
ATOM 9099 O O . GLU C 1 275 ? 18.787 -15.258 -43.680 1.00 82.26 272 GLU B O 1
ATOM 9105 N N . ALA C 1 276 ? 18.464 -17.126 -42.441 1.00 78.32 273 ALA B N 1
ATOM 9106 C CA . ALA C 1 276 ? 17.167 -16.716 -41.901 1.00 78.64 273 ALA B CA 1
ATOM 9107 C C . ALA C 1 276 ? 17.333 -15.509 -40.985 1.00 80.12 273 ALA B C 1
ATOM 9108 O O . ALA C 1 276 ? 16.730 -14.465 -41.214 1.00 82.41 273 ALA B O 1
ATOM 9110 N N . VAL C 1 277 ? 18.180 -15.665 -39.972 1.00 79.25 274 VAL B N 1
ATOM 9111 C CA . VAL C 1 277 ? 18.449 -14.628 -38.971 1.00 80.59 274 VAL B CA 1
ATOM 9112 C C . VAL C 1 277 ? 19.029 -13.330 -39.568 1.00 83.28 274 VAL B C 1
ATOM 9113 O O . VAL C 1 277 ? 18.756 -12.245 -39.050 1.00 84.88 274 VAL B O 1
ATOM 9117 N N . LYS C 1 278 ? 19.798 -13.442 -40.654 1.00 83.77 275 LYS B N 1
ATOM 9118 C CA . LYS C 1 278 ? 20.375 -12.271 -41.356 1.00 86.72 275 LYS B CA 1
ATOM 9119 C C . LYS C 1 278 ? 19.344 -11.231 -41.817 1.00 89.19 275 LYS B C 1
ATOM 9120 O O . LYS C 1 278 ? 19.675 -10.051 -41.937 1.00 92.06 275 LYS B O 1
ATOM 9126 N N . THR C 1 279 ? 18.109 -11.664 -42.070 1.00 88.93 276 THR B N 1
ATOM 9127 C CA . THR C 1 279 ? 17.020 -10.756 -42.470 1.00 91.56 276 THR B CA 1
ATOM 9128 C C . THR C 1 279 ? 16.693 -9.670 -41.433 1.00 93.76 276 THR B C 1
ATOM 9129 O O . THR C 1 279 ? 16.043 -8.679 -41.767 1.00 96.21 276 THR B O 1
ATOM 9133 N N . ARG C 1 280 ? 17.120 -9.879 -40.187 1.00 93.30 277 ARG B N 1
ATOM 9134 C CA . ARG C 1 280 ? 17.092 -8.848 -39.148 1.00 95.51 277 ARG B CA 1
ATOM 9135 C C . ARG C 1 280 ? 18.499 -8.614 -38.582 1.00 95.18 277 ARG B C 1
ATOM 9136 O O . ARG C 1 280 ? 19.097 -9.514 -37.988 1.00 92.63 277 ARG B O 1
ATOM 9144 N N . GLU C 1 281 ? 19.005 -7.392 -38.767 1.00 97.32 278 GLU B N 1
ATOM 9145 C CA . GLU C 1 281 ? 20.427 -7.073 -38.529 1.00 97.31 278 GLU B CA 1
ATOM 9146 C C . GLU C 1 281 ? 20.867 -7.155 -37.071 1.00 95.86 278 GLU B C 1
ATOM 9147 O O . GLU C 1 281 ? 21.880 -7.781 -36.773 1.00 94.28 278 GLU B O 1
ATOM 9153 N N . ASN C 1 282 ? 20.120 -6.516 -36.176 1.00 96.20 279 ASN B N 1
ATOM 9154 C CA . ASN C 1 282 ? 20.507 -6.434 -34.761 1.00 95.89 279 ASN B CA 1
ATOM 9155 C C . ASN C 1 282 ? 20.585 -7.804 -34.085 1.00 92.32 279 ASN B C 1
ATOM 9156 O O . ASN C 1 282 ? 21.534 -8.092 -33.349 1.00 91.31 279 ASN B O 1
ATOM 9161 N N . LEU C 1 283 ? 19.590 -8.641 -34.360 1.00 90.03 280 LEU B N 1
ATOM 9162 C CA . LEU C 1 283 ? 19.565 -10.027 -33.896 1.00 86.78 280 LEU B CA 1
ATOM 9163 C C . LEU C 1 283 ? 20.769 -10.808 -34.438 1.00 84.19 280 LEU B C 1
ATOM 9164 O O . LEU C 1 283 ? 21.501 -11.445 -33.675 1.00 82.30 280 LEU B O 1
ATOM 9169 N N . HIS C 1 284 ? 20.966 -10.725 -35.754 1.00 83.46 281 HIS B N 1
ATOM 9170 C CA . HIS C 1 284 ? 22.093 -11.368 -36.451 1.00 81.65 281 HIS B CA 1
ATOM 9171 C C . HIS C 1 284 ? 23.464 -10.907 -35.952 1.00 82.83 281 HIS B C 1
ATOM 9172 O O . HIS C 1 284 ? 24.351 -11.724 -35.711 1.00 81.19 281 HIS B O 1
ATOM 9179 N N . ASP C 1 285 ? 23.627 -9.594 -35.825 1.00 86.03 282 ASP B N 1
ATOM 9180 C CA . ASP C 1 285 ? 24.888 -8.998 -35.387 1.00 87.65 282 ASP B CA 1
ATOM 9181 C C . ASP C 1 285 ? 25.202 -9.384 -33.943 1.00 86.84 282 ASP B C 1
ATOM 9182 O O . ASP C 1 285 ? 26.308 -9.840 -33.646 1.00 86.04 282 ASP B O 1
ATOM 9187 N N . ALA C 1 286 ? 24.220 -9.205 -33.061 1.00 86.86 283 ALA B N 1
ATOM 9188 C CA . ALA C 1 286 ? 24.342 -9.603 -31.654 1.00 86.09 283 ALA B CA 1
ATOM 9189 C C . ALA C 1 286 ? 24.611 -11.109 -31.477 1.00 82.95 283 ALA B C 1
ATOM 9190 O O . ALA C 1 286 ? 25.435 -11.490 -30.648 1.00 82.07 283 ALA B O 1
ATOM 9192 N N . LEU C 1 287 ? 23.928 -11.946 -32.262 1.00 81.06 284 LEU B N 1
ATOM 9193 C CA . LEU C 1 287 ? 24.140 -13.409 -32.239 1.00 78.36 284 LEU B CA 1
ATOM 9194 C C . LEU C 1 287 ? 25.549 -13.799 -32.670 1.00 77.74 284 LEU B C 1
ATOM 9195 O O . LEU C 1 287 ? 26.249 -14.526 -31.965 1.00 76.88 284 LEU B O 1
ATOM 9200 N N . LYS C 1 288 ? 25.946 -13.303 -33.835 1.00 78.67 285 LYS B N 1
ATOM 9201 C CA . LYS C 1 288 ? 27.300 -13.497 -34.359 1.00 79.03 285 LYS B CA 1
ATOM 9202 C C . LYS C 1 288 ? 28.379 -12.946 -33.406 1.00 80.72 285 LYS B C 1
ATOM 9203 O O . LYS C 1 288 ? 29.471 -13.507 -33.312 1.00 79.71 285 LYS B O 1
ATOM 9209 N N . ALA C 1 289 ? 28.061 -11.854 -32.706 1.00 82.98 286 ALA B N 1
ATOM 9210 C CA . ALA C 1 289 ? 28.953 -11.261 -31.694 1.00 84.67 286 ALA B CA 1
ATOM 9211 C C . ALA C 1 289 ? 29.077 -12.116 -30.429 1.00 82.97 286 ALA B C 1
ATOM 9212 O O . ALA C 1 289 ? 30.136 -12.147 -29.796 1.00 83.23 286 ALA B O 1
ATOM 9214 N N . SER C 1 290 ? 27.991 -12.801 -30.071 1.00 81.07 287 SER B N 1
ATOM 9215 C CA . SER C 1 290 ? 27.950 -13.691 -28.899 1.00 79.26 287 SER B CA 1
ATOM 9216 C C . SER C 1 290 ? 28.822 -14.940 -29.029 1.00 76.61 287 SER B C 1
ATOM 9217 O O . SER C 1 290 ? 29.493 -15.161 -30.039 1.00 75.69 287 SER B O 1
ATOM 9220 N N . GLU C 1 291 ? 28.794 -15.733 -27.965 1.00 75.51 288 GLU B N 1
ATOM 9221 C CA . GLU C 1 291 ? 29.567 -16.960 -27.827 1.00 74.09 288 GLU B CA 1
ATOM 9222 C C . GLU C 1 291 ? 28.621 -18.163 -27.915 1.00 71.53 288 GLU B C 1
ATOM 9223 O O . GLU C 1 291 ? 27.759 -18.334 -27.052 1.00 70.83 288 GLU B O 1
ATOM 9229 N N . GLN C 1 292 ? 28.766 -18.978 -28.960 1.00 70.63 289 GLN B N 1
ATOM 9230 C CA . GLN C 1 292 ? 27.992 -20.233 -29.082 1.00 69.10 289 GLN B CA 1
ATOM 9231 C C . GLN C 1 292 ? 28.523 -21.269 -28.094 1.00 68.16 289 GLN B C 1
ATOM 9232 O O . GLN C 1 292 ? 29.534 -21.925 -28.363 1.00 68.08 289 GLN B O 1
ATOM 9238 N N . VAL C 1 293 ? 27.851 -21.404 -26.952 1.00 67.99 290 VAL B N 1
ATOM 9239 C CA . VAL C 1 293 ? 28.244 -22.417 -25.948 1.00 67.42 290 VAL B CA 1
ATOM 9240 C C . VAL C 1 293 ? 27.899 -23.854 -26.365 1.00 65.28 290 VAL B C 1
ATOM 9241 O O . VAL C 1 293 ? 28.615 -24.783 -25.998 1.00 63.99 290 VAL B O 1
ATOM 9245 N N . ARG C 1 294 ? 26.820 -24.021 -27.129 1.00 64.96 291 ARG B N 1
ATOM 9246 C CA . ARG C 1 294 ? 26.422 -25.331 -27.672 1.00 63.72 291 ARG B CA 1
ATOM 9247 C C . ARG C 1 294 ? 26.271 -25.273 -29.188 1.00 63.70 291 ARG B C 1
ATOM 9248 O O . ARG C 1 294 ? 25.903 -24.229 -29.728 1.00 64.85 291 ARG B O 1
ATOM 9256 N N . PRO C 1 295 ? 26.525 -26.401 -29.881 1.00 63.31 292 PRO B N 1
ATOM 9257 C CA . PRO C 1 295 ? 26.238 -26.449 -31.319 1.00 63.34 292 PRO B CA 1
ATOM 9258 C C . PRO C 1 295 ? 24.734 -26.467 -31.589 1.00 62.79 292 PRO B C 1
ATOM 9259 O O . PRO C 1 295 ? 23.947 -26.760 -30.687 1.00 62.31 292 PRO B O 1
ATOM 9263 N N . PHE C 1 296 ? 24.352 -26.154 -32.823 1.00 63.07 293 PHE B N 1
ATOM 9264 C CA . PHE C 1 296 ? 22.940 -26.088 -33.199 1.00 63.15 293 PHE B CA 1
ATOM 9265 C C . PHE C 1 296 ? 22.232 -27.437 -33.099 1.00 62.96 293 PHE B C 1
ATOM 9266 O O . PHE C 1 296 ? 22.796 -28.471 -33.459 1.00 62.23 293 PHE B O 1
ATOM 9274 N N . LYS C 1 297 ? 21.007 -27.399 -32.575 1.00 64.64 294 LYS B N 1
ATOM 9275 C CA . LYS C 1 297 ? 20.119 -28.557 -32.491 1.00 65.28 294 LYS B CA 1
ATOM 9276 C C . LYS C 1 297 ? 18.944 -28.364 -33.451 1.00 65.68 294 LYS B C 1
ATOM 9277 O O . LYS C 1 297 ? 18.393 -27.268 -33.552 1.00 66.74 294 LYS B O 1
ATOM 9283 N N . LYS C 1 298 ? 18.566 -29.446 -34.128 1.00 65.16 295 LYS B N 1
ATOM 9284 C CA . LYS C 1 298 ? 17.440 -29.484 -35.068 1.00 65.63 295 LYS B CA 1
ATOM 9285 C C . LYS C 1 298 ? 16.298 -30.260 -34.401 1.00 64.95 295 LYS B C 1
ATOM 9286 O O . LYS C 1 298 ? 16.443 -31.449 -34.106 1.00 65.13 295 LYS B O 1
ATOM 9292 N N . GLU C 1 299 ? 15.184 -29.577 -34.138 1.00 64.90 296 GLU B N 1
ATOM 9293 C CA . GLU C 1 299 ? 13.983 -30.202 -33.572 1.00 64.73 296 GLU B CA 1
ATOM 9294 C C . GLU C 1 299 ? 12.937 -30.244 -34.675 1.00 64.53 296 GLU B C 1
ATOM 9295 O O . GLU C 1 299 ? 12.592 -29.203 -35.237 1.00 66.14 296 GLU B O 1
ATOM 9301 N N . ALA C 1 300 ? 12.436 -31.438 -34.982 1.00 63.01 297 ALA B N 1
ATOM 9302 C CA . ALA C 1 300 ? 11.587 -31.646 -36.158 1.00 62.64 297 ALA B CA 1
ATOM 9303 C C . ALA C 1 300 ? 10.492 -32.657 -35.901 1.00 62.79 297 ALA B C 1
ATOM 9304 O O . ALA C 1 300 ? 10.532 -33.395 -34.916 1.00 63.23 297 ALA B O 1
ATOM 9306 N N . ASP C 1 301 ? 9.517 -32.670 -36.810 1.00 63.16 298 ASP B N 1
ATOM 9307 C CA . ASP C 1 301 ? 8.441 -33.678 -36.849 1.00 63.05 298 ASP B CA 1
ATOM 9308 C C . ASP C 1 301 ? 7.615 -33.732 -35.565 1.00 64.02 298 ASP B C 1
ATOM 9309 O O . ASP C 1 301 ? 7.150 -34.797 -35.156 1.00 64.09 298 ASP B O 1
ATOM 9314 N N . TYR C 1 302 ? 7.423 -32.567 -34.954 1.00 65.29 299 TYR B N 1
ATOM 9315 C CA . TYR C 1 302 ? 6.892 -32.477 -33.588 1.00 66.50 299 TYR B CA 1
ATOM 9316 C C . TYR C 1 302 ? 5.398 -32.163 -33.501 1.00 68.31 299 TYR B C 1
ATOM 9317 O O . TYR C 1 302 ? 4.833 -32.184 -32.411 1.00 69.89 299 TYR B O 1
ATOM 9326 N N . SER C 1 303 ? 4.763 -31.869 -34.633 1.00 68.65 300 SER B N 1
ATOM 9327 C CA . SER C 1 303 ? 3.328 -31.584 -34.659 1.00 70.06 300 SER B CA 1
ATOM 9328 C C . SER C 1 303 ? 2.564 -32.893 -34.888 1.00 70.05 300 SER B C 1
ATOM 9329 O O . SER C 1 303 ? 2.634 -33.475 -35.972 1.00 69.50 300 SER B O 1
ATOM 9332 N N . TYR C 1 304 ? 1.854 -33.356 -33.860 1.00 70.72 301 TYR B N 1
ATOM 9333 C CA . TYR C 1 304 ? 1.141 -34.639 -33.908 1.00 71.15 301 TYR B CA 1
ATOM 9334 C C . TYR C 1 304 ? 0.076 -34.730 -32.824 1.00 72.50 301 TYR B C 1
ATOM 9335 O O . TYR C 1 304 ? 0.225 -34.154 -31.752 1.00 72.64 301 TYR B O 1
ATOM 9344 N N . GLY C 1 305 ? -0.982 -35.481 -33.115 1.00 73.62 302 GLY B N 1
ATOM 9345 C CA . GLY C 1 305 ? -2.036 -35.787 -32.152 1.00 74.91 302 GLY B CA 1
ATOM 9346 C C . GLY C 1 305 ? -2.034 -37.253 -31.782 1.00 74.57 302 GLY B C 1
ATOM 9347 O O . GLY C 1 305 ? -1.239 -38.039 -32.296 1.00 73.09 302 GLY B O 1
ATOM 9348 N N . MET C 1 306 ? -2.957 -37.607 -30.898 1.00 76.31 303 MET B N 1
ATOM 9349 C CA . MET C 1 306 ? -3.098 -38.967 -30.378 1.00 76.72 303 MET B CA 1
ATOM 9350 C C . MET C 1 306 ? -4.583 -39.322 -30.426 1.00 79.89 303 MET B C 1
ATOM 9351 O O . MET C 1 306 ? -5.420 -38.563 -29.935 1.00 81.97 303 MET B O 1
ATOM 9356 N N . LYS C 1 307 ? -4.903 -40.467 -31.027 1.00 81.05 304 LYS B N 1
ATOM 9357 C CA . LYS C 1 307 ? -6.295 -40.889 -31.238 1.00 84.17 304 LYS B CA 1
ATOM 9358 C C . LYS C 1 307 ? -7.028 -41.099 -29.918 1.00 86.74 304 LYS B C 1
ATOM 9359 O O . LYS C 1 307 ? -8.111 -40.549 -29.700 1.00 89.02 304 LYS B O 1
ATOM 9365 N N . GLU C 1 308 ? -6.419 -41.908 -29.059 1.00 86.61 305 GLU B N 1
ATOM 9366 C CA . GLU C 1 308 ? -6.844 -42.084 -27.674 1.00 88.50 305 GLU B CA 1
ATOM 9367 C C . GLU C 1 308 ? -5.744 -41.544 -26.750 1.00 86.66 305 GLU B C 1
ATOM 9368 O O . GLU C 1 308 ? -4.556 -41.801 -26.973 1.00 83.80 305 GLU B O 1
ATOM 9374 N N . VAL C 1 309 ? -6.155 -40.780 -25.735 1.00 87.71 306 VAL B N 1
ATOM 9375 C CA . VAL C 1 309 ? -5.246 -40.262 -24.687 1.00 86.12 306 VAL B CA 1
ATOM 9376 C C . VAL C 1 309 ? -5.444 -40.962 -23.334 1.00 87.51 306 VAL B C 1
ATOM 9377 O O . VAL C 1 309 ? -4.840 -40.578 -22.328 1.00 87.30 306 VAL B O 1
ATOM 9381 N N . CYS C 1 310 ? -6.287 -41.991 -23.324 1.00 88.94 307 CYS B N 1
ATOM 9382 C CA . CYS C 1 310 ? -6.458 -42.862 -22.170 1.00 90.14 307 CYS B CA 1
ATOM 9383 C C . CYS C 1 310 ? -7.129 -44.160 -22.596 1.00 91.84 307 CYS B C 1
ATOM 9384 O O . CYS C 1 310 ? -7.633 -44.284 -23.721 1.00 92.05 307 CYS B O 1
ATOM 9387 N N . GLY C 1 311 ? -7.126 -45.123 -21.686 1.00 92.93 308 GLY B N 1
ATOM 9388 C CA . GLY C 1 311 ? -7.708 -46.427 -21.953 1.00 94.59 308 GLY B CA 1
ATOM 9389 C C . GLY C 1 311 ? -7.725 -47.300 -20.726 1.00 96.10 308 GLY B C 1
ATOM 9390 O O . GLY C 1 311 ? -7.390 -46.851 -19.626 1.00 95.92 308 GLY B O 1
ATOM 9391 N N . ASP C 1 312 ? -8.121 -48.553 -20.921 1.00 97.85 309 ASP B N 1
ATOM 9392 C CA . ASP C 1 312 ? -8.089 -49.537 -19.849 1.00 99.85 309 ASP B CA 1
ATOM 9393 C C . ASP C 1 312 ? -6.639 -49.740 -19.438 1.00 97.49 309 ASP B C 1
ATOM 9394 O O . ASP C 1 312 ? -5.808 -50.140 -20.254 1.00 95.44 309 ASP B O 1
ATOM 9399 N N . SER C 1 313 ? -6.353 -49.398 -18.182 1.00 98.22 310 SER B N 1
ATOM 9400 C CA . SER C 1 313 ? -5.017 -49.493 -17.567 1.00 96.37 310 SER B CA 1
ATOM 9401 C C . SER C 1 313 ? -3.952 -48.497 -18.080 1.00 93.12 310 SER B C 1
ATOM 9402 O O . SER C 1 313 ? -2.764 -48.678 -17.798 1.00 91.41 310 SER B O 1
ATOM 9405 N N . PHE C 1 314 ? -4.354 -47.445 -18.803 1.00 92.48 311 PHE B N 1
ATOM 9406 C CA . PHE C 1 314 ? -3.401 -46.380 -19.180 1.00 89.40 311 PHE B CA 1
ATOM 9407 C C . PHE C 1 314 ? -3.993 -44.992 -19.393 1.00 89.30 311 PHE B C 1
ATOM 9408 O O . PHE C 1 314 ? -5.188 -44.824 -19.620 1.00 91.47 311 PHE B O 1
ATOM 9416 N N . VAL C 1 315 ? -3.095 -44.015 -19.329 1.00 87.22 312 VAL B N 1
ATOM 9417 C CA . VAL C 1 315 ? -3.382 -42.617 -19.634 1.00 87.32 312 VAL B CA 1
ATOM 9418 C C . VAL C 1 315 ? -2.117 -42.000 -20.244 1.00 84.31 312 VAL B C 1
ATOM 9419 O O . VAL C 1 315 ? -1.008 -42.440 -19.935 1.00 83.06 312 VAL B O 1
ATOM 9423 N N . LEU C 1 316 ? -2.290 -41.004 -21.113 1.00 83.41 313 LEU B N 1
ATOM 9424 C CA . LEU C 1 316 ? -1.168 -40.283 -21.731 1.00 80.58 313 LEU B CA 1
ATOM 9425 C C . LEU C 1 316 ? -1.194 -38.814 -21.311 1.00 81.15 313 LEU B C 1
ATOM 9426 O O . LEU C 1 316 ? -2.260 -38.196 -21.308 1.00 82.99 313 LEU B O 1
ATOM 9431 N N . ILE C 1 317 ? -0.024 -38.265 -20.970 1.00 79.72 314 ILE B N 1
ATOM 9432 C CA . ILE C 1 317 ? 0.108 -36.857 -20.532 1.00 80.28 314 ILE B CA 1
ATOM 9433 C C . ILE C 1 317 ? 1.241 -36.102 -21.239 1.00 77.78 314 ILE B C 1
ATOM 9434 O O . ILE C 1 317 ? 2.230 -36.699 -21.664 1.00 75.92 314 ILE B O 1
ATOM 9439 N N . GLY C 1 318 ? 1.081 -34.783 -21.339 1.00 78.17 315 GLY B N 1
ATOM 9440 C CA . GLY C 1 318 ? 2.060 -33.904 -21.982 1.00 76.59 315 GLY B CA 1
ATOM 9441 C C . GLY C 1 318 ? 2.256 -34.213 -23.457 1.00 75.26 315 GLY B C 1
ATOM 9442 O O . GLY C 1 318 ? 1.311 -34.596 -24.145 1.00 76.27 315 GLY B O 1
ATOM 9443 N N . ASP C 1 319 ? 3.494 -34.062 -23.928 1.00 73.57 316 ASP B N 1
ATOM 9444 C CA . ASP C 1 319 ? 3.885 -34.392 -25.312 1.00 71.93 316 ASP B CA 1
ATOM 9445 C C . ASP C 1 319 ? 3.503 -35.801 -25.777 1.00 71.31 316 ASP B C 1
ATOM 9446 O O . ASP C 1 319 ? 3.295 -36.009 -26.965 1.00 71.20 316 ASP B O 1
ATOM 9451 N N . ALA C 1 320 ? 3.423 -36.759 -24.855 1.00 71.48 317 ALA B N 1
ATOM 9452 C CA . ALA C 1 320 ? 2.988 -38.125 -25.181 1.00 71.67 317 ALA B CA 1
ATOM 9453 C C . ALA C 1 320 ? 1.535 -38.219 -25.656 1.00 73.27 317 ALA B C 1
ATOM 9454 O O . ALA C 1 320 ? 1.180 -39.169 -26.353 1.00 73.20 317 ALA B O 1
ATOM 9456 N N . ALA C 1 321 ? 0.709 -37.258 -25.244 1.00 75.03 318 ALA B N 1
ATOM 9457 C CA . ALA C 1 321 ? -0.686 -37.142 -25.689 1.00 76.96 318 ALA B CA 1
ATOM 9458 C C . ALA C 1 321 ? -0.887 -36.178 -26.865 1.00 76.63 318 ALA B C 1
ATOM 9459 O O . ALA C 1 321 ? -1.846 -36.329 -27.619 1.00 77.93 318 ALA B O 1
ATOM 9461 N N . ARG C 1 322 ? -0.011 -35.184 -27.008 1.00 75.28 319 ARG B N 1
ATOM 9462 C CA . ARG C 1 322 ? -0.175 -34.149 -28.030 1.00 75.60 319 ARG B CA 1
ATOM 9463 C C . ARG C 1 322 ? 0.979 -33.158 -28.030 1.00 74.33 319 ARG B C 1
ATOM 9464 O O . ARG C 1 322 ? 1.484 -32.795 -26.973 1.00 74.80 319 ARG B O 1
ATOM 9472 N N . PHE C 1 323 ? 1.368 -32.704 -29.219 1.00 73.30 320 PHE B N 1
ATOM 9473 C CA . PHE C 1 323 ? 2.090 -31.434 -29.363 1.00 73.05 320 PHE B CA 1
ATOM 9474 C C . PHE C 1 323 ? 1.760 -30.772 -30.699 1.00 73.62 320 PHE B C 1
ATOM 9475 O O . PHE C 1 323 ? 1.501 -31.459 -31.689 1.00 73.76 320 PHE B O 1
ATOM 9483 N N . VAL C 1 324 ? 1.763 -29.438 -30.708 1.00 74.74 321 VAL B N 1
ATOM 9484 C CA . VAL C 1 324 ? 1.405 -28.649 -31.896 1.00 75.26 321 VAL B CA 1
ATOM 9485 C C . VAL C 1 324 ? 2.610 -27.849 -32.393 1.00 74.28 321 VAL B C 1
ATOM 9486 O O . VAL C 1 324 ? 3.167 -28.158 -33.445 1.00 73.31 321 VAL B O 1
ATOM 9490 N N . ASP C 1 325 ? 3.017 -26.841 -31.623 1.00 75.17 322 ASP B N 1
ATOM 9491 C CA . ASP C 1 325 ? 4.008 -25.845 -32.064 1.00 75.01 322 ASP B CA 1
ATOM 9492 C C . ASP C 1 325 ? 4.384 -24.926 -30.887 1.00 76.69 322 ASP B C 1
ATOM 9493 O O . ASP C 1 325 ? 3.547 -24.716 -30.005 1.00 78.58 322 ASP B O 1
ATOM 9498 N N . PRO C 1 326 ? 5.619 -24.359 -30.870 1.00 76.74 323 PRO B N 1
ATOM 9499 C CA . PRO C 1 326 ? 6.057 -23.603 -29.700 1.00 78.53 323 PRO B CA 1
ATOM 9500 C C . PRO C 1 326 ? 6.003 -22.073 -29.834 1.00 81.81 323 PRO B C 1
ATOM 9501 O O . PRO C 1 326 ? 6.938 -21.387 -29.411 1.00 82.69 323 PRO B O 1
ATOM 9505 N N . ILE C 1 327 ? 4.907 -21.539 -30.368 1.00 84.45 324 ILE B N 1
ATOM 9506 C CA . ILE C 1 327 ? 4.791 -20.080 -30.575 1.00 87.32 324 ILE B CA 1
ATOM 9507 C C . ILE C 1 327 ? 4.513 -19.404 -29.244 1.00 89.53 324 ILE B C 1
ATOM 9508 O O . ILE C 1 327 ? 5.133 -18.397 -28.910 1.00 91.26 324 ILE B O 1
ATOM 9513 N N . PHE C 1 328 ? 3.559 -19.965 -28.506 1.00 90.23 325 PHE B N 1
ATOM 9514 C CA . PHE C 1 328 ? 3.087 -19.387 -27.251 1.00 92.27 325 PHE B CA 1
ATOM 9515 C C . PHE C 1 328 ? 3.737 -20.002 -26.019 1.00 91.45 325 PHE B C 1
ATOM 9516 O O . PHE C 1 328 ? 3.353 -19.679 -24.895 1.00 93.69 325 PHE B O 1
ATOM 9524 N N . SER C 1 329 ? 4.718 -20.883 -26.238 1.00 89.07 326 SER B N 1
ATOM 9525 C CA . SER C 1 329 ? 5.611 -21.367 -25.178 1.00 87.78 326 SER B CA 1
ATOM 9526 C C . SER C 1 329 ? 4.828 -21.992 -24.014 1.00 88.27 326 SER B C 1
ATOM 9527 O O . SER C 1 329 ? 5.077 -21.702 -22.836 1.00 89.41 326 SER B O 1
ATOM 9530 N N . SER C 1 330 ? 3.887 -22.860 -24.382 1.00 87.40 327 SER B N 1
ATOM 9531 C CA . SER C 1 330 ? 2.877 -23.404 -23.468 1.00 88.32 327 SER B CA 1
ATOM 9532 C C . SER C 1 330 ? 2.963 -24.917 -23.221 1.00 85.61 327 SER B C 1
ATOM 9533 O O . SER C 1 330 ? 2.222 -25.445 -22.393 1.00 86.49 327 SER B O 1
ATOM 9536 N N . GLY C 1 331 ? 3.851 -25.613 -23.924 1.00 82.38 328 GLY B N 1
ATOM 9537 C CA . GLY C 1 331 ? 3.927 -27.075 -23.845 1.00 80.32 328 GLY B CA 1
ATOM 9538 C C . GLY C 1 331 ? 4.323 -27.631 -22.487 1.00 79.84 328 GLY B C 1
ATOM 9539 O O . GLY C 1 331 ? 3.960 -28.760 -22.147 1.00 79.84 328 GLY B O 1
ATOM 9540 N N . VAL C 1 332 ? 5.076 -26.847 -21.719 1.00 79.68 329 VAL B N 1
ATOM 9541 C CA . VAL C 1 332 ? 5.360 -27.163 -20.318 1.00 79.75 329 VAL B CA 1
ATOM 9542 C C . VAL C 1 332 ? 4.090 -26.986 -19.488 1.00 82.61 329 VAL B C 1
ATOM 9543 O O . VAL C 1 332 ? 3.727 -27.862 -18.700 1.00 82.85 329 VAL B O 1
ATOM 9547 N N . SER C 1 333 ? 3.442 -25.836 -19.663 1.00 84.61 330 SER B N 1
ATOM 9548 C CA . SER C 1 333 ? 2.158 -25.538 -19.020 1.00 87.58 330 SER B CA 1
ATOM 9549 C C . SER C 1 333 ? 1.076 -26.597 -19.297 1.00 87.87 330 SER B C 1
ATOM 9550 O O . SER C 1 333 ? 0.284 -26.912 -18.409 1.00 89.84 330 SER B O 1
ATOM 9553 N N . VAL C 1 334 ? 1.050 -27.137 -20.516 1.00 86.06 331 VAL B N 1
ATOM 9554 C CA . VAL C 1 334 ? 0.150 -28.251 -20.864 1.00 86.23 331 VAL B CA 1
ATOM 9555 C C . VAL C 1 334 ? 0.582 -29.553 -20.169 1.00 85.52 331 VAL B C 1
ATOM 9556 O O . VAL C 1 334 ? -0.267 -30.339 -19.756 1.00 86.55 331 VAL B O 1
ATOM 9560 N N . ALA C 1 335 ? 1.892 -29.776 -20.059 1.00 84.06 332 ALA B N 1
ATOM 9561 C CA . ALA C 1 335 ? 2.443 -30.966 -19.389 1.00 83.52 332 ALA B CA 1
ATOM 9562 C C . ALA C 1 335 ? 2.174 -30.985 -17.882 1.00 86.14 332 ALA B C 1
ATOM 9563 O O . ALA C 1 335 ? 1.825 -32.029 -17.324 1.00 86.71 332 ALA B O 1
ATOM 9565 N N . LEU C 1 336 ? 2.352 -29.834 -17.234 1.00 87.90 333 LEU B N 1
ATOM 9566 C CA . LEU C 1 336 ? 2.052 -29.681 -15.805 1.00 90.56 333 LEU B CA 1
ATOM 9567 C C . LEU C 1 336 ? 0.555 -29.850 -15.517 1.00 93.51 333 LEU B C 1
ATOM 9568 O O . LEU C 1 336 ? 0.170 -30.601 -14.616 1.00 95.16 333 LEU B O 1
ATOM 9573 N N . ASN C 1 337 ? -0.271 -29.148 -16.290 1.00 94.33 334 ASN B N 1
ATOM 9574 C CA . ASN C 1 337 ? -1.728 -29.150 -16.097 1.00 97.20 334 ASN B CA 1
ATOM 9575 C C . ASN C 1 337 ? -2.442 -30.446 -16.503 1.00 97.55 334 ASN B C 1
ATOM 9576 O O . ASN C 1 337 ? -3.468 -30.792 -15.914 1.00 100.92 334 ASN B O 1
ATOM 9581 N N . SER C 1 338 ? -1.924 -31.145 -17.511 1.00 95.19 335 SER B N 1
ATOM 9582 C CA . SER C 1 338 ? -2.469 -32.454 -17.908 1.00 94.85 335 SER B CA 1
ATOM 9583 C C . SER C 1 338 ? -2.210 -33.520 -16.839 1.00 95.31 335 SER B C 1
ATOM 9584 O O . SER C 1 338 ? -3.046 -34.398 -16.621 1.00 96.88 335 SER B O 1
ATOM 9587 N N . ALA C 1 339 ? -1.050 -33.431 -16.186 1.00 94.02 336 ALA B N 1
ATOM 9588 C CA . ALA C 1 339 ? -0.701 -34.302 -15.059 1.00 94.51 336 ALA B CA 1
ATOM 9589 C C . ALA C 1 339 ? -1.577 -34.036 -13.838 1.00 97.82 336 ALA B C 1
ATOM 9590 O O . ALA C 1 339 ? -1.966 -34.969 -13.138 1.00 99.18 336 ALA B O 1
ATOM 9592 N N . ARG C 1 340 ? -1.862 -32.758 -13.589 1.00 99.26 337 ARG B N 1
ATOM 9593 C CA . ARG C 1 340 ? -2.766 -32.329 -12.517 1.00 102.68 337 ARG B CA 1
ATOM 9594 C C . ARG C 1 340 ? -4.144 -32.966 -12.649 1.00 104.29 337 ARG B C 1
ATOM 9595 O O . ARG C 1 340 ? -4.658 -33.555 -11.698 1.00 106.18 337 ARG B O 1
ATOM 9603 N N . ILE C 1 341 ? -4.726 -32.836 -13.835 1.00 103.48 338 ILE B N 1
ATOM 9604 C CA . ILE C 1 341 ? -6.090 -33.299 -14.091 1.00 105.28 338 ILE B CA 1
ATOM 9605 C C . ILE C 1 341 ? -6.125 -34.826 -14.080 1.00 104.59 338 ILE B C 1
ATOM 9606 O O . ILE C 1 341 ? -6.929 -35.428 -13.365 1.00 106.78 338 ILE B O 1
ATOM 9611 N N . ALA C 1 342 ? -5.243 -35.433 -14.871 1.00 101.83 339 ALA B N 1
ATOM 9612 C CA . ALA C 1 342 ? -5.119 -36.896 -14.942 1.00 101.64 339 ALA B CA 1
ATOM 9613 C C . ALA C 1 342 ? -4.859 -37.553 -13.579 1.00 103.34 339 ALA B C 1
ATOM 9614 O O . ALA C 1 342 ? -5.441 -38.597 -13.288 1.00 104.67 339 ALA B O 1
ATOM 9616 N N . SER C 1 343 ? -4.009 -36.942 -12.749 1.00 103.61 340 SER B N 1
ATOM 9617 C CA . SER C 1 343 ? -3.803 -37.418 -11.363 1.00 105.59 340 SER B CA 1
ATOM 9618 C C . SER C 1 343 ? -5.107 -37.376 -10.564 1.00 109.92 340 SER B C 1
ATOM 9619 O O . SER C 1 343 ? -5.427 -38.329 -9.856 1.00 112.10 340 SER B O 1
ATOM 9622 N N . GLY C 1 344 ? -5.865 -36.289 -10.719 1.00 111.65 341 GLY B N 1
ATOM 9623 C CA . GLY C 1 344 ? -7.193 -36.134 -10.101 1.00 115.27 341 GLY B CA 1
ATOM 9624 C C . GLY C 1 344 ? -8.152 -37.288 -10.355 1.00 116.58 341 GLY B C 1
ATOM 9625 O O . GLY C 1 344 ? -8.985 -37.608 -9.505 1.00 120.20 341 GLY B O 1
ATOM 9626 N N . ASP C 1 345 ? -8.028 -37.903 -11.529 1.00 114.08 342 ASP B N 1
ATOM 9627 C CA . ASP C 1 345 ? -8.784 -39.103 -11.897 1.00 115.08 342 ASP B CA 1
ATOM 9628 C C . ASP C 1 345 ? -8.084 -40.414 -11.522 1.00 113.25 342 ASP B C 1
ATOM 9629 O O . ASP C 1 345 ? -8.755 -41.413 -11.257 1.00 114.74 342 ASP B O 1
ATOM 9634 N N . ILE C 1 346 ? -6.751 -40.419 -11.529 1.00 109.90 343 ILE B N 1
ATOM 9635 C CA . ILE C 1 346 ? -5.961 -41.583 -11.084 1.00 108.60 343 ILE B CA 1
ATOM 9636 C C . ILE C 1 346 ? -6.111 -41.807 -9.577 1.00 111.28 343 ILE B C 1
ATOM 9637 O O . ILE C 1 346 ? -6.275 -42.942 -9.128 1.00 112.39 343 ILE B O 1
ATOM 9642 N N . ILE C 1 347 ? -6.040 -40.719 -8.814 1.00 112.40 344 ILE B N 1
ATOM 9643 C CA . ILE C 1 347 ? -6.229 -40.745 -7.359 1.00 115.45 344 ILE B CA 1
ATOM 9644 C C . ILE C 1 347 ? -7.598 -41.345 -7.010 1.00 119.83 344 ILE B C 1
ATOM 9645 O O . ILE C 1 347 ? -7.711 -42.130 -6.070 1.00 121.35 344 ILE B O 1
ATOM 9650 N N . GLU C 1 348 ? -8.625 -40.967 -7.769 1.00 122.34 345 GLU B N 1
ATOM 9651 C CA . GLU C 1 348 ? -9.967 -41.541 -7.613 1.00 126.88 345 GLU B CA 1
ATOM 9652 C C . GLU C 1 348 ? -10.051 -42.982 -8.139 1.00 126.39 345 GLU B C 1
ATOM 9653 O O . GLU C 1 348 ? -10.743 -43.816 -7.553 1.00 129.81 345 GLU B O 1
ATOM 9659 N N . ALA C 1 349 ? -9.351 -43.260 -9.238 1.00 123.14 346 ALA B N 1
ATOM 9660 C CA . ALA C 1 349 ? -9.294 -44.606 -9.833 1.00 122.64 346 ALA B CA 1
ATOM 9661 C C . ALA C 1 349 ? -8.704 -45.672 -8.900 1.00 123.33 346 ALA B C 1
ATOM 9662 O O . ALA C 1 349 ? -9.238 -46.781 -8.821 1.00 125.19 346 ALA B O 1
ATOM 9664 N N . VAL C 1 350 ? -7.611 -45.339 -8.210 1.00 122.00 347 VAL B N 1
ATOM 9665 C CA . VAL C 1 350 ? -6.971 -46.280 -7.264 1.00 122.78 347 VAL B CA 1
ATOM 9666 C C . VAL C 1 350 ? -7.828 -46.578 -6.023 1.00 127.12 347 VAL B C 1
ATOM 9667 O O . VAL C 1 350 ? -7.836 -47.709 -5.530 1.00 128.01 347 VAL B O 1
ATOM 9671 N N . LYS C 1 351 ? -8.543 -45.560 -5.541 1.00 129.69 348 LYS B N 1
ATOM 9672 C CA . LYS C 1 351 ? -9.453 -45.669 -4.391 1.00 134.20 348 LYS B CA 1
ATOM 9673 C C . LYS C 1 351 ? -10.628 -46.603 -4.696 1.00 136.80 348 LYS B C 1
ATOM 9674 O O . LYS C 1 351 ? -10.959 -47.478 -3.893 1.00 139.78 348 LYS B O 1
ATOM 9680 N N . ASN C 1 352 ? -11.256 -46.393 -5.852 1.00 135.76 349 ASN B N 1
ATOM 9681 C CA . ASN C 1 352 ? -12.327 -47.270 -6.351 1.00 137.77 349 ASN B CA 1
ATOM 9682 C C . ASN C 1 352 ? -11.835 -48.610 -6.924 1.00 135.88 349 ASN B C 1
ATOM 9683 O O . ASN C 1 352 ? -12.625 -49.545 -7.075 1.00 138.13 349 ASN B O 1
ATOM 9688 N N . ASN C 1 353 ? -10.543 -48.680 -7.250 1.00 132.00 350 ASN B N 1
ATOM 9689 C CA . ASN C 1 353 ? -9.888 -49.878 -7.806 1.00 130.22 350 ASN B CA 1
ATOM 9690 C C . ASN C 1 353 ? -10.470 -50.242 -9.181 1.00 130.08 350 ASN B C 1
ATOM 9691 O O . ASN C 1 353 ? -10.755 -51.407 -9.480 1.00 131.51 350 ASN B O 1
ATOM 9696 N N . ASP C 1 354 ? -10.622 -49.210 -10.007 1.00 128.55 351 ASP B N 1
ATOM 9697 C CA . ASP C 1 354 ? -11.255 -49.299 -11.318 1.00 128.31 351 ASP B CA 1
ATOM 9698 C C . ASP C 1 354 ? -10.371 -48.519 -12.295 1.00 124.44 351 ASP B C 1
ATOM 9699 O O . ASP C 1 354 ? -10.322 -47.286 -12.252 1.00 123.33 351 ASP B O 1
ATOM 9704 N N . PHE C 1 355 ? -9.657 -49.256 -13.147 1.00 122.69 352 PHE B N 1
ATOM 9705 C CA . PHE C 1 355 ? -8.722 -48.681 -14.125 1.00 119.24 352 PHE B CA 1
ATOM 9706 C C . PHE C 1 355 ? -9.157 -48.967 -15.566 1.00 119.19 352 PHE B C 1
ATOM 9707 O O . PHE C 1 355 ? -8.328 -49.282 -16.424 1.00 116.31 352 PHE B O 1
ATOM 9715 N N . SER C 1 356 ? -10.460 -48.854 -15.821 1.00 122.56 353 SER B N 1
ATOM 9716 C CA . SER C 1 356 ? -11.017 -48.948 -17.175 1.00 122.67 353 SER B CA 1
ATOM 9717 C C . SER C 1 356 ? -11.056 -47.548 -17.796 1.00 121.48 353 SER B C 1
ATOM 9718 O O . SER C 1 356 ? -10.670 -46.572 -17.150 1.00 121.55 353 SER B O 1
ATOM 9721 N N . LYS C 1 357 ? -11.515 -47.455 -19.045 1.00 121.20 354 LYS B N 1
ATOM 9722 C CA . LYS C 1 357 ? -11.715 -46.152 -19.716 1.00 120.46 354 LYS B CA 1
ATOM 9723 C C . LYS C 1 357 ? -12.565 -45.168 -18.908 1.00 123.00 354 LYS B C 1
ATOM 9724 O O . LYS C 1 357 ? -12.293 -43.966 -18.912 1.00 122.22 354 LYS B O 1
ATOM 9730 N N . SER C 1 358 ? -13.587 -45.692 -18.233 1.00 126.41 355 SER B N 1
ATOM 9731 C CA . SER C 1 358 ? -14.531 -44.897 -17.445 1.00 129.54 355 SER B CA 1
ATOM 9732 C C . SER C 1 358 ? -13.850 -43.913 -16.495 1.00 128.72 355 SER B C 1
ATOM 9733 O O . SER C 1 358 ? -14.115 -42.717 -16.552 1.00 129.23 355 SER B O 1
ATOM 9736 N N . SER C 1 359 ? -12.961 -44.428 -15.648 1.00 127.70 356 SER B N 1
ATOM 9737 C CA . SER C 1 359 ? -12.277 -43.624 -14.617 1.00 127.22 356 SER B CA 1
ATOM 9738 C C . SER C 1 359 ? -11.513 -42.404 -15.145 1.00 124.26 356 SER B C 1
ATOM 9739 O O . SER C 1 359 ? -11.409 -41.396 -14.448 1.00 124.58 356 SER B O 1
ATOM 9742 N N . PHE C 1 360 ? -11.003 -42.493 -16.373 1.00 121.65 357 PHE B N 1
ATOM 9743 C CA . PHE C 1 360 ? -10.232 -41.405 -16.994 1.00 118.72 357 PHE B CA 1
ATOM 9744 C C . PHE C 1 360 ? -11.046 -40.556 -17.978 1.00 119.27 357 PHE B C 1
ATOM 9745 O O . PHE C 1 360 ? -10.474 -39.915 -18.861 1.00 117.13 357 PHE B O 1
ATOM 9753 N N . THR C 1 361 ? -12.370 -40.539 -17.808 1.00 122.93 358 THR B N 1
ATOM 9754 C CA . THR C 1 361 ? -13.277 -39.814 -18.712 1.00 124.05 358 THR B CA 1
ATOM 9755 C C . THR C 1 361 ? -13.245 -38.290 -18.524 1.00 124.04 358 THR B C 1
ATOM 9756 O O . THR C 1 361 ? -13.431 -37.547 -19.489 1.00 123.38 358 THR B O 1
ATOM 9760 N N . HIS C 1 362 ? -13.028 -37.835 -17.290 1.00 125.03 359 HIS B N 1
ATOM 9761 C CA . HIS C 1 362 ? -12.957 -36.395 -16.995 1.00 125.13 359 HIS B CA 1
ATOM 9762 C C . HIS C 1 362 ? -11.673 -35.768 -17.540 1.00 121.27 359 HIS B C 1
ATOM 9763 O O . HIS C 1 362 ? -11.712 -34.668 -18.097 1.00 120.92 359 HIS B O 1
ATOM 9770 N N . TYR C 1 363 ? -10.547 -36.462 -17.369 1.00 118.57 360 TYR B N 1
ATOM 9771 C CA . TYR C 1 363 ? -9.264 -36.008 -17.916 1.00 115.25 360 TYR B CA 1
ATOM 9772 C C . TYR C 1 363 ? -9.349 -35.869 -19.433 1.00 114.05 360 TYR B C 1
ATOM 9773 O O . TYR C 1 363 ? -9.050 -34.806 -19.977 1.00 113.06 360 TYR B O 1
ATOM 9782 N N . GLU C 1 364 ? -9.760 -36.957 -20.084 1.00 114.18 361 GLU B N 1
ATOM 9783 C CA . GLU C 1 364 ? -10.068 -36.991 -21.521 1.00 113.30 361 GLU B CA 1
ATOM 9784 C C . GLU C 1 364 ? -10.868 -35.764 -21.955 1.00 115.07 361 GLU B C 1
ATOM 9785 O O . GLU C 1 364 ? -10.519 -35.100 -22.927 1.00 112.93 361 GLU B O 1
ATOM 9791 N N . GLY C 1 365 ? -11.937 -35.481 -21.215 1.00 119.19 362 GLY B N 1
ATOM 9792 C CA . GLY C 1 365 ? -12.796 -34.324 -21.464 1.00 122.00 362 GLY B CA 1
ATOM 9793 C C . GLY C 1 365 ? -12.080 -32.989 -21.378 1.00 121.66 362 GLY B C 1
ATOM 9794 O O . GLY C 1 365 ? -12.218 -32.153 -22.270 1.00 120.91 362 GLY B O 1
ATOM 9795 N N . MET C 1 366 ? -11.305 -32.802 -20.310 1.00 122.33 363 MET B N 1
ATOM 9796 C CA . MET C 1 366 ? -10.582 -31.545 -20.068 1.00 122.28 363 MET B CA 1
ATOM 9797 C C . MET C 1 366 ? -9.396 -31.369 -21.012 1.00 118.12 363 MET B C 1
ATOM 9798 O O . MET C 1 366 ? -9.195 -30.282 -21.559 1.00 117.53 363 MET B O 1
ATOM 9803 N N . ILE C 1 367 ? -8.615 -32.433 -21.195 1.00 115.44 364 ILE B N 1
ATOM 9804 C CA . ILE C 1 367 ? -7.405 -32.366 -22.020 1.00 112.16 364 ILE B CA 1
ATOM 9805 C C . ILE C 1 367 ? -7.716 -32.151 -23.506 1.00 111.77 364 ILE B C 1
ATOM 9806 O O . ILE C 1 367 ? -7.053 -31.349 -24.159 1.00 110.40 364 ILE B O 1
ATOM 9811 N N . ARG C 1 368 ? -8.725 -32.853 -24.025 1.00 113.09 365 ARG B N 1
ATOM 9812 C CA . ARG C 1 368 ? -9.173 -32.656 -25.409 1.00 112.70 365 ARG B CA 1
ATOM 9813 C C . ARG C 1 368 ? -9.687 -31.228 -25.632 1.00 114.63 365 ARG B C 1
ATOM 9814 O O . ARG C 1 368 ? -9.457 -30.646 -26.692 1.00 113.95 365 ARG B O 1
ATOM 9822 N N . ASN C 1 369 ? -10.366 -30.676 -24.626 1.00 117.39 366 ASN B N 1
ATOM 9823 C CA . ASN C 1 369 ? -10.861 -29.289 -24.670 1.00 119.45 366 ASN B CA 1
ATOM 9824 C C . ASN C 1 369 ? -9.720 -28.268 -24.576 1.00 117.20 366 ASN B C 1
ATOM 9825 O O . ASN C 1 369 ? -9.773 -27.211 -25.207 1.00 116.76 366 ASN B O 1
ATOM 9830 N N . GLY C 1 370 ? -8.706 -28.589 -23.772 1.00 115.35 367 GLY B N 1
ATOM 9831 C CA . GLY C 1 370 ? -7.500 -27.767 -23.656 1.00 113.53 367 GLY B CA 1
ATOM 9832 C C . GLY C 1 370 ? -6.677 -27.756 -24.930 1.00 110.95 367 GLY B C 1
ATOM 9833 O O . GLY C 1 370 ? -6.276 -26.697 -25.412 1.00 110.52 367 GLY B O 1
ATOM 9834 N N . ILE C 1 371 ? -6.428 -28.945 -25.470 1.00 109.32 368 ILE B N 1
ATOM 9835 C CA . ILE C 1 371 ? -5.711 -29.103 -26.735 1.00 107.05 368 ILE B CA 1
ATOM 9836 C C . ILE C 1 371 ? -6.454 -28.431 -27.892 1.00 109.35 368 ILE B C 1
ATOM 9837 O O . ILE C 1 371 ? -5.841 -27.694 -28.660 1.00 108.31 368 ILE B O 1
ATOM 9842 N N . LYS C 1 372 ? -7.757 -28.689 -28.010 1.00 112.98 369 LYS B N 1
ATOM 9843 C CA . LYS C 1 372 ? -8.584 -28.117 -29.086 1.00 115.93 369 LYS B CA 1
ATOM 9844 C C . LYS C 1 372 ? -8.415 -26.600 -29.183 1.00 117.61 369 LYS B C 1
ATOM 9845 O O . LYS C 1 372 ? -8.110 -26.072 -30.254 1.00 117.48 369 LYS B O 1
ATOM 9851 N N . ASN C 1 373 ? -8.615 -25.916 -28.060 1.00 120.03 370 ASN B N 1
ATOM 9852 C CA . ASN C 1 373 ? -8.450 -24.459 -27.994 1.00 121.80 370 ASN B CA 1
ATOM 9853 C C . ASN C 1 373 ? -6.995 -24.007 -28.178 1.00 119.30 370 ASN B C 1
ATOM 9854 O O . ASN C 1 373 ? -6.746 -22.941 -28.744 1.00 120.20 370 ASN B O 1
ATOM 9859 N N . TRP C 1 374 ? -6.050 -24.810 -27.689 1.00 116.81 371 TRP B N 1
ATOM 9860 C CA . TRP C 1 374 ? -4.614 -24.564 -27.899 1.00 114.36 371 TRP B CA 1
ATOM 9861 C C . TRP C 1 374 ? -4.190 -24.797 -29.360 1.00 111.19 371 TRP B C 1
ATOM 9862 O O . TRP C 1 374 ? -3.297 -24.116 -29.868 1.00 109.89 371 TRP B O 1
ATOM 9873 N N . TYR C 1 375 ? -4.839 -25.756 -30.019 1.00 109.79 372 TYR B N 1
ATOM 9874 C CA . TYR C 1 375 ? -4.616 -26.051 -31.437 1.00 107.17 372 TYR B CA 1
ATOM 9875 C C . TYR C 1 375 ? -5.150 -24.922 -32.318 1.00 107.75 372 TYR B C 1
ATOM 9876 O O . TYR C 1 375 ? -4.416 -24.384 -33.148 1.00 107.36 372 TYR B O 1
ATOM 9885 N N . GLU C 1 376 ? -6.422 -24.576 -32.122 1.00 108.62 373 GLU B N 1
ATOM 9886 C CA . GLU C 1 376 ? -7.096 -23.510 -32.883 1.00 109.75 373 GLU B CA 1
ATOM 9887 C C . GLU C 1 376 ? -6.360 -22.170 -32.852 1.00 109.05 373 GLU B C 1
ATOM 9888 O O . GLU C 1 376 ? -6.261 -21.488 -33.868 1.00 109.55 373 GLU B O 1
ATOM 9894 N N . PHE C 1 377 ? -5.854 -21.803 -31.680 1.00 108.18 374 PHE B N 1
ATOM 9895 C CA . PHE C 1 377 ? -5.163 -20.525 -31.485 1.00 108.07 374 PHE B CA 1
ATOM 9896 C C . PHE C 1 377 ? -3.845 -20.460 -32.273 1.00 104.82 374 PHE B C 1
ATOM 9897 O O . PHE C 1 377 ? -3.493 -19.412 -32.820 1.00 104.99 374 PHE B O 1
ATOM 9905 N N . ILE C 1 378 ? -3.140 -21.589 -32.336 1.00 101.61 375 ILE B N 1
ATOM 9906 C CA . ILE C 1 378 ? -1.907 -21.724 -33.130 1.00 98.40 375 ILE B CA 1
ATOM 9907 C C . ILE C 1 378 ? -2.182 -21.682 -34.647 1.00 97.94 375 ILE B C 1
ATOM 9908 O O . ILE C 1 378 ? -1.377 -21.126 -35.402 1.00 97.41 375 ILE B O 1
ATOM 9913 N N . THR C 1 379 ? -3.300 -22.264 -35.086 1.00 98.07 376 THR B N 1
ATOM 9914 C CA . THR C 1 379 ? -3.690 -22.215 -36.508 1.00 98.16 376 THR B CA 1
ATOM 9915 C C . THR C 1 379 ? -4.018 -20.795 -36.979 1.00 99.94 376 THR B C 1
ATOM 9916 O O . THR C 1 379 ? -3.745 -20.442 -38.126 1.00 99.64 376 THR B O 1
ATOM 9920 N N . LEU C 1 380 ? -4.597 -19.994 -36.089 1.00 102.21 377 LEU B N 1
ATOM 9921 C CA . LEU C 1 380 ? -4.942 -18.602 -36.394 1.00 104.81 377 LEU B CA 1
ATOM 9922 C C . LEU C 1 380 ? -3.742 -17.654 -36.375 1.00 104.61 377 LEU B C 1
ATOM 9923 O O . LEU C 1 380 ? -3.765 -16.627 -37.053 1.00 106.52 377 LEU B O 1
ATOM 9928 N N . TYR C 1 381 ? -2.709 -17.986 -35.599 1.00 103.05 378 TYR B N 1
ATOM 9929 C CA . TYR C 1 381 ? -1.489 -17.171 -35.537 1.00 103.02 378 TYR B CA 1
ATOM 9930 C C . TYR C 1 381 ? -0.760 -17.163 -36.870 1.00 102.00 378 TYR B C 1
ATOM 9931 O O . TYR C 1 381 ? -0.401 -16.103 -37.380 1.00 103.27 378 TYR B O 1
ATOM 9940 N N . TYR C 1 382 ? -0.514 -18.356 -37.401 1.00 100.07 379 TYR B N 1
ATOM 9941 C CA . TYR C 1 382 ? 0.107 -18.512 -38.719 1.00 99.31 379 TYR B CA 1
ATOM 9942 C C . TYR C 1 382 ? -0.761 -17.980 -39.862 1.00 102.36 379 TYR B C 1
ATOM 9943 O O . TYR C 1 382 ? -0.235 -17.605 -40.914 1.00 102.43 379 TYR B O 1
ATOM 9952 N N . ARG C 1 383 ? -2.077 -17.968 -39.659 1.00 105.45 380 ARG B N 1
ATOM 9953 C CA . ARG C 1 383 ? -2.999 -17.326 -40.597 1.00 108.97 380 ARG B CA 1
ATOM 9954 C C . ARG C 1 383 ? -2.791 -15.803 -40.594 1.00 111.66 380 ARG B C 1
ATOM 9955 O O . ARG C 1 383 ? -2.746 -15.185 -41.655 1.00 112.55 380 ARG B O 1
ATOM 9963 N N . LEU C 1 384 ? -2.636 -15.225 -39.402 1.00 113.19 381 LEU B N 1
ATOM 9964 C CA . LEU C 1 384 ? -2.444 -13.772 -39.225 1.00 116.02 381 LEU B CA 1
ATOM 9965 C C . LEU C 1 384 ? -1.008 -13.265 -39.471 1.00 115.48 381 LEU B C 1
ATOM 9966 O O . LEU C 1 384 ? -0.829 -12.196 -40.056 1.00 117.24 381 LEU B O 1
ATOM 9971 N N . ASN C 1 385 ? -0.008 -14.026 -39.021 1.00 113.72 382 ASN B N 1
ATOM 9972 C CA . ASN C 1 385 ? 1.418 -13.632 -39.080 1.00 113.21 382 ASN B CA 1
ATOM 9973 C C . ASN C 1 385 ? 1.646 -12.333 -38.269 1.00 115.73 382 ASN B C 1
ATOM 9974 O O . ASN C 1 385 ? 1.329 -12.324 -37.078 1.00 116.59 382 ASN B O 1
ATOM 9979 N N . ILE C 1 386 ? 2.144 -11.249 -38.877 1.00 117.36 383 ILE B N 1
ATOM 9980 C CA . ILE C 1 386 ? 2.371 -9.988 -38.144 1.00 120.25 383 ILE B CA 1
ATOM 9981 C C . ILE C 1 386 ? 1.067 -9.258 -37.773 1.00 123.67 383 ILE B C 1
ATOM 9982 O O . ILE C 1 386 ? 1.088 -8.338 -36.961 1.00 126.41 383 ILE B O 1
ATOM 9987 N N . LEU C 1 387 ? -0.052 -9.689 -38.360 1.00 123.80 384 LEU B N 1
ATOM 9988 C CA . LEU C 1 387 ? -1.391 -9.171 -38.037 1.00 126.49 384 LEU B CA 1
ATOM 9989 C C . LEU C 1 387 ? -1.924 -9.691 -36.693 1.00 126.42 384 LEU B C 1
ATOM 9990 O O . LEU C 1 387 ? -2.924 -9.184 -36.182 1.00 128.72 384 LEU B O 1
ATOM 9995 N N . PHE C 1 388 ? -1.273 -10.722 -36.151 1.00 123.59 385 PHE B N 1
ATOM 9996 C CA . PHE C 1 388 ? -1.508 -11.201 -34.785 1.00 123.44 385 PHE B CA 1
ATOM 9997 C C . PHE C 1 388 ? -1.322 -10.096 -33.741 1.00 126.47 385 PHE B C 1
ATOM 9998 O O . PHE C 1 388 ? -2.076 -10.031 -32.767 1.00 128.06 385 PHE B O 1
ATOM 10006 N N . THR C 1 389 ? -0.324 -9.236 -33.957 1.00 127.43 386 THR B N 1
ATOM 10007 C CA . THR C 1 389 ? -0.022 -8.122 -33.048 1.00 130.86 386 THR B CA 1
ATOM 10008 C C . THR C 1 389 ? -1.174 -7.120 -32.876 1.00 135.96 386 THR B C 1
ATOM 10009 O O . THR C 1 389 ? -1.267 -6.469 -31.839 1.00 138.63 386 THR B O 1
ATOM 10013 N N . ALA C 1 390 ? -2.040 -7.002 -33.883 1.00 138.07 387 ALA B N 1
ATOM 10014 C CA . ALA C 1 390 ? -3.227 -6.139 -33.803 1.00 142.80 387 ALA B CA 1
ATOM 10015 C C . ALA C 1 390 ? -4.190 -6.598 -32.711 1.00 144.16 387 ALA B C 1
ATOM 10016 O O . ALA C 1 390 ? -4.630 -5.791 -31.895 1.00 147.58 387 ALA B O 1
ATOM 10018 N N . PHE C 1 391 ? -4.510 -7.891 -32.712 1.00 141.58 388 PHE B N 1
ATOM 10019 C CA . PHE C 1 391 ? -5.326 -8.506 -31.653 1.00 142.46 388 PHE B CA 1
ATOM 10020 C C . PHE C 1 391 ? -4.716 -8.341 -30.256 1.00 142.56 388 PHE B C 1
ATOM 10021 O O . PHE C 1 391 ? -5.440 -8.156 -29.278 1.00 144.81 388 PHE B O 1
ATOM 10029 N N . VAL C 1 392 ? -3.388 -8.412 -30.174 1.00 140.07 389 VAL B N 1
ATOM 10030 C CA . VAL C 1 392 ? -2.661 -8.197 -28.915 1.00 140.13 389 VAL B CA 1
ATOM 10031 C C . VAL C 1 392 ? -2.803 -6.734 -28.481 1.00 144.24 389 VAL B C 1
ATOM 10032 O O . VAL C 1 392 ? -3.252 -6.446 -27.370 1.00 146.50 389 VAL B O 1
ATOM 10036 N N . GLN C 1 393 ? -2.423 -5.828 -29.375 1.00 145.10 390 GLN B N 1
ATOM 10037 C CA . GLN C 1 393 ? -2.409 -4.390 -29.087 1.00 149.35 390 GLN B CA 1
ATOM 10038 C C . GLN C 1 393 ? -3.794 -3.727 -28.924 1.00 153.56 390 GLN B C 1
ATOM 10039 O O . GLN C 1 393 ? -3.884 -2.654 -28.325 1.00 157.14 390 GLN B O 1
ATOM 10045 N N . ASP C 1 394 ? -4.854 -4.349 -29.447 1.00 153.08 391 ASP B N 1
ATOM 10046 C CA . ASP C 1 394 ? -6.217 -3.786 -29.375 1.00 156.93 391 ASP B CA 1
ATOM 10047 C C . ASP C 1 394 ? -6.904 -4.129 -28.039 1.00 158.56 391 ASP B C 1
ATOM 10048 O O . ASP C 1 394 ? -6.999 -5.308 -27.697 1.00 155.22 391 ASP B O 1
ATOM 10053 N N . PRO C 1 395 ? -7.393 -3.108 -27.291 1.00 163.68 392 PRO B N 1
ATOM 10054 C CA . PRO C 1 395 ? -8.086 -3.329 -26.005 1.00 166.11 392 PRO B CA 1
ATOM 10055 C C . PRO C 1 395 ? -9.292 -4.282 -26.003 1.00 166.37 392 PRO B C 1
ATOM 10056 O O . PRO C 1 395 ? -9.544 -4.926 -24.983 1.00 166.43 392 PRO B O 1
ATOM 10060 N N . ARG C 1 396 ? -10.030 -4.355 -27.111 1.00 166.86 393 ARG B N 1
ATOM 10061 C CA . ARG C 1 396 ? -11.207 -5.237 -27.209 1.00 167.34 393 ARG B CA 1
ATOM 10062 C C . ARG C 1 396 ? -10.865 -6.727 -27.098 1.00 162.96 393 ARG B C 1
ATOM 10063 O O . ARG C 1 396 ? -11.647 -7.505 -26.548 1.00 163.36 393 ARG B O 1
ATOM 10071 N N . TYR C 1 397 ? -9.706 -7.109 -27.630 1.00 159.14 394 TYR B N 1
ATOM 10072 C CA . TYR C 1 397 ? -9.236 -8.504 -27.600 1.00 154.93 394 TYR B CA 1
ATOM 10073 C C . TYR C 1 397 ? -8.097 -8.771 -26.596 1.00 151.93 394 TYR B C 1
ATOM 10074 O O . TYR C 1 397 ? -8.030 -9.863 -26.034 1.00 149.45 394 TYR B O 1
ATOM 10083 N N . ARG C 1 398 ? -7.222 -7.784 -26.384 1.00 151.87 395 ARG B N 1
ATOM 10084 C CA . ARG C 1 398 ? -6.016 -7.891 -25.526 1.00 149.28 395 ARG B CA 1
ATOM 10085 C C . ARG C 1 398 ? -6.107 -8.869 -24.345 1.00 147.41 395 ARG B C 1
ATOM 10086 O O . ARG C 1 398 ? -5.353 -9.841 -24.286 1.00 143.76 395 ARG B O 1
ATOM 10094 N N . LEU C 1 399 ? -7.019 -8.600 -23.415 1.00 150.23 396 LEU B N 1
ATOM 10095 C CA . LEU C 1 399 ? -7.186 -9.434 -22.216 1.00 149.41 396 LEU B CA 1
ATOM 10096 C C . LEU C 1 399 ? -7.756 -10.823 -22.529 1.00 146.46 396 LEU B C 1
ATOM 10097 O O . LEU C 1 399 ? -7.443 -11.793 -21.838 1.00 144.25 396 LEU B O 1
ATOM 10102 N N . ASP C 1 400 ? -8.581 -10.909 -23.571 1.00 146.42 397 ASP B N 1
ATOM 10103 C CA . ASP C 1 400 ? -9.151 -12.188 -24.024 1.00 143.98 397 ASP B CA 1
ATOM 10104 C C . ASP C 1 400 ? -8.096 -13.057 -24.728 1.00 138.74 397 ASP B C 1
ATOM 10105 O O . ASP C 1 400 ? -8.086 -14.282 -24.575 1.00 136.02 397 ASP B O 1
ATOM 10110 N N . ILE C 1 401 ? -7.232 -12.410 -25.510 1.00 137.18 398 ILE B N 1
ATOM 10111 C CA . ILE C 1 401 ? -6.047 -13.037 -26.112 1.00 132.93 398 ILE B CA 1
ATOM 10112 C C . ILE C 1 401 ? -5.058 -13.497 -25.036 1.00 130.76 398 ILE B C 1
ATOM 10113 O O . ILE C 1 401 ? -4.526 -14.609 -25.101 1.00 126.64 398 ILE B O 1
ATOM 10118 N N . LEU C 1 402 ? -4.811 -12.613 -24.071 1.00 132.85 399 LEU B N 1
ATOM 10119 C CA . LEU C 1 402 ? -3.891 -12.856 -22.955 1.00 131.48 399 LEU B CA 1
ATOM 10120 C C . LEU C 1 402 ? -4.228 -14.110 -22.138 1.00 130.00 399 LEU B C 1
ATOM 10121 O O . LEU C 1 402 ? -3.323 -14.800 -21.665 1.00 127.39 399 LEU B O 1
ATOM 10126 N N . GLN C 1 403 ? -5.521 -14.397 -21.987 1.00 131.66 400 GLN B N 1
ATOM 10127 C CA . GLN C 1 403 ? -5.995 -15.618 -21.314 1.00 130.93 400 GLN B CA 1
ATOM 10128 C C . GLN C 1 403 ? -5.373 -16.894 -21.895 1.00 126.65 400 GLN B C 1
ATOM 10129 O O . GLN C 1 403 ? -4.946 -17.777 -21.146 1.00 124.87 400 GLN B O 1
ATOM 10135 N N . LEU C 1 404 ? -5.334 -16.976 -23.224 1.00 124.86 401 LEU B N 1
ATOM 10136 C CA . LEU C 1 404 ? -4.759 -18.128 -23.930 1.00 120.82 401 LEU B CA 1
ATOM 10137 C C . LEU C 1 404 ? -3.240 -18.204 -23.773 1.00 117.44 401 LEU B C 1
ATOM 10138 O O . LEU C 1 404 ? -2.701 -19.278 -23.508 1.00 114.80 401 LEU B O 1
ATOM 10143 N N . LEU C 1 405 ? -2.568 -17.064 -23.933 1.00 117.69 402 LEU B N 1
ATOM 10144 C CA . LEU C 1 405 ? -1.117 -16.946 -23.690 1.00 115.51 402 LEU B CA 1
ATOM 10145 C C . LEU C 1 405 ? -0.731 -17.373 -22.276 1.00 115.23 402 LEU B C 1
ATOM 10146 O O . LEU C 1 405 ? 0.294 -18.025 -22.068 1.00 111.77 402 LEU B O 1
ATOM 10151 N N . GLN C 1 406 ? -1.565 -16.986 -21.316 1.00 118.47 403 GLN B N 1
ATOM 10152 C CA . GLN C 1 406 ? -1.389 -17.371 -19.914 1.00 119.34 403 GLN B CA 1
ATOM 10153 C C . GLN C 1 406 ? -1.583 -18.863 -19.631 1.00 116.64 403 GLN B C 1
ATOM 10154 O O . GLN C 1 406 ? -1.127 -19.344 -18.600 1.00 116.45 403 GLN B O 1
ATOM 10160 N N . GLY C 1 407 ? -2.265 -19.573 -20.525 1.00 114.80 404 GLY B N 1
ATOM 10161 C CA . GLY C 1 407 ? -2.496 -21.013 -20.395 1.00 112.69 404 GLY B CA 1
ATOM 10162 C C . GLY C 1 407 ? -3.796 -21.383 -19.695 1.00 115.67 404 GLY B C 1
ATOM 10163 O O . GLY C 1 407 ? -3.919 -22.497 -19.189 1.00 114.83 404 GLY B O 1
ATOM 10164 N N . ASP C 1 408 ? -4.760 -20.456 -19.673 1.00 119.22 405 ASP B N 1
ATOM 10165 C CA . ASP C 1 408 ? -6.107 -20.693 -19.120 1.00 122.25 405 ASP B CA 1
ATOM 10166 C C . ASP C 1 408 ? -7.020 -21.225 -20.222 1.00 121.96 405 ASP B C 1
ATOM 10167 O O . ASP C 1 408 ? -7.910 -20.525 -20.720 1.00 123.78 405 ASP B O 1
ATOM 10172 N N . VAL C 1 409 ? -6.778 -22.479 -20.582 1.00 119.22 406 VAL B N 1
ATOM 10173 C CA . VAL C 1 409 ? -7.417 -23.132 -21.729 1.00 118.45 406 VAL B CA 1
ATOM 10174 C C . VAL C 1 409 ? -8.437 -24.218 -21.319 1.00 119.56 406 VAL B C 1
ATOM 10175 O O . VAL C 1 409 ? -8.827 -25.049 -22.139 1.00 118.58 406 VAL B O 1
ATOM 10179 N N . TYR C 1 410 ? -8.904 -24.184 -20.070 1.00 121.65 407 TYR B N 1
ATOM 10180 C CA . TYR C 1 410 ? -9.702 -25.289 -19.499 1.00 122.46 407 TYR B CA 1
ATOM 10181 C C . TYR C 1 410 ? -11.094 -24.863 -18.984 1.00 126.19 407 TYR B C 1
ATOM 10182 O O . TYR C 1 410 ? -11.724 -25.607 -18.227 1.00 128.22 407 TYR B O 1
ATOM 10191 N N . SER C 1 411 ? -11.566 -23.684 -19.405 1.00 126.93 408 SER B N 1
ATOM 10192 C CA . SER C 1 411 ? -12.907 -23.177 -19.051 1.00 130.16 408 SER B CA 1
ATOM 10193 C C . SER C 1 411 ? -13.725 -22.853 -20.313 1.00 130.31 408 SER B C 1
ATOM 10194 O O . SER C 1 411 ? -14.381 -21.809 -20.401 1.00 133.46 408 SER B O 1
ATOM 10197 N N . GLY C 1 412 ? -13.683 -23.772 -21.277 1.00 126.91 409 GLY B N 1
ATOM 10198 C CA . GLY C 1 412 ? -14.356 -23.613 -22.572 1.00 126.46 409 GLY B CA 1
ATOM 10199 C C . GLY C 1 412 ? -15.859 -23.405 -22.489 1.00 130.34 409 GLY B C 1
ATOM 10200 O O . GLY C 1 412 ? -16.456 -22.792 -23.375 1.00 131.18 409 GLY B O 1
ATOM 10201 N N . LEU C 1 415 ? -15.217 -20.123 -25.227 1.00 141.36 412 LEU B N 1
ATOM 10202 C CA . LEU C 1 415 ? -14.064 -19.221 -25.143 1.00 140.34 412 LEU B CA 1
ATOM 10203 C C . LEU C 1 415 ? -14.216 -17.962 -26.025 1.00 142.16 412 LEU B C 1
ATOM 10204 O O . LEU C 1 415 ? -13.836 -16.873 -25.601 1.00 143.38 412 LEU B O 1
ATOM 10209 N N . GLU C 1 416 ? -14.763 -18.137 -27.235 1.00 142.73 413 GLU B N 1
ATOM 10210 C CA . GLU C 1 416 ? -15.189 -17.045 -28.168 1.00 145.11 413 GLU B CA 1
ATOM 10211 C C . GLU C 1 416 ? -14.327 -15.773 -28.218 1.00 145.25 413 GLU B C 1
ATOM 10212 O O . GLU C 1 416 ? -14.742 -14.669 -27.852 1.00 148.56 413 GLU B O 1
ATOM 10218 N N . VAL C 1 417 ? -13.105 -15.992 -28.670 1.00 141.51 414 VAL B N 1
ATOM 10219 C CA . VAL C 1 417 ? -12.165 -14.945 -29.104 1.00 141.07 414 VAL B CA 1
ATOM 10220 C C . VAL C 1 417 ? -11.634 -15.407 -30.457 1.00 138.66 414 VAL B C 1
ATOM 10221 O O . VAL C 1 417 ? -11.527 -14.640 -31.414 1.00 139.71 414 VAL B O 1
ATOM 10225 N N . LEU C 1 418 ? -11.269 -16.687 -30.469 1.00 136.27 415 LEU B N 1
ATOM 10226 C CA . LEU C 1 418 ? -11.045 -17.518 -31.654 1.00 134.20 415 LEU B CA 1
ATOM 10227 C C . LEU C 1 418 ? -12.139 -17.445 -32.746 1.00 136.88 415 LEU B C 1
ATOM 10228 O O . LEU C 1 418 ? -11.839 -17.683 -33.915 1.00 135.26 415 LEU B O 1
ATOM 10233 N N . ASP C 1 419 ? -13.384 -17.133 -32.370 1.00 141.47 416 ASP B N 1
ATOM 10234 C CA . ASP C 1 419 ? -14.474 -16.900 -33.343 1.00 144.32 416 ASP B CA 1
ATOM 10235 C C . ASP C 1 419 ? -14.340 -15.549 -34.057 1.00 146.78 416 ASP B C 1
ATOM 10236 O O . ASP C 1 419 ? -14.554 -15.458 -35.268 1.00 146.72 416 ASP B O 1
ATOM 10241 N N . LYS C 1 420 ? -14.000 -14.512 -33.294 1.00 149.24 417 LYS B N 1
ATOM 10242 C CA . LYS C 1 420 ? -13.782 -13.161 -33.834 1.00 151.66 417 LYS B CA 1
ATOM 10243 C C . LYS C 1 420 ? -12.508 -13.074 -34.680 1.00 148.62 417 LYS B C 1
ATOM 10244 O O . LYS C 1 420 ? -12.441 -12.291 -35.631 1.00 149.48 417 LYS B O 1
ATOM 10250 N N . MET C 1 421 ? -11.505 -13.870 -34.314 1.00 145.20 418 MET B N 1
ATOM 10251 C CA . MET C 1 421 ? -10.304 -14.069 -35.133 1.00 141.78 418 MET B CA 1
ATOM 10252 C C . MET C 1 421 ? -10.666 -14.744 -36.461 1.00 140.52 418 MET B C 1
ATOM 10253 O O . MET C 1 421 ? -10.133 -14.386 -37.506 1.00 139.17 418 MET B O 1
ATOM 10258 N N . ARG C 1 422 ? -11.577 -15.716 -36.397 1.00 141.01 419 ARG B N 1
ATOM 10259 C CA . ARG C 1 422 ? -12.116 -16.403 -37.585 1.00 141.02 419 ARG B CA 1
ATOM 10260 C C . ARG C 1 422 ? -12.885 -15.457 -38.519 1.00 144.25 419 ARG B C 1
ATOM 10261 O O . ARG C 1 422 ? -12.673 -15.473 -39.734 1.00 143.04 419 ARG B O 1
ATOM 10269 N N . GLU C 1 423 ? -13.780 -14.654 -37.940 1.00 148.35 420 GLU B N 1
ATOM 10270 C CA . GLU C 1 423 ? -14.621 -13.708 -38.693 1.00 152.02 420 GLU B CA 1
ATOM 10271 C C . GLU C 1 423 ? -13.814 -12.633 -39.425 1.00 152.47 420 GLU B C 1
ATOM 10272 O O . GLU C 1 423 ? -14.158 -12.256 -40.548 1.00 153.64 420 GLU B O 1
ATOM 10278 N N . ILE C 1 424 ? -12.758 -12.141 -38.778 1.00 151.94 421 ILE B N 1
ATOM 10279 C CA . ILE C 1 424 ? -11.856 -11.159 -39.386 1.00 152.42 421 ILE B CA 1
ATOM 10280 C C . ILE C 1 424 ? -11.020 -11.816 -40.488 1.00 149.11 421 ILE B C 1
ATOM 10281 O O . ILE C 1 424 ? -10.840 -11.223 -41.546 1.00 149.99 421 ILE B O 1
ATOM 10286 N N . ILE C 1 425 ? -10.522 -13.030 -40.240 1.00 145.52 422 ILE B N 1
ATOM 10287 C CA . ILE C 1 425 ? -9.806 -13.812 -41.264 1.00 142.11 422 ILE B CA 1
ATOM 10288 C C . ILE C 1 425 ? -10.681 -14.010 -42.513 1.00 142.98 422 ILE B C 1
ATOM 10289 O O . ILE C 1 425 ? -10.271 -13.647 -43.616 1.00 143.16 422 ILE B O 1
ATOM 10294 N N . ALA C 1 426 ? -11.886 -14.549 -42.320 1.00 143.50 423 ALA B N 1
ATOM 10295 C CA . ALA C 1 426 ? -12.834 -14.826 -43.422 1.00 143.83 423 ALA B CA 1
ATOM 10296 C C . ALA C 1 426 ? -13.104 -13.636 -44.360 1.00 145.45 423 ALA B C 1
ATOM 10297 O O . ALA C 1 426 ? -13.310 -13.827 -45.559 1.00 144.77 423 ALA B O 1
ATOM 10299 N N . ALA C 1 427 ? -13.105 -12.426 -43.805 1.00 147.40 424 ALA B N 1
ATOM 10300 C CA . ALA C 1 427 ? -13.262 -11.191 -44.583 1.00 149.74 424 ALA B CA 1
ATOM 10301 C C . ALA C 1 427 ? -11.986 -10.774 -45.332 1.00 147.28 424 ALA B C 1
ATOM 10302 O O . ALA C 1 427 ? -12.069 -10.248 -46.441 1.00 148.76 424 ALA B O 1
ATOM 10304 N N . VAL C 1 428 ? -10.819 -10.988 -44.720 1.00 143.73 425 VAL B N 1
ATOM 10305 C CA . VAL C 1 428 ? -9.522 -10.629 -45.333 1.00 141.16 425 VAL B CA 1
ATOM 10306 C C . VAL C 1 428 ? -9.115 -11.627 -46.416 1.00 137.04 425 VAL B C 1
ATOM 10307 O O . VAL C 1 428 ? -8.580 -11.228 -47.452 1.00 136.44 425 VAL B O 1
ATOM 10311 N N . GLU C 1 429 ? -9.342 -12.916 -46.161 1.00 133.92 426 GLU B N 1
ATOM 10312 C CA . GLU C 1 429 ? -9.164 -13.963 -47.176 1.00 131.35 426 GLU B CA 1
ATOM 10313 C C . GLU C 1 429 ? -9.924 -13.634 -48.471 1.00 133.55 426 GLU B C 1
ATOM 10314 O O . GLU C 1 429 ? -9.397 -13.806 -49.573 1.00 132.25 426 GLU B O 1
ATOM 10320 N N . SER C 1 430 ? -11.158 -13.147 -48.306 1.00 136.83 427 SER B N 1
ATOM 10321 C CA . SER C 1 430 ? -12.152 -13.007 -49.390 1.00 139.39 427 SER B CA 1
ATOM 10322 C C . SER C 1 430 ? -11.880 -12.009 -50.520 1.00 141.14 427 SER B C 1
ATOM 10323 O O . SER C 1 430 ? -11.914 -12.400 -51.695 1.00 141.13 427 SER B O 1
ATOM 10326 N N . ASP C 1 431 ? -11.681 -10.732 -50.187 1.00 142.80 428 ASP B N 1
ATOM 10327 C CA . ASP C 1 431 ? -11.296 -9.733 -51.196 1.00 143.86 428 ASP B CA 1
ATOM 10328 C C . ASP C 1 431 ? -9.777 -9.808 -51.225 1.00 140.78 428 ASP B C 1
ATOM 10329 O O . ASP C 1 431 ? -9.139 -9.414 -50.249 1.00 140.14 428 ASP B O 1
ATOM 10334 N N . PRO C 1 432 ? -9.174 -10.344 -52.310 1.00 138.80 429 PRO B N 1
ATOM 10335 C CA . PRO C 1 432 ? -7.711 -10.243 -52.354 1.00 136.52 429 PRO B CA 1
ATOM 10336 C C . PRO C 1 432 ? -7.245 -8.793 -52.571 1.00 138.75 429 PRO B C 1
ATOM 10337 O O . PRO C 1 432 ? -6.066 -8.484 -52.383 1.00 137.56 429 PRO B O 1
ATOM 10341 N N . GLU C 1 433 ? -8.183 -7.932 -52.975 1.00 142.03 430 GLU B N 1
ATOM 10342 C CA . GLU C 1 433 ? -8.080 -6.472 -52.836 1.00 144.76 430 GLU B CA 1
ATOM 10343 C C . GLU C 1 433 ? -7.732 -5.987 -51.417 1.00 144.33 430 GLU B C 1
ATOM 10344 O O . GLU C 1 433 ? -7.036 -4.978 -51.273 1.00 145.63 430 GLU B O 1
ATOM 10350 N N . HIS C 1 434 ? -8.226 -6.688 -50.391 1.00 142.35 431 HIS B N 1
ATOM 10351 C CA . HIS C 1 434 ? -7.983 -6.345 -48.978 1.00 141.73 431 HIS B CA 1
ATOM 10352 C C . HIS C 1 434 ? -6.491 -6.101 -48.724 1.00 138.50 431 HIS B C 1
ATOM 10353 O O . HIS C 1 434 ? -5.628 -6.806 -49.256 1.00 135.35 431 HIS B O 1
ATOM 10360 N N . LEU C 1 435 ? -6.214 -5.099 -47.900 1.00 138.99 432 LEU B N 1
ATOM 10361 C CA . LEU C 1 435 ? -4.883 -4.506 -47.767 1.00 137.43 432 LEU B CA 1
ATOM 10362 C C . LEU C 1 435 ? -3.975 -5.415 -46.925 1.00 133.49 432 LEU B C 1
ATOM 10363 O O . LEU C 1 435 ? -2.815 -5.658 -47.262 1.00 131.59 432 LEU B O 1
ATOM 10368 N N . TRP C 1 436 ? -4.537 -5.891 -45.819 1.00 132.61 433 TRP B N 1
ATOM 10369 C CA . TRP C 1 436 ? -3.990 -6.979 -44.989 1.00 128.78 433 TRP B CA 1
ATOM 10370 C C . TRP C 1 436 ? -3.753 -8.343 -45.660 1.00 125.49 433 TRP B C 1
ATOM 10371 O O . TRP C 1 436 ? -2.994 -9.153 -45.116 1.00 122.87 433 TRP B O 1
ATOM 10382 N N . HIS C 1 437 ? -4.411 -8.613 -46.792 1.00 126.02 434 HIS B N 1
ATOM 10383 C CA . HIS C 1 437 ? -4.389 -9.948 -47.435 1.00 123.17 434 HIS B CA 1
ATOM 10384 C C . HIS C 1 437 ? -3.011 -10.567 -47.510 1.00 119.55 434 HIS B C 1
ATOM 10385 O O . HIS C 1 437 ? -2.800 -11.728 -47.162 1.00 117.02 434 HIS B O 1
ATOM 10392 N N . LYS C 1 438 ? -2.087 -9.764 -48.005 1.00 119.95 435 LYS B N 1
ATOM 10393 C CA . LYS C 1 438 ? -0.784 -10.228 -48.409 1.00 117.30 435 LYS B CA 1
ATOM 10394 C C . LYS C 1 438 ? 0.242 -10.298 -47.264 1.00 115.40 435 LYS B C 1
ATOM 10395 O O . LYS C 1 438 ? 1.389 -10.674 -47.481 1.00 113.36 435 LYS B O 1
ATOM 10401 N N . TYR C 1 439 ? -0.181 -9.955 -46.049 1.00 116.00 436 TYR B N 1
ATOM 10402 C CA . TYR C 1 439 ? 0.593 -10.225 -44.836 1.00 114.08 436 TYR B CA 1
ATOM 10403 C C . TYR C 1 439 ? 0.125 -11.511 -44.121 1.00 111.88 436 TYR B C 1
ATOM 10404 O O . TYR C 1 439 ? 0.625 -11.826 -43.045 1.00 110.51 436 TYR B O 1
ATOM 10413 N N . LEU C 1 440 ? -0.825 -12.239 -44.722 1.00 111.49 437 LEU B N 1
ATOM 10414 C CA . LEU C 1 440 ? -1.299 -13.537 -44.201 1.00 109.45 437 LEU B CA 1
ATOM 10415 C C . LEU C 1 440 ? -0.343 -14.691 -44.530 1.00 106.29 437 LEU B C 1
ATOM 10416 O O . LEU C 1 440 ? 0.593 -14.531 -45.315 1.00 105.92 437 LEU B O 1
ATOM 10421 N N . GLY C 1 441 ? -0.602 -15.852 -43.926 1.00 104.73 438 GLY B N 1
ATOM 10422 C CA . GLY C 1 441 ? 0.201 -17.066 -44.146 1.00 101.94 438 GLY B CA 1
ATOM 10423 C C . GLY C 1 441 ? -0.607 -18.349 -44.055 1.00 100.93 438 GLY B C 1
ATOM 10424 O O . GLY C 1 441 ? -0.078 -19.445 -44.253 1.00 98.33 438 GLY B O 1
ATOM 10425 N N . SER D 1 5 ? 106.714 -16.165 16.841 1.00 104.85 2 SER C N 1
ATOM 10426 C CA . SER D 1 5 ? 108.104 -16.448 17.336 1.00 105.32 2 SER C CA 1
ATOM 10427 C C . SER D 1 5 ? 108.425 -17.949 17.333 1.00 102.60 2 SER C C 1
ATOM 10428 O O . SER D 1 5 ? 108.674 -18.557 18.380 1.00 102.06 2 SER C O 1
ATOM 10431 N N . ASP D 1 6 ? 108.369 -18.539 16.140 1.00 100.01 3 ASP C N 1
ATOM 10432 C CA . ASP D 1 6 ? 108.840 -19.914 15.863 1.00 97.50 3 ASP C CA 1
ATOM 10433 C C . ASP D 1 6 ? 107.984 -21.081 16.411 1.00 92.44 3 ASP C C 1
ATOM 10434 O O . ASP D 1 6 ? 108.139 -22.212 15.941 1.00 92.40 3 ASP C O 1
ATOM 10439 N N . HIS D 1 7 ? 107.103 -20.829 17.384 1.00 86.67 4 HIS C N 1
ATOM 10440 C CA . HIS D 1 7 ? 106.104 -21.821 17.805 1.00 82.28 4 HIS C CA 1
ATOM 10441 C C . HIS D 1 7 ? 105.134 -22.084 16.649 1.00 79.16 4 HIS C C 1
ATOM 10442 O O . HIS D 1 7 ? 104.548 -21.146 16.111 1.00 78.95 4 HIS C O 1
ATOM 10449 N N . ASP D 1 8 ? 104.969 -23.349 16.275 1.00 75.91 5 ASP C N 1
ATOM 10450 C CA . ASP D 1 8 ? 104.072 -23.731 15.175 1.00 73.70 5 ASP C CA 1
ATOM 10451 C C . ASP D 1 8 ? 102.593 -23.554 15.533 1.00 71.29 5 ASP C C 1
ATOM 10452 O O . ASP D 1 8 ? 101.785 -23.185 14.680 1.00 71.48 5 ASP C O 1
ATOM 10457 N N . TYR D 1 9 ? 102.250 -23.850 16.785 1.00 68.74 6 TYR C N 1
ATOM 10458 C CA . TYR D 1 9 ? 100.905 -23.616 17.327 1.00 66.59 6 TYR C CA 1
ATOM 10459 C C . TYR D 1 9 ? 101.026 -23.127 18.765 1.00 65.26 6 TYR C C 1
ATOM 10460 O O . TYR D 1 9 ? 102.067 -23.296 19.397 1.00 65.44 6 TYR C O 1
ATOM 10469 N N . ASP D 1 10 ? 99.963 -22.507 19.269 1.00 63.54 7 ASP C N 1
ATOM 10470 C CA . ASP D 1 10 ? 99.884 -22.107 20.677 1.00 62.51 7 ASP C CA 1
ATOM 10471 C C . ASP D 1 10 ? 99.735 -23.343 21.569 1.00 60.63 7 ASP C C 1
ATOM 10472 O O . ASP D 1 10 ? 100.524 -23.553 22.491 1.00 60.14 7 ASP C O 1
ATOM 10477 N N . VAL D 1 11 ? 98.717 -24.148 21.269 1.00 58.80 8 VAL C N 1
ATOM 10478 C CA . VAL D 1 11 ? 98.390 -25.357 22.026 1.00 57.35 8 VAL C CA 1
ATOM 10479 C C . VAL D 1 11 ? 98.436 -26.546 21.065 1.00 57.43 8 VAL C C 1
ATOM 10480 O O . VAL D 1 11 ? 98.050 -26.417 19.910 1.00 57.86 8 VAL C O 1
ATOM 10484 N N . VAL D 1 12 ? 98.935 -27.687 21.539 1.00 57.78 9 VAL C N 1
ATOM 10485 C CA . VAL D 1 12 ? 98.851 -28.953 20.804 1.00 57.81 9 VAL C CA 1
ATOM 10486 C C . VAL D 1 12 ? 98.009 -29.903 21.639 1.00 57.15 9 VAL C C 1
ATOM 10487 O O . VAL D 1 12 ? 98.389 -30.252 22.753 1.00 57.57 9 VAL C O 1
ATOM 10491 N N . ILE D 1 13 ? 96.875 -30.318 21.088 1.00 56.43 10 ILE C N 1
ATOM 10492 C CA . ILE D 1 13 ? 96.000 -31.278 21.742 1.00 55.86 10 ILE C CA 1
ATOM 10493 C C . ILE D 1 13 ? 96.424 -32.675 21.284 1.00 56.09 10 ILE C C 1
ATOM 10494 O O . ILE D 1 13 ? 96.480 -32.943 20.081 1.00 56.68 10 ILE C O 1
ATOM 10499 N N . ILE D 1 14 ? 96.727 -33.551 22.239 1.00 55.71 11 ILE C N 1
ATOM 10500 C CA . ILE D 1 14 ? 97.022 -34.953 21.941 1.00 55.55 11 ILE C CA 1
ATOM 10501 C C . ILE D 1 14 ? 95.713 -35.731 21.961 1.00 55.20 11 ILE C C 1
ATOM 10502 O O . ILE D 1 14 ? 95.172 -35.988 23.027 1.00 55.34 11 ILE C O 1
ATOM 10507 N N . GLY D 1 15 ? 95.214 -36.100 20.783 1.00 55.13 12 GLY C N 1
ATOM 10508 C CA . GLY D 1 15 ? 94.033 -36.967 20.656 1.00 54.61 12 GLY C CA 1
ATOM 10509 C C . GLY D 1 15 ? 92.765 -36.200 20.335 1.00 54.05 12 GLY C C 1
ATOM 10510 O O . GLY D 1 15 ? 92.552 -35.107 20.853 1.00 54.26 12 GLY C O 1
ATOM 10511 N N . GLY D 1 16 ? 91.918 -36.794 19.495 1.00 53.73 13 GLY C N 1
ATOM 10512 C CA . GLY D 1 16 ? 90.721 -36.132 18.950 1.00 53.39 13 GLY C CA 1
ATOM 10513 C C . GLY D 1 16 ? 89.387 -36.670 19.444 1.00 52.87 13 GLY C C 1
ATOM 10514 O O . GLY D 1 16 ? 88.366 -36.567 18.749 1.00 52.23 13 GLY C O 1
ATOM 10515 N N . GLY D 1 17 ? 89.391 -37.217 20.656 1.00 52.41 14 GLY C N 1
ATOM 10516 C CA . GLY D 1 17 ? 88.165 -37.640 21.319 1.00 52.34 14 GLY C CA 1
ATOM 10517 C C . GLY D 1 17 ? 87.436 -36.406 21.813 1.00 52.22 14 GLY C C 1
ATOM 10518 O O . GLY D 1 17 ? 87.926 -35.291 21.632 1.00 52.17 14 GLY C O 1
ATOM 10519 N N . PRO D 1 18 ? 86.267 -36.587 22.454 1.00 52.33 15 PRO C N 1
ATOM 10520 C CA . PRO D 1 18 ? 85.482 -35.447 22.909 1.00 52.23 15 PRO C CA 1
ATOM 10521 C C . PRO D 1 18 ? 86.281 -34.427 23.717 1.00 52.21 15 PRO C C 1
ATOM 10522 O O . PRO D 1 18 ? 86.062 -33.232 23.549 1.00 52.35 15 PRO C O 1
ATOM 10526 N N . ALA D 1 19 ? 87.210 -34.898 24.553 1.00 51.89 16 ALA C N 1
ATOM 10527 C CA . ALA D 1 19 ? 88.089 -34.019 25.332 1.00 51.91 16 ALA C CA 1
ATOM 10528 C C . ALA D 1 19 ? 88.887 -33.088 24.433 1.00 52.15 16 ALA C C 1
ATOM 10529 O O . ALA D 1 19 ? 88.884 -31.864 24.613 1.00 52.05 16 ALA C O 1
ATOM 10531 N N . GLY D 1 20 ? 89.562 -33.682 23.457 1.00 52.41 17 GLY C N 1
ATOM 10532 C CA . GLY D 1 20 ? 90.404 -32.928 22.537 1.00 52.53 17 GLY C CA 1
ATOM 10533 C C . GLY D 1 20 ? 89.675 -32.006 21.575 1.00 52.24 17 GLY C C 1
ATOM 10534 O O . GLY D 1 20 ? 90.103 -30.870 21.361 1.00 52.27 17 GLY C O 1
ATOM 10535 N N . SER D 1 21 ? 88.585 -32.498 20.988 1.00 52.11 18 SER C N 1
ATOM 10536 C CA . SER D 1 21 ? 87.816 -31.744 19.988 1.00 52.52 18 SER C CA 1
ATOM 10537 C C . SER D 1 21 ? 87.066 -30.567 20.612 1.00 52.74 18 SER C C 1
ATOM 10538 O O . SER D 1 21 ? 86.974 -29.492 20.012 1.00 52.22 18 SER C O 1
ATOM 10541 N N . THR D 1 22 ? 86.522 -30.795 21.807 1.00 53.06 19 THR C N 1
ATOM 10542 C CA . THR D 1 22 ? 85.912 -29.739 22.620 1.00 53.38 19 THR C CA 1
ATOM 10543 C C . THR D 1 22 ? 86.935 -28.662 22.982 1.00 53.94 19 THR C C 1
ATOM 10544 O O . THR D 1 22 ? 86.670 -27.470 22.799 1.00 54.72 19 THR C O 1
ATOM 10548 N N . MET D 1 23 ? 88.086 -29.092 23.504 1.00 53.65 20 MET C N 1
ATOM 10549 C CA . MET D 1 23 ? 89.217 -28.196 23.784 1.00 53.80 20 MET C CA 1
ATOM 10550 C C . MET D 1 23 ? 89.592 -27.419 22.526 1.00 53.73 20 MET C C 1
ATOM 10551 O O . MET D 1 23 ? 89.666 -26.188 22.549 1.00 54.42 20 MET C O 1
ATOM 10556 N N . ALA D 1 24 ? 89.810 -28.148 21.434 1.00 53.27 21 ALA C N 1
ATOM 10557 C CA . ALA D 1 24 ? 90.108 -27.547 20.126 1.00 53.31 21 ALA C CA 1
ATOM 10558 C C . ALA D 1 24 ? 89.063 -26.507 19.707 1.00 53.19 21 ALA C C 1
ATOM 10559 O O . ALA D 1 24 ? 89.425 -25.437 19.227 1.00 53.67 21 ALA C O 1
ATOM 10561 N N . SER D 1 25 ? 87.782 -26.819 19.914 1.00 52.46 22 SER C N 1
ATOM 10562 C CA . SER D 1 25 ? 86.687 -25.895 19.607 1.00 52.70 22 SER C CA 1
ATOM 10563 C C . SER D 1 25 ? 86.798 -24.594 20.405 1.00 53.21 22 SER C C 1
ATOM 10564 O O . SER D 1 25 ? 86.906 -23.515 19.817 1.00 53.53 22 SER C O 1
ATOM 10567 N N . TYR D 1 26 ? 86.787 -24.713 21.733 1.00 52.92 23 TYR C N 1
ATOM 10568 C CA . TYR D 1 26 ? 86.902 -23.558 22.646 1.00 53.34 23 TYR C CA 1
ATOM 10569 C C . TYR D 1 26 ? 88.101 -22.667 22.340 1.00 53.92 23 TYR C C 1
ATOM 10570 O O . TYR D 1 26 ? 87.982 -21.441 22.309 1.00 54.61 23 TYR C O 1
ATOM 10579 N N . LEU D 1 27 ? 89.251 -23.302 22.141 1.00 53.66 24 LEU C N 1
ATOM 10580 C CA . LEU D 1 27 ? 90.481 -22.613 21.764 1.00 54.36 24 LEU C CA 1
ATOM 10581 C C . LEU D 1 27 ? 90.398 -21.962 20.384 1.00 55.50 24 LEU C C 1
ATOM 10582 O O . LEU D 1 27 ? 90.888 -20.851 20.189 1.00 56.91 24 LEU C O 1
ATOM 10587 N N . ALA D 1 28 ? 89.796 -22.667 19.430 1.00 55.86 25 ALA C N 1
ATOM 10588 C CA . ALA D 1 28 ? 89.596 -22.142 18.080 1.00 56.71 25 ALA C CA 1
ATOM 10589 C C . ALA D 1 28 ? 88.662 -20.939 18.099 1.00 57.66 25 ALA C C 1
ATOM 10590 O O . ALA D 1 28 ? 88.960 -19.902 17.511 1.00 58.10 25 ALA C O 1
ATOM 10592 N N . LYS D 1 29 ? 87.540 -21.100 18.789 1.00 58.44 26 LYS C N 1
ATOM 10593 C CA . LYS D 1 29 ? 86.547 -20.039 18.971 1.00 60.17 26 LYS C CA 1
ATOM 10594 C C . LYS D 1 29 ? 87.154 -18.800 19.641 1.00 59.95 26 LYS C C 1
ATOM 10595 O O . LYS D 1 29 ? 86.827 -17.663 19.281 1.00 60.24 26 LYS C O 1
ATOM 10601 N N . ALA D 1 30 ? 88.051 -19.042 20.598 1.00 58.74 27 ALA C N 1
ATOM 10602 C CA . ALA D 1 30 ? 88.789 -17.984 21.299 1.00 59.00 27 ALA C CA 1
ATOM 10603 C C . ALA D 1 30 ? 89.927 -17.363 20.479 1.00 59.26 27 ALA C C 1
ATOM 10604 O O . ALA D 1 30 ? 90.514 -16.361 20.893 1.00 59.70 27 ALA C O 1
ATOM 10606 N N . GLY D 1 31 ? 90.240 -17.959 19.333 1.00 58.87 28 GLY C N 1
ATOM 10607 C CA . GLY D 1 31 ? 91.293 -17.465 18.455 1.00 59.51 28 GLY C CA 1
ATOM 10608 C C . GLY D 1 31 ? 92.665 -17.931 18.888 1.00 59.41 28 GLY C C 1
ATOM 10609 O O . GLY D 1 31 ? 93.674 -17.334 18.513 1.00 60.04 28 GLY C O 1
ATOM 10610 N N . VAL D 1 32 ? 92.704 -19.002 19.676 1.00 58.75 29 VAL C N 1
ATOM 10611 C CA . VAL D 1 32 ? 93.959 -19.616 20.069 1.00 59.13 29 VAL C CA 1
ATOM 10612 C C . VAL D 1 32 ? 94.321 -20.583 18.952 1.00 60.13 29 VAL C C 1
ATOM 10613 O O . VAL D 1 32 ? 93.554 -21.497 18.640 1.00 60.41 29 VAL C O 1
ATOM 10617 N N . LYS D 1 33 ? 95.488 -20.365 18.356 1.00 62.18 30 LYS C N 1
ATOM 10618 C CA . LYS D 1 33 ? 95.956 -21.153 17.227 1.00 64.16 30 LYS C CA 1
ATOM 10619 C C . LYS D 1 33 ? 96.389 -22.537 17.716 1.00 64.12 30 LYS C C 1
ATOM 10620 O O . LYS D 1 33 ? 97.499 -22.707 18.216 1.00 65.18 30 LYS C O 1
ATOM 10626 N N . CYS D 1 34 ? 95.496 -23.515 17.582 1.00 63.77 31 CYS C N 1
ATOM 10627 C CA . CYS D 1 34 ? 95.725 -24.859 18.118 1.00 63.37 31 CYS C CA 1
ATOM 10628 C C . CYS D 1 34 ? 95.641 -25.955 17.060 1.00 63.23 31 CYS C C 1
ATOM 10629 O O . CYS D 1 34 ? 95.125 -25.742 15.958 1.00 64.06 31 CYS C O 1
ATOM 10632 N N . ALA D 1 35 ? 96.142 -27.133 17.424 1.00 62.57 32 ALA C N 1
ATOM 10633 C CA . ALA D 1 35 ? 96.108 -28.309 16.552 1.00 62.48 32 ALA C CA 1
ATOM 10634 C C . ALA D 1 35 ? 95.838 -29.581 17.337 1.00 61.28 32 ALA C C 1
ATOM 10635 O O . ALA D 1 35 ? 96.379 -29.772 18.428 1.00 61.46 32 ALA C O 1
ATOM 10637 N N . VAL D 1 36 ? 94.991 -30.438 16.768 1.00 60.24 33 VAL C N 1
ATOM 10638 C CA . VAL D 1 36 ? 94.742 -31.779 17.286 1.00 58.92 33 VAL C CA 1
ATOM 10639 C C . VAL D 1 36 ? 95.621 -32.750 16.505 1.00 58.90 33 VAL C C 1
ATOM 10640 O O . VAL D 1 36 ? 95.752 -32.629 15.286 1.00 59.42 33 VAL C O 1
ATOM 10644 N N . PHE D 1 37 ? 96.229 -33.693 17.220 1.00 58.60 34 PHE C N 1
ATOM 10645 C CA . PHE D 1 37 ? 96.825 -34.887 16.615 1.00 58.72 34 PHE C CA 1
ATOM 10646 C C . PHE D 1 37 ? 96.071 -36.117 17.099 1.00 58.33 34 PHE C C 1
ATOM 10647 O O . PHE D 1 37 ? 96.131 -36.461 18.280 1.00 57.07 34 PHE C O 1
ATOM 10655 N N . GLU D 1 38 ? 95.350 -36.753 16.176 1.00 59.28 35 GLU C N 1
ATOM 10656 C CA . GLU D 1 38 ? 94.596 -37.981 16.437 1.00 59.56 35 GLU C CA 1
ATOM 10657 C C . GLU D 1 38 ? 95.303 -39.155 15.750 1.00 60.95 35 GLU C C 1
ATOM 10658 O O . GLU D 1 38 ? 95.547 -39.116 14.544 1.00 61.45 35 GLU C O 1
ATOM 10664 N N . LYS D 1 39 ? 95.637 -40.188 16.520 1.00 61.87 36 LYS C N 1
ATOM 10665 C CA . LYS D 1 39 ? 96.422 -41.314 15.995 1.00 63.18 36 LYS C CA 1
ATOM 10666 C C . LYS D 1 39 ? 95.622 -42.212 15.053 1.00 63.40 36 LYS C C 1
ATOM 10667 O O . LYS D 1 39 ? 96.191 -42.812 14.141 1.00 64.13 36 LYS C O 1
ATOM 10673 N N . GLU D 1 40 ? 94.315 -42.303 15.286 1.00 63.26 37 GLU C N 1
ATOM 10674 C CA . GLU D 1 40 ? 93.423 -43.128 14.468 1.00 64.42 37 GLU C CA 1
ATOM 10675 C C . GLU D 1 40 ? 92.877 -42.357 13.271 1.00 64.60 37 GLU C C 1
ATOM 10676 O O . GLU D 1 40 ? 92.919 -41.127 13.233 1.00 64.34 37 GLU C O 1
ATOM 10682 N N . LEU D 1 41 ? 92.385 -43.110 12.292 1.00 65.43 38 LEU C N 1
ATOM 10683 C CA . LEU D 1 41 ? 91.568 -42.577 11.210 1.00 65.65 38 LEU C CA 1
ATOM 10684 C C . LEU D 1 41 ? 90.122 -42.629 11.680 1.00 64.85 38 LEU C C 1
ATOM 10685 O O . LEU D 1 41 ? 89.684 -43.640 12.219 1.00 64.73 38 LEU C O 1
ATOM 10690 N N . PHE D 1 42 ? 89.392 -41.538 11.476 1.00 64.66 39 PHE C N 1
ATOM 10691 C CA . PHE D 1 42 ? 87.969 -41.466 11.830 1.00 64.17 39 PHE C CA 1
ATOM 10692 C C . PHE D 1 42 ? 87.133 -41.820 10.593 1.00 65.11 39 PHE C C 1
ATOM 10693 O O . PHE D 1 42 ? 87.562 -41.529 9.474 1.00 65.48 39 PHE C O 1
ATOM 10701 N N . GLU D 1 43 ? 85.956 -42.434 10.742 1.00 65.61 40 GLU C N 1
ATOM 10702 C CA . GLU D 1 43 ? 85.363 -42.859 12.019 1.00 65.22 40 GLU C CA 1
ATOM 10703 C C . GLU D 1 43 ? 86.050 -44.081 12.613 1.00 65.35 40 GLU C C 1
ATOM 10704 O O . GLU D 1 43 ? 86.660 -44.885 11.905 1.00 66.11 40 GLU C O 1
ATOM 10710 N N . ARG D 1 44 ? 85.906 -44.208 13.926 1.00 64.77 41 ARG C N 1
ATOM 10711 C CA . ARG D 1 44 ? 86.688 -45.142 14.728 1.00 64.91 41 ARG C CA 1
ATOM 10712 C C . ARG D 1 44 ? 85.851 -45.539 15.941 1.00 64.12 41 ARG C C 1
ATOM 10713 O O . ARG D 1 44 ? 85.393 -44.672 16.691 1.00 63.63 41 ARG C O 1
ATOM 10721 N N . GLU D 1 45 ? 85.673 -46.845 16.132 1.00 63.72 42 GLU C N 1
ATOM 10722 C CA . GLU D 1 45 ? 84.755 -47.372 17.143 1.00 62.32 42 GLU C CA 1
ATOM 10723 C C . GLU D 1 45 ? 85.301 -47.179 18.556 1.00 60.71 42 GLU C C 1
ATOM 10724 O O . GLU D 1 45 ? 86.498 -47.349 18.798 1.00 60.70 42 GLU C O 1
ATOM 10730 N N . HIS D 1 46 ? 84.405 -46.829 19.474 1.00 59.02 43 HIS C N 1
ATOM 10731 C CA . HIS D 1 46 ? 84.768 -46.446 20.837 1.00 57.91 43 HIS C CA 1
ATOM 10732 C C . HIS D 1 46 ? 83.590 -46.709 21.766 1.00 58.20 43 HIS C C 1
ATOM 10733 O O . HIS D 1 46 ? 82.441 -46.493 21.383 1.00 57.70 43 HIS C O 1
ATOM 10740 N N . VAL D 1 47 ? 83.880 -47.180 22.977 1.00 59.04 44 VAL C N 1
ATOM 10741 C CA . VAL D 1 47 ? 82.845 -47.408 23.990 1.00 59.70 44 VAL C CA 1
ATOM 10742 C C . VAL D 1 47 ? 82.593 -46.117 24.766 1.00 59.35 44 VAL C C 1
ATOM 10743 O O . VAL D 1 47 ? 83.524 -45.344 25.014 1.00 60.08 44 VAL C O 1
ATOM 10747 N N . GLY D 1 48 ? 81.337 -45.891 25.143 1.00 59.14 45 GLY C N 1
ATOM 10748 C CA . GLY D 1 48 ? 80.957 -44.738 25.962 1.00 58.67 45 GLY C CA 1
ATOM 10749 C C . GLY D 1 48 ? 79.895 -43.878 25.312 1.00 58.60 45 GLY C C 1
ATOM 10750 O O . GLY D 1 48 ? 80.164 -42.754 24.893 1.00 58.14 45 GLY C O 1
ATOM 10751 N N . GLU D 1 49 ? 78.674 -44.399 25.298 1.00 59.01 46 GLU C N 1
ATOM 10752 C CA . GLU D 1 49 ? 77.637 -43.986 24.346 1.00 58.86 46 GLU C CA 1
ATOM 10753 C C . GLU D 1 49 ? 76.481 -43.169 24.924 1.00 58.75 46 GLU C C 1
ATOM 10754 O O . GLU D 1 49 ? 75.933 -42.308 24.234 1.00 58.27 46 GLU C O 1
ATOM 10760 N N . SER D 1 50 ? 76.094 -43.446 26.166 1.00 59.01 47 SER C N 1
ATOM 10761 C CA . SER D 1 50 ? 74.978 -42.743 26.792 1.00 59.13 47 SER C CA 1
ATOM 10762 C C . SER D 1 50 ? 75.486 -41.437 27.358 1.00 58.42 47 SER C C 1
ATOM 10763 O O . SER D 1 50 ? 76.369 -41.447 28.211 1.00 57.45 47 SER C O 1
ATOM 10766 N N . LEU D 1 51 ? 74.953 -40.316 26.878 1.00 58.31 48 LEU C N 1
ATOM 10767 C CA . LEU D 1 51 ? 75.363 -39.014 27.399 1.00 57.76 48 LEU C CA 1
ATOM 10768 C C . LEU D 1 51 ? 74.612 -38.657 28.657 1.00 58.27 48 LEU C C 1
ATOM 10769 O O . LEU D 1 51 ? 73.620 -39.287 29.027 1.00 58.61 48 LEU C O 1
ATOM 10774 N N . VAL D 1 52 ? 75.134 -37.632 29.308 1.00 58.47 49 VAL C N 1
ATOM 10775 C CA . VAL D 1 52 ? 74.547 -37.043 30.487 1.00 59.34 49 VAL C CA 1
ATOM 10776 C C . VAL D 1 52 ? 74.324 -35.557 30.137 1.00 59.88 49 VAL C C 1
ATOM 10777 O O . VAL D 1 52 ? 75.200 -34.941 29.526 1.00 59.54 49 VAL C O 1
ATOM 10781 N N . PRO D 1 53 ? 73.157 -34.979 30.512 1.00 60.75 50 PRO C N 1
ATOM 10782 C CA . PRO D 1 53 ? 72.780 -33.631 30.038 1.00 61.14 50 PRO C CA 1
ATOM 10783 C C . PRO D 1 53 ? 73.673 -32.456 30.461 1.00 61.55 50 PRO C C 1
ATOM 10784 O O . PRO D 1 53 ? 73.442 -31.342 29.991 1.00 62.31 50 PRO C O 1
ATOM 10788 N N . ALA D 1 54 ? 74.667 -32.685 31.325 1.00 61.24 51 ALA C N 1
ATOM 10789 C CA . ALA D 1 54 ? 75.759 -31.714 31.528 1.00 61.11 51 ALA C CA 1
ATOM 10790 C C . ALA D 1 54 ? 76.697 -31.590 30.314 1.00 60.66 51 ALA C C 1
ATOM 10791 O O . ALA D 1 54 ? 77.544 -30.695 30.280 1.00 60.70 51 ALA C O 1
ATOM 10793 N N . THR D 1 55 ? 76.578 -32.505 29.352 1.00 60.85 52 THR C N 1
ATOM 10794 C CA . THR D 1 55 ? 77.206 -32.349 28.037 1.00 60.54 52 THR C CA 1
ATOM 10795 C C . THR D 1 55 ? 76.591 -31.190 27.248 1.00 61.09 52 THR C C 1
ATOM 10796 O O . THR D 1 55 ? 77.308 -30.455 26.573 1.00 61.27 52 THR C O 1
ATOM 10800 N N . THR D 1 56 ? 75.275 -31.014 27.367 1.00 61.95 53 THR C N 1
ATOM 10801 C CA . THR D 1 56 ? 74.512 -30.152 26.452 1.00 62.90 53 THR C CA 1
ATOM 10802 C C . THR D 1 56 ? 74.856 -28.654 26.463 1.00 62.61 53 THR C C 1
ATOM 10803 O O . THR D 1 56 ? 74.865 -28.054 25.388 1.00 63.74 53 THR C O 1
ATOM 10807 N N . PRO D 1 57 ? 75.135 -28.042 27.644 1.00 61.87 54 PRO C N 1
ATOM 10808 C CA . PRO D 1 57 ? 75.568 -26.633 27.609 1.00 61.23 54 PRO C CA 1
ATOM 10809 C C . PRO D 1 57 ? 76.889 -26.437 26.867 1.00 59.72 54 PRO C C 1
ATOM 10810 O O . PRO D 1 57 ? 77.055 -25.433 26.189 1.00 59.82 54 PRO C O 1
ATOM 10814 N N . VAL D 1 58 ? 77.795 -27.405 26.984 1.00 58.12 55 VAL C N 1
ATOM 10815 C CA . VAL D 1 58 ? 79.081 -27.375 26.276 1.00 57.02 55 VAL C CA 1
ATOM 10816 C C . VAL D 1 58 ? 78.863 -27.525 24.767 1.00 56.47 55 VAL C C 1
ATOM 10817 O O . VAL D 1 58 ? 79.493 -26.823 23.980 1.00 56.47 55 VAL C O 1
ATOM 10821 N N . LEU D 1 59 ? 77.985 -28.450 24.379 1.00 55.92 56 LEU C N 1
ATOM 10822 C CA . LEU D 1 59 ? 77.626 -28.653 22.964 1.00 55.70 56 LEU C CA 1
ATOM 10823 C C . LEU D 1 59 ? 76.869 -27.463 22.363 1.00 55.76 56 LEU C C 1
ATOM 10824 O O . LEU D 1 59 ? 76.945 -27.220 21.157 1.00 56.36 56 LEU C O 1
ATOM 10829 N N . LEU D 1 60 ? 76.132 -26.742 23.205 1.00 55.40 57 LEU C N 1
ATOM 10830 C CA . LEU D 1 60 ? 75.536 -25.457 22.834 1.00 55.49 57 LEU C CA 1
ATOM 10831 C C . LEU D 1 60 ? 76.602 -24.370 22.714 1.00 55.50 57 LEU C C 1
ATOM 10832 O O . LEU D 1 60 ? 76.697 -23.687 21.688 1.00 55.61 57 LEU C O 1
ATOM 10837 N N . GLU D 1 61 ? 77.412 -24.255 23.762 1.00 55.37 58 GLU C N 1
ATOM 10838 C CA . GLU D 1 61 ? 78.410 -23.193 23.927 1.00 55.95 58 GLU C CA 1
ATOM 10839 C C . GLU D 1 61 ? 79.474 -23.203 22.828 1.00 56.08 58 GLU C C 1
ATOM 10840 O O . GLU D 1 61 ? 79.893 -22.142 22.364 1.00 57.40 58 GLU C O 1
ATOM 10846 N N . ILE D 1 62 ? 79.906 -24.391 22.412 1.00 55.50 59 ILE C N 1
ATOM 10847 C CA . ILE D 1 62 ? 80.837 -24.521 21.272 1.00 55.24 59 ILE C CA 1
ATOM 10848 C C . ILE D 1 62 ? 80.160 -24.383 19.903 1.00 55.67 59 ILE C C 1
ATOM 10849 O O . ILE D 1 62 ? 80.846 -24.171 18.902 1.00 55.97 59 ILE C O 1
ATOM 10854 N N . GLY D 1 63 ? 78.836 -24.534 19.862 1.00 56.13 60 GLY C N 1
ATOM 10855 C CA . GLY D 1 63 ? 78.043 -24.362 18.639 1.00 56.70 60 GLY C CA 1
ATOM 10856 C C . GLY D 1 63 ? 77.895 -25.600 17.767 1.00 56.83 60 GLY C C 1
ATOM 10857 O O . GLY D 1 63 ? 77.591 -25.479 16.579 1.00 57.43 60 GLY C O 1
ATOM 10858 N N . VAL D 1 64 ? 78.080 -26.786 18.351 1.00 56.38 61 VAL C N 1
ATOM 10859 C CA . VAL D 1 64 ? 77.949 -28.061 17.623 1.00 57.07 61 VAL C CA 1
ATOM 10860 C C . VAL D 1 64 ? 76.583 -28.751 17.815 1.00 58.55 61 VAL C C 1
ATOM 10861 O O . VAL D 1 64 ? 76.380 -29.858 17.325 1.00 58.65 61 VAL C O 1
ATOM 10865 N N . MET D 1 65 ? 75.647 -28.102 18.504 1.00 60.70 62 MET C N 1
ATOM 10866 C CA . MET D 1 65 ? 74.416 -28.773 18.953 1.00 62.84 62 MET C CA 1
ATOM 10867 C C . MET D 1 65 ? 73.449 -29.080 17.802 1.00 65.24 62 MET C C 1
ATOM 10868 O O . MET D 1 65 ? 72.828 -30.146 17.775 1.00 65.52 62 MET C O 1
ATOM 10873 N N . GLU D 1 66 ? 73.312 -28.140 16.871 1.00 67.71 63 GLU C N 1
ATOM 10874 C CA . GLU D 1 66 ? 72.473 -28.355 15.685 1.00 69.94 63 GLU C CA 1
ATOM 10875 C C . GLU D 1 66 ? 73.024 -29.465 14.782 1.00 69.63 63 GLU C C 1
ATOM 10876 O O . GLU D 1 66 ? 72.253 -30.182 14.147 1.00 70.84 63 GLU C O 1
ATOM 10882 N N . LYS D 1 67 ? 74.349 -29.599 14.736 1.00 68.53 64 LYS C N 1
ATOM 10883 C CA . LYS D 1 67 ? 75.003 -30.647 13.944 1.00 68.09 64 LYS C CA 1
ATOM 10884 C C . LYS D 1 67 ? 74.746 -32.038 14.522 1.00 68.06 64 LYS C C 1
ATOM 10885 O O . LYS D 1 67 ? 74.520 -33.000 13.781 1.00 68.38 64 LYS C O 1
ATOM 10891 N N . ILE D 1 68 ? 74.781 -32.125 15.849 1.00 67.80 65 ILE C N 1
ATOM 10892 C CA . ILE D 1 68 ? 74.512 -33.367 16.568 1.00 67.97 65 ILE C CA 1
ATOM 10893 C C . ILE D 1 68 ? 73.044 -33.816 16.443 1.00 69.73 65 ILE C C 1
ATOM 10894 O O . ILE D 1 68 ? 72.765 -35.019 16.403 1.00 69.65 65 ILE C O 1
ATOM 10899 N N . GLU D 1 69 ? 72.121 -32.859 16.378 1.00 71.31 66 GLU C N 1
ATOM 10900 C CA . GLU D 1 69 ? 70.705 -33.161 16.132 1.00 73.27 66 GLU C CA 1
ATOM 10901 C C . GLU D 1 69 ? 70.458 -33.782 14.747 1.00 74.46 66 GLU C C 1
ATOM 10902 O O . GLU D 1 69 ? 69.610 -34.666 14.607 1.00 75.69 66 GLU C O 1
ATOM 10908 N N . LYS D 1 70 ? 71.205 -33.327 13.740 1.00 74.83 67 LYS C N 1
ATOM 10909 C CA . LYS D 1 70 ? 71.103 -33.856 12.367 1.00 75.51 67 LYS C CA 1
ATOM 10910 C C . LYS D 1 70 ? 71.604 -35.294 12.216 1.00 74.10 67 LYS C C 1
ATOM 10911 O O . LYS D 1 70 ? 71.166 -36.013 11.315 1.00 74.89 67 LYS C O 1
ATOM 10917 N N . ALA D 1 71 ? 72.528 -35.702 13.085 1.00 71.98 68 ALA C N 1
ATOM 10918 C CA . ALA D 1 71 ? 73.000 -37.093 13.134 1.00 70.76 68 ALA C CA 1
ATOM 10919 C C . ALA D 1 71 ? 71.936 -38.093 13.599 1.00 70.69 68 ALA C C 1
ATOM 10920 O O . ALA D 1 71 ? 72.103 -39.292 13.394 1.00 70.70 68 ALA C O 1
ATOM 10922 N N . ASN D 1 72 ? 70.869 -37.599 14.234 1.00 70.93 69 ASN C N 1
ATOM 10923 C CA . ASN D 1 72 ? 69.714 -38.412 14.649 1.00 71.76 69 ASN C CA 1
ATOM 10924 C C . ASN D 1 72 ? 70.096 -39.526 15.613 1.00 70.53 69 ASN C C 1
ATOM 10925 O O . ASN D 1 72 ? 69.796 -40.705 15.400 1.00 71.18 69 ASN C O 1
ATOM 10930 N N . PHE D 1 73 ? 70.780 -39.130 16.675 1.00 68.52 70 PHE C N 1
ATOM 10931 C CA . PHE D 1 73 ? 71.069 -40.026 17.768 1.00 67.13 70 PHE C CA 1
ATOM 10932 C C . PHE D 1 73 ? 69.771 -40.241 18.551 1.00 66.50 70 PHE C C 1
ATOM 10933 O O . PHE D 1 73 ? 68.962 -39.313 18.661 1.00 65.52 70 PHE C O 1
ATOM 10941 N N . PRO D 1 74 ? 69.544 -41.469 19.065 1.00 65.99 71 PRO C N 1
ATOM 10942 C CA . PRO D 1 74 ? 68.412 -41.678 19.962 1.00 66.28 71 PRO C CA 1
ATOM 10943 C C . PRO D 1 74 ? 68.433 -40.721 21.146 1.00 66.13 71 PRO C C 1
ATOM 10944 O O . PRO D 1 74 ? 69.484 -40.518 21.762 1.00 64.60 71 PRO C O 1
ATOM 10948 N N . LYS D 1 75 ? 67.281 -40.125 21.429 1.00 67.54 72 LYS C N 1
ATOM 10949 C CA . LYS D 1 75 ? 67.151 -39.168 22.515 1.00 67.50 72 LYS C CA 1
ATOM 10950 C C . LYS D 1 75 ? 67.022 -39.878 23.852 1.00 68.18 72 LYS C C 1
ATOM 10951 O O . LYS D 1 75 ? 66.299 -40.866 23.982 1.00 69.01 72 LYS C O 1
ATOM 10957 N N . LYS D 1 76 ? 67.743 -39.348 24.833 1.00 68.69 73 LYS C N 1
ATOM 10958 C CA . LYS D 1 76 ? 67.759 -39.853 26.193 1.00 69.59 73 LYS C CA 1
ATOM 10959 C C . LYS D 1 76 ? 66.996 -38.868 27.074 1.00 70.28 73 LYS C C 1
ATOM 10960 O O . LYS D 1 76 ? 67.537 -37.842 27.489 1.00 70.01 73 LYS C O 1
ATOM 10966 N N . PHE D 1 77 ? 65.733 -39.179 27.336 1.00 71.65 74 PHE C N 1
ATOM 10967 C CA . PHE D 1 77 ? 64.913 -38.389 28.251 1.00 72.92 74 PHE C CA 1
ATOM 10968 C C . PHE D 1 77 ? 65.192 -38.753 29.703 1.00 73.35 74 PHE C C 1
ATOM 10969 O O . PHE D 1 77 ? 65.159 -37.887 30.581 1.00 73.87 74 PHE C O 1
ATOM 10977 N N . GLY D 1 78 ? 65.467 -40.032 29.947 1.00 73.47 75 GLY C N 1
ATOM 10978 C CA . GLY D 1 78 ? 65.683 -40.529 31.297 1.00 73.99 75 GLY C CA 1
ATOM 10979 C C . GLY D 1 78 ? 66.553 -41.762 31.375 1.00 73.98 75 GLY C C 1
ATOM 10980 O O . GLY D 1 78 ? 67.029 -42.276 30.363 1.00 73.84 75 GLY C O 1
ATOM 10981 N N . ALA D 1 79 ? 66.757 -42.207 32.610 1.00 74.53 76 ALA C N 1
ATOM 10982 C CA . ALA D 1 79 ? 67.517 -43.414 32.934 1.00 74.68 76 ALA C CA 1
ATOM 10983 C C . ALA D 1 79 ? 66.693 -44.279 33.881 1.00 76.13 76 ALA C C 1
ATOM 10984 O O . ALA D 1 79 ? 65.882 -43.765 34.655 1.00 77.06 76 ALA C O 1
ATOM 10986 N N . ALA D 1 80 ? 66.907 -45.590 33.818 1.00 76.42 77 ALA C N 1
ATOM 10987 C CA . ALA D 1 80 ? 66.173 -46.541 34.655 1.00 77.46 77 ALA C CA 1
ATOM 10988 C C . ALA D 1 80 ? 67.086 -47.637 35.200 1.00 77.40 77 ALA C C 1
ATOM 10989 O O . ALA D 1 80 ? 68.138 -47.924 34.626 1.00 77.06 77 ALA C O 1
ATOM 10991 N N . TRP D 1 81 ? 66.674 -48.221 36.324 1.00 78.16 78 TRP C N 1
ATOM 10992 C CA . TRP D 1 81 ? 67.371 -49.347 36.955 1.00 78.64 78 TRP C CA 1
ATOM 10993 C C . TRP D 1 81 ? 66.376 -50.464 37.246 1.00 79.85 78 TRP C C 1
ATOM 10994 O O . TRP D 1 81 ? 65.315 -50.214 37.822 1.00 80.92 78 TRP C O 1
ATOM 11005 N N . THR D 1 82 ? 66.721 -51.687 36.850 1.00 79.99 79 THR C N 1
ATOM 11006 C CA . THR D 1 82 ? 65.874 -52.857 37.096 1.00 81.56 79 THR C CA 1
ATOM 11007 C C . THR D 1 82 ? 66.670 -54.011 37.708 1.00 82.45 79 THR C C 1
ATOM 11008 O O . THR D 1 82 ? 67.877 -54.127 37.498 1.00 81.04 79 THR C O 1
ATOM 11012 N N . SER D 1 83 ? 65.974 -54.851 38.471 1.00 84.74 80 SER C N 1
ATOM 11013 C CA . SER D 1 83 ? 66.527 -56.097 39.010 1.00 86.14 80 SER C CA 1
ATOM 11014 C C . SER D 1 83 ? 65.436 -57.164 39.012 1.00 88.49 80 SER C C 1
ATOM 11015 O O . SER D 1 83 ? 64.259 -56.843 39.130 1.00 88.90 80 SER C O 1
ATOM 11018 N N . ALA D 1 84 ? 65.829 -58.425 38.862 1.00 90.55 81 ALA C N 1
ATOM 11019 C CA . ALA D 1 84 ? 64.894 -59.550 38.988 1.00 93.40 81 ALA C CA 1
ATOM 11020 C C . ALA D 1 84 ? 64.627 -59.825 40.465 1.00 95.38 81 ALA C C 1
ATOM 11021 O O . ALA D 1 84 ? 63.484 -60.054 40.878 1.00 96.55 81 ALA C O 1
ATOM 11023 N N . ASP D 1 85 ? 65.705 -59.811 41.244 1.00 96.01 82 ASP C N 1
ATOM 11024 C CA . ASP D 1 85 ? 65.639 -59.926 42.696 1.00 97.62 82 ASP C CA 1
ATOM 11025 C C . ASP D 1 85 ? 65.004 -58.673 43.290 1.00 96.84 82 ASP C C 1
ATOM 11026 O O . ASP D 1 85 ? 65.597 -57.591 43.249 1.00 95.43 82 ASP C O 1
ATOM 11031 N N . SER D 1 86 ? 63.793 -58.827 43.824 1.00 97.31 83 SER C N 1
ATOM 11032 C CA . SER D 1 86 ? 63.200 -57.802 44.670 1.00 97.03 83 SER C CA 1
ATOM 11033 C C . SER D 1 86 ? 64.004 -57.778 45.964 1.00 97.50 83 SER C C 1
ATOM 11034 O O . SER D 1 86 ? 64.481 -58.814 46.431 1.00 98.66 83 SER C O 1
ATOM 11037 N N . GLY D 1 87 ? 64.139 -56.592 46.540 1.00 97.10 84 GLY C N 1
ATOM 11038 C CA . GLY D 1 87 ? 65.045 -56.365 47.664 1.00 97.45 84 GLY C CA 1
ATOM 11039 C C . GLY D 1 87 ? 64.413 -56.784 48.980 1.00 99.65 84 GLY C C 1
ATOM 11040 O O . GLY D 1 87 ? 63.560 -57.674 48.997 1.00 100.58 84 GLY C O 1
ATOM 11041 N N . PRO D 1 88 ? 64.822 -56.149 50.097 1.00 100.74 85 PRO C N 1
ATOM 11042 C CA . PRO D 1 88 ? 64.167 -56.460 51.368 1.00 103.26 85 PRO C CA 1
ATOM 11043 C C . PRO D 1 88 ? 62.734 -55.938 51.388 1.00 104.94 85 PRO C C 1
ATOM 11044 O O . PRO D 1 88 ? 62.452 -54.876 50.824 1.00 103.88 85 PRO C O 1
ATOM 11048 N N . GLU D 1 89 ? 61.847 -56.691 52.032 1.00 108.00 86 GLU C N 1
ATOM 11049 C CA . GLU D 1 89 ? 60.413 -56.382 52.028 1.00 109.74 86 GLU C CA 1
ATOM 11050 C C . GLU D 1 89 ? 60.083 -55.234 52.983 1.00 110.89 86 GLU C C 1
ATOM 11051 O O . GLU D 1 89 ? 59.053 -54.579 52.824 1.00 111.18 86 GLU C O 1
ATOM 11057 N N . ASP D 1 90 ? 60.945 -55.010 53.975 1.00 112.03 87 ASP C N 1
ATOM 11058 C CA . ASP D 1 90 ? 60.756 -53.930 54.938 1.00 113.61 87 ASP C CA 1
ATOM 11059 C C . ASP D 1 90 ? 60.920 -52.552 54.309 1.00 112.03 87 ASP C C 1
ATOM 11060 O O . ASP D 1 90 ? 60.250 -51.602 54.723 1.00 112.89 87 ASP C O 1
ATOM 11065 N N . LYS D 1 91 ? 61.842 -52.444 53.347 1.00 109.91 88 LYS C N 1
ATOM 11066 C CA . LYS D 1 91 ? 62.182 -51.168 52.681 1.00 108.22 88 LYS C CA 1
ATOM 11067 C C . LYS D 1 91 ? 62.786 -50.097 53.623 1.00 107.56 88 LYS C C 1
ATOM 11068 O O . LYS D 1 91 ? 63.146 -49.005 53.168 1.00 106.76 88 LYS C O 1
ATOM 11074 N N . MET D 1 92 ? 62.903 -50.425 54.917 1.00 107.81 89 MET C N 1
ATOM 11075 C CA . MET D 1 92 ? 63.436 -49.549 55.981 1.00 107.00 89 MET C CA 1
ATOM 11076 C C . MET D 1 92 ? 63.119 -48.046 55.911 1.00 105.72 89 MET C C 1
ATOM 11077 O O . MET D 1 92 ? 63.988 -47.205 56.168 1.00 104.59 89 MET C O 1
ATOM 11082 N N . GLY D 1 93 ? 61.876 -47.706 55.577 1.00 105.69 90 GLY C N 1
ATOM 11083 C CA . GLY D 1 93 ? 61.394 -46.321 55.707 1.00 105.69 90 GLY C CA 1
ATOM 11084 C C . GLY D 1 93 ? 61.412 -45.426 54.484 1.00 104.32 90 GLY C C 1
ATOM 11085 O O . GLY D 1 93 ? 61.029 -44.258 54.573 1.00 104.06 90 GLY C O 1
ATOM 11086 N N . PHE D 1 94 ? 61.856 -45.958 53.353 1.00 103.94 91 PHE C N 1
ATOM 11087 C CA . PHE D 1 94 ? 61.822 -45.217 52.103 1.00 103.64 91 PHE C CA 1
ATOM 11088 C C . PHE D 1 94 ? 60.399 -44.844 51.727 1.00 106.15 91 PHE C C 1
ATOM 11089 O O . PHE D 1 94 ? 59.533 -45.712 51.617 1.00 107.02 91 PHE C O 1
ATOM 11097 N N . GLN D 1 95 ? 60.181 -43.546 51.536 1.00 108.39 92 GLN C N 1
ATOM 11098 C CA . GLN D 1 95 ? 58.852 -42.985 51.313 1.00 111.27 92 GLN C CA 1
ATOM 11099 C C . GLN D 1 95 ? 58.177 -43.547 50.060 1.00 111.57 92 GLN C C 1
ATOM 11100 O O . GLN D 1 95 ? 57.104 -44.145 50.147 1.00 113.14 92 GLN C O 1
ATOM 11106 N N . GLY D 1 96 ? 58.820 -43.371 48.911 1.00 110.73 93 GLY C N 1
ATOM 11107 C CA . GLY D 1 96 ? 58.260 -43.792 47.624 1.00 111.47 93 GLY C CA 1
ATOM 11108 C C . GLY D 1 96 ? 59.078 -44.892 46.980 1.00 112.13 93 GLY C C 1
ATOM 11109 O O . GLY D 1 96 ? 60.268 -44.708 46.741 1.00 111.42 93 GLY C O 1
ATOM 11110 N N . LEU D 1 97 ? 58.449 -46.045 46.746 1.00 114.57 94 LEU C N 1
ATOM 11111 C CA . LEU D 1 97 ? 58.999 -47.112 45.892 1.00 114.45 94 LEU C CA 1
ATOM 11112 C C . LEU D 1 97 ? 57.860 -47.831 45.188 1.00 116.17 94 LEU C C 1
ATOM 11113 O O . LEU D 1 97 ? 56.905 -48.275 45.827 1.00 118.03 94 LEU C O 1
ATOM 11118 N N . ASP D 1 98 ? 58.001 -47.983 43.876 1.00 116.60 95 ASP C N 1
ATOM 11119 C CA . ASP D 1 98 ? 56.899 -48.447 43.012 1.00 118.38 95 ASP C CA 1
ATOM 11120 C C . ASP D 1 98 ? 56.771 -49.973 42.921 1.00 118.01 95 ASP C C 1
ATOM 11121 O O . ASP D 1 98 ? 55.653 -50.493 42.880 1.00 118.63 95 ASP C O 1
ATOM 11126 N N . HIS D 1 99 ? 57.905 -50.673 42.889 1.00 116.73 96 HIS C N 1
ATOM 11127 C CA . HIS D 1 99 ? 57.934 -52.135 42.718 1.00 116.76 96 HIS C CA 1
ATOM 11128 C C . HIS D 1 99 ? 58.932 -52.857 43.656 1.00 115.47 96 HIS C C 1
ATOM 11129 O O . HIS D 1 99 ? 59.501 -53.869 43.274 1.00 115.09 96 HIS C O 1
ATOM 11136 N N . ASP D 1 100 ? 59.121 -52.355 44.878 1.00 114.39 97 ASP C N 1
ATOM 11137 C CA . ASP D 1 100 ? 60.005 -52.993 45.891 1.00 113.68 97 ASP C CA 1
ATOM 11138 C C . ASP D 1 100 ? 61.444 -53.257 45.405 1.00 109.97 97 ASP C C 1
ATOM 11139 O O . ASP D 1 100 ? 61.820 -54.406 45.153 1.00 111.23 97 ASP C O 1
ATOM 11144 N N . PHE D 1 101 ? 62.226 -52.187 45.256 1.00 105.46 98 PHE C N 1
ATOM 11145 C CA . PHE D 1 101 ? 63.633 -52.237 44.766 1.00 102.01 98 PHE C CA 1
ATOM 11146 C C . PHE D 1 101 ? 63.846 -52.855 43.373 1.00 100.19 98 PHE C C 1
ATOM 11147 O O . PHE D 1 101 ? 64.982 -52.935 42.893 1.00 99.11 98 PHE C O 1
ATOM 11155 N N . ARG D 1 102 ? 62.762 -53.260 42.718 1.00 99.79 99 ARG C N 1
ATOM 11156 C CA . ARG D 1 102 ? 62.831 -54.086 41.522 1.00 98.55 99 ARG C CA 1
ATOM 11157 C C . ARG D 1 102 ? 63.049 -53.172 40.323 1.00 95.72 99 ARG C C 1
ATOM 11158 O O . ARG D 1 102 ? 64.000 -53.355 39.574 1.00 93.92 99 ARG C O 1
ATOM 11166 N N . SER D 1 103 ? 62.176 -52.176 40.182 1.00 94.56 100 SER C N 1
ATOM 11167 C CA . SER D 1 103 ? 62.272 -51.157 39.134 1.00 92.47 100 SER C CA 1
ATOM 11168 C C . SER D 1 103 ? 62.459 -49.772 39.755 1.00 90.87 100 SER C C 1
ATOM 11169 O O . SER D 1 103 ? 62.012 -49.520 40.875 1.00 92.58 100 SER C O 1
ATOM 11172 N N . ALA D 1 104 ? 63.129 -48.887 39.023 1.00 88.39 101 ALA C N 1
ATOM 11173 C CA . ALA D 1 104 ? 63.290 -47.489 39.430 1.00 87.24 101 ALA C CA 1
ATOM 11174 C C . ALA D 1 104 ? 63.663 -46.630 38.227 1.00 85.19 101 ALA C C 1
ATOM 11175 O O . ALA D 1 104 ? 64.610 -46.949 37.510 1.00 83.36 101 ALA C O 1
ATOM 11177 N N . GLU D 1 105 ? 62.911 -45.549 38.023 1.00 85.06 102 GLU C N 1
ATOM 11178 C CA . GLU D 1 105 ? 63.070 -44.652 36.875 1.00 83.97 102 GLU C CA 1
ATOM 11179 C C . GLU D 1 105 ? 63.191 -43.189 37.290 1.00 82.91 102 GLU C C 1
ATOM 11180 O O . GLU D 1 105 ? 62.738 -42.793 38.367 1.00 83.61 102 GLU C O 1
ATOM 11186 N N . ILE D 1 106 ? 63.804 -42.401 36.409 1.00 81.05 103 ILE C N 1
ATOM 11187 C CA . ILE D 1 106 ? 63.997 -40.964 36.607 1.00 79.72 103 ILE C CA 1
ATOM 11188 C C . ILE D 1 106 ? 64.030 -40.255 35.243 1.00 78.21 103 ILE C C 1
ATOM 11189 O O . ILE D 1 106 ? 64.651 -40.746 34.303 1.00 76.84 103 ILE C O 1
ATOM 11194 N N . LEU D 1 107 ? 63.324 -39.128 35.142 1.00 78.28 104 LEU C N 1
ATOM 11195 C CA . LEU D 1 107 ? 63.428 -38.210 33.998 1.00 77.45 104 LEU C CA 1
ATOM 11196 C C . LEU D 1 107 ? 64.413 -37.095 34.366 1.00 76.29 104 LEU C C 1
ATOM 11197 O O . LEU D 1 107 ? 64.441 -36.653 35.516 1.00 77.20 104 LEU C O 1
ATOM 11202 N N . PHE D 1 108 ? 65.212 -36.648 33.400 1.00 74.91 105 PHE C N 1
ATOM 11203 C CA . PHE D 1 108 ? 66.154 -35.535 33.621 1.00 73.92 105 PHE C CA 1
ATOM 11204 C C . PHE D 1 108 ? 65.475 -34.176 33.832 1.00 74.61 105 PHE C C 1
ATOM 11205 O O . PHE D 1 108 ? 66.037 -33.313 34.507 1.00 73.87 105 PHE C O 1
ATOM 11213 N N . ASN D 1 109 ? 64.272 -33.998 33.279 1.00 75.97 106 ASN C N 1
ATOM 11214 C CA . ASN D 1 109 ? 63.521 -32.734 33.412 1.00 77.44 106 ASN C CA 1
ATOM 11215 C C . ASN D 1 109 ? 62.944 -32.442 34.813 1.00 78.46 106 ASN C C 1
ATOM 11216 O O . ASN D 1 109 ? 62.502 -31.320 35.074 1.00 79.25 106 ASN C O 1
ATOM 11221 N N . GLU D 1 110 ? 62.932 -33.450 35.688 1.00 78.56 107 GLU C N 1
ATOM 11222 C CA . GLU D 1 110 ? 62.432 -33.317 37.066 1.00 79.47 107 GLU C CA 1
ATOM 11223 C C . GLU D 1 110 ? 63.189 -32.286 37.913 1.00 79.54 107 GLU C C 1
ATOM 11224 O O . GLU D 1 110 ? 62.615 -31.703 38.836 1.00 80.67 107 GLU C O 1
ATOM 11230 N N . ARG D 1 111 ? 64.472 -32.095 37.608 1.00 78.35 108 ARG C N 1
ATOM 11231 C CA . ARG D 1 111 ? 65.288 -31.026 38.189 1.00 78.43 108 ARG C CA 1
ATOM 11232 C C . ARG D 1 111 ? 65.745 -30.093 37.073 1.00 78.13 108 ARG C C 1
ATOM 11233 O O . ARG D 1 111 ? 66.214 -30.559 36.034 1.00 77.23 108 ARG C O 1
ATOM 11241 N N . LYS D 1 112 ? 65.621 -28.785 37.289 1.00 79.42 109 LYS C N 1
ATOM 11242 C CA . LYS D 1 112 ? 66.161 -27.812 36.340 1.00 79.40 109 LYS C CA 1
ATOM 11243 C C . LYS D 1 112 ? 67.675 -27.708 36.527 1.00 78.80 109 LYS C C 1
ATOM 11244 O O . LYS D 1 112 ? 68.176 -27.715 37.652 1.00 79.36 109 LYS C O 1
ATOM 11250 N N . GLN D 1 113 ? 68.380 -27.616 35.406 1.00 78.45 110 GLN C N 1
ATOM 11251 C CA . GLN D 1 113 ? 69.837 -27.578 35.359 1.00 77.72 110 GLN C CA 1
ATOM 11252 C C . GLN D 1 113 ? 70.229 -26.375 34.520 1.00 78.69 110 GLN C C 1
ATOM 11253 O O . GLN D 1 113 ? 69.714 -26.207 33.417 1.00 79.83 110 GLN C O 1
ATOM 11259 N N . GLU D 1 114 ? 71.124 -25.532 35.034 1.00 80.05 111 GLU C N 1
ATOM 11260 C CA . GLU D 1 114 ? 71.519 -24.320 34.304 1.00 81.93 111 GLU C CA 1
ATOM 11261 C C . GLU D 1 114 ? 72.356 -24.705 33.090 1.00 79.41 111 GLU C C 1
ATOM 11262 O O . GLU D 1 114 ? 73.378 -25.383 33.224 1.00 78.48 111 GLU C O 1
ATOM 11268 N N . GLY D 1 115 ? 71.897 -24.280 31.914 1.00 77.89 112 GLY C N 1
ATOM 11269 C CA . GLY D 1 115 ? 72.519 -24.648 30.643 1.00 76.19 112 GLY C CA 1
ATOM 11270 C C . GLY D 1 115 ? 71.702 -25.629 29.819 1.00 75.24 112 GLY C C 1
ATOM 11271 O O . GLY D 1 115 ? 71.766 -25.594 28.591 1.00 74.47 112 GLY C O 1
ATOM 11272 N N . VAL D 1 116 ? 70.955 -26.519 30.478 1.00 75.12 113 VAL C N 1
ATOM 11273 C CA . VAL D 1 116 ? 70.050 -27.424 29.764 1.00 75.25 113 VAL C CA 1
ATOM 11274 C C . VAL D 1 116 ? 68.789 -26.643 29.377 1.00 75.88 113 VAL C C 1
ATOM 11275 O O . VAL D 1 116 ? 68.133 -26.037 30.230 1.00 76.79 113 VAL C O 1
ATOM 11279 N N . ASP D 1 117 ? 68.491 -26.632 28.081 1.00 75.40 114 ASP C N 1
ATOM 11280 C CA . ASP D 1 117 ? 67.267 -26.015 27.548 1.00 76.90 114 ASP C CA 1
ATOM 11281 C C . ASP D 1 117 ? 66.392 -27.115 26.944 1.00 75.96 114 ASP C C 1
ATOM 11282 O O . ASP D 1 117 ? 65.707 -26.916 25.938 1.00 76.32 114 ASP C O 1
ATOM 11287 N N . ARG D 1 118 ? 66.395 -28.263 27.615 1.00 74.54 115 ARG C N 1
ATOM 11288 C CA . ARG D 1 118 ? 65.989 -29.525 27.023 1.00 73.97 115 ARG C CA 1
ATOM 11289 C C . ARG D 1 118 ? 65.618 -30.545 28.091 1.00 73.11 115 ARG C C 1
ATOM 11290 O O . ARG D 1 118 ? 66.268 -30.630 29.132 1.00 72.61 115 ARG C O 1
ATOM 11298 N N . ASP D 1 119 ? 64.578 -31.324 27.806 1.00 73.05 116 ASP C N 1
ATOM 11299 C CA . ASP D 1 119 ? 64.198 -32.476 28.621 1.00 72.64 116 ASP C CA 1
ATOM 11300 C C . ASP D 1 119 ? 64.997 -33.745 28.271 1.00 71.17 116 ASP C C 1
ATOM 11301 O O . ASP D 1 119 ? 64.894 -34.747 28.985 1.00 71.04 116 ASP C O 1
ATOM 11306 N N . PHE D 1 120 ? 65.784 -33.702 27.190 1.00 69.67 117 PHE C N 1
ATOM 11307 C CA . PHE D 1 120 ? 66.558 -34.866 26.717 1.00 68.66 117 PHE C CA 1
ATOM 11308 C C . PHE D 1 120 ? 68.039 -34.562 26.459 1.00 66.70 117 PHE C C 1
ATOM 11309 O O . PHE D 1 120 ? 68.423 -33.411 26.235 1.00 66.38 117 PHE C O 1
ATOM 11317 N N . THR D 1 121 ? 68.860 -35.609 26.516 1.00 65.13 118 THR C N 1
ATOM 11318 C CA . THR D 1 121 ? 70.202 -35.595 25.918 1.00 63.90 118 THR C CA 1
ATOM 11319 C C . THR D 1 121 ? 70.227 -36.682 24.830 1.00 63.36 118 THR C C 1
ATOM 11320 O O . THR D 1 121 ? 69.190 -36.936 24.216 1.00 63.79 118 THR C O 1
ATOM 11324 N N . PHE D 1 122 ? 71.377 -37.310 24.576 1.00 62.29 119 PHE C N 1
ATOM 11325 C CA . PHE D 1 122 ? 71.490 -38.341 23.534 1.00 62.24 119 PHE C CA 1
ATOM 11326 C C . PHE D 1 122 ? 72.199 -39.622 23.981 1.00 61.27 119 PHE C C 1
ATOM 11327 O O . PHE D 1 122 ? 73.070 -39.606 24.845 1.00 60.61 119 PHE C O 1
ATOM 11335 N N . HIS D 1 123 ? 71.797 -40.735 23.381 1.00 61.25 120 HIS C N 1
ATOM 11336 C CA . HIS D 1 123 ? 72.632 -41.924 23.303 1.00 60.70 120 HIS C CA 1
ATOM 11337 C C . HIS D 1 123 ? 73.275 -41.855 21.928 1.00 59.93 120 HIS C C 1
ATOM 11338 O O . HIS D 1 123 ? 72.566 -41.669 20.942 1.00 60.89 120 HIS C O 1
ATOM 11345 N N . VAL D 1 124 ? 74.595 -42.004 21.848 1.00 58.60 121 VAL C N 1
ATOM 11346 C CA . VAL D 1 124 ? 75.314 -41.764 20.586 1.00 58.07 121 VAL C CA 1
ATOM 11347 C C . VAL D 1 124 ? 76.217 -42.912 20.128 1.00 57.65 121 VAL C C 1
ATOM 11348 O O . VAL D 1 124 ? 76.863 -43.573 20.939 1.00 56.72 121 VAL C O 1
ATOM 11352 N N . ASP D 1 125 ? 76.225 -43.139 18.812 1.00 57.61 122 ASP C N 1
ATOM 11353 C CA . ASP D 1 125 ? 77.291 -43.861 18.128 1.00 57.51 122 ASP C CA 1
ATOM 11354 C C . ASP D 1 125 ? 78.530 -42.988 18.259 1.00 56.93 122 ASP C C 1
ATOM 11355 O O . ASP D 1 125 ? 78.583 -41.894 17.693 1.00 56.83 122 ASP C O 1
ATOM 11360 N N . ARG D 1 126 ? 79.513 -43.473 19.011 1.00 56.99 123 ARG C N 1
ATOM 11361 C CA . ARG D 1 126 ? 80.732 -42.706 19.278 1.00 56.60 123 ARG C CA 1
ATOM 11362 C C . ARG D 1 126 ? 81.653 -42.550 18.064 1.00 57.21 123 ARG C C 1
ATOM 11363 O O . ARG D 1 126 ? 82.468 -41.625 18.027 1.00 56.99 123 ARG C O 1
ATOM 11371 N N . GLY D 1 127 ? 81.533 -43.450 17.090 1.00 58.15 124 GLY C N 1
ATOM 11372 C CA . GLY D 1 127 ? 82.230 -43.309 15.811 1.00 58.82 124 GLY C CA 1
ATOM 11373 C C . GLY D 1 127 ? 81.828 -42.024 15.104 1.00 59.10 124 GLY C C 1
ATOM 11374 O O . GLY D 1 127 ? 82.688 -41.241 14.694 1.00 59.09 124 GLY C O 1
ATOM 11375 N N . LYS D 1 128 ? 80.514 -41.817 14.987 1.00 59.59 125 LYS C N 1
ATOM 11376 C CA . LYS D 1 128 ? 79.923 -40.593 14.418 1.00 59.74 125 LYS C CA 1
ATOM 11377 C C . LYS D 1 128 ? 80.166 -39.375 15.311 1.00 58.73 125 LYS C C 1
ATOM 11378 O O . LYS D 1 128 ? 80.642 -38.337 14.851 1.00 58.15 125 LYS C O 1
ATOM 11384 N N . PHE D 1 129 ? 79.811 -39.524 16.585 1.00 58.26 126 PHE C N 1
ATOM 11385 C CA . PHE D 1 129 ? 79.857 -38.447 17.570 1.00 57.73 126 PHE C CA 1
ATOM 11386 C C . PHE D 1 129 ? 81.214 -37.749 17.618 1.00 57.09 126 PHE C C 1
ATOM 11387 O O . PHE D 1 129 ? 81.292 -36.530 17.460 1.00 57.40 126 PHE C O 1
ATOM 11395 N N . ASP D 1 130 ? 82.270 -38.529 17.819 1.00 56.39 127 ASP C N 1
ATOM 11396 C CA . ASP D 1 130 ? 83.631 -37.992 17.891 1.00 56.40 127 ASP C CA 1
ATOM 11397 C C . ASP D 1 130 ? 84.089 -37.309 16.606 1.00 56.91 127 ASP C C 1
ATOM 11398 O O . ASP D 1 130 ? 84.802 -36.305 16.667 1.00 56.88 127 ASP C O 1
ATOM 11403 N N . ARG D 1 131 ? 83.701 -37.856 15.453 1.00 57.81 128 ARG C N 1
ATOM 11404 C CA . ARG D 1 131 ? 83.990 -37.212 14.167 1.00 58.54 128 ARG C CA 1
ATOM 11405 C C . ARG D 1 131 ? 83.232 -35.905 14.046 1.00 57.67 128 ARG C C 1
ATOM 11406 O O . ARG D 1 131 ? 83.832 -34.877 13.755 1.00 57.32 128 ARG C O 1
ATOM 11414 N N . ILE D 1 132 ? 81.923 -35.953 14.267 1.00 56.99 129 ILE C N 1
ATOM 11415 C CA . ILE D 1 132 ? 81.090 -34.755 14.194 1.00 56.87 129 ILE C CA 1
ATOM 11416 C C . ILE D 1 132 ? 81.710 -33.629 15.024 1.00 55.86 129 ILE C C 1
ATOM 11417 O O . ILE D 1 132 ? 81.774 -32.498 14.561 1.00 56.14 129 ILE C O 1
ATOM 11422 N N . LEU D 1 133 ? 82.193 -33.952 16.223 1.00 55.14 130 LEU C N 1
ATOM 11423 C CA . LEU D 1 133 ? 82.814 -32.954 17.104 1.00 54.54 130 LEU C CA 1
ATOM 11424 C C . LEU D 1 133 ? 84.141 -32.415 16.581 1.00 53.85 130 LEU C C 1
ATOM 11425 O O . LEU D 1 133 ? 84.365 -31.203 16.577 1.00 54.48 130 LEU C O 1
ATOM 11430 N N . LEU D 1 134 ? 85.023 -33.320 16.176 1.00 53.07 131 LEU C N 1
ATOM 11431 C CA . LEU D 1 134 ? 86.320 -32.941 15.609 1.00 52.77 131 LEU C CA 1
ATOM 11432 C C . LEU D 1 134 ? 86.184 -32.206 14.270 1.00 53.27 131 LEU C C 1
ATOM 11433 O O . LEU D 1 134 ? 86.997 -31.344 13.944 1.00 53.20 131 LEU C O 1
ATOM 11438 N N . GLU D 1 135 ? 85.159 -32.576 13.506 1.00 53.64 132 GLU C N 1
ATOM 11439 C CA . GLU D 1 135 ? 84.773 -31.882 12.276 1.00 54.53 132 GLU C CA 1
ATOM 11440 C C . GLU D 1 135 ? 84.401 -30.431 12.568 1.00 53.90 132 GLU C C 1
ATOM 11441 O O . GLU D 1 135 ? 84.782 -29.514 11.833 1.00 53.38 132 GLU C O 1
ATOM 11447 N N . HIS D 1 136 ? 83.619 -30.258 13.630 1.00 53.01 133 HIS C N 1
ATOM 11448 C CA . HIS D 1 136 ? 83.211 -28.945 14.097 1.00 53.38 133 HIS C CA 1
ATOM 11449 C C . HIS D 1 136 ? 84.409 -28.133 14.584 1.00 53.17 133 HIS C C 1
ATOM 11450 O O . HIS D 1 136 ? 84.495 -26.935 14.315 1.00 53.39 133 HIS C O 1
ATOM 11457 N N . ALA D 1 137 ? 85.324 -28.793 15.295 1.00 52.81 134 ALA C N 1
ATOM 11458 C CA . ALA D 1 137 ? 86.583 -28.176 15.727 1.00 52.41 134 ALA C CA 1
ATOM 11459 C C . ALA D 1 137 ? 87.415 -27.705 14.539 1.00 52.83 134 ALA C C 1
ATOM 11460 O O . ALA D 1 137 ? 88.091 -26.681 14.621 1.00 53.48 134 ALA C O 1
ATOM 11462 N N . GLY D 1 138 ? 87.352 -28.457 13.442 1.00 52.69 135 GLY C N 1
ATOM 11463 C CA . GLY D 1 138 ? 87.934 -28.043 12.167 1.00 53.43 135 GLY C CA 1
ATOM 11464 C C . GLY D 1 138 ? 87.340 -26.745 11.641 1.00 54.00 135 GLY C C 1
ATOM 11465 O O . GLY D 1 138 ? 88.070 -25.802 11.335 1.00 54.00 135 GLY C O 1
ATOM 11466 N N . SER D 1 139 ? 86.011 -26.706 11.560 1.00 54.57 136 SER C N 1
ATOM 11467 C CA . SER D 1 139 ? 85.266 -25.559 11.021 1.00 55.69 136 SER C CA 1
ATOM 11468 C C . SER D 1 139 ? 85.447 -24.286 11.845 1.00 56.20 136 SER C C 1
ATOM 11469 O O . SER D 1 139 ? 85.453 -23.179 11.298 1.00 56.96 136 SER C O 1
ATOM 11472 N N . LEU D 1 140 ? 85.606 -24.454 13.156 1.00 55.85 137 LEU C N 1
ATOM 11473 C CA . LEU D 1 140 ? 85.861 -23.334 14.059 1.00 56.01 137 LEU C CA 1
ATOM 11474 C C . LEU D 1 140 ? 87.244 -22.690 13.912 1.00 56.28 137 LEU C C 1
ATOM 11475 O O . LEU D 1 140 ? 87.443 -21.581 14.405 1.00 57.58 137 LEU C O 1
ATOM 11480 N N . GLY D 1 141 ? 88.183 -23.373 13.253 1.00 55.88 138 GLY C N 1
ATOM 11481 C CA . GLY D 1 141 ? 89.529 -22.834 12.998 1.00 56.08 138 GLY C CA 1
ATOM 11482 C C . GLY D 1 141 ? 90.700 -23.735 13.357 1.00 55.63 138 GLY C C 1
ATOM 11483 O O . GLY D 1 141 ? 91.822 -23.497 12.905 1.00 55.47 138 GLY C O 1
ATOM 11484 N N . ALA D 1 142 ? 90.453 -24.765 14.165 1.00 55.40 139 ALA C N 1
ATOM 11485 C CA . ALA D 1 142 ? 91.518 -25.644 14.637 1.00 55.26 139 ALA C CA 1
ATOM 11486 C C . ALA D 1 142 ? 92.039 -26.513 13.506 1.00 55.86 139 ALA C C 1
ATOM 11487 O O . ALA D 1 142 ? 91.259 -27.106 12.763 1.00 56.13 139 ALA C O 1
ATOM 11489 N N . LYS D 1 143 ? 93.362 -26.562 13.374 1.00 56.42 140 LYS C N 1
ATOM 11490 C CA . LYS D 1 143 ? 94.019 -27.555 12.535 1.00 57.06 140 LYS C CA 1
ATOM 11491 C C . LYS D 1 143 ? 93.802 -28.915 13.196 1.00 57.01 140 LYS C C 1
ATOM 11492 O O . LYS D 1 143 ? 93.791 -29.021 14.422 1.00 56.49 140 LYS C O 1
ATOM 11498 N N . VAL D 1 144 ? 93.588 -29.939 12.378 1.00 57.83 141 VAL C N 1
ATOM 11499 C CA . VAL D 1 144 ? 93.399 -31.301 12.866 1.00 57.45 141 VAL C CA 1
ATOM 11500 C C . VAL D 1 144 ? 94.194 -32.252 11.986 1.00 58.41 141 VAL C C 1
ATOM 11501 O O . VAL D 1 144 ? 94.076 -32.225 10.762 1.00 58.93 141 VAL C O 1
ATOM 11505 N N . PHE D 1 145 ? 95.008 -33.076 12.636 1.00 58.91 142 PHE C N 1
ATOM 11506 C CA . PHE D 1 145 ? 95.692 -34.184 12.001 1.00 60.21 142 PHE C CA 1
ATOM 11507 C C . PHE D 1 145 ? 95.047 -35.484 12.462 1.00 60.52 142 PHE C C 1
ATOM 11508 O O . PHE D 1 145 ? 94.802 -35.664 13.660 1.00 60.61 142 PHE C O 1
ATOM 11516 N N . GLN D 1 146 ? 94.748 -36.362 11.507 1.00 61.28 143 GLN C N 1
ATOM 11517 C CA . GLN D 1 146 ? 94.401 -37.757 11.790 1.00 61.93 143 GLN C CA 1
ATOM 11518 C C . GLN D 1 146 ? 95.470 -38.673 11.211 1.00 62.74 143 GLN C C 1
ATOM 11519 O O . GLN D 1 146 ? 96.096 -38.348 10.201 1.00 63.35 143 GLN C O 1
ATOM 11525 N N . GLY D 1 147 ? 95.665 -39.819 11.861 1.00 62.81 144 GLY C N 1
ATOM 11526 C CA . GLY D 1 147 ? 96.690 -40.787 11.466 1.00 63.99 144 GLY C CA 1
ATOM 11527 C C . GLY D 1 147 ? 98.097 -40.466 11.946 1.00 64.44 144 GLY C C 1
ATOM 11528 O O . GLY D 1 147 ? 99.048 -41.167 11.590 1.00 65.80 144 GLY C O 1
ATOM 11529 N N . VAL D 1 148 ? 98.228 -39.428 12.769 1.00 63.65 145 VAL C N 1
ATOM 11530 C CA . VAL D 1 148 ? 99.524 -38.963 13.244 1.00 64.10 145 VAL C CA 1
ATOM 11531 C C . VAL D 1 148 ? 99.532 -39.146 14.756 1.00 63.16 145 VAL C C 1
ATOM 11532 O O . VAL D 1 148 ? 98.798 -38.465 15.476 1.00 62.98 145 VAL C O 1
ATOM 11536 N N . GLU D 1 149 ? 100.355 -40.079 15.224 1.00 62.88 146 GLU C N 1
ATOM 11537 C CA . GLU D 1 149 ? 100.483 -40.368 16.647 1.00 61.79 146 GLU C CA 1
ATOM 11538 C C . GLU D 1 149 ? 101.478 -39.405 17.288 1.00 61.60 146 GLU C C 1
ATOM 11539 O O . GLU D 1 149 ? 102.507 -39.083 16.690 1.00 61.56 146 GLU C O 1
ATOM 11545 N N . ILE D 1 150 ? 101.150 -38.939 18.492 1.00 60.96 147 ILE C N 1
ATOM 11546 C CA . ILE D 1 150 ? 102.087 -38.201 19.334 1.00 61.69 147 ILE C CA 1
ATOM 11547 C C . ILE D 1 150 ? 102.896 -39.218 20.119 1.00 62.86 147 ILE C C 1
ATOM 11548 O O . ILE D 1 150 ? 102.360 -39.913 20.985 1.00 62.52 147 ILE C O 1
ATOM 11553 N N . ALA D 1 151 ? 104.186 -39.294 19.808 1.00 64.66 148 ALA C N 1
ATOM 11554 C CA . ALA D 1 151 ? 105.100 -40.218 20.471 1.00 66.20 148 ALA C CA 1
ATOM 11555 C C . ALA D 1 151 ? 105.523 -39.703 21.837 1.00 66.85 148 ALA C C 1
ATOM 11556 O O . ALA D 1 151 ? 105.504 -40.447 22.810 1.00 67.02 148 ALA C O 1
ATOM 11558 N N . ASP D 1 152 ? 105.909 -38.433 21.900 1.00 67.96 149 ASP C N 1
ATOM 11559 C CA . ASP D 1 152 ? 106.494 -37.864 23.110 1.00 69.07 149 ASP C CA 1
ATOM 11560 C C . ASP D 1 152 ? 106.239 -36.362 23.202 1.00 68.86 149 ASP C C 1
ATOM 11561 O O . ASP D 1 152 ? 105.797 -35.728 22.238 1.00 68.75 149 ASP C O 1
ATOM 11566 N N . VAL D 1 153 ? 106.486 -35.827 24.395 1.00 68.84 150 VAL C N 1
ATOM 11567 C CA . VAL D 1 153 ? 106.555 -34.395 24.647 1.00 67.94 150 VAL C CA 1
ATOM 11568 C C . VAL D 1 153 ? 107.876 -34.100 25.360 1.00 69.38 150 VAL C C 1
ATOM 11569 O O . VAL D 1 153 ? 108.215 -34.771 26.334 1.00 69.33 150 VAL C O 1
ATOM 11573 N N . GLU D 1 154 ? 108.615 -33.110 24.857 1.00 70.90 151 GLU C N 1
ATOM 11574 C CA . GLU D 1 154 ? 109.815 -32.584 25.520 1.00 73.03 151 GLU C CA 1
ATOM 11575 C C . GLU D 1 154 ? 109.479 -31.237 26.157 1.00 72.82 151 GLU C C 1
ATOM 11576 O O . GLU D 1 154 ? 109.183 -30.264 25.456 1.00 73.22 151 GLU C O 1
ATOM 11582 N N . PHE D 1 155 ? 109.518 -31.186 27.483 1.00 72.71 152 PHE C N 1
ATOM 11583 C CA . PHE D 1 155 ? 109.303 -29.940 28.215 1.00 72.16 152 PHE C CA 1
ATOM 11584 C C . PHE D 1 155 ? 110.628 -29.190 28.360 1.00 73.26 152 PHE C C 1
ATOM 11585 O O . PHE D 1 155 ? 111.431 -29.487 29.247 1.00 74.07 152 PHE C O 1
ATOM 11593 N N . LEU D 1 156 ? 110.849 -28.226 27.469 1.00 73.07 153 LEU C N 1
ATOM 11594 C CA . LEU D 1 156 ? 112.106 -27.478 27.422 1.00 74.12 153 LEU C CA 1
ATOM 11595 C C . LEU D 1 156 ? 112.143 -26.423 28.513 1.00 74.42 153 LEU C C 1
ATOM 11596 O O . LEU D 1 156 ? 113.104 -26.336 29.278 1.00 76.56 153 LEU C O 1
ATOM 11601 N N . SER D 1 157 ? 111.090 -25.617 28.560 1.00 73.01 154 SER C N 1
ATOM 11602 C CA . SER D 1 157 ? 110.948 -24.557 29.556 1.00 72.86 154 SER C CA 1
ATOM 11603 C C . SER D 1 157 ? 109.477 -24.151 29.643 1.00 71.93 154 SER C C 1
ATOM 11604 O O . SER D 1 157 ? 108.682 -24.559 28.792 1.00 70.94 154 SER C O 1
ATOM 11607 N N . PRO D 1 158 ? 109.095 -23.377 30.682 1.00 72.58 155 PRO C N 1
ATOM 11608 C CA . PRO D 1 158 ? 107.709 -22.906 30.747 1.00 71.70 155 PRO C CA 1
ATOM 11609 C C . PRO D 1 158 ? 107.280 -22.156 29.482 1.00 71.45 155 PRO C C 1
ATOM 11610 O O . PRO D 1 158 ? 108.029 -21.319 28.975 1.00 72.51 155 PRO C O 1
ATOM 11614 N N . GLY D 1 159 ? 106.098 -22.493 28.973 1.00 70.57 156 GLY C N 1
ATOM 11615 C CA . GLY D 1 159 ? 105.570 -21.903 27.742 1.00 70.88 156 GLY C CA 1
ATOM 11616 C C . GLY D 1 159 ? 106.341 -22.241 26.476 1.00 71.87 156 GLY C C 1
ATOM 11617 O O . GLY D 1 159 ? 106.313 -21.475 25.507 1.00 72.82 156 GLY C O 1
ATOM 11618 N N . ASN D 1 160 ? 107.013 -23.392 26.480 1.00 72.44 157 ASN C N 1
ATOM 11619 C CA . ASN D 1 160 ? 107.921 -23.780 25.400 1.00 73.14 157 ASN C CA 1
ATOM 11620 C C . ASN D 1 160 ? 108.081 -25.309 25.362 1.00 72.26 157 ASN C C 1
ATOM 11621 O O . ASN D 1 160 ? 108.770 -25.895 26.200 1.00 72.68 157 ASN C O 1
ATOM 11626 N N . VAL D 1 161 ? 107.437 -25.937 24.379 1.00 70.82 158 VAL C N 1
ATOM 11627 C CA . VAL D 1 161 ? 107.307 -27.403 24.297 1.00 70.08 158 VAL C CA 1
ATOM 11628 C C . VAL D 1 161 ? 107.676 -27.920 22.899 1.00 69.54 158 VAL C C 1
ATOM 11629 O O . VAL D 1 161 ? 107.474 -27.227 21.902 1.00 69.76 158 VAL C O 1
ATOM 11633 N N . ILE D 1 162 ? 108.237 -29.131 22.853 1.00 68.95 159 ILE C N 1
ATOM 11634 C CA . ILE D 1 162 ? 108.447 -29.881 21.608 1.00 68.88 159 ILE C CA 1
ATOM 11635 C C . ILE D 1 162 ? 107.615 -31.165 21.664 1.00 67.59 159 ILE C C 1
ATOM 11636 O O . ILE D 1 162 ? 107.823 -32.013 22.534 1.00 67.05 159 ILE C O 1
ATOM 11641 N N . VAL D 1 163 ? 106.682 -31.290 20.724 1.00 66.26 160 VAL C N 1
ATOM 11642 C CA . VAL D 1 163 ? 105.860 -32.483 20.566 1.00 65.19 160 VAL C CA 1
ATOM 11643 C C . VAL D 1 163 ? 106.412 -33.329 19.420 1.00 65.09 160 VAL C C 1
ATOM 11644 O O . VAL D 1 163 ? 106.522 -32.851 18.292 1.00 64.62 160 VAL C O 1
ATOM 11648 N N . ASN D 1 164 ? 106.758 -34.579 19.721 1.00 65.59 161 ASN C N 1
ATOM 11649 C CA . ASN D 1 164 ? 107.257 -35.523 18.717 1.00 66.35 161 ASN C CA 1
ATOM 11650 C C . ASN D 1 164 ? 106.124 -36.330 18.106 1.00 65.74 161 ASN C C 1
ATOM 11651 O O . ASN D 1 164 ? 105.682 -37.328 18.670 1.00 64.92 161 ASN C O 1
ATOM 11656 N N . ALA D 1 165 ? 105.644 -35.858 16.962 1.00 66.28 162 ALA C N 1
ATOM 11657 C CA . ALA D 1 165 ? 104.624 -36.549 16.192 1.00 66.99 162 ALA C CA 1
ATOM 11658 C C . ALA D 1 165 ? 105.307 -37.551 15.271 1.00 68.93 162 ALA C C 1
ATOM 11659 O O . ALA D 1 165 ? 106.442 -37.328 14.845 1.00 69.75 162 ALA C O 1
ATOM 11661 N N . LYS D 1 166 ? 104.624 -38.657 14.978 1.00 69.93 163 LYS C N 1
ATOM 11662 C CA . LYS D 1 166 ? 105.141 -39.661 14.042 1.00 72.29 163 LYS C CA 1
ATOM 11663 C C . LYS D 1 166 ? 104.096 -40.044 12.998 1.00 73.11 163 LYS C C 1
ATOM 11664 O O . LYS D 1 166 ? 102.931 -40.268 13.326 1.00 71.97 163 LYS C O 1
ATOM 11670 N N . LEU D 1 167 ? 104.536 -40.088 11.740 1.00 75.81 164 LEU C N 1
ATOM 11671 C CA . LEU D 1 167 ? 103.733 -40.561 10.617 1.00 77.37 164 LEU C CA 1
ATOM 11672 C C . LEU D 1 167 ? 104.313 -41.890 10.177 1.00 80.06 164 LEU C C 1
ATOM 11673 O O . LEU D 1 167 ? 105.354 -41.928 9.516 1.00 81.51 164 LEU C O 1
ATOM 11678 N N . GLY D 1 168 ? 103.638 -42.976 10.549 1.00 81.63 165 GLY C N 1
ATOM 11679 C CA . GLY D 1 168 ? 104.188 -44.320 10.394 1.00 84.43 165 GLY C CA 1
ATOM 11680 C C . GLY D 1 168 ? 105.470 -44.403 11.203 1.00 86.76 165 GLY C C 1
ATOM 11681 O O . GLY D 1 168 ? 105.479 -44.055 12.386 1.00 85.55 165 GLY C O 1
ATOM 11682 N N . LYS D 1 169 ? 106.556 -44.830 10.558 1.00 90.28 166 LYS C N 1
ATOM 11683 C CA . LYS D 1 169 ? 107.890 -44.803 11.166 1.00 92.59 166 LYS C CA 1
ATOM 11684 C C . LYS D 1 169 ? 108.667 -43.611 10.581 1.00 92.29 166 LYS C C 1
ATOM 11685 O O . LYS D 1 169 ? 109.671 -43.774 9.883 1.00 94.39 166 LYS C O 1
ATOM 11691 N N . ARG D 1 170 ? 108.171 -42.409 10.863 1.00 90.20 167 ARG C N 1
ATOM 11692 C CA . ARG D 1 170 ? 108.823 -41.171 10.437 1.00 89.47 167 ARG C CA 1
ATOM 11693 C C . ARG D 1 170 ? 108.443 -40.041 11.393 1.00 87.22 167 ARG C C 1
ATOM 11694 O O . ARG D 1 170 ? 107.262 -39.749 11.574 1.00 85.49 167 ARG C O 1
ATOM 11702 N N . SER D 1 171 ? 109.457 -39.409 11.983 1.00 87.02 168 SER C N 1
ATOM 11703 C CA . SER D 1 171 ? 109.287 -38.467 13.097 1.00 85.15 168 SER C CA 1
ATOM 11704 C C . SER D 1 171 ? 109.116 -37.014 12.642 1.00 83.33 168 SER C C 1
ATOM 11705 O O . SER D 1 171 ? 109.677 -36.604 11.624 1.00 84.43 168 SER C O 1
ATOM 11708 N N . VAL D 1 172 ? 108.340 -36.252 13.418 1.00 80.50 169 VAL C N 1
ATOM 11709 C CA . VAL D 1 172 ? 108.089 -34.820 13.178 1.00 78.86 169 VAL C CA 1
ATOM 11710 C C . VAL D 1 172 ? 108.145 -34.055 14.500 1.00 77.24 169 VAL C C 1
ATOM 11711 O O . VAL D 1 172 ? 107.447 -34.400 15.456 1.00 76.12 169 VAL C O 1
ATOM 11715 N N . GLU D 1 173 ? 108.949 -32.999 14.531 1.00 76.81 170 GLU C N 1
ATOM 11716 C CA . GLU D 1 173 ? 109.126 -32.179 15.725 1.00 76.18 170 GLU C CA 1
ATOM 11717 C C . GLU D 1 173 ? 108.190 -30.955 15.638 1.00 73.84 170 GLU C C 1
ATOM 11718 O O . GLU D 1 173 ? 108.416 -30.055 14.828 1.00 73.91 170 GLU C O 1
ATOM 11724 N N . ILE D 1 174 ? 107.134 -30.951 16.456 1.00 71.13 171 ILE C N 1
ATOM 11725 C CA . ILE D 1 174 ? 106.093 -29.902 16.441 1.00 69.56 171 ILE C CA 1
ATOM 11726 C C . ILE D 1 174 ? 106.237 -28.987 17.664 1.00 69.37 171 ILE C C 1
ATOM 11727 O O . ILE D 1 174 ? 105.893 -29.380 18.781 1.00 69.30 171 ILE C O 1
ATOM 11732 N N . LYS D 1 175 ? 106.732 -27.768 17.449 1.00 69.67 172 LYS C N 1
ATOM 11733 C CA . LYS D 1 175 ? 106.900 -26.800 18.539 1.00 69.49 172 LYS C CA 1
ATOM 11734 C C . LYS D 1 175 ? 105.574 -26.163 18.955 1.00 67.32 172 LYS C C 1
ATOM 11735 O O . LYS D 1 175 ? 104.735 -25.840 18.111 1.00 66.97 172 LYS C O 1
ATOM 11741 N N . ALA D 1 176 ? 105.402 -25.985 20.262 1.00 65.55 173 ALA C N 1
ATOM 11742 C CA . ALA D 1 176 ? 104.232 -25.307 20.817 1.00 63.84 173 ALA C CA 1
ATOM 11743 C C . ALA D 1 176 ? 104.497 -24.824 22.234 1.00 63.35 173 ALA C C 1
ATOM 11744 O O . ALA D 1 176 ? 105.503 -25.175 22.837 1.00 63.35 173 ALA C O 1
ATOM 11746 N N . LYS D 1 177 ? 103.591 -23.996 22.745 1.00 63.24 174 LYS C N 1
ATOM 11747 C CA . LYS D 1 177 ? 103.748 -23.374 24.067 1.00 63.84 174 LYS C CA 1
ATOM 11748 C C . LYS D 1 177 ? 103.304 -24.295 25.187 1.00 63.03 174 LYS C C 1
ATOM 11749 O O . LYS D 1 177 ? 103.907 -24.307 26.260 1.00 63.82 174 LYS C O 1
ATOM 11755 N N . MET D 1 178 ? 102.243 -25.053 24.938 1.00 61.76 175 MET C N 1
ATOM 11756 C CA . MET D 1 178 ? 101.771 -26.044 25.893 1.00 61.11 175 MET C CA 1
ATOM 11757 C C . MET D 1 178 ? 101.071 -27.182 25.172 1.00 60.24 175 MET C C 1
ATOM 11758 O O . MET D 1 178 ? 100.737 -27.075 23.992 1.00 59.91 175 MET C O 1
ATOM 11763 N N . VAL D 1 179 ? 100.855 -28.264 25.913 1.00 59.96 176 VAL C N 1
ATOM 11764 C CA . VAL D 1 179 ? 100.132 -29.436 25.426 1.00 58.93 176 VAL C CA 1
ATOM 11765 C C . VAL D 1 179 ? 98.936 -29.716 26.323 1.00 58.16 176 VAL C C 1
ATOM 11766 O O . VAL D 1 179 ? 99.026 -29.621 27.542 1.00 57.66 176 VAL C O 1
ATOM 11770 N N . VAL D 1 180 ? 97.805 -30.025 25.700 1.00 57.67 177 VAL C N 1
ATOM 11771 C CA . VAL D 1 180 ? 96.678 -30.610 26.401 1.00 57.14 177 VAL C CA 1
ATOM 11772 C C . VAL D 1 180 ? 96.750 -32.102 26.100 1.00 57.41 177 VAL C C 1
ATOM 11773 O O . VAL D 1 180 ? 96.786 -32.504 24.932 1.00 58.18 177 VAL C O 1
ATOM 11777 N N . ASP D 1 181 ? 96.806 -32.909 27.155 1.00 57.23 178 ASP C N 1
ATOM 11778 C CA . ASP D 1 181 ? 96.689 -34.347 27.026 1.00 56.96 178 ASP C CA 1
ATOM 11779 C C . ASP D 1 181 ? 95.199 -34.655 26.973 1.00 56.17 178 ASP C C 1
ATOM 11780 O O . ASP D 1 181 ? 94.499 -34.582 27.985 1.00 55.79 178 ASP C O 1
ATOM 11785 N N . ALA D 1 182 ? 94.723 -34.956 25.771 1.00 56.06 179 ALA C N 1
ATOM 11786 C CA . ALA D 1 182 ? 93.354 -35.415 25.555 1.00 55.85 179 ALA C CA 1
ATOM 11787 C C . ALA D 1 182 ? 93.351 -36.812 24.936 1.00 56.47 179 ALA C C 1
ATOM 11788 O O . ALA D 1 182 ? 92.493 -37.139 24.108 1.00 56.09 179 ALA C O 1
ATOM 11790 N N . SER D 1 183 ? 94.326 -37.633 25.330 1.00 57.99 180 SER C N 1
ATOM 11791 C CA . SER D 1 183 ? 94.245 -39.071 25.084 1.00 59.87 180 SER C CA 1
ATOM 11792 C C . SER D 1 183 ? 93.049 -39.580 25.873 1.00 59.96 180 SER C C 1
ATOM 11793 O O . SER D 1 183 ? 92.394 -38.832 26.616 1.00 60.58 180 SER C O 1
ATOM 11796 N N . GLY D 1 184 ? 92.759 -40.854 25.706 1.00 59.95 181 GLY C N 1
ATOM 11797 C CA . GLY D 1 184 ? 91.730 -41.480 26.502 1.00 60.38 181 GLY C CA 1
ATOM 11798 C C . GLY D 1 184 ? 92.410 -42.208 27.631 1.00 61.11 181 GLY C C 1
ATOM 11799 O O . GLY D 1 184 ? 93.146 -41.615 28.423 1.00 61.09 181 GLY C O 1
ATOM 11800 N N . ARG D 1 185 ? 92.167 -43.511 27.672 1.00 61.80 182 ARG C N 1
ATOM 11801 C CA . ARG D 1 185 ? 92.846 -44.418 28.578 1.00 62.35 182 ARG C CA 1
ATOM 11802 C C . ARG D 1 185 ? 94.288 -44.715 28.163 1.00 62.95 182 ARG C C 1
ATOM 11803 O O . ARG D 1 185 ? 95.039 -45.317 28.938 1.00 64.63 182 ARG C O 1
ATOM 11811 N N . ASN D 1 186 ? 94.666 -44.313 26.949 1.00 62.39 183 ASN C N 1
ATOM 11812 C CA . ASN D 1 186 ? 96.071 -44.316 26.520 1.00 63.04 183 ASN C CA 1
ATOM 11813 C C . ASN D 1 186 ? 96.994 -43.500 27.429 1.00 63.16 183 ASN C C 1
ATOM 11814 O O . ASN D 1 186 ? 98.177 -43.824 27.537 1.00 64.08 183 ASN C O 1
ATOM 11819 N N . VAL D 1 187 ? 96.451 -42.447 28.048 1.00 62.26 184 VAL C N 1
ATOM 11820 C CA . VAL D 1 187 ? 97.078 -41.770 29.194 1.00 62.94 184 VAL C CA 1
ATOM 11821 C C . VAL D 1 187 ? 98.563 -41.494 28.901 1.00 63.31 184 VAL C C 1
ATOM 11822 O O . VAL D 1 187 ? 99.454 -42.050 29.538 1.00 63.58 184 VAL C O 1
ATOM 11826 N N . LEU D 1 188 ? 98.818 -40.654 27.902 1.00 63.26 185 LEU C N 1
ATOM 11827 C CA . LEU D 1 188 ? 100.184 -40.477 27.389 1.00 63.83 185 LEU C CA 1
ATOM 11828 C C . LEU D 1 188 ? 101.109 -39.776 28.388 1.00 64.45 185 LEU C C 1
ATOM 11829 O O . LEU D 1 188 ? 102.097 -40.369 28.822 1.00 65.30 185 LEU C O 1
ATOM 11834 N N . LEU D 1 189 ? 100.783 -38.536 28.756 1.00 64.09 186 LEU C N 1
ATOM 11835 C CA . LEU D 1 189 ? 101.568 -37.787 29.754 1.00 65.18 186 LEU C CA 1
ATOM 11836 C C . LEU D 1 189 ? 101.437 -38.335 31.174 1.00 66.30 186 LEU C C 1
ATOM 11837 O O . LEU D 1 189 ? 102.282 -38.055 32.018 1.00 67.06 186 LEU C O 1
ATOM 11842 N N . GLY D 1 190 ? 100.380 -39.098 31.438 1.00 67.07 187 GLY C N 1
ATOM 11843 C CA . GLY D 1 190 ? 100.274 -39.854 32.681 1.00 68.96 187 GLY C CA 1
ATOM 11844 C C . GLY D 1 190 ? 101.387 -40.884 32.816 1.00 71.56 187 GLY C C 1
ATOM 11845 O O . GLY D 1 190 ? 102.034 -40.964 33.863 1.00 72.73 187 GLY C O 1
ATOM 11846 N N . ARG D 1 191 ? 101.610 -41.665 31.757 1.00 73.19 188 ARG C N 1
ATOM 11847 C CA . ARG D 1 191 ? 102.718 -42.635 31.711 1.00 75.49 188 ARG C CA 1
ATOM 11848 C C . ARG D 1 191 ? 104.073 -41.936 31.665 1.00 75.91 188 ARG C C 1
ATOM 11849 O O . ARG D 1 191 ? 104.946 -42.234 32.483 1.00 77.26 188 ARG C O 1
ATOM 11857 N N . ARG D 1 192 ? 104.247 -41.025 30.702 1.00 74.84 189 ARG C N 1
ATOM 11858 C CA . ARG D 1 192 ? 105.541 -40.344 30.483 1.00 75.13 189 ARG C CA 1
ATOM 11859 C C . ARG D 1 192 ? 106.089 -39.672 31.744 1.00 74.32 189 ARG C C 1
ATOM 11860 O O . ARG D 1 192 ? 107.299 -39.680 31.968 1.00 75.63 189 ARG C O 1
ATOM 11868 N N . LEU D 1 193 ? 105.197 -39.103 32.552 1.00 71.75 190 LEU C N 1
ATOM 11869 C CA . LEU D 1 193 ? 105.575 -38.325 33.736 1.00 71.12 190 LEU C CA 1
ATOM 11870 C C . LEU D 1 193 ? 105.435 -39.061 35.068 1.00 70.73 190 LEU C C 1
ATOM 11871 O O . LEU D 1 193 ? 105.824 -38.528 36.107 1.00 71.72 190 LEU C O 1
ATOM 11876 N N . GLY D 1 194 ? 104.890 -40.273 35.040 1.00 69.54 191 GLY C N 1
ATOM 11877 C CA . GLY D 1 194 ? 104.695 -41.073 36.252 1.00 69.69 191 GLY C CA 1
ATOM 11878 C C . GLY D 1 194 ? 103.628 -40.542 37.195 1.00 68.83 191 GLY C C 1
ATOM 11879 O O . GLY D 1 194 ? 103.759 -40.654 38.414 1.00 69.92 191 GLY C O 1
ATOM 11880 N N . LEU D 1 195 ? 102.575 -39.965 36.626 1.00 67.69 192 LEU C N 1
ATOM 11881 C CA . LEU D 1 195 ? 101.442 -39.444 37.397 1.00 67.55 192 LEU C CA 1
ATOM 11882 C C . LEU D 1 195 ? 100.314 -40.475 37.548 1.00 67.63 192 LEU C C 1
ATOM 11883 O O . LEU D 1 195 ? 99.534 -40.390 38.497 1.00 67.50 192 LEU C O 1
ATOM 11888 N N . ARG D 1 196 ? 100.238 -41.432 36.618 1.00 67.95 193 ARG C N 1
ATOM 11889 C CA . ARG D 1 196 ? 99.249 -42.515 36.644 1.00 68.28 193 ARG C CA 1
ATOM 11890 C C . ARG D 1 196 ? 99.264 -43.252 37.983 1.00 69.60 193 ARG C C 1
ATOM 11891 O O . ARG D 1 196 ? 100.312 -43.724 38.430 1.00 70.83 193 ARG C O 1
ATOM 11899 N N . GLU D 1 197 ? 98.090 -43.322 38.609 1.00 69.29 194 GLU C N 1
ATOM 11900 C CA . GLU D 1 197 ? 97.886 -44.050 39.857 1.00 70.50 194 GLU C CA 1
ATOM 11901 C C . GLU D 1 197 ? 96.681 -44.966 39.709 1.00 69.92 194 GLU C C 1
ATOM 11902 O O . GLU D 1 197 ? 95.557 -44.479 39.598 1.00 69.04 194 GLU C O 1
ATOM 11908 N N . LYS D 1 198 ? 96.914 -46.278 39.703 1.00 70.63 195 LYS C N 1
ATOM 11909 C CA . LYS D 1 198 ? 95.824 -47.259 39.671 1.00 71.19 195 LYS C CA 1
ATOM 11910 C C . LYS D 1 198 ? 94.976 -47.122 40.938 1.00 71.76 195 LYS C C 1
ATOM 11911 O O . LYS D 1 198 ? 95.505 -46.883 42.025 1.00 72.80 195 LYS C O 1
ATOM 11917 N N . ASP D 1 199 ? 93.663 -47.273 40.783 1.00 71.39 196 ASP C N 1
ATOM 11918 C CA . ASP D 1 199 ? 92.725 -47.141 41.897 1.00 72.06 196 ASP C CA 1
ATOM 11919 C C . ASP D 1 199 ? 92.911 -48.291 42.898 1.00 73.92 196 ASP C C 1
ATOM 11920 O O . ASP D 1 199 ? 93.069 -49.440 42.482 1.00 74.60 196 ASP C O 1
ATOM 11925 N N . PRO D 1 200 ? 92.898 -47.987 44.215 1.00 75.10 197 PRO C N 1
ATOM 11926 C CA . PRO D 1 200 ? 93.082 -49.045 45.209 1.00 76.79 197 PRO C CA 1
ATOM 11927 C C . PRO D 1 200 ? 91.859 -49.945 45.417 1.00 77.17 197 PRO C C 1
ATOM 11928 O O . PRO D 1 200 ? 92.020 -51.081 45.859 1.00 78.35 197 PRO C O 1
ATOM 11932 N N . VAL D 1 201 ? 90.664 -49.441 45.102 1.00 76.50 198 VAL C N 1
ATOM 11933 C CA . VAL D 1 201 ? 89.407 -50.174 45.352 1.00 77.16 198 VAL C CA 1
ATOM 11934 C C . VAL D 1 201 ? 88.697 -50.655 44.081 1.00 76.20 198 VAL C C 1
ATOM 11935 O O . VAL D 1 201 ? 88.238 -51.799 44.035 1.00 77.35 198 VAL C O 1
ATOM 11939 N N . PHE D 1 202 ? 88.605 -49.802 43.062 1.00 74.56 199 PHE C N 1
ATOM 11940 C CA . PHE D 1 202 ? 87.883 -50.157 41.835 1.00 73.42 199 PHE C CA 1
ATOM 11941 C C . PHE D 1 202 ? 88.725 -51.025 40.909 1.00 73.67 199 PHE C C 1
ATOM 11942 O O . PHE D 1 202 ? 89.732 -50.578 40.353 1.00 72.89 199 PHE C O 1
ATOM 11950 N N . ASN D 1 203 ? 88.290 -52.275 40.775 1.00 74.22 200 ASN C N 1
ATOM 11951 C CA . ASN D 1 203 ? 88.917 -53.256 39.909 1.00 74.32 200 ASN C CA 1
ATOM 11952 C C . ASN D 1 203 ? 87.833 -53.868 39.023 1.00 73.61 200 ASN C C 1
ATOM 11953 O O . ASN D 1 203 ? 87.659 -55.083 38.959 1.00 73.91 200 ASN C O 1
ATOM 11958 N N . GLN D 1 204 ? 87.099 -52.994 38.340 1.00 72.66 201 GLN C N 1
ATOM 11959 C CA . GLN D 1 204 ? 85.964 -53.403 37.512 1.00 72.35 201 GLN C CA 1
ATOM 11960 C C . GLN D 1 204 ? 86.407 -53.802 36.096 1.00 71.36 201 GLN C C 1
ATOM 11961 O O . GLN D 1 204 ? 87.587 -53.698 35.742 1.00 71.34 201 GLN C O 1
ATOM 11967 N N . PHE D 1 205 ? 85.453 -54.295 35.314 1.00 70.17 202 PHE C N 1
ATOM 11968 C CA . PHE D 1 205 ? 85.729 -54.921 34.025 1.00 69.21 202 PHE C CA 1
ATOM 11969 C C . PHE D 1 205 ? 84.437 -54.980 33.224 1.00 67.73 202 PHE C C 1
ATOM 11970 O O . PHE D 1 205 ? 83.354 -55.083 33.803 1.00 67.08 202 PHE C O 1
ATOM 11978 N N . ALA D 1 206 ? 84.553 -54.915 31.900 1.00 66.48 203 ALA C N 1
ATOM 11979 C CA . ALA D 1 206 ? 83.378 -54.853 31.033 1.00 65.50 203 ALA C CA 1
ATOM 11980 C C . ALA D 1 206 ? 83.586 -55.553 29.701 1.00 65.59 203 ALA C C 1
ATOM 11981 O O . ALA D 1 206 ? 84.641 -55.432 29.079 1.00 64.97 203 ALA C O 1
ATOM 11983 N N . ILE D 1 207 ? 82.557 -56.292 29.292 1.00 66.28 204 ILE C N 1
ATOM 11984 C CA . ILE D 1 207 ? 82.482 -56.945 27.989 1.00 67.04 204 ILE C CA 1
ATOM 11985 C C . ILE D 1 207 ? 81.169 -56.496 27.365 1.00 66.76 204 ILE C C 1
ATOM 11986 O O . ILE D 1 207 ? 80.154 -56.407 28.058 1.00 66.40 204 ILE C O 1
ATOM 11991 N N . HIS D 1 208 ? 81.187 -56.214 26.065 1.00 67.07 205 HIS C N 1
ATOM 11992 C CA . HIS D 1 208 ? 80.044 -55.578 25.406 1.00 67.34 205 HIS C CA 1
ATOM 11993 C C . HIS D 1 208 ? 80.097 -55.651 23.889 1.00 68.31 205 HIS C C 1
ATOM 11994 O O . HIS D 1 208 ? 81.141 -55.936 23.301 1.00 68.31 205 HIS C O 1
ATOM 12001 N N . SER D 1 209 ? 78.957 -55.345 23.275 1.00 69.86 206 SER C N 1
ATOM 12002 C CA . SER D 1 209 ? 78.815 -55.283 21.817 1.00 71.33 206 SER C CA 1
ATOM 12003 C C . SER D 1 209 ? 77.508 -54.586 21.426 1.00 72.21 206 SER C C 1
ATOM 12004 O O . SER D 1 209 ? 76.774 -54.089 22.284 1.00 72.31 206 SER C O 1
ATOM 12007 N N . TRP D 1 210 ? 77.242 -54.551 20.121 1.00 73.68 207 TRP C N 1
ATOM 12008 C CA . TRP D 1 210 ? 75.998 -54.029 19.554 1.00 74.41 207 TRP C CA 1
ATOM 12009 C C . TRP D 1 210 ? 75.050 -55.155 19.136 1.00 75.80 207 TRP C C 1
ATOM 12010 O O . TRP D 1 210 ? 75.494 -56.247 18.784 1.00 76.21 207 TRP C O 1
ATOM 12021 N N . PHE D 1 211 ? 73.750 -54.857 19.153 1.00 76.93 208 PHE C N 1
ATOM 12022 C CA . PHE D 1 211 ? 72.694 -55.812 18.794 1.00 79.11 208 PHE C CA 1
ATOM 12023 C C . PHE D 1 211 ? 71.568 -55.143 18.002 1.00 79.75 208 PHE C C 1
ATOM 12024 O O . PHE D 1 211 ? 70.885 -54.254 18.521 1.00 78.76 208 PHE C O 1
ATOM 12032 N N . ASP D 1 212 ? 71.369 -55.581 16.758 1.00 81.06 209 ASP C N 1
ATOM 12033 C CA . ASP D 1 212 ? 70.311 -55.035 15.894 1.00 81.89 209 ASP C CA 1
ATOM 12034 C C . ASP D 1 212 ? 68.980 -55.746 16.143 1.00 82.81 209 ASP C C 1
ATOM 12035 O O . ASP D 1 212 ? 68.945 -56.957 16.370 1.00 84.08 209 ASP C O 1
ATOM 12040 N N . ASN D 1 213 ? 67.899 -54.971 16.072 1.00 82.55 210 ASN C N 1
ATOM 12041 C CA . ASN D 1 213 ? 66.532 -55.432 16.364 1.00 83.60 210 ASN C CA 1
ATOM 12042 C C . ASN D 1 213 ? 66.371 -56.060 17.755 1.00 83.64 210 ASN C C 1
ATOM 12043 O O . ASN D 1 213 ? 65.626 -57.025 17.934 1.00 84.70 210 ASN C O 1
ATOM 12048 N N . PHE D 1 214 ? 67.074 -55.492 18.734 1.00 82.71 211 PHE C N 1
ATOM 12049 C CA . PHE D 1 214 ? 66.942 -55.906 20.127 1.00 82.86 211 PHE C CA 1
ATOM 12050 C C . PHE D 1 214 ? 65.670 -55.279 20.688 1.00 83.06 211 PHE C C 1
ATOM 12051 O O . PHE D 1 214 ? 65.509 -54.058 20.666 1.00 81.95 211 PHE C O 1
ATOM 12059 N N . ASP D 1 215 ? 64.783 -56.128 21.198 1.00 84.49 212 ASP C N 1
ATOM 12060 C CA . ASP D 1 215 ? 63.470 -55.707 21.671 1.00 85.35 212 ASP C CA 1
ATOM 12061 C C . ASP D 1 215 ? 63.597 -55.020 23.034 1.00 84.04 212 ASP C C 1
ATOM 12062 O O . ASP D 1 215 ? 63.601 -55.673 24.082 1.00 84.50 212 ASP C O 1
ATOM 12067 N N . ARG D 1 216 ? 63.703 -53.694 23.001 1.00 82.39 213 ARG C N 1
ATOM 12068 C CA . ARG D 1 216 ? 63.949 -52.892 24.204 1.00 81.50 213 ARG C CA 1
ATOM 12069 C C . ARG D 1 216 ? 62.807 -52.895 25.238 1.00 83.92 213 ARG C C 1
ATOM 12070 O O . ARG D 1 216 ? 63.037 -52.561 26.400 1.00 83.57 213 ARG C O 1
ATOM 12078 N N . LYS D 1 217 ? 61.596 -53.284 24.826 1.00 87.36 214 LYS C N 1
ATOM 12079 C CA . LYS D 1 217 ? 60.459 -53.439 25.754 1.00 90.26 214 LYS C CA 1
ATOM 12080 C C . LYS D 1 217 ? 60.585 -54.616 26.748 1.00 92.51 214 LYS C C 1
ATOM 12081 O O . LYS D 1 217 ? 59.763 -54.744 27.655 1.00 93.16 214 LYS C O 1
ATOM 12087 N N . SER D 1 218 ? 61.583 -55.483 26.566 1.00 94.12 215 SER C N 1
ATOM 12088 C CA . SER D 1 218 ? 61.923 -56.509 27.562 1.00 96.97 215 SER C CA 1
ATOM 12089 C C . SER D 1 218 ? 62.181 -55.929 28.963 1.00 98.64 215 SER C C 1
ATOM 12090 O O . SER D 1 218 ? 61.896 -56.580 29.971 1.00 100.02 215 SER C O 1
ATOM 12093 N N . ALA D 1 219 ? 62.720 -54.711 29.008 1.00 100.22 216 ALA C N 1
ATOM 12094 C CA . ALA D 1 219 ? 62.950 -53.981 30.259 1.00 101.88 216 ALA C CA 1
ATOM 12095 C C . ALA D 1 219 ? 61.664 -53.493 30.941 1.00 105.41 216 ALA C C 1
ATOM 12096 O O . ALA D 1 219 ? 61.455 -53.757 32.127 1.00 106.21 216 ALA C O 1
ATOM 12098 N N . THR D 1 220 ? 60.821 -52.783 30.187 1.00 109.17 217 THR C N 1
ATOM 12099 C CA . THR D 1 220 ? 59.634 -52.089 30.731 1.00 112.27 217 THR C CA 1
ATOM 12100 C C . THR D 1 220 ? 58.346 -52.376 29.940 1.00 114.83 217 THR C C 1
ATOM 12101 O O . THR D 1 220 ? 58.385 -52.602 28.731 1.00 115.24 217 THR C O 1
ATOM 12105 N N . GLN D 1 221 ? 57.212 -52.333 30.639 1.00 117.11 218 GLN C N 1
ATOM 12106 C CA . GLN D 1 221 ? 55.894 -52.563 30.036 1.00 119.79 218 GLN C CA 1
ATOM 12107 C C . GLN D 1 221 ? 55.496 -51.423 29.097 1.00 120.17 218 GLN C C 1
ATOM 12108 O O . GLN D 1 221 ? 55.175 -51.655 27.928 1.00 120.49 218 GLN C O 1
ATOM 12114 N N . SER D 1 222 ? 55.518 -50.201 29.624 1.00 119.87 219 SER C N 1
ATOM 12115 C CA . SER D 1 222 ? 55.071 -49.020 28.885 1.00 119.61 219 SER C CA 1
ATOM 12116 C C . SER D 1 222 ? 56.051 -48.638 27.767 1.00 118.02 219 SER C C 1
ATOM 12117 O O . SER D 1 222 ? 57.264 -48.796 27.935 1.00 116.56 219 SER C O 1
ATOM 12120 N N . PRO D 1 223 ? 55.529 -48.124 26.628 1.00 117.83 220 PRO C N 1
ATOM 12121 C CA . PRO D 1 223 ? 56.373 -47.577 25.554 1.00 116.59 220 PRO C CA 1
ATOM 12122 C C . PRO D 1 223 ? 56.871 -46.135 25.791 1.00 115.21 220 PRO C C 1
ATOM 12123 O O . PRO D 1 223 ? 57.492 -45.546 24.900 1.00 114.39 220 PRO C O 1
ATOM 12127 N N . ASP D 1 224 ? 56.597 -45.582 26.973 1.00 114.70 221 ASP C N 1
ATOM 12128 C CA . ASP D 1 224 ? 57.101 -44.266 27.377 1.00 113.01 221 ASP C CA 1
ATOM 12129 C C . ASP D 1 224 ? 58.611 -44.282 27.636 1.00 108.91 221 ASP C C 1
ATOM 12130 O O . ASP D 1 224 ? 59.303 -43.304 27.347 1.00 108.31 221 ASP C O 1
ATOM 12135 N N . LYS D 1 225 ? 59.105 -45.396 28.177 1.00 105.91 222 LYS C N 1
ATOM 12136 C CA . LYS D 1 225 ? 60.461 -45.487 28.740 1.00 102.52 222 LYS C CA 1
ATOM 12137 C C . LYS D 1 225 ? 61.415 -46.417 27.968 1.00 98.59 222 LYS C C 1
ATOM 12138 O O . LYS D 1 225 ? 62.459 -46.802 28.492 1.00 96.34 222 LYS C O 1
ATOM 12144 N N . VAL D 1 226 ? 61.076 -46.740 26.721 1.00 96.26 223 VAL C N 1
ATOM 12145 C CA . VAL D 1 226 ? 61.813 -47.744 25.936 1.00 93.68 223 VAL C CA 1
ATOM 12146 C C . VAL D 1 226 ? 63.231 -47.289 25.535 1.00 90.22 223 VAL C C 1
ATOM 12147 O O . VAL D 1 226 ? 64.166 -48.093 25.554 1.00 89.58 223 VAL C O 1
ATOM 12151 N N . ASP D 1 227 ? 63.380 -46.006 25.194 1.00 87.52 224 ASP C N 1
ATOM 12152 C CA . ASP D 1 227 ? 64.682 -45.423 24.808 1.00 84.62 224 ASP C CA 1
ATOM 12153 C C . ASP D 1 227 ? 65.424 -44.694 25.952 1.00 82.21 224 ASP C C 1
ATOM 12154 O O . ASP D 1 227 ? 66.149 -43.722 25.715 1.00 81.70 224 ASP C O 1
ATOM 12159 N N . TYR D 1 228 ? 65.238 -45.162 27.185 1.00 80.54 225 TYR C N 1
ATOM 12160 C CA . TYR D 1 228 ? 66.096 -44.779 28.308 1.00 78.26 225 TYR C CA 1
ATOM 12161 C C . TYR D 1 228 ? 67.359 -45.636 28.248 1.00 76.17 225 TYR C C 1
ATOM 12162 O O . TYR D 1 228 ? 67.373 -46.686 27.597 1.00 77.09 225 TYR C O 1
ATOM 12171 N N . ILE D 1 229 ? 68.413 -45.193 28.928 1.00 73.33 226 ILE C N 1
ATOM 12172 C CA . ILE D 1 229 ? 69.444 -46.131 29.383 1.00 72.34 226 ILE C CA 1
ATOM 12173 C C . ILE D 1 229 ? 68.768 -47.013 30.435 1.00 73.27 226 ILE C C 1
ATOM 12174 O O . ILE D 1 229 ? 68.037 -46.508 31.292 1.00 74.53 226 ILE C O 1
ATOM 12179 N N . PHE D 1 230 ? 68.974 -48.321 30.342 1.00 72.88 227 PHE C N 1
ATOM 12180 C CA . PHE D 1 230 ? 68.624 -49.223 31.435 1.00 73.39 227 PHE C CA 1
ATOM 12181 C C . PHE D 1 230 ? 69.894 -49.807 32.018 1.00 73.06 227 PHE C C 1
ATOM 12182 O O . PHE D 1 230 ? 70.761 -50.270 31.281 1.00 72.38 227 PHE C O 1
ATOM 12190 N N . ILE D 1 231 ? 69.991 -49.757 33.343 1.00 73.60 228 ILE C N 1
ATOM 12191 C CA . ILE D 1 231 ? 71.070 -50.382 34.094 1.00 74.03 228 ILE C CA 1
ATOM 12192 C C . ILE D 1 231 ? 70.434 -51.554 34.833 1.00 75.15 228 ILE C C 1
ATOM 12193 O O . ILE D 1 231 ? 69.774 -51.372 35.855 1.00 75.74 228 ILE C O 1
ATOM 12198 N N . HIS D 1 232 ? 70.624 -52.751 34.288 1.00 75.76 229 HIS C N 1
ATOM 12199 C CA . HIS D 1 232 ? 70.027 -53.968 34.831 1.00 77.67 229 HIS C CA 1
ATOM 12200 C C . HIS D 1 232 ? 70.952 -54.591 35.868 1.00 77.66 229 HIS C C 1
ATOM 12201 O O . HIS D 1 232 ? 72.097 -54.899 35.554 1.00 76.89 229 HIS C O 1
ATOM 12208 N N . PHE D 1 233 ? 70.455 -54.776 37.089 1.00 78.41 230 PHE C N 1
ATOM 12209 C CA . PHE D 1 233 ? 71.201 -55.462 38.145 1.00 79.03 230 PHE C CA 1
ATOM 12210 C C . PHE D 1 233 ? 71.195 -56.970 37.918 1.00 80.36 230 PHE C C 1
ATOM 12211 O O . PHE D 1 233 ? 70.173 -57.529 37.527 1.00 81.32 230 PHE C O 1
ATOM 12219 N N . LEU D 1 234 ? 72.333 -57.613 38.188 1.00 80.87 231 LEU C N 1
ATOM 12220 C CA . LEU D 1 234 ? 72.472 -59.081 38.131 1.00 82.33 231 LEU C CA 1
ATOM 12221 C C . LEU D 1 234 ? 72.823 -59.644 39.514 1.00 83.04 231 LEU C C 1
ATOM 12222 O O . LEU D 1 234 ? 73.410 -58.935 40.327 1.00 82.83 231 LEU C O 1
ATOM 12227 N N . PRO D 1 235 ? 72.473 -60.922 39.789 1.00 84.93 232 PRO C N 1
ATOM 12228 C CA . PRO D 1 235 ? 72.807 -61.533 41.093 1.00 86.40 232 PRO C CA 1
ATOM 12229 C C . PRO D 1 235 ? 74.308 -61.691 41.399 1.00 86.41 232 PRO C C 1
ATOM 12230 O O . PRO D 1 235 ? 74.676 -61.824 42.570 1.00 87.98 232 PRO C O 1
ATOM 12234 N N . MET D 1 236 ? 75.149 -61.686 40.364 1.00 84.99 233 MET C N 1
ATOM 12235 C CA . MET D 1 236 ? 76.607 -61.683 40.532 1.00 84.53 233 MET C CA 1
ATOM 12236 C C . MET D 1 236 ? 77.035 -60.413 41.267 1.00 83.89 233 MET C C 1
ATOM 12237 O O . MET D 1 236 ? 76.451 -59.346 41.059 1.00 82.98 233 MET C O 1
ATOM 12242 N N . THR D 1 237 ? 78.051 -60.530 42.120 1.00 84.52 234 THR C N 1
ATOM 12243 C CA . THR D 1 237 ? 78.484 -59.413 42.971 1.00 84.11 234 THR C CA 1
ATOM 12244 C C . THR D 1 237 ? 79.028 -58.240 42.155 1.00 82.98 234 THR C C 1
ATOM 12245 O O . THR D 1 237 ? 79.828 -58.442 41.239 1.00 83.22 234 THR C O 1
ATOM 12249 N N . ASN D 1 238 ? 78.592 -57.027 42.502 1.00 82.48 235 ASN C N 1
ATOM 12250 C CA . ASN D 1 238 ? 79.018 -55.785 41.831 1.00 80.95 235 ASN C CA 1
ATOM 12251 C C . ASN D 1 238 ? 78.911 -55.875 40.304 1.00 79.97 235 ASN C C 1
ATOM 12252 O O . ASN D 1 238 ? 79.817 -55.459 39.578 1.00 80.27 235 ASN C O 1
ATOM 12257 N N . THR D 1 239 ? 77.793 -56.422 39.833 1.00 79.37 236 THR C N 1
ATOM 12258 C CA . THR D 1 239 ? 77.606 -56.726 38.415 1.00 77.42 236 THR C CA 1
ATOM 12259 C C . THR D 1 239 ? 76.290 -56.158 37.900 1.00 75.57 236 THR C C 1
ATOM 12260 O O . THR D 1 239 ? 75.240 -56.340 38.519 1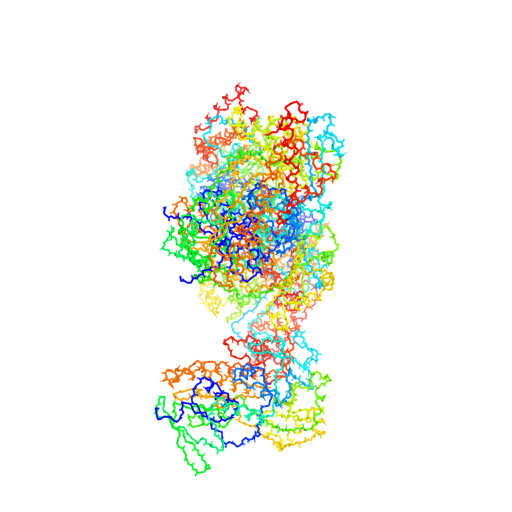.00 75.48 236 THR C O 1
ATOM 12264 N N . TRP D 1 240 ? 76.365 -55.480 36.756 1.00 73.79 237 TRP C N 1
ATOM 12265 C CA . TRP D 1 240 ? 75.201 -54.846 36.130 1.00 72.75 237 TRP C CA 1
ATOM 12266 C C . TRP D 1 240 ? 75.369 -54.740 34.610 1.00 71.53 237 TRP C C 1
ATOM 12267 O O . TRP D 1 240 ? 76.489 -54.758 34.095 1.00 71.46 237 TRP C O 1
ATOM 12278 N N . VAL D 1 241 ? 74.240 -54.621 33.914 1.00 70.91 238 VAL C N 1
ATOM 12279 C CA . VAL D 1 241 ? 74.190 -54.622 32.446 1.00 69.96 238 VAL C CA 1
ATOM 12280 C C . VAL D 1 241 ? 73.601 -53.310 31.943 1.00 68.24 238 VAL C C 1
ATOM 12281 O O . VAL D 1 241 ? 72.488 -52.947 32.327 1.00 68.18 238 VAL C O 1
ATOM 12285 N N . TRP D 1 242 ? 74.339 -52.617 31.075 1.00 66.39 239 TRP C N 1
ATOM 12286 C CA . TRP D 1 242 ? 73.822 -51.421 30.417 1.00 64.88 239 TRP C CA 1
ATOM 12287 C C . TRP D 1 242 ? 73.046 -51.814 29.162 1.00 65.50 239 TRP C C 1
ATOM 12288 O O . TRP D 1 242 ? 73.403 -52.776 28.483 1.00 65.78 239 TRP C O 1
ATOM 12299 N N . GLN D 1 243 ? 71.973 -51.073 28.890 1.00 65.30 240 GLN C N 1
ATOM 12300 C CA . GLN D 1 243 ? 71.188 -51.200 27.667 1.00 65.10 240 GLN C CA 1
ATOM 12301 C C . GLN D 1 243 ? 71.067 -49.793 27.092 1.00 64.39 240 GLN C C 1
ATOM 12302 O O . GLN D 1 243 ? 70.249 -48.992 27.557 1.00 64.18 240 GLN C O 1
ATOM 12308 N N . ILE D 1 244 ? 71.882 -49.511 26.077 1.00 63.79 241 ILE C N 1
ATOM 12309 C CA . ILE D 1 244 ? 71.993 -48.174 25.492 1.00 62.83 241 ILE C CA 1
ATOM 12310 C C . ILE D 1 244 ? 71.498 -48.194 24.043 1.00 63.23 241 ILE C C 1
ATOM 12311 O O . ILE D 1 244 ? 72.083 -48.889 23.211 1.00 63.05 241 ILE C O 1
ATOM 12316 N N . PRO D 1 245 ? 70.428 -47.425 23.733 1.00 63.68 242 PRO C N 1
ATOM 12317 C CA . PRO D 1 245 ? 70.014 -47.247 22.338 1.00 63.99 242 PRO C CA 1
ATOM 12318 C C . PRO D 1 245 ? 71.113 -46.603 21.505 1.00 63.48 242 PRO C C 1
ATOM 12319 O O . PRO D 1 245 ? 71.762 -45.693 21.986 1.00 63.19 242 PRO C O 1
ATOM 12323 N N . ILE D 1 246 ? 71.326 -47.080 20.282 1.00 64.21 243 ILE C N 1
ATOM 12324 C CA . ILE D 1 246 ? 72.328 -46.485 19.370 1.00 63.94 243 ILE C CA 1
ATOM 12325 C C . ILE D 1 246 ? 71.696 -45.964 18.078 1.00 65.16 243 ILE C C 1
ATOM 12326 O O . ILE D 1 246 ? 72.098 -44.916 17.566 1.00 65.03 243 ILE C O 1
ATOM 12331 N N . THR D 1 247 ? 70.747 -46.721 17.538 1.00 66.96 244 THR C N 1
ATOM 12332 C CA . THR D 1 247 ? 69.866 -46.262 16.463 1.00 68.37 244 THR C CA 1
ATOM 12333 C C . THR D 1 247 ? 68.443 -46.646 16.875 1.00 70.64 244 THR C C 1
ATOM 12334 O O . THR D 1 247 ? 68.222 -47.058 18.019 1.00 71.43 244 THR C O 1
ATOM 12338 N N . GLU D 1 248 ? 67.482 -46.501 15.964 1.00 72.82 245 GLU C N 1
ATOM 12339 C CA . GLU D 1 248 ? 66.105 -46.959 16.205 1.00 75.08 245 GLU C CA 1
ATOM 12340 C C . GLU D 1 248 ? 66.000 -48.476 16.450 1.00 75.93 245 GLU C C 1
ATOM 12341 O O . GLU D 1 248 ? 65.110 -48.924 17.179 1.00 76.63 245 GLU C O 1
ATOM 12347 N N . THR D 1 249 ? 66.908 -49.244 15.839 1.00 75.87 246 THR C N 1
ATOM 12348 C CA . THR D 1 249 ? 66.948 -50.716 15.963 1.00 76.53 246 THR C CA 1
ATOM 12349 C C . THR D 1 249 ? 68.183 -51.258 16.706 1.00 75.09 246 THR C C 1
ATOM 12350 O O . THR D 1 249 ? 68.063 -52.211 17.481 1.00 75.44 246 THR C O 1
ATOM 12354 N N . ILE D 1 250 ? 69.354 -50.667 16.455 1.00 73.54 247 ILE C N 1
ATOM 12355 C CA . ILE D 1 250 ? 70.610 -51.070 17.115 1.00 72.11 247 ILE C CA 1
ATOM 12356 C C . ILE D 1 250 ? 70.541 -50.714 18.607 1.00 70.75 247 ILE C C 1
ATOM 12357 O O . ILE D 1 250 ? 70.011 -49.665 18.978 1.00 69.91 247 ILE C O 1
ATOM 12362 N N . THR D 1 251 ? 71.079 -51.600 19.445 1.00 70.43 248 THR C N 1
ATOM 12363 C CA . THR D 1 251 ? 71.195 -51.384 20.893 1.00 69.35 248 THR C CA 1
ATOM 12364 C C . THR D 1 251 ? 72.552 -51.897 21.365 1.00 68.75 248 THR C C 1
ATOM 12365 O O . THR D 1 251 ? 72.941 -53.017 21.035 1.00 70.49 248 THR C O 1
ATOM 12369 N N . SER D 1 252 ? 73.256 -51.078 22.144 1.00 67.50 249 SER C N 1
ATOM 12370 C CA . SER D 1 252 ? 74.520 -51.473 22.762 1.00 66.91 249 SER C CA 1
ATOM 12371 C C . SER D 1 252 ? 74.220 -52.070 24.128 1.00 66.93 249 SER C C 1
ATOM 12372 O O . SER D 1 252 ? 73.473 -51.488 24.918 1.00 66.54 249 SER C O 1
ATOM 12375 N N . VAL D 1 253 ? 74.800 -53.236 24.394 1.00 67.28 250 VAL C N 1
ATOM 12376 C CA . VAL D 1 253 ? 74.620 -53.924 25.666 1.00 67.79 250 VAL C CA 1
ATOM 12377 C C . VAL D 1 253 ? 75.982 -54.359 26.178 1.00 67.74 250 VAL C C 1
ATOM 12378 O O . VAL D 1 253 ? 76.775 -54.935 25.433 1.00 67.50 250 VAL C O 1
ATOM 12382 N N . GLY D 1 254 ? 76.231 -54.086 27.457 1.00 68.04 251 GLY C N 1
ATOM 12383 C CA . GLY D 1 254 ? 77.510 -54.398 28.090 1.00 68.62 251 GLY C CA 1
ATOM 12384 C C . GLY D 1 254 ? 77.403 -54.779 29.553 1.00 69.44 251 GLY C C 1
ATOM 12385 O O . GLY D 1 254 ? 76.950 -53.984 30.380 1.00 68.61 251 GLY C O 1
ATOM 12386 N N . VAL D 1 255 ? 77.824 -56.003 29.870 1.00 71.18 252 VAL C N 1
ATOM 12387 C CA . VAL D 1 255 ? 77.929 -56.439 31.262 1.00 72.03 252 VAL C CA 1
ATOM 12388 C C . VAL D 1 255 ? 79.142 -55.746 31.870 1.00 71.39 252 VAL C C 1
ATOM 12389 O O . VAL D 1 255 ? 80.185 -55.634 31.226 1.00 70.71 252 VAL C O 1
ATOM 12393 N N . VAL D 1 256 ? 78.973 -55.243 33.086 1.00 71.85 253 VAL C N 1
ATOM 12394 C CA . VAL D 1 256 ? 80.068 -54.665 33.857 1.00 72.08 253 VAL C CA 1
ATOM 12395 C C . VAL D 1 256 ? 80.082 -55.396 35.188 1.00 73.32 253 VAL C C 1
ATOM 12396 O O . VAL D 1 256 ? 79.032 -55.608 35.790 1.00 73.95 253 VAL C O 1
ATOM 12400 N N . THR D 1 257 ? 81.278 -55.763 35.638 1.00 73.62 254 THR C N 1
ATOM 12401 C CA . THR D 1 257 ? 81.446 -56.667 36.770 1.00 74.26 254 THR C CA 1
ATOM 12402 C C . THR D 1 257 ? 82.822 -56.522 37.411 1.00 74.39 254 THR C C 1
ATOM 12403 O O . THR D 1 257 ? 83.696 -55.824 36.889 1.00 73.02 254 THR C O 1
ATOM 12407 N N . GLN D 1 258 ? 83.001 -57.205 38.540 1.00 75.79 255 GLN C N 1
ATOM 12408 C CA . GLN D 1 258 ? 84.324 -57.381 39.137 1.00 76.07 255 GLN C CA 1
ATOM 12409 C C . GLN D 1 258 ? 85.193 -58.195 38.196 1.00 75.43 255 GLN C C 1
ATOM 12410 O O . GLN D 1 258 ? 84.716 -59.130 37.562 1.00 75.80 255 GLN C O 1
ATOM 12416 N N . LYS D 1 259 ? 86.470 -57.837 38.119 1.00 74.78 256 LYS C N 1
ATOM 12417 C CA . LYS D 1 259 ? 87.426 -58.522 37.248 1.00 74.88 256 LYS C CA 1
ATOM 12418 C C . LYS D 1 259 ? 87.699 -59.959 37.697 1.00 77.22 256 LYS C C 1
ATOM 12419 O O . LYS D 1 259 ? 88.079 -60.812 36.888 1.00 77.82 256 LYS C O 1
ATOM 12425 N N . GLN D 1 260 ? 87.510 -60.206 38.989 1.00 78.49 257 GLN C N 1
ATOM 12426 C CA . GLN D 1 260 ? 87.598 -61.543 39.556 1.00 80.51 257 GLN C CA 1
ATOM 12427 C C . GLN D 1 260 ? 86.446 -62.435 39.065 1.00 80.77 257 GLN C C 1
ATOM 12428 O O . GLN D 1 260 ? 86.683 -63.588 38.724 1.00 81.82 257 GLN C O 1
ATOM 12434 N N . ASN D 1 261 ? 85.222 -61.900 38.998 1.00 79.73 258 ASN C N 1
ATOM 12435 C CA . ASN D 1 261 ? 84.077 -62.651 38.442 1.00 80.35 258 ASN C CA 1
ATOM 12436 C C . ASN D 1 261 ? 84.342 -63.191 37.035 1.00 80.53 258 ASN C C 1
ATOM 12437 O O . ASN D 1 261 ? 83.995 -64.334 36.748 1.00 82.16 258 ASN C O 1
ATOM 12442 N N . TYR D 1 262 ? 84.961 -62.381 36.175 1.00 79.12 259 TYR C N 1
ATOM 12443 C CA . TYR D 1 262 ? 85.330 -62.832 34.829 1.00 79.45 259 TYR C CA 1
ATOM 12444 C C . TYR D 1 262 ? 86.405 -63.924 34.873 1.00 81.33 259 TYR C C 1
ATOM 12445 O O . TYR D 1 262 ? 86.184 -65.037 34.389 1.00 82.52 259 TYR C O 1
ATOM 12454 N N . THR D 1 263 ? 87.561 -63.594 35.443 1.00 81.52 260 THR C N 1
ATOM 12455 C CA . THR D 1 263 ? 88.716 -64.509 35.435 1.00 83.32 260 THR C CA 1
ATOM 12456 C C . THR D 1 263 ? 88.501 -65.800 36.231 1.00 85.13 260 THR C C 1
ATOM 12457 O O . THR D 1 263 ? 88.944 -66.867 35.797 1.00 85.81 260 THR C O 1
ATOM 12461 N N . ASN D 1 264 ? 87.818 -65.704 37.372 1.00 85.42 261 ASN C N 1
ATOM 12462 C CA . ASN D 1 264 ? 87.489 -66.892 38.183 1.00 87.61 261 ASN C CA 1
ATOM 12463 C C . ASN D 1 264 ? 86.425 -67.793 37.542 1.00 89.06 261 ASN C C 1
ATOM 12464 O O . ASN D 1 264 ? 86.357 -68.985 37.853 1.00 90.95 261 ASN C O 1
ATOM 12469 N N . SER D 1 265 ? 85.596 -67.224 36.663 1.00 88.74 262 SER C N 1
ATOM 12470 C CA . SER D 1 265 ? 84.666 -68.006 35.832 1.00 89.80 262 SER C CA 1
ATOM 12471 C C . SER D 1 265 ? 85.420 -68.937 34.877 1.00 90.76 262 SER C C 1
ATOM 12472 O O . SER D 1 265 ? 84.913 -70.000 34.513 1.00 92.00 262 SER C O 1
ATOM 12475 N N . ASP D 1 266 ? 86.618 -68.509 34.471 1.00 90.29 263 ASP C N 1
ATOM 12476 C CA . ASP D 1 266 ? 87.559 -69.299 33.661 1.00 91.68 263 ASP C CA 1
ATOM 12477 C C . ASP D 1 266 ? 87.123 -69.389 32.184 1.00 91.32 263 ASP C C 1
ATOM 12478 O O . ASP D 1 266 ? 87.608 -70.246 31.444 1.00 93.05 263 ASP C O 1
ATOM 12483 N N . LEU D 1 267 ? 86.240 -68.478 31.764 1.00 89.73 264 LEU C N 1
ATOM 12484 C CA . LEU D 1 267 ? 85.634 -68.496 30.427 1.00 89.07 264 LEU C CA 1
ATOM 12485 C C . LEU D 1 267 ? 86.214 -67.434 29.506 1.00 87.01 264 LEU C C 1
ATOM 12486 O O . LEU D 1 267 ? 86.898 -66.507 29.947 1.00 85.98 264 LEU C O 1
ATOM 12491 N N . THR D 1 268 ? 85.907 -67.583 28.220 1.00 86.46 265 THR C N 1
ATOM 12492 C CA . THR D 1 268 ? 86.188 -66.552 27.215 1.00 84.46 265 THR C CA 1
ATOM 12493 C C . THR D 1 268 ? 85.178 -65.398 27.373 1.00 81.88 265 THR C C 1
ATOM 12494 O O . THR D 1 268 ? 84.114 -65.585 27.970 1.00 82.19 265 THR C O 1
ATOM 12498 N N . TYR D 1 269 ? 85.524 -64.217 26.855 1.00 79.53 266 TYR C N 1
ATOM 12499 C CA . TYR D 1 269 ? 84.689 -63.001 27.005 1.00 77.06 266 TYR C CA 1
ATOM 12500 C C . TYR D 1 269 ? 83.232 -63.239 26.610 1.00 77.03 266 TYR C C 1
ATOM 12501 O O . TYR D 1 269 ? 82.307 -62.850 27.328 1.00 76.06 266 TYR C O 1
ATOM 12510 N N . GLU D 1 270 ? 83.058 -63.886 25.461 1.00 77.74 267 GLU C N 1
ATOM 12511 C CA . GLU D 1 270 ? 81.742 -64.169 24.880 1.00 78.01 267 GLU C CA 1
ATOM 12512 C C . GLU D 1 270 ? 80.884 -65.068 25.774 1.00 79.33 267 GLU C C 1
ATOM 12513 O O . GLU D 1 270 ? 79.748 -64.734 26.096 1.00 78.69 267 GLU C O 1
ATOM 12519 N N . GLU D 1 271 ? 81.442 -66.206 26.163 1.00 81.29 268 GLU C N 1
ATOM 12520 C CA . GLU D 1 271 ? 80.758 -67.161 27.033 1.00 82.92 268 GLU C CA 1
ATOM 12521 C C . GLU D 1 271 ? 80.452 -66.585 28.417 1.00 82.29 268 GLU C C 1
ATOM 12522 O O . GLU D 1 271 ? 79.440 -66.940 29.025 1.00 82.75 268 GLU C O 1
ATOM 12528 N N . PHE D 1 272 ? 81.318 -65.693 28.900 1.00 81.38 269 PHE C N 1
ATOM 12529 C CA . PHE D 1 272 ? 81.079 -64.995 30.166 1.00 80.64 269 PHE C CA 1
ATOM 12530 C C . PHE D 1 272 ? 79.975 -63.946 30.033 1.00 79.41 269 PHE C C 1
ATOM 12531 O O . PHE D 1 272 ? 79.208 -63.735 30.975 1.00 79.30 269 PHE C O 1
ATOM 12539 N N . PHE D 1 273 ? 79.916 -63.279 28.881 1.00 78.68 270 PHE C N 1
ATOM 12540 C CA . PHE D 1 273 ? 78.816 -62.361 28.574 1.00 78.03 270 PHE C CA 1
ATOM 12541 C C . PHE D 1 273 ? 77.482 -63.085 28.701 1.00 79.26 270 PHE C C 1
ATOM 12542 O O . PHE D 1 273 ? 76.624 -62.678 29.482 1.00 79.28 270 PHE C O 1
ATOM 12550 N N . TRP D 1 274 ? 77.339 -64.175 27.952 1.00 80.90 271 TRP C N 1
ATOM 12551 C CA . TRP D 1 274 ? 76.067 -64.898 27.863 1.00 82.28 271 TRP C CA 1
ATOM 12552 C C . TRP D 1 274 ? 75.624 -65.547 29.180 1.00 84.74 271 TRP C C 1
ATOM 12553 O O . TRP D 1 274 ? 74.431 -65.564 29.473 1.00 85.02 271 TRP C O 1
ATOM 12564 N N . GLU D 1 275 ? 76.574 -66.048 29.971 1.00 87.38 272 GLU C N 1
ATOM 12565 C CA . GLU D 1 275 ? 76.265 -66.660 31.277 1.00 90.14 272 GLU C CA 1
ATOM 12566 C C . GLU D 1 275 ? 75.819 -65.650 32.337 1.00 90.45 272 GLU C C 1
ATOM 12567 O O . GLU D 1 275 ? 74.911 -65.934 33.122 1.00 91.64 272 GLU C O 1
ATOM 12573 N N . ALA D 1 276 ? 76.476 -64.493 32.375 1.00 90.17 273 ALA C N 1
ATOM 12574 C CA . ALA D 1 276 ? 76.081 -63.404 33.269 1.00 90.39 273 ALA C CA 1
ATOM 12575 C C . ALA D 1 276 ? 74.701 -62.884 32.873 1.00 91.07 273 ALA C C 1
ATOM 12576 O O . ALA D 1 276 ? 73.828 -62.715 33.719 1.00 91.57 273 ALA C O 1
ATOM 12578 N N . VAL D 1 277 ? 74.524 -62.644 31.577 1.00 91.55 274 VAL C N 1
ATOM 12579 C CA . VAL D 1 277 ? 73.223 -62.280 30.999 1.00 92.42 274 VAL C CA 1
ATOM 12580 C C . VAL D 1 277 ? 72.127 -63.334 31.259 1.00 94.70 274 VAL C C 1
ATOM 12581 O O . VAL D 1 277 ? 70.978 -62.972 31.525 1.00 94.91 274 VAL C O 1
ATOM 12585 N N . LYS D 1 278 ? 72.491 -64.619 31.188 1.00 96.59 275 LYS C N 1
ATOM 12586 C CA . LYS D 1 278 ? 71.565 -65.746 31.444 1.00 99.28 275 LYS C CA 1
ATOM 12587 C C . LYS D 1 278 ? 70.858 -65.690 32.809 1.00 99.83 275 LYS C C 1
ATOM 12588 O O . LYS D 1 278 ? 69.761 -66.233 32.957 1.00 101.26 275 LYS C O 1
ATOM 12594 N N . THR D 1 279 ? 71.484 -65.039 33.791 1.00 98.88 276 THR C N 1
ATOM 12595 C CA . THR D 1 279 ? 70.887 -64.848 35.123 1.00 99.63 276 THR C CA 1
ATOM 12596 C C . THR D 1 279 ? 69.528 -64.128 35.108 1.00 100.10 276 THR C C 1
ATOM 12597 O O . THR D 1 279 ? 68.718 -64.328 36.016 1.00 101.08 276 THR C O 1
ATOM 12601 N N . ARG D 1 280 ? 69.302 -63.286 34.095 1.00 99.52 277 ARG C N 1
ATOM 12602 C CA . ARG D 1 280 ? 68.011 -62.618 33.881 1.00 99.79 277 ARG C CA 1
ATOM 12603 C C . ARG D 1 280 ? 67.392 -62.991 32.530 1.00 100.78 277 ARG C C 1
ATOM 12604 O O . ARG D 1 280 ? 67.959 -62.691 31.477 1.00 99.62 277 ARG C O 1
ATOM 12612 N N . GLU D 1 281 ? 66.220 -63.627 32.578 1.00 103.14 278 GLU C N 1
ATOM 12613 C CA . GLU D 1 281 ? 65.612 -64.273 31.404 1.00 104.92 278 GLU C CA 1
ATOM 12614 C C . GLU D 1 281 ? 65.108 -63.312 30.331 1.00 105.34 278 GLU C C 1
ATOM 12615 O O . GLU D 1 281 ? 65.429 -63.483 29.153 1.00 105.56 278 GLU C O 1
ATOM 12621 N N . ASN D 1 282 ? 64.310 -62.324 30.738 1.00 106.31 279 ASN C N 1
ATOM 12622 C CA . ASN D 1 282 ? 63.784 -61.303 29.813 1.00 106.45 279 ASN C CA 1
ATOM 12623 C C . ASN D 1 282 ? 64.886 -60.611 29.004 1.00 105.10 279 ASN C C 1
ATOM 12624 O O . ASN D 1 282 ? 64.700 -60.299 27.824 1.00 105.47 279 ASN C O 1
ATOM 12629 N N . LEU D 1 283 ? 66.027 -60.385 29.653 1.00 103.59 280 LEU C N 1
ATOM 12630 C CA . LEU D 1 283 ? 67.212 -59.817 29.014 1.00 101.53 280 LEU C CA 1
ATOM 12631 C C . LEU D 1 283 ? 67.916 -60.805 28.079 1.00 101.84 280 LEU C C 1
ATOM 12632 O O . LEU D 1 283 ? 68.316 -60.433 26.975 1.00 101.03 280 LEU C O 1
ATOM 12637 N N . HIS D 1 284 ? 68.086 -62.047 28.532 1.00 103.05 281 HIS C N 1
ATOM 12638 C CA . HIS D 1 284 ? 68.803 -63.071 27.761 1.00 103.76 281 HIS C CA 1
ATOM 12639 C C . HIS D 1 284 ? 68.070 -63.430 26.470 1.00 104.45 281 HIS C C 1
ATOM 12640 O O . HIS D 1 284 ? 68.655 -63.382 25.386 1.00 104.41 281 HIS C O 1
ATOM 12647 N N . ASP D 1 285 ? 66.795 -63.784 26.600 1.00 105.07 282 ASP C N 1
ATOM 12648 C CA . ASP D 1 285 ? 65.967 -64.170 25.448 1.00 105.46 282 ASP C CA 1
ATOM 12649 C C . ASP D 1 285 ? 65.687 -63.030 24.453 1.00 103.19 282 ASP C C 1
ATOM 12650 O O . ASP D 1 285 ? 65.417 -63.291 23.279 1.00 104.27 282 ASP C O 1
ATOM 12655 N N . ALA D 1 286 ? 65.744 -61.782 24.916 1.00 99.62 283 ALA C N 1
ATOM 12656 C CA . ALA D 1 286 ? 65.657 -60.617 24.026 1.00 96.85 283 ALA C CA 1
ATOM 12657 C C . ALA D 1 286 ? 66.956 -60.410 23.229 1.00 94.31 283 ALA C C 1
ATOM 12658 O O . ALA D 1 286 ? 66.914 -60.040 22.052 1.00 93.50 283 ALA C O 1
ATOM 12660 N N . LEU D 1 287 ? 68.096 -60.640 23.883 1.00 92.02 284 LEU C N 1
ATOM 12661 C CA . LEU D 1 287 ? 69.418 -60.601 23.238 1.00 90.21 284 LEU C CA 1
ATOM 12662 C C . LEU D 1 287 ? 69.652 -61.780 22.303 1.00 90.77 284 LEU C C 1
ATOM 12663 O O . LEU D 1 287 ? 70.319 -61.646 21.278 1.00 89.69 284 LEU C O 1
ATOM 12668 N N . LYS D 1 288 ? 69.136 -62.939 22.701 1.00 92.42 285 LYS C N 1
ATOM 12669 C CA . LYS D 1 288 ? 69.143 -64.154 21.884 1.00 94.01 285 LYS C CA 1
ATOM 12670 C C . LYS D 1 288 ? 68.567 -63.895 20.488 1.00 93.45 285 LYS C C 1
ATOM 12671 O O . LYS D 1 288 ? 69.195 -64.219 19.477 1.00 93.12 285 LYS C O 1
ATOM 12677 N N . ALA D 1 289 ? 67.382 -63.290 20.454 1.00 92.71 286 ALA C N 1
ATOM 12678 C CA . ALA D 1 289 ? 66.681 -62.979 19.202 1.00 92.91 286 ALA C CA 1
ATOM 12679 C C . ALA D 1 289 ? 67.428 -61.980 18.310 1.00 91.67 286 ALA C C 1
ATOM 12680 O O . ALA D 1 289 ? 67.374 -62.083 17.082 1.00 92.11 286 ALA C O 1
ATOM 12682 N N . SER D 1 290 ? 68.119 -61.027 18.933 1.00 89.91 287 SER C N 1
ATOM 12683 C CA . SER D 1 290 ? 68.843 -59.979 18.210 1.00 88.92 287 SER C CA 1
ATOM 12684 C C . SER D 1 290 ? 70.097 -60.492 17.498 1.00 89.15 287 SER C C 1
ATOM 12685 O O . SER D 1 290 ? 70.588 -61.588 17.776 1.00 90.14 287 SER C O 1
ATOM 12688 N N . GLU D 1 291 ? 70.598 -59.664 16.584 1.00 88.45 288 GLU C N 1
ATOM 12689 C CA . GLU D 1 291 ? 71.743 -59.980 15.730 1.00 88.64 288 GLU C CA 1
ATOM 12690 C C . GLU D 1 291 ? 73.000 -59.268 16.233 1.00 86.58 288 GLU C C 1
ATOM 12691 O O . GLU D 1 291 ? 73.037 -58.035 16.281 1.00 85.85 288 GLU C O 1
ATOM 12697 N N . GLN D 1 292 ? 74.023 -60.041 16.602 1.00 85.38 289 GLN C N 1
ATOM 12698 C CA . GLN D 1 292 ? 75.346 -59.481 16.914 1.00 83.06 289 GLN C CA 1
ATOM 12699 C C . GLN D 1 292 ? 75.947 -58.829 15.674 1.00 81.84 289 GLN C C 1
ATOM 12700 O O . GLN D 1 292 ? 76.480 -59.517 14.798 1.00 82.88 289 GLN C O 1
ATOM 12706 N N . VAL D 1 293 ? 75.842 -57.504 15.606 1.00 79.33 290 VAL C N 1
ATOM 12707 C CA . VAL D 1 293 ? 76.472 -56.726 14.525 1.00 78.25 290 VAL C CA 1
ATOM 12708 C C . VAL D 1 293 ? 77.955 -56.417 14.769 1.00 76.78 290 VAL C C 1
ATOM 12709 O O . VAL D 1 293 ? 78.618 -55.880 13.883 1.00 76.09 290 VAL C O 1
ATOM 12713 N N . ARG D 1 294 ? 78.463 -56.735 15.962 1.00 76.19 291 ARG C N 1
ATOM 12714 C CA . ARG D 1 294 ? 79.891 -56.587 16.285 1.00 75.32 291 ARG C CA 1
ATOM 12715 C C . ARG D 1 294 ? 80.389 -57.705 17.197 1.00 75.20 291 ARG C C 1
ATOM 12716 O O . ARG D 1 294 ? 79.603 -58.264 17.966 1.00 75.55 291 ARG C O 1
ATOM 12724 N N . PRO D 1 295 ? 81.703 -58.022 17.132 1.00 75.17 292 PRO C N 1
ATOM 12725 C CA . PRO D 1 295 ? 82.283 -58.962 18.100 1.00 75.46 292 PRO C CA 1
ATOM 12726 C C . PRO D 1 295 ? 82.448 -58.320 19.477 1.00 74.15 292 PRO C C 1
ATOM 12727 O O . PRO D 1 295 ? 82.422 -57.088 19.601 1.00 73.69 292 PRO C O 1
ATOM 12731 N N . PHE D 1 296 ? 82.609 -59.157 20.496 1.00 74.03 293 PHE C N 1
ATOM 12732 C CA . PHE D 1 296 ? 82.671 -58.688 21.878 1.00 72.81 293 PHE C CA 1
ATOM 12733 C C . PHE D 1 296 ? 83.981 -57.968 22.169 1.00 72.85 293 PHE C C 1
ATOM 12734 O O . PHE D 1 296 ? 85.045 -58.377 21.702 1.00 73.44 293 PHE C O 1
ATOM 12742 N N . LYS D 1 297 ? 83.878 -56.883 22.932 1.00 72.84 294 LYS C N 1
ATOM 12743 C CA . LYS D 1 297 ? 85.014 -56.023 23.238 1.00 72.94 294 LYS C CA 1
ATOM 12744 C C . LYS D 1 297 ? 85.232 -55.956 24.737 1.00 71.67 294 LYS C C 1
ATOM 12745 O O . LYS D 1 297 ? 84.309 -55.644 25.487 1.00 70.99 294 LYS C O 1
ATOM 12751 N N . LYS D 1 298 ? 86.462 -56.240 25.155 1.00 70.96 295 LYS C N 1
ATOM 12752 C CA . LYS D 1 298 ? 86.881 -56.075 26.548 1.00 69.90 295 LYS C CA 1
ATOM 12753 C C . LYS D 1 298 ? 87.229 -54.612 26.814 1.00 68.03 295 LYS C C 1
ATOM 12754 O O . LYS D 1 298 ? 87.809 -53.943 25.958 1.00 67.35 295 LYS C O 1
ATOM 12760 N N . GLU D 1 299 ? 86.882 -54.138 28.007 1.00 66.93 296 GLU C N 1
ATOM 12761 C CA . GLU D 1 299 ? 87.418 -52.889 28.550 1.00 65.45 296 GLU C CA 1
ATOM 12762 C C . GLU D 1 299 ? 87.868 -53.187 29.978 1.00 65.51 296 GLU C C 1
ATOM 12763 O O . GLU D 1 299 ? 87.065 -53.609 30.814 1.00 65.65 296 GLU C O 1
ATOM 12769 N N . ALA D 1 300 ? 89.156 -52.974 30.239 1.00 65.05 297 ALA C N 1
ATOM 12770 C CA . ALA D 1 300 ? 89.784 -53.385 31.488 1.00 65.49 297 ALA C CA 1
ATOM 12771 C C . ALA D 1 300 ? 90.700 -52.321 32.066 1.00 65.23 297 ALA C C 1
ATOM 12772 O O . ALA D 1 300 ? 91.235 -51.482 31.341 1.00 64.30 297 ALA C O 1
ATOM 12774 N N . ASP D 1 301 ? 90.878 -52.387 33.385 1.00 66.48 298 ASP C N 1
ATOM 12775 C CA . ASP D 1 301 ? 91.892 -51.607 34.111 1.00 66.51 298 ASP C CA 1
ATOM 12776 C C . ASP D 1 301 ? 91.713 -50.114 33.871 1.00 65.68 298 ASP C C 1
ATOM 12777 O O . ASP D 1 301 ? 92.679 -49.370 33.676 1.00 65.81 298 ASP C O 1
ATOM 12782 N N . TYR D 1 302 ? 90.450 -49.700 33.901 1.00 65.31 299 TYR C N 1
ATOM 12783 C CA . TYR D 1 302 ? 90.049 -48.344 33.531 1.00 64.61 299 TYR C CA 1
ATOM 12784 C C . TYR D 1 302 ? 89.880 -47.401 34.726 1.00 65.39 299 TYR C C 1
ATOM 12785 O O . TYR D 1 302 ? 89.682 -46.200 34.539 1.00 65.21 299 TYR C O 1
ATOM 12794 N N . SER D 1 303 ? 89.935 -47.947 35.940 1.00 66.91 300 SER C N 1
ATOM 12795 C CA . SER D 1 303 ? 89.842 -47.148 37.159 1.00 67.26 300 SER C CA 1
ATOM 12796 C C . SER D 1 303 ? 91.246 -46.719 37.585 1.00 68.02 300 SER C C 1
ATOM 12797 O O . SER D 1 303 ? 92.071 -47.557 37.965 1.00 68.81 300 SER C O 1
ATOM 12800 N N . TYR D 1 304 ? 91.509 -45.417 37.495 1.00 67.41 301 TYR C N 1
ATOM 12801 C CA . TYR D 1 304 ? 92.808 -44.844 37.858 1.00 67.68 301 TYR C CA 1
ATOM 12802 C C . TYR D 1 304 ? 9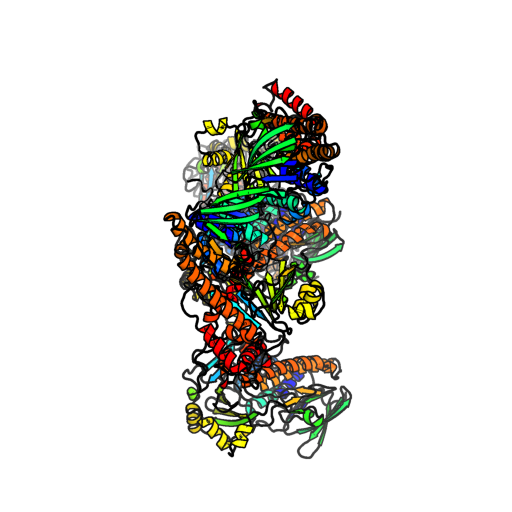2.684 -43.342 38.062 1.00 66.93 301 TYR C C 1
ATOM 12803 O O . TYR D 1 304 ? 91.867 -42.690 37.418 1.00 65.78 301 TYR C O 1
ATOM 12812 N N . GLY D 1 305 ? 93.511 -42.809 38.956 1.00 67.85 302 GLY C N 1
ATOM 12813 C CA . GLY D 1 305 ? 93.649 -41.364 39.154 1.00 67.00 302 GLY C CA 1
ATOM 12814 C C . GLY D 1 305 ? 94.930 -40.857 38.522 1.00 66.22 302 GLY C C 1
ATOM 12815 O O . GLY D 1 305 ? 95.534 -41.531 37.692 1.00 66.19 302 GLY C O 1
ATOM 12816 N N . MET D 1 306 ? 95.347 -39.667 38.933 1.00 65.98 303 MET C N 1
ATOM 12817 C CA . MET D 1 306 ? 96.516 -39.007 38.352 1.00 65.60 303 MET C CA 1
ATOM 12818 C C . MET D 1 306 ? 97.075 -38.021 39.375 1.00 66.17 303 MET C C 1
ATOM 12819 O O . MET D 1 306 ? 96.381 -37.084 39.762 1.00 65.18 303 MET C O 1
ATOM 12824 N N . LYS D 1 307 ? 98.308 -38.262 39.829 1.00 67.96 304 LYS C N 1
ATOM 12825 C CA . LYS D 1 307 ? 98.967 -37.444 40.869 1.00 69.53 304 LYS C CA 1
ATOM 12826 C C . LYS D 1 307 ? 98.810 -35.952 40.616 1.00 68.37 304 LYS C C 1
ATOM 12827 O O . LYS D 1 307 ? 98.435 -35.187 41.506 1.00 68.84 304 LYS C O 1
ATOM 12833 N N . GLU D 1 308 ? 99.095 -35.575 39.376 1.00 66.82 305 GLU C N 1
ATOM 12834 C CA . GLU D 1 308 ? 99.033 -34.198 38.909 1.00 65.46 305 GLU C CA 1
ATOM 12835 C C . GLU D 1 308 ? 98.181 -34.171 37.639 1.00 62.88 305 GLU C C 1
ATOM 12836 O O . GLU D 1 308 ? 98.406 -34.973 36.733 1.00 62.70 305 GLU C O 1
ATOM 12842 N N . VAL D 1 309 ? 97.193 -33.277 37.587 1.00 60.98 306 VAL C N 1
ATOM 12843 C CA . VAL D 1 309 ? 96.398 -33.059 36.354 1.00 58.96 306 VAL C CA 1
ATOM 12844 C C . VAL D 1 309 ? 96.880 -31.879 35.501 1.00 58.51 306 VAL C C 1
ATOM 12845 O O . VAL D 1 309 ? 96.423 -31.714 34.368 1.00 58.26 306 VAL C O 1
ATOM 12849 N N . CYS D 1 310 ? 97.789 -31.069 36.043 1.00 58.96 307 CYS C N 1
ATOM 12850 C CA . CYS D 1 310 ? 98.319 -29.891 35.349 1.00 58.85 307 CYS C CA 1
ATOM 12851 C C . CYS D 1 310 ? 99.723 -29.530 35.831 1.00 60.33 307 CYS C C 1
ATOM 12852 O O . CYS D 1 310 ? 100.165 -29.955 36.904 1.00 60.98 307 CYS C O 1
ATOM 12855 N N . GLY D 1 311 ? 100.412 -28.733 35.024 1.00 60.71 308 GLY C N 1
ATOM 12856 C CA . GLY D 1 311 ? 101.775 -28.315 35.331 1.00 61.95 308 GLY C CA 1
ATOM 12857 C C . GLY D 1 311 ? 102.271 -27.216 34.421 1.00 62.26 308 GLY C C 1
ATOM 12858 O O . GLY D 1 311 ? 101.484 -26.540 33.757 1.00 61.71 308 GLY C O 1
ATOM 12859 N N . ASP D 1 312 ? 103.588 -27.039 34.402 1.00 63.70 309 ASP C N 1
ATOM 12860 C CA . ASP D 1 312 ? 104.235 -26.134 33.461 1.00 64.10 309 ASP C CA 1
ATOM 12861 C C . ASP D 1 312 ? 104.060 -26.656 32.033 1.00 63.45 309 ASP C C 1
ATOM 12862 O O . ASP D 1 312 ? 104.593 -27.710 31.677 1.00 63.56 309 ASP C O 1
ATOM 12867 N N . SER D 1 313 ? 103.274 -25.921 31.246 1.00 62.79 310 SER C N 1
ATOM 12868 C CA . SER D 1 313 ? 103.054 -26.205 29.822 1.00 62.13 310 SER C CA 1
ATOM 12869 C C . SER D 1 313 ? 102.290 -27.512 29.539 1.00 61.09 310 SER C C 1
ATOM 12870 O O . SER D 1 313 ? 102.423 -28.090 28.455 1.00 60.48 310 SER C O 1
ATOM 12873 N N . PHE D 1 314 ? 101.487 -27.972 30.500 1.00 60.55 311 PHE C N 1
ATOM 12874 C CA . PHE D 1 314 ? 100.579 -29.097 30.263 1.00 59.21 311 PHE C CA 1
ATOM 12875 C C . PHE D 1 314 ? 99.346 -29.083 31.165 1.00 58.91 311 PHE C C 1
ATOM 12876 O O . PHE D 1 314 ? 99.372 -28.573 32.292 1.00 59.00 311 PHE C O 1
ATOM 12884 N N . VAL D 1 315 ? 98.268 -29.644 30.623 1.00 58.18 312 VAL C N 1
ATOM 12885 C CA . VAL D 1 315 ? 97.077 -29.986 31.381 1.00 57.90 312 VAL C CA 1
ATOM 12886 C C . VAL D 1 315 ? 96.649 -31.381 30.925 1.00 57.28 312 VAL C C 1
ATOM 12887 O O . VAL D 1 315 ? 96.960 -31.802 29.809 1.00 57.21 312 VAL C O 1
ATOM 12891 N N . LEU D 1 316 ? 95.944 -32.089 31.796 1.00 56.84 313 LEU C N 1
ATOM 12892 C CA . LEU D 1 316 ? 95.325 -33.360 31.447 1.00 56.05 313 LEU C CA 1
ATOM 12893 C C . LEU D 1 316 ? 93.823 -33.157 31.519 1.00 55.45 313 LEU C C 1
ATOM 12894 O O . LEU D 1 316 ? 93.329 -32.596 32.496 1.00 55.75 313 LEU C O 1
ATOM 12899 N N . ILE D 1 317 ? 93.110 -33.600 30.485 1.00 55.05 314 ILE C N 1
ATOM 12900 C CA . ILE D 1 317 ? 91.641 -33.509 30.430 1.00 54.80 314 ILE C CA 1
ATOM 12901 C C . ILE D 1 317 ? 91.005 -34.834 30.030 1.00 55.29 314 ILE C C 1
ATOM 12902 O O . ILE D 1 317 ? 91.662 -35.712 29.459 1.00 56.43 314 ILE C O 1
ATOM 12907 N N . GLY D 1 318 ? 89.713 -34.953 30.324 1.00 55.24 315 GLY C N 1
ATOM 12908 C CA . GLY D 1 318 ? 88.949 -36.162 30.037 1.00 55.31 315 GLY C CA 1
ATOM 12909 C C . GLY D 1 318 ? 89.527 -37.390 30.713 1.00 56.14 315 GLY C C 1
ATOM 12910 O O . GLY D 1 318 ? 89.999 -37.307 31.852 1.00 57.35 315 GLY C O 1
ATOM 12911 N N . ASP D 1 319 ? 89.496 -38.521 30.007 1.00 56.25 316 ASP C N 1
ATOM 12912 C CA . ASP D 1 319 ? 90.029 -39.795 30.527 1.00 56.69 316 ASP C CA 1
ATOM 12913 C C . ASP D 1 319 ? 91.524 -39.750 30.872 1.00 56.78 316 ASP C C 1
ATOM 12914 O O . ASP D 1 319 ? 91.961 -40.397 31.825 1.00 56.10 316 ASP C O 1
ATOM 12919 N N . ALA D 1 320 ? 92.288 -38.967 30.110 1.00 57.04 317 ALA C N 1
ATOM 12920 C CA . ALA D 1 320 ? 93.738 -38.831 30.309 1.00 58.24 317 ALA C CA 1
ATOM 12921 C C . ALA D 1 320 ? 94.146 -38.284 31.680 1.00 59.03 317 ALA C C 1
ATOM 12922 O O . ALA D 1 320 ? 95.288 -38.471 32.095 1.00 59.27 317 ALA C O 1
ATOM 12924 N N . ALA D 1 321 ? 93.229 -37.573 32.339 1.00 59.37 318 ALA C N 1
ATOM 12925 C CA . ALA D 1 321 ? 93.391 -37.133 33.728 1.00 60.46 318 ALA C CA 1
ATOM 12926 C C . ALA D 1 321 ? 92.812 -38.113 34.747 1.00 61.26 318 ALA C C 1
ATOM 12927 O O . ALA D 1 321 ? 93.331 -38.236 35.850 1.00 61.93 318 ALA C O 1
ATOM 12929 N N . ARG D 1 322 ? 91.720 -38.779 34.390 1.00 61.62 319 ARG C N 1
ATOM 12930 C CA . ARG D 1 322 ? 91.003 -39.648 35.325 1.00 62.19 319 ARG C CA 1
ATOM 12931 C C . ARG D 1 322 ? 89.977 -40.487 34.598 1.00 61.15 319 ARG C C 1
ATOM 12932 O O . ARG D 1 322 ? 89.428 -40.065 33.589 1.00 60.53 319 ARG C O 1
ATOM 12940 N N . PHE D 1 323 ? 89.721 -41.676 35.124 1.00 61.91 320 PHE C N 1
ATOM 12941 C CA . PHE D 1 323 ? 88.429 -42.331 34.924 1.00 62.11 320 PHE C CA 1
ATOM 12942 C C . PHE D 1 323 ? 88.104 -43.230 36.115 1.00 63.00 320 PHE C C 1
ATOM 12943 O O . PHE D 1 323 ? 88.999 -43.859 36.689 1.00 63.85 320 PHE C O 1
ATOM 12951 N N . VAL D 1 324 ? 86.821 -43.265 36.478 1.00 62.97 321 VAL C N 1
ATOM 12952 C CA . VAL D 1 324 ? 86.331 -44.046 37.622 1.00 64.06 321 VAL C CA 1
ATOM 12953 C C . VAL D 1 324 ? 85.626 -45.315 37.110 1.00 64.21 321 VAL C C 1
ATOM 12954 O O . VAL D 1 324 ? 86.247 -46.374 37.031 1.00 64.44 321 VAL C O 1
ATOM 12958 N N . ASP D 1 325 ? 84.354 -45.193 36.736 1.00 63.95 322 ASP C N 1
ATOM 12959 C CA . ASP D 1 325 ? 83.520 -46.336 36.360 1.00 64.47 322 ASP C CA 1
ATOM 12960 C C . ASP D 1 325 ? 82.316 -45.800 35.581 1.00 64.41 322 ASP C C 1
ATOM 12961 O O . ASP D 1 325 ? 81.868 -44.683 35.860 1.00 64.25 322 ASP C O 1
ATOM 12966 N N . PRO D 1 326 ? 81.777 -46.582 34.618 1.00 64.83 323 PRO C N 1
ATOM 12967 C CA . PRO D 1 326 ? 80.743 -46.043 33.723 1.00 65.14 323 PRO C CA 1
ATOM 12968 C C . PRO D 1 326 ? 79.269 -46.247 34.118 1.00 66.38 323 PRO C C 1
ATOM 12969 O O . PRO D 1 326 ? 78.414 -46.374 33.233 1.00 66.20 323 PRO C O 1
ATOM 12973 N N . ILE D 1 327 ? 78.961 -46.210 35.412 1.00 68.18 324 ILE C N 1
ATOM 12974 C CA . ILE D 1 327 ? 77.599 -46.539 35.883 1.00 70.09 324 ILE C CA 1
ATOM 12975 C C . ILE D 1 327 ? 76.635 -45.423 35.526 1.00 69.73 324 ILE C C 1
ATOM 12976 O O . ILE D 1 327 ? 75.563 -45.669 34.981 1.00 70.75 324 ILE C O 1
ATOM 12981 N N . PHE D 1 328 ? 77.027 -44.205 35.882 1.00 69.44 325 PHE C N 1
ATOM 12982 C CA . PHE D 1 328 ? 76.206 -43.013 35.686 1.00 68.92 325 PHE C CA 1
ATOM 12983 C C . PHE D 1 328 ? 76.451 -42.302 34.349 1.00 67.74 325 PHE C C 1
ATOM 12984 O O . PHE D 1 328 ? 75.864 -41.247 34.096 1.00 68.07 325 PHE C O 1
ATOM 12992 N N . SER D 1 329 ? 77.314 -42.880 33.507 1.00 66.94 326 SER C N 1
ATOM 12993 C CA . SER D 1 329 ? 77.458 -42.490 32.097 1.00 66.68 326 SER C CA 1
ATOM 12994 C C . SER D 1 329 ? 77.862 -41.013 31.935 1.00 66.46 326 SER C C 1
ATOM 12995 O O . SER D 1 329 ? 77.260 -40.254 31.174 1.00 65.84 326 SER C O 1
ATOM 12998 N N . SER D 1 330 ? 78.918 -40.644 32.658 1.00 67.09 327 SER C N 1
ATOM 12999 C CA . SER D 1 330 ? 79.363 -39.251 32.810 1.00 66.42 327 SER C CA 1
ATOM 13000 C C . SER D 1 330 ? 80.744 -38.945 32.203 1.00 65.33 327 SER C C 1
ATOM 13001 O O . SER D 1 330 ? 81.261 -37.841 32.362 1.00 65.68 327 SER C O 1
ATOM 13004 N N . GLY D 1 331 ? 81.326 -39.901 31.489 1.00 64.36 328 GLY C N 1
ATOM 13005 C CA . GLY D 1 331 ? 82.677 -39.752 30.949 1.00 63.70 328 GLY C CA 1
ATOM 13006 C C . GLY D 1 331 ? 82.816 -38.785 29.787 1.00 63.00 328 GLY C C 1
ATOM 13007 O O . GLY D 1 331 ? 83.821 -38.077 29.688 1.00 63.33 328 GLY C O 1
ATOM 13008 N N . VAL D 1 332 ? 81.830 -38.771 28.892 1.00 62.02 329 VAL C N 1
ATOM 13009 C CA . VAL D 1 332 ? 81.745 -37.731 27.867 1.00 61.25 329 VAL C CA 1
ATOM 13010 C C . VAL D 1 332 ? 81.468 -36.371 28.527 1.00 61.37 329 VAL C C 1
ATOM 13011 O O . VAL D 1 332 ? 82.037 -35.361 28.119 1.00 60.93 329 VAL C O 1
ATOM 13015 N N . SER D 1 333 ? 80.607 -36.352 29.545 1.00 61.46 330 SER C N 1
ATOM 13016 C CA . SER D 1 333 ? 80.323 -35.124 30.297 1.00 61.46 330 SER C CA 1
ATOM 13017 C C . SER D 1 333 ? 81.555 -34.575 31.020 1.00 61.16 330 SER C C 1
ATOM 13018 O O . SER D 1 333 ? 81.769 -33.361 31.043 1.00 60.52 330 SER C O 1
ATOM 13021 N N . VAL D 1 334 ? 82.347 -35.463 31.617 1.00 60.90 331 VAL C N 1
ATOM 13022 C CA . VAL D 1 334 ? 83.606 -35.063 32.259 1.00 60.60 331 VAL C CA 1
ATOM 13023 C C . VAL D 1 334 ? 84.609 -34.585 31.208 1.00 59.11 331 VAL C C 1
ATOM 13024 O O . VAL D 1 334 ? 85.348 -33.648 31.460 1.00 59.07 331 VAL C O 1
ATOM 13028 N N . ALA D 1 335 ? 84.611 -35.214 30.036 1.00 58.05 332 ALA C N 1
ATOM 13029 C CA . ALA D 1 335 ? 85.499 -34.816 28.940 1.00 57.08 332 ALA C CA 1
ATOM 13030 C C . ALA D 1 335 ? 85.203 -33.406 28.441 1.00 56.77 332 ALA C C 1
ATOM 13031 O O . ALA D 1 335 ? 86.119 -32.595 28.308 1.00 57.66 332 ALA C O 1
ATOM 13033 N N . LEU D 1 336 ? 83.927 -33.126 28.180 1.00 56.08 333 LEU C N 1
ATOM 13034 C CA . LEU D 1 336 ? 83.491 -31.834 27.637 1.00 55.56 333 LEU C CA 1
ATOM 13035 C C . LEU D 1 336 ? 83.694 -30.687 28.635 1.00 56.21 333 LEU C C 1
ATOM 13036 O O . LEU D 1 336 ? 84.252 -29.642 28.291 1.00 56.22 333 LEU C O 1
ATOM 13041 N N . ASN D 1 337 ? 83.223 -30.893 29.862 1.00 56.85 334 ASN C N 1
ATOM 13042 C CA . ASN D 1 337 ? 83.373 -29.909 30.942 1.00 57.19 334 ASN C CA 1
ATOM 13043 C C . ASN D 1 337 ? 84.820 -29.705 31.408 1.00 56.61 334 ASN C C 1
ATOM 13044 O O . ASN D 1 337 ? 85.222 -28.576 31.679 1.00 57.08 334 ASN C O 1
ATOM 13049 N N . SER D 1 338 ? 85.600 -30.780 31.502 1.00 55.92 335 SER C N 1
ATOM 13050 C CA . SER D 1 338 ? 87.030 -30.647 31.825 1.00 55.97 335 SER C CA 1
ATOM 13051 C C . SER D 1 338 ? 87.720 -29.819 30.751 1.00 55.07 335 SER C C 1
ATOM 13052 O O . SER D 1 338 ? 88.518 -28.934 31.065 1.00 55.69 335 SER C O 1
ATOM 13055 N N . ALA D 1 339 ? 87.393 -30.112 29.492 1.00 53.63 336 ALA C N 1
ATOM 13056 C CA . ALA D 1 339 ? 87.881 -29.341 28.347 1.00 52.84 336 ALA C CA 1
ATOM 13057 C C . ALA D 1 339 ? 87.459 -27.879 28.419 1.00 52.31 336 ALA C C 1
ATOM 13058 O O . ALA D 1 339 ? 88.274 -26.989 28.187 1.00 52.56 336 ALA C O 1
ATOM 13060 N N . ARG D 1 340 ? 86.187 -27.648 28.740 1.00 51.94 337 ARG C N 1
ATOM 13061 C CA . ARG D 1 340 ? 85.632 -26.293 28.877 1.00 52.01 337 ARG C CA 1
ATOM 13062 C C . ARG D 1 340 ? 86.360 -25.498 29.953 1.00 52.31 337 ARG C C 1
ATOM 13063 O O . ARG D 1 340 ? 86.869 -24.413 29.694 1.00 52.05 337 ARG C O 1
ATOM 13071 N N . ILE D 1 341 ? 86.399 -26.055 31.157 1.00 52.86 338 ILE C N 1
ATOM 13072 C CA . ILE D 1 341 ? 86.965 -25.365 32.321 1.00 54.27 338 ILE C CA 1
ATOM 13073 C C . ILE D 1 341 ? 88.466 -25.112 32.127 1.00 54.96 338 ILE C C 1
ATOM 13074 O O . ILE D 1 341 ? 88.971 -24.042 32.485 1.00 56.66 338 ILE C O 1
ATOM 13079 N N . ALA D 1 342 ? 89.163 -26.097 31.565 1.00 54.45 339 ALA C N 1
ATOM 13080 C CA . ALA D 1 342 ? 90.588 -25.968 31.241 1.00 54.72 339 ALA C CA 1
ATOM 13081 C C . ALA D 1 342 ? 90.856 -24.931 30.146 1.00 54.68 339 ALA C C 1
ATOM 13082 O O . ALA D 1 342 ? 91.850 -24.207 30.213 1.00 54.35 339 ALA C O 1
ATOM 13084 N N . SER D 1 343 ? 89.981 -24.876 29.140 1.00 54.59 340 SER C N 1
ATOM 13085 C CA . SER D 1 343 ? 90.147 -23.947 28.017 1.00 54.92 340 SER C CA 1
ATOM 13086 C C . SER D 1 343 ? 90.177 -22.490 28.471 1.00 55.79 340 SER C C 1
ATOM 13087 O O . SER D 1 343 ? 90.965 -21.704 27.949 1.00 56.61 340 SER C O 1
ATOM 13090 N N . GLY D 1 344 ? 89.349 -22.147 29.458 1.00 55.59 341 GLY C N 1
ATOM 13091 C CA . GLY D 1 344 ? 89.337 -20.804 30.040 1.00 55.75 341 GLY C CA 1
ATOM 13092 C C . GLY D 1 344 ? 90.704 -20.399 30.567 1.00 56.06 341 GLY C C 1
ATOM 13093 O O . GLY D 1 344 ? 91.212 -19.321 30.241 1.00 57.22 341 GLY C O 1
ATOM 13094 N N . ASP D 1 345 ? 91.293 -21.277 31.377 1.00 55.14 342 ASP C N 1
ATOM 13095 C CA . ASP D 1 345 ? 92.647 -21.099 31.912 1.00 55.02 342 ASP C CA 1
ATOM 13096 C C . ASP D 1 345 ? 93.724 -21.014 30.826 1.00 54.45 342 ASP C C 1
ATOM 13097 O O . ASP D 1 345 ? 94.679 -20.247 30.951 1.00 55.21 342 ASP C O 1
ATOM 13102 N N . ILE D 1 346 ? 93.564 -21.806 29.772 1.00 53.48 343 ILE C N 1
ATOM 13103 C CA . ILE D 1 346 ? 94.530 -21.861 28.672 1.00 53.08 343 ILE C CA 1
ATOM 13104 C C . ILE D 1 346 ? 94.465 -20.598 27.828 1.00 53.64 343 ILE C C 1
ATOM 13105 O O . ILE D 1 346 ? 95.491 -20.054 27.439 1.00 54.34 343 ILE C O 1
ATOM 13110 N N . ILE D 1 347 ? 93.250 -20.157 27.533 1.00 53.97 344 ILE C N 1
ATOM 13111 C CA . ILE D 1 347 ? 93.014 -18.926 26.788 1.00 54.86 344 ILE C CA 1
ATOM 13112 C C . ILE D 1 347 ? 93.639 -17.715 27.514 1.00 56.00 344 ILE C C 1
ATOM 13113 O O . ILE D 1 347 ? 94.284 -16.867 26.893 1.00 56.87 344 ILE C O 1
ATOM 13118 N N . GLU D 1 348 ? 93.440 -17.651 28.827 1.00 55.86 345 GLU C N 1
ATOM 13119 C CA . GLU D 1 348 ? 94.087 -16.651 29.677 1.00 56.75 345 GLU C CA 1
ATOM 13120 C C . GLU D 1 348 ? 95.614 -16.815 29.699 1.00 56.68 345 GLU C C 1
ATOM 13121 O O . GLU D 1 348 ? 96.352 -15.833 29.688 1.00 57.55 345 GLU C O 1
ATOM 13127 N N . ALA D 1 349 ? 96.068 -18.063 29.736 1.00 56.14 346 ALA C N 1
ATOM 13128 C CA . ALA D 1 349 ? 97.494 -18.397 29.654 1.00 56.51 346 ALA C CA 1
ATOM 13129 C C . ALA D 1 349 ? 98.162 -17.949 28.344 1.00 57.29 346 ALA C C 1
ATOM 13130 O O . ALA D 1 349 ? 99.255 -17.374 28.386 1.00 57.56 346 ALA C O 1
ATOM 13132 N N . VAL D 1 350 ? 97.522 -18.211 27.197 1.00 57.36 347 VAL C N 1
ATOM 13133 C CA . VAL D 1 350 ? 98.090 -17.803 25.895 1.00 58.33 347 VAL C CA 1
ATOM 13134 C C . VAL D 1 350 ? 98.045 -16.286 25.682 1.00 59.42 347 VAL C C 1
ATOM 13135 O O . VAL D 1 350 ? 98.981 -15.717 25.121 1.00 60.41 347 VAL C O 1
ATOM 13139 N N . LYS D 1 351 ? 96.966 -15.644 26.132 1.00 59.62 348 LYS C N 1
ATOM 13140 C CA . LYS D 1 351 ? 96.811 -14.183 26.022 1.00 60.69 348 LYS C CA 1
ATOM 13141 C C . LYS D 1 351 ? 97.876 -13.412 26.798 1.00 61.27 348 LYS C C 1
ATOM 13142 O O . LYS D 1 351 ? 98.290 -12.332 26.376 1.00 62.26 348 LYS C O 1
ATOM 13148 N N . ASN D 1 352 ? 98.304 -13.970 27.928 1.00 60.67 349 ASN C N 1
ATOM 13149 C CA . ASN D 1 352 ? 99.313 -13.345 28.788 1.00 61.38 349 ASN C CA 1
ATOM 13150 C C . ASN D 1 352 ? 100.679 -14.040 28.771 1.00 61.93 349 ASN C C 1
ATOM 13151 O O . ASN D 1 352 ? 101.566 -13.682 29.547 1.00 63.00 349 ASN C O 1
ATOM 13156 N N . ASN D 1 353 ? 100.842 -15.012 27.874 1.00 61.80 350 ASN C N 1
ATOM 13157 C CA . ASN D 1 353 ? 102.101 -15.750 27.688 1.00 62.91 350 ASN C CA 1
ATOM 13158 C C . ASN D 1 353 ? 102.697 -16.288 29.001 1.00 64.08 350 ASN C C 1
ATOM 13159 O O . ASN D 1 353 ? 103.908 -16.221 29.227 1.00 64.72 350 ASN C O 1
ATOM 13164 N N . ASP D 1 354 ? 101.819 -16.816 29.856 1.00 64.80 351 ASP C N 1
ATOM 13165 C CA . ASP D 1 354 ? 102.193 -17.418 31.138 1.00 66.00 351 ASP C CA 1
ATOM 13166 C C . ASP D 1 354 ? 101.577 -18.821 31.210 1.00 65.86 351 ASP C C 1
ATOM 13167 O O . ASP D 1 354 ? 100.368 -18.974 31.399 1.00 64.50 351 ASP C O 1
ATOM 13172 N N . PHE D 1 355 ? 102.432 -19.831 31.062 1.00 67.40 352 PHE C N 1
ATOM 13173 C CA . PHE D 1 355 ? 102.021 -21.241 31.007 1.00 67.41 352 PHE C CA 1
ATOM 13174 C C . PHE D 1 355 ? 102.511 -22.046 32.209 1.00 68.74 352 PHE C C 1
ATOM 13175 O O . PHE D 1 355 ? 102.643 -23.271 32.136 1.00 69.20 352 PHE C O 1
ATOM 13183 N N . SER D 1 356 ? 102.765 -21.361 33.321 1.00 70.44 353 SER C N 1
ATOM 13184 C CA . SER D 1 356 ? 103.160 -22.025 34.552 1.00 71.22 353 SER C CA 1
ATOM 13185 C C . SER D 1 356 ? 101.949 -22.716 35.176 1.00 70.17 353 SER C C 1
ATOM 13186 O O . SER D 1 356 ? 100.801 -22.400 34.840 1.00 69.06 353 SER C O 1
ATOM 13189 N N . LYS D 1 357 ? 102.227 -23.657 36.078 1.00 70.10 354 LYS C N 1
ATOM 13190 C CA . LYS D 1 357 ? 101.197 -24.385 36.845 1.00 68.84 354 LYS C CA 1
ATOM 13191 C C . LYS D 1 357 ? 100.089 -23.455 37.347 1.00 68.96 354 LYS C C 1
ATOM 13192 O O . LYS D 1 357 ? 98.903 -23.778 37.248 1.00 68.33 354 LYS C O 1
ATOM 13198 N N . SER D 1 358 ? 100.516 -22.311 37.886 1.00 69.93 355 SER C N 1
ATOM 13199 C CA . SER D 1 358 ? 99.653 -21.221 38.366 1.00 70.24 355 SER C CA 1
ATOM 13200 C C . SER D 1 358 ? 98.479 -20.889 37.452 1.00 69.40 355 SER C C 1
ATOM 13201 O O . SER D 1 358 ? 97.365 -20.673 37.920 1.00 69.70 355 SER C O 1
ATOM 13204 N N . SER D 1 359 ? 98.746 -20.833 36.152 1.00 68.48 356 SER C N 1
ATOM 13205 C CA . SER D 1 359 ? 97.724 -20.507 35.162 1.00 67.54 356 SER C CA 1
ATOM 13206 C C . SER D 1 359 ? 96.555 -21.500 35.149 1.00 66.21 356 SER C C 1
ATOM 13207 O O . SER D 1 359 ? 95.415 -21.107 34.913 1.00 66.95 356 SER C O 1
ATOM 13210 N N . PHE D 1 360 ? 96.840 -22.766 35.441 1.00 64.87 357 PHE C N 1
ATOM 13211 C CA . PHE D 1 360 ? 95.848 -23.842 35.354 1.00 63.31 357 PHE C CA 1
ATOM 13212 C C . PHE D 1 360 ? 95.303 -24.313 36.703 1.00 62.99 357 PHE C C 1
ATOM 13213 O O . PHE D 1 360 ? 94.698 -25.385 36.777 1.00 62.63 357 PHE C O 1
ATOM 13221 N N . THR D 1 361 ? 95.495 -23.516 37.756 1.00 63.43 358 THR C N 1
ATOM 13222 C CA . THR D 1 361 ? 95.087 -23.900 39.114 1.00 63.54 358 THR C CA 1
ATOM 13223 C C . THR D 1 361 ? 93.573 -23.801 39.336 1.00 62.77 358 THR C C 1
ATOM 13224 O O . THR D 1 361 ? 93.023 -24.529 40.158 1.00 63.18 358 THR C O 1
ATOM 13228 N N . HIS D 1 362 ? 92.906 -22.893 38.628 1.00 62.52 359 HIS C N 1
ATOM 13229 C CA . HIS D 1 362 ? 91.441 -22.829 38.664 1.00 62.46 359 HIS C CA 1
ATOM 13230 C C . HIS D 1 362 ? 90.832 -24.133 38.138 1.00 61.34 359 HIS C C 1
ATOM 13231 O O . HIS D 1 362 ? 89.907 -24.678 38.741 1.00 61.28 359 HIS C O 1
ATOM 13238 N N . TYR D 1 363 ? 91.354 -24.611 37.009 1.00 60.65 360 TYR C N 1
ATOM 13239 C CA . TYR D 1 363 ? 90.952 -25.904 36.444 1.00 59.83 360 TYR C CA 1
ATOM 13240 C C . TYR D 1 363 ? 91.222 -27.034 37.418 1.00 60.24 360 TYR C C 1
ATOM 13241 O O . TYR D 1 363 ? 90.352 -27.867 37.656 1.00 60.37 360 TYR C O 1
ATOM 13250 N N . GLU D 1 364 ? 92.437 -27.048 37.959 1.00 60.90 361 GLU C N 1
ATOM 13251 C CA . GLU D 1 364 ? 92.870 -28.053 38.927 1.00 61.68 361 GLU C CA 1
ATOM 13252 C C . GLU D 1 364 ? 91.890 -28.202 40.086 1.00 62.82 361 GLU C C 1
ATOM 13253 O O . GLU D 1 364 ? 91.492 -29.315 40.427 1.00 62.82 361 GLU C O 1
ATOM 13259 N N . GLY D 1 365 ? 91.521 -27.075 40.685 1.00 63.90 362 GLY C N 1
ATOM 13260 C CA . GLY D 1 365 ? 90.554 -27.054 41.782 1.00 65.76 362 GLY C CA 1
ATOM 13261 C C . GLY D 1 365 ? 89.174 -27.542 41.376 1.00 66.61 362 GLY C C 1
ATOM 13262 O O . GLY D 1 365 ? 88.560 -28.342 42.083 1.00 66.53 362 GLY C O 1
ATOM 13263 N N . MET D 1 366 ? 88.702 -27.057 40.229 1.00 68.72 363 MET C N 1
ATOM 13264 C CA . MET D 1 366 ? 87.371 -27.395 39.694 1.00 70.12 363 MET C CA 1
ATOM 13265 C C . MET D 1 366 ? 87.241 -28.861 39.291 1.00 69.79 363 MET C C 1
ATOM 13266 O O . MET D 1 366 ? 86.259 -29.522 39.651 1.00 69.65 363 MET C O 1
ATOM 13271 N N . ILE D 1 367 ? 88.219 -29.351 38.531 1.00 69.62 364 ILE C N 1
ATOM 13272 C CA . ILE D 1 367 ? 88.206 -30.737 38.064 1.00 69.88 364 ILE C CA 1
ATOM 13273 C C . ILE D 1 367 ? 88.345 -31.730 39.223 1.00 71.45 364 ILE C C 1
ATOM 13274 O O . ILE D 1 367 ? 87.624 -32.722 39.257 1.00 72.06 364 ILE C O 1
ATOM 13279 N N . ARG D 1 368 ? 89.235 -31.450 40.176 1.00 73.10 365 ARG C N 1
ATOM 13280 C CA . ARG D 1 368 ? 89.457 -32.359 41.312 1.00 74.47 365 ARG C CA 1
ATOM 13281 C C . ARG D 1 368 ? 88.209 -32.539 42.167 1.00 74.43 365 ARG C C 1
ATOM 13282 O O . ARG D 1 368 ? 87.880 -33.663 42.541 1.00 75.79 365 ARG C O 1
ATOM 13290 N N . ASN D 1 369 ? 87.520 -31.439 42.459 1.00 73.94 366 ASN C N 1
ATOM 13291 C CA . ASN D 1 369 ? 86.267 -31.491 43.220 1.00 74.63 366 ASN C CA 1
ATOM 13292 C C . ASN D 1 369 ? 85.111 -32.025 42.370 1.00 72.74 366 ASN C C 1
ATOM 13293 O O . ASN D 1 369 ? 84.153 -32.585 42.901 1.00 72.76 366 ASN C O 1
ATOM 13298 N N . GLY D 1 370 ? 85.210 -31.836 41.056 1.00 71.23 367 GLY C N 1
ATOM 13299 C CA . GLY D 1 370 ? 84.333 -32.506 40.099 1.00 70.24 367 GLY C CA 1
ATOM 13300 C C . GLY D 1 370 ? 84.482 -34.020 40.149 1.00 70.07 367 GLY C C 1
ATOM 13301 O O . GLY D 1 370 ? 83.498 -34.745 40.276 1.00 70.16 367 GLY C O 1
ATOM 13302 N N . ILE D 1 371 ? 85.722 -34.494 40.051 1.00 69.80 368 ILE C N 1
ATOM 13303 C CA . ILE D 1 371 ? 86.021 -35.926 40.173 1.00 70.25 368 ILE C CA 1
ATOM 13304 C C . ILE D 1 371 ? 85.650 -36.453 41.566 1.00 72.37 368 ILE C C 1
ATOM 13305 O O . ILE D 1 371 ? 85.124 -37.561 41.681 1.00 72.48 368 ILE C O 1
ATOM 13310 N N . LYS D 1 372 ? 85.912 -35.658 42.604 1.00 74.22 369 LYS C N 1
ATOM 13311 C CA . LYS D 1 372 ? 85.686 -36.077 43.995 1.00 76.67 369 LYS C CA 1
ATOM 13312 C C . LYS D 1 372 ? 84.249 -36.543 44.219 1.00 76.75 369 LYS C C 1
ATOM 13313 O O . LYS D 1 372 ? 84.026 -37.636 44.739 1.00 76.84 369 LYS C O 1
ATOM 13319 N N . ASN D 1 373 ? 83.290 -35.716 43.807 1.00 76.25 370 ASN C N 1
ATOM 13320 C CA . ASN D 1 373 ? 81.862 -36.046 43.956 1.00 76.39 370 ASN C CA 1
ATOM 13321 C C . ASN D 1 373 ? 81.446 -37.208 43.056 1.00 75.07 370 ASN C C 1
ATOM 13322 O O . ASN D 1 373 ? 80.664 -38.068 43.465 1.00 75.28 370 ASN C O 1
ATOM 13327 N N . TRP D 1 374 ? 81.961 -37.208 41.829 1.00 73.65 371 TRP C N 1
ATOM 13328 C CA . TRP D 1 374 ? 81.722 -38.289 40.868 1.00 72.98 371 TRP C CA 1
ATOM 13329 C C . TRP D 1 374 ? 82.267 -39.637 41.351 1.00 72.31 371 TRP C C 1
ATOM 13330 O O . TRP D 1 374 ? 81.631 -40.672 41.157 1.00 71.91 371 TRP C O 1
ATOM 13341 N N . TYR D 1 375 ? 83.441 -39.603 41.977 1.00 71.65 372 TYR C N 1
ATOM 13342 C CA . TYR D 1 375 ? 84.083 -40.788 42.547 1.00 71.67 372 TYR C CA 1
ATOM 13343 C C . TYR D 1 375 ? 83.291 -41.338 43.735 1.00 73.29 372 TYR C C 1
ATOM 13344 O O . TYR D 1 375 ? 83.046 -42.545 43.821 1.00 73.91 372 TYR C O 1
ATOM 13353 N N . GLU D 1 376 ? 82.923 -40.444 44.652 1.00 74.60 373 GLU C N 1
ATOM 13354 C CA . GLU D 1 376 ? 82.099 -40.784 45.819 1.00 76.47 373 GLU C CA 1
ATOM 13355 C C . GLU D 1 376 ? 80.750 -41.357 45.416 1.00 75.78 373 GLU C C 1
ATOM 13356 O O . GLU D 1 376 ? 80.325 -42.394 45.928 1.00 77.15 373 GLU C O 1
ATOM 13362 N N . PHE D 1 377 ? 80.082 -40.659 44.503 1.00 73.84 374 PHE C N 1
ATOM 13363 C CA . PHE D 1 377 ? 78.771 -41.072 44.013 1.00 73.18 374 PHE C CA 1
ATOM 13364 C C . PHE D 1 377 ? 78.813 -42.464 43.377 1.00 72.83 374 PHE C C 1
ATOM 13365 O O . PHE D 1 377 ? 77.851 -43.222 43.492 1.00 73.75 374 PHE C O 1
ATOM 13373 N N . ILE D 1 378 ? 79.936 -42.793 42.736 1.00 72.18 375 ILE C N 1
ATOM 13374 C CA . ILE D 1 378 ? 80.197 -44.149 42.229 1.00 72.37 375 ILE C CA 1
ATOM 13375 C C . ILE D 1 378 ? 80.430 -45.179 43.347 1.00 73.92 375 ILE C C 1
ATOM 13376 O O . ILE D 1 378 ? 79.898 -46.289 43.266 1.00 73.98 375 ILE C O 1
ATOM 13381 N N . THR D 1 379 ? 81.225 -44.833 44.364 1.00 75.00 376 THR C N 1
ATOM 13382 C CA . THR D 1 379 ? 81.466 -45.752 45.498 1.00 76.57 376 THR C CA 1
ATOM 13383 C C . THR D 1 379 ? 80.167 -46.099 46.234 1.00 77.44 376 THR C C 1
ATOM 13384 O O . THR D 1 379 ? 79.934 -47.258 46.564 1.00 78.04 376 THR C O 1
ATOM 13388 N N . LEU D 1 380 ? 79.330 -45.088 46.464 1.00 77.55 377 LEU C N 1
ATOM 13389 C CA . LEU D 1 380 ? 78.038 -45.256 47.144 1.00 78.46 377 LEU C CA 1
ATOM 13390 C C . LEU D 1 380 ? 77.023 -46.115 46.376 1.00 78.99 377 LEU C C 1
ATOM 13391 O O . LEU D 1 380 ? 76.140 -46.703 46.994 1.00 79.68 377 LEU C O 1
ATOM 13396 N N . TYR D 1 381 ? 77.139 -46.176 45.047 1.00 79.14 378 TYR C N 1
ATOM 13397 C CA . TYR D 1 381 ? 76.309 -47.078 44.227 1.00 80.23 378 TYR C CA 1
ATOM 13398 C C . TYR D 1 381 ? 76.667 -48.540 44.460 1.00 81.58 378 TYR C C 1
ATOM 13399 O O . TYR D 1 381 ? 75.803 -49.347 44.801 1.00 82.92 378 TYR C O 1
ATOM 13408 N N . TYR D 1 382 ? 77.941 -48.868 44.241 1.00 82.21 379 TYR C N 1
ATOM 13409 C CA . TYR D 1 382 ? 78.452 -50.241 44.404 1.00 84.17 379 TYR C CA 1
ATOM 13410 C C . TYR D 1 382 ? 78.276 -50.789 45.820 1.00 86.19 379 TYR C C 1
ATOM 13411 O O . TYR D 1 382 ? 78.100 -51.997 46.010 1.00 87.29 379 TYR C O 1
ATOM 13420 N N . ARG D 1 383 ? 78.332 -49.892 46.799 1.00 86.82 380 ARG C N 1
ATOM 13421 C CA . ARG D 1 383 ? 78.081 -50.235 48.195 1.00 88.94 380 ARG C CA 1
ATOM 13422 C C . ARG D 1 383 ? 76.601 -50.594 48.437 1.00 88.42 380 ARG C C 1
ATOM 13423 O O . ARG D 1 383 ? 76.307 -51.556 49.153 1.00 89.70 380 ARG C O 1
ATOM 13431 N N . LEU D 1 384 ? 75.690 -49.835 47.821 1.00 85.92 381 LEU C N 1
ATOM 13432 C CA . LEU D 1 384 ? 74.235 -50.061 47.938 1.00 85.06 381 LEU C CA 1
ATOM 13433 C C . LEU D 1 384 ? 73.675 -51.197 47.071 1.00 83.33 381 LEU C C 1
ATOM 13434 O O . LEU D 1 384 ? 72.742 -51.880 47.493 1.00 84.47 381 LEU C O 1
ATOM 13439 N N . ASN D 1 385 ? 74.224 -51.380 45.869 1.00 80.44 382 ASN C N 1
ATOM 13440 C CA . ASN D 1 385 ? 73.732 -52.385 44.910 1.00 79.38 382 ASN C CA 1
ATOM 13441 C C . ASN D 1 385 ? 72.264 -52.061 44.535 1.00 79.49 382 ASN C C 1
ATOM 13442 O O . ASN D 1 385 ? 71.965 -50.894 44.273 1.00 78.77 382 ASN C O 1
ATOM 13447 N N . ILE D 1 386 ? 71.356 -53.043 44.522 1.00 80.62 383 ILE C N 1
ATOM 13448 C CA . ILE D 1 386 ? 69.919 -52.789 44.267 1.00 81.14 383 ILE C CA 1
ATOM 13449 C C . ILE D 1 386 ? 69.241 -51.808 45.241 1.00 81.49 383 ILE C C 1
ATOM 13450 O O . ILE D 1 386 ? 68.188 -51.261 44.919 1.00 81.65 383 ILE C O 1
ATOM 13455 N N . LEU D 1 387 ? 69.836 -51.598 46.418 1.00 81.66 384 LEU C N 1
ATOM 13456 C CA . LEU D 1 387 ? 69.330 -50.626 47.400 1.00 81.75 384 LEU C CA 1
ATOM 13457 C C . LEU D 1 387 ? 69.441 -49.173 46.940 1.00 80.15 384 LEU C C 1
ATOM 13458 O O . LEU D 1 387 ? 68.749 -48.307 47.470 1.00 80.06 384 LEU C O 1
ATOM 13463 N N . PHE D 1 388 ? 70.317 -48.911 45.971 1.00 78.86 385 PHE C N 1
ATOM 13464 C CA . PHE D 1 388 ? 70.444 -47.584 45.352 1.00 78.07 385 PHE C CA 1
ATOM 13465 C C . PHE D 1 388 ? 69.127 -47.049 44.763 1.00 77.89 385 PHE C C 1
ATOM 13466 O O . PHE D 1 388 ? 68.868 -45.846 44.823 1.00 77.55 385 PHE C O 1
ATOM 13474 N N . THR D 1 389 ? 68.311 -47.949 44.207 1.00 77.92 386 THR C N 1
ATOM 13475 C CA . THR D 1 389 ? 66.996 -47.611 43.634 1.00 78.03 386 THR C CA 1
ATOM 13476 C C . THR D 1 389 ? 66.079 -46.890 44.598 1.00 79.14 386 THR C C 1
ATOM 13477 O O . THR D 1 389 ? 65.276 -46.043 44.199 1.00 78.80 386 THR C O 1
ATOM 13481 N N . ALA D 1 390 ? 66.181 -47.271 45.859 1.00 80.55 387 ALA C N 1
ATOM 13482 C CA . ALA D 1 390 ? 65.426 -46.645 46.903 1.00 81.99 387 ALA C CA 1
ATOM 13483 C C . ALA D 1 390 ? 65.753 -45.135 46.961 1.00 80.90 387 ALA C C 1
ATOM 13484 O O . ALA D 1 390 ? 64.836 -44.309 46.915 1.00 81.64 387 ALA C O 1
ATOM 13486 N N . PHE D 1 391 ? 67.043 -44.785 47.028 1.00 79.48 388 PHE C N 1
ATOM 13487 C CA . PHE D 1 391 ? 67.481 -43.369 47.073 1.00 78.80 388 PHE C CA 1
ATOM 13488 C C . PHE D 1 391 ? 66.971 -42.584 45.865 1.00 77.33 388 PHE C C 1
ATOM 13489 O O . PHE D 1 391 ? 66.578 -41.423 45.989 1.00 77.13 388 PHE C O 1
ATOM 13497 N N . VAL D 1 392 ? 66.985 -43.241 44.706 1.00 75.97 389 VAL C N 1
ATOM 13498 C CA . VAL D 1 392 ? 66.481 -42.684 43.452 1.00 74.83 389 VAL C CA 1
ATOM 13499 C C . VAL D 1 392 ? 64.988 -42.347 43.531 1.00 75.84 389 VAL C C 1
ATOM 13500 O O . VAL D 1 392 ? 64.575 -41.281 43.088 1.00 75.56 389 VAL C O 1
ATOM 13504 N N . GLN D 1 393 ? 64.191 -43.253 44.093 1.00 77.25 390 GLN C N 1
ATOM 13505 C CA . GLN D 1 393 ? 62.726 -43.099 44.146 1.00 78.31 390 GLN C CA 1
ATOM 13506 C C . GLN D 1 393 ? 62.194 -42.219 45.287 1.00 79.23 390 GLN C C 1
ATOM 13507 O O . GLN D 1 393 ? 61.163 -41.563 45.127 1.00 79.91 390 GLN C O 1
ATOM 13513 N N . ASP D 1 394 ? 62.885 -42.214 46.427 1.00 79.68 391 ASP C N 1
ATOM 13514 C CA . ASP D 1 394 ? 62.456 -41.454 47.611 1.00 80.84 391 ASP C CA 1
ATOM 13515 C C . ASP D 1 394 ? 62.567 -39.933 47.386 1.00 79.91 391 ASP C C 1
ATOM 13516 O O . ASP D 1 394 ? 63.655 -39.451 47.076 1.00 77.98 391 ASP C O 1
ATOM 13521 N N . PRO D 1 395 ? 61.455 -39.177 47.566 1.00 81.22 392 PRO C N 1
ATOM 13522 C CA . PRO D 1 395 ? 61.431 -37.712 47.374 1.00 81.20 392 PRO C CA 1
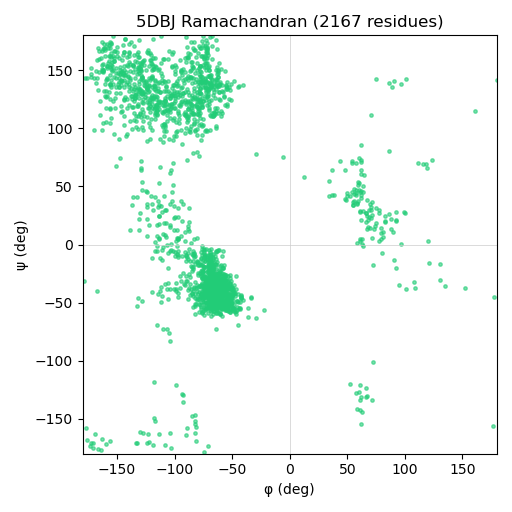ATOM 13523 C C . PRO D 1 395 ? 62.517 -36.901 48.095 1.00 81.01 392 PRO C C 1
ATOM 13524 O O . PRO D 1 395 ? 62.920 -35.853 47.591 1.00 79.77 392 PRO C O 1
ATOM 13528 N N . ARG D 1 396 ? 62.964 -37.370 49.259 1.00 82.09 393 ARG C N 1
ATOM 13529 C CA . ARG D 1 396 ? 63.974 -36.657 50.051 1.00 82.36 393 ARG C CA 1
ATOM 13530 C C . ARG D 1 396 ? 65.358 -36.605 49.398 1.00 80.26 393 ARG C C 1
ATOM 13531 O O . ARG D 1 396 ? 66.096 -35.637 49.598 1.00 80.10 393 ARG C O 1
ATOM 13539 N N . TYR D 1 397 ? 65.705 -37.642 48.635 1.00 78.60 394 TYR C N 1
ATOM 13540 C CA . TYR D 1 397 ? 67.018 -37.729 47.969 1.00 76.71 394 TYR C CA 1
ATOM 13541 C C . TYR D 1 397 ? 66.958 -37.648 46.434 1.00 75.24 394 TYR C C 1
ATOM 13542 O O . TYR D 1 397 ? 67.990 -37.458 45.799 1.00 73.79 394 TYR C O 1
ATOM 13551 N N . ARG D 1 398 ? 65.759 -37.747 45.855 1.00 75.80 395 ARG C N 1
ATOM 13552 C CA . ARG D 1 398 ? 65.564 -37.910 44.400 1.00 74.73 395 ARG C CA 1
ATOM 13553 C C . ARG D 1 398 ? 66.213 -36.811 43.556 1.00 74.23 395 ARG C C 1
ATOM 13554 O O . ARG D 1 398 ? 67.028 -37.096 42.677 1.00 73.09 395 ARG C O 1
ATOM 13562 N N . LEU D 1 399 ? 65.850 -35.563 43.832 1.00 75.61 396 LEU C N 1
ATOM 13563 C CA . LEU D 1 399 ? 66.346 -34.419 43.053 1.00 75.69 396 LEU C CA 1
ATOM 13564 C C . LEU D 1 399 ? 67.807 -34.077 43.348 1.00 75.42 396 LEU C C 1
ATOM 13565 O O . LEU D 1 399 ? 68.537 -33.653 42.452 1.00 74.48 396 LEU C O 1
ATOM 13570 N N . ASP D 1 400 ? 68.231 -34.263 44.594 1.00 76.78 397 ASP C N 1
ATOM 13571 C CA . ASP D 1 400 ? 69.641 -34.100 44.963 1.00 76.47 397 ASP C CA 1
ATOM 13572 C C . ASP D 1 400 ? 70.526 -35.193 44.339 1.00 75.29 397 ASP C C 1
ATOM 13573 O O . ASP D 1 400 ? 71.675 -34.930 43.975 1.00 74.13 397 ASP C O 1
ATOM 13578 N N . ILE D 1 401 ? 69.983 -36.408 44.222 1.00 75.66 398 ILE C N 1
ATOM 13579 C CA . ILE D 1 401 ? 70.606 -37.492 43.440 1.00 75.01 398 ILE C CA 1
ATOM 13580 C C . ILE D 1 401 ? 70.664 -37.130 41.953 1.00 73.69 398 ILE C C 1
ATOM 13581 O O . ILE D 1 401 ? 71.707 -37.299 41.314 1.00 72.41 398 ILE C O 1
ATOM 13586 N N . LEU D 1 402 ? 69.544 -36.639 41.417 1.00 73.70 399 LEU C N 1
ATOM 13587 C CA . LEU D 1 402 ? 69.421 -36.312 39.983 1.00 72.27 399 LEU C CA 1
ATOM 13588 C C . LEU D 1 402 ? 70.498 -35.342 39.495 1.00 70.60 399 LEU C C 1
ATOM 13589 O O . LEU D 1 402 ? 70.990 -35.480 38.377 1.00 69.07 399 LEU C O 1
ATOM 13594 N N . GLN D 1 403 ? 70.856 -34.374 40.342 1.00 70.48 400 GLN C N 1
ATOM 13595 C CA . GLN D 1 403 ? 71.985 -33.461 40.097 1.00 69.08 400 GLN C CA 1
ATOM 13596 C C . GLN D 1 403 ? 73.258 -34.210 39.696 1.00 67.69 400 GLN C C 1
ATOM 13597 O O . GLN D 1 403 ? 73.925 -33.846 38.727 1.00 66.10 400 GLN C O 1
ATOM 13603 N N . LEU D 1 404 ? 73.580 -35.249 40.464 1.00 67.86 401 LEU C N 1
ATOM 13604 C CA . LEU D 1 404 ? 74.733 -36.114 40.191 1.00 66.76 401 LEU C CA 1
ATOM 13605 C C . LEU D 1 404 ? 74.547 -36.956 38.920 1.00 66.19 401 LEU C C 1
ATOM 13606 O O . LEU D 1 404 ? 75.494 -37.128 38.148 1.00 65.03 401 LEU C O 1
ATOM 13611 N N . LEU D 1 405 ? 73.334 -37.473 38.712 1.00 66.89 402 LEU C N 1
ATOM 13612 C CA . LEU D 1 405 ? 72.962 -38.160 37.456 1.00 66.55 402 LEU C CA 1
ATOM 13613 C C . LEU D 1 405 ? 73.004 -37.240 36.233 1.00 66.01 402 LEU C C 1
ATOM 13614 O O . LEU D 1 405 ? 73.326 -37.680 35.135 1.00 65.47 402 LEU C O 1
ATOM 13619 N N . GLN D 1 406 ? 72.672 -35.970 36.439 1.00 66.88 403 GLN C N 1
ATOM 13620 C CA . GLN D 1 406 ? 72.731 -34.946 35.386 1.00 66.96 403 GLN C CA 1
ATOM 13621 C C . GLN D 1 406 ? 74.143 -34.453 35.044 1.00 66.47 403 GLN C C 1
ATOM 13622 O O . GLN D 1 406 ? 74.295 -33.643 34.133 1.00 66.57 403 GLN C O 1
ATOM 13628 N N . GLY D 1 407 ? 75.162 -34.929 35.760 1.00 66.61 404 GLY C N 1
ATOM 13629 C CA . GLY D 1 407 ? 76.545 -34.495 35.552 1.00 66.20 404 GLY C CA 1
ATOM 13630 C C . GLY D 1 407 ? 76.895 -33.137 36.133 1.00 66.77 404 GLY C C 1
ATOM 13631 O O . GLY D 1 407 ? 78.030 -32.690 35.985 1.00 66.72 404 GLY C O 1
ATOM 13632 N N . ASP D 1 408 ? 75.945 -32.496 36.821 1.00 68.46 405 ASP C N 1
ATOM 13633 C CA . ASP D 1 408 ? 76.126 -31.149 37.383 1.00 69.28 405 ASP C CA 1
ATOM 13634 C C . ASP D 1 408 ? 76.899 -31.292 38.690 1.00 69.66 405 ASP C C 1
ATOM 13635 O O . ASP D 1 408 ? 76.337 -31.272 39.785 1.00 71.03 405 ASP C O 1
ATOM 13640 N N . VAL D 1 409 ? 78.205 -31.444 38.538 1.00 69.10 406 VAL C N 1
ATOM 13641 C CA . VAL D 1 409 ? 79.093 -31.837 39.622 1.00 69.34 406 VAL C CA 1
ATOM 13642 C C . VAL D 1 409 ? 80.131 -30.748 39.949 1.00 69.26 406 VAL C C 1
ATOM 13643 O O . VAL D 1 409 ? 80.848 -30.834 40.950 1.00 70.15 406 VAL C O 1
ATOM 13647 N N . TYR D 1 410 ? 80.158 -29.689 39.150 1.00 68.75 407 TYR C N 1
ATOM 13648 C CA . TYR D 1 410 ? 81.316 -28.796 39.090 1.00 68.51 407 TYR C CA 1
ATOM 13649 C C . TYR D 1 410 ? 81.274 -27.609 40.045 1.00 69.44 407 TYR C C 1
ATOM 13650 O O . TYR D 1 410 ? 82.258 -26.889 40.165 1.00 69.38 407 TYR C O 1
ATOM 13659 N N . SER D 1 411 ? 80.158 -27.426 40.742 1.00 70.37 408 SER C N 1
ATOM 13660 C CA . SER D 1 411 ? 80.044 -26.354 41.728 1.00 72.00 408 SER C CA 1
ATOM 13661 C C . SER D 1 411 ? 80.678 -26.818 43.042 1.00 73.11 408 SER C C 1
ATOM 13662 O O . SER D 1 411 ? 80.519 -27.974 43.445 1.00 73.91 408 SER C O 1
ATOM 13665 N N . GLY D 1 412 ? 81.396 -25.908 43.696 1.00 73.90 409 GLY C N 1
ATOM 13666 C CA . GLY D 1 412 ? 82.044 -26.183 44.981 1.00 74.94 409 GLY C CA 1
ATOM 13667 C C . GLY D 1 412 ? 81.128 -26.430 46.174 1.00 76.59 409 GLY C C 1
ATOM 13668 O O . GLY D 1 412 ? 81.618 -26.797 47.246 1.00 77.70 409 GLY C O 1
ATOM 13669 N N . LYS D 1 413 ? 79.817 -26.209 46.009 1.00 77.27 410 LYS C N 1
ATOM 13670 C CA . LYS D 1 413 ? 78.818 -26.569 47.028 1.00 78.62 410 LYS C CA 1
ATOM 13671 C C . LYS D 1 413 ? 78.914 -28.049 47.387 1.00 79.33 410 LYS C C 1
ATOM 13672 O O . LYS D 1 413 ? 79.045 -28.901 46.506 1.00 78.55 410 LYS C O 1
ATOM 13678 N N . ARG D 1 414 ? 78.847 -28.336 48.684 1.00 82.00 411 ARG C N 1
ATOM 13679 C CA . ARG D 1 414 ? 78.937 -29.707 49.186 1.00 83.09 411 ARG C CA 1
ATOM 13680 C C . ARG D 1 414 ? 77.577 -30.367 48.981 1.00 83.08 411 ARG C C 1
ATOM 13681 O O . ARG D 1 414 ? 76.585 -29.942 49.576 1.00 84.90 411 ARG C O 1
ATOM 13689 N N . LEU D 1 415 ? 77.536 -31.395 48.136 1.00 81.56 412 LEU C N 1
ATOM 13690 C CA . LEU D 1 415 ? 76.283 -32.079 47.818 1.00 81.44 412 LEU C CA 1
ATOM 13691 C C . LEU D 1 415 ? 75.900 -33.018 48.961 1.00 82.95 412 LEU C C 1
ATOM 13692 O O . LEU D 1 415 ? 76.540 -34.048 49.180 1.00 83.20 412 LEU C O 1
ATOM 13697 N N . GLU D 1 416 ? 74.851 -32.637 49.686 1.00 84.65 413 GLU C N 1
ATOM 13698 C CA . GLU D 1 416 ? 74.486 -33.273 50.954 1.00 86.15 413 GLU C CA 1
ATOM 13699 C C . GLU D 1 416 ? 74.029 -34.722 50.820 1.00 85.51 413 GLU C C 1
ATOM 13700 O O . GLU D 1 416 ? 74.255 -35.513 51.738 1.00 86.22 413 GLU C O 1
ATOM 13706 N N . VAL D 1 417 ? 73.379 -35.063 49.703 1.00 84.13 414 VAL C N 1
ATOM 13707 C CA . VAL D 1 417 ? 73.046 -36.479 49.399 1.00 83.71 414 VAL C CA 1
ATOM 13708 C C . VAL D 1 417 ? 74.186 -37.443 49.710 1.00 83.57 414 VAL C C 1
ATOM 13709 O O . VAL D 1 417 ? 73.963 -38.471 50.344 1.00 84.70 414 VAL C O 1
ATOM 13713 N N . LEU D 1 418 ? 75.397 -37.090 49.287 1.00 82.78 415 LEU C N 1
ATOM 13714 C CA . LEU D 1 418 ? 76.576 -37.937 49.487 1.00 82.97 415 LEU C CA 1
ATOM 13715 C C . LEU D 1 418 ? 76.813 -38.333 50.955 1.00 84.98 415 LEU C C 1
ATOM 13716 O O . LEU D 1 418 ? 77.213 -39.465 51.227 1.00 85.53 415 LEU C O 1
ATOM 13721 N N . ASP D 1 419 ? 76.542 -37.416 51.885 1.00 86.35 416 ASP C N 1
ATOM 13722 C CA . ASP D 1 419 ? 76.633 -37.697 53.330 1.00 87.73 416 ASP C CA 1
ATOM 13723 C C . ASP D 1 419 ? 75.453 -38.520 53.855 1.00 89.30 416 ASP C C 1
ATOM 13724 O O . ASP D 1 419 ? 75.647 -39.428 54.662 1.00 90.39 416 ASP C O 1
ATOM 13729 N N . LYS D 1 420 ? 74.238 -38.191 53.413 1.00 89.82 417 LYS C N 1
ATOM 13730 C CA . LYS D 1 420 ? 73.025 -38.909 53.842 1.00 91.32 417 LYS C CA 1
ATOM 13731 C C . LYS D 1 420 ? 73.048 -40.378 53.434 1.00 91.42 417 LYS C C 1
ATOM 13732 O O . LYS D 1 420 ? 72.535 -41.236 54.159 1.00 92.88 417 LYS C O 1
ATOM 13738 N N . MET D 1 421 ? 73.648 -40.654 52.278 1.00 90.36 418 MET C N 1
ATOM 13739 C CA . MET D 1 421 ? 73.875 -42.028 51.823 1.00 90.54 418 MET C CA 1
ATOM 13740 C C . MET D 1 421 ? 74.941 -42.695 52.693 1.00 91.59 418 MET C C 1
ATOM 13741 O O . MET D 1 421 ? 74.735 -43.803 53.185 1.00 92.50 418 MET C O 1
ATOM 13746 N N . ARG D 1 422 ? 76.064 -41.999 52.879 1.00 91.83 419 ARG C N 1
ATOM 13747 C CA . ARG D 1 422 ? 77.166 -42.434 53.761 1.00 93.79 419 ARG C CA 1
ATOM 13748 C C . ARG D 1 422 ? 76.701 -42.844 55.166 1.00 96.05 419 ARG C C 1
ATOM 13749 O O . ARG D 1 422 ? 77.162 -43.852 55.707 1.00 96.23 419 ARG C O 1
ATOM 13757 N N . GLU D 1 423 ? 75.799 -42.048 55.741 1.00 97.59 420 GLU C N 1
ATOM 13758 C CA . GLU D 1 423 ? 75.205 -42.328 57.054 1.00 100.44 420 GLU C CA 1
ATOM 13759 C C . GLU D 1 423 ? 74.399 -43.622 57.037 1.00 100.53 420 GLU C C 1
ATOM 13760 O O . GLU D 1 423 ? 74.618 -44.511 57.862 1.00 102.11 420 GLU C O 1
ATOM 13766 N N . ILE D 1 424 ? 73.466 -43.706 56.093 1.00 99.15 421 ILE C N 1
ATOM 13767 C CA . ILE D 1 424 ? 72.600 -44.880 55.940 1.00 99.69 421 ILE C CA 1
ATOM 13768 C C . ILE D 1 424 ? 73.397 -46.154 55.593 1.00 98.88 421 ILE C C 1
ATOM 13769 O O . ILE D 1 424 ? 72.987 -47.244 55.972 1.00 100.01 421 ILE C O 1
ATOM 13774 N N . ILE D 1 425 ? 74.531 -46.014 54.904 1.00 97.29 422 ILE C N 1
ATOM 13775 C CA . ILE D 1 425 ? 75.463 -47.137 54.687 1.00 96.94 422 ILE C CA 1
ATOM 13776 C C . ILE D 1 425 ? 76.073 -47.592 56.011 1.00 98.42 422 ILE C C 1
ATOM 13777 O O . ILE D 1 425 ? 76.040 -48.778 56.341 1.00 98.96 422 ILE C O 1
ATOM 13782 N N . ALA D 1 426 ? 76.650 -46.637 56.738 1.00 98.75 423 ALA C N 1
ATOM 13783 C CA . ALA D 1 426 ? 77.307 -46.887 58.027 1.00 100.20 423 ALA C CA 1
ATOM 13784 C C . ALA D 1 426 ? 76.402 -47.567 59.063 1.00 102.30 423 ALA C C 1
ATOM 13785 O O . ALA D 1 426 ? 76.870 -48.397 59.846 1.00 104.02 423 ALA C O 1
ATOM 13787 N N . ALA D 1 427 ? 75.120 -47.205 59.063 1.00 102.35 424 ALA C N 1
ATOM 13788 C CA . ALA D 1 427 ? 74.118 -47.852 59.921 1.00 104.27 424 ALA C CA 1
ATOM 13789 C C . ALA D 1 427 ? 73.890 -49.324 59.551 1.00 104.87 424 ALA C C 1
ATOM 13790 O O . ALA D 1 427 ? 73.620 -50.151 60.426 1.00 106.26 424 ALA C O 1
ATOM 13792 N N . VAL D 1 428 ? 74.001 -49.634 58.259 1.00 103.86 425 VAL C N 1
ATOM 13793 C CA . VAL D 1 428 ? 73.834 -51.004 57.746 1.00 104.57 425 VAL C CA 1
ATOM 13794 C C . VAL D 1 428 ? 75.149 -51.798 57.794 1.00 105.28 425 VAL C C 1
ATOM 13795 O O . VAL D 1 428 ? 75.120 -53.006 58.013 1.00 106.23 425 VAL C O 1
ATOM 13799 N N . GLU D 1 429 ? 76.288 -51.132 57.593 1.00 104.97 426 GLU C N 1
ATOM 13800 C CA . GLU D 1 429 ? 77.602 -51.774 57.777 1.00 105.98 426 GLU C CA 1
ATOM 13801 C C . GLU D 1 429 ? 77.759 -52.233 59.228 1.00 108.27 426 GLU C C 1
ATOM 13802 O O . GLU D 1 429 ? 78.143 -53.375 59.489 1.00 109.08 426 GLU C O 1
ATOM 13808 N N . SER D 1 430 ? 77.458 -51.322 60.152 1.00 108.92 427 SER C N 1
ATOM 13809 C CA . SER D 1 430 ? 77.577 -51.562 61.595 1.00 111.04 427 SER C CA 1
ATOM 13810 C C . SER D 1 430 ? 76.803 -52.789 62.096 1.00 112.13 427 SER C C 1
ATOM 13811 O O . SER D 1 430 ? 77.355 -53.607 62.836 1.00 113.58 427 SER C O 1
ATOM 13814 N N . ASP D 1 431 ? 75.541 -52.909 61.679 1.00 111.03 428 ASP C N 1
ATOM 13815 C CA . ASP D 1 431 ? 74.640 -53.978 62.144 1.00 112.03 428 ASP C CA 1
ATOM 13816 C C . ASP D 1 431 ? 74.403 -55.069 61.074 1.00 110.62 428 ASP C C 1
ATOM 13817 O O . ASP D 1 431 ? 73.816 -54.777 60.029 1.00 108.45 428 ASP C O 1
ATOM 13822 N N . PRO D 1 432 ? 74.856 -56.322 61.325 1.00 111.39 429 PRO C N 1
ATOM 13823 C CA . PRO D 1 432 ? 74.532 -57.421 60.398 1.00 110.65 429 PRO C CA 1
ATOM 13824 C C . PRO D 1 432 ? 73.130 -58.025 60.569 1.00 111.17 429 PRO C C 1
ATOM 13825 O O . PRO D 1 432 ? 72.682 -58.767 59.691 1.00 110.56 429 PRO C O 1
ATOM 13829 N N . GLU D 1 433 ? 72.464 -57.731 61.687 1.00 112.02 430 GLU C N 1
ATOM 13830 C CA . GLU D 1 433 ? 71.032 -58.040 61.856 1.00 112.37 430 GLU C CA 1
ATOM 13831 C C . GLU D 1 433 ? 70.185 -57.253 60.855 1.00 108.88 430 GLU C C 1
ATOM 13832 O O . GLU D 1 433 ? 69.155 -57.749 60.393 1.00 109.28 430 GLU C O 1
ATOM 13838 N N . HIS D 1 434 ? 70.629 -56.033 60.540 1.00 105.16 431 HIS C N 1
ATOM 13839 C CA . HIS D 1 434 ? 69.932 -55.125 59.624 1.00 101.96 431 HIS C CA 1
ATOM 13840 C C . HIS D 1 434 ? 69.466 -55.865 58.367 1.00 99.79 431 HIS C C 1
ATOM 13841 O O . HIS D 1 434 ? 70.207 -56.658 57.785 1.00 98.87 431 HIS C O 1
ATOM 13848 N N . LEU D 1 435 ? 68.231 -55.587 57.969 1.00 98.57 432 LEU C N 1
ATOM 13849 C CA . LEU D 1 435 ? 67.490 -56.400 57.001 1.00 97.58 432 LEU C CA 1
ATOM 13850 C C . LEU D 1 435 ? 68.045 -56.197 55.586 1.00 94.79 432 LEU C C 1
ATOM 13851 O O . LEU D 1 435 ? 68.135 -57.132 54.789 1.00 94.62 432 LEU C O 1
ATOM 13856 N N . TRP D 1 436 ? 68.397 -54.949 55.307 1.00 92.42 433 TRP C N 1
ATOM 13857 C CA . TRP D 1 436 ? 69.175 -54.517 54.135 1.00 89.62 433 TRP C CA 1
ATOM 13858 C C . TRP D 1 436 ? 70.614 -55.069 53.957 1.00 88.46 433 TRP C C 1
ATOM 13859 O O . TRP D 1 436 ? 71.238 -54.792 52.934 1.00 86.76 433 TRP C O 1
ATOM 13870 N N . HIS D 1 437 ? 71.139 -55.839 54.910 1.00 89.61 434 HIS C N 1
ATOM 13871 C CA . HIS D 1 437 ? 72.582 -56.168 54.938 1.00 89.13 434 HIS C CA 1
ATOM 13872 C C . HIS D 1 437 ? 73.110 -57.073 53.813 1.00 88.32 434 HIS C C 1
ATOM 13873 O O . HIS D 1 437 ? 74.138 -56.759 53.208 1.00 86.87 434 HIS C O 1
ATOM 13880 N N . LYS D 1 438 ? 72.438 -58.196 53.554 1.00 89.50 435 LYS C N 1
ATOM 13881 C CA . LYS D 1 438 ? 72.913 -59.166 52.543 1.00 89.44 435 LYS C CA 1
ATOM 13882 C C . LYS D 1 438 ? 72.739 -58.707 51.083 1.00 88.04 435 LYS C C 1
ATOM 13883 O O . LYS D 1 438 ? 73.171 -59.409 50.163 1.00 87.36 435 LYS C O 1
ATOM 13889 N N . TYR D 1 439 ? 72.117 -57.544 50.880 1.00 88.08 436 TYR C N 1
ATOM 13890 C CA . TYR D 1 439 ? 71.977 -56.926 49.554 1.00 86.96 436 TYR C CA 1
ATOM 13891 C C . TYR D 1 439 ? 73.136 -55.981 49.182 1.00 86.61 436 TYR C C 1
ATOM 13892 O O . TYR D 1 439 ? 73.279 -55.625 48.012 1.00 85.26 436 TYR C O 1
ATOM 13901 N N . LEU D 1 440 ? 73.962 -55.597 50.163 1.00 88.19 437 LEU C N 1
ATOM 13902 C CA . LEU D 1 440 ? 75.064 -54.624 49.965 1.00 87.79 437 LEU C CA 1
ATOM 13903 C C . LEU D 1 440 ? 76.212 -55.177 49.104 1.00 88.19 437 LEU C C 1
ATOM 13904 O O . LEU D 1 440 ? 76.164 -56.326 48.657 1.00 89.37 437 LEU C O 1
ATOM 13909 N N . GLY D 1 441 ? 77.230 -54.348 48.865 1.00 87.89 438 GLY C N 1
ATOM 13910 C CA . GLY D 1 441 ? 78.453 -54.773 48.171 1.00 87.58 438 GLY C CA 1
ATOM 13911 C C . GLY D 1 441 ? 79.693 -54.032 48.636 1.00 87.43 438 GLY C C 1
ATOM 13912 O O . GLY D 1 441 ? 80.816 -54.451 48.353 1.00 87.25 438 GLY C O 1
ATOM 13913 N N . SER E 1 5 ? 114.385 -50.954 0.768 1.00 111.39 2 SER D N 1
ATOM 13914 C CA . SER E 1 5 ? 115.595 -50.129 0.424 1.00 111.96 2 SER D CA 1
ATOM 13915 C C . SER E 1 5 ? 115.454 -48.669 0.892 1.00 110.00 2 SER D C 1
ATOM 13916 O O . SER E 1 5 ? 115.617 -47.726 0.110 1.00 109.98 2 SER D O 1
ATOM 13919 N N . ASP E 1 6 ? 115.140 -48.511 2.178 1.00 108.21 3 ASP D N 1
ATOM 13920 C CA . ASP E 1 6 ? 114.936 -47.201 2.824 1.00 105.91 3 ASP D CA 1
ATOM 13921 C C . ASP E 1 6 ? 113.769 -46.360 2.246 1.00 103.06 3 ASP D C 1
ATOM 13922 O O . ASP E 1 6 ? 113.735 -45.138 2.426 1.00 102.66 3 ASP D O 1
ATOM 13927 N N . HIS E 1 7 ? 112.818 -47.017 1.575 1.00 100.38 4 HIS D N 1
ATOM 13928 C CA . HIS E 1 7 ? 111.610 -46.362 1.064 1.00 96.97 4 HIS D CA 1
ATOM 13929 C C . HIS E 1 7 ? 110.512 -46.486 2.120 1.00 93.74 4 HIS D C 1
ATOM 13930 O O . HIS E 1 7 ? 110.264 -47.583 2.629 1.00 93.92 4 HIS D O 1
ATOM 13937 N N . ASP E 1 8 ? 109.868 -45.367 2.448 1.00 89.82 5 ASP D N 1
ATOM 13938 C CA . ASP E 1 8 ? 108.805 -45.339 3.465 1.00 87.50 5 ASP D CA 1
ATOM 13939 C C . ASP E 1 8 ? 107.537 -46.050 2.989 1.00 85.25 5 ASP D C 1
ATOM 13940 O O . ASP E 1 8 ? 106.897 -46.765 3.765 1.00 85.71 5 ASP D O 1
ATOM 13945 N N . TYR E 1 9 ? 107.177 -45.833 1.723 1.00 82.47 6 TYR D N 1
ATOM 13946 C CA . TYR E 1 9 ? 106.033 -46.499 1.089 1.00 80.28 6 TYR D CA 1
ATOM 13947 C C . TYR E 1 9 ? 106.383 -46.857 -0.356 1.00 80.82 6 TYR D C 1
ATOM 13948 O O . TYR E 1 9 ? 107.250 -46.227 -0.958 1.00 81.18 6 TYR D O 1
ATOM 13957 N N . ASP E 1 10 ? 105.727 -47.885 -0.898 1.00 81.16 7 ASP D N 1
ATOM 13958 C CA . ASP E 1 10 ? 105.841 -48.213 -2.328 1.00 81.62 7 ASP D CA 1
ATOM 13959 C C . ASP E 1 10 ? 105.212 -47.100 -3.152 1.00 79.63 7 ASP D C 1
ATOM 13960 O O . ASP E 1 10 ? 105.851 -46.524 -4.032 1.00 80.30 7 ASP D O 1
ATOM 13965 N N . VAL E 1 11 ? 103.952 -46.811 -2.841 1.00 77.26 8 VAL D N 1
ATOM 13966 C CA . VAL E 1 11 ? 103.168 -45.782 -3.519 1.00 75.37 8 VAL D CA 1
ATOM 13967 C C . VAL E 1 11 ? 102.771 -44.723 -2.493 1.00 73.35 8 VAL D C 1
ATOM 13968 O O . VAL E 1 11 ? 102.631 -45.017 -1.306 1.00 72.98 8 VAL D O 1
ATOM 13972 N N . VAL E 1 12 ? 102.610 -43.491 -2.961 1.00 71.87 9 VAL D N 1
ATOM 13973 C CA . VAL E 1 12 ? 102.095 -42.393 -2.145 1.00 69.95 9 VAL D CA 1
ATOM 13974 C C . VAL E 1 12 ? 100.987 -41.729 -2.946 1.00 68.36 9 VAL D C 1
ATOM 13975 O O . VAL E 1 12 ? 101.245 -41.133 -3.991 1.00 69.09 9 VAL D O 1
ATOM 13979 N N . ILE E 1 13 ? 99.756 -41.851 -2.463 1.00 66.34 10 ILE D N 1
ATOM 13980 C CA . ILE E 1 13 ? 98.626 -41.162 -3.065 1.00 64.76 10 ILE D CA 1
ATOM 13981 C C . ILE E 1 13 ? 98.530 -39.755 -2.464 1.00 63.80 10 ILE D C 1
ATOM 13982 O O . ILE E 1 13 ? 98.451 -39.592 -1.247 1.00 63.16 10 ILE D O 1
ATOM 13987 N N . ILE E 1 14 ? 98.564 -38.747 -3.332 1.00 63.50 11 ILE D N 1
ATOM 13988 C CA . ILE E 1 14 ? 98.243 -37.373 -2.959 1.00 62.96 11 ILE D CA 1
ATOM 13989 C C . ILE E 1 14 ? 96.732 -37.252 -3.070 1.00 62.07 11 ILE D C 1
ATOM 13990 O O . ILE E 1 14 ? 96.181 -37.467 -4.143 1.00 62.29 11 ILE D O 1
ATOM 13995 N N . GLY E 1 15 ? 96.073 -36.923 -1.962 1.00 61.25 12 GLY D N 1
ATOM 13996 C CA . GLY E 1 15 ? 94.615 -36.755 -1.930 1.00 59.88 12 GLY D CA 1
ATOM 13997 C C . GLY E 1 15 ? 93.872 -38.045 -1.628 1.00 58.89 12 GLY D C 1
ATOM 13998 O O . GLY E 1 15 ? 94.183 -39.091 -2.189 1.00 58.09 12 GLY D O 1
ATOM 13999 N N . GLY E 1 16 ? 92.880 -37.953 -0.743 1.00 58.08 13 GLY D N 1
ATOM 14000 C CA . GLY E 1 16 ? 92.048 -39.092 -0.336 1.00 57.27 13 GLY D CA 1
ATOM 14001 C C . GLY E 1 16 ? 90.599 -38.971 -0.774 1.00 56.60 13 GLY D C 1
ATOM 14002 O O . GLY E 1 16 ? 89.694 -39.427 -0.075 1.00 55.99 13 GLY D O 1
ATOM 14003 N N . GLY E 1 17 ? 90.381 -38.366 -1.939 1.00 56.77 14 GLY D N 1
ATOM 14004 C CA . GLY E 1 17 ? 89.065 -38.354 -2.577 1.00 56.93 14 GLY D CA 1
ATOM 14005 C C . GLY E 1 17 ? 88.780 -39.732 -3.167 1.00 57.61 14 GLY D C 1
ATOM 14006 O O . GLY E 1 17 ? 89.611 -40.640 -3.038 1.00 57.78 14 GLY D O 1
ATOM 14007 N N . PRO E 1 18 ? 87.614 -39.905 -3.825 1.00 57.41 15 PRO D N 1
ATOM 14008 C CA . PRO E 1 18 ? 87.244 -41.186 -4.427 1.00 57.47 15 PRO D CA 1
ATOM 14009 C C . PRO E 1 18 ? 88.353 -41.801 -5.280 1.00 57.93 15 PRO D C 1
ATOM 14010 O O . PRO E 1 18 ? 88.592 -43.007 -5.191 1.00 58.26 15 PRO D O 1
ATOM 14014 N N . ALA E 1 19 ? 89.022 -40.966 -6.077 1.00 57.60 16 ALA D N 1
ATOM 14015 C CA . ALA E 1 19 ? 90.175 -41.383 -6.888 1.00 58.62 16 ALA D CA 1
ATOM 14016 C C . ALA E 1 19 ? 91.309 -41.985 -6.056 1.00 59.08 16 ALA D C 1
ATOM 14017 O O . ALA E 1 19 ? 91.799 -43.069 -6.360 1.00 60.37 16 ALA D O 1
ATOM 14019 N N . GLY E 1 20 ? 91.714 -41.276 -5.008 1.00 59.13 17 GLY D N 1
ATOM 14020 C CA . GLY E 1 20 ? 92.849 -41.683 -4.183 1.00 59.47 17 GLY D CA 1
ATOM 14021 C C . GLY E 1 20 ? 92.542 -42.767 -3.167 1.00 60.04 17 GLY D C 1
ATOM 14022 O O . GLY E 1 20 ? 93.389 -43.618 -2.887 1.00 60.51 17 GLY D O 1
ATOM 14023 N N . SER E 1 21 ? 91.343 -42.714 -2.592 1.00 60.30 18 SER D N 1
ATOM 14024 C CA . SER E 1 21 ? 90.858 -43.756 -1.686 1.00 61.26 18 SER D CA 1
ATOM 14025 C C . SER E 1 21 ? 90.643 -45.088 -2.411 1.00 62.41 18 SER D C 1
ATOM 14026 O O . SER E 1 21 ? 90.913 -46.147 -1.849 1.00 62.91 18 SER D O 1
ATOM 14029 N N . THR E 1 22 ? 90.147 -45.027 -3.647 1.00 63.18 19 THR D N 1
ATOM 14030 C CA . THR E 1 22 ? 90.002 -46.223 -4.488 1.00 64.45 19 THR D CA 1
ATOM 14031 C C . THR E 1 22 ? 91.366 -46.781 -4.858 1.00 65.16 19 THR D C 1
ATOM 14032 O O . THR E 1 22 ? 91.592 -47.990 -4.756 1.00 66.27 19 THR D O 1
ATOM 14036 N N . MET E 1 23 ? 92.257 -45.902 -5.306 1.00 64.85 20 MET D N 1
ATOM 14037 C CA . MET E 1 23 ? 93.648 -46.276 -5.583 1.00 65.91 20 MET D CA 1
ATOM 14038 C C . MET E 1 23 ? 94.252 -47.009 -4.383 1.00 66.65 20 MET D C 1
ATOM 14039 O O . MET E 1 23 ? 94.787 -48.110 -4.522 1.00 66.76 20 MET D O 1
ATOM 14044 N N . ALA E 1 24 ? 94.132 -46.380 -3.213 1.00 66.82 21 ALA D N 1
ATOM 14045 C CA . ALA E 1 24 ? 94.596 -46.935 -1.938 1.00 67.36 21 ALA D CA 1
ATOM 14046 C C . ALA E 1 24 ? 93.974 -48.286 -1.627 1.00 67.98 21 ALA D C 1
ATOM 14047 O O . ALA E 1 24 ? 94.666 -49.192 -1.166 1.00 69.51 21 ALA D O 1
ATOM 14049 N N . SER E 1 25 ? 92.671 -48.406 -1.875 1.00 67.81 22 SER D N 1
ATOM 14050 C CA . SER E 1 25 ? 91.947 -49.667 -1.677 1.00 69.14 22 SER D CA 1
ATOM 14051 C C . SER E 1 25 ? 92.446 -50.792 -2.596 1.00 70.50 22 SER D C 1
ATOM 14052 O O . SER E 1 25 ? 92.625 -51.922 -2.142 1.00 71.61 22 SER D O 1
ATOM 14055 N N . TYR E 1 26 ? 92.670 -50.476 -3.873 1.00 70.81 23 TYR D N 1
ATOM 14056 C CA . TYR E 1 26 ? 93.225 -51.445 -4.840 1.00 71.97 23 TYR D CA 1
ATOM 14057 C C . TYR E 1 26 ? 94.651 -51.890 -4.499 1.00 74.13 23 TYR D C 1
ATOM 14058 O O . TYR E 1 26 ? 94.992 -53.062 -4.671 1.00 76.50 23 TYR D O 1
ATOM 14067 N N . LEU E 1 27 ? 95.474 -50.953 -4.035 1.00 74.41 24 LEU D N 1
ATOM 14068 C CA . LEU E 1 27 ? 96.870 -51.239 -3.682 1.00 75.78 24 LEU D CA 1
ATOM 14069 C C . LEU E 1 27 ? 96.994 -51.972 -2.347 1.00 76.72 24 LEU D C 1
ATOM 14070 O O . LEU E 1 27 ? 97.822 -52.875 -2.212 1.00 78.10 24 LEU D O 1
ATOM 14075 N N . ALA E 1 28 ? 96.185 -51.572 -1.368 1.00 76.22 25 ALA D N 1
ATOM 14076 C CA . ALA E 1 28 ? 96.129 -52.253 -0.070 1.00 76.93 25 ALA D CA 1
ATOM 14077 C C . ALA E 1 28 ? 95.706 -53.706 -0.238 1.00 78.89 25 ALA D C 1
ATOM 14078 O O . ALA E 1 28 ? 96.300 -54.611 0.358 1.00 80.49 25 ALA D O 1
ATOM 14080 N N . LYS E 1 29 ? 94.679 -53.914 -1.058 1.00 79.07 26 LYS D N 1
ATOM 14081 C CA . LYS E 1 29 ? 94.162 -55.256 -1.326 1.00 80.11 26 LYS D CA 1
ATOM 14082 C C . LYS E 1 29 ? 95.171 -56.145 -2.066 1.00 80.25 26 LYS D C 1
ATOM 14083 O O . LYS E 1 29 ? 95.228 -57.349 -1.815 1.00 82.54 26 LYS D O 1
ATOM 14089 N N . ALA E 1 30 ? 95.975 -55.545 -2.946 1.00 78.28 27 ALA D N 1
ATOM 14090 C CA . ALA E 1 30 ? 97.026 -56.264 -3.692 1.00 78.66 27 ALA D CA 1
ATOM 14091 C C . ALA E 1 30 ? 98.390 -56.324 -2.975 1.00 78.31 27 ALA D C 1
ATOM 14092 O O . ALA E 1 30 ? 99.412 -56.625 -3.600 1.00 78.79 27 ALA D O 1
ATOM 14094 N N . GLY E 1 31 ? 98.404 -56.043 -1.673 1.00 77.29 28 GLY D N 1
ATOM 14095 C CA . GLY E 1 31 ? 99.613 -56.170 -0.854 1.00 77.79 28 GLY D CA 1
ATOM 14096 C C . GLY E 1 31 ? 100.683 -55.108 -1.059 1.00 77.01 28 GLY D C 1
ATOM 14097 O O . GLY E 1 31 ? 101.812 -55.277 -0.595 1.00 77.56 28 GLY D O 1
ATOM 14098 N N . VAL E 1 32 ? 100.333 -54.017 -1.741 1.00 75.64 29 VAL D N 1
ATOM 14099 C CA . VAL E 1 32 ? 101.257 -52.912 -1.981 1.00 74.91 29 VAL D CA 1
ATOM 14100 C C . VAL E 1 32 ? 101.167 -51.952 -0.797 1.00 73.67 29 VAL D C 1
ATOM 14101 O O . VAL E 1 32 ? 100.074 -51.524 -0.417 1.00 72.28 29 VAL D O 1
ATOM 14105 N N . LYS E 1 33 ? 102.326 -51.626 -0.226 1.00 73.69 30 LYS D N 1
ATOM 14106 C CA . LYS E 1 33 ? 102.416 -50.737 0.926 1.00 72.68 30 LYS D CA 1
ATOM 14107 C C . LYS E 1 33 ? 102.279 -49.290 0.456 1.00 70.33 30 LYS D C 1
ATOM 14108 O O . LYS E 1 33 ? 103.222 -48.717 -0.093 1.00 70.59 30 LYS D O 1
ATOM 14114 N N . CYS E 1 34 ? 101.099 -48.711 0.670 1.00 67.66 31 CYS D N 1
ATOM 14115 C CA . CYS E 1 34 ? 100.809 -47.348 0.210 1.00 65.27 31 CYS D CA 1
ATOM 14116 C C . CYS E 1 34 ? 100.377 -46.413 1.338 1.00 63.59 31 CYS D C 1
ATOM 14117 O O . CYS E 1 34 ? 100.086 -46.846 2.458 1.00 63.37 31 CYS D O 1
ATOM 14120 N N . ALA E 1 35 ? 100.353 -45.124 1.012 1.00 61.69 32 ALA D N 1
ATOM 14121 C CA . ALA E 1 35 ? 99.957 -44.073 1.939 1.00 60.51 32 ALA D CA 1
ATOM 14122 C C . ALA E 1 35 ? 99.105 -43.039 1.218 1.00 58.98 32 ALA D C 1
ATOM 14123 O O . ALA E 1 35 ? 99.407 -42.668 0.085 1.00 58.77 32 ALA D O 1
ATOM 14125 N N . VAL E 1 36 ? 98.044 -42.586 1.880 1.00 57.80 33 VAL D N 1
ATOM 14126 C CA . VAL E 1 36 ? 97.202 -41.505 1.374 1.00 56.76 33 VAL D CA 1
ATOM 14127 C C . VAL E 1 36 ? 97.425 -40.282 2.253 1.00 56.47 33 VAL D C 1
ATOM 14128 O O . VAL E 1 36 ? 97.241 -40.352 3.470 1.00 56.84 33 VAL D O 1
ATOM 14132 N N . PHE E 1 37 ? 97.829 -39.177 1.632 1.00 56.12 34 PHE D N 1
ATOM 14133 C CA . PHE E 1 37 ? 97.902 -37.881 2.305 1.00 56.19 34 PHE D CA 1
ATOM 14134 C C . PHE E 1 37 ? 96.766 -36.984 1.826 1.00 55.63 34 PHE D C 1
ATOM 14135 O O . PHE E 1 37 ? 96.744 -36.561 0.668 1.00 55.58 34 PHE D O 1
ATOM 14143 N N . GLU E 1 38 ? 95.829 -36.712 2.730 1.00 55.49 35 GLU D N 1
ATOM 14144 C CA . GLU E 1 38 ? 94.679 -35.850 2.473 1.00 55.46 35 GLU D CA 1
ATOM 14145 C C . GLU E 1 38 ? 94.848 -34.535 3.246 1.00 56.19 35 GLU D C 1
ATOM 14146 O O . GLU E 1 38 ? 94.925 -34.538 4.475 1.00 56.19 35 GLU D O 1
ATOM 14152 N N . LYS E 1 39 ? 94.908 -33.417 2.526 1.00 57.07 36 LYS D N 1
ATOM 14153 C CA . LYS E 1 39 ? 95.103 -32.105 3.161 1.00 58.19 36 LYS D CA 1
ATOM 14154 C C . LYS E 1 39 ? 93.945 -31.667 4.071 1.00 58.04 36 LYS D C 1
ATOM 14155 O O . LYS E 1 39 ? 94.175 -31.006 5.079 1.00 58.30 36 LYS D O 1
ATOM 14161 N N . GLU E 1 40 ? 92.718 -32.046 3.719 1.00 57.89 37 GLU D N 1
ATOM 14162 C CA . GLU E 1 40 ? 91.535 -31.665 4.497 1.00 58.44 37 GLU D CA 1
ATOM 14163 C C . GLU E 1 40 ? 91.219 -32.609 5.650 1.00 58.77 37 GLU D C 1
ATOM 14164 O O . GLU E 1 40 ? 91.724 -33.733 5.728 1.00 59.05 37 GLU D O 1
ATOM 14170 N N . LEU E 1 41 ? 90.377 -32.109 6.549 1.00 59.23 38 LEU D N 1
ATOM 14171 C CA . LEU E 1 41 ? 89.750 -32.908 7.585 1.00 59.29 38 LEU D CA 1
ATOM 14172 C C . LEU E 1 41 ? 88.384 -33.331 7.067 1.00 59.15 38 LEU D C 1
ATOM 14173 O O . LEU E 1 41 ? 87.534 -32.483 6.769 1.00 59.04 38 LEU D O 1
ATOM 14178 N N . PHE E 1 42 ? 88.176 -34.637 6.958 1.00 59.01 39 PHE D N 1
ATOM 14179 C CA . PHE E 1 42 ? 86.874 -35.167 6.576 1.00 58.87 39 PHE D CA 1
ATOM 14180 C C . PHE E 1 42 ? 85.974 -35.180 7.820 1.00 59.94 39 PHE D C 1
ATOM 14181 O O . PHE E 1 42 ? 86.493 -35.309 8.931 1.00 60.64 39 PHE D O 1
ATOM 14189 N N . GLU E 1 43 ? 84.649 -35.040 7.682 1.00 60.25 40 GLU D N 1
ATOM 14190 C CA . GLU E 1 43 ? 83.933 -34.851 6.408 1.00 59.64 40 GLU D CA 1
ATOM 14191 C C . GLU E 1 43 ? 84.049 -33.440 5.841 1.00 59.10 40 GLU D C 1
ATOM 14192 O O . GLU E 1 43 ? 83.584 -32.476 6.447 1.00 59.35 40 GLU D O 1
ATOM 14198 N N . ARG E 1 44 ? 84.645 -33.345 4.656 1.00 58.43 41 ARG D N 1
ATOM 14199 C CA . ARG E 1 44 ? 84.763 -32.093 3.926 1.00 58.71 41 ARG D CA 1
ATOM 14200 C C . ARG E 1 44 ? 83.721 -32.116 2.804 1.00 58.54 41 ARG D C 1
ATOM 14201 O O . ARG E 1 44 ? 83.649 -33.087 2.035 1.00 58.15 41 ARG D O 1
ATOM 14209 N N . GLU E 1 45 ? 82.918 -31.049 2.728 1.00 58.29 42 GLU D N 1
ATOM 14210 C CA . GLU E 1 45 ? 81.876 -30.903 1.706 1.00 57.12 42 GLU D CA 1
ATOM 14211 C C . GLU E 1 45 ? 82.491 -30.841 0.314 1.00 56.51 42 GLU D C 1
ATOM 14212 O O . GLU E 1 45 ? 83.597 -30.315 0.137 1.00 56.12 42 GLU D O 1
ATOM 14218 N N . HIS E 1 46 ? 81.763 -31.377 -0.665 1.00 55.96 43 HIS D N 1
ATOM 14219 C CA . HIS E 1 46 ? 82.256 -31.470 -2.041 1.00 55.83 43 HIS D CA 1
ATOM 14220 C C . HIS E 1 46 ? 81.099 -31.546 -3.038 1.00 56.63 43 HIS D C 1
ATOM 14221 O O . HIS E 1 46 ? 80.102 -32.238 -2.804 1.00 56.78 43 HIS D O 1
ATOM 14228 N N . VAL E 1 47 ? 81.234 -30.824 -4.147 1.00 57.87 44 VAL D N 1
ATOM 14229 C CA . VAL E 1 47 ? 80.249 -30.884 -5.221 1.00 58.58 44 VAL D CA 1
ATOM 14230 C C . VAL E 1 47 ? 80.503 -32.150 -6.034 1.00 58.64 44 VAL D C 1
ATOM 14231 O O . VAL E 1 47 ? 81.650 -32.581 -6.186 1.00 58.95 44 VAL D O 1
ATOM 14235 N N . GLY E 1 48 ? 79.430 -32.739 -6.545 1.00 58.90 45 GLY D N 1
ATOM 14236 C CA . GLY E 1 48 ? 79.522 -33.854 -7.480 1.00 58.83 45 GLY D CA 1
ATOM 14237 C C . GLY E 1 48 ? 78.877 -35.101 -6.937 1.00 58.66 45 GLY D C 1
ATOM 14238 O O . GLY E 1 48 ? 79.552 -36.087 -6.657 1.00 59.17 45 GLY D O 1
ATOM 14239 N N . GLU E 1 49 ? 77.554 -35.059 -6.840 1.00 58.25 46 GLU D N 1
ATOM 14240 C CA . GLU E 1 49 ? 76.791 -35.984 -6.004 1.00 57.20 46 GLU D CA 1
ATOM 14241 C C . GLU E 1 49 ? 76.161 -37.165 -6.733 1.00 57.83 46 GLU D C 1
ATOM 14242 O O . GLU E 1 49 ? 76.050 -38.241 -6.152 1.00 57.94 46 GLU D O 1
ATOM 14248 N N . SER E 1 50 ? 75.740 -36.979 -7.980 1.00 58.56 47 SER D N 1
ATOM 14249 C CA . SER E 1 50 ? 75.039 -38.039 -8.711 1.00 58.86 47 SER D CA 1
ATOM 14250 C C . SER E 1 50 ? 76.032 -38.977 -9.367 1.00 59.13 47 SER D C 1
ATOM 14251 O O . SER E 1 50 ? 76.784 -38.561 -10.243 1.00 59.12 47 SER D O 1
ATOM 14254 N N . LEU E 1 51 ? 76.046 -40.235 -8.934 1.00 59.73 48 LEU D N 1
ATOM 14255 C CA . LEU E 1 51 ? 76.941 -41.235 -9.512 1.00 60.13 48 LEU D CA 1
ATOM 14256 C C . LEU E 1 51 ? 76.355 -41.847 -10.771 1.00 60.76 48 LEU D C 1
ATOM 14257 O O . LEU E 1 51 ? 75.182 -41.662 -11.091 1.00 60.49 48 LEU D O 1
ATOM 14262 N N . VAL E 1 52 ? 77.208 -42.591 -11.460 1.00 61.64 49 VAL D N 1
ATOM 14263 C CA . VAL E 1 52 ? 76.896 -43.258 -12.715 1.00 63.08 49 VAL D CA 1
ATOM 14264 C C . VAL E 1 52 ? 77.240 -44.749 -12.500 1.00 63.72 49 VAL D C 1
ATOM 14265 O O . VAL E 1 52 ? 78.246 -45.056 -11.859 1.00 63.48 49 VAL D O 1
ATOM 14269 N N . PRO E 1 53 ? 76.414 -45.684 -13.025 1.00 64.70 50 PRO D N 1
ATOM 14270 C CA . PRO E 1 53 ? 76.598 -47.107 -12.671 1.00 65.18 50 PRO D CA 1
ATOM 14271 C C . PRO E 1 53 ? 77.910 -47.796 -13.094 1.00 65.65 50 PRO D C 1
ATOM 14272 O O . PRO E 1 53 ? 78.127 -48.940 -12.713 1.00 65.92 50 PRO D O 1
ATOM 14276 N N . ALA E 1 54 ? 78.770 -47.117 -13.854 1.00 65.71 51 ALA D N 1
ATOM 14277 C CA . ALA E 1 54 ? 80.167 -47.551 -14.037 1.00 65.78 51 ALA D CA 1
ATOM 14278 C C . ALA E 1 54 ? 81.003 -47.470 -12.752 1.00 64.91 51 ALA D C 1
ATOM 14279 O O . ALA E 1 54 ? 82.126 -47.979 -12.718 1.00 65.02 51 ALA D O 1
ATOM 14281 N N . THR E 1 55 ? 80.487 -46.794 -11.727 1.00 64.11 52 THR D N 1
ATOM 14282 C CA . THR E 1 55 ? 81.065 -46.829 -10.381 1.00 63.36 52 THR D CA 1
ATOM 14283 C C . THR E 1 55 ? 80.926 -48.194 -9.708 1.00 63.79 52 THR D C 1
ATOM 14284 O O . THR E 1 55 ? 81.853 -48.669 -9.042 1.00 63.11 52 THR D O 1
ATOM 14288 N N . THR E 1 56 ? 79.757 -48.803 -9.891 1.00 64.61 53 THR D N 1
ATOM 14289 C CA . THR E 1 56 ? 79.327 -49.950 -9.087 1.00 65.78 53 THR D CA 1
ATOM 14290 C C . THR E 1 56 ? 80.155 -51.239 -9.246 1.00 66.22 53 THR D C 1
ATOM 14291 O O . THR E 1 56 ? 80.201 -52.029 -8.305 1.00 66.38 53 THR D O 1
ATOM 14295 N N . PRO E 1 57 ? 80.810 -51.457 -10.411 1.00 66.59 54 PRO D N 1
ATOM 14296 C CA . PRO E 1 57 ? 81.815 -52.529 -10.486 1.00 67.75 54 PRO D CA 1
ATOM 14297 C C . PRO E 1 57 ? 83.033 -52.292 -9.596 1.00 67.02 54 PRO D C 1
ATOM 14298 O O . PRO E 1 57 ? 83.467 -53.210 -8.908 1.00 67.60 54 PRO D O 1
ATOM 14302 N N . VAL E 1 58 ? 83.565 -51.071 -9.624 1.00 66.08 55 VAL D N 1
ATOM 14303 C CA . VAL E 1 58 ? 84.729 -50.686 -8.811 1.00 65.69 55 VAL D CA 1
ATOM 14304 C C . VAL E 1 58 ? 84.403 -50.732 -7.316 1.00 65.33 55 VAL D C 1
ATOM 14305 O O . VAL E 1 58 ? 85.208 -51.227 -6.526 1.00 65.51 55 VAL D O 1
ATOM 14309 N N . LEU E 1 59 ? 83.236 -50.202 -6.944 1.00 64.66 56 LEU D N 1
ATOM 14310 C CA . LEU E 1 59 ? 82.758 -50.229 -5.551 1.00 64.18 56 LEU D CA 1
ATOM 14311 C C . LEU E 1 59 ? 82.594 -51.646 -5.001 1.00 65.76 56 LEU D C 1
ATOM 14312 O O . LEU E 1 59 ? 82.917 -51.905 -3.839 1.00 66.53 56 LEU D O 1
ATOM 14317 N N . LEU E 1 60 ? 82.079 -52.550 -5.833 1.00 66.96 57 LEU D N 1
ATOM 14318 C CA . LEU E 1 60 ? 82.045 -53.983 -5.515 1.00 68.08 57 LEU D CA 1
ATOM 14319 C C . LEU E 1 60 ? 83.452 -54.554 -5.392 1.00 69.19 57 LEU D C 1
ATOM 14320 O O . LEU E 1 60 ? 83.774 -55.223 -4.407 1.00 69.26 57 LEU D O 1
ATOM 14325 N N . GLU E 1 61 ? 84.271 -54.261 -6.404 1.00 70.32 58 GLU D N 1
ATOM 14326 C CA . GLU E 1 61 ? 85.645 -54.775 -6.528 1.00 72.16 58 GLU D CA 1
ATOM 14327 C C . GLU E 1 61 ? 86.488 -54.460 -5.291 1.00 71.94 58 GLU D C 1
ATOM 14328 O O . GLU E 1 61 ? 87.028 -55.371 -4.669 1.00 73.29 58 GLU D O 1
ATOM 14334 N N . ILE E 1 62 ? 86.572 -53.182 -4.924 1.00 71.05 59 ILE D N 1
ATOM 14335 C CA . ILE E 1 62 ? 87.333 -52.762 -3.725 1.00 70.89 59 ILE D CA 1
ATOM 14336 C C . ILE E 1 62 ? 86.706 -53.236 -2.399 1.00 71.50 59 ILE D C 1
ATOM 14337 O O . ILE E 1 62 ? 87.396 -53.307 -1.380 1.00 71.72 59 ILE D O 1
ATOM 14342 N N . GLY E 1 63 ? 85.406 -53.536 -2.423 1.00 72.05 60 GLY D N 1
ATOM 14343 C CA . GLY E 1 63 ? 84.709 -54.230 -1.320 1.00 72.90 60 GLY D CA 1
ATOM 14344 C C . GLY E 1 63 ? 83.915 -53.349 -0.366 1.00 71.65 60 GLY D C 1
ATOM 14345 O O . GLY E 1 63 ? 83.703 -53.718 0.790 1.00 72.28 60 GLY D O 1
ATOM 14346 N N . VAL E 1 64 ? 83.433 -52.216 -0.868 1.00 70.11 61 VAL D N 1
ATOM 14347 C CA . VAL E 1 64 ? 82.861 -51.146 -0.033 1.00 69.14 61 VAL D CA 1
ATOM 14348 C C . VAL E 1 64 ? 81.343 -50.952 -0.254 1.00 69.50 61 VAL D C 1
ATOM 14349 O O . VAL E 1 64 ? 80.737 -50.046 0.321 1.00 68.65 61 VAL D O 1
ATOM 14353 N N . MET E 1 65 ? 80.724 -51.821 -1.052 1.00 70.62 62 MET D N 1
ATOM 14354 C CA . MET E 1 65 ? 79.312 -51.639 -1.421 1.00 71.46 62 MET D CA 1
ATOM 14355 C C . MET E 1 65 ? 78.338 -51.801 -0.256 1.00 72.50 62 MET D C 1
ATOM 14356 O O . MET E 1 65 ? 77.379 -51.035 -0.151 1.00 72.66 62 MET D O 1
ATOM 14361 N N . GLU E 1 66 ? 78.579 -52.781 0.613 1.00 74.02 63 GLU D N 1
ATOM 14362 C CA . GLU E 1 66 ? 77.748 -52.953 1.810 1.00 75.09 63 GLU D CA 1
ATOM 14363 C C . GLU E 1 66 ? 77.763 -51.699 2.694 1.00 73.87 63 GLU D C 1
ATOM 14364 O O . GLU E 1 66 ? 76.736 -51.321 3.258 1.00 74.07 63 GLU D O 1
ATOM 14370 N N . LYS E 1 67 ? 78.929 -51.057 2.779 1.00 72.22 64 LYS D N 1
ATOM 14371 C CA . LYS E 1 67 ? 79.117 -49.839 3.563 1.00 70.86 64 LYS D CA 1
ATOM 14372 C C . LYS E 1 67 ? 78.399 -48.655 2.930 1.00 70.37 64 LYS D C 1
ATOM 14373 O O . LYS E 1 67 ? 77.845 -47.810 3.635 1.00 70.48 64 LYS D O 1
ATOM 14379 N N . ILE E 1 68 ? 78.415 -48.608 1.601 1.00 70.31 65 ILE D N 1
ATOM 14380 C CA . ILE E 1 68 ? 77.738 -47.559 0.836 1.00 70.25 65 ILE D CA 1
ATOM 14381 C C . ILE E 1 68 ? 76.211 -47.704 0.864 1.00 71.88 65 ILE D C 1
ATOM 14382 O O . ILE E 1 68 ? 75.497 -46.698 0.912 1.00 72.23 65 ILE D O 1
ATOM 14387 N N . GLU E 1 69 ? 75.720 -48.940 0.819 1.00 73.73 66 GLU D N 1
ATOM 14388 C CA . GLU E 1 69 ? 74.286 -49.211 0.974 1.00 75.37 66 GLU D CA 1
ATOM 14389 C C . GLU E 1 69 ? 73.788 -48.856 2.376 1.00 76.71 66 GLU D C 1
ATOM 14390 O O . GLU E 1 69 ? 72.689 -48.325 2.528 1.00 77.14 66 GLU D O 1
ATOM 14396 N N . LYS E 1 70 ? 74.595 -49.178 3.388 1.00 78.59 67 LYS D N 1
ATOM 14397 C CA . LYS E 1 70 ? 74.311 -48.825 4.792 1.00 80.04 67 LYS D CA 1
ATOM 14398 C C . LYS E 1 70 ? 74.062 -47.332 5.000 1.00 78.62 67 LYS D C 1
ATOM 14399 O O . LYS E 1 70 ? 73.224 -46.946 5.819 1.00 79.20 67 LYS D O 1
ATOM 14405 N N . ALA E 1 71 ? 74.792 -46.508 4.249 1.00 76.36 68 ALA D N 1
ATOM 14406 C CA . ALA E 1 71 ? 74.694 -45.047 4.332 1.00 74.75 68 ALA D CA 1
ATOM 14407 C C . ALA E 1 71 ? 73.338 -44.443 3.927 1.00 74.09 68 ALA D C 1
ATOM 14408 O O . ALA E 1 71 ? 73.108 -43.260 4.181 1.00 73.60 68 ALA D O 1
ATOM 14410 N N . ASN E 1 72 ? 72.467 -45.239 3.297 1.00 74.06 69 ASN D N 1
ATOM 14411 C CA . ASN E 1 72 ? 71.105 -44.823 2.904 1.00 73.90 69 ASN D CA 1
ATOM 14412 C C . ASN E 1 72 ? 71.118 -43.647 1.932 1.00 71.81 69 ASN D C 1
ATOM 14413 O O . ASN E 1 72 ? 70.370 -42.675 2.089 1.00 72.11 69 ASN D O 1
ATOM 14418 N N . PHE E 1 73 ? 71.991 -43.743 0.934 1.00 69.65 70 PHE D N 1
ATOM 14419 C CA . PHE E 1 73 ? 72.037 -42.774 -0.143 1.00 67.65 70 PHE D CA 1
ATOM 14420 C C . PHE E 1 73 ? 70.785 -43.012 -0.995 1.00 68.54 70 PHE D C 1
ATOM 14421 O O . PHE E 1 73 ? 70.410 -44.170 -1.203 1.00 69.83 70 PHE D O 1
ATOM 14429 N N . PRO E 1 74 ? 70.114 -41.933 -1.461 1.00 68.54 71 PRO D N 1
ATOM 14430 C CA . PRO E 1 74 ? 68.969 -42.083 -2.367 1.00 68.92 71 PRO D CA 1
ATOM 14431 C C . PRO E 1 74 ? 69.306 -42.906 -3.605 1.00 69.30 71 PRO D C 1
ATOM 14432 O O . PRO E 1 74 ? 70.367 -42.712 -4.205 1.00 67.86 71 PRO D O 1
ATOM 14436 N N . LYS E 1 75 ? 68.411 -43.820 -3.968 1.00 71.17 72 LYS D N 1
ATOM 14437 C CA . LYS E 1 75 ? 68.628 -44.696 -5.115 1.00 71.79 72 LYS D CA 1
ATOM 14438 C C . LYS E 1 75 ? 68.378 -43.960 -6.437 1.00 71.21 72 LYS D C 1
ATOM 14439 O O . LYS E 1 75 ? 67.345 -43.307 -6.611 1.00 70.93 72 LYS D O 1
ATOM 14445 N N . LYS E 1 76 ? 69.350 -44.072 -7.345 1.00 70.68 73 LYS D N 1
ATOM 14446 C CA . LYS E 1 76 ? 69.286 -43.499 -8.693 1.00 70.43 73 LYS D CA 1
ATOM 14447 C C . LYS E 1 76 ? 69.018 -44.603 -9.726 1.00 70.74 73 LYS D C 1
ATOM 14448 O O . LYS E 1 76 ? 69.949 -45.218 -10.250 1.00 70.62 73 LYS D O 1
ATOM 14454 N N . PHE E 1 77 ? 67.741 -44.841 -10.011 1.00 71.15 74 PHE D N 1
ATOM 14455 C CA . PHE E 1 77 ? 67.325 -45.820 -11.027 1.00 71.54 74 PHE D CA 1
ATOM 14456 C C . PHE E 1 77 ? 67.576 -45.351 -12.464 1.00 71.85 74 PHE D C 1
ATOM 14457 O O . PHE E 1 77 ? 67.755 -46.179 -13.361 1.00 72.96 74 PHE D O 1
ATOM 14465 N N . GLY E 1 78 ? 67.574 -44.038 -12.686 1.00 71.02 75 GLY D N 1
ATOM 14466 C CA . GLY E 1 78 ? 67.808 -43.494 -14.024 1.00 71.89 75 GLY D CA 1
ATOM 14467 C C . GLY E 1 78 ? 67.999 -41.992 -14.085 1.00 71.83 75 GLY D C 1
ATOM 14468 O O . GLY E 1 78 ? 68.130 -41.325 -13.056 1.00 70.65 75 GLY D O 1
ATOM 14469 N N . ALA E 1 79 ? 68.018 -41.479 -15.315 1.00 73.05 76 ALA D N 1
ATOM 14470 C CA . ALA E 1 79 ? 68.171 -40.046 -15.590 1.00 73.41 76 ALA D CA 1
ATOM 14471 C C . ALA E 1 79 ? 66.987 -39.494 -16.374 1.00 75.09 76 ALA D C 1
ATOM 14472 O O . ALA E 1 79 ? 66.192 -40.245 -16.950 1.00 76.04 76 ALA D O 1
ATOM 14474 N N . ALA E 1 80 ? 66.892 -38.169 -16.387 1.00 75.26 77 ALA D N 1
ATOM 14475 C CA . ALA E 1 80 ? 65.807 -37.471 -17.065 1.00 76.99 77 ALA D CA 1
ATOM 14476 C C . ALA E 1 80 ? 66.233 -36.067 -17.468 1.00 78.31 77 ALA D C 1
ATOM 14477 O O . ALA E 1 80 ? 67.073 -35.445 -16.810 1.00 77.89 77 ALA D O 1
ATOM 14479 N N . TRP E 1 81 ? 65.649 -35.593 -18.565 1.00 80.29 78 TRP D N 1
ATOM 14480 C CA . TRP E 1 81 ? 65.880 -34.250 -19.083 1.00 81.92 78 TRP D CA 1
ATOM 14481 C C . TRP E 1 81 ? 64.532 -33.646 -19.439 1.00 85.08 78 TRP D C 1
ATOM 14482 O O . TRP E 1 81 ? 63.756 -34.258 -20.180 1.00 87.28 78 TRP D O 1
ATOM 14493 N N . THR E 1 82 ? 64.256 -32.452 -18.917 1.00 86.62 79 THR D N 1
ATOM 14494 C CA . THR E 1 82 ? 63.028 -31.721 -19.247 1.00 88.68 79 THR D CA 1
ATOM 14495 C C . THR E 1 82 ? 63.367 -30.298 -19.684 1.00 90.49 79 THR D C 1
ATOM 14496 O O . THR E 1 82 ? 64.311 -29.691 -19.171 1.00 89.50 79 THR D O 1
ATOM 14500 N N . SER E 1 83 ? 62.597 -29.791 -20.646 1.00 93.45 80 SER D N 1
ATOM 14501 C CA . SER E 1 83 ? 62.675 -28.398 -21.089 1.00 95.10 80 SER D CA 1
ATOM 14502 C C . SER E 1 83 ? 61.292 -27.760 -21.037 1.00 96.23 80 SER D C 1
ATOM 14503 O O . SER E 1 83 ? 60.277 -28.452 -21.111 1.00 95.12 80 SER D O 1
ATOM 14506 N N . ALA E 1 84 ? 61.266 -26.438 -20.897 1.00 98.37 81 ALA D N 1
ATOM 14507 C CA . ALA E 1 84 ? 60.027 -25.669 -20.999 1.00 100.78 81 ALA D CA 1
ATOM 14508 C C . ALA E 1 84 ? 59.682 -25.495 -22.473 1.00 104.09 81 ALA D C 1
ATOM 14509 O O . ALA E 1 84 ? 58.562 -25.781 -22.898 1.00 105.07 81 ALA D O 1
ATOM 14511 N N . ASP E 1 85 ? 60.665 -25.024 -23.239 1.00 106.57 82 ASP D N 1
ATOM 14512 C CA . ASP E 1 85 ? 60.565 -24.919 -24.694 1.00 109.98 82 ASP D CA 1
ATOM 14513 C C . ASP E 1 85 ? 60.553 -26.304 -25.347 1.00 111.08 82 ASP D C 1
ATOM 14514 O O . ASP E 1 85 ? 61.561 -27.016 -25.322 1.00 110.59 82 ASP D O 1
ATOM 14519 N N . SER E 1 86 ? 59.406 -26.679 -25.915 1.00 113.41 83 SER D N 1
ATOM 14520 C CA . SER E 1 86 ? 59.337 -27.805 -26.850 1.00 114.99 83 SER D CA 1
ATOM 14521 C C . SER E 1 86 ? 59.971 -27.361 -28.167 1.00 117.94 83 SER D C 1
ATOM 14522 O O . SER E 1 86 ? 59.960 -26.175 -28.507 1.00 120.62 83 SER D O 1
ATOM 14525 N N . GLY E 1 87 ? 60.508 -28.322 -28.907 1.00 119.09 84 GLY D N 1
ATOM 14526 C CA . GLY E 1 87 ? 61.366 -28.043 -30.058 1.00 121.61 84 GLY D CA 1
ATOM 14527 C C . GLY E 1 87 ? 60.568 -27.793 -31.327 1.00 125.33 84 GLY D C 1
ATOM 14528 O O . GLY E 1 87 ? 59.465 -27.242 -31.263 1.00 126.27 84 GLY D O 1
ATOM 14529 N N . PRO E 1 88 ? 61.120 -28.185 -32.495 1.00 127.99 85 PRO D N 1
ATOM 14530 C CA . PRO E 1 88 ? 60.361 -28.058 -33.740 1.00 131.59 85 PRO D CA 1
ATOM 14531 C C . PRO E 1 88 ? 59.269 -29.116 -33.854 1.00 132.60 85 PRO D C 1
ATOM 14532 O O . PRO E 1 88 ? 59.394 -30.206 -33.290 1.00 130.49 85 PRO D O 1
ATOM 14536 N N . GLU E 1 89 ? 58.215 -28.781 -34.592 1.00 136.42 86 GLU D N 1
ATOM 14537 C CA . GLU E 1 89 ? 57.040 -29.650 -34.731 1.00 137.95 86 GLU D CA 1
ATOM 14538 C C . GLU E 1 89 ? 57.297 -30.831 -35.683 1.00 139.78 86 GLU D C 1
ATOM 14539 O O . GLU E 1 89 ? 56.600 -31.845 -35.609 1.00 139.90 86 GLU D O 1
ATOM 14545 N N . ASP E 1 90 ? 58.293 -30.697 -36.562 1.00 141.91 87 ASP D N 1
ATOM 14546 C CA . ASP E 1 90 ? 58.627 -31.730 -37.553 1.00 143.77 87 ASP D CA 1
ATOM 14547 C C . ASP E 1 90 ? 59.303 -32.970 -36.955 1.00 141.56 87 ASP D C 1
ATOM 14548 O O . ASP E 1 90 ? 58.981 -34.094 -37.346 1.00 142.56 87 ASP D O 1
ATOM 14553 N N . LYS E 1 91 ? 60.245 -32.753 -36.035 1.00 138.54 88 LYS D N 1
ATOM 14554 C CA . LYS E 1 91 ? 60.961 -33.837 -35.323 1.00 136.42 88 LYS D CA 1
ATOM 14555 C C . LYS E 1 91 ? 61.866 -34.700 -36.234 1.00 137.25 88 LYS D C 1
ATOM 14556 O O . LYS E 1 91 ? 62.123 -35.867 -35.928 1.00 135.94 88 LYS D O 1
ATOM 14562 N N . MET E 1 92 ? 62.351 -34.101 -37.328 1.00 139.46 89 MET D N 1
ATOM 14563 C CA . MET E 1 92 ? 63.172 -34.745 -38.392 1.00 141.10 89 MET D CA 1
ATOM 14564 C C . MET E 1 92 ? 63.276 -36.282 -38.403 1.00 140.29 89 MET D C 1
ATOM 14565 O O . MET E 1 92 ? 64.366 -36.863 -38.351 1.00 139.46 89 MET D O 1
ATOM 14570 N N . GLY E 1 93 ? 62.114 -36.920 -38.489 1.00 140.27 90 GLY D N 1
ATOM 14571 C CA . GLY E 1 93 ? 62.006 -38.374 -38.638 1.00 140.55 90 GLY D CA 1
ATOM 14572 C C . GLY E 1 93 ? 62.476 -39.238 -37.478 1.00 137.94 90 GLY D C 1
ATOM 14573 O O . GLY E 1 93 ? 62.732 -40.430 -37.668 1.00 137.67 90 GLY D O 1
ATOM 14574 N N . PHE E 1 94 ? 62.581 -38.658 -36.282 1.00 135.98 91 PHE D N 1
ATOM 14575 C CA . PHE E 1 94 ? 63.042 -39.401 -35.107 1.00 134.14 91 PHE D CA 1
ATOM 14576 C C . PHE E 1 94 ? 61.891 -40.218 -34.530 1.00 135.30 91 PHE D C 1
ATOM 14577 O O . PHE E 1 94 ? 60.849 -39.676 -34.160 1.00 134.69 91 PHE D O 1
ATOM 14585 N N . GLN E 1 95 ? 62.132 -41.524 -34.441 1.00 137.89 92 GLN D N 1
ATOM 14586 C CA . GLN E 1 95 ? 61.092 -42.559 -34.362 1.00 140.50 92 GLN D CA 1
ATOM 14587 C C . GLN E 1 95 ? 60.071 -42.372 -33.238 1.00 139.39 92 GLN D C 1
ATOM 14588 O O . GLN E 1 95 ? 58.864 -42.452 -33.479 1.00 140.78 92 GLN D O 1
ATOM 14594 N N . GLY E 1 96 ? 60.563 -42.122 -32.027 1.00 137.11 93 GLY D N 1
ATOM 14595 C CA . GLY E 1 96 ? 59.708 -41.994 -30.845 1.00 136.18 93 GLY D CA 1
ATOM 14596 C C . GLY E 1 96 ? 60.176 -40.897 -29.910 1.00 135.30 93 GLY D C 1
ATOM 14597 O O . GLY E 1 96 ? 61.335 -40.887 -29.504 1.00 134.06 93 GLY D O 1
ATOM 14598 N N . LEU E 1 97 ? 59.275 -39.963 -29.600 1.00 136.72 94 LEU D N 1
ATOM 14599 C CA . LEU E 1 97 ? 59.495 -38.912 -28.597 1.00 135.72 94 LEU D CA 1
ATOM 14600 C C . LEU E 1 97 ? 58.177 -38.655 -27.868 1.00 135.66 94 LEU D C 1
ATOM 14601 O O . LEU E 1 97 ? 57.167 -38.350 -28.503 1.00 137.48 94 LEU D O 1
ATOM 14606 N N . ASP E 1 98 ? 58.198 -38.762 -26.541 1.00 134.16 95 ASP D N 1
ATOM 14607 C CA . ASP E 1 98 ? 56.963 -38.743 -25.732 1.00 134.29 95 ASP D CA 1
ATOM 14608 C C . ASP E 1 98 ? 56.184 -37.412 -25.728 1.00 133.90 95 ASP D C 1
ATOM 14609 O O . ASP E 1 98 ? 54.967 -37.410 -25.923 1.00 133.69 95 ASP D O 1
ATOM 14614 N N . HIS E 1 99 ? 56.890 -36.299 -25.520 1.00 132.79 96 HIS D N 1
ATOM 14615 C CA . HIS E 1 99 ? 56.270 -34.973 -25.336 1.00 133.12 96 HIS D CA 1
ATOM 14616 C C . HIS E 1 99 ? 56.883 -33.865 -26.217 1.00 133.42 96 HIS D C 1
ATOM 14617 O O . HIS E 1 99 ? 56.746 -32.679 -25.901 1.00 133.29 96 HIS D O 1
ATOM 14624 N N . ASP E 1 100 ? 57.531 -34.250 -27.320 1.00 133.75 97 ASP D N 1
ATOM 14625 C CA . ASP E 1 100 ? 58.164 -33.309 -28.272 1.00 134.33 97 ASP D CA 1
ATOM 14626 C C . ASP E 1 100 ? 59.284 -32.462 -27.639 1.00 131.57 97 ASP D C 1
ATOM 14627 O O . ASP E 1 100 ? 59.106 -31.265 -27.394 1.00 132.37 97 ASP D O 1
ATOM 14632 N N . PHE E 1 101 ? 60.426 -33.102 -27.368 1.00 127.85 98 PHE D N 1
ATOM 14633 C CA . PHE E 1 101 ? 61.621 -32.466 -26.748 1.00 125.01 98 PHE D CA 1
ATOM 14634 C C . PHE E 1 101 ? 61.412 -31.869 -25.341 1.00 122.22 98 PHE D C 1
ATOM 14635 O O . PHE E 1 101 ? 62.335 -31.275 -24.773 1.00 121.09 98 PHE D O 1
ATOM 14643 N N . ARG E 1 102 ? 60.220 -32.057 -24.779 1.00 120.29 99 ARG D N 1
ATOM 14644 C CA . ARG E 1 102 ? 59.789 -31.387 -23.553 1.00 117.48 99 ARG D CA 1
ATOM 14645 C C . ARG E 1 102 ? 60.044 -32.267 -22.330 1.00 113.65 99 ARG D C 1
ATOM 14646 O O . ARG E 1 102 ? 60.387 -31.765 -21.261 1.00 112.03 99 ARG D O 1
ATOM 14654 N N . SER E 1 103 ? 59.836 -33.572 -22.499 1.00 111.86 100 SER D N 1
ATOM 14655 C CA . SER E 1 103 ? 60.242 -34.591 -21.535 1.00 108.27 100 SER D CA 1
ATOM 14656 C C . SER E 1 103 ? 61.179 -35.576 -22.232 1.00 106.41 100 SER D C 1
ATOM 14657 O O . SER E 1 103 ? 61.130 -35.739 -23.455 1.00 108.10 100 SER D O 1
ATOM 14660 N N . ALA E 1 104 ? 62.040 -36.212 -21.444 1.00 102.41 101 ALA D N 1
ATOM 14661 C CA . ALA E 1 104 ? 62.955 -37.242 -21.941 1.00 100.93 101 ALA D CA 1
ATOM 14662 C C . ALA E 1 104 ? 63.524 -38.030 -20.767 1.00 98.07 101 ALA D C 1
ATOM 14663 O O . ALA E 1 104 ? 64.121 -37.445 -19.863 1.00 96.44 101 ALA D O 1
ATOM 14665 N N . GLU E 1 105 ? 63.331 -39.346 -20.792 1.00 96.32 102 GLU D N 1
ATOM 14666 C CA . GLU E 1 105 ? 63.705 -40.231 -19.689 1.00 94.00 102 GLU D CA 1
ATOM 14667 C C . GLU E 1 105 ? 64.493 -41.445 -20.173 1.00 93.18 102 GLU D C 1
ATOM 14668 O O . GLU E 1 105 ? 64.473 -41.790 -21.358 1.00 94.38 102 GLU D O 1
ATOM 14674 N N . ILE E 1 106 ? 65.183 -42.081 -19.230 1.00 90.20 103 ILE D N 1
ATOM 14675 C CA . ILE E 1 106 ? 66.014 -43.256 -19.498 1.00 88.94 103 ILE D CA 1
ATOM 14676 C C . ILE E 1 106 ? 66.164 -44.073 -18.206 1.00 86.80 103 ILE D C 1
ATOM 14677 O O . ILE E 1 106 ? 66.196 -43.507 -17.111 1.00 86.09 103 ILE D O 1
ATOM 14682 N N . LEU E 1 107 ? 66.229 -45.397 -18.347 1.00 86.22 104 LEU D N 1
ATOM 14683 C CA . LEU E 1 107 ? 66.438 -46.329 -17.225 1.00 84.49 104 LEU D CA 1
ATOM 14684 C C . LEU E 1 107 ? 67.765 -47.057 -17.427 1.00 82.75 104 LEU D C 1
ATOM 14685 O O . LEU E 1 107 ? 68.020 -47.575 -18.516 1.00 83.93 104 LEU D O 1
ATOM 14690 N N . PHE E 1 108 ? 68.596 -47.109 -16.386 1.00 79.79 105 PHE D N 1
ATOM 14691 C CA . PHE E 1 108 ? 69.919 -47.761 -16.469 1.00 78.43 105 PHE D CA 1
ATOM 14692 C C . PHE E 1 108 ? 69.854 -49.267 -16.741 1.00 78.37 105 PHE D C 1
ATOM 14693 O O . PHE E 1 108 ? 70.755 -49.815 -17.378 1.00 78.09 105 PHE D O 1
ATOM 14701 N N . ASN E 1 109 ? 68.795 -49.920 -16.264 1.00 78.37 106 ASN D N 1
ATOM 14702 C CA . ASN E 1 109 ? 68.578 -51.357 -16.517 1.00 79.57 106 ASN D CA 1
ATOM 14703 C C . ASN E 1 109 ? 68.240 -51.741 -17.975 1.00 82.17 106 ASN D C 1
ATOM 14704 O O . ASN E 1 109 ? 68.364 -52.910 -18.342 1.00 83.63 106 ASN D O 1
ATOM 14709 N N . GLU E 1 110 ? 67.809 -50.771 -18.785 1.00 83.54 107 GLU D N 1
ATOM 14710 C CA . GLU E 1 110 ? 67.478 -51.007 -20.203 1.00 86.44 107 GLU D CA 1
ATOM 14711 C C . GLU E 1 110 ? 68.642 -51.565 -21.019 1.00 87.70 107 GLU D C 1
ATOM 14712 O O . GLU E 1 110 ? 68.449 -52.468 -21.838 1.00 89.99 107 GLU D O 1
ATOM 14718 N N . ARG E 1 111 ? 69.832 -51.010 -20.807 1.00 86.82 108 ARG D N 1
ATOM 14719 C CA . ARG E 1 111 ? 71.065 -51.592 -21.335 1.00 88.27 108 ARG D CA 1
ATOM 14720 C C . ARG E 1 111 ? 71.658 -52.486 -20.258 1.00 88.60 108 ARG D C 1
ATOM 14721 O O . ARG E 1 111 ? 71.723 -52.093 -19.091 1.00 87.71 108 ARG D O 1
ATOM 14729 N N . LYS E 1 112 ? 72.097 -53.680 -20.652 1.00 91.13 109 LYS D N 1
ATOM 14730 C CA . LYS E 1 112 ? 72.781 -54.574 -19.730 1.00 91.33 109 LYS D CA 1
ATOM 14731 C C . LYS E 1 112 ? 74.254 -54.175 -19.693 1.00 90.05 109 LYS D C 1
ATOM 14732 O O . LYS E 1 112 ? 74.966 -54.289 -20.691 1.00 90.81 109 LYS D O 1
ATOM 14738 N N . GLN E 1 113 ? 74.683 -53.680 -18.539 1.00 88.47 110 GLN D N 1
ATOM 14739 C CA . GLN E 1 113 ? 76.039 -53.182 -18.347 1.00 87.81 110 GLN D CA 1
ATOM 14740 C C . GLN E 1 113 ? 76.910 -54.253 -17.700 1.00 89.25 110 GLN D C 1
ATOM 14741 O O . GLN E 1 113 ? 76.461 -54.978 -16.812 1.00 89.41 110 GLN D O 1
ATOM 14747 N N . GLU E 1 114 ? 78.156 -54.342 -18.153 1.00 90.93 111 GLU D N 1
ATOM 14748 C CA . GLU E 1 114 ? 79.085 -55.348 -17.656 1.00 92.66 111 GLU D CA 1
ATOM 14749 C C . GLU E 1 114 ? 79.703 -54.847 -16.356 1.00 91.10 111 GLU D C 1
ATOM 14750 O O . GLU E 1 114 ? 80.250 -53.742 -16.312 1.00 90.20 111 GLU D O 1
ATOM 14756 N N . GLY E 1 115 ? 79.600 -55.662 -15.305 1.00 91.25 112 GLY D N 1
ATOM 14757 C CA . GLY E 1 115 ? 80.068 -55.296 -13.964 1.00 89.64 112 GLY D CA 1
ATOM 14758 C C . GLY E 1 115 ? 78.938 -55.040 -12.984 1.00 88.70 112 GLY D C 1
ATOM 14759 O O . GLY E 1 115 ? 79.051 -55.383 -11.805 1.00 89.01 112 GLY D O 1
ATOM 14760 N N . VAL E 1 116 ? 77.855 -54.429 -13.466 1.00 88.54 113 VAL D N 1
ATOM 14761 C CA . VAL E 1 116 ? 76.705 -54.096 -12.624 1.00 87.56 113 VAL D CA 1
ATOM 14762 C C . VAL E 1 116 ? 75.833 -55.328 -12.368 1.00 88.48 113 VAL D C 1
ATOM 14763 O O . VAL E 1 116 ? 75.732 -56.222 -13.211 1.00 90.30 113 VAL D O 1
ATOM 14767 N N . ASP E 1 117 ? 75.204 -55.341 -11.197 1.00 87.81 114 ASP D N 1
ATOM 14768 C CA . ASP E 1 117 ? 74.264 -56.390 -10.775 1.00 88.82 114 ASP D CA 1
ATOM 14769 C C . ASP E 1 117 ? 73.051 -55.704 -10.132 1.00 87.44 114 ASP D C 1
ATOM 14770 O O . ASP E 1 117 ? 72.497 -56.168 -9.133 1.00 87.55 114 ASP D O 1
ATOM 14775 N N . ARG E 1 118 ? 72.631 -54.607 -10.756 1.00 86.29 115 ARG D N 1
ATOM 14776 C CA . ARG E 1 118 ? 71.826 -53.582 -10.101 1.00 84.82 115 ARG D CA 1
ATOM 14777 C C . ARG E 1 118 ? 71.109 -52.708 -11.119 1.00 84.49 115 ARG D C 1
ATOM 14778 O O . ARG E 1 118 ? 71.699 -52.296 -12.117 1.00 85.02 115 ARG D O 1
ATOM 14786 N N . ASP E 1 119 ? 69.848 -52.396 -10.829 1.00 84.05 116 ASP D N 1
ATOM 14787 C CA . ASP E 1 119 ? 69.064 -51.451 -11.632 1.00 83.19 116 ASP D CA 1
ATOM 14788 C C . ASP E 1 119 ? 69.406 -49.995 -11.300 1.00 80.67 116 ASP D C 1
ATOM 14789 O O . ASP E 1 119 ? 69.061 -49.087 -12.062 1.00 81.15 116 ASP D O 1
ATOM 14794 N N . PHE E 1 120 ? 70.082 -49.788 -10.169 1.00 77.95 117 PHE D N 1
ATOM 14795 C CA . PHE E 1 120 ? 70.311 -48.461 -9.594 1.00 74.89 117 PHE D CA 1
ATOM 14796 C C . PHE E 1 120 ? 71.780 -48.228 -9.260 1.00 72.65 117 PHE D C 1
ATOM 14797 O O . PHE E 1 120 ? 72.540 -49.173 -9.042 1.00 72.51 117 PHE D O 1
ATOM 14805 N N . THR E 1 121 ? 72.163 -46.957 -9.232 1.00 70.28 118 THR D N 1
ATOM 14806 C CA . THR E 1 121 ? 73.393 -46.518 -8.567 1.00 68.95 118 THR D CA 1
ATOM 14807 C C . THR E 1 121 ? 72.947 -45.585 -7.424 1.00 67.76 118 THR D C 1
ATOM 14808 O O . THR E 1 121 ? 71.843 -45.760 -6.897 1.00 68.22 118 THR D O 1
ATOM 14812 N N . PHE E 1 122 ? 73.778 -44.621 -7.031 1.00 65.72 119 PHE D N 1
ATOM 14813 C CA . PHE E 1 122 ? 73.444 -43.736 -5.916 1.00 64.39 119 PHE D CA 1
ATOM 14814 C C . PHE E 1 122 ? 73.684 -42.266 -6.228 1.00 63.20 119 PHE D C 1
ATOM 14815 O O . PHE E 1 122 ? 74.580 -41.914 -6.988 1.00 63.26 119 PHE D O 1
ATOM 14823 N N . HIS E 1 123 ? 72.844 -41.416 -5.651 1.00 62.18 120 HIS D N 1
ATOM 14824 C CA . HIS E 1 123 ? 73.159 -40.008 -5.487 1.00 60.80 120 HIS D CA 1
ATOM 14825 C C . HIS E 1 123 ? 73.758 -39.920 -4.095 1.00 60.11 120 HIS D C 1
ATOM 14826 O O . HIS E 1 123 ? 73.131 -40.372 -3.138 1.00 60.24 120 HIS D O 1
ATOM 14833 N N . VAL E 1 124 ? 74.943 -39.327 -3.969 1.00 59.25 121 VAL D N 1
ATOM 14834 C CA . VAL E 1 124 ? 75.672 -39.332 -2.694 1.00 58.77 121 VAL D CA 1
ATOM 14835 C C . VAL E 1 124 ? 75.996 -37.939 -2.151 1.00 58.26 121 VAL D C 1
ATOM 14836 O O . VAL E 1 124 ? 76.462 -37.070 -2.883 1.00 57.63 121 VAL D O 1
ATOM 14840 N N . ASP E 1 125 ? 75.707 -37.735 -0.864 1.00 58.57 122 ASP D N 1
ATOM 14841 C CA . ASP E 1 125 ? 76.335 -36.685 -0.066 1.00 57.94 122 ASP D CA 1
ATOM 14842 C C . ASP E 1 125 ? 77.813 -37.023 -0.122 1.00 58.01 122 ASP D C 1
ATOM 14843 O O . ASP E 1 125 ? 78.241 -38.031 0.434 1.00 58.58 122 ASP D O 1
ATOM 14848 N N . ARG E 1 126 ? 78.579 -36.197 -0.823 1.00 58.75 123 ARG D N 1
ATOM 14849 C CA . ARG E 1 126 ? 79.989 -36.496 -1.080 1.00 59.12 123 ARG D CA 1
ATOM 14850 C C . ARG E 1 126 ? 80.857 -36.488 0.170 1.00 59.91 123 ARG D C 1
ATOM 14851 O O . ARG E 1 126 ? 81.802 -37.277 0.269 1.00 60.41 123 ARG D O 1
ATOM 14859 N N . GLY E 1 127 ? 80.530 -35.609 1.115 1.00 60.27 124 GLY D N 1
ATOM 14860 C CA . GLY E 1 127 ? 81.194 -35.585 2.416 1.00 61.42 124 GLY D CA 1
ATOM 14861 C C . GLY E 1 127 ? 81.236 -36.960 3.055 1.00 61.92 124 GLY D C 1
ATOM 14862 O O . GLY E 1 127 ? 82.311 -37.469 3.364 1.00 60.94 124 GLY D O 1
ATOM 14863 N N . LYS E 1 128 ? 80.052 -37.555 3.216 1.00 64.04 125 LYS D N 1
ATOM 14864 C CA . LYS E 1 128 ? 79.890 -38.935 3.708 1.00 65.80 125 LYS D CA 1
ATOM 14865 C C . LYS E 1 128 ? 80.591 -39.930 2.803 1.00 65.51 125 LYS D C 1
ATOM 14866 O O . LYS E 1 128 ? 81.408 -40.734 3.259 1.00 66.31 125 LYS D O 1
ATOM 14872 N N . PHE E 1 129 ? 80.239 -39.866 1.520 1.00 64.32 126 PHE D N 1
ATOM 14873 C CA . PHE E 1 129 ? 80.684 -40.832 0.515 1.00 63.64 126 PHE D CA 1
ATOM 14874 C C . PHE E 1 129 ? 82.199 -40.967 0.475 1.00 63.01 126 PHE D C 1
ATOM 14875 O O . PHE E 1 129 ? 82.727 -42.073 0.472 1.00 63.91 126 PHE D O 1
ATOM 14883 N N . ASP E 1 130 ? 82.883 -39.830 0.455 1.00 61.91 127 ASP D N 1
ATOM 14884 C CA . ASP E 1 130 ? 84.344 -39.797 0.438 1.00 61.01 127 ASP D CA 1
ATOM 14885 C C . ASP E 1 130 ? 84.983 -40.294 1.730 1.00 60.26 127 ASP D C 1
ATOM 14886 O O . ASP E 1 130 ? 86.073 -40.866 1.693 1.00 60.40 127 ASP D O 1
ATOM 14891 N N . ARG E 1 131 ? 84.317 -40.066 2.862 1.00 59.27 128 ARG D N 1
ATOM 14892 C CA . ARG E 1 131 ? 84.790 -40.578 4.148 1.00 59.28 128 ARG D CA 1
ATOM 14893 C C . ARG E 1 131 ? 84.692 -42.097 4.204 1.00 59.17 128 ARG D C 1
ATOM 14894 O O . ARG E 1 131 ? 85.678 -42.774 4.492 1.00 59.57 128 ARG D O 1
ATOM 14902 N N . ILE E 1 132 ? 83.494 -42.610 3.939 1.00 58.52 129 ILE D N 1
ATOM 14903 C CA . ILE E 1 132 ? 83.227 -44.050 3.929 1.00 58.18 129 ILE D CA 1
ATOM 14904 C C . ILE E 1 132 ? 84.274 -44.754 3.069 1.00 58.02 129 ILE D C 1
ATOM 14905 O O . ILE E 1 132 ? 84.899 -45.719 3.510 1.00 58.44 129 ILE D O 1
ATOM 14910 N N . LEU E 1 133 ? 84.467 -44.244 1.856 1.00 57.61 130 LEU D N 1
ATOM 14911 C CA . LEU E 1 133 ? 85.488 -44.763 0.938 1.00 58.02 130 LEU D CA 1
ATOM 14912 C C . LEU E 1 133 ? 86.910 -44.695 1.505 1.00 58.49 130 LEU D C 1
ATOM 14913 O O . LEU E 1 133 ? 87.672 -45.659 1.379 1.00 58.76 130 LEU D O 1
ATOM 14918 N N . LEU E 1 134 ? 87.263 -43.569 2.122 1.00 58.33 131 LEU D N 1
ATOM 14919 C CA . LEU E 1 134 ? 88.614 -43.400 2.673 1.00 58.78 131 LEU D CA 1
ATOM 14920 C C . LEU E 1 134 ? 88.865 -44.244 3.928 1.00 59.98 131 LEU D C 1
ATOM 14921 O O . LEU E 1 134 ? 89.982 -44.728 4.128 1.00 60.18 131 LEU D O 1
ATOM 14926 N N . GLU E 1 135 ? 87.843 -44.393 4.771 1.00 60.94 132 GLU D N 1
ATOM 14927 C CA . GLU E 1 135 ? 87.887 -45.310 5.921 1.00 62.51 132 GLU D CA 1
ATOM 14928 C C . GLU E 1 135 ? 88.177 -46.736 5.478 1.00 63.61 132 GLU D C 1
ATOM 14929 O O . GLU E 1 135 ? 89.043 -47.408 6.043 1.00 64.35 132 GLU D O 1
ATOM 14935 N N . HIS E 1 136 ? 87.426 -47.175 4.467 1.00 63.79 133 HIS D N 1
ATOM 14936 C CA . HIS E 1 136 ? 87.545 -48.515 3.894 1.00 64.43 133 HIS D CA 1
ATOM 14937 C C . HIS E 1 136 ? 88.966 -48.822 3.415 1.00 64.22 133 HIS D C 1
ATOM 14938 O O . HIS E 1 136 ? 89.471 -49.924 3.636 1.00 65.61 133 HIS D O 1
ATOM 14945 N N . ALA E 1 137 ? 89.597 -47.844 2.765 1.00 62.63 134 ALA D N 1
ATOM 14946 C CA . ALA E 1 137 ? 91.009 -47.939 2.368 1.00 62.74 134 ALA D CA 1
ATOM 14947 C C . ALA E 1 137 ? 91.945 -48.108 3.570 1.00 63.30 134 ALA D C 1
ATOM 14948 O O . ALA E 1 137 ? 92.950 -48.818 3.486 1.00 64.27 134 ALA D O 1
ATOM 14950 N N . GLY E 1 138 ? 91.610 -47.442 4.673 1.00 62.77 135 GLY D N 1
ATOM 14951 C CA . GLY E 1 138 ? 92.269 -47.654 5.962 1.00 63.33 135 GLY D CA 1
ATOM 14952 C C . GLY E 1 138 ? 92.080 -49.061 6.513 1.00 64.32 135 GLY D C 1
ATOM 14953 O O . GLY E 1 138 ? 93.039 -49.686 6.972 1.00 65.05 135 GLY D O 1
ATOM 14954 N N . SER E 1 139 ? 90.846 -49.558 6.459 1.00 64.07 136 SER D N 1
ATOM 14955 C CA . SER E 1 139 ? 90.525 -50.917 6.911 1.00 65.47 136 SER D CA 1
ATOM 14956 C C . SER E 1 139 ? 91.192 -52.018 6.075 1.00 66.23 136 SER D C 1
ATOM 14957 O O . SER E 1 139 ? 91.447 -53.109 6.583 1.00 67.66 136 SER D O 1
ATOM 14960 N N . LEU E 1 140 ? 91.463 -51.730 4.802 1.00 65.58 137 LEU D N 1
ATOM 14961 C CA . LEU E 1 140 ? 92.175 -52.665 3.919 1.00 66.28 137 LEU D CA 1
ATOM 14962 C C . LEU E 1 140 ? 93.694 -52.707 4.145 1.00 66.53 137 LEU D C 1
ATOM 14963 O O . LEU E 1 140 ? 94.350 -53.643 3.690 1.00 67.78 137 LEU D O 1
ATOM 14968 N N . GLY E 1 141 ? 94.246 -51.697 4.822 1.00 65.82 138 GLY D N 1
ATOM 14969 C CA . GLY E 1 141 ? 95.670 -51.676 5.216 1.00 66.25 138 GLY D CA 1
ATOM 14970 C C . GLY E 1 141 ? 96.559 -50.551 4.696 1.00 65.00 138 GLY D C 1
ATOM 14971 O O . GLY E 1 141 ? 97.763 -50.553 4.961 1.00 65.33 138 GLY D O 1
ATOM 14972 N N . ALA E 1 142 ? 95.985 -49.606 3.953 1.00 63.75 139 ALA D N 1
ATOM 14973 C CA . ALA E 1 142 ? 96.705 -48.405 3.515 1.00 63.09 139 ALA D CA 1
ATOM 14974 C C . ALA E 1 142 ? 96.764 -47.382 4.644 1.00 62.72 139 ALA D C 1
ATOM 14975 O O . ALA E 1 142 ? 95.782 -47.193 5.363 1.00 62.87 139 ALA D O 1
ATOM 14977 N N . LYS E 1 143 ? 97.907 -46.715 4.787 1.00 62.68 140 LYS D N 1
ATOM 14978 C CA . LYS E 1 143 ? 98.083 -45.695 5.823 1.00 62.61 140 LYS D CA 1
ATOM 14979 C C . LYS E 1 143 ? 97.460 -44.371 5.358 1.00 61.06 140 LYS D C 1
ATOM 14980 O O . LYS E 1 143 ? 97.849 -43.822 4.327 1.00 60.38 140 LYS D O 1
ATOM 14986 N N . VAL E 1 144 ? 96.497 -43.869 6.128 1.00 60.19 141 VAL D N 1
ATOM 14987 C CA . VAL E 1 144 ? 95.745 -42.669 5.761 1.00 59.13 141 VAL D CA 1
ATOM 14988 C C . VAL E 1 144 ? 96.087 -41.516 6.711 1.00 59.35 141 VAL D C 1
ATOM 14989 O O . VAL E 1 144 ? 95.930 -41.641 7.927 1.00 59.74 141 VAL D O 1
ATOM 14993 N N . PHE E 1 145 ? 96.563 -40.410 6.134 1.00 59.13 142 PHE D N 1
ATOM 14994 C CA . PHE E 1 145 ? 96.842 -39.169 6.864 1.00 59.71 142 PHE D CA 1
ATOM 14995 C C . PHE E 1 145 ? 95.887 -38.065 6.416 1.00 59.65 142 PHE D C 1
ATOM 14996 O O . PHE E 1 145 ? 95.905 -37.667 5.247 1.00 58.57 142 PHE D O 1
ATOM 15004 N N . GLN E 1 146 ? 95.053 -37.587 7.339 1.00 60.65 143 GLN D N 1
ATOM 15005 C CA . GLN E 1 146 ? 94.228 -36.397 7.113 1.00 60.82 143 GLN D CA 1
ATOM 15006 C C . GLN E 1 146 ? 94.892 -35.180 7.743 1.00 61.78 143 GLN D C 1
ATOM 15007 O O . GLN E 1 146 ? 95.643 -35.307 8.715 1.00 62.30 143 GLN D O 1
ATOM 15013 N N . GLY E 1 147 ? 94.611 -34.007 7.175 1.00 61.81 144 GLY D N 1
ATOM 15014 C CA . GLY E 1 147 ? 95.200 -32.748 7.632 1.00 62.71 144 GLY D CA 1
ATOM 15015 C C . GLY E 1 147 ? 96.620 -32.479 7.163 1.00 63.36 144 GLY D C 1
ATOM 15016 O O . GLY E 1 147 ? 97.215 -31.480 7.561 1.00 63.59 144 GLY D O 1
ATOM 15017 N N . VAL E 1 148 ? 97.152 -33.350 6.304 1.00 63.88 145 VAL D N 1
ATOM 15018 C CA . VAL E 1 148 ? 98.555 -33.301 5.884 1.00 65.24 145 VAL D CA 1
ATOM 15019 C C . VAL E 1 148 ? 98.595 -33.030 4.381 1.00 65.98 145 VAL D C 1
ATOM 15020 O O . VAL E 1 148 ? 98.245 -33.898 3.577 1.00 65.74 145 VAL D O 1
ATOM 15024 N N . GLU E 1 149 ? 99.005 -31.815 4.021 1.00 67.49 146 GLU D N 1
ATOM 15025 C CA . GLU E 1 149 ? 99.122 -31.399 2.621 1.00 68.68 146 GLU D CA 1
ATOM 15026 C C . GLU E 1 149 ? 100.468 -31.844 2.057 1.00 69.81 146 GLU D C 1
ATOM 15027 O O . GLU E 1 149 ? 101.438 -32.004 2.798 1.00 70.71 146 GLU D O 1
ATOM 15033 N N . ILE E 1 150 ? 100.505 -32.051 0.745 1.00 70.41 147 ILE D N 1
ATOM 15034 C CA . ILE E 1 150 ? 101.735 -32.371 0.020 1.00 71.25 147 ILE D CA 1
ATOM 15035 C C . ILE E 1 150 ? 102.162 -31.125 -0.736 1.00 73.05 147 ILE D C 1
ATOM 15036 O O . ILE E 1 150 ? 101.420 -30.620 -1.581 1.00 73.42 147 ILE D O 1
ATOM 15041 N N . ALA E 1 151 ? 103.361 -30.639 -0.426 1.00 74.87 148 ALA D N 1
ATOM 15042 C CA . ALA E 1 151 ? 103.894 -29.425 -1.033 1.00 76.69 148 ALA D CA 1
ATOM 15043 C C . ALA E 1 151 ? 104.373 -29.690 -2.457 1.00 77.93 148 ALA D C 1
ATOM 15044 O O . ALA E 1 151 ? 103.895 -29.065 -3.405 1.00 78.61 148 ALA D O 1
ATOM 15046 N N . ASP E 1 152 ? 105.314 -30.621 -2.592 1.00 78.93 149 ASP D N 1
ATOM 15047 C CA . ASP E 1 152 ? 105.936 -30.939 -3.884 1.00 80.62 149 ASP D CA 1
ATOM 15048 C C . ASP E 1 152 ? 106.487 -32.369 -3.876 1.00 80.54 149 ASP D C 1
ATOM 15049 O O . ASP E 1 152 ? 106.485 -33.043 -2.843 1.00 79.64 149 ASP D O 1
ATOM 15054 N N . VAL E 1 153 ? 106.941 -32.815 -5.045 1.00 81.64 150 VAL D N 1
ATOM 15055 C CA . VAL E 1 153 ? 107.543 -34.137 -5.226 1.00 82.61 150 VAL D CA 1
ATOM 15056 C C . VAL E 1 153 ? 108.857 -34.001 -6.003 1.00 84.67 150 VAL D C 1
ATOM 15057 O O . VAL E 1 153 ? 108.857 -33.529 -7.142 1.00 85.90 150 VAL D O 1
ATOM 15061 N N . GLU E 1 154 ? 109.963 -34.413 -5.383 1.00 85.84 151 GLU D N 1
ATOM 15062 C CA . GLU E 1 154 ? 111.259 -34.508 -6.062 1.00 88.05 151 GLU D CA 1
ATOM 15063 C C . GLU E 1 154 ? 111.358 -35.851 -6.772 1.00 89.33 151 GLU D C 1
ATOM 15064 O O . GLU E 1 154 ? 111.181 -36.896 -6.144 1.00 89.03 151 GLU D O 1
ATOM 15070 N N . PHE E 1 155 ? 111.650 -35.817 -8.071 1.00 91.47 152 PHE D N 1
ATOM 15071 C CA . PHE E 1 155 ? 111.854 -37.033 -8.866 1.00 92.49 152 PHE D CA 1
ATOM 15072 C C . PHE E 1 155 ? 113.348 -37.264 -9.060 1.00 94.45 152 PHE D C 1
ATOM 15073 O O . PHE E 1 155 ? 113.948 -36.783 -10.024 1.00 95.88 152 PHE D O 1
ATOM 15081 N N . LEU E 1 156 ? 113.937 -38.003 -8.123 1.00 95.04 153 LEU D N 1
ATOM 15082 C CA . LEU E 1 156 ? 115.378 -38.272 -8.116 1.00 97.22 153 LEU D CA 1
ATOM 15083 C C . LEU E 1 156 ? 115.779 -39.224 -9.238 1.00 98.42 153 LEU D C 1
ATOM 15084 O O . LEU E 1 156 ? 116.728 -38.964 -9.978 1.00 99.91 153 LEU D O 1
ATOM 15089 N N . SER E 1 157 ? 115.052 -40.333 -9.335 1.00 98.06 154 SER D N 1
ATOM 15090 C CA . SER E 1 157 ? 115.311 -41.367 -10.334 1.00 99.24 154 SER D CA 1
ATOM 15091 C C . SER E 1 157 ? 114.020 -42.160 -10.612 1.00 98.30 154 SER D C 1
ATOM 15092 O O . SER E 1 157 ? 113.079 -42.095 -9.818 1.00 96.91 154 SER D O 1
ATOM 15095 N N . PRO E 1 158 ? 113.955 -42.885 -11.750 1.00 99.46 155 PRO D N 1
ATOM 15096 C CA . PRO E 1 158 ? 112.843 -43.823 -11.946 1.00 98.83 155 PRO D CA 1
ATOM 15097 C C . PRO E 1 158 ? 112.749 -44.874 -10.833 1.00 97.94 155 PRO D C 1
ATOM 15098 O O . PRO E 1 158 ? 113.735 -45.547 -10.529 1.00 98.55 155 PRO D O 1
ATOM 15102 N N . GLY E 1 159 ? 111.567 -44.987 -10.234 1.00 96.39 156 GLY D N 1
ATOM 15103 C CA . GLY E 1 159 ? 111.348 -45.844 -9.069 1.00 95.70 156 GLY D CA 1
ATOM 15104 C C . GLY E 1 159 ? 112.017 -45.333 -7.805 1.00 95.53 156 GLY D C 1
ATOM 15105 O O . GLY E 1 159 ? 112.430 -46.127 -6.958 1.00 96.01 156 GLY D O 1
ATOM 15106 N N . ASN E 1 160 ? 112.112 -44.008 -7.673 1.00 95.17 157 ASN D N 1
ATOM 15107 C CA . ASN E 1 160 ? 112.888 -43.377 -6.597 1.00 95.12 157 ASN D CA 1
ATOM 15108 C C . ASN E 1 160 ? 112.506 -41.897 -6.403 1.00 93.64 157 ASN D C 1
ATOM 15109 O O . ASN E 1 160 ? 112.978 -41.012 -7.125 1.00 94.52 157 ASN D O 1
ATOM 15114 N N . VAL E 1 161 ? 111.655 -41.647 -5.410 1.00 91.19 158 VAL D N 1
ATOM 15115 C CA . VAL E 1 161 ? 110.972 -40.360 -5.233 1.00 89.63 158 VAL D CA 1
ATOM 15116 C C . VAL E 1 161 ? 110.992 -39.908 -3.763 1.00 88.37 158 VAL D C 1
ATOM 15117 O O . VAL E 1 161 ? 110.993 -40.737 -2.853 1.00 88.11 158 VAL D O 1
ATOM 15121 N N . ILE E 1 162 ? 111.021 -38.588 -3.556 1.00 87.42 159 ILE D N 1
ATOM 15122 C CA . ILE E 1 162 ? 110.836 -37.965 -2.234 1.00 86.17 159 ILE D CA 1
ATOM 15123 C C . ILE E 1 162 ? 109.632 -37.014 -2.294 1.00 84.35 159 ILE D C 1
ATOM 15124 O O . ILE E 1 162 ? 109.633 -36.052 -3.066 1.00 84.79 159 ILE D O 1
ATOM 15129 N N . VAL E 1 163 ? 108.621 -37.299 -1.471 1.00 82.25 160 VAL D N 1
ATOM 15130 C CA . VAL E 1 163 ? 107.408 -36.479 -1.352 1.00 80.56 160 VAL D CA 1
ATOM 15131 C C . VAL E 1 163 ? 107.540 -35.524 -0.160 1.00 80.24 160 VAL D C 1
ATOM 15132 O O . VAL E 1 163 ? 107.599 -35.962 0.994 1.00 79.75 160 VAL D O 1
ATOM 15136 N N . ASN E 1 164 ? 107.584 -34.225 -0.449 1.00 80.04 161 ASN D N 1
ATOM 15137 C CA . ASN E 1 164 ? 107.598 -33.202 0.591 1.00 80.04 161 ASN D CA 1
ATOM 15138 C C . ASN E 1 164 ? 106.178 -32.962 1.118 1.00 78.26 161 ASN D C 1
ATOM 15139 O O . ASN E 1 164 ? 105.385 -32.247 0.501 1.00 77.78 161 ASN D O 1
ATOM 15144 N N . ALA E 1 165 ? 105.879 -33.580 2.258 1.00 77.29 162 ALA D N 1
ATOM 15145 C CA . ALA E 1 165 ? 104.588 -33.444 2.936 1.00 76.54 162 ALA D CA 1
ATOM 15146 C C . ALA E 1 165 ? 104.715 -32.432 4.063 1.00 77.72 162 ALA D C 1
ATOM 15147 O O . ALA E 1 165 ? 105.714 -32.439 4.782 1.00 78.29 162 ALA D O 1
ATOM 15149 N N . LYS E 1 166 ? 103.703 -31.579 4.225 1.00 78.42 163 LYS D N 1
ATOM 15150 C CA . LYS E 1 166 ? 103.725 -30.529 5.252 1.00 80.42 163 LYS D CA 1
ATOM 15151 C C . LYS E 1 166 ? 102.590 -30.617 6.280 1.00 79.95 163 LYS D C 1
ATOM 15152 O O . LYS E 1 166 ? 101.416 -30.728 5.924 1.00 78.58 163 LYS D O 1
ATOM 15158 N N . LEU E 1 167 ? 102.972 -30.579 7.556 1.00 81.23 164 LEU D N 1
ATOM 15159 C CA . LEU E 1 167 ? 102.044 -30.393 8.663 1.00 82.36 164 LEU D CA 1
ATOM 15160 C C . LEU E 1 167 ? 102.087 -28.912 9.052 1.00 84.53 164 LEU D C 1
ATOM 15161 O O . LEU E 1 167 ? 102.985 -28.480 9.780 1.00 85.69 164 LEU D O 1
ATOM 15166 N N . GLY E 1 168 ? 101.121 -28.142 8.552 1.00 85.11 165 GLY D N 1
ATOM 15167 C CA . GLY E 1 168 ? 101.112 -26.689 8.737 1.00 87.55 165 GLY D CA 1
ATOM 15168 C C . GLY E 1 168 ? 102.281 -26.066 7.992 1.00 89.85 165 GLY D C 1
ATOM 15169 O O . GLY E 1 168 ? 102.424 -26.272 6.790 1.00 89.31 165 GLY D O 1
ATOM 15170 N N . LYS E 1 169 ? 103.125 -25.323 8.709 1.00 93.23 166 LYS D N 1
ATOM 15171 C CA . LYS E 1 169 ? 104.373 -24.783 8.153 1.00 95.73 166 LYS D CA 1
ATOM 15172 C C . LYS E 1 169 ? 105.541 -25.628 8.690 1.00 95.40 166 LYS D C 1
ATOM 15173 O O . LYS E 1 169 ? 106.429 -25.135 9.392 1.00 98.16 166 LYS D O 1
ATOM 15179 N N . ARG E 1 170 ? 105.516 -26.918 8.360 1.00 93.25 167 ARG D N 1
ATOM 15180 C CA . ARG E 1 170 ? 106.525 -27.874 8.834 1.00 92.91 167 ARG D CA 1
ATOM 15181 C C . ARG E 1 170 ? 106.618 -29.066 7.886 1.00 90.29 167 ARG D C 1
ATOM 15182 O O . ARG E 1 170 ? 105.620 -29.735 7.639 1.00 88.06 167 ARG D O 1
ATOM 15190 N N . SER E 1 171 ? 107.826 -29.337 7.395 1.00 89.83 168 SER D N 1
ATOM 15191 C CA . SER E 1 171 ? 108.058 -30.295 6.305 1.00 88.69 168 SER D CA 1
ATOM 15192 C C . SER E 1 171 ? 108.554 -31.666 6.791 1.00 88.02 168 SER D C 1
ATOM 15193 O O . SER E 1 171 ? 109.486 -31.745 7.591 1.00 88.92 168 SER D O 1
ATOM 15196 N N . VAL E 1 172 ? 107.932 -32.731 6.281 1.00 87.33 169 VAL D N 1
ATOM 15197 C CA . VAL E 1 172 ? 108.299 -34.124 6.591 1.00 87.78 169 VAL D CA 1
ATOM 15198 C C . VAL E 1 172 ? 108.662 -34.842 5.294 1.00 88.61 169 VAL D C 1
ATOM 15199 O O . VAL E 1 172 ? 107.853 -34.907 4.366 1.00 88.12 169 VAL D O 1
ATOM 15203 N N . GLU E 1 173 ? 109.867 -35.406 5.257 1.00 90.76 170 GLU D N 1
ATOM 15204 C CA . GLU E 1 173 ? 110.458 -35.946 4.031 1.00 91.85 170 GLU D CA 1
ATOM 15205 C C . GLU E 1 173 ? 110.094 -37.429 3.866 1.00 91.19 170 GLU D C 1
ATOM 15206 O O . GLU E 1 173 ? 110.697 -38.300 4.499 1.00 92.08 170 GLU D O 1
ATOM 15212 N N . ILE E 1 174 ? 109.096 -37.696 3.020 1.00 90.01 171 ILE D N 1
ATOM 15213 C CA . ILE E 1 174 ? 108.549 -39.050 2.816 1.00 89.79 171 ILE D CA 1
ATOM 15214 C C . ILE E 1 174 ? 109.107 -39.676 1.527 1.00 90.18 171 ILE D C 1
ATOM 15215 O O . ILE E 1 174 ? 108.738 -39.266 0.424 1.00 89.66 171 ILE D O 1
ATOM 15220 N N . LYS E 1 175 ? 109.976 -40.678 1.676 1.00 90.78 172 LYS D N 1
ATOM 15221 C CA . LYS E 1 175 ? 110.605 -41.360 0.531 1.00 91.02 172 LYS D CA 1
ATOM 15222 C C . LYS E 1 175 ? 109.696 -42.440 -0.058 1.00 89.43 172 LYS D C 1
ATOM 15223 O O . LYS E 1 175 ? 108.934 -43.078 0.667 1.00 89.73 172 LYS D O 1
ATOM 15229 N N . ALA E 1 176 ? 109.784 -42.641 -1.372 1.00 88.01 173 ALA D N 1
ATOM 15230 C CA . ALA E 1 176 ? 108.919 -43.600 -2.073 1.00 86.38 173 ALA D CA 1
ATOM 15231 C C . ALA E 1 176 ? 109.461 -44.004 -3.439 1.00 85.85 173 ALA D C 1
ATOM 15232 O O . ALA E 1 176 ? 110.409 -43.407 -3.945 1.00 86.29 173 ALA D O 1
ATOM 15234 N N . LYS E 1 177 ? 108.849 -45.034 -4.016 1.00 84.75 174 LYS D N 1
ATOM 15235 C CA . LYS E 1 177 ? 109.178 -45.498 -5.369 1.00 84.94 174 LYS D CA 1
ATOM 15236 C C . LYS E 1 177 ? 108.416 -44.694 -6.423 1.00 83.29 174 LYS D C 1
ATOM 15237 O O . LYS E 1 177 ? 108.986 -44.320 -7.447 1.00 83.82 174 LYS D O 1
ATOM 15243 N N . MET E 1 178 ? 107.134 -44.434 -6.166 1.00 80.96 175 MET D N 1
ATOM 15244 C CA . MET E 1 178 ? 106.307 -43.607 -7.050 1.00 79.86 175 MET D CA 1
ATOM 15245 C C . MET E 1 178 ? 105.211 -42.871 -6.293 1.00 77.42 175 MET D C 1
ATOM 15246 O O . MET E 1 178 ? 104.944 -43.162 -5.126 1.00 76.21 175 MET D O 1
ATOM 15251 N N . VAL E 1 179 ? 104.564 -41.943 -6.999 1.00 76.53 176 VAL D N 1
ATOM 15252 C CA . VAL E 1 179 ? 103.448 -41.155 -6.464 1.00 74.68 176 VAL D CA 1
ATOM 15253 C C . VAL E 1 179 ? 102.222 -41.182 -7.384 1.00 73.49 176 VAL D C 1
ATOM 15254 O O . VAL E 1 179 ? 102.352 -41.178 -8.606 1.00 73.62 176 VAL D O 1
ATOM 15258 N N . VAL E 1 180 ? 101.038 -41.224 -6.781 1.00 72.02 177 VAL D N 1
ATOM 15259 C CA . VAL E 1 180 ? 99.786 -41.012 -7.500 1.00 71.75 177 VAL D CA 1
ATOM 15260 C C . VAL E 1 180 ? 99.296 -39.609 -7.172 1.00 71.56 177 VAL D C 1
ATOM 15261 O O . VAL E 1 180 ? 99.235 -39.229 -6.002 1.00 70.54 177 VAL D O 1
ATOM 15265 N N . ASP E 1 181 ? 98.959 -38.847 -8.209 1.00 72.79 178 ASP D N 1
ATOM 15266 C CA . ASP E 1 181 ? 98.292 -37.558 -8.043 1.00 73.02 178 ASP D CA 1
ATOM 15267 C C . ASP E 1 181 ? 96.787 -37.782 -8.149 1.00 72.61 178 ASP D C 1
ATOM 15268 O O . ASP E 1 181 ? 96.196 -37.692 -9.225 1.00 72.54 178 ASP D O 1
ATOM 15273 N N . ALA E 1 182 ? 96.191 -38.111 -7.008 1.00 72.83 179 ALA D N 1
ATOM 15274 C CA . ALA E 1 182 ? 94.735 -38.171 -6.858 1.00 72.83 179 ALA D CA 1
ATOM 15275 C C . ALA E 1 182 ? 94.201 -36.915 -6.165 1.00 73.06 179 ALA D C 1
ATOM 15276 O O . ALA E 1 182 ? 93.237 -36.972 -5.393 1.00 73.19 179 ALA D O 1
ATOM 15278 N N . SER E 1 183 ? 94.857 -35.787 -6.424 1.00 73.93 180 SER D N 1
ATOM 15279 C CA . SER E 1 183 ? 94.300 -34.483 -6.134 1.00 73.99 180 SER D CA 1
ATOM 15280 C C . SER E 1 183 ? 93.044 -34.286 -6.978 1.00 74.62 180 SER D C 1
ATOM 15281 O O . SER E 1 183 ? 92.759 -35.058 -7.903 1.00 75.21 180 SER D O 1
ATOM 15284 N N . GLY E 1 184 ? 92.288 -33.254 -6.643 1.00 74.55 181 GLY D N 1
ATOM 15285 C CA . GLY E 1 184 ? 91.059 -32.948 -7.366 1.00 74.90 181 GLY D CA 1
ATOM 15286 C C . GLY E 1 184 ? 91.362 -31.958 -8.464 1.00 75.57 181 GLY D C 1
ATOM 15287 O O . GLY E 1 184 ? 92.288 -32.154 -9.254 1.00 76.42 181 GLY D O 1
ATOM 15288 N N . ARG E 1 185 ? 90.576 -30.885 -8.495 1.00 75.49 182 ARG D N 1
ATOM 15289 C CA . ARG E 1 185 ? 90.846 -29.727 -9.339 1.00 76.34 182 ARG D CA 1
ATOM 15290 C C . ARG E 1 185 ? 91.995 -28.859 -8.811 1.00 77.01 182 ARG D C 1
ATOM 15291 O O . ARG E 1 185 ? 92.405 -27.907 -9.478 1.00 79.13 182 ARG D O 1
ATOM 15299 N N . ASN E 1 186 ? 92.501 -29.179 -7.620 1.00 76.18 183 ASN D N 1
ATOM 15300 C CA . ASN E 1 186 ? 93.747 -28.596 -7.114 1.00 76.13 183 ASN D CA 1
ATOM 15301 C C . ASN E 1 186 ? 94.951 -28.921 -8.011 1.00 76.13 183 ASN D C 1
ATOM 15302 O O . ASN E 1 186 ? 95.833 -28.078 -8.175 1.00 77.95 183 ASN D O 1
ATOM 15307 N N . VAL E 1 187 ? 94.976 -30.133 -8.572 1.00 74.32 184 VAL D N 1
ATOM 15308 C CA . VAL E 1 187 ? 95.879 -30.499 -9.682 1.00 75.20 184 VAL D CA 1
ATOM 15309 C C . VAL E 1 187 ? 97.351 -30.202 -9.343 1.00 74.99 184 VAL D C 1
ATOM 15310 O O . VAL E 1 187 ? 97.955 -29.283 -9.897 1.00 75.93 184 VAL D O 1
ATOM 15314 N N . LEU E 1 188 ? 97.915 -30.974 -8.417 1.00 73.93 185 LEU D N 1
ATOM 15315 C CA . LEU E 1 188 ? 99.278 -30.707 -7.925 1.00 73.75 185 LEU D CA 1
ATOM 15316 C C . LEU E 1 188 ? 100.344 -30.857 -9.018 1.00 74.23 185 LEU D C 1
ATOM 15317 O O . LEU E 1 188 ? 100.884 -29.856 -9.487 1.00 75.38 185 LEU D O 1
ATOM 15322 N N . LEU E 1 189 ? 100.634 -32.092 -9.421 1.00 73.46 186 LEU D N 1
ATOM 15323 C CA . LEU E 1 189 ? 101.718 -32.366 -10.373 1.00 74.36 186 LEU D CA 1
ATOM 15324 C C . LEU E 1 189 ? 101.488 -31.667 -11.713 1.00 75.79 186 LEU D C 1
ATOM 15325 O O . LEU E 1 189 ? 102.445 -31.287 -12.383 1.00 77.19 186 LEU D O 1
ATOM 15330 N N . GLY E 1 190 ? 100.220 -31.498 -12.083 1.00 75.58 187 GLY D N 1
ATOM 15331 C CA . GLY E 1 190 ? 99.835 -30.691 -13.236 1.00 77.19 187 GLY D CA 1
ATOM 15332 C C . GLY E 1 190 ? 100.404 -29.284 -13.206 1.00 78.92 187 GLY D C 1
ATOM 15333 O O . GLY E 1 190 ? 100.953 -28.817 -14.206 1.00 81.04 187 GLY D O 1
ATOM 15334 N N . ARG E 1 191 ? 100.280 -28.617 -12.058 1.00 78.74 188 ARG D N 1
ATOM 15335 C CA . ARG E 1 191 ? 100.876 -27.286 -11.852 1.00 80.52 188 ARG D CA 1
ATOM 15336 C C . ARG E 1 191 ? 102.391 -27.373 -11.702 1.00 82.01 188 ARG D C 1
ATOM 15337 O O . ARG E 1 191 ? 103.130 -26.720 -12.440 1.00 83.89 188 ARG D O 1
ATOM 15345 N N . ARG E 1 192 ? 102.829 -28.189 -10.742 1.00 81.66 189 ARG D N 1
ATOM 15346 C CA . ARG E 1 192 ? 104.247 -28.309 -10.355 1.00 82.60 189 ARG D CA 1
ATOM 15347 C C . ARG E 1 192 ? 105.179 -28.707 -11.508 1.00 84.18 189 ARG D C 1
ATOM 15348 O O . ARG E 1 192 ? 106.333 -28.282 -11.538 1.00 85.62 189 ARG D O 1
ATOM 15356 N N . LEU E 1 193 ? 104.678 -29.527 -12.434 1.00 84.72 190 LEU D N 1
ATOM 15357 C CA . LEU E 1 193 ? 105.442 -29.967 -13.620 1.00 86.89 190 LEU D CA 1
ATOM 15358 C C . LEU E 1 193 ? 105.056 -29.250 -14.926 1.00 89.41 190 LEU D C 1
ATOM 15359 O O . LEU E 1 193 ? 105.680 -29.478 -15.964 1.00 90.62 190 LEU D O 1
ATOM 15364 N N . GLY E 1 194 ? 104.032 -28.399 -14.870 1.00 90.54 191 GLY D N 1
ATOM 15365 C CA . GLY E 1 194 ? 103.609 -27.589 -16.015 1.00 93.16 191 GLY D CA 1
ATOM 15366 C C . GLY E 1 194 ? 102.806 -28.334 -17.068 1.00 94.17 191 GLY D C 1
ATOM 15367 O O . GLY E 1 194 ? 102.846 -27.970 -18.245 1.00 96.40 191 GLY D O 1
ATOM 15368 N N . LEU E 1 195 ? 102.067 -29.359 -16.645 1.00 93.05 192 LEU D N 1
ATOM 15369 C CA . LEU E 1 195 ? 101.258 -30.183 -17.552 1.00 93.78 192 LEU D CA 1
ATOM 15370 C C . LEU E 1 195 ? 99.839 -29.633 -17.747 1.00 94.03 192 LEU D C 1
ATOM 15371 O O . LEU E 1 195 ? 99.116 -30.105 -18.626 1.00 94.50 192 LEU D O 1
ATOM 15376 N N . ARG E 1 196 ? 99.449 -28.649 -16.934 1.00 94.16 193 ARG D N 1
ATOM 15377 C CA . ARG E 1 196 ? 98.101 -28.069 -16.979 1.00 94.93 193 ARG D CA 1
ATOM 15378 C C . ARG E 1 196 ? 97.837 -27.349 -18.300 1.00 97.13 193 ARG D C 1
ATOM 15379 O O . ARG E 1 196 ? 98.448 -26.321 -18.583 1.00 99.01 193 ARG D O 1
ATOM 15387 N N . GLU E 1 197 ? 96.926 -27.910 -19.094 1.00 97.76 194 GLU D N 1
ATOM 15388 C CA . GLU E 1 197 ? 96.407 -27.265 -20.298 1.00 99.78 194 GLU D CA 1
ATOM 15389 C C . GLU E 1 197 ? 94.948 -26.889 -20.064 1.00 98.52 194 GLU D C 1
ATOM 15390 O O . GLU E 1 197 ? 94.069 -27.754 -20.095 1.00 97.73 194 GLU D O 1
ATOM 15396 N N . LYS E 1 198 ? 94.701 -25.603 -19.809 1.00 98.77 195 LYS D N 1
ATOM 15397 C CA . LYS E 1 198 ? 93.334 -25.074 -19.742 1.00 98.18 195 LYS D CA 1
ATOM 15398 C C . LYS E 1 198 ? 92.643 -25.320 -21.080 1.00 98.91 195 LYS D C 1
ATOM 15399 O O . LYS E 1 198 ? 93.243 -25.126 -22.142 1.00 100.52 195 LYS D O 1
ATOM 15405 N N . ASP E 1 199 ? 91.385 -25.747 -21.014 1.00 97.40 196 ASP D N 1
ATOM 15406 C CA . ASP E 1 199 ? 90.616 -26.078 -22.205 1.00 98.46 196 ASP D CA 1
ATOM 15407 C C . ASP E 1 199 ? 90.272 -24.797 -22.977 1.00 100.94 196 ASP D C 1
ATOM 15408 O O . ASP E 1 199 ? 89.742 -23.853 -22.387 1.00 100.37 196 ASP D O 1
ATOM 15413 N N . PRO E 1 200 ? 90.576 -24.761 -24.293 1.00 103.37 197 PRO D N 1
ATOM 15414 C CA . PRO E 1 200 ? 90.299 -23.551 -25.075 1.00 105.82 197 PRO D CA 1
ATOM 15415 C C . PRO E 1 200 ? 88.807 -23.303 -25.323 1.00 105.88 197 PRO D C 1
ATOM 15416 O O . PRO E 1 200 ? 88.319 -22.200 -25.065 1.00 106.47 197 PRO D O 1
ATOM 15420 N N . VAL E 1 201 ? 88.103 -24.325 -25.804 1.00 105.51 198 VAL D N 1
ATOM 15421 C CA . VAL E 1 201 ? 86.682 -24.200 -26.162 1.00 105.60 198 VAL D CA 1
ATOM 15422 C C . VAL E 1 201 ? 85.757 -24.118 -24.942 1.00 103.03 198 VAL D C 1
ATOM 15423 O O . VAL E 1 201 ? 84.835 -23.302 -24.921 1.00 103.69 198 VAL D O 1
ATOM 15427 N N . PHE E 1 202 ? 86.012 -24.945 -23.930 1.00 100.69 199 PHE D N 1
ATOM 15428 C CA . PHE E 1 202 ? 85.122 -25.036 -22.770 1.00 98.44 199 PHE D CA 1
ATOM 15429 C C . PHE E 1 202 ? 85.352 -23.921 -21.760 1.00 98.27 199 PHE D C 1
ATOM 15430 O O . PHE E 1 202 ? 86.473 -23.710 -21.290 1.00 98.56 199 PHE D O 1
ATOM 15438 N N . ASN E 1 203 ? 84.273 -23.208 -21.448 1.00 98.03 200 ASN D N 1
ATOM 15439 C CA . ASN E 1 203 ? 84.251 -22.271 -20.337 1.00 97.45 200 ASN D CA 1
ATOM 15440 C C . ASN E 1 203 ? 82.854 -22.237 -19.716 1.00 94.97 200 ASN D C 1
ATOM 15441 O O . ASN E 1 203 ? 82.078 -21.298 -19.914 1.00 95.93 200 ASN D O 1
ATOM 15446 N N . GLN E 1 204 ? 82.551 -23.301 -18.978 1.00 91.46 201 GLN D N 1
ATOM 15447 C CA . GLN E 1 204 ? 81.301 -23.427 -18.233 1.00 89.42 201 GLN D CA 1
ATOM 15448 C C . GLN E 1 204 ? 81.551 -23.150 -16.755 1.00 87.20 201 GLN D C 1
ATOM 15449 O O . GLN E 1 204 ? 82.690 -23.172 -16.286 1.00 86.63 201 GLN D O 1
ATOM 15455 N N . PHE E 1 205 ? 80.464 -22.910 -16.034 1.00 85.95 202 PHE D N 1
ATOM 15456 C CA . PHE E 1 205 ? 80.509 -22.333 -14.689 1.00 85.01 202 PHE D CA 1
ATOM 15457 C C . PHE E 1 205 ? 79.213 -22.672 -13.948 1.00 82.30 202 PHE D C 1
ATOM 15458 O O . PHE E 1 205 ? 78.141 -22.675 -14.554 1.00 82.36 202 PHE D O 1
ATOM 15466 N N . ALA E 1 206 ? 79.320 -22.944 -12.645 1.00 79.51 203 ALA D N 1
ATOM 15467 C CA . ALA E 1 206 ? 78.196 -23.469 -11.852 1.00 76.98 203 ALA D CA 1
ATOM 15468 C C . ALA E 1 206 ? 77.953 -22.745 -10.523 1.00 75.99 203 ALA D C 1
ATOM 15469 O O . ALA E 1 206 ? 78.893 -22.477 -9.769 1.00 75.85 203 ALA D O 1
ATOM 15471 N N . ILE E 1 207 ? 76.679 -22.444 -10.261 1.00 74.66 204 ILE D N 1
ATOM 15472 C CA . ILE E 1 207 ? 76.197 -21.951 -8.961 1.00 73.33 204 ILE D CA 1
ATOM 15473 C C . ILE E 1 207 ? 75.210 -22.997 -8.441 1.00 71.26 204 ILE D C 1
ATOM 15474 O O . ILE E 1 207 ? 74.387 -23.497 -9.208 1.00 71.25 204 ILE D O 1
ATOM 15479 N N . HIS E 1 208 ? 75.283 -23.316 -7.149 1.00 69.96 205 HIS D N 1
ATOM 15480 C CA . HIS E 1 208 ? 74.514 -24.439 -6.582 1.00 68.56 205 HIS D CA 1
ATOM 15481 C C . HIS E 1 208 ? 74.451 -24.453 -5.055 1.00 67.88 205 HIS D C 1
ATOM 15482 O O . HIS E 1 208 ? 75.300 -23.861 -4.383 1.00 67.84 205 HIS D O 1
ATOM 15489 N N . SER E 1 209 ? 73.452 -25.160 -4.524 1.00 67.30 206 SER D N 1
ATOM 15490 C CA . SER E 1 209 ? 73.383 -25.470 -3.086 1.00 67.48 206 SER D CA 1
ATOM 15491 C C . SER E 1 209 ? 72.395 -26.602 -2.771 1.00 66.82 206 SER D C 1
ATOM 15492 O O . SER E 1 209 ? 71.800 -27.198 -3.671 1.00 66.13 206 SER D O 1
ATOM 15495 N N . TRP E 1 210 ? 72.248 -26.883 -1.476 1.00 66.84 207 TRP D N 1
ATOM 15496 C CA . TRP E 1 210 ? 71.313 -27.885 -0.960 1.00 66.79 207 TRP D CA 1
ATOM 15497 C C . TRP E 1 210 ? 70.039 -27.219 -0.452 1.00 68.34 207 TRP D C 1
ATOM 15498 O O . TRP E 1 210 ? 70.080 -26.111 0.079 1.00 68.70 207 TRP D O 1
ATOM 15509 N N . PHE E 1 211 ? 68.918 -27.926 -0.607 1.00 69.66 208 PHE D N 1
ATOM 15510 C CA . PHE E 1 211 ? 67.577 -27.396 -0.333 1.00 71.13 208 PHE D CA 1
ATOM 15511 C C . PHE E 1 211 ? 66.710 -28.444 0.369 1.00 71.47 208 PHE D C 1
ATOM 15512 O O . PHE E 1 211 ? 66.256 -29.396 -0.268 1.00 71.07 208 PHE D O 1
ATOM 15520 N N . ASP E 1 212 ? 66.476 -28.260 1.671 1.00 72.64 209 ASP D N 1
ATOM 15521 C CA . ASP E 1 212 ? 65.708 -29.224 2.478 1.00 73.73 209 ASP D CA 1
ATOM 15522 C C . ASP E 1 212 ? 64.214 -29.060 2.226 1.00 75.12 209 ASP D C 1
ATOM 15523 O O . ASP E 1 212 ? 63.722 -27.940 2.090 1.00 76.48 209 ASP D O 1
ATOM 15528 N N . ASN E 1 213 ? 63.509 -30.190 2.198 1.00 75.60 210 ASN D N 1
ATOM 15529 C CA . ASN E 1 213 ? 62.069 -30.263 1.888 1.00 76.70 210 ASN D CA 1
ATOM 15530 C C . ASN E 1 213 ? 61.718 -29.703 0.500 1.00 77.26 210 ASN D C 1
ATOM 15531 O O . ASN E 1 213 ? 60.674 -29.072 0.308 1.00 77.65 210 ASN D O 1
ATOM 15536 N N . PHE E 1 214 ? 62.602 -29.953 -0.464 1.00 77.47 211 PHE D N 1
ATOM 15537 C CA . PHE E 1 214 ? 62.371 -29.575 -1.853 1.00 78.93 211 PHE D CA 1
ATOM 15538 C C . PHE E 1 214 ? 61.455 -30.621 -2.476 1.00 80.39 211 PHE D C 1
ATOM 15539 O O . PHE E 1 214 ? 61.812 -31.797 -2.556 1.00 79.70 211 PHE D O 1
ATOM 15547 N N . ASP E 1 215 ? 60.277 -30.178 -2.910 1.00 83.49 212 ASP D N 1
ATOM 15548 C CA . ASP E 1 215 ? 59.280 -31.051 -3.520 1.00 85.21 212 ASP D CA 1
ATOM 15549 C C . ASP E 1 215 ? 59.772 -31.514 -4.896 1.00 85.82 212 ASP D C 1
ATOM 15550 O O . ASP E 1 215 ? 59.659 -30.791 -5.891 1.00 86.12 212 ASP D O 1
ATOM 15555 N N . ARG E 1 216 ? 60.332 -32.724 -4.932 1.00 86.52 213 ARG D N 1
ATOM 15556 C CA . ARG E 1 216 ? 60.880 -33.309 -6.166 1.00 87.03 213 ARG D CA 1
ATOM 15557 C C . ARG E 1 216 ? 59.831 -33.696 -7.222 1.00 89.03 213 ARG D C 1
ATOM 15558 O O . ARG E 1 216 ? 60.195 -34.086 -8.333 1.00 89.31 213 ARG D O 1
ATOM 15566 N N . LYS E 1 217 ? 58.546 -33.594 -6.877 1.00 91.41 214 LYS D N 1
ATOM 15567 C CA . LYS E 1 217 ? 57.449 -33.744 -7.842 1.00 93.69 214 LYS D CA 1
ATOM 15568 C C . LYS E 1 217 ? 57.253 -32.547 -8.794 1.00 94.52 214 LYS D C 1
ATOM 15569 O O . LYS E 1 217 ? 56.405 -32.602 -9.687 1.00 95.55 214 LYS D O 1
ATOM 15575 N N . SER E 1 218 ? 58.014 -31.470 -8.593 1.00 94.70 215 SER D N 1
ATOM 15576 C CA . SER E 1 218 ? 58.126 -30.383 -9.576 1.00 96.10 215 SER D CA 1
ATOM 15577 C C . SER E 1 218 ? 58.693 -30.848 -10.927 1.00 97.64 215 SER D C 1
ATOM 15578 O O . SER E 1 218 ? 58.328 -30.310 -11.975 1.00 98.70 215 SER D O 1
ATOM 15581 N N . ALA E 1 219 ? 59.585 -31.837 -10.887 1.00 98.72 216 ALA D N 1
ATOM 15582 C CA . ALA E 1 219 ? 60.215 -32.387 -12.090 1.00 100.50 216 ALA D CA 1
ATOM 15583 C C . ALA E 1 219 ? 59.269 -33.275 -12.902 1.00 102.58 216 ALA D C 1
ATOM 15584 O O . ALA E 1 219 ? 59.091 -33.063 -14.105 1.00 103.97 216 ALA D O 1
ATOM 15586 N N . THR E 1 220 ? 58.681 -34.268 -12.235 1.00 103.84 217 THR D N 1
ATOM 15587 C CA . THR E 1 220 ? 57.752 -35.222 -12.862 1.00 106.13 217 THR D CA 1
ATOM 15588 C C . THR E 1 220 ? 56.560 -35.546 -11.958 1.00 108.54 217 THR D C 1
ATOM 15589 O O . THR E 1 220 ? 56.593 -35.295 -10.751 1.00 108.26 217 THR D O 1
ATOM 15593 N N . GLN E 1 221 ? 55.530 -36.136 -12.560 1.00 111.10 218 GLN D N 1
ATOM 15594 C CA . GLN E 1 221 ? 54.297 -36.508 -11.853 1.00 112.95 218 GLN D CA 1
ATOM 15595 C C . GLN E 1 221 ? 54.357 -37.913 -11.234 1.00 113.20 218 GLN D C 1
ATOM 15596 O O . GLN E 1 221 ? 53.854 -38.132 -10.128 1.00 113.31 218 GLN D O 1
ATOM 15602 N N . SER E 1 222 ? 54.966 -38.852 -11.955 1.00 113.11 219 SER D N 1
ATOM 15603 C CA . SER E 1 222 ? 55.038 -40.249 -11.527 1.00 113.25 219 SER D CA 1
ATOM 15604 C C . SER E 1 222 ? 56.015 -40.437 -10.359 1.00 110.91 219 SER D C 1
ATOM 15605 O O . SER E 1 222 ? 57.147 -39.954 -10.430 1.00 109.84 219 SER D O 1
ATOM 15608 N N . PRO E 1 223 ? 55.590 -41.149 -9.291 1.00 110.31 220 PRO D N 1
ATOM 15609 C CA . PRO E 1 223 ? 56.470 -41.379 -8.137 1.00 108.61 220 PRO D CA 1
ATOM 15610 C C . PRO E 1 223 ? 57.600 -42.392 -8.376 1.00 106.25 220 PRO D C 1
ATOM 15611 O O . PRO E 1 223 ? 58.515 -42.480 -7.556 1.00 104.72 220 PRO D O 1
ATOM 15615 N N . ASP E 1 224 ? 57.518 -43.166 -9.460 1.00 105.18 221 ASP D N 1
ATOM 15616 C CA . ASP E 1 224 ? 58.637 -44.005 -9.911 1.00 103.28 221 ASP D CA 1
ATOM 15617 C C . ASP E 1 224 ? 59.870 -43.176 -10.282 1.00 100.72 221 ASP D C 1
ATOM 15618 O O . ASP E 1 224 ? 61.001 -43.568 -9.982 1.00 99.79 221 ASP D O 1
ATOM 15623 N N . LYS E 1 225 ? 59.634 -42.029 -10.919 1.00 98.99 222 LYS D N 1
ATOM 15624 C CA . LYS E 1 225 ? 60.695 -41.225 -11.537 1.00 96.94 222 LYS D CA 1
ATOM 15625 C C . LYS E 1 225 ? 61.196 -40.031 -10.704 1.00 93.77 222 LYS D C 1
ATOM 15626 O O . LYS E 1 225 ? 62.070 -39.288 -11.155 1.00 93.10 222 LYS D O 1
ATOM 15632 N N . VAL E 1 226 ? 60.669 -39.868 -9.491 1.00 90.93 223 VAL D N 1
ATOM 15633 C CA . VAL E 1 226 ? 60.948 -38.687 -8.653 1.00 88.28 223 VAL D CA 1
ATOM 15634 C C . VAL E 1 226 ? 62.425 -38.544 -8.216 1.00 85.01 223 VAL D C 1
ATOM 15635 O O . VAL E 1 226 ? 62.963 -37.430 -8.195 1.00 83.50 223 VAL D O 1
ATOM 15639 N N . ASP E 1 227 ? 63.062 -39.669 -7.884 1.00 82.21 224 ASP D N 1
ATOM 15640 C CA . ASP E 1 227 ? 64.464 -39.701 -7.423 1.00 79.02 224 ASP D CA 1
ATOM 15641 C C . ASP E 1 227 ? 65.493 -40.024 -8.521 1.00 77.33 224 ASP D C 1
ATOM 15642 O O . ASP E 1 227 ? 66.600 -40.481 -8.229 1.00 76.32 224 ASP D O 1
ATOM 15647 N N . TYR E 1 228 ? 65.137 -39.772 -9.779 1.00 77.14 225 TYR D N 1
ATOM 15648 C CA . TYR E 1 228 ? 66.117 -39.725 -10.865 1.00 77.01 225 TYR D CA 1
ATOM 15649 C C . TYR E 1 228 ? 66.926 -38.435 -10.705 1.00 76.93 225 TYR D C 1
ATOM 15650 O O . TYR E 1 228 ? 66.481 -37.493 -10.029 1.00 76.65 225 TYR D O 1
ATOM 15659 N N . ILE E 1 229 ? 68.104 -38.385 -11.326 1.00 76.79 226 ILE D N 1
ATOM 15660 C CA . ILE E 1 229 ? 68.735 -37.087 -11.614 1.00 76.53 226 ILE D CA 1
ATOM 15661 C C . ILE E 1 229 ? 67.877 -36.405 -12.682 1.00 77.11 226 ILE D C 1
ATOM 15662 O O . ILE E 1 229 ? 67.449 -37.051 -13.643 1.00 77.02 226 ILE D O 1
ATOM 15667 N N . PHE E 1 230 ? 67.609 -35.116 -12.485 1.00 77.39 227 PHE D N 1
ATOM 15668 C CA . PHE E 1 230 ? 66.912 -34.296 -13.475 1.00 78.62 227 PHE D CA 1
ATOM 15669 C C . PHE E 1 230 ? 67.811 -33.166 -13.943 1.00 79.78 227 PHE D C 1
ATOM 15670 O O . PHE E 1 230 ? 68.199 -32.306 -13.150 1.00 78.91 227 PHE D O 1
ATOM 15678 N N . ILE E 1 231 ? 68.142 -33.187 -15.231 1.00 81.80 228 ILE D N 1
ATOM 15679 C CA . ILE E 1 231 ? 68.859 -32.092 -15.874 1.00 84.05 228 ILE D CA 1
ATOM 15680 C C . ILE E 1 231 ? 67.834 -31.227 -16.616 1.00 86.29 228 ILE D C 1
ATOM 15681 O O . ILE E 1 231 ? 67.435 -31.543 -17.739 1.00 87.46 228 ILE D O 1
ATOM 15686 N N . HIS E 1 232 ? 67.403 -30.147 -15.964 1.00 87.64 229 HIS D N 1
ATOM 15687 C CA . HIS E 1 232 ? 66.426 -29.213 -16.536 1.00 90.14 229 HIS D CA 1
ATOM 15688 C C . HIS E 1 232 ? 67.095 -28.257 -17.524 1.00 91.95 229 HIS D C 1
ATOM 15689 O O . HIS E 1 232 ? 67.974 -27.477 -17.142 1.00 91.76 229 HIS D O 1
ATOM 15696 N N . PHE E 1 233 ? 66.681 -28.317 -18.787 1.00 94.19 230 PHE D N 1
ATOM 15697 C CA . PHE E 1 233 ? 67.097 -27.323 -19.775 1.00 96.73 230 PHE D CA 1
ATOM 15698 C C . PHE E 1 233 ? 66.469 -25.970 -19.453 1.00 97.47 230 PHE D C 1
ATOM 15699 O O . PHE E 1 233 ? 65.293 -25.901 -19.084 1.00 97.41 230 PHE D O 1
ATOM 15707 N N . LEU E 1 234 ? 67.265 -24.911 -19.583 1.00 98.28 231 LEU D N 1
ATOM 15708 C CA . LEU E 1 234 ? 66.770 -23.534 -19.518 1.00 99.31 231 LEU D CA 1
ATOM 15709 C C . LEU E 1 234 ? 66.896 -22.892 -20.896 1.00 100.93 231 LEU D C 1
ATOM 15710 O O . LEU E 1 234 ? 67.733 -23.321 -21.697 1.00 101.35 231 LEU D O 1
ATOM 15715 N N . PRO E 1 235 ? 66.073 -21.857 -21.181 1.00 102.10 232 PRO D N 1
ATOM 15716 C CA . PRO E 1 235 ? 66.142 -21.160 -22.476 1.00 103.82 232 PRO D CA 1
ATOM 15717 C C . PRO E 1 235 ? 67.455 -20.414 -22.783 1.00 103.95 232 PRO D C 1
ATOM 15718 O O . PRO E 1 235 ? 67.703 -20.086 -23.946 1.00 106.42 232 PRO D O 1
ATOM 15722 N N . MET E 1 236 ? 68.271 -20.146 -21.762 1.00 101.24 233 MET D N 1
ATOM 15723 C CA . MET E 1 236 ? 69.554 -19.460 -21.939 1.00 100.92 233 MET D CA 1
ATOM 15724 C C . MET E 1 236 ? 70.566 -20.355 -22.651 1.00 99.67 233 MET D C 1
ATOM 15725 O O . MET E 1 236 ? 70.489 -21.584 -22.573 1.00 97.60 233 MET D O 1
ATOM 15730 N N . THR E 1 237 ? 71.519 -19.721 -23.331 1.00 100.77 234 THR D N 1
ATOM 15731 C CA . THR E 1 237 ? 72.477 -20.418 -24.190 1.00 100.74 234 THR D CA 1
ATOM 15732 C C . THR E 1 237 ? 73.485 -21.206 -23.361 1.00 97.56 234 THR D C 1
ATOM 15733 O O . THR E 1 237 ? 74.135 -20.641 -22.477 1.00 96.79 234 THR D O 1
ATOM 15737 N N . ASN E 1 238 ? 73.612 -22.498 -23.672 1.00 95.48 235 ASN D N 1
ATOM 15738 C CA . ASN E 1 238 ? 74.473 -23.437 -22.938 1.00 92.36 235 ASN D CA 1
ATOM 15739 C C . ASN E 1 238 ? 74.208 -23.429 -21.430 1.00 89.69 235 ASN D C 1
ATOM 15740 O O . ASN E 1 238 ? 75.135 -23.476 -20.617 1.00 89.00 235 ASN D O 1
ATOM 15745 N N . THR E 1 239 ? 72.926 -23.377 -21.078 1.00 88.32 236 THR D N 1
ATOM 15746 C CA . THR E 1 239 ? 72.493 -23.287 -19.688 1.00 85.69 236 THR D CA 1
ATOM 15747 C C . THR E 1 239 ? 71.541 -24.427 -19.364 1.00 83.89 236 THR D C 1
ATOM 15748 O O . THR E 1 239 ? 70.537 -24.625 -20.053 1.00 85.03 236 THR D O 1
ATOM 15752 N N . TRP E 1 240 ? 71.875 -25.161 -18.307 1.00 81.56 237 TRP D N 1
ATOM 15753 C CA . TRP E 1 240 ? 71.048 -26.241 -17.776 1.00 79.58 237 TRP D CA 1
ATOM 15754 C C . TRP E 1 240 ? 71.164 -26.265 -16.252 1.00 77.53 237 TRP D C 1
ATOM 15755 O O . TRP E 1 240 ? 72.058 -25.638 -15.678 1.00 77.32 237 TRP D O 1
ATOM 15766 N N . VAL E 1 241 ? 70.251 -26.992 -15.613 1.00 76.00 238 VAL D N 1
ATOM 15767 C CA . VAL E 1 241 ? 70.148 -27.056 -14.146 1.00 74.18 238 VAL D CA 1
ATOM 15768 C C . VAL E 1 241 ? 70.047 -28.515 -13.707 1.00 72.52 238 VAL D C 1
ATOM 15769 O O . VAL E 1 241 ? 69.208 -29.252 -14.220 1.00 72.36 238 VAL D O 1
ATOM 15773 N N . TRP E 1 242 ? 70.878 -28.917 -12.747 1.00 71.03 239 TRP D N 1
ATOM 15774 C CA . TRP E 1 242 ? 70.787 -30.268 -12.181 1.00 69.90 239 TRP D CA 1
ATOM 15775 C C . TRP E 1 242 ? 69.822 -30.323 -11.000 1.00 69.26 239 TRP D C 1
ATOM 15776 O O . TRP E 1 242 ? 69.493 -29.307 -10.394 1.00 69.38 239 TRP D O 1
ATOM 15787 N N . GLN E 1 243 ? 69.379 -31.533 -10.688 1.00 68.55 240 GLN D N 1
ATOM 15788 C CA . GLN E 1 243 ? 68.504 -31.775 -9.548 1.00 68.13 240 GLN D CA 1
ATOM 15789 C C . GLN E 1 243 ? 68.815 -33.165 -9.001 1.00 67.27 240 GLN D C 1
ATOM 15790 O O . GLN E 1 243 ? 68.237 -34.168 -9.428 1.00 68.17 240 GLN D O 1
ATOM 15796 N N . ILE E 1 244 ? 69.750 -33.199 -8.058 1.00 66.29 241 ILE D N 1
ATOM 15797 C CA . ILE E 1 244 ? 70.288 -34.436 -7.510 1.00 65.51 241 ILE D CA 1
ATOM 15798 C C . ILE E 1 244 ? 69.749 -34.594 -6.089 1.00 65.32 241 ILE D C 1
ATOM 15799 O O . ILE E 1 244 ? 69.977 -33.718 -5.257 1.00 65.63 241 ILE D O 1
ATOM 15804 N N . PRO E 1 245 ? 69.014 -35.693 -5.810 1.00 65.25 242 PRO D N 1
ATOM 15805 C CA . PRO E 1 245 ? 68.674 -36.054 -4.426 1.00 65.54 242 PRO D CA 1
ATOM 15806 C C . PRO E 1 245 ? 69.914 -36.347 -3.570 1.00 65.27 242 PRO D C 1
ATOM 15807 O O . PRO E 1 245 ? 70.912 -36.814 -4.094 1.00 64.83 242 PRO D O 1
ATOM 15811 N N . ILE E 1 246 ? 69.840 -36.067 -2.271 1.00 65.68 243 ILE D N 1
ATOM 15812 C CA . ILE E 1 246 ? 70.969 -36.296 -1.338 1.00 65.19 243 ILE D CA 1
ATOM 15813 C C . ILE E 1 246 ? 70.537 -37.106 -0.121 1.00 65.84 243 ILE D C 1
ATOM 15814 O O . ILE E 1 246 ? 71.235 -38.030 0.291 1.00 65.99 243 ILE D O 1
ATOM 15819 N N . THR E 1 247 ? 69.431 -36.694 0.486 1.00 67.06 244 THR D N 1
ATOM 15820 C CA . THR E 1 247 ? 68.719 -37.483 1.486 1.00 68.89 244 THR D CA 1
ATOM 15821 C C . THR E 1 247 ? 67.294 -37.677 0.964 1.00 70.49 244 THR D C 1
ATOM 15822 O O . THR E 1 247 ? 67.015 -37.370 -0.199 1.00 71.40 244 THR D O 1
ATOM 15826 N N . GLU E 1 248 ? 66.400 -38.192 1.806 1.00 72.57 245 GLU D N 1
ATOM 15827 C CA . GLU E 1 248 ? 64.969 -38.258 1.475 1.00 74.30 245 GLU D CA 1
ATOM 15828 C C . GLU E 1 248 ? 64.324 -36.872 1.317 1.00 74.65 245 GLU D C 1
ATOM 15829 O O . GLU E 1 248 ? 63.398 -36.713 0.518 1.00 74.82 245 GLU D O 1
ATOM 15835 N N . THR E 1 249 ? 64.819 -35.890 2.074 1.00 75.00 246 THR D N 1
ATOM 15836 C CA . THR E 1 249 ? 64.309 -34.506 2.043 1.00 75.74 246 THR D CA 1
ATOM 15837 C C . THR E 1 249 ? 65.287 -33.478 1.446 1.00 75.56 246 THR D C 1
ATOM 15838 O O . THR E 1 249 ? 64.851 -32.539 0.772 1.00 76.02 246 THR D O 1
ATOM 15842 N N . ILE E 1 250 ? 66.588 -33.640 1.705 1.00 75.01 247 ILE D N 1
ATOM 15843 C CA . ILE E 1 250 ? 67.619 -32.754 1.134 1.00 74.40 247 ILE D CA 1
ATOM 15844 C C . ILE E 1 250 ? 67.734 -33.022 -0.370 1.00 73.50 247 ILE D C 1
ATOM 15845 O O . ILE E 1 250 ? 67.784 -34.179 -0.799 1.00 74.48 247 ILE D O 1
ATOM 15850 N N . THR E 1 251 ? 67.787 -31.945 -1.153 1.00 72.33 248 THR D N 1
ATOM 15851 C CA . THR E 1 251 ? 67.988 -32.018 -2.602 1.00 70.52 248 THR D CA 1
ATOM 15852 C C . THR E 1 251 ? 69.032 -30.992 -3.041 1.00 69.80 248 THR D C 1
ATOM 15853 O O . THR E 1 251 ? 68.931 -29.808 -2.705 1.00 69.44 248 THR D O 1
ATOM 15857 N N . SER E 1 252 ? 70.022 -31.462 -3.797 1.00 68.68 249 SER D N 1
ATOM 15858 C CA . SER E 1 252 ? 71.073 -30.611 -4.344 1.00 68.79 249 SER D CA 1
ATOM 15859 C C . SER E 1 252 ? 70.649 -30.130 -5.732 1.00 69.64 249 SER D C 1
ATOM 15860 O O . SER E 1 252 ? 70.534 -30.929 -6.662 1.00 69.01 249 SER D O 1
ATOM 15863 N N . VAL E 1 253 ? 70.392 -28.828 -5.843 1.00 71.09 250 VAL D N 1
ATOM 15864 C CA . VAL E 1 253 ? 70.098 -28.172 -7.121 1.00 72.59 250 VAL D CA 1
ATOM 15865 C C . VAL E 1 253 ? 71.267 -27.253 -7.470 1.00 73.41 250 VAL D C 1
ATOM 15866 O O . VAL E 1 253 ? 71.887 -26.668 -6.584 1.00 73.97 250 VAL D O 1
ATOM 15870 N N . GLY E 1 254 ? 71.562 -27.140 -8.763 1.00 74.85 251 GLY D N 1
ATOM 15871 C CA . GLY E 1 254 ? 72.642 -26.274 -9.240 1.00 76.37 251 GLY D CA 1
ATOM 15872 C C . GLY E 1 254 ? 72.525 -25.891 -10.704 1.00 78.40 251 GLY D C 1
ATOM 15873 O O . GLY E 1 254 ? 72.397 -26.767 -11.567 1.00 78.54 251 GLY D O 1
ATOM 15874 N N . VAL E 1 255 ? 72.575 -24.584 -10.980 1.00 79.81 252 VAL D N 1
ATOM 15875 C CA . VAL E 1 255 ? 72.567 -24.075 -12.357 1.00 81.63 252 VAL D CA 1
ATOM 15876 C C . VAL E 1 255 ? 73.985 -24.130 -12.926 1.00 82.12 252 VAL D C 1
ATOM 15877 O O . VAL E 1 255 ? 74.947 -23.772 -12.244 1.00 81.09 252 VAL D O 1
ATOM 15881 N N . VAL E 1 256 ? 74.097 -24.610 -14.163 1.00 83.78 253 VAL D N 1
ATOM 15882 C CA . VAL E 1 256 ? 75.353 -24.616 -14.918 1.00 85.43 253 VAL D CA 1
ATOM 15883 C C . VAL E 1 256 ? 75.143 -23.734 -16.146 1.00 88.70 253 VAL D C 1
ATOM 15884 O O . VAL E 1 256 ? 74.075 -23.760 -16.753 1.00 89.23 253 VAL D O 1
ATOM 15888 N N . THR E 1 257 ? 76.163 -22.955 -16.501 1.00 91.73 254 THR D N 1
ATOM 15889 C CA . THR E 1 257 ? 76.059 -21.973 -17.588 1.00 95.40 254 THR D CA 1
ATOM 15890 C C . THR E 1 257 ? 77.422 -21.489 -18.087 1.00 98.04 254 THR D C 1
ATOM 15891 O O . THR E 1 257 ? 78.462 -21.831 -17.520 1.00 97.80 254 THR D O 1
ATOM 15895 N N . GLN E 1 258 ? 77.396 -20.688 -19.151 1.00 101.69 255 GLN D N 1
ATOM 15896 C CA . GLN E 1 258 ? 78.586 -19.983 -19.628 1.00 104.66 255 GLN D CA 1
ATOM 15897 C C . GLN E 1 258 ? 78.962 -18.888 -18.639 1.00 106.51 255 GLN D C 1
ATOM 15898 O O . GLN E 1 258 ? 78.087 -18.253 -18.044 1.00 107.15 255 GLN D O 1
ATOM 15904 N N . LYS E 1 259 ? 80.262 -18.663 -18.476 1.00 108.60 256 LYS D N 1
ATOM 15905 C CA . LYS E 1 259 ? 80.760 -17.554 -17.659 1.00 110.77 256 LYS D CA 1
ATOM 15906 C C . LYS E 1 259 ? 80.404 -16.190 -18.266 1.00 113.25 256 LYS D C 1
ATOM 15907 O O . LYS E 1 259 ? 80.264 -15.207 -17.536 1.00 114.03 256 LYS D O 1
ATOM 15913 N N . GLN E 1 260 ? 80.261 -16.144 -19.593 1.00 115.10 257 GLN D N 1
ATOM 15914 C CA . GLN E 1 260 ? 79.783 -14.948 -20.299 1.00 117.74 257 GLN D CA 1
ATOM 15915 C C . GLN E 1 260 ? 78.371 -14.529 -19.880 1.00 116.66 257 GLN D C 1
ATOM 15916 O O . GLN E 1 260 ? 78.089 -13.339 -19.807 1.00 118.25 257 GLN D O 1
ATOM 15922 N N . ASN E 1 261 ? 77.494 -15.497 -19.616 1.00 113.65 258 ASN D N 1
ATOM 15923 C CA . ASN E 1 261 ? 76.137 -15.197 -19.135 1.00 112.36 258 ASN D CA 1
ATOM 15924 C C . ASN E 1 261 ? 76.123 -14.524 -17.761 1.00 111.75 258 ASN D C 1
ATOM 15925 O O . ASN E 1 261 ? 75.355 -13.588 -17.544 1.00 112.14 258 ASN D O 1
ATOM 15930 N N . TYR E 1 262 ? 76.974 -14.996 -16.850 1.00 110.37 259 TYR D N 1
ATOM 15931 C CA . TYR E 1 262 ? 77.017 -14.480 -15.475 1.00 110.33 259 TYR D CA 1
ATOM 15932 C C . TYR E 1 262 ? 77.566 -13.054 -15.383 1.00 112.58 259 TYR D C 1
ATOM 15933 O O . TYR E 1 262 ? 76.905 -12.167 -14.841 1.00 112.96 259 TYR D O 1
ATOM 15942 N N . THR E 1 263 ? 78.779 -12.854 -15.890 1.00 113.84 260 THR D N 1
ATOM 15943 C CA . THR E 1 263 ? 79.453 -11.546 -15.819 1.00 116.46 260 THR D CA 1
ATOM 15944 C C . THR E 1 263 ? 78.709 -10.429 -16.574 1.00 119.87 260 THR D C 1
ATOM 15945 O O . THR E 1 263 ? 78.736 -9.272 -16.148 1.00 121.42 260 THR D O 1
ATOM 15949 N N . ASN E 1 264 ? 78.051 -10.782 -17.679 1.00 121.40 261 ASN D N 1
ATOM 15950 C CA . ASN E 1 264 ? 77.210 -9.838 -18.434 1.00 124.74 261 ASN D CA 1
ATOM 15951 C C . ASN E 1 264 ? 75.906 -9.473 -17.716 1.00 124.17 261 ASN D C 1
ATOM 15952 O O . ASN E 1 264 ? 75.382 -8.371 -17.899 1.00 126.40 261 ASN D O 1
ATOM 15957 N N . SER E 1 265 ? 75.390 -10.405 -16.915 1.00 120.80 262 SER D N 1
ATOM 15958 C CA . SER E 1 265 ? 74.156 -10.207 -16.145 1.00 120.11 262 SER D CA 1
ATOM 15959 C C . SER E 1 265 ? 74.223 -9.041 -15.154 1.00 120.88 262 SER D C 1
ATOM 15960 O O . SER E 1 265 ? 73.205 -8.400 -14.889 1.00 122.33 262 SER D O 1
ATOM 15963 N N . ASP E 1 266 ? 75.419 -8.786 -14.619 1.00 119.87 263 ASP D N 1
ATOM 15964 C CA . ASP E 1 266 ? 75.657 -7.769 -13.583 1.00 120.39 263 ASP D CA 1
ATOM 15965 C C . ASP E 1 266 ? 74.839 -8.084 -12.320 1.00 117.99 263 ASP D C 1
ATOM 15966 O O . ASP E 1 266 ? 74.174 -7.217 -11.745 1.00 119.23 263 ASP D O 1
ATOM 15971 N N . LEU E 1 267 ? 74.901 -9.350 -11.914 1.00 114.61 264 LEU D N 1
ATOM 15972 C CA . LEU E 1 267 ? 74.244 -9.843 -10.704 1.00 112.11 264 LEU D CA 1
ATOM 15973 C C . LEU E 1 267 ? 75.253 -10.583 -9.838 1.00 108.68 264 LEU D C 1
ATOM 15974 O O . LEU E 1 267 ? 76.287 -11.038 -10.331 1.00 107.31 264 LEU D O 1
ATOM 15979 N N . THR E 1 268 ? 74.947 -10.693 -8.547 1.00 107.16 265 THR D N 1
ATOM 15980 C CA . THR E 1 268 ? 75.718 -11.555 -7.643 1.00 105.47 265 THR D CA 1
ATOM 15981 C C . THR E 1 268 ? 75.323 -13.021 -7.888 1.00 102.19 265 THR D C 1
ATOM 15982 O O . THR E 1 268 ? 74.419 -13.302 -8.682 1.00 102.35 265 THR D O 1
ATOM 15986 N N . TYR E 1 269 ? 76.010 -13.946 -7.221 1.00 99.64 266 TYR D N 1
ATOM 15987 C CA . TYR E 1 269 ? 75.779 -15.386 -7.422 1.00 96.74 266 TYR D CA 1
ATOM 15988 C C . TYR E 1 269 ? 74.361 -15.807 -7.049 1.00 95.87 266 TYR D C 1
ATOM 15989 O O . TYR E 1 269 ? 73.675 -16.463 -7.838 1.00 94.62 266 TYR D O 1
ATOM 15998 N N . GLU E 1 270 ? 73.941 -15.422 -5.846 1.00 96.18 267 GLU D N 1
ATOM 15999 C CA . GLU E 1 270 ? 72.582 -15.682 -5.350 1.00 96.07 267 GLU D CA 1
ATOM 16000 C C . GLU E 1 270 ? 71.500 -15.215 -6.336 1.00 97.17 267 GLU D C 1
ATOM 16001 O O . GLU E 1 270 ? 70.579 -15.965 -6.650 1.00 96.39 267 GLU D O 1
ATOM 16007 N N . GLU E 1 271 ? 71.655 -13.998 -6.850 1.00 98.60 268 GLU D N 1
ATOM 16008 C CA . GLU E 1 271 ? 70.679 -13.385 -7.759 1.00 99.60 268 GLU D CA 1
ATOM 16009 C C . GLU E 1 271 ? 70.604 -14.046 -9.143 1.00 98.15 268 GLU D C 1
ATOM 16010 O O . GLU E 1 271 ? 69.511 -14.199 -9.690 1.00 97.93 268 GLU D O 1
ATOM 16016 N N . PHE E 1 272 ? 71.755 -14.420 -9.703 1.00 96.65 269 PHE D N 1
ATOM 16017 C CA . PHE E 1 272 ? 71.805 -15.064 -11.026 1.00 95.81 269 PHE D CA 1
ATOM 16018 C C . PHE E 1 272 ? 71.097 -16.416 -11.002 1.00 94.33 269 PHE D C 1
ATOM 16019 O O . PHE E 1 272 ? 70.320 -16.730 -11.908 1.00 95.22 269 PHE D O 1
ATOM 16027 N N . PHE E 1 273 ? 71.399 -17.208 -9.972 1.00 92.25 270 PHE D N 1
ATOM 16028 C CA . PHE E 1 273 ? 70.712 -18.475 -9.696 1.00 90.23 270 PHE D CA 1
ATOM 16029 C C . PHE E 1 273 ? 69.196 -18.312 -9.783 1.00 91.41 270 PHE D C 1
ATOM 16030 O O . PHE E 1 273 ? 68.547 -18.979 -10.582 1.00 91.44 270 PHE D O 1
ATOM 16038 N N . TRP E 1 274 ? 68.652 -17.400 -8.980 1.00 92.72 271 TRP D N 1
ATOM 16039 C CA . TRP E 1 274 ? 67.204 -17.167 -8.939 1.00 94.02 271 TRP D CA 1
ATOM 16040 C C . TRP E 1 274 ? 66.640 -16.593 -10.245 1.00 96.40 271 TRP D C 1
ATOM 16041 O O . TRP E 1 274 ? 65.526 -16.942 -10.623 1.00 97.23 271 TRP D O 1
ATOM 16052 N N . GLU E 1 275 ? 67.399 -15.728 -10.922 1.00 98.34 272 GLU D N 1
ATOM 16053 C CA . GLU E 1 275 ? 66.974 -15.158 -12.214 1.00 100.65 272 GLU D CA 1
ATOM 16054 C C . GLU E 1 275 ? 66.946 -16.210 -13.324 1.00 100.46 272 GLU D C 1
ATOM 16055 O O . GLU E 1 275 ? 65.993 -16.267 -14.106 1.00 100.85 272 GLU D O 1
ATOM 16061 N N . ALA E 1 276 ? 67.998 -17.023 -13.389 1.00 100.02 273 ALA D N 1
ATOM 16062 C CA . ALA E 1 276 ? 68.083 -18.133 -14.344 1.00 100.16 273 ALA D CA 1
ATOM 16063 C C . ALA E 1 276 ? 66.996 -19.173 -14.077 1.00 99.13 273 ALA D C 1
ATOM 16064 O O . ALA E 1 276 ? 66.251 -19.542 -14.981 1.00 99.91 273 ALA D O 1
ATOM 16066 N N . VAL E 1 277 ? 66.915 -19.620 -12.825 1.00 97.93 274 VAL D N 1
ATOM 16067 C CA . VAL E 1 277 ? 65.893 -20.580 -12.370 1.00 97.56 274 VAL D CA 1
ATOM 16068 C C . VAL E 1 277 ? 64.450 -20.090 -12.586 1.00 99.56 274 VAL D C 1
ATOM 16069 O O . VAL E 1 277 ? 63.556 -20.905 -12.826 1.00 100.03 274 VAL D O 1
ATOM 16073 N N . LYS E 1 278 ? 64.228 -18.777 -12.511 1.00 101.53 275 LYS D N 1
ATOM 16074 C CA . LYS E 1 278 ? 62.886 -18.193 -12.709 1.00 103.91 275 LYS D CA 1
ATOM 16075 C C . LYS E 1 278 ? 62.272 -18.473 -14.093 1.00 104.35 275 LYS D C 1
ATOM 16076 O O . LYS E 1 278 ? 61.048 -18.450 -14.238 1.00 104.87 275 LYS D O 1
ATOM 16082 N N . THR E 1 279 ? 63.112 -18.749 -15.094 1.00 104.21 276 THR D N 1
ATOM 16083 C CA . THR E 1 279 ? 62.647 -19.099 -16.451 1.00 105.23 276 THR D CA 1
ATOM 16084 C C . THR E 1 279 ? 61.845 -20.415 -16.536 1.00 104.41 276 THR D C 1
ATOM 16085 O O . THR E 1 279 ? 61.331 -20.761 -17.601 1.00 105.12 276 THR D O 1
ATOM 16089 N N . ARG E 1 280 ? 61.774 -21.155 -15.429 1.00 103.46 277 ARG D N 1
ATOM 16090 C CA . ARG E 1 280 ? 60.810 -22.239 -15.250 1.00 103.13 277 ARG D CA 1
ATOM 16091 C C . ARG E 1 280 ? 60.153 -22.131 -13.871 1.00 101.72 277 ARG D C 1
ATOM 16092 O O . ARG E 1 280 ? 60.783 -22.431 -12.853 1.00 100.23 277 ARG D O 1
ATOM 16100 N N . GLU E 1 281 ? 58.890 -21.700 -13.854 1.00 102.29 278 GLU D N 1
ATOM 16101 C CA . GLU E 1 281 ? 58.167 -21.362 -12.613 1.00 102.15 278 GLU D CA 1
ATOM 16102 C C . GLU E 1 281 ? 57.976 -22.513 -11.618 1.00 99.92 278 GLU D C 1
ATOM 16103 O O . GLU E 1 281 ? 57.959 -22.279 -10.410 1.00 99.23 278 GLU D O 1
ATOM 16109 N N . ASN E 1 282 ? 57.831 -23.738 -12.118 1.00 98.62 279 ASN D N 1
ATOM 16110 C CA . ASN E 1 282 ? 57.647 -24.913 -11.254 1.00 97.24 279 ASN D CA 1
ATOM 16111 C C . ASN E 1 282 ? 58.885 -25.224 -10.413 1.00 94.82 279 ASN D C 1
ATOM 16112 O O . ASN E 1 282 ? 58.791 -25.412 -9.195 1.00 93.02 279 ASN D O 1
ATOM 16117 N N . LEU E 1 283 ? 60.034 -25.286 -11.082 1.00 93.69 280 LEU D N 1
ATOM 16118 C CA . LEU E 1 283 ? 61.334 -25.416 -10.419 1.00 92.37 280 LEU D CA 1
ATOM 16119 C C . LEU E 1 283 ? 61.606 -24.241 -9.477 1.00 92.48 280 LEU D C 1
ATOM 16120 O O . LEU E 1 283 ? 62.060 -24.446 -8.350 1.00 92.43 280 LEU D O 1
ATOM 16125 N N . HIS E 1 284 ? 61.329 -23.024 -9.948 1.00 92.92 281 HIS D N 1
ATOM 16126 C CA . HIS E 1 284 ? 61.510 -21.798 -9.159 1.00 93.60 281 HIS D CA 1
ATOM 16127 C C . HIS E 1 284 ? 60.712 -21.835 -7.858 1.00 92.99 281 HIS D C 1
ATOM 16128 O O . HIS E 1 284 ? 61.269 -21.642 -6.775 1.00 91.90 281 HIS D O 1
ATOM 16135 N N . ASP E 1 285 ? 59.411 -22.083 -7.985 1.00 92.94 282 ASP D N 1
ATOM 16136 C CA . ASP E 1 285 ? 58.489 -22.079 -6.843 1.00 92.71 282 ASP D CA 1
ATOM 16137 C C . ASP E 1 285 ? 58.647 -23.274 -5.897 1.00 91.36 282 ASP D C 1
ATOM 16138 O O . ASP E 1 285 ? 58.267 -23.190 -4.727 1.00 91.89 282 ASP D O 1
ATOM 16143 N N . ALA E 1 286 ? 59.191 -24.379 -6.405 1.00 89.90 283 ALA D N 1
ATOM 16144 C CA . ALA E 1 286 ? 59.577 -25.514 -5.564 1.00 88.16 283 ALA D CA 1
ATOM 16145 C C . ALA E 1 286 ? 60.762 -25.128 -4.680 1.00 87.45 283 ALA D C 1
ATOM 16146 O O . ALA E 1 286 ? 60.764 -25.395 -3.476 1.00 87.03 283 ALA D O 1
ATOM 16148 N N . LEU E 1 287 ? 61.767 -24.512 -5.303 1.00 86.83 284 LEU D N 1
ATOM 16149 C CA . LEU E 1 287 ? 62.933 -23.961 -4.605 1.00 86.14 284 LEU D CA 1
ATOM 16150 C C . LEU E 1 287 ? 62.572 -22.809 -3.663 1.00 88.08 284 LEU D C 1
ATOM 16151 O O . LEU E 1 287 ? 63.189 -22.654 -2.607 1.00 88.10 284 LEU D O 1
ATOM 16156 N N . LYS E 1 288 ? 61.583 -22.007 -4.059 1.00 90.43 285 LYS D N 1
ATOM 16157 C CA . LYS E 1 288 ? 61.088 -20.891 -3.244 1.00 92.93 285 LYS D CA 1
ATOM 16158 C C . LYS E 1 288 ? 60.470 -21.369 -1.922 1.00 93.16 285 LYS D C 1
ATOM 16159 O O . LYS E 1 288 ? 60.690 -20.758 -0.874 1.00 93.84 285 LYS D O 1
ATOM 16165 N N . ALA E 1 289 ? 59.699 -22.453 -1.988 1.00 92.96 286 ALA D N 1
ATOM 16166 C CA . ALA E 1 289 ? 59.069 -23.058 -0.803 1.00 93.15 286 ALA D CA 1
ATOM 16167 C C . ALA E 1 289 ? 60.046 -23.826 0.102 1.00 91.88 286 ALA D C 1
ATOM 16168 O O . ALA E 1 289 ? 59.831 -23.912 1.315 1.00 92.77 286 ALA D O 1
ATOM 16170 N N . SER E 1 290 ? 61.103 -24.387 -0.487 1.00 89.74 287 SER D N 1
ATOM 16171 C CA . SER E 1 290 ? 62.111 -25.148 0.260 1.00 88.47 287 SER D CA 1
ATOM 16172 C C . SER E 1 290 ? 63.042 -24.238 1.062 1.00 88.72 287 SER D C 1
ATOM 16173 O O . SER E 1 290 ? 63.011 -23.011 0.919 1.00 89.74 287 SER D O 1
ATOM 16176 N N . GLU E 1 291 ? 63.869 -24.864 1.897 1.00 87.30 288 GLU D N 1
ATOM 16177 C CA . GLU E 1 291 ? 64.827 -24.168 2.754 1.00 86.82 288 GLU D CA 1
ATOM 16178 C C . GLU E 1 291 ? 66.252 -24.416 2.280 1.00 84.26 288 GLU D C 1
ATOM 16179 O O . GLU E 1 291 ? 66.697 -25.558 2.243 1.00 83.94 288 GLU D O 1
ATOM 16185 N N . GLN E 1 292 ? 66.961 -23.343 1.937 1.00 83.40 289 GLN D N 1
ATOM 16186 C CA . GLN E 1 292 ? 68.412 -23.397 1.734 1.00 81.79 289 GLN D CA 1
ATOM 16187 C C . GLN E 1 292 ? 69.118 -23.791 3.029 1.00 81.02 289 GLN D C 1
ATOM 16188 O O . GLN E 1 292 ? 69.100 -23.033 3.999 1.00 82.26 289 GLN D O 1
ATOM 16194 N N . VAL E 1 293 ? 69.730 -24.972 3.037 1.00 79.13 290 VAL D N 1
ATOM 16195 C CA . VAL E 1 293 ? 70.509 -25.433 4.203 1.00 78.66 290 VAL D CA 1
ATOM 16196 C C . VAL E 1 293 ? 71.946 -24.909 4.198 1.00 77.81 290 VAL D C 1
ATOM 16197 O O . VAL E 1 293 ? 72.586 -24.838 5.248 1.00 78.24 290 VAL D O 1
ATOM 16201 N N . ARG E 1 294 ? 72.438 -24.549 3.015 1.00 76.85 291 ARG D N 1
ATOM 16202 C CA . ARG E 1 294 ? 73.753 -23.939 2.849 1.00 76.93 291 ARG D CA 1
ATOM 16203 C C . ARG E 1 294 ? 73.627 -22.605 2.116 1.00 78.31 291 ARG D C 1
ATOM 16204 O O . ARG E 1 294 ? 72.576 -22.315 1.527 1.00 79.01 291 ARG D O 1
ATOM 16212 N N . PRO E 1 295 ? 74.700 -21.785 2.142 1.00 78.44 292 PRO D N 1
ATOM 16213 C CA . PRO E 1 295 ? 74.814 -20.718 1.149 1.00 78.71 292 PRO D CA 1
ATOM 16214 C C . PRO E 1 295 ? 75.161 -21.310 -0.210 1.00 76.80 292 PRO D C 1
ATOM 16215 O O . PRO E 1 295 ? 75.382 -22.522 -0.322 1.00 76.70 292 PRO D O 1
ATOM 16219 N N . PHE E 1 296 ? 75.217 -20.466 -1.231 1.00 75.96 293 PHE D N 1
ATOM 16220 C CA . PHE E 1 296 ? 75.583 -20.925 -2.565 1.00 74.45 293 PHE D CA 1
ATOM 16221 C C . PHE E 1 296 ? 77.084 -21.153 -2.675 1.00 74.37 293 PHE D C 1
ATOM 16222 O O . PHE E 1 296 ? 77.865 -20.681 -1.848 1.00 74.27 293 PHE D O 1
ATOM 16230 N N . LYS E 1 297 ? 77.458 -21.903 -3.703 1.00 75.14 294 LYS D N 1
ATOM 16231 C CA . LYS E 1 297 ? 78.849 -22.232 -3.996 1.00 75.84 294 LYS D CA 1
ATOM 16232 C C . LYS E 1 297 ? 79.105 -21.956 -5.464 1.00 76.66 294 LYS D C 1
ATOM 16233 O O . LYS E 1 297 ? 78.260 -22.247 -6.308 1.00 75.86 294 LYS D O 1
ATOM 16239 N N . LYS E 1 298 ? 80.282 -21.416 -5.757 1.00 78.47 295 LYS D N 1
ATOM 16240 C CA . LYS E 1 298 ? 80.747 -21.249 -7.133 1.00 80.26 295 LYS D CA 1
ATOM 16241 C C . LYS E 1 298 ? 81.673 -22.403 -7.486 1.00 78.52 295 LYS D C 1
ATOM 16242 O O . LYS E 1 298 ? 82.595 -22.713 -6.726 1.00 77.88 295 LYS D O 1
ATOM 16248 N N . GLU E 1 299 ? 81.426 -23.024 -8.637 1.00 77.77 296 GLU D N 1
ATOM 16249 C CA . GLU E 1 299 ? 82.405 -23.905 -9.278 1.00 77.14 296 GLU D CA 1
ATOM 16250 C C . GLU E 1 299 ? 82.739 -23.317 -10.651 1.00 79.10 296 GLU D C 1
ATOM 16251 O O . GLU E 1 299 ? 81.836 -23.054 -11.450 1.00 79.65 296 GLU D O 1
ATOM 16257 N N . ALA E 1 300 ? 84.033 -23.110 -10.905 1.00 80.02 297 ALA D N 1
ATOM 16258 C CA . ALA E 1 300 ? 84.515 -22.444 -12.124 1.00 81.86 297 ALA D CA 1
ATOM 16259 C C . ALA E 1 300 ? 85.897 -22.931 -12.543 1.00 81.99 297 ALA D C 1
ATOM 16260 O O . ALA E 1 300 ? 86.607 -23.564 -11.760 1.00 80.11 297 ALA D O 1
ATOM 16262 N N . ASP E 1 301 ? 86.265 -22.602 -13.784 1.00 84.15 298 ASP D N 1
ATOM 16263 C CA . ASP E 1 301 ? 87.574 -22.948 -14.380 1.00 85.08 298 ASP D CA 1
ATOM 16264 C C . ASP E 1 301 ? 87.950 -24.431 -14.201 1.00 84.02 298 ASP D C 1
ATOM 16265 O O . ASP E 1 301 ? 89.116 -24.778 -13.979 1.00 84.32 298 ASP D O 1
ATOM 16270 N N . TYR E 1 302 ? 86.944 -25.294 -14.319 1.00 82.91 299 TYR D N 1
ATOM 16271 C CA . TYR E 1 302 ? 87.101 -26.738 -14.092 1.00 81.16 299 TYR D CA 1
ATOM 16272 C C . TYR E 1 302 ? 87.308 -27.541 -15.386 1.00 81.42 299 TYR D C 1
ATOM 16273 O O . TYR E 1 302 ? 87.540 -28.752 -15.333 1.00 81.26 299 TYR D O 1
ATOM 16282 N N . SER E 1 303 ? 87.212 -26.874 -16.536 1.00 81.94 300 SER D N 1
ATOM 16283 C CA . SER E 1 303 ? 87.496 -27.497 -17.824 1.00 82.27 300 SER D CA 1
ATOM 16284 C C . SER E 1 303 ? 88.985 -27.361 -18.130 1.00 82.48 300 SER D C 1
ATOM 16285 O O . SER E 1 303 ? 89.500 -26.250 -18.269 1.00 83.65 300 SER D O 1
ATOM 16288 N N . TYR E 1 304 ? 89.668 -28.500 -18.213 1.00 81.30 301 TYR D N 1
ATOM 16289 C CA . TYR E 1 304 ? 91.108 -28.543 -18.492 1.00 81.48 301 TYR D CA 1
ATOM 16290 C C . TYR E 1 304 ? 91.543 -29.953 -18.869 1.00 81.13 301 TYR D C 1
ATOM 16291 O O . TYR E 1 304 ? 90.979 -30.934 -18.383 1.00 78.88 301 TYR D O 1
ATOM 16300 N N . GLY E 1 305 ? 92.551 -30.034 -19.731 1.00 82.86 302 GLY D N 1
ATOM 16301 C CA . GLY E 1 305 ? 93.247 -31.289 -20.013 1.00 83.08 302 GLY D CA 1
ATOM 16302 C C . GLY E 1 305 ? 94.587 -31.309 -19.304 1.00 82.68 302 GLY D C 1
ATOM 16303 O O . GLY E 1 305 ? 94.921 -30.386 -18.559 1.00 81.61 302 GLY D O 1
ATOM 16304 N N . MET E 1 306 ? 95.354 -32.362 -19.563 1.00 83.45 303 MET D N 1
ATOM 16305 C CA . MET E 1 306 ? 96.691 -32.537 -18.992 1.00 84.11 303 MET D CA 1
ATOM 16306 C C . MET E 1 306 ? 97.585 -33.192 -20.050 1.00 86.78 303 MET D C 1
ATOM 16307 O O . MET E 1 306 ? 97.226 -34.232 -20.609 1.00 86.83 303 MET D O 1
ATOM 16312 N N . LYS E 1 307 ? 98.734 -32.568 -20.324 1.00 89.50 304 LYS D N 1
ATOM 16313 C CA . LYS E 1 307 ? 99.632 -32.979 -21.421 1.00 92.24 304 LYS D CA 1
ATOM 16314 C C . LYS E 1 307 ? 100.142 -34.405 -21.267 1.00 92.08 304 LYS D C 1
ATOM 16315 O O . LYS E 1 307 ? 100.185 -35.162 -22.239 1.00 94.18 304 LYS D O 1
ATOM 16321 N N . GLU E 1 308 ? 100.537 -34.747 -20.044 1.00 90.29 305 GLU D N 1
ATOM 16322 C CA . GLU E 1 308 ? 100.949 -36.103 -19.689 1.00 89.46 305 GLU D CA 1
ATOM 16323 C C . GLU E 1 308 ? 100.092 -36.579 -18.515 1.00 87.10 305 GLU D C 1
ATOM 16324 O O . GLU E 1 308 ? 99.890 -35.832 -17.558 1.00 85.52 305 GLU D O 1
ATOM 16330 N N . VAL E 1 309 ? 99.575 -37.805 -18.609 1.00 86.74 306 VAL D N 1
ATOM 16331 C CA . VAL E 1 309 ? 98.834 -38.448 -17.499 1.00 84.82 306 VAL D CA 1
ATOM 16332 C C . VAL E 1 309 ? 99.663 -39.509 -16.761 1.00 84.79 306 VAL D C 1
ATOM 16333 O O . VAL E 1 309 ? 99.181 -40.129 -15.810 1.00 82.86 306 VAL D O 1
ATOM 16337 N N . CYS E 1 310 ? 100.904 -39.705 -17.199 1.00 86.78 307 CYS D N 1
ATOM 16338 C CA . CYS E 1 310 ? 101.805 -40.672 -16.590 1.00 87.22 307 CYS D CA 1
ATOM 16339 C C . CYS E 1 310 ? 103.248 -40.285 -16.864 1.00 88.08 307 CYS D C 1
ATOM 16340 O O . CYS E 1 310 ? 103.535 -39.501 -17.766 1.00 89.47 307 CYS D O 1
ATOM 16343 N N . GLY E 1 311 ? 104.154 -40.852 -16.081 1.00 87.44 308 GLY D N 1
ATOM 16344 C CA . GLY E 1 311 ? 105.575 -40.598 -16.257 1.00 88.70 308 GLY D CA 1
ATOM 16345 C C . GLY E 1 311 ? 106.439 -41.479 -15.391 1.00 88.40 308 GLY D C 1
ATOM 16346 O O . GLY E 1 311 ? 105.953 -42.424 -14.763 1.00 87.53 308 GLY D O 1
ATOM 16347 N N . ASP E 1 312 ? 107.731 -41.161 -15.370 1.00 89.10 309 ASP D N 1
ATOM 16348 C CA . ASP E 1 312 ? 108.690 -41.872 -14.535 1.00 88.77 309 ASP D CA 1
ATOM 16349 C C . ASP E 1 312 ? 108.378 -41.597 -13.070 1.00 86.35 309 ASP D C 1
ATOM 16350 O O . ASP E 1 312 ? 108.518 -40.468 -12.600 1.00 85.96 309 ASP D O 1
ATOM 16355 N N . SER E 1 313 ? 107.904 -42.637 -12.387 1.00 85.02 310 SER D N 1
ATOM 16356 C CA . SER E 1 313 ? 107.562 -42.607 -10.960 1.00 83.21 310 SER D CA 1
ATOM 16357 C C . SER E 1 313 ? 106.338 -41.747 -10.618 1.00 81.13 310 SER D C 1
ATOM 16358 O O . SER E 1 313 ? 106.202 -41.293 -9.477 1.00 79.71 310 SER D O 1
ATOM 16361 N N . PHE E 1 314 ? 105.447 -41.531 -11.586 1.00 80.47 311 PHE D N 1
ATOM 16362 C CA . PHE E 1 314 ? 104.175 -40.860 -11.307 1.00 78.69 311 PHE D CA 1
ATOM 16363 C C . PHE E 1 314 ? 103.068 -41.263 -12.262 1.00 78.19 311 PHE D C 1
ATOM 16364 O O . PHE E 1 314 ? 103.321 -41.736 -13.368 1.00 79.95 311 PHE D O 1
ATOM 16372 N N . VAL E 1 315 ? 101.836 -41.064 -11.806 1.00 76.46 312 VAL D N 1
ATOM 16373 C CA . VAL E 1 315 ? 100.653 -41.227 -12.644 1.00 76.44 312 VAL D CA 1
ATOM 16374 C C . VAL E 1 315 ? 99.506 -40.389 -12.073 1.00 74.03 312 VAL D C 1
ATOM 16375 O O . VAL E 1 315 ? 99.316 -40.331 -10.857 1.00 73.45 312 VAL D O 1
ATOM 16379 N N . LEU E 1 316 ? 98.765 -39.731 -12.959 1.00 72.83 313 LEU D N 1
ATOM 16380 C CA . LEU E 1 316 ? 97.662 -38.858 -12.567 1.00 70.98 313 LEU D CA 1
ATOM 16381 C C . LEU E 1 316 ? 96.336 -39.581 -12.785 1.00 69.68 313 LEU D C 1
ATOM 16382 O O . LEU E 1 316 ? 96.130 -40.199 -13.830 1.00 70.50 313 LEU D O 1
ATOM 16387 N N . ILE E 1 317 ? 95.446 -39.490 -11.799 1.00 67.47 314 ILE D N 1
ATOM 16388 C CA . ILE E 1 317 ? 94.095 -40.055 -11.888 1.00 66.34 314 ILE D CA 1
ATOM 16389 C C . ILE E 1 317 ? 93.040 -39.038 -11.458 1.00 65.42 314 ILE D C 1
ATOM 16390 O O . ILE E 1 317 ? 93.355 -38.010 -10.845 1.00 64.94 314 ILE D O 1
ATOM 16395 N N . GLY E 1 318 ? 91.788 -39.356 -11.780 1.00 64.93 315 GLY D N 1
ATOM 16396 C CA . GLY E 1 318 ? 90.639 -38.548 -11.382 1.00 64.00 315 GLY D CA 1
ATOM 16397 C C . GLY E 1 318 ? 90.689 -37.142 -11.941 1.00 64.34 315 GLY D C 1
ATOM 16398 O O . GLY E 1 318 ? 91.132 -36.935 -13.073 1.00 65.72 315 GLY D O 1
ATOM 16399 N N . ASP E 1 319 ? 90.242 -36.177 -11.143 1.00 63.74 316 ASP D N 1
ATOM 16400 C CA . ASP E 1 319 ? 90.232 -34.769 -11.561 1.00 64.28 316 ASP D CA 1
ATOM 16401 C C . ASP E 1 319 ? 91.617 -34.156 -11.749 1.00 65.07 316 ASP D C 1
ATOM 16402 O O . ASP E 1 319 ? 91.770 -33.248 -12.557 1.00 66.21 316 ASP D O 1
ATOM 16407 N N . ALA E 1 320 ? 92.620 -34.649 -11.026 1.00 65.22 317 ALA D N 1
ATOM 16408 C CA . ALA E 1 320 ? 93.995 -34.177 -11.214 1.00 66.78 317 ALA D CA 1
ATOM 16409 C C . ALA E 1 320 ? 94.480 -34.430 -12.639 1.00 68.73 317 ALA D C 1
ATOM 16410 O O . ALA E 1 320 ? 95.182 -33.601 -13.208 1.00 69.90 317 ALA D O 1
ATOM 16412 N N . ALA E 1 321 ? 94.099 -35.577 -13.199 1.00 69.74 318 ALA D N 1
ATOM 16413 C CA . ALA E 1 321 ? 94.384 -35.915 -14.603 1.00 71.39 318 ALA D CA 1
ATOM 16414 C C . ALA E 1 321 ? 93.571 -35.094 -15.601 1.00 72.61 318 ALA D C 1
ATOM 16415 O O . ALA E 1 321 ? 94.103 -34.651 -16.610 1.00 74.33 318 ALA D O 1
ATOM 16417 N N . ARG E 1 322 ? 92.280 -34.919 -15.330 1.00 72.18 319 ARG D N 1
ATOM 16418 C CA . ARG E 1 322 ? 91.367 -34.293 -16.286 1.00 73.13 319 ARG D CA 1
ATOM 16419 C C . ARG E 1 322 ? 89.970 -34.116 -15.698 1.00 71.93 319 ARG D C 1
ATOM 16420 O O . ARG E 1 322 ? 89.482 -34.973 -14.962 1.00 70.93 319 ARG D O 1
ATOM 16428 N N . PHE E 1 323 ? 89.334 -33.003 -16.049 1.00 72.53 320 PHE D N 1
ATOM 16429 C CA . PHE E 1 323 ? 87.885 -32.854 -15.919 1.00 72.17 320 PHE D CA 1
ATOM 16430 C C . PHE E 1 323 ? 87.353 -31.969 -17.041 1.00 73.56 320 PHE D C 1
ATOM 16431 O O . PHE E 1 323 ? 87.985 -30.975 -17.416 1.00 74.52 320 PHE D O 1
ATOM 16439 N N . VAL E 1 324 ? 86.184 -32.339 -17.558 1.00 73.51 321 VAL D N 1
ATOM 16440 C CA . VAL E 1 324 ? 85.551 -31.632 -18.669 1.00 75.14 321 VAL D CA 1
ATOM 16441 C C . VAL E 1 324 ? 84.351 -30.832 -18.158 1.00 74.65 321 VAL D C 1
ATOM 16442 O O . VAL E 1 324 ? 84.422 -29.608 -18.058 1.00 75.50 321 VAL D O 1
ATOM 16446 N N . ASP E 1 325 ? 83.264 -31.524 -17.821 1.00 73.81 322 ASP D N 1
ATOM 16447 C CA . ASP E 1 325 ? 81.980 -30.875 -17.562 1.00 73.70 322 ASP D CA 1
ATOM 16448 C C . ASP E 1 325 ? 81.004 -31.856 -16.901 1.00 72.21 322 ASP D C 1
ATOM 16449 O O . ASP E 1 325 ? 80.979 -33.031 -17.271 1.00 71.84 322 ASP D O 1
ATOM 16454 N N . PRO E 1 326 ? 80.169 -31.377 -15.952 1.00 71.75 323 PRO D N 1
ATOM 16455 C CA . PRO E 1 326 ? 79.423 -32.295 -15.099 1.00 71.06 323 PRO D CA 1
ATOM 16456 C C . PRO E 1 326 ? 78.001 -32.639 -15.572 1.00 71.98 323 PRO D C 1
ATOM 16457 O O . PRO E 1 326 ? 77.108 -32.828 -14.738 1.00 71.36 323 PRO D O 1
ATOM 16461 N N . ILE E 1 327 ? 77.797 -32.775 -16.879 1.00 73.88 324 ILE D N 1
ATOM 16462 C CA . ILE E 1 327 ? 76.434 -32.949 -17.410 1.00 75.54 324 ILE D CA 1
ATOM 16463 C C . ILE E 1 327 ? 76.011 -34.384 -17.163 1.00 75.01 324 ILE D C 1
ATOM 16464 O O . ILE E 1 327 ? 74.978 -34.647 -16.547 1.00 75.09 324 ILE D O 1
ATOM 16469 N N . PHE E 1 328 ? 76.847 -35.304 -17.630 1.00 74.84 325 PHE D N 1
ATOM 16470 C CA . PHE E 1 328 ? 76.566 -36.731 -17.544 1.00 74.04 325 PHE D CA 1
ATOM 16471 C C . PHE E 1 328 ? 77.034 -37.394 -16.245 1.00 71.97 325 PHE D C 1
ATOM 16472 O O . PHE E 1 328 ? 77.038 -38.622 -16.148 1.00 71.48 325 PHE D O 1
ATOM 16480 N N . SER E 1 329 ? 77.423 -36.576 -15.261 1.00 70.77 326 SER D N 1
ATOM 16481 C CA . SER E 1 329 ? 77.535 -36.992 -13.854 1.00 69.07 326 SER D CA 1
ATOM 16482 C C . SER E 1 329 ? 78.570 -38.108 -13.694 1.00 68.31 326 SER D C 1
ATOM 16483 O O . SER E 1 329 ? 78.370 -39.073 -12.950 1.00 67.39 326 SER D O 1
ATOM 16486 N N . SER E 1 330 ? 79.688 -37.933 -14.395 1.00 68.60 327 SER D N 1
ATOM 16487 C CA . SER E 1 330 ? 80.630 -39.018 -14.690 1.00 68.73 327 SER D CA 1
ATOM 16488 C C . SER E 1 330 ? 81.976 -38.935 -13.976 1.00 67.15 327 SER D C 1
ATOM 16489 O O . SER E 1 330 ? 82.723 -39.912 -13.967 1.00 67.40 327 SER D O 1
ATOM 16492 N N . GLY E 1 331 ? 82.286 -37.784 -13.388 1.00 65.18 328 GLY D N 1
ATOM 16493 C CA . GLY E 1 331 ? 83.637 -37.505 -12.895 1.00 63.69 328 GLY D CA 1
ATOM 16494 C C . GLY E 1 331 ? 84.120 -38.382 -11.755 1.00 61.24 328 GLY D C 1
ATOM 16495 O O . GLY E 1 331 ? 85.308 -38.701 -11.685 1.00 60.62 328 GLY D O 1
ATOM 16496 N N . VAL E 1 332 ? 83.206 -38.750 -10.859 1.00 59.56 329 VAL D N 1
ATOM 16497 C CA . VAL E 1 332 ? 83.480 -39.753 -9.822 1.00 58.46 329 VAL D CA 1
ATOM 16498 C C . VAL E 1 332 ? 83.710 -41.111 -10.476 1.00 59.32 329 VAL D C 1
ATOM 16499 O O . VAL E 1 332 ? 84.682 -41.791 -10.158 1.00 58.96 329 VAL D O 1
ATOM 16503 N N . SER E 1 333 ? 82.805 -41.498 -11.376 1.00 60.38 330 SER D N 1
ATOM 16504 C CA . SER E 1 333 ? 82.950 -42.741 -12.151 1.00 61.52 330 SER D CA 1
ATOM 16505 C C . SER E 1 333 ? 84.321 -42.815 -12.823 1.00 62.09 330 SER D C 1
ATOM 16506 O O . SER E 1 333 ? 84.973 -43.864 -12.790 1.00 62.18 330 SER D O 1
ATOM 16509 N N . VAL E 1 334 ? 84.748 -41.696 -13.407 1.00 62.40 331 VAL D N 1
ATOM 16510 C CA . VAL E 1 334 ? 86.082 -41.577 -14.008 1.00 63.69 331 VAL D CA 1
ATOM 16511 C C . VAL E 1 334 ? 87.167 -41.689 -12.932 1.00 63.35 331 VAL D C 1
ATOM 16512 O O . VAL E 1 334 ? 88.183 -42.333 -13.157 1.00 64.26 331 VAL D O 1
ATOM 16516 N N . ALA E 1 335 ? 86.947 -41.068 -11.776 1.00 62.75 332 ALA D N 1
ATOM 16517 C CA . ALA E 1 335 ? 87.866 -41.192 -10.637 1.00 62.74 332 ALA D CA 1
ATOM 16518 C C . ALA E 1 335 ? 88.007 -42.641 -10.156 1.00 63.69 332 ALA D C 1
ATOM 16519 O O . ALA E 1 335 ? 89.120 -43.106 -9.897 1.00 63.74 332 ALA D O 1
ATOM 16521 N N . LEU E 1 336 ? 86.881 -43.345 -10.056 1.00 64.59 333 LEU D N 1
ATOM 16522 C CA . LEU E 1 336 ? 86.867 -44.746 -9.618 1.00 65.91 333 LEU D CA 1
ATOM 16523 C C . LEU E 1 336 ? 87.516 -45.676 -10.637 1.00 67.31 333 LEU D C 1
ATOM 16524 O O . LEU E 1 336 ? 88.327 -46.531 -10.273 1.00 67.62 333 LEU D O 1
ATOM 16529 N N . ASN E 1 337 ? 87.155 -45.506 -11.905 1.00 67.98 334 ASN D N 1
ATOM 16530 C CA . ASN E 1 337 ? 87.660 -46.372 -12.971 1.00 69.32 334 ASN D CA 1
ATOM 16531 C C . ASN E 1 337 ? 89.093 -46.047 -13.405 1.00 69.53 334 ASN D C 1
ATOM 16532 O O . ASN E 1 337 ? 89.854 -46.957 -13.721 1.00 70.27 334 ASN D O 1
ATOM 16537 N N . SER E 1 338 ? 89.463 -44.767 -13.414 1.00 68.85 335 SER D N 1
ATOM 16538 C CA . SER E 1 338 ? 90.861 -44.373 -13.675 1.00 69.72 335 SER D CA 1
ATOM 16539 C C . SER E 1 338 ? 91.818 -44.872 -12.582 1.00 68.98 335 SER D C 1
ATOM 16540 O O . SER E 1 338 ? 92.986 -45.146 -12.854 1.00 69.37 335 SER D O 1
ATOM 16543 N N . ALA E 1 339 ? 91.315 -44.980 -11.354 1.00 68.12 336 ALA D N 1
ATOM 16544 C CA . ALA E 1 339 ? 92.070 -45.564 -10.247 1.00 68.40 336 ALA D CA 1
ATOM 16545 C C . ALA E 1 339 ? 92.315 -47.057 -10.474 1.00 69.67 336 ALA D C 1
ATOM 16546 O O . ALA E 1 339 ? 93.444 -47.535 -10.360 1.00 70.30 336 ALA D O 1
ATOM 16548 N N . ARG E 1 340 ? 91.239 -47.772 -10.789 1.00 70.21 337 ARG D N 1
ATOM 16549 C CA . ARG E 1 340 ? 91.273 -49.207 -11.088 1.00 71.78 337 ARG D CA 1
ATOM 16550 C C . ARG E 1 340 ? 92.307 -49.561 -12.161 1.00 73.09 337 ARG D C 1
ATOM 16551 O O . ARG E 1 340 ? 93.090 -50.501 -11.993 1.00 73.70 337 ARG D O 1
ATOM 16559 N N . ILE E 1 341 ? 92.302 -48.798 -13.253 1.00 73.24 338 ILE D N 1
ATOM 16560 C CA . ILE E 1 341 ? 93.147 -49.094 -14.419 1.00 74.54 338 ILE D CA 1
ATOM 16561 C C . ILE E 1 341 ? 94.614 -48.809 -14.100 1.00 74.82 338 ILE D C 1
ATOM 16562 O O . ILE E 1 341 ? 95.485 -49.645 -14.359 1.00 75.82 338 ILE D O 1
ATOM 16567 N N . ALA E 1 342 ? 94.866 -47.620 -13.555 1.00 73.76 339 ALA D N 1
ATOM 16568 C CA . ALA E 1 342 ? 96.213 -47.206 -13.133 1.00 73.91 339 ALA D CA 1
ATOM 16569 C C . ALA E 1 342 ? 96.819 -48.167 -12.111 1.00 74.26 339 ALA D C 1
ATOM 16570 O O . ALA E 1 342 ? 97.988 -48.531 -12.230 1.00 74.81 339 ALA D O 1
ATOM 16572 N N . SER E 1 343 ? 96.015 -48.583 -11.129 1.00 74.22 340 SER D N 1
ATOM 16573 C CA . SER E 1 343 ? 96.443 -49.576 -10.123 1.00 74.91 340 SER D CA 1
ATOM 16574 C C . SER E 1 343 ? 96.925 -50.878 -10.766 1.00 77.36 340 SER D C 1
ATOM 16575 O O . SER E 1 343 ? 97.910 -51.454 -10.315 1.00 78.38 340 SER D O 1
ATOM 16578 N N . GLY E 1 344 ? 96.248 -51.316 -11.828 1.00 79.18 341 GLY D N 1
ATOM 16579 C CA . GLY E 1 344 ? 96.689 -52.476 -12.612 1.00 81.50 341 GLY D CA 1
ATOM 16580 C C . GLY E 1 344 ? 98.161 -52.388 -12.986 1.00 82.80 341 GLY D C 1
ATOM 16581 O O . GLY E 1 344 ? 98.943 -53.294 -12.692 1.00 84.28 341 GLY D O 1
ATOM 16582 N N . ASP E 1 345 ? 98.529 -51.275 -13.615 1.00 82.63 342 ASP D N 1
ATOM 16583 C CA . ASP E 1 345 ? 99.923 -50.999 -13.986 1.00 83.75 342 ASP D CA 1
ATOM 16584 C C . ASP E 1 345 ? 100.857 -50.824 -12.780 1.00 83.11 342 ASP D C 1
ATOM 16585 O O . ASP E 1 345 ? 101.987 -51.321 -12.799 1.00 84.44 342 ASP D O 1
ATOM 16590 N N . ILE E 1 346 ? 100.384 -50.118 -11.750 1.00 81.06 343 ILE D N 1
ATOM 16591 C CA . ILE E 1 346 ? 101.163 -49.868 -10.520 1.00 79.94 343 ILE D CA 1
ATOM 16592 C C . ILE E 1 346 ? 101.469 -51.164 -9.764 1.00 80.60 343 ILE D C 1
ATOM 16593 O O . ILE E 1 346 ? 102.599 -51.372 -9.322 1.00 81.37 343 ILE D O 1
ATOM 16598 N N . ILE E 1 347 ? 100.455 -52.016 -9.612 1.00 80.87 344 ILE D N 1
ATOM 16599 C CA . ILE E 1 347 ? 100.585 -53.321 -8.939 1.00 81.65 344 ILE D CA 1
ATOM 16600 C C . ILE E 1 347 ? 101.662 -54.198 -9.593 1.00 84.23 344 ILE D C 1
ATOM 16601 O O . ILE E 1 347 ? 102.373 -54.930 -8.898 1.00 85.42 344 ILE D O 1
ATOM 16606 N N . GLU E 1 348 ? 101.774 -54.125 -10.918 1.00 85.45 345 GLU D N 1
ATOM 16607 C CA . GLU E 1 348 ? 102.809 -54.867 -11.644 1.00 88.48 345 GLU D CA 1
ATOM 16608 C C . GLU E 1 348 ? 104.130 -54.097 -11.743 1.00 88.97 345 GLU D C 1
ATOM 16609 O O . GLU E 1 348 ? 105.190 -54.704 -11.898 1.00 90.58 345 GLU D O 1
ATOM 16615 N N . ALA E 1 349 ? 104.063 -52.769 -11.675 1.00 88.12 346 ALA D N 1
ATOM 16616 C CA . ALA E 1 349 ? 105.266 -51.935 -11.615 1.00 88.63 346 ALA D CA 1
ATOM 16617 C C . ALA E 1 349 ? 106.110 -52.233 -10.372 1.00 89.30 346 ALA D C 1
ATOM 16618 O O . ALA E 1 349 ? 107.331 -52.362 -10.473 1.00 90.02 346 ALA D O 1
ATOM 16620 N N . VAL E 1 350 ? 105.458 -52.338 -9.213 1.00 89.36 347 VAL D N 1
ATOM 16621 C CA . VAL E 1 350 ? 106.151 -52.700 -7.958 1.00 90.88 347 VAL D CA 1
ATOM 16622 C C . VAL E 1 350 ? 106.725 -54.116 -7.992 1.00 93.50 347 VAL D C 1
ATOM 16623 O O . VAL E 1 350 ? 107.811 -54.357 -7.463 1.00 94.82 347 VAL D O 1
ATOM 16627 N N . LYS E 1 351 ? 105.992 -55.036 -8.620 1.00 95.20 348 LYS D N 1
ATOM 16628 C CA . LYS E 1 351 ? 106.436 -56.423 -8.812 1.00 97.87 348 LYS D CA 1
ATOM 16629 C C . LYS E 1 351 ? 107.709 -56.474 -9.657 1.00 98.97 348 LYS D C 1
ATOM 16630 O O . LYS E 1 351 ? 108.712 -57.066 -9.253 1.00 99.98 348 LYS D O 1
ATOM 16636 N N . ASN E 1 352 ? 107.647 -55.846 -10.829 1.00 98.56 349 ASN D N 1
ATOM 16637 C CA . ASN E 1 352 ? 108.802 -55.708 -11.723 1.00 99.63 349 ASN D CA 1
ATOM 16638 C C . ASN E 1 352 ? 109.925 -54.847 -11.146 1.00 98.77 349 ASN D C 1
ATOM 16639 O O . ASN E 1 352 ? 111.092 -55.030 -11.496 1.00 99.70 349 ASN D O 1
ATOM 16644 N N . ASN E 1 353 ? 109.547 -53.902 -10.285 1.00 96.83 350 ASN D N 1
ATOM 16645 C CA . ASN E 1 353 ? 110.450 -52.913 -9.689 1.00 96.17 350 ASN D CA 1
ATOM 16646 C C . ASN E 1 353 ? 110.913 -51.867 -10.720 1.00 95.98 350 ASN D C 1
ATOM 16647 O O . ASN E 1 353 ? 111.971 -51.251 -10.561 1.00 96.24 350 ASN D O 1
ATOM 16652 N N . ASP E 1 354 ? 110.096 -51.671 -11.761 1.00 95.57 351 ASP D N 1
ATOM 16653 C CA . ASP E 1 354 ? 110.314 -50.661 -12.798 1.00 95.79 351 ASP D CA 1
ATOM 16654 C C . ASP E 1 354 ? 109.130 -49.702 -12.799 1.00 94.28 351 ASP D C 1
ATOM 16655 O O . ASP E 1 354 ? 107.990 -50.125 -13.007 1.00 93.28 351 ASP D O 1
ATOM 16660 N N . PHE E 1 355 ? 109.415 -48.418 -12.578 1.00 93.99 352 PHE D N 1
ATOM 16661 C CA . PHE E 1 355 ? 108.390 -47.372 -12.492 1.00 92.69 352 PHE D CA 1
ATOM 16662 C C . PHE E 1 355 ? 108.601 -46.277 -13.545 1.00 93.90 352 PHE D C 1
ATOM 16663 O O . PHE E 1 355 ? 108.451 -45.089 -13.247 1.00 93.16 352 PHE D O 1
ATOM 16671 N N . SER E 1 356 ? 108.944 -46.676 -14.770 1.00 96.03 353 SER D N 1
ATOM 16672 C CA . SER E 1 356 ? 109.096 -45.728 -15.885 1.00 97.24 353 SER D CA 1
ATOM 16673 C C . SER E 1 356 ? 107.767 -45.536 -16.614 1.00 96.75 353 SER D C 1
ATOM 16674 O O . SER E 1 356 ? 106.804 -46.268 -16.363 1.00 95.81 353 SER D O 1
ATOM 16677 N N . LYS E 1 357 ? 107.729 -44.547 -17.509 1.00 97.40 354 LYS D N 1
ATOM 16678 C CA . LYS E 1 357 ? 106.590 -44.327 -18.429 1.00 97.49 354 LYS D CA 1
ATOM 16679 C C . LYS E 1 357 ? 106.045 -45.643 -18.996 1.00 97.94 354 LYS D C 1
ATOM 16680 O O . LYS E 1 357 ? 104.834 -45.879 -19.005 1.00 96.63 354 LYS D O 1
ATOM 16686 N N . SER E 1 358 ? 106.979 -46.469 -19.470 1.00 99.47 355 SER D N 1
ATOM 16687 C CA . SER E 1 358 ? 106.736 -47.819 -19.999 1.00 100.02 355 SER D CA 1
ATOM 16688 C C . SER E 1 358 ? 105.847 -48.707 -19.124 1.00 97.96 355 SER D C 1
ATOM 16689 O O . SER E 1 358 ? 104.960 -49.397 -19.632 1.00 98.38 355 SER D O 1
ATOM 16692 N N . SER E 1 359 ? 106.106 -48.696 -17.818 1.00 95.53 356 SER D N 1
ATOM 16693 C CA . SER E 1 359 ? 105.319 -49.468 -16.848 1.00 93.60 356 SER D CA 1
ATOM 16694 C C . SER E 1 359 ? 103.853 -49.028 -16.746 1.00 91.75 356 SER D C 1
ATOM 16695 O O . SER E 1 359 ? 102.994 -49.843 -16.407 1.00 91.03 356 SER D O 1
ATOM 16698 N N . PHE E 1 360 ? 103.585 -47.752 -17.036 1.00 90.99 357 PHE D N 1
ATOM 16699 C CA . PHE E 1 360 ? 102.216 -47.183 -17.047 1.00 89.78 357 PHE D CA 1
ATOM 16700 C C . PHE E 1 360 ? 101.692 -46.882 -18.459 1.00 90.83 357 PHE D C 1
ATOM 16701 O O . PHE E 1 360 ? 100.878 -45.973 -18.647 1.00 90.28 357 PHE D O 1
ATOM 16709 N N . THR E 1 361 ? 102.153 -47.657 -19.438 1.00 92.85 358 THR D N 1
ATOM 16710 C CA . THR E 1 361 ? 101.754 -47.487 -20.839 1.00 94.04 358 THR D CA 1
ATOM 16711 C C . THR E 1 361 ? 100.268 -47.805 -21.087 1.00 93.38 358 THR D C 1
ATOM 16712 O O . THR E 1 361 ? 99.594 -47.087 -21.830 1.00 93.21 358 THR D O 1
ATOM 16716 N N . HIS E 1 362 ? 99.775 -48.872 -20.457 1.00 92.74 359 HIS D N 1
ATOM 16717 C CA . HIS E 1 362 ? 98.388 -49.329 -20.624 1.00 92.19 359 HIS D CA 1
ATOM 16718 C C . HIS E 1 362 ? 97.367 -48.328 -20.086 1.00 89.94 359 HIS D C 1
ATOM 16719 O O . HIS E 1 362 ? 96.332 -48.099 -20.719 1.00 90.50 359 HIS D O 1
ATOM 16726 N N . TYR E 1 363 ? 97.658 -47.749 -18.922 1.00 87.34 360 TYR D N 1
ATOM 16727 C CA . TYR E 1 363 ? 96.771 -46.759 -18.308 1.00 84.83 360 TYR D CA 1
ATOM 16728 C C . TYR E 1 363 ? 96.583 -45.521 -19.193 1.00 85.44 360 TYR D C 1
ATOM 16729 O O . TYR E 1 363 ? 95.456 -45.050 -19.359 1.00 84.26 360 TYR D O 1
ATOM 16738 N N . GLU E 1 364 ? 97.685 -45.019 -19.755 1.00 86.96 361 GLU D N 1
ATOM 16739 C CA . GLU E 1 364 ? 97.675 -43.860 -20.662 1.00 88.16 361 GLU D CA 1
ATOM 16740 C C . GLU E 1 364 ? 96.726 -44.082 -21.840 1.00 89.92 361 GLU D C 1
ATOM 16741 O O . GLU E 1 364 ? 95.871 -43.243 -22.121 1.00 89.52 361 GLU D O 1
ATOM 16747 N N . GLY E 1 365 ? 96.888 -45.220 -22.512 1.00 92.12 362 GLY D N 1
ATOM 16748 C CA . GLY E 1 365 ? 96.019 -45.618 -23.624 1.00 93.93 362 GLY D CA 1
ATOM 16749 C C . GLY E 1 365 ? 94.557 -45.778 -23.239 1.00 93.01 362 GLY D C 1
ATOM 16750 O O . GLY E 1 365 ? 93.669 -45.310 -23.955 1.00 93.27 362 GLY D O 1
ATOM 16751 N N . MET E 1 366 ? 94.315 -46.435 -22.105 1.00 92.02 363 MET D N 1
ATOM 16752 C CA . MET E 1 366 ? 92.956 -46.660 -21.601 1.00 91.39 363 MET D CA 1
ATOM 16753 C C . MET E 1 366 ? 92.251 -45.367 -21.202 1.00 90.39 363 MET D C 1
ATOM 16754 O O . MET E 1 366 ? 91.114 -45.134 -21.616 1.00 91.09 363 MET D O 1
ATOM 16759 N N . ILE E 1 367 ? 92.920 -44.540 -20.398 1.00 89.41 364 ILE D N 1
ATOM 16760 C CA . ILE E 1 367 ? 92.309 -43.301 -19.902 1.00 88.42 364 ILE D CA 1
ATOM 16761 C C . ILE E 1 367 ? 92.056 -42.287 -21.024 1.00 90.96 364 ILE D C 1
ATOM 16762 O O . ILE E 1 367 ? 90.976 -41.702 -21.081 1.00 90.37 364 ILE D O 1
ATOM 16767 N N . ARG E 1 368 ? 93.035 -42.097 -21.912 1.00 94.33 365 ARG D N 1
ATOM 16768 C CA . ARG E 1 368 ? 92.914 -41.118 -23.003 1.00 97.30 365 ARG D CA 1
ATOM 16769 C C . ARG E 1 368 ? 91.780 -41.457 -23.969 1.00 98.70 365 ARG D C 1
ATOM 16770 O O . ARG E 1 368 ? 91.121 -40.559 -24.484 1.00 99.18 365 ARG D O 1
ATOM 16778 N N . ASN E 1 369 ? 91.557 -42.749 -24.201 1.00 100.11 366 ASN D N 1
ATOM 16779 C CA . ASN E 1 369 ? 90.381 -43.204 -24.949 1.00 101.42 366 ASN D CA 1
ATOM 16780 C C . ASN E 1 369 ? 89.110 -42.840 -24.182 1.00 98.59 366 ASN D C 1
ATOM 16781 O O . ASN E 1 369 ? 88.178 -42.269 -24.747 1.00 98.65 366 ASN D O 1
ATOM 16786 N N . GLY E 1 370 ? 89.096 -43.173 -22.894 1.00 96.13 367 GLY D N 1
ATOM 16787 C CA . GLY E 1 370 ? 88.001 -42.814 -21.992 1.00 94.08 367 GLY D CA 1
ATOM 16788 C C . GLY E 1 370 ? 87.670 -41.333 -22.021 1.00 93.73 367 GLY D C 1
ATOM 16789 O O . GLY E 1 370 ? 86.547 -40.949 -22.341 1.00 93.94 367 GLY D O 1
ATOM 16790 N N . ILE E 1 371 ? 88.664 -40.505 -21.712 1.00 93.13 368 ILE D N 1
ATOM 16791 C CA . ILE E 1 371 ? 88.506 -39.045 -21.731 1.00 92.76 368 ILE D CA 1
ATOM 16792 C C . ILE E 1 371 ? 87.978 -38.570 -23.085 1.00 94.42 368 ILE D C 1
ATOM 16793 O O . ILE E 1 371 ? 87.027 -37.801 -23.126 1.00 93.91 368 ILE D O 1
ATOM 16798 N N . LYS E 1 372 ? 88.583 -39.044 -24.174 1.00 96.29 369 LYS D N 1
ATOM 16799 C CA . LYS E 1 372 ? 88.234 -38.604 -25.536 1.00 98.78 369 LYS D CA 1
ATOM 16800 C C . LYS E 1 372 ? 86.775 -38.885 -25.923 1.00 98.61 369 LYS D C 1
ATOM 16801 O O . LYS E 1 372 ? 86.120 -38.028 -26.522 1.00 99.11 369 LYS D O 1
ATOM 16807 N N . ASN E 1 373 ? 86.278 -40.077 -25.593 1.00 97.78 370 ASN D N 1
ATOM 16808 C CA . ASN E 1 373 ? 84.865 -40.418 -25.821 1.00 97.71 370 ASN D CA 1
ATOM 16809 C C . ASN E 1 373 ? 83.953 -39.555 -24.955 1.00 95.80 370 ASN D C 1
ATOM 16810 O O . ASN E 1 373 ? 83.003 -38.943 -25.446 1.00 96.59 370 ASN D O 1
ATOM 16815 N N . TRP E 1 374 ? 84.260 -39.531 -23.662 1.00 93.81 371 TRP D N 1
ATOM 16816 C CA . TRP E 1 374 ? 83.577 -38.687 -22.676 1.00 91.98 371 TRP D CA 1
ATOM 16817 C C . TRP E 1 374 ? 83.554 -37.214 -23.110 1.00 91.82 371 TRP D C 1
ATOM 16818 O O . TRP E 1 374 ? 82.517 -36.556 -23.060 1.00 90.90 371 TRP D O 1
ATOM 16829 N N . TYR E 1 375 ? 84.710 -36.732 -23.557 1.00 92.47 372 TYR D N 1
ATOM 16830 C CA . TYR E 1 375 ? 84.896 -35.366 -24.061 1.00 93.17 372 TYR D CA 1
ATOM 16831 C C . TYR E 1 375 ? 84.066 -35.076 -25.318 1.00 94.25 372 TYR D C 1
ATOM 16832 O O . TYR E 1 375 ? 83.377 -34.057 -25.383 1.00 94.46 372 TYR D O 1
ATOM 16841 N N . GLU E 1 376 ? 84.148 -35.968 -26.308 1.00 94.63 373 GLU D N 1
ATOM 16842 C CA . GLU E 1 376 ? 83.347 -35.864 -27.546 1.00 95.69 373 GLU D CA 1
ATOM 16843 C C . GLU E 1 376 ? 81.841 -35.844 -27.276 1.00 93.83 373 GLU D C 1
ATOM 16844 O O . GLU E 1 376 ? 81.106 -35.072 -27.893 1.00 94.61 373 GLU D O 1
ATOM 16850 N N . PHE E 1 377 ? 81.401 -36.705 -26.360 1.00 90.87 374 PHE D N 1
ATOM 16851 C CA . PHE E 1 377 ? 79.991 -36.801 -25.967 1.00 89.11 374 PHE D CA 1
ATOM 16852 C C . PHE E 1 377 ? 79.482 -35.510 -25.318 1.00 88.38 374 PHE D C 1
ATOM 16853 O O . PHE E 1 377 ? 78.336 -35.112 -25.542 1.00 88.72 374 PHE D O 1
ATOM 16861 N N . ILE E 1 378 ? 80.338 -34.867 -24.522 1.00 87.48 375 ILE D N 1
ATOM 16862 C CA . ILE E 1 378 ? 80.023 -33.579 -23.886 1.00 87.05 375 ILE D CA 1
ATOM 16863 C C . ILE E 1 378 ? 79.920 -32.438 -24.908 1.00 88.64 375 ILE D C 1
ATOM 16864 O O . ILE E 1 378 ? 78.999 -31.621 -24.826 1.00 88.56 375 ILE D O 1
ATOM 16869 N N . THR E 1 379 ? 80.860 -32.376 -25.851 1.00 90.00 376 THR D N 1
ATOM 16870 C CA . THR E 1 379 ? 80.830 -31.357 -26.912 1.00 92.51 376 THR D CA 1
ATOM 16871 C C . THR E 1 379 ? 79.575 -31.465 -27.786 1.00 93.94 376 THR D C 1
ATOM 16872 O O . THR E 1 379 ? 79.033 -30.450 -28.227 1.00 95.31 376 THR D O 1
ATOM 16876 N N . LEU E 1 380 ? 79.127 -32.697 -28.021 1.00 93.89 377 LEU D N 1
ATOM 16877 C CA . LEU E 1 380 ? 77.926 -32.969 -28.817 1.00 94.88 377 LEU D CA 1
ATOM 16878 C C . LEU E 1 380 ? 76.626 -32.533 -28.127 1.00 93.68 377 LEU D C 1
ATOM 16879 O O . LEU E 1 380 ? 75.722 -32.025 -28.788 1.00 95.22 377 LEU D O 1
ATOM 16884 N N . TYR E 1 381 ? 76.542 -32.727 -26.811 1.00 91.50 378 TYR D N 1
ATOM 16885 C CA . TYR E 1 381 ? 75.384 -32.285 -26.014 1.00 90.69 378 TYR D CA 1
ATOM 16886 C C . TYR E 1 381 ? 75.133 -30.783 -26.129 1.00 91.82 378 TYR D C 1
ATOM 16887 O O . TYR E 1 381 ? 74.003 -30.354 -26.361 1.00 92.54 378 TYR D O 1
ATOM 16896 N N . TYR E 1 382 ? 76.188 -29.998 -25.937 1.00 92.52 379 TYR D N 1
ATOM 16897 C CA . TYR E 1 382 ? 76.107 -28.532 -26.020 1.00 94.21 379 TYR D CA 1
ATOM 16898 C C . TYR E 1 382 ? 75.822 -28.015 -27.427 1.00 97.49 379 TYR D C 1
ATOM 16899 O O . TYR E 1 382 ? 75.130 -27.006 -27.593 1.00 98.36 379 TYR D O 1
ATOM 16908 N N . ARG E 1 383 ? 76.376 -28.695 -28.426 1.00 99.10 380 ARG D N 1
ATOM 16909 C CA . ARG E 1 383 ? 76.071 -28.410 -29.824 1.00 102.26 380 ARG D CA 1
ATOM 16910 C C . ARG E 1 383 ? 74.595 -28.707 -30.144 1.00 103.07 380 ARG D C 1
ATOM 16911 O O . ARG E 1 383 ? 73.991 -28.008 -30.958 1.00 105.31 380 ARG D O 1
ATOM 16919 N N . LEU E 1 384 ? 74.027 -29.722 -29.486 1.00 101.39 381 LEU D N 1
ATOM 16920 C CA . LEU E 1 384 ? 72.611 -30.100 -29.643 1.00 101.90 381 LEU D CA 1
ATOM 16921 C C . LEU E 1 384 ? 71.626 -29.300 -28.776 1.00 101.16 381 LEU D C 1
ATOM 16922 O O . LEU E 1 384 ? 70.574 -28.889 -29.264 1.00 102.61 381 LEU D O 1
ATOM 16927 N N . ASN E 1 385 ? 71.971 -29.097 -27.503 1.00 99.42 382 ASN D N 1
ATOM 16928 C CA . ASN E 1 385 ? 71.069 -28.511 -26.487 1.00 99.14 382 ASN D CA 1
ATOM 16929 C C . ASN E 1 385 ? 69.825 -29.414 -26.281 1.00 98.77 382 ASN D C 1
ATOM 16930 O O . ASN E 1 385 ? 69.997 -30.620 -26.111 1.00 98.34 382 ASN D O 1
ATOM 16935 N N . ILE E 1 386 ? 68.601 -28.873 -26.303 1.00 99.65 383 ILE D N 1
ATOM 16936 C CA . ILE E 1 386 ? 67.372 -29.685 -26.144 1.00 99.45 383 ILE D CA 1
ATOM 16937 C C . ILE E 1 386 ? 67.191 -30.788 -27.197 1.00 100.78 383 ILE D C 1
ATOM 16938 O O . ILE E 1 386 ? 66.499 -31.771 -26.941 1.00 100.07 383 ILE D O 1
ATOM 16943 N N . LEU E 1 387 ? 67.809 -30.615 -28.366 1.00 102.78 384 LEU D N 1
ATOM 16944 C CA . LEU E 1 387 ? 67.795 -31.628 -29.438 1.00 104.01 384 LEU D CA 1
ATOM 16945 C C . LEU E 1 387 ? 68.454 -32.954 -29.035 1.00 103.06 384 LEU D C 1
ATOM 16946 O O . LEU E 1 387 ? 68.140 -33.999 -29.607 1.00 103.50 384 LEU D O 1
ATOM 16951 N N . PHE E 1 388 ? 69.370 -32.897 -28.065 1.00 101.68 385 PHE D N 1
ATOM 16952 C CA . PHE E 1 388 ? 69.970 -34.086 -27.441 1.00 100.30 385 PHE D CA 1
ATOM 16953 C C . PHE E 1 388 ? 68.944 -35.154 -27.039 1.00 100.47 385 PHE D C 1
ATOM 16954 O O . PHE E 1 388 ? 69.207 -36.352 -27.178 1.00 100.47 385 PHE D O 1
ATOM 16962 N N . THR E 1 389 ? 67.784 -34.713 -26.549 1.00 100.93 386 THR D N 1
ATOM 16963 C CA . THR E 1 389 ? 66.697 -35.616 -26.144 1.00 101.14 386 THR D CA 1
ATOM 16964 C C . THR E 1 389 ? 66.128 -36.497 -27.270 1.00 103.00 386 THR D C 1
ATOM 16965 O O . THR E 1 389 ? 65.523 -37.533 -26.988 1.00 102.74 386 THR D O 1
ATOM 16969 N N . ALA E 1 390 ? 66.315 -36.088 -28.526 1.00 104.97 387 ALA D N 1
ATOM 16970 C CA . ALA E 1 390 ? 65.952 -36.914 -29.684 1.00 106.71 387 ALA D CA 1
ATOM 16971 C C . ALA E 1 390 ? 66.807 -38.178 -29.800 1.00 106.18 387 ALA D C 1
ATOM 16972 O O . ALA E 1 390 ? 66.285 -39.239 -30.127 1.00 106.99 387 ALA D O 1
ATOM 16974 N N . PHE E 1 391 ? 68.109 -38.057 -29.544 1.00 105.11 388 PHE D N 1
ATOM 16975 C CA . PHE E 1 391 ? 69.010 -39.223 -29.502 1.00 105.20 388 PHE D CA 1
ATOM 16976 C C . PHE E 1 391 ? 68.746 -40.150 -28.307 1.00 103.73 388 PHE D C 1
ATOM 16977 O O . PHE E 1 391 ? 69.013 -41.350 -28.378 1.00 103.94 388 PHE D O 1
ATOM 16985 N N . VAL E 1 392 ? 68.234 -39.584 -27.217 1.00 102.56 389 VAL D N 1
ATOM 16986 C CA . VAL E 1 392 ? 67.850 -40.354 -26.033 1.00 101.28 389 VAL D CA 1
ATOM 16987 C C . VAL E 1 392 ? 66.569 -41.136 -26.317 1.00 101.91 389 VAL D C 1
ATOM 16988 O O . VAL E 1 392 ? 66.525 -42.351 -26.136 1.00 101.99 389 VAL D O 1
ATOM 16992 N N . GLN E 1 393 ? 65.534 -40.422 -26.751 1.00 102.54 390 GLN D N 1
ATOM 16993 C CA . GLN E 1 393 ? 64.200 -41.001 -26.958 1.00 103.64 390 GLN D CA 1
ATOM 16994 C C . GLN E 1 393 ? 64.088 -41.980 -28.137 1.00 105.40 390 GLN D C 1
ATOM 16995 O O . GLN E 1 393 ? 63.273 -42.905 -28.096 1.00 105.19 390 GLN D O 1
ATOM 17001 N N . ASP E 1 394 ? 64.900 -41.774 -29.173 1.00 106.82 391 ASP D N 1
ATOM 17002 C CA . ASP E 1 394 ? 64.861 -42.603 -30.383 1.00 109.30 391 ASP D CA 1
ATOM 17003 C C . ASP E 1 394 ? 65.543 -43.960 -30.139 1.00 109.35 391 ASP D C 1
ATOM 17004 O O . ASP E 1 394 ? 66.726 -43.984 -29.796 1.00 108.24 391 ASP D O 1
ATOM 17009 N N . PRO E 1 395 ? 64.808 -45.087 -30.321 1.00 110.70 392 PRO D N 1
ATOM 17010 C CA . PRO E 1 395 ? 65.358 -46.437 -30.103 1.00 111.01 392 PRO D CA 1
ATOM 17011 C C . PRO E 1 395 ? 66.688 -46.762 -30.793 1.00 112.67 392 PRO D C 1
ATOM 17012 O O . PRO E 1 395 ? 67.521 -47.451 -30.201 1.00 112.33 392 PRO D O 1
ATOM 17016 N N . ARG E 1 396 ? 66.876 -46.277 -32.022 1.00 115.32 393 ARG D N 1
ATOM 17017 C CA . ARG E 1 396 ? 68.083 -46.587 -32.815 1.00 117.26 393 ARG D CA 1
ATOM 17018 C C . ARG E 1 396 ? 69.393 -46.144 -32.147 1.00 114.20 393 ARG D C 1
ATOM 17019 O O . ARG E 1 396 ? 70.416 -46.822 -32.276 1.00 114.44 393 ARG D O 1
ATOM 17027 N N . TYR E 1 397 ? 69.349 -45.013 -31.443 1.00 110.99 394 TYR D N 1
ATOM 17028 C CA . TYR E 1 397 ? 70.513 -44.482 -30.708 1.00 108.01 394 TYR D CA 1
ATOM 17029 C C . TYR E 1 397 ? 70.426 -44.646 -29.182 1.00 103.32 394 TYR D C 1
ATOM 17030 O O . TYR E 1 397 ? 71.453 -44.609 -28.511 1.00 101.61 394 TYR D O 1
ATOM 17039 N N . ARG E 1 398 ? 69.214 -44.834 -28.653 1.00 100.83 395 ARG D N 1
ATOM 17040 C CA . ARG E 1 398 ? 68.938 -44.825 -27.204 1.00 96.97 395 ARG D CA 1
ATOM 17041 C C . ARG E 1 398 ? 69.916 -45.656 -26.378 1.00 95.41 395 ARG D C 1
ATOM 17042 O O . ARG E 1 398 ? 70.586 -45.131 -25.488 1.00 93.32 395 ARG D O 1
ATOM 17050 N N . LEU E 1 399 ? 69.977 -46.951 -26.674 1.00 96.28 396 LEU D N 1
ATOM 17051 C CA . LEU E 1 399 ? 70.825 -47.877 -25.918 1.00 95.56 396 LEU D CA 1
ATOM 17052 C C . LEU E 1 399 ? 72.314 -47.617 -26.135 1.00 95.56 396 LEU D C 1
ATOM 17053 O O . LEU E 1 399 ? 73.115 -47.824 -25.227 1.00 94.44 396 LEU D O 1
ATOM 17058 N N . ASP E 1 400 ? 72.675 -47.156 -27.328 1.00 97.41 397 ASP D N 1
ATOM 17059 C CA . ASP E 1 400 ? 74.049 -46.733 -27.609 1.00 97.91 397 ASP D CA 1
ATOM 17060 C C . ASP E 1 400 ? 74.427 -45.446 -26.849 1.00 96.06 397 ASP D C 1
ATOM 17061 O O . ASP E 1 400 ? 75.567 -45.303 -26.400 1.00 95.58 397 ASP D O 1
ATOM 17066 N N . ILE E 1 401 ? 73.473 -44.523 -26.713 1.00 95.16 398 ILE D N 1
ATOM 17067 C CA . ILE E 1 401 ? 73.643 -43.315 -25.885 1.00 93.29 398 ILE D CA 1
ATOM 17068 C C . ILE E 1 401 ? 73.738 -43.661 -24.392 1.00 90.55 398 ILE D C 1
ATOM 17069 O O . ILE E 1 401 ? 74.523 -43.049 -23.664 1.00 89.59 398 ILE D O 1
ATOM 17074 N N . LEU E 1 402 ? 72.931 -44.623 -23.947 1.00 89.36 399 LEU D N 1
ATOM 17075 C CA . LEU E 1 402 ? 72.916 -45.049 -22.539 1.00 86.43 399 LEU D CA 1
ATOM 17076 C C . LEU E 1 402 ? 74.259 -45.614 -22.069 1.00 84.86 399 LEU D C 1
ATOM 17077 O O . LEU E 1 402 ? 74.612 -45.470 -20.904 1.00 83.36 399 LEU D O 1
ATOM 17082 N N . GLN E 1 403 ? 74.994 -46.252 -22.978 1.00 84.91 400 GLN D N 1
ATOM 17083 C CA . GLN E 1 403 ? 76.365 -46.707 -22.722 1.00 83.20 400 GLN D CA 1
ATOM 17084 C C . GLN E 1 403 ? 77.262 -45.573 -22.214 1.00 81.14 400 GLN D C 1
ATOM 17085 O O . GLN E 1 403 ? 78.007 -45.754 -21.251 1.00 80.22 400 GLN D O 1
ATOM 17091 N N . LEU E 1 404 ? 77.183 -44.417 -22.871 1.00 80.83 401 LEU D N 1
ATOM 17092 C CA . LEU E 1 404 ? 77.962 -43.227 -22.488 1.00 79.52 401 LEU D CA 1
ATOM 17093 C C . LEU E 1 404 ? 77.457 -42.585 -21.195 1.00 77.23 401 LEU D C 1
ATOM 17094 O O . LEU E 1 404 ? 78.256 -42.144 -20.368 1.00 75.34 401 LEU D O 1
ATOM 17099 N N . LEU E 1 405 ? 76.136 -42.530 -21.034 1.00 77.14 402 LEU D N 1
ATOM 17100 C CA . LEU E 1 405 ? 75.509 -42.140 -19.762 1.00 75.75 402 LEU D CA 1
ATOM 17101 C C . LEU E 1 405 ? 75.909 -43.068 -18.604 1.00 74.88 402 LEU D C 1
ATOM 17102 O O . LEU E 1 405 ? 76.148 -42.607 -17.486 1.00 74.08 402 LEU D O 1
ATOM 17107 N N . GLN E 1 406 ? 75.980 -44.369 -18.892 1.00 75.39 403 GLN D N 1
ATOM 17108 C CA . GLN E 1 406 ? 76.406 -45.393 -17.923 1.00 74.29 403 GLN D CA 1
ATOM 17109 C C . GLN E 1 406 ? 77.890 -45.365 -17.553 1.00 73.29 403 GLN D C 1
ATOM 17110 O O . GLN E 1 406 ? 78.270 -45.976 -16.563 1.00 72.28 403 GLN D O 1
ATOM 17116 N N . GLY E 1 407 ? 78.719 -44.683 -18.336 1.00 73.89 404 GLY D N 1
ATOM 17117 C CA . GLY E 1 407 ? 80.162 -44.641 -18.099 1.00 74.15 404 GLY D CA 1
ATOM 17118 C C . GLY E 1 407 ? 80.919 -45.843 -18.650 1.00 76.44 404 GLY D C 1
ATOM 17119 O O . GLY E 1 407 ? 81.995 -46.170 -18.147 1.00 76.31 404 GLY D O 1
ATOM 17120 N N . ASP E 1 408 ? 80.359 -46.501 -19.671 1.00 79.10 405 ASP D N 1
ATOM 17121 C CA . ASP E 1 408 ? 81.079 -47.527 -20.450 1.00 81.38 405 ASP D CA 1
ATOM 17122 C C . ASP E 1 408 ? 81.900 -46.822 -21.524 1.00 83.23 405 ASP D C 1
ATOM 17123 O O . ASP E 1 408 ? 81.521 -46.776 -22.699 1.00 85.11 405 ASP D O 1
ATOM 17128 N N . VAL E 1 409 ? 83.033 -46.275 -21.100 1.00 83.44 406 VAL D N 1
ATOM 17129 C CA . VAL E 1 409 ? 83.832 -45.370 -21.933 1.00 85.06 406 VAL D CA 1
ATOM 17130 C C . VAL E 1 409 ? 85.160 -45.998 -22.389 1.00 86.20 406 VAL D C 1
ATOM 17131 O O . VAL E 1 409 ? 85.906 -45.386 -23.155 1.00 87.34 406 VAL D O 1
ATOM 17135 N N . TYR E 1 410 ? 85.424 -47.230 -21.954 1.00 86.26 407 TYR D N 1
ATOM 17136 C CA . TYR E 1 410 ? 86.731 -47.870 -22.127 1.00 86.92 407 TYR D CA 1
ATOM 17137 C C . TYR E 1 410 ? 86.625 -49.060 -23.075 1.00 88.54 407 TYR D C 1
ATOM 17138 O O . TYR E 1 410 ? 86.339 -48.896 -24.263 1.00 89.20 407 TYR D O 1
ATOM 17147 N N . LEU E 1 415 ? 82.662 -46.695 -30.872 1.00 119.30 412 LEU D N 1
ATOM 17148 C CA . LEU E 1 415 ? 81.271 -46.350 -30.578 1.00 118.85 412 LEU D CA 1
ATOM 17149 C C . LEU E 1 415 ? 80.662 -45.509 -31.701 1.00 120.64 412 LEU D C 1
ATOM 17150 O O . LEU E 1 415 ? 81.096 -44.379 -31.935 1.00 121.24 412 LEU D O 1
ATOM 17155 N N . GLU E 1 416 ? 79.658 -46.062 -32.381 1.00 122.04 413 GLU D N 1
ATOM 17156 C CA . GLU E 1 416 ? 79.082 -45.434 -33.583 1.00 123.94 413 GLU D CA 1
ATOM 17157 C C . GLU E 1 416 ? 78.328 -44.130 -33.308 1.00 122.16 413 GLU D C 1
ATOM 17158 O O . GLU E 1 416 ? 78.482 -43.172 -34.068 1.00 123.50 413 GLU D O 1
ATOM 17164 N N . VAL E 1 417 ? 77.515 -44.105 -32.248 1.00 118.96 414 VAL D N 1
ATOM 17165 C CA . VAL E 1 417 ? 76.684 -42.915 -31.914 1.00 117.51 414 VAL D CA 1
ATOM 17166 C C . VAL E 1 417 ? 77.395 -41.571 -32.064 1.00 117.26 414 VAL D C 1
ATOM 17167 O O . VAL E 1 417 ? 76.827 -40.647 -32.635 1.00 117.95 414 VAL D O 1
ATOM 17171 N N . LEU E 1 418 ? 78.633 -41.484 -31.582 1.00 116.59 415 LEU D N 1
ATOM 17172 C CA . LEU E 1 418 ? 79.400 -40.226 -31.588 1.00 116.59 415 LEU D CA 1
ATOM 17173 C C . LEU E 1 418 ? 79.560 -39.623 -32.987 1.00 119.71 415 LEU D C 1
ATOM 17174 O O . LEU E 1 418 ? 79.427 -38.412 -33.162 1.00 120.53 415 LEU D O 1
ATOM 17179 N N . ASP E 1 419 ? 79.847 -40.475 -33.967 1.00 122.03 416 ASP D N 1
ATOM 17180 C CA . ASP E 1 419 ? 79.918 -40.063 -35.372 1.00 125.33 416 ASP D CA 1
ATOM 17181 C C . ASP E 1 419 ? 78.526 -39.894 -35.994 1.00 126.82 416 ASP D C 1
ATOM 17182 O O . ASP E 1 419 ? 78.331 -39.021 -36.841 1.00 129.04 416 ASP D O 1
ATOM 17187 N N . LYS E 1 420 ? 77.573 -40.727 -35.575 1.00 126.21 417 LYS D N 1
ATOM 17188 C CA . LYS E 1 420 ? 76.166 -40.598 -35.989 1.00 127.45 417 LYS D CA 1
ATOM 17189 C C . LYS E 1 420 ? 75.499 -39.326 -35.446 1.00 124.94 417 LYS D C 1
ATOM 17190 O O . LYS E 1 420 ? 74.580 -38.787 -36.067 1.00 125.86 417 LYS D O 1
ATOM 17196 N N . MET E 1 421 ? 75.965 -38.868 -34.286 1.00 121.33 418 MET D N 1
ATOM 17197 C CA . MET E 1 421 ? 75.599 -37.563 -33.733 1.00 119.56 418 MET D CA 1
ATOM 17198 C C . MET E 1 421 ? 76.221 -36.456 -34.578 1.00 121.02 418 MET D C 1
ATOM 17199 O O . MET E 1 421 ? 75.549 -35.498 -34.942 1.00 121.55 418 MET D O 1
ATOM 17204 N N . ARG E 1 422 ? 77.508 -36.616 -34.886 1.00 121.87 419 ARG D N 1
ATOM 17205 C CA . ARG E 1 422 ? 78.292 -35.643 -35.669 1.00 124.52 419 ARG D CA 1
ATOM 17206 C C . ARG E 1 422 ? 77.752 -35.367 -37.081 1.00 128.33 419 ARG D C 1
ATOM 17207 O O . ARG E 1 422 ? 77.904 -34.259 -37.599 1.00 130.40 419 ARG D O 1
ATOM 17215 N N . GLU E 1 423 ? 77.147 -36.378 -37.700 1.00 129.88 420 GLU D N 1
ATOM 17216 C CA . GLU E 1 423 ? 76.574 -36.247 -39.044 1.00 133.29 420 GLU D CA 1
ATOM 17217 C C . GLU E 1 423 ? 75.287 -35.428 -39.036 1.00 133.13 420 GLU D C 1
ATOM 17218 O O . GLU E 1 423 ? 75.089 -34.565 -39.895 1.00 136.02 420 GLU D O 1
ATOM 17224 N N . ILE E 1 424 ? 74.419 -35.715 -38.070 1.00 130.11 421 ILE D N 1
ATOM 17225 C CA . ILE E 1 424 ? 73.174 -34.964 -37.877 1.00 129.86 421 ILE D CA 1
ATOM 17226 C C . ILE E 1 424 ? 73.450 -33.535 -37.368 1.00 128.87 421 ILE D C 1
ATOM 17227 O O . ILE E 1 424 ? 72.642 -32.639 -37.589 1.00 130.14 421 ILE D O 1
ATOM 17232 N N . ILE E 1 425 ? 74.592 -33.324 -36.714 1.00 127.36 422 ILE D N 1
ATOM 17233 C CA . ILE E 1 425 ? 75.087 -31.965 -36.430 1.00 127.53 422 ILE D CA 1
ATOM 17234 C C . ILE E 1 425 ? 75.431 -31.243 -37.741 1.00 131.05 422 ILE D C 1
ATOM 17235 O O . ILE E 1 425 ? 75.003 -30.108 -37.958 1.00 132.49 422 ILE D O 1
ATOM 17240 N N . ALA E 1 426 ? 76.206 -31.911 -38.596 1.00 132.53 423 ALA D N 1
ATOM 17241 C CA . ALA E 1 426 ? 76.657 -31.352 -39.881 1.00 135.88 423 ALA D CA 1
ATOM 17242 C C . ALA E 1 426 ? 75.535 -31.105 -40.902 1.00 138.01 423 ALA D C 1
ATOM 17243 O O . ALA E 1 426 ? 75.621 -30.171 -41.703 1.00 140.27 423 ALA D O 1
ATOM 17245 N N . ALA E 1 427 ? 74.503 -31.948 -40.875 1.00 137.05 424 ALA D N 1
ATOM 17246 C CA . ALA E 1 427 ? 73.343 -31.811 -41.766 1.00 139.38 424 ALA D CA 1
ATOM 17247 C C . ALA E 1 427 ? 72.505 -30.566 -41.447 1.00 139.29 424 ALA D C 1
ATOM 17248 O O . ALA E 1 427 ? 72.048 -29.873 -42.358 1.00 141.98 424 ALA D O 1
ATOM 17250 N N . VAL E 1 428 ? 72.314 -30.296 -40.156 1.00 136.28 425 VAL D N 1
ATOM 17251 C CA . VAL E 1 428 ? 71.560 -29.122 -39.678 1.00 135.87 425 VAL D CA 1
ATOM 17252 C C . VAL E 1 428 ? 72.394 -27.842 -39.827 1.00 137.32 425 VAL D C 1
ATOM 17253 O O . VAL E 1 428 ? 71.879 -26.812 -40.269 1.00 139.26 425 VAL D O 1
ATOM 17257 N N . GLU E 1 429 ? 73.659 -27.923 -39.408 1.00 136.11 426 GLU D N 1
ATOM 17258 C CA . GLU E 1 429 ? 74.659 -26.839 -39.535 1.00 137.08 426 GLU D CA 1
ATOM 17259 C C . GLU E 1 429 ? 74.560 -26.009 -40.814 1.00 141.04 426 GLU D C 1
ATOM 17260 O O . GLU E 1 429 ? 74.318 -24.800 -40.772 1.00 142.33 426 GLU D O 1
ATOM 17266 N N . SER E 1 430 ? 74.753 -26.692 -41.940 1.00 142.88 427 SER D N 1
ATOM 17267 C CA . SER E 1 430 ? 75.014 -26.058 -43.232 1.00 146.58 427 SER D CA 1
ATOM 17268 C C . SER E 1 430 ? 73.854 -25.233 -43.767 1.00 148.40 427 SER D C 1
ATOM 17269 O O . SER E 1 430 ? 74.065 -24.118 -44.245 1.00 150.52 427 SER D O 1
ATOM 17272 N N . ASP E 1 431 ? 72.649 -25.796 -43.702 1.00 147.16 428 ASP D N 1
ATOM 17273 C CA . ASP E 1 431 ? 71.442 -25.115 -44.167 1.00 148.72 428 ASP D CA 1
ATOM 17274 C C . ASP E 1 431 ? 70.761 -24.455 -42.954 1.00 145.26 428 ASP D C 1
ATOM 17275 O O . ASP E 1 431 ? 70.160 -25.153 -42.135 1.00 141.79 428 ASP D O 1
ATOM 17280 N N . PRO E 1 432 ? 70.873 -23.110 -42.816 1.00 145.67 429 PRO D N 1
ATOM 17281 C CA . PRO E 1 432 ? 70.186 -22.429 -41.705 1.00 142.69 429 PRO D CA 1
ATOM 17282 C C . PRO E 1 432 ? 68.655 -22.409 -41.838 1.00 142.35 429 PRO D C 1
ATOM 17283 O O . PRO E 1 432 ? 67.960 -22.096 -40.869 1.00 140.19 429 PRO D O 1
ATOM 17287 N N . GLU E 1 433 ? 68.154 -22.717 -43.036 1.00 144.34 430 GLU D N 1
ATOM 17288 C CA . GLU E 1 433 ? 66.738 -23.043 -43.263 1.00 143.99 430 GLU D CA 1
ATOM 17289 C C . GLU E 1 433 ? 66.239 -24.196 -42.382 1.00 139.46 430 GLU D C 1
ATOM 17290 O O . GLU E 1 433 ? 65.078 -24.188 -41.965 1.00 138.54 430 GLU D O 1
ATOM 17296 N N . HIS E 1 434 ? 67.107 -25.180 -42.123 1.00 136.36 431 HIS D N 1
ATOM 17297 C CA . HIS E 1 434 ? 66.787 -26.350 -41.283 1.00 131.96 431 HIS D CA 1
ATOM 17298 C C . HIS E 1 434 ? 66.035 -25.924 -40.010 1.00 128.31 431 HIS D C 1
ATOM 17299 O O . HIS E 1 434 ? 66.391 -24.938 -39.361 1.00 127.57 431 HIS D O 1
ATOM 17306 N N . LEU E 1 435 ? 64.997 -26.685 -39.680 1.00 125.75 432 LEU D N 1
ATOM 17307 C CA . LEU E 1 435 ? 63.988 -26.304 -38.683 1.00 123.14 432 LEU D CA 1
ATOM 17308 C C . LEU E 1 435 ? 64.566 -26.372 -37.265 1.00 119.14 432 LEU D C 1
ATOM 17309 O O . LEU E 1 435 ? 64.316 -25.511 -36.419 1.00 117.87 432 LEU D O 1
ATOM 17314 N N . TRP E 1 436 ? 65.337 -27.429 -37.042 1.00 116.94 433 TRP D N 1
ATOM 17315 C CA . TRP E 1 436 ? 66.166 -27.649 -35.847 1.00 113.67 433 TRP D CA 1
ATOM 17316 C C . TRP E 1 436 ? 67.247 -26.589 -35.525 1.00 113.26 433 TRP D C 1
ATOM 17317 O O . TRP E 1 436 ? 67.819 -26.625 -34.436 1.00 110.60 433 TRP D O 1
ATOM 17328 N N . HIS E 1 437 ? 67.518 -25.653 -36.437 1.00 116.07 434 HIS D N 1
ATOM 17329 C CA . HIS E 1 437 ? 68.722 -24.806 -36.359 1.00 116.78 434 HIS D CA 1
ATOM 17330 C C . HIS E 1 437 ? 68.827 -23.865 -35.148 1.00 114.25 434 HIS D C 1
ATOM 17331 O O . HIS E 1 437 ? 69.858 -23.859 -34.472 1.00 112.93 434 HIS D O 1
ATOM 17338 N N . LYS E 1 438 ? 67.790 -23.067 -34.887 1.00 113.81 435 LYS D N 1
ATOM 17339 C CA . LYS E 1 438 ? 67.835 -22.074 -33.789 1.00 112.05 435 LYS D CA 1
ATOM 17340 C C . LYS E 1 438 ? 67.840 -22.677 -32.372 1.00 108.55 435 LYS D C 1
ATOM 17341 O O . LYS E 1 438 ? 68.079 -21.959 -31.396 1.00 107.85 435 LYS D O 1
ATOM 17347 N N . TYR E 1 439 ? 67.588 -23.985 -32.271 1.00 106.63 436 TYR D N 1
ATOM 17348 C CA . TYR E 1 439 ? 67.692 -24.733 -31.008 1.00 102.93 436 TYR D CA 1
ATOM 17349 C C . TYR E 1 439 ? 69.113 -25.234 -30.677 1.00 101.95 436 TYR D C 1
ATOM 17350 O O . TYR E 1 439 ? 69.338 -25.742 -29.577 1.00 99.48 436 TYR D O 1
ATOM 17359 N N . LEU E 1 440 ? 70.056 -25.103 -31.614 1.00 103.77 437 LEU D N 1
ATOM 17360 C CA . LEU E 1 440 ? 71.450 -25.543 -31.407 1.00 102.88 437 LEU D CA 1
ATOM 17361 C C . LEU E 1 440 ? 72.228 -24.616 -30.465 1.00 102.09 437 LEU D C 1
ATOM 17362 O O . LEU E 1 440 ? 71.765 -23.523 -30.128 1.00 103.00 437 LEU D O 1
ATOM 17367 N N . GLY E 1 441 ? 73.413 -25.070 -30.059 1.00 100.75 438 GLY D N 1
ATOM 17368 C CA . GLY E 1 441 ? 74.328 -24.296 -29.211 1.00 99.56 438 GLY D CA 1
ATOM 17369 C C . GLY E 1 441 ? 75.781 -24.503 -29.599 1.00 99.92 438 GLY D C 1
ATOM 17370 O O . GLY E 1 441 ? 76.660 -23.742 -29.189 1.00 99.58 438 GLY D O 1
#